Protein 4FR4 (pdb70)

Radius of gyration: 46.66 Å; Cα contacts (8 Å, |Δi|>4): 3519; chains: 6; bounding box: 98×109×136 Å

GO terms:
  GO:0005515 protein binding (F, IPI)
  GO:0005886 plasma membrane (C, IDA)

Secondary structure (DSSP, 8-state):
--PPP-GGGEEEEEEEE--TT--EEEEEETTT--EEEEEEEEHHHHHHTT-HHHHHHHHHHHHT---TTB--EEEEEE-SSEEEEEE---TTEEHHHHHHTT----HHHHHHHHHHHHHHHHHHHHTTEE----SGGGEEE-TTS-EEE---TT-EE--TT--B----S-GGG--GGGT---SS--B-TTHHHHHHHHHHHHHHHSS-SS---TTS-HHHHHHHHHH-PPP--TTS-HHHHHHHHHHS-SSGGGS--SHHHHHTSGGGTT--HHHHHTT-S------S--SS-------STTS-TT-----STT----SHHHHHHHHHHHHHHHH---EEHHHHHHTT--/--PPP-GGGEEEEEEEE--SS--EEEEEETTT--EEEEEEEEHHHHHHTT-HHHHHHHHHHHHT---TTB--EEEEEE-SSEEEEEE---TTEEHHHHHHTT----HHHHHHHHHHHHHHHHHHHHTTEE----SGGGEEE-TTS-EEE---TT-EE--TT--B----S-GGG--GGGT---SS--B-THHHHHHHHHHHHHHHHSS-SS---TT--HHHHHHHHHHPPPP--TTS-HHHHHHHHHHS-SSTTTS--SHHHHHT-GGGTT--HHHHHTT-S------S--SS-------STTS-TTB---TTTS-S--SHHHHHHHHHHHHHHHH---EEHHHHHHTT--/--PPP-GGGEEEEEEEE--SS--EEEEEETTT--EEEEEEEEHHHHHHTT-HHHHHHHHHHHHT---TTB--EEEEEE-SSEEEEEE---TTEEHHHHHHTT----HHHHHHHHHHHHHHHHHHHHTTEE----SGGGEEE-TTS-EEE---TT-EE--TT--B----S-GGG--GGGT---SS--B-THHHHHHHHHHHHHHHHSS-SS---TT--HHHHHHHHHHPPPP--TTS-HHHHHHHHHHS-SSGGGS--SHHHHHTSGGGTT--HHHHHTT-S------S--S--------STTS-TT------SHHHHHHHHHHHHHHHH---EEHHHHHHTT--/--PPP-GGGEEEEEEEE--SS--EEEEEETTT--EEEEEEEEHHHHHHTT-HHHHHHHHHHHHT---TTB--EEEEEE-SSEEEEEE---TTEEHHHHHHTT----HHHHHHHHHHHHHHHHHHHHTTEE----SGGGEEE-TTS-EEE---TT-EE--TT--B----S-GGG--GGGT---SS--B-THHHHHHHHHHHHHHHHSS-SS---TT--HHHHHHHHHHPPPP--TTS-HHHHHHHHHHS-SSGGGS--SHHHHHTSGGGTT--HHHHHTT-S--S------TT-SSTHHHHHHHHHHH-------SHHHHHHHHHHHHHHHH---EEHHHHHHTT--/--PPP-GGGEEEEEEEE--SS--EEEEEETTT--EEEEEEEEHHHHHHTT-HHHHHHHHHHHHT---TTB--EEEEEE-SSEEEEEE---TTEEHHHHHHTT----HHHHHHHHHHHHHHHHHHHHTTEE----SGGGEEE-TTS-EEE---TT-EE--TT--B----S-GGGS-GGGT---SS--B-THHHHHHHHHHHHHHHHSS-SS---TT--HHHHHHHHHH-PPP--TTS-HHHHHHHHHHS-SSGGGS--SHHHHHTSGGGTT--HHHHHTT-S--S------TT-SSTHHHHHHHHHHH----SHHHHHHHHHHHHHHHH---EEHHHHHHTT-/--PPP-GGGEEEEEEEE--SS--EEEEEETTT--EEEEEEEEHHHHHHTT-HHHHHHHHHHHHT---TTB--EEEEEE-SSEEEEEE---TTEEHHHHHHTT----HHHHHHHHHHHHHHHHHHHHTTEE----SGGGEEE-TTS-EEE---TT-EE--TT--B----S-GGG--GGGT---SS--B-THHHHHHHHHHHHHHHHSS-SS---TT--HHHHHHHHHH-PPP--TTS-HHHHHHHHHHT-SSGGGS--SHHHHHTSGGGTT--HHHHHTT-S--S------TT-SSTHHHHHHHHHHH-------SHHHHHHHHHHHHHHHH---EEHHHHHHTT--

Organism: Homo sapiens (NCBI:txid9606)

Sequence (2078 aa):
ENEDVNFDHFEILRAIGKGSFGKVCCIVQKNDTKKMYAMKYMNKQKCVERNNEVRNVFKELQIMQGLEHPFLVNLWYSFQDEEDMFMVVDLLLGGDLRYHLQQNVHFKEETVKLFICELVMALDYLQNQRIIHRDMKPDNILLDEHGHVHITDFNIAAMLPRETQITTMAGTKPYMAPEMFSSSRKGAGYSFAVDWWSLGVTAYELLRGRRRPYHHIRSSTSSKEIVHTFETTVVTYPSAWSQEMVSLLKKLLEPNPDQQRFSQLSDVQNFPYMNDINWDAVFQKRLIPGFIPNKGRLNCDPTFELEEMILESKPKEKDMRKCDSSQTCLLLQEHLDSVQKEFIIFNREKVNRDFNKENEDVNFDHFEILRAIGKGSFGKVCIVQKNDTKKMYAMKYMNKQKCVERNEVRNVFKELQQIMQGLEHPFLVNLWYSFQDEEDMFMVVDLLLGGDLRYHLQQNVHFKEETVKLFICELVMALDYLQNQRIIHRDMKPDNILLDEHGHVHITDFNIAAMLPRETQQITTMAGTKPYMAPEMFSSSRKGAGYSFAVDWWSLGVTAYELLRGRRRPYHHIRSSTSSKEIVHTFETTVVTYPSAWSQEMVSLLKKLLEPNPDQRFSQLSDVQNFPYMNDINWDAVFQKRLIPGFIPNKGRLNCDPTFELEEMILESKKKEKDMRKCDSSQTCLLQEHLDSVQKEEFIIFNREKVNRDFNKENEDVNFDHFEILRAIGKGSFGKVCCIVQKNDTKKMYAMKYMNKQKCVERNEVRNVFKELQIMQGLEHPFLVNLWYSFQDEEDMFMVVDLLLGGDLRYHLQQNNVHFKEETVKLFICELVMALDYLQNQRIIHRDMKPDNILLDEHGHVHITDFNIAAMLPRETQQITTMAGTKPYMAPEMFSSSRKGAGYSFAVDWWSLGVTAYELLRGRRRPYHHIRSSTSSKEIVHTFETTVVTYPSAWSQEMVSLLKKLLEPNPDQRFSQLSDVQNFPYMNDINWDAVFQKRLIPGFIPNKGRLNCDPTFELEEMILESKRKCDSSQTCLLQEHLDSVQKEFIIFNREKVNRDFNKENEDVNFDHFEILRAIGKGSFGKVCCIVQKNDTKKMYAMKYMNKQKCVERNEVRNVFKELQIMQGLEHPFLVNLWYSFQDEEDMFMVVDLLLGGDLRYHLQQNVHHFKEETVKLFICELVMALDYLQNQRIIHRDMKPDNILLDEHGHVHITDFNIAAMLPRETQITTMAGTKPYMAPEMFSSSRKGAGYSFAVDWWSLGVTAYELLRGRRPYHHIRSSTSSKEIVHTFETTVVTYPSAWSQEMVSLLKKLLEEPNPDQRFSQLSDVQNFPYMNDINWDAVFQKRLIPGFIPNKGRLNCDPTFELEEMILESKDMRKCDSSQTCLLQEHLDSVQKEFIIFNREKVNRDFNKENEDVNFDHFEILRAIGKGSFGKVCCIVQKNDTKKMYAMKYMNKQKCVERNEVRNVFKELQIMQGLEHPFLVNLWYSFQDEEDMFMVVDLLLGGDLRYHLQQNVHFKEETVKLFICELVMALDYLQNQRIIHRDMKPDNILLDEHGHVHITDFNIAAMLPRETQQITTMAGTKPYMAPEMFSSSRKGAGYSFAVDWWSLGVTAYELLRGRRRPYHIRSSSTSSKEIVHTFETTVVTYPSAWSQEMVSLLKKLLEPNPDQQRFSQLSDVQNFPYMNDINWDAVFQKRLIPGFIPNKGRLNCDPTFELEEMILESKKCDSSQTCLLQEHLDSVQKEFIIFNREKVNRDFNENEDVNFDHFEILRAIGKGSFGKVCIVQKNDTKKMYAMKYMNKQKCVERNEVRNVFKELQIMQGLEHPFLVNLWYSFQDEEDMFMVVDLLLGGDLRYHLQQNVHFKEETVKLFICELVMALDYLQNQRIIHRDMKPDNILLDEHGHVHITDFNIAAMLPRETQITTMAGTKPYMAPEMFSSSRKGAGYSFAVDWWSLGVTAYELLRGRRRPYHHIRSSSTSSKEIVHTFETTVVTYPSAWSQEMVSLLKKLLEPNPDQRFSQLSDVQNFPYMNDINWDAVFQKRLIPGFIPNKGRLNCDPTFELEEMILESKDMRKCDSSSQTCLLQEHLDSVQKEFIIFNREKVNRDFNK

CATH classification: 3.30.200.20 (+1 more: 1.10.510.10)

InterPro domains:
  IPR000719 Protein kinase domain [PF00069] (23-280)
  IPR000719 Protein kinase domain [PS50011] (23-281)
  IPR000719 Protein kinase domain [SM00220] (23-281)
  IPR008271 Serine/threonine-protein kinase, active site [PS00108] (142-154)
  IPR011009 Protein kinase-like domain superfamily [SSF56112] (20-325)
  IPR017441 Protein kinase, ATP binding site [PS00107] (29-52)

Nearest PDB structures (foldseek):
  4fr4-assembly1_A  TM=1.003E+00  e=6.020E-67  Homo sapiens
  4fr4-assembly3_C  TM=9.976E-01  e=1.413E-63  Homo sapiens
  4fr4-assembly2_B  TM=9.898E-01  e=1.413E-63  Homo sapiens
  4fr4-assembly6_F  TM=9.437E-01  e=1.188E-60  Homo sapiens
  4fr4-assembly5_E  TM=9.434E-01  e=9.812E-60  Homo sapiens

Solvent-accessible surface area: 99604 Å² total; per-residue (Å²): 166,85,106,70,11,55,59,113,42,12,100,57,74,117,59,56,31,197,38,73,33,26,80,38,0,10,0,50,7,57,106,76,129,123,71,13,10,0,52,39,3,39,5,85,100,0,23,105,133,111,36,31,195,54,14,55,67,7,7,114,7,6,57,54,4,64,8,36,0,0,4,14,0,55,0,0,3,33,48,152,120,19,0,1,14,0,15,37,31,15,84,16,9,11,0,39,23,1,19,105,84,127,32,116,13,98,50,65,6,0,8,5,2,1,0,2,3,0,3,0,3,14,33,1,40,99,75,57,7,0,0,24,20,2,35,0,54,10,0,35,0,15,115,99,1,3,0,5,0,29,56,3,64,42,1,7,93,5,81,182,185,70,107,24,98,88,105,27,30,33,50,7,7,8,0,18,20,10,11,55,104,192,117,78,41,14,6,44,17,8,5,4,2,1,7,2,0,0,1,1,0,6,4,13,66,37,119,92,14,14,146,7,179,94,98,23,62,44,166,108,0,40,112,26,16,127,60,58,122,27,75,39,33,120,98,37,30,119,93,0,8,34,0,0,106,63,0,10,45,70,74,44,122,101,8,22,30,84,10,42,44,0,54,119,36,94,33,2,110,30,18,58,22,13,3,1,24,26,73,49,16,29,2,6,54,39,36,125,94,8,93,48,38,101,77,131,94,212,114,95,80,91,89,72,84,175,80,150,186,154,83,92,104,66,92,157,73,133,50,100,141,57,36,104,39,73,116,75,38,91,51,6,101,180,104,18,124,83,18,13,14,57,45,81,40,120,96,84,42,122,169,83,106,71,13,56,61,114,43,12,97,53,31,116,59,55,34,197,38,71,32,27,86,39,0,11,0,10,7,44,51,54,18,91,11,14,9,0,55,30,7,37,4,79,102,0,34,110,136,113,37,26,196,49,15,57,72,11,8,103,7,6,58,51,4,63,8,35,0,1,5,14,0,58,0,1,4,32,50,120,119,22,0,2,15,0,18,37,28,15,59,17,10,14,0,39,20,1,20,107,67,125,31,118,14,96,47,69,6,0,6,7,2,1,0,2,2,0,4,0,3,16,32,0,41,102,71,54,6,0,0,26,23,1,35,0,56,10,0,35,0,13,117,94,1,2,0,4,0,29,57,4,66,41,1,8,98,6,80,182,185,69,124,25,83,88,107,26,29,35,52,10,7,9,0,18,22,11,10,64,102,67,116,77,41,24,11,46,15,11,5,4,2,1,7,2,0,0,1,1,1,8,2,16,69,39,115,89,11,12,146,8,181,94,98,21,60,48,162,109,0,43,112,26,16,141,84,52,131,30,70,42,35,121,100,39,36,116,92,0,8,36,0,0,108,58,0,10,42,67,73,40,127,103,9,23,29,82,10,43,46,0,56,124,37,97,32,2,111,34,21,61,21,14,2,1,24,26,68,50,19,25,2,8,56,44,36,70,62,10,95,21,29,43,25,24,37,16,110,75,79,72,19,57,88,48,21,90,157,53,115,201,87,92,144,62,34,135,49,101,132,47,54,94,38,57,114,83,29,77,58,10,95,175,104,17,126,87,16,15,15,61,45,82,36,120,102,91,58,138,165,124,106,69,13,56,60,115,43,12,99,55,73,113,59,55,31,147,33,30,33,28,84,37,0,12,0,50,8,59,105,74,129,122,72,15,9,0,57,29,8,39,5,81,79,0,34,42,10,75,22,6,84,51,15,0,27,12,1,56,8,6,40,52,4,89,11,34,0,1,5,15,0,58,1,1,3,33,48,150,119,22,0,2,16,0,17,38,31,16,87,16,9,12,0,37,20,1,19,106,86,119,31,109,15,155,48,107,6,0,6,23,3,1,0,3,3,0,24,0,4,20,47,1,39,104,78,56,7,0,0,17,14,1,26,0,56,10,0,36,0,15,116,104,2,2,0,5,0,29,57,4,66,17,1,3,51,2,38,184,185,46,82,1,79,61,73,7,0,11,4,6,7,6,0,19,20,11,10,56,87,145,117,76,40,26,12,45,16,10,5,4,1,1,7,2,0,0,1,1,1,8,4,16,68,38,116,90,10,10,150,6,179,16,34,21,35,34,68,112,1,20,105,29,14,134,84,60,131,25,75,42,36,120,104,36,32,127,90,0,15,35,0,0,109,60,0,10,50,62,74,43,132,111,9,21,30,84,28,44,43,0,64,124,38,91,30,2,126,97,22,72,32,98,2,1,94,110,74,140,52,87,7,24,162,45,37,163,88,11,99,48,36,105,76,131,82,198,117,83,79,84,124,123,88,179,89,155,127,88,14,102,33,28,133,47,6,78,39,59,66,61,31,79,13,6,98,151,40,16,86,84,19,14,14,61,47,84,65,110,97,172,124,123,168,84,107,71,12,55,64,113,44,12,100,55,26,138,60,85,33,149,31,36,34,27,85,37,0,4,0,37,6,58,108,73,127,118,19,13,10,0,49,32,4,37,6,76,78,0,28,37,13,92,20,27,194,53,13,53,71,9,8,112,7,6,53,52,4,59,6,36,0,1,5,14,0,57,0,0,4,32,49,153,121,22,0,1,15,0,16,38,31,20,34,11,29,40,0,39,120,18,24,122,98,127,42,117,10,96,50,61,4,0,6,4,3,1,0,2,4,0,4,0,3,14,34,0,42,103,72,56,6,0,0,22,12,1,25,0,57,10,0,36,0,11,26,68,0,3,0,5,0,28,57,3,59,16,1,6,91,6,82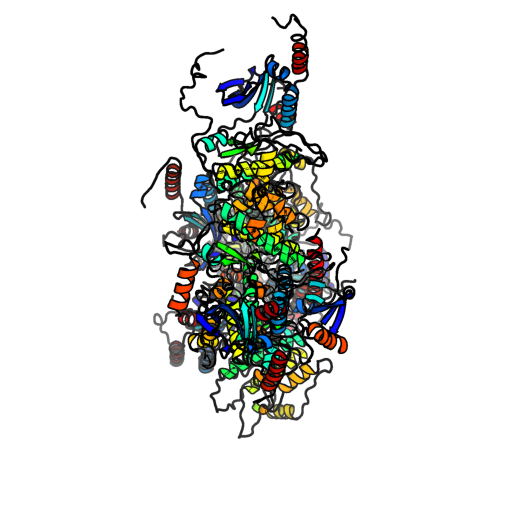,183,185,68,112,24,94,90,78,6,0,10,2,14,9,5,0,19,21,10,11,62,70,41,115,77,38,14,7,43,17,10,5,4,2,1,7,3,0,0,1,2,0,5,5,17,71,37,96,81,6,10,141,8,178,16,30,23,27,34,75,100,0,18,104,27,19,130,92,59,137,30,78,42,36,119,101,38,32,118,91,0,12,40,0,0,105,56,0,8,41,68,75,43,136,107,9,22,28,84,8,44,44,0,52,124,35,96,34,1,106,42,22,52,22,15,2,0,20,26,68,52,24,32,2,20,34,100,27,24,123,37,100,98,26,68,41,5,27,141,65,10,68,122,114,28,74,83,82,76,159,89,116,182,25,87,41,12,69,55,0,63,36,63,69,94,33,45,50,6,100,170,109,17,126,86,18,15,14,57,48,82,36,118,102,92,63,128,157,122,107,73,12,53,61,115,45,12,98,54,32,132,58,85,34,158,32,38,35,26,84,36,0,4,0,48,6,58,106,77,127,119,20,14,9,0,56,31,5,37,4,79,81,0,33,46,16,71,23,26,181,48,15,56,76,9,8,111,7,6,44,53,3,92,12,35,0,1,5,14,0,57,0,1,2,34,49,151,118,22,0,2,15,0,16,38,33,17,34,9,29,42,0,40,120,17,24,120,97,120,45,126,10,158,48,107,4,0,6,21,2,2,0,2,4,0,26,0,3,20,50,0,40,103,78,56,7,0,0,25,15,1,27,0,58,10,0,35,0,12,29,66,0,2,0,4,0,29,61,4,62,18,1,8,111,6,81,183,184,68,114,26,96,88,78,6,0,11,2,14,10,6,0,17,20,11,10,50,71,82,116,76,38,16,7,44,15,10,5,4,1,1,7,2,0,0,1,2,0,5,4,18,74,40,126,83,7,13,140,3,140,16,31,23,24,34,76,100,0,20,103,28,16,130,90,60,76,31,78,40,35,119,100,36,34,119,89,0,13,38,0,0,108,55,0,8,47,67,76,43,128,110,7,23,28,84,26,43,44,0,62,124,35,96,32,2,128,100,21,72,30,99,2,0,93,108,70,135,46,94,6,49,33,110,27,22,122,34,99,99,26,106,56,6,23,138,58,8,66,120,109,26,56,82,80,81,148,75,136,48,99,130,58,38,103,40,72,118,84,24,84,54,10,90,183,106,16,128,82,20,13,16,52,42,84,66,119,113,181,167,156,124,106,71,11,56,63,116,43,13,100,56,31,141,58,83,33,148,32,32,33,27,84,39,0,4,0,19,7,58,104,75,58,114,8,13,10,0,53,28,5,36,7,76,79,0,28,34,10,104,23,28,135,55,13,54,68,9,8,114,7,6,53,52,4,65,8,35,0,1,4,16,0,56,0,0,3,31,48,154,118,24,0,2,14,0,15,39,33,17,35,10,29,41,0,43,119,19,21,123,102,119,44,117,9,108,50,51,5,0,7,3,3,1,0,1,4,0,3,0,3,15,36,1,41,97,79,57,8,0,0,22,13,1,25,0,53,10,0,36,0,12,27,69,0,3,0,4,0,29,55,4,61,16,1,7,88,6,83,181,185,69,109,25,95,89,77,7,0,9,3,9,8,6,0,19,22,10,10,48,71,137,116,75,39,14,6,43,16,10,5,3,2,1,6,2,0,0,1,2,0,6,4,16,75,39,123,99,6,14,142,5,142,17,29,24,30,33,72,98,0,18,106,28,19,128,92,59,137,29,77,40,37,119,101,37,31,122,90,0,12,39,0,0,108,60,0,9,38,66,63,44,134,100,9,22,28,83,10,43,46,0,55,127,34,97,31,2,100,32,19,53,22,14,2,1,22,25,70,51,21,35,1,18,33,101,27,26,122,38,83,28,26,53,44,5,28,53,34,8,26,28,112,27,24,78,82,83,160,114,88,182,64,116,52,66,64,57,31,81,33,69,109,94,32,83,52,7,100,87,108,18,126,85,18,13,14,58,48,76,47,117,100,80,65,132

Structure (mmCIF, N/CA/C/O backbone):
data_4FR4
#
_entry.id   4FR4
#
_cell.length_a   154.110
_cell.length_b   154.110
_cell.length_c   112.110
_cell.angle_alpha   90.00
_cell.angle_beta   90.00
_cell.angle_gamma   120.00
#
_symmetry.space_group_name_H-M   'P 32'
#
loop_
_entity.id
_entity.type
_entity.pdbx_description
1 polymer 'Serine/threonine-protein kinase 32A'
2 non-polymer STAUROSPORINE
3 non-polymer 1,2-ETHANEDIOL
4 water water
#
loop_
_atom_site.group_PDB
_atom_site.id
_atom_site.type_symbol
_atom_site.label_atom_id
_atom_site.label_alt_id
_atom_site.label_comp_id
_atom_site.label_asym_id
_atom_site.label_entity_id
_atom_site.label_seq_id
_atom_site.pdbx_PDB_ins_code
_atom_site.Cartn_x
_atom_site.Cartn_y
_atom_site.Cartn_z
_atom_site.occupancy
_atom_site.B_iso_or_equiv
_atom_site.auth_seq_id
_atom_site.auth_comp_id
_atom_site.auth_asym_id
_atom_site.auth_atom_id
_atom_site.pdbx_PDB_model_num
ATOM 1 N N . GLU A 1 8 ? -70.166 150.750 -63.296 1.00 88.43 14 GLU A N 1
ATOM 2 C CA . GLU A 1 8 ? -70.311 149.987 -64.584 1.00 90.73 14 GLU A CA 1
ATOM 3 C C . GLU A 1 8 ? -69.143 150.297 -65.539 1.00 86.81 14 GLU A C 1
ATOM 4 O O . GLU A 1 8 ? -68.561 151.376 -65.495 1.00 81.92 14 GLU A O 1
ATOM 10 N N . ASN A 1 9 ? -68.792 149.318 -66.369 1.00 89.15 15 ASN A N 1
ATOM 11 C CA . ASN A 1 9 ? -67.753 149.490 -67.381 1.00 87.77 15 ASN A CA 1
ATOM 12 C C . ASN A 1 9 ? -68.353 149.586 -68.800 1.00 87.08 15 ASN A C 1
ATOM 13 O O . ASN A 1 9 ? -67.834 148.990 -69.742 1.00 93.63 15 ASN A O 1
ATOM 15 N N . GLU A 1 10 ? -69.425 150.368 -68.941 1.00 84.32 16 GLU A N 1
ATOM 16 C CA . GLU A 1 10 ? -70.133 150.512 -70.218 1.00 78.28 16 GLU A CA 1
ATOM 17 C C . GLU A 1 10 ? -69.536 151.674 -71.034 1.00 69.87 16 GLU A C 1
ATOM 18 O O . GLU A 1 10 ? -69.206 152.741 -70.486 1.00 60.96 16 GLU A O 1
ATOM 24 N N . ASP A 1 11 ? -69.416 151.462 -72.343 1.00 63.46 17 ASP A N 1
ATOM 25 C CA . ASP A 1 11 ? -68.814 152.453 -73.238 1.00 57.13 17 ASP A CA 1
ATOM 26 C C . ASP A 1 11 ? -69.787 153.603 -73.570 1.00 50.08 17 ASP A C 1
ATOM 27 O O . ASP A 1 11 ? -70.927 153.378 -73.953 1.00 47.33 17 ASP A O 1
ATOM 32 N N . VAL A 1 12 ? -69.313 154.838 -73.417 1.00 43.64 18 VAL A N 1
ATOM 33 C CA . VAL A 1 12 ? -70.094 155.996 -73.823 1.00 39.07 18 VAL A CA 1
ATOM 34 C C . VAL A 1 12 ? -69.972 156.184 -75.349 1.00 37.10 18 VAL A C 1
ATOM 35 O O . VAL A 1 12 ? -68.864 156.182 -75.910 1.00 36.18 18 VAL A O 1
ATOM 39 N N . ASN A 1 13 ? -71.108 156.295 -76.016 1.00 35.59 19 ASN A N 1
ATOM 40 C CA . ASN A 1 13 ? -71.126 156.479 -77.471 1.00 35.38 19 ASN A CA 1
ATOM 41 C C . ASN A 1 13 ? -72.204 157.455 -77.864 1.00 33.58 19 ASN A C 1
ATOM 42 O O . ASN A 1 13 ? -72.838 158.021 -77.023 1.00 34.23 19 ASN A O 1
ATOM 47 N N . PHE A 1 14 ? -72.407 157.630 -79.150 1.00 33.35 20 PHE A N 1
ATOM 48 C CA . PHE A 1 14 ? -73.249 158.701 -79.676 1.00 32.98 20 PHE A CA 1
ATOM 49 C C . PHE A 1 14 ? -74.705 158.568 -79.184 1.00 34.34 20 PHE A C 1
ATOM 50 O O . PHE A 1 14 ? -75.421 159.553 -79.078 1.00 34.21 20 PHE A O 1
ATOM 58 N N . ASP A 1 15 ? -75.127 157.349 -78.892 1.00 36.08 21 ASP A N 1
ATOM 59 C CA . ASP A 1 15 ? -76.494 157.117 -78.412 1.00 38.61 21 ASP A CA 1
ATOM 60 C C . ASP A 1 15 ? -76.709 157.506 -76.918 1.00 36.87 21 ASP A C 1
ATOM 61 O O . ASP A 1 15 ? -77.806 157.669 -76.484 1.00 36.43 21 ASP A O 1
ATOM 66 N N . HIS A 1 16 ? -75.634 157.743 -76.196 1.00 35.18 22 HIS A N 1
ATOM 67 C CA . HIS A 1 16 ? -75.719 158.275 -74.845 1.00 34.68 22 HIS A CA 1
ATOM 68 C C . HIS A 1 16 ? -76.051 159.757 -74.783 1.00 32.12 22 HIS A C 1
ATOM 69 O O . HIS A 1 16 ? -76.147 160.305 -73.706 1.00 30.95 22 HIS A O 1
ATOM 76 N N . PHE A 1 17 ? -76.244 160.409 -75.924 1.00 31.43 23 PHE A N 1
ATOM 77 C CA . PHE A 1 17 ? -76.465 161.859 -75.937 1.00 30.88 23 PHE A CA 1
ATOM 78 C C . PHE A 1 17 ? -77.668 162.271 -76.738 1.00 34.60 23 PHE A C 1
ATOM 79 O O . PHE A 1 17 ? -78.144 161.551 -77.599 1.00 36.70 23 PHE A O 1
ATOM 87 N N . GLU A 1 18 ? -78.124 163.480 -76.468 1.00 38.72 24 GLU A N 1
ATOM 88 C CA . GLU A 1 18 ? -79.174 164.120 -77.237 1.00 40.41 24 GLU A CA 1
ATOM 89 C C . GLU A 1 18 ? -78.561 165.357 -77.871 1.00 37.50 24 GLU A C 1
ATOM 90 O O . GLU A 1 18 ? -77.948 166.146 -77.192 1.00 35.78 24 GLU A O 1
ATOM 96 N N . ILE A 1 19 ? -78.736 165.516 -79.168 1.00 37.32 25 ILE A N 1
ATOM 97 C CA . ILE A 1 19 ? -78.119 166.618 -79.882 1.00 38.00 25 ILE A CA 1
ATOM 98 C C . ILE A 1 19 ? -79.020 167.816 -79.861 1.00 39.37 25 ILE A C 1
ATOM 99 O O . ILE A 1 19 ? -80.166 167.728 -80.254 1.00 41.09 25 ILE A O 1
ATOM 104 N N . LEU A 1 20 ? -78.476 168.952 -79.445 1.00 39.40 26 LEU A N 1
ATOM 105 C CA . LEU A 1 20 ? -79.198 170.212 -79.450 1.00 41.08 26 LEU A CA 1
ATOM 106 C C . LEU A 1 20 ? -78.575 171.133 -80.517 1.00 41.97 26 LEU A C 1
ATOM 107 O O . LEU A 1 20 ? -77.933 170.678 -81.450 1.00 42.58 26 LEU A O 1
ATOM 112 N N . ARG A 1 21 ? -78.766 172.418 -80.356 1.00 44.27 27 ARG A N 1
ATOM 113 C CA . ARG A 1 21 ? -78.392 173.412 -81.352 1.00 44.26 27 ARG A CA 1
ATOM 114 C C . ARG A 1 21 ? -76.927 173.266 -81.851 1.00 39.84 27 ARG A C 1
ATOM 115 O O . ARG A 1 21 ? -76.045 172.896 -81.095 1.00 38.11 27 ARG A O 1
ATOM 123 N N . ALA A 1 22 ? -76.719 173.488 -83.152 1.00 37.28 28 ALA A N 1
ATOM 124 C CA . ALA A 1 22 ? -75.365 173.692 -83.717 1.00 34.42 28 ALA A CA 1
ATOM 125 C C . ALA A 1 22 ? -74.815 175.050 -83.303 1.00 33.92 28 ALA A C 1
ATOM 126 O O . ALA A 1 22 ? -75.541 176.026 -83.308 1.00 34.91 28 ALA A O 1
ATOM 128 N N . ILE A 1 23 ? -73.528 175.118 -82.934 1.00 32.39 29 ILE A N 1
ATOM 129 C CA . ILE A 1 23 ? -72.949 176.404 -82.463 1.00 33.42 29 ILE A CA 1
ATOM 130 C C . ILE A 1 23 ? -71.707 176.813 -83.226 1.00 34.95 29 ILE A C 1
ATOM 131 O O . ILE A 1 23 ? -71.204 177.910 -83.061 1.00 36.36 29 ILE A O 1
ATOM 136 N N . GLY A 1 24 ? -71.222 175.949 -84.084 1.00 36.55 30 GLY A N 1
ATOM 137 C CA . GLY A 1 24 ? -70.073 176.290 -84.893 1.00 39.28 30 GLY A CA 1
ATOM 138 C C . GLY A 1 24 ? -69.820 175.310 -85.989 1.00 39.84 30 GLY A C 1
ATOM 139 O O . GLY A 1 24 ? -70.420 174.268 -86.047 1.00 37.95 30 GLY A O 1
ATOM 140 N N . LYS A 1 25 ? -68.900 175.659 -86.854 1.00 45.31 31 LYS A N 1
ATOM 141 C CA . LYS A 1 25 ? -68.768 174.992 -88.121 1.00 50.58 31 LYS A CA 1
ATOM 142 C C . LYS A 1 25 ? -67.333 174.615 -88.307 1.00 51.34 31 LYS A C 1
ATOM 143 O O . LYS A 1 25 ? -66.448 175.236 -87.759 1.00 51.14 31 LYS A O 1
ATOM 149 N N . GLY A 1 26 ? -67.118 173.570 -89.086 1.00 56.30 32 GLY A N 1
ATOM 150 C CA . GLY A 1 26 ? -65.785 173.135 -89.466 1.00 56.55 32 GLY A CA 1
ATOM 151 C C . GLY A 1 26 ? -65.796 172.568 -90.873 1.00 56.26 32 GLY A C 1
ATOM 152 O O . GLY A 1 26 ? -66.844 172.157 -91.388 1.00 52.31 32 GLY A O 1
ATOM 153 N N . SER A 1 27 ? -64.627 172.555 -91.500 1.00 60.67 33 SER A N 1
ATOM 154 C CA . SER A 1 27 ? -64.488 171.956 -92.818 1.00 63.73 33 SER A CA 1
ATOM 155 C C . SER A 1 27 ? -64.775 170.434 -92.759 1.00 59.03 33 SER A C 1
ATOM 156 O O . SER A 1 27 ? -65.201 169.839 -93.765 1.00 57.01 33 SER A O 1
ATOM 159 N N . PHE A 1 28 ? -64.581 169.832 -91.574 1.00 52.85 34 PHE A N 1
ATOM 160 C CA . PHE A 1 28 ? -64.801 168.385 -91.384 1.00 51.67 34 PHE A CA 1
ATOM 161 C C . PHE A 1 28 ? -66.036 168.040 -90.540 1.00 47.81 34 PHE A C 1
ATOM 162 O O . PHE A 1 28 ? -66.310 166.876 -90.286 1.00 45.21 34 PHE A O 1
ATOM 170 N N . GLY A 1 29 ? -66.796 169.053 -90.151 1.00 46.26 35 GLY A N 1
ATOM 171 C CA . GLY A 1 29 ? -68.046 168.833 -89.439 1.00 45.33 35 GLY A CA 1
ATOM 172 C C . GLY A 1 29 ? -68.363 169.932 -88.420 1.00 44.53 35 GLY A C 1
ATOM 173 O O . GLY A 1 29 ? -67.537 170.817 -88.129 1.00 45.02 35 GLY A O 1
ATOM 174 N N . LYS A 1 30 ? -69.542 169.851 -87.848 1.00 41.28 36 LYS A N 1
ATOM 175 C CA . LYS A 1 30 ? -70.017 170.907 -87.003 1.00 41.93 36 LYS A CA 1
ATOM 176 C C . LYS A 1 30 ? -69.558 170.746 -85.509 1.00 37.31 36 LYS A C 1
ATOM 177 O O . LYS A 1 30 ? -69.090 169.682 -85.082 1.00 34.86 36 LYS A O 1
ATOM 183 N N . VAL A 1 31 ? -69.677 171.822 -84.750 1.00 33.37 37 VAL A N 1
ATOM 184 C CA . VAL A 1 31 ? -69.742 171.722 -83.324 1.00 30.87 37 VAL A CA 1
ATOM 185 C C . VAL A 1 31 ? -71.200 171.947 -82.858 1.00 30.30 37 VAL A C 1
ATOM 186 O O . VAL A 1 31 ? -71.916 172.817 -83.382 1.00 30.15 37 VAL A O 1
ATOM 190 N N . CYS A 1 32 ? -71.630 171.127 -81.901 1.00 29.11 38 CYS A N 1
ATOM 191 C CA A CYS A 1 32 ? -73.027 171.024 -81.428 0.60 31.06 38 CYS A CA 1
ATOM 192 C CA B CYS A 1 32 ? -72.982 171.257 -81.401 0.40 29.20 38 CYS A CA 1
ATOM 193 C C . CYS A 1 32 ? -73.034 171.118 -79.911 1.00 29.12 38 CYS A C 1
ATOM 194 O O . CYS A 1 32 ? -72.058 170.681 -79.270 1.00 28.48 38 CYS A O 1
ATOM 199 N N . ILE A 1 33 ? -74.164 171.534 -79.343 1.00 28.99 39 ILE A N 1
ATOM 200 C CA . ILE A 1 33 ? -74.430 171.328 -77.917 1.00 28.05 39 ILE A CA 1
ATOM 201 C C . ILE A 1 33 ? -75.080 169.965 -77.786 1.00 27.54 39 ILE A C 1
ATOM 202 O O . ILE A 1 33 ? -75.994 169.664 -78.527 1.00 27.97 39 ILE A O 1
ATOM 207 N N . VAL A 1 34 ? -74.605 169.158 -76.839 1.00 26.13 40 VAL A N 1
ATOM 208 C CA . VAL A 1 34 ? -75.246 167.895 -76.505 1.00 26.43 40 VAL A CA 1
ATOM 209 C C . VAL A 1 34 ? -75.628 167.850 -75.008 1.00 26.74 40 VAL A C 1
ATOM 210 O O . VAL A 1 34 ? -75.087 168.572 -74.194 1.00 26.16 40 VAL A O 1
ATOM 214 N N . GLN A 1 35 ? -76.590 167.016 -74.685 1.00 28.51 41 GLN A N 1
ATOM 215 C CA . GLN A 1 35 ? -76.887 166.663 -73.323 1.00 29.93 41 GLN A CA 1
ATOM 216 C C . GLN A 1 35 ? -76.711 165.166 -73.143 1.00 30.15 41 GLN A C 1
ATOM 217 O O . GLN A 1 35 ? -77.298 164.393 -73.878 1.00 30.26 41 GLN A O 1
ATOM 223 N N . LYS A 1 36 ? -75.923 164.771 -72.152 1.00 29.22 42 LYS A N 1
ATOM 224 C CA . LYS A 1 36 ? -75.800 163.394 -71.801 1.00 30.77 42 LYS A CA 1
ATOM 225 C C . LYS A 1 36 ? -77.090 162.937 -71.115 1.00 33.76 42 LYS A C 1
ATOM 226 O O . LYS A 1 36 ? -77.498 163.535 -70.114 1.00 33.18 42 LYS A O 1
ATOM 232 N N . ASN A 1 37 ? -77.691 161.849 -71.637 1.00 34.66 43 ASN A N 1
ATOM 233 C CA . ASN A 1 37 ? -78.993 161.383 -71.211 1.00 37.03 43 ASN A CA 1
ATOM 234 C C . ASN A 1 37 ? -79.059 161.099 -69.725 1.00 38.31 43 ASN A C 1
ATOM 235 O O . ASN A 1 37 ? -79.984 161.555 -69.047 1.00 39.42 43 ASN A O 1
ATOM 240 N N . ASP A 1 38 ? -78.075 160.380 -69.197 1.00 37.40 44 ASP A N 1
ATOM 241 C CA . ASP A 1 38 ? -78.169 159.920 -67.818 1.00 38.50 44 ASP A CA 1
ATOM 242 C C . ASP A 1 38 ? -77.959 161.058 -66.802 1.00 37.38 44 ASP A C 1
ATOM 243 O O . ASP A 1 38 ? -78.844 161.319 -65.971 1.00 40.02 44 ASP A O 1
ATOM 248 N N . THR A 1 39 ? -76.853 161.784 -66.904 1.00 34.14 45 THR A N 1
ATOM 249 C CA . THR A 1 39 ? -76.548 162.849 -65.921 1.00 33.27 45 THR A CA 1
ATOM 250 C C . THR A 1 39 ? -77.230 164.164 -66.259 1.00 33.09 45 THR A C 1
ATOM 251 O O . THR A 1 39 ? -77.267 165.076 -65.439 1.00 31.78 45 THR A O 1
ATOM 255 N N . LYS A 1 40 ? -77.708 164.281 -67.492 1.00 33.77 46 LYS A N 1
ATOM 256 C CA . LYS A 1 40 ? -78.363 165.518 -67.969 1.00 33.98 46 LYS A CA 1
ATOM 257 C C . LYS A 1 40 ? -77.360 166.698 -68.099 1.00 32.71 46 LYS A C 1
ATOM 258 O O . LYS A 1 40 ? -77.748 167.860 -68.307 1.00 32.14 46 LYS A O 1
ATOM 264 N N . LYS A 1 41 ? -76.078 166.380 -68.017 1.00 32.11 47 LYS A N 1
ATOM 265 C CA . LYS A 1 41 ? -75.037 167.379 -68.128 1.00 31.45 47 LYS A CA 1
ATOM 266 C C . LYS A 1 41 ? -74.827 167.791 -69.623 1.00 30.31 47 LYS A C 1
ATOM 267 O O . LYS A 1 41 ? -74.933 166.999 -70.528 1.00 28.86 47 LYS A O 1
ATOM 273 N N . MET A 1 42 ? -74.602 169.063 -69.851 1.00 31.47 48 MET A N 1
ATOM 274 C CA . MET A 1 42 ? -74.451 169.589 -71.212 1.00 31.34 48 MET A CA 1
ATOM 275 C C . MET A 1 42 ? -72.959 169.754 -71.598 1.00 28.69 48 MET A C 1
ATOM 276 O O . MET A 1 42 ? -72.127 170.101 -70.771 1.00 27.07 48 MET A O 1
ATOM 281 N N . TYR A 1 43 ? -72.651 169.451 -72.852 1.00 27.18 49 TYR A N 1
ATOM 282 C CA . TYR A 1 43 ? -71.280 169.523 -73.351 1.00 26.91 49 TYR A CA 1
ATOM 283 C C . TYR A 1 43 ? -71.245 170.128 -74.756 1.00 26.04 49 TYR A C 1
ATOM 284 O O . TYR A 1 43 ? -72.263 170.269 -75.391 1.00 25.68 49 TYR A O 1
ATOM 293 N N . ALA A 1 44 ? -70.046 170.470 -75.226 1.00 24.91 50 ALA A N 1
ATOM 294 C CA . ALA A 1 44 ? -69.838 170.747 -76.673 1.00 24.94 50 ALA A CA 1
ATOM 295 C C . ALA A 1 44 ? -69.308 169.487 -77.352 1.00 23.79 50 ALA A C 1
ATOM 296 O O . ALA A 1 44 ? -68.464 168.809 -76.817 1.00 23.63 50 ALA A O 1
ATOM 298 N N . MET A 1 45 ? -69.857 169.150 -78.501 1.00 24.80 51 MET A N 1
ATOM 299 C CA . MET A 1 45 ? -69.375 167.978 -79.274 1.00 24.90 51 MET A CA 1
ATOM 300 C C . MET A 1 45 ? -68.937 168.389 -80.706 1.00 25.39 51 MET A C 1
ATOM 301 O O . MET A 1 45 ? -69.709 168.968 -81.458 1.00 24.23 51 MET A O 1
ATOM 306 N N . LYS A 1 46 ? -67.706 168.014 -81.067 1.00 26.49 52 LYS A N 1
ATOM 307 C CA . LYS A 1 46 ? -67.145 168.272 -82.375 1.00 27.89 52 LYS A CA 1
ATOM 308 C C . LYS A 1 46 ? -67.294 167.014 -83.212 1.00 28.55 52 LYS A C 1
ATOM 309 O O . LYS A 1 46 ? -66.771 165.998 -82.861 1.00 29.44 52 LYS A O 1
ATOM 315 N N . TYR A 1 47 ? -68.108 167.086 -84.265 1.00 31.04 53 TYR A N 1
ATOM 316 C CA . TYR A 1 47 ? -68.182 166.050 -85.362 1.00 32.98 53 TYR A CA 1
ATOM 317 C C . TYR A 1 47 ? -66.961 166.087 -86.269 1.00 32.24 53 TYR A C 1
ATOM 318 O O . TYR A 1 47 ? -66.626 167.129 -86.758 1.00 31.52 53 TYR A O 1
ATOM 327 N N . MET A 1 48 ? -66.412 164.925 -86.619 1.00 32.50 54 MET A N 1
ATOM 328 C CA . MET A 1 48 ? -65.412 164.842 -87.691 1.00 32.56 54 MET A CA 1
ATOM 329 C C . MET A 1 48 ? -65.742 163.707 -88.672 1.00 31.98 54 MET A C 1
ATOM 330 O O . MET A 1 48 ? -65.659 162.509 -88.321 1.00 31.34 54 MET A O 1
ATOM 335 N N . ASN A 1 49 ? -66.150 164.081 -89.890 1.00 30.94 55 ASN A N 1
ATOM 336 C CA . ASN A 1 49 ? -66.576 163.107 -90.900 1.00 31.37 55 ASN A CA 1
ATOM 337 C C . ASN A 1 49 ? -65.417 162.213 -91.313 1.00 31.23 55 ASN A C 1
ATOM 338 O O . ASN A 1 49 ? -64.362 162.695 -91.675 1.00 31.43 55 ASN A O 1
ATOM 343 N N . LYS A 1 50 ? -65.588 160.911 -91.168 1.00 30.37 56 LYS A N 1
ATOM 344 C CA . LYS A 1 50 ? -64.491 159.987 -91.417 1.00 30.75 56 LYS A CA 1
ATOM 345 C C . LYS A 1 50 ? -64.051 160.021 -92.893 1.00 32.67 56 LYS A C 1
ATOM 346 O O . LYS A 1 50 ? -62.842 160.029 -93.201 1.00 32.21 56 LYS A O 1
ATOM 352 N N . GLN A 1 51 ? -65.025 160.047 -93.801 1.00 33.58 57 GLN A N 1
ATOM 353 C CA . GLN A 1 51 ? -64.706 160.009 -95.204 1.00 35.40 57 GLN A CA 1
ATOM 354 C C . GLN A 1 51 ? -63.935 161.260 -95.630 1.00 36.33 57 GLN A C 1
ATOM 355 O O . GLN A 1 51 ? -62.914 161.149 -96.350 1.00 37.26 57 GLN A O 1
ATOM 361 N N . LYS A 1 52 ? -64.405 162.443 -95.198 1.00 35.34 58 LYS A N 1
ATOM 362 C CA . LYS A 1 52 ? -63.726 163.675 -95.522 1.00 36.33 58 LYS A CA 1
ATOM 363 C C . LYS A 1 52 ? -62.313 163.660 -94.943 1.00 36.55 58 LYS A C 1
ATOM 364 O O . LYS A 1 52 ? -61.362 164.094 -95.601 1.00 36.90 58 LYS A O 1
ATOM 370 N N . CYS A 1 53 ? -62.169 163.135 -93.728 1.00 35.41 59 CYS A N 1
ATOM 371 C CA . CYS A 1 53 ? -60.878 163.098 -93.079 1.00 36.01 59 CYS A CA 1
ATOM 372 C C . CYS A 1 53 ? -59.909 162.219 -93.831 1.00 36.57 59 CYS A C 1
ATOM 373 O O . CYS A 1 53 ? -58.735 162.525 -93.910 1.00 36.76 59 CYS A O 1
ATOM 376 N N . VAL A 1 54 ? -60.392 161.105 -94.357 1.00 36.28 60 VAL A N 1
ATOM 377 C CA . VAL A 1 54 ? -59.526 160.203 -95.109 1.00 37.79 60 VAL A CA 1
ATOM 378 C C . VAL A 1 54 ? -59.119 160.794 -96.451 1.00 39.21 60 VAL A C 1
ATOM 379 O O . VAL A 1 54 ? -57.970 160.684 -96.849 1.00 39.89 60 VAL A O 1
ATOM 383 N N . GLU A 1 55 ? -60.080 161.409 -97.132 1.00 39.82 61 GLU A N 1
ATOM 384 C CA . GLU A 1 55 ? -59.843 162.027 -98.430 1.00 42.45 61 GLU A CA 1
ATOM 385 C C . GLU A 1 55 ? -58.869 163.204 -98.346 1.00 42.96 61 GLU A C 1
ATOM 386 O O . GLU A 1 55 ? -58.081 163.419 -99.263 1.00 44.34 61 GLU A O 1
ATOM 392 N N . ARG A 1 56 ? -58.923 163.948 -97.247 1.00 41.33 62 ARG A N 1
ATOM 393 C CA . ARG A 1 56 ? -58.140 165.132 -97.107 1.00 42.38 62 ARG A CA 1
ATOM 394 C C . ARG A 1 56 ? -56.918 164.912 -96.221 1.00 43.01 62 ARG A C 1
ATOM 395 O O . ARG A 1 56 ? -56.170 165.847 -95.932 1.00 43.17 62 ARG A O 1
ATOM 403 N N . ASN A 1 57 ? -56.666 163.637 -95.893 1.00 43.03 63 ASN A N 1
ATOM 404 C CA A ASN A 1 57 ? -55.486 163.257 -95.097 0.50 43.28 63 ASN A CA 1
ATOM 405 C CA B ASN A 1 57 ? -55.532 163.220 -95.060 0.50 43.84 63 ASN A CA 1
ATOM 406 C C . ASN A 1 57 ? -55.441 163.958 -93.722 1.00 42.89 63 ASN A C 1
ATOM 407 O O . ASN A 1 57 ? -54.374 164.387 -93.297 1.00 44.19 63 ASN A O 1
ATOM 416 N N . GLU A 1 58 ? -56.593 164.062 -93.046 1.00 42.02 64 GLU A N 1
ATOM 417 C CA . GLU A 1 58 ? -56.676 164.679 -91.715 1.00 44.20 64 GLU A CA 1
ATOM 418 C C . GLU A 1 58 ? -56.634 163.665 -90.570 1.00 43.45 64 GLU A C 1
ATOM 419 O O . GLU A 1 58 ? -56.495 164.051 -89.412 1.00 43.11 64 GLU A O 1
ATOM 425 N N . VAL A 1 59 ? -56.798 162.386 -90.887 1.00 42.74 65 VAL A N 1
ATOM 426 C CA . VAL A 1 59 ? -56.977 161.377 -89.861 1.00 41.91 65 VAL A CA 1
ATOM 427 C C . VAL A 1 59 ? -55.838 161.420 -88.852 1.00 42.87 65 VAL A C 1
ATOM 428 O O . VAL A 1 59 ? -56.082 161.411 -87.665 1.00 40.23 65 VAL A O 1
ATOM 432 N N . ARG A 1 60 ? -54.607 161.489 -89.318 1.00 46.12 66 ARG A N 1
ATOM 433 C CA . ARG A 1 60 ? -53.480 161.563 -88.400 1.00 49.15 66 ARG A CA 1
ATOM 434 C C . ARG A 1 60 ? -53.536 162.793 -87.500 1.00 48.76 66 ARG A C 1
ATOM 435 O O . ARG A 1 60 ? -53.129 162.716 -86.342 1.00 48.87 66 ARG A O 1
ATOM 443 N N . ASN A 1 61 ? -54.075 163.915 -87.995 1.00 40.79 67 ASN A N 1
ATOM 444 C CA . ASN A 1 61 ? -54.182 165.121 -87.158 1.00 38.79 67 ASN A CA 1
ATOM 445 C C . ASN A 1 61 ? -55.273 165.001 -86.119 1.00 36.47 67 ASN A C 1
ATOM 446 O O . ASN A 1 61 ? -55.150 165.541 -85.016 1.00 39.65 67 ASN A O 1
ATOM 451 N N . VAL A 1 62 ? -56.348 164.308 -86.456 1.00 33.82 68 VAL A N 1
ATOM 452 C CA . VAL A 1 62 ? -57.433 164.122 -85.514 1.00 32.09 68 VAL A CA 1
ATOM 453 C C . VAL A 1 62 ? -56.952 163.234 -84.364 1.00 31.34 68 VAL A C 1
ATOM 454 O O . VAL A 1 62 ? -57.179 163.535 -83.222 1.00 29.72 68 VAL A O 1
ATOM 458 N N . PHE A 1 63 ? -56.235 162.160 -84.699 1.00 32.33 69 PHE A N 1
ATOM 459 C CA . PHE A 1 63 ? -55.670 161.270 -83.700 1.00 33.33 69 PHE A CA 1
ATOM 460 C C . PHE A 1 63 ? -54.654 161.959 -82.811 1.00 34.03 69 PHE A C 1
ATOM 461 O O . PHE A 1 63 ? -54.641 161.730 -81.615 1.00 33.15 69 PHE A O 1
ATOM 469 N N . LYS A 1 64 ? -53.809 162.803 -83.402 1.00 35.29 70 LYS A N 1
ATOM 470 C CA . LYS A 1 64 ? -52.828 163.552 -82.647 1.00 37.44 70 LYS A CA 1
ATOM 471 C C . LYS A 1 64 ? -53.531 164.474 -81.662 1.00 32.80 70 LYS A C 1
ATOM 472 O O . LYS A 1 64 ? -53.126 164.559 -80.516 1.00 29.81 70 LYS A O 1
ATOM 478 N N . GLU A 1 65 ? -54.572 165.179 -82.118 1.00 30.65 71 GLU A N 1
ATOM 479 C CA . GLU A 1 65 ? -55.302 166.079 -81.238 1.00 29.80 71 GLU A CA 1
ATOM 480 C C . GLU A 1 65 ? -55.941 165.320 -80.071 1.00 28.14 71 GLU A C 1
ATOM 481 O O . GLU A 1 65 ? -55.825 165.752 -78.915 1.00 26.44 71 GLU A O 1
ATOM 487 N N . LEU A 1 66 ? -56.619 164.209 -80.374 1.00 26.64 72 LEU A N 1
ATOM 488 C CA . LEU A 1 66 ? -57.201 163.371 -79.328 1.00 27.58 72 LEU A CA 1
ATOM 489 C C . LEU A 1 66 ? -56.139 162.909 -78.334 1.00 27.90 72 LEU A C 1
ATOM 490 O O . LEU A 1 66 ? -56.359 162.935 -77.127 1.00 26.65 72 LEU A O 1
ATOM 495 N N . GLN A 1 67 ? -54.981 162.518 -78.833 1.00 29.04 73 GLN A N 1
ATOM 496 C CA . GLN A 1 67 ? -53.946 162.029 -77.966 1.00 31.30 73 GLN A CA 1
ATOM 497 C C . GLN A 1 67 ? -53.468 163.150 -77.038 1.00 29.77 73 GLN A C 1
ATOM 498 O O . GLN A 1 67 ? -53.267 162.941 -75.835 1.00 28.72 73 GLN A O 1
ATOM 504 N N . ILE A 1 68 ? -53.330 164.343 -77.579 1.00 27.07 74 ILE A N 1
ATOM 505 C CA . ILE A 1 68 ? -52.895 165.447 -76.797 1.00 26.79 74 ILE A CA 1
ATOM 506 C C . ILE A 1 68 ? -53.949 165.792 -75.742 1.00 27.17 74 ILE A C 1
ATOM 507 O O . ILE A 1 68 ? -53.638 165.903 -74.566 1.00 26.61 74 ILE A O 1
ATOM 512 N N . MET A 1 69 ? -55.199 165.919 -76.168 1.00 27.62 75 MET A N 1
ATOM 513 C CA . MET A 1 69 ? -56.275 166.257 -75.250 1.00 27.20 75 MET A CA 1
ATOM 514 C C . MET A 1 69 ? -56.473 165.205 -74.127 1.00 26.75 75 MET A C 1
ATOM 515 O O . MET A 1 69 ? -56.791 165.556 -73.022 1.00 26.46 75 MET A O 1
ATOM 520 N N . GLN A 1 70 ? -56.255 163.934 -74.418 1.00 27.78 76 GLN A N 1
ATOM 521 C CA . GLN A 1 70 ? -56.393 162.892 -73.389 1.00 30.58 76 GLN A CA 1
ATOM 522 C C . GLN A 1 70 ? -55.476 163.105 -72.168 1.00 31.79 76 GLN A C 1
ATOM 523 O O . GLN A 1 70 ? -55.818 162.690 -71.052 1.00 31.96 76 GLN A O 1
ATOM 529 N N . GLY A 1 71 ? -54.306 163.720 -72.386 1.00 32.02 77 GLY A N 1
ATOM 530 C CA . GLY A 1 71 ? -53.321 163.914 -71.314 1.00 31.59 77 GLY A CA 1
ATOM 531 C C . GLY A 1 71 ? -53.351 165.301 -70.671 1.00 30.04 77 GLY A C 1
ATOM 532 O O . GLY A 1 71 ? -52.461 165.635 -69.910 1.00 31.76 77 GLY A O 1
ATOM 533 N N . LEU A 1 72 ? -54.380 166.096 -70.971 1.00 26.84 78 LEU A N 1
ATOM 534 C CA . LEU A 1 72 ? -54.487 167.469 -70.433 1.00 25.54 78 LEU A CA 1
ATOM 535 C C . LEU A 1 72 ? -55.751 167.671 -69.578 1.00 26.01 78 LEU A C 1
ATOM 536 O O . LEU A 1 72 ? -56.855 167.211 -69.945 1.00 22.65 78 LEU A O 1
ATOM 541 N N . GLU A 1 73 ? -55.584 168.375 -68.452 1.00 26.21 79 GLU A N 1
ATOM 542 C CA . GLU A 1 73 ? -56.722 168.863 -67.675 1.00 26.07 79 GLU A CA 1
ATOM 543 C C . GLU A 1 73 ? -56.356 170.088 -66.858 1.00 24.06 79 GLU A C 1
ATOM 544 O O . GLU A 1 73 ? -55.463 170.053 -66.095 1.00 28.12 79 GLU A O 1
ATOM 550 N N . HIS A 1 74 ? -57.076 171.161 -67.033 1.00 22.97 80 HIS A N 1
ATOM 551 C CA . HIS A 1 74 ? -56.704 172.428 -66.429 1.00 22.89 80 HIS A CA 1
ATOM 552 C C . HIS A 1 74 ? -57.875 173.313 -66.440 1.00 22.45 80 HIS A C 1
ATOM 553 O O . HIS A 1 74 ? -58.650 173.256 -67.362 1.00 25.78 80 HIS A O 1
ATOM 560 N N . PRO A 1 75 ? -58.033 174.148 -65.419 1.00 23.77 81 PRO A N 1
ATOM 561 C CA . PRO A 1 75 ? -59.250 174.960 -65.297 1.00 23.62 81 PRO A CA 1
ATOM 562 C C . PRO A 1 75 ? -59.448 175.981 -66.408 1.00 22.55 81 PRO A C 1
ATOM 563 O O . PRO A 1 75 ? -60.601 176.402 -66.668 1.00 23.75 81 PRO A O 1
ATOM 567 N N . PHE A 1 76 ? -58.361 176.402 -67.046 1.00 19.99 82 PHE A N 1
ATOM 568 C CA . PHE A 1 76 ? -58.450 177.374 -68.135 1.00 18.60 82 PHE A CA 1
ATOM 569 C C . PHE A 1 76 ? -58.197 176.767 -69.530 1.00 17.95 82 PHE A C 1
ATOM 570 O O . PHE A 1 76 ? -57.818 177.453 -70.454 1.00 19.11 82 PHE A O 1
ATOM 578 N N . LEU A 1 77 ? -58.494 175.488 -69.657 1.00 17.28 83 LEU A N 1
ATOM 579 C CA . LEU A 1 77 ? -58.620 174.836 -70.920 1.00 17.57 83 LEU A CA 1
ATOM 580 C C . LEU A 1 77 ? -60.035 174.328 -71.078 1.00 16.71 83 LEU A C 1
ATOM 581 O O . LEU A 1 77 ? -60.686 174.009 -70.120 1.00 16.05 83 LEU A O 1
ATOM 586 N N . VAL A 1 78 ? -60.448 174.196 -72.318 1.00 16.33 84 VAL A N 1
ATOM 587 C CA . VAL A 1 78 ? -61.630 173.478 -72.663 1.00 17.10 84 VAL A CA 1
ATOM 588 C C . VAL A 1 78 ? -61.247 171.976 -72.769 1.00 18.44 84 VAL A C 1
ATOM 589 O O . VAL A 1 78 ? -60.636 171.544 -73.759 1.00 18.52 84 VAL A O 1
ATOM 593 N N . ASN A 1 79 ? -61.595 171.226 -71.729 1.00 17.36 85 ASN A N 1
ATOM 594 C CA . ASN A 1 79 ? -61.094 169.907 -71.521 1.00 18.46 85 ASN A CA 1
ATOM 595 C C . ASN A 1 79 ? -61.921 168.840 -72.242 1.00 20.02 85 ASN A C 1
ATOM 596 O O . ASN A 1 79 ? -63.146 168.969 -72.400 1.00 18.92 85 ASN A O 1
ATOM 601 N N . LEU A 1 80 ? -61.248 167.763 -72.630 1.00 20.78 86 LEU A N 1
ATOM 602 C CA . LEU A 1 80 ? -61.907 166.632 -73.236 1.00 21.33 86 LEU A CA 1
ATOM 603 C C . LEU A 1 80 ? -62.549 165.754 -72.173 1.00 22.77 86 LEU A C 1
ATOM 604 O O . LEU A 1 80 ? -61.915 165.459 -71.139 1.00 24.10 86 LEU A O 1
ATOM 609 N N . TRP A 1 81 ? -63.774 165.277 -72.442 1.00 22.40 87 TRP A N 1
ATOM 610 C CA . TRP A 1 81 ? -64.414 164.294 -71.573 1.00 23.23 87 TRP A CA 1
ATOM 611 C C . TRP A 1 81 ? -64.645 162.923 -72.208 1.00 23.21 87 TRP A C 1
ATOM 612 O O . TRP A 1 81 ? -64.487 161.911 -71.548 1.00 25.19 87 TRP A O 1
ATOM 623 N N . TYR A 1 82 ? -65.088 162.888 -73.441 1.00 21.76 88 TYR A N 1
ATOM 624 C CA . TYR A 1 82 ? -65.307 161.643 -74.105 1.00 24.28 88 TYR A CA 1
ATOM 625 C C . TYR A 1 82 ? -64.875 161.732 -75.530 1.00 23.20 88 TYR A C 1
ATOM 626 O O . TYR A 1 82 ? -64.970 162.763 -76.127 1.00 21.09 88 TYR A O 1
ATOM 635 N N . SER A 1 83 ? -64.433 160.601 -76.068 1.00 23.98 89 SER A N 1
ATOM 636 C CA . SER A 1 83 ? -64.298 160.416 -77.498 1.00 24.20 89 SER A CA 1
ATOM 637 C C . SER A 1 83 ? -64.864 159.076 -77.879 1.00 25.48 89 SER A C 1
ATOM 638 O O . SER A 1 83 ? -64.778 158.121 -77.122 1.00 26.27 89 SER A O 1
ATOM 641 N N . PHE A 1 84 ? -65.454 159.009 -79.057 1.00 26.09 90 PHE A N 1
ATOM 642 C CA . PHE A 1 84 ? -66.024 157.766 -79.560 1.00 27.35 90 PHE A CA 1
ATOM 643 C C . PHE A 1 84 ? -66.266 157.942 -81.039 1.00 28.22 90 PHE A C 1
ATOM 644 O O . PHE A 1 84 ? -66.041 159.026 -81.572 1.00 27.21 90 PHE A O 1
ATOM 652 N N . GLN A 1 85 ? -66.712 156.878 -81.708 1.00 30.59 91 GLN A N 1
ATOM 653 C CA . GLN A 1 85 ? -66.936 156.900 -83.167 1.00 32.27 91 GLN A CA 1
ATOM 654 C C . GLN A 1 85 ? -68.178 156.115 -83.515 1.00 35.32 91 GLN A C 1
ATOM 655 O O . GLN A 1 85 ? -68.634 155.265 -82.740 1.00 35.53 91 GLN A O 1
ATOM 661 N N . ASP A 1 86 ? -68.744 156.411 -84.671 1.00 37.84 92 ASP A N 1
ATOM 662 C CA . ASP A 1 86 ? -69.674 155.495 -85.313 1.00 40.72 92 ASP A CA 1
ATOM 663 C C . ASP A 1 86 ? -69.189 155.310 -86.754 1.00 43.40 92 ASP A C 1
ATOM 664 O O . ASP A 1 86 ? -68.015 155.587 -87.052 1.00 42.78 92 ASP A O 1
ATOM 669 N N . GLU A 1 87 ? -70.056 154.855 -87.640 1.00 47.20 93 GLU A N 1
ATOM 670 C CA . GLU A 1 87 ? -69.631 154.502 -89.000 1.00 51.54 93 GLU A CA 1
ATOM 671 C C . GLU A 1 87 ? -69.229 155.679 -89.851 1.00 50.54 93 GLU A C 1
ATOM 672 O O . GLU A 1 87 ? -68.525 155.493 -90.821 1.00 49.67 93 GLU A O 1
ATOM 678 N N . GLU A 1 88 ? -69.740 156.875 -89.530 1.00 50.55 94 GLU A N 1
ATOM 679 C CA . GLU A 1 88 ? -69.550 158.064 -90.381 1.00 49.34 94 GLU A CA 1
ATOM 680 C C . GLU A 1 88 ? -68.666 159.103 -89.743 1.00 45.56 94 GLU A C 1
ATOM 681 O O . GLU A 1 88 ? -68.052 159.919 -90.435 1.00 45.16 94 GLU A O 1
ATOM 687 N N . ASP A 1 89 ? -68.608 159.114 -88.418 1.00 41.54 95 ASP A N 1
ATOM 688 C CA . ASP A 1 89 ? -68.009 160.222 -87.736 1.00 36.39 95 ASP A CA 1
ATOM 689 C C . ASP A 1 89 ? -67.129 159.790 -86.584 1.00 33.48 95 ASP A C 1
ATOM 690 O O . ASP A 1 89 ? -67.292 158.726 -86.026 1.00 34.41 95 ASP A O 1
ATOM 695 N N . MET A 1 90 ? -66.156 160.618 -86.280 1.00 30.46 96 MET A N 1
ATOM 696 C CA . MET A 1 90 ? -65.459 160.549 -85.031 1.00 29.17 96 MET A CA 1
ATOM 697 C C . MET A 1 90 ? -65.937 161.714 -84.202 1.00 26.91 96 MET A C 1
ATOM 698 O O . MET A 1 90 ? -66.272 162.775 -84.756 1.00 25.50 96 MET A O 1
ATOM 703 N N . PHE A 1 91 ? -65.981 161.521 -82.882 1.00 26.58 97 PHE A N 1
ATOM 704 C CA . PHE A 1 91 ? -66.579 162.518 -81.955 1.00 25.96 97 PHE A CA 1
ATOM 705 C C . PHE A 1 91 ? -65.659 162.888 -80.825 1.00 24.81 97 PHE A C 1
ATOM 706 O O . PHE A 1 91 ? -65.007 162.043 -80.243 1.00 24.47 97 PHE A O 1
ATOM 714 N N . MET A 1 92 ? -65.666 164.168 -80.500 1.00 24.73 98 MET A N 1
ATOM 715 C CA . MET A 1 92 ? -64.934 164.715 -79.376 1.00 25.75 98 MET A CA 1
ATOM 716 C C . MET A 1 92 ? -65.944 165.473 -78.510 1.00 23.41 98 MET A C 1
ATOM 717 O O . MET A 1 92 ? -66.614 166.424 -78.987 1.00 19.64 98 MET A O 1
ATOM 722 N N . VAL A 1 93 ? -66.089 165.061 -77.259 1.00 23.18 99 VAL A N 1
ATOM 723 C CA . VAL A 1 93 ? -67.016 165.757 -76.351 1.00 21.77 99 VAL A CA 1
ATOM 724 C C . VAL A 1 93 ? -66.240 166.433 -75.288 1.00 20.89 99 VAL A C 1
ATOM 725 O O . VAL A 1 93 ? -65.448 165.796 -74.592 1.00 20.13 99 VAL A O 1
ATOM 729 N N . VAL A 1 94 ? -66.443 167.747 -75.174 1.00 20.90 100 VAL A N 1
ATOM 730 C CA . VAL A 1 94 ? -65.589 168.602 -74.338 1.00 20.05 100 VAL A CA 1
ATOM 731 C C . VAL A 1 94 ? -66.451 169.607 -73.527 1.00 19.33 100 VAL A C 1
ATOM 732 O O . VAL A 1 94 ? -67.678 169.648 -73.696 1.00 19.84 100 VAL A O 1
ATOM 736 N N . ASP A 1 95 ? -65.812 170.370 -72.626 1.00 17.78 101 ASP A N 1
ATOM 737 C CA . ASP A 1 95 ? -66.534 171.331 -71.751 1.00 18.21 101 ASP A CA 1
ATOM 738 C C . ASP A 1 95 ? -67.338 172.299 -72.614 1.00 18.73 101 ASP A C 1
ATOM 739 O O . ASP A 1 95 ? -66.891 172.681 -73.717 1.00 19.41 101 ASP A O 1
ATOM 744 N N . LEU A 1 96 ? -68.554 172.613 -72.177 1.00 19.03 102 LEU A N 1
ATOM 745 C CA . LEU A 1 96 ? -69.380 173.605 -72.856 1.00 19.53 102 LEU A CA 1
ATOM 746 C C . LEU A 1 96 ? -69.146 174.939 -72.189 1.00 19.08 102 LEU A C 1
ATOM 747 O O . LEU A 1 96 ? -69.253 175.062 -70.977 1.00 20.64 102 LEU A O 1
ATOM 752 N N . LEU A 1 97 ? -68.739 175.914 -72.970 1.00 18.42 103 LEU A N 1
ATOM 753 C CA . LEU A 1 97 ? -68.436 177.267 -72.431 1.00 17.81 103 LEU A CA 1
ATOM 754 C C . LEU A 1 97 ? -69.523 178.240 -72.909 1.00 18.18 103 LEU A C 1
ATOM 755 O O . LEU A 1 97 ? -69.610 178.571 -74.098 1.00 17.13 103 LEU A O 1
ATOM 760 N N . LEU A 1 98 ? -70.415 178.598 -71.999 1.00 19.54 104 LEU A N 1
ATOM 761 C CA . LEU A 1 98 ? -71.695 179.134 -72.371 1.00 21.26 104 LEU A CA 1
ATOM 762 C C . LEU A 1 98 ? -71.583 180.592 -72.751 1.00 21.98 104 LEU A C 1
ATOM 763 O O . LEU A 1 98 ? -72.521 181.159 -73.340 1.00 23.71 104 LEU A O 1
ATOM 768 N N . GLY A 1 99 ? -70.444 181.205 -72.444 1.00 20.53 105 GLY A N 1
ATOM 769 C CA . GLY A 1 99 ? -70.247 182.619 -72.777 1.00 22.01 105 GLY A CA 1
ATOM 770 C C . GLY A 1 99 ? -69.817 182.864 -74.211 1.00 22.00 105 GLY A C 1
ATOM 771 O O . GLY A 1 99 ? -69.818 183.997 -74.677 1.00 23.57 105 GLY A O 1
ATOM 772 N N . GLY A 1 100 ? -69.387 181.812 -74.890 1.00 21.29 106 GLY A N 1
ATOM 773 C CA . GLY A 1 100 ? -68.936 181.936 -76.263 1.00 21.93 106 GLY A CA 1
ATOM 774 C C . GLY A 1 100 ? -67.571 182.559 -76.340 1.00 21.54 106 GLY A C 1
ATOM 775 O O . GLY A 1 100 ? -66.963 182.891 -75.297 1.00 22.40 106 GLY A O 1
ATOM 776 N N . ASP A 1 101 ? -67.133 182.816 -77.573 1.00 20.50 107 ASP A N 1
ATOM 777 C CA . ASP A 1 101 ? -65.774 183.212 -77.849 1.00 20.22 107 ASP A CA 1
ATOM 778 C C . ASP A 1 101 ? -65.619 184.738 -77.680 1.00 21.28 107 ASP A C 1
ATOM 779 O O . ASP A 1 101 ? -66.610 185.490 -77.724 1.00 21.46 107 ASP A O 1
ATOM 784 N N . LEU A 1 102 ? -64.378 185.175 -77.523 1.00 21.26 108 LEU A N 1
ATOM 785 C CA . LEU A 1 102 ? -64.057 186.592 -77.423 1.00 22.54 108 LEU A CA 1
ATOM 786 C C . LEU A 1 102 ? -64.222 187.343 -78.748 1.00 23.36 108 LEU A C 1
ATOM 787 O O . LEU A 1 102 ? -64.559 188.542 -78.756 1.00 25.93 108 LEU A O 1
ATOM 792 N N . ARG A 1 103 ? -64.008 186.660 -79.868 1.00 23.21 109 ARG A N 1
ATOM 793 C CA . ARG A 1 103 ? -64.158 187.315 -81.169 1.00 23.31 109 ARG A CA 1
ATOM 794 C C . ARG A 1 103 ? -65.523 187.917 -81.248 1.00 23.93 109 ARG A C 1
ATOM 795 O O . ARG A 1 103 ? -65.675 189.058 -81.683 1.00 23.85 109 ARG A O 1
ATOM 803 N N . TYR A 1 104 ? -66.539 187.156 -80.829 1.00 24.22 110 TYR A N 1
ATOM 804 C CA . TYR A 1 104 ? -67.913 187.650 -80.923 1.00 26.12 110 TYR A CA 1
ATOM 805 C C . TYR A 1 104 ? -68.075 189.034 -80.284 1.00 26.19 110 TYR A C 1
ATOM 806 O O . TYR A 1 104 ? -68.612 189.903 -80.866 1.00 28.60 110 TYR A O 1
ATOM 815 N N . HIS A 1 105 ? -67.557 189.215 -79.097 1.00 27.06 111 HIS A N 1
ATOM 816 C CA . HIS A 1 105 ? -67.652 190.507 -78.394 1.00 28.63 111 HIS A CA 1
ATOM 817 C C . HIS A 1 105 ? -66.879 191.612 -79.087 1.00 31.17 111 HIS A C 1
ATOM 818 O O . HIS A 1 105 ? -67.382 192.762 -79.201 1.00 33.59 111 HIS A O 1
ATOM 825 N N . LEU A 1 106 ? -65.680 191.300 -79.606 1.00 31.02 112 LEU A N 1
ATOM 826 C CA . LEU A 1 106 ? -64.934 192.285 -80.428 1.00 31.25 112 LEU A CA 1
ATOM 827 C C . LEU A 1 106 ? -65.765 192.706 -81.631 1.00 34.60 112 LEU A C 1
ATOM 828 O O . LEU A 1 106 ? -65.767 193.890 -82.012 1.00 34.54 112 LEU A O 1
ATOM 833 N N . GLN A 1 107 ? -66.496 191.747 -82.212 1.00 35.56 113 GLN A N 1
ATOM 834 C CA . GLN A 1 107 ? -67.346 192.034 -83.373 1.00 38.55 113 GLN A CA 1
ATOM 835 C C . GLN A 1 107 ? -68.563 192.882 -82.980 1.00 39.97 113 GLN A C 1
ATOM 836 O O . GLN A 1 107 ? -69.132 193.548 -83.808 1.00 40.26 113 GLN A O 1
ATOM 842 N N . GLN A 1 108 ? -68.932 192.876 -81.702 1.00 39.86 114 GLN A N 1
ATOM 843 C CA . GLN A 1 108 ? -69.970 193.806 -81.210 1.00 40.96 114 GLN A CA 1
ATOM 844 C C . GLN A 1 108 ? -69.377 195.150 -80.776 1.00 41.10 114 GLN A C 1
ATOM 845 O O . GLN A 1 108 ? -70.019 195.904 -80.048 1.00 41.40 114 GLN A O 1
ATOM 851 N N . ASN A 1 109 ? -68.128 195.394 -81.176 1.00 41.48 115 ASN A N 1
ATOM 852 C CA . ASN A 1 109 ? -67.373 196.610 -80.826 1.00 43.38 115 ASN A CA 1
ATOM 853 C C . ASN A 1 109 ? -67.189 196.845 -79.313 1.00 41.92 115 ASN A C 1
ATOM 854 O O . ASN A 1 109 ? -66.998 197.955 -78.869 1.00 42.68 115 ASN A O 1
ATOM 859 N N . VAL A 1 110 ? -67.193 195.761 -78.548 1.00 41.98 116 VAL A N 1
ATOM 860 C CA . VAL A 1 110 ? -66.840 195.819 -77.130 1.00 41.72 116 VAL A CA 1
ATOM 861 C C . VAL A 1 110 ? -65.328 196.097 -77.006 1.00 43.34 116 VAL A C 1
ATOM 862 O O . VAL A 1 110 ? -64.517 195.463 -77.687 1.00 44.13 116 VAL A O 1
ATOM 866 N N . HIS A 1 111 ? -64.970 197.093 -76.199 1.00 44.37 117 HIS A N 1
ATOM 867 C CA . HIS A 1 111 ? -63.575 197.256 -75.730 1.00 45.66 117 HIS A CA 1
ATOM 868 C C . HIS A 1 111 ? -63.526 196.858 -74.246 1.00 43.45 117 HIS A C 1
ATOM 869 O O . HIS A 1 111 ? -64.315 197.338 -73.429 1.00 47.70 117 HIS A O 1
ATOM 876 N N . PHE A 1 112 ? -62.612 195.968 -73.902 1.00 38.88 118 PHE A N 1
ATOM 877 C CA . PHE A 1 112 ? -62.548 195.407 -72.552 1.00 35.12 118 PHE A CA 1
ATOM 878 C C . PHE A 1 112 ? -61.734 196.295 -71.637 1.00 34.68 118 PHE A C 1
ATOM 879 O O . PHE A 1 112 ? -60.736 196.892 -72.059 1.00 33.78 118 PHE A O 1
ATOM 887 N N . LYS A 1 113 ? -62.166 196.399 -70.384 1.00 35.63 119 LYS A N 1
ATOM 888 C CA . LYS A 1 113 ? -61.470 197.230 -69.393 1.00 37.19 119 LYS A CA 1
ATOM 889 C C . LYS A 1 113 ? -60.111 196.660 -69.086 1.00 34.91 119 LYS A C 1
ATOM 890 O O . LYS A 1 113 ? -59.906 195.451 -69.084 1.00 32.33 119 LYS A O 1
ATOM 896 N N . GLU A 1 114 ? -59.198 197.538 -68.770 1.00 35.30 120 GLU A N 1
ATOM 897 C CA . GLU A 1 114 ? -57.824 197.171 -68.537 1.00 34.95 120 GLU A CA 1
ATOM 898 C C . GLU A 1 114 ? -57.703 196.087 -67.476 1.00 33.97 120 GLU A C 1
ATOM 899 O O . GLU A 1 114 ? -56.954 195.132 -67.647 1.00 31.40 120 GLU A O 1
ATOM 905 N N . GLU A 1 115 ? -58.483 196.211 -66.402 1.00 37.03 121 GLU A N 1
ATOM 906 C CA . GLU A 1 115 ? -58.402 195.267 -65.276 1.00 36.69 121 GLU A CA 1
ATOM 907 C C . GLU A 1 115 ? -58.936 193.901 -65.665 1.00 31.15 121 GLU A C 1
ATOM 908 O O . GLU A 1 115 ? -58.416 192.883 -65.245 1.00 28.46 121 GLU A O 1
ATOM 914 N N . THR A 1 116 ? -59.999 193.888 -66.447 1.00 28.99 122 THR A N 1
ATOM 915 C CA . THR A 1 116 ? -60.524 192.647 -66.965 1.00 26.48 122 THR A CA 1
ATOM 916 C C . THR A 1 116 ? -59.486 191.931 -67.804 1.00 25.17 122 THR A C 1
ATOM 917 O O . THR A 1 116 ? -59.276 190.727 -67.647 1.00 22.43 122 THR A O 1
ATOM 921 N N . VAL A 1 117 ? -58.802 192.684 -68.667 1.00 26.18 123 VAL A N 1
ATOM 922 C CA . VAL A 1 117 ? -57.794 192.079 -69.526 1.00 26.20 123 VAL A CA 1
ATOM 923 C C . VAL A 1 117 ? -56.606 191.569 -68.710 1.00 26.14 123 VAL A C 1
ATOM 924 O O . VAL A 1 117 ? -56.092 190.483 -68.971 1.00 24.96 123 VAL A O 1
ATOM 928 N N . LYS A 1 118 ? -56.228 192.314 -67.679 1.00 28.90 124 LYS A N 1
ATOM 929 C CA . LYS A 1 118 ? -55.168 191.860 -66.733 1.00 30.16 124 LYS A CA 1
ATOM 930 C C . LYS A 1 118 ? -55.485 190.493 -66.202 1.00 30.32 124 LYS A C 1
ATOM 931 O O . LYS A 1 118 ? -54.627 189.619 -66.191 1.00 32.68 124 LYS A O 1
ATOM 937 N N . LEU A 1 119 ? -56.742 190.287 -65.801 1.00 30.23 125 LEU A N 1
ATOM 938 C CA . LEU A 1 119 ? -57.147 189.031 -65.186 1.00 27.20 125 LEU A CA 1
ATOM 939 C C . LEU A 1 119 ? -57.259 187.932 -66.213 1.00 26.07 125 LEU A C 1
ATOM 940 O O . LEU A 1 119 ? -56.831 186.771 -65.948 1.00 25.53 125 LEU A O 1
ATOM 945 N N . PHE A 1 120 ? -57.768 188.263 -67.413 1.00 24.12 126 PHE A N 1
ATOM 946 C CA . PHE A 1 120 ? -57.694 187.315 -68.557 1.00 22.03 126 PHE A CA 1
ATOM 947 C C . PHE A 1 120 ? -56.244 186.799 -68.723 1.00 21.36 126 PHE A C 1
ATOM 948 O O . PHE A 1 120 ? -55.994 185.567 -68.826 1.00 19.64 126 PHE A O 1
ATOM 956 N N . ILE A 1 121 ? -55.297 187.724 -68.775 1.00 21.33 127 ILE A N 1
ATOM 957 C CA . ILE A 1 121 ? -53.913 187.341 -68.969 1.00 21.43 127 ILE A CA 1
ATOM 958 C C . ILE A 1 121 ? -53.482 186.370 -67.866 1.00 21.98 127 ILE A C 1
ATOM 959 O O . ILE A 1 121 ? -52.887 185.325 -68.154 1.00 21.55 127 ILE A O 1
ATOM 964 N N . CYS A 1 122 ? -53.858 186.666 -66.622 1.00 22.12 128 CYS A N 1
ATOM 965 C CA . CYS A 1 122 ? -53.490 185.813 -65.489 1.00 22.71 128 CYS A CA 1
ATOM 966 C C . CYS A 1 122 ? -53.989 184.391 -65.651 1.00 21.64 128 CYS A C 1
ATOM 967 O O . CYS A 1 122 ? -53.281 183.444 -65.338 1.00 21.45 128 CYS A O 1
ATOM 970 N N . GLU A 1 123 ? -55.232 184.236 -66.081 1.00 20.31 129 GLU A N 1
ATOM 971 C CA . GLU A 1 123 ? -55.795 182.917 -66.245 1.00 20.13 129 GLU A CA 1
ATOM 972 C C . GLU A 1 123 ? -55.108 182.178 -67.406 1.00 19.92 129 GLU A C 1
ATOM 973 O O . GLU A 1 123 ? -54.798 180.979 -67.306 1.00 19.90 129 GLU A O 1
ATOM 979 N N . LEU A 1 124 ? -54.893 182.872 -68.517 1.00 20.52 130 LEU A N 1
ATOM 980 C CA . LEU A 1 124 ? -54.421 182.197 -69.708 1.00 19.66 130 LEU A CA 1
ATOM 981 C C . LEU A 1 124 ? -52.991 181.833 -69.544 1.00 20.60 130 LEU A C 1
ATOM 982 O O . LEU A 1 124 ? -52.537 180.847 -70.116 1.00 20.13 130 LEU A O 1
ATOM 987 N N . VAL A 1 125 ? -52.282 182.615 -68.732 1.00 21.13 131 VAL A N 1
ATOM 988 C CA . VAL A 1 125 ? -50.864 182.424 -68.527 1.00 22.87 131 VAL A CA 1
ATOM 989 C C . VAL A 1 125 ? -50.635 181.191 -67.673 1.00 23.40 131 VAL A C 1
ATOM 990 O O . VAL A 1 125 ? -49.602 180.511 -67.808 1.00 20.91 131 VAL A O 1
ATOM 994 N N . MET A 1 126 ? -51.621 180.876 -66.810 1.00 23.07 132 MET A N 1
ATOM 995 C CA . MET A 1 126 ? -51.542 179.651 -66.026 1.00 22.70 132 MET A CA 1
ATOM 996 C C . MET A 1 126 ? -51.764 178.479 -66.966 1.00 21.21 132 MET A C 1
ATOM 997 O O . MET A 1 126 ? -51.095 177.463 -66.843 1.00 21.00 132 MET A O 1
ATOM 1002 N N . ALA A 1 127 ? -52.728 178.614 -67.888 1.00 20.67 133 ALA A N 1
ATOM 1003 C CA . ALA A 1 127 ? -52.972 177.558 -68.935 1.00 19.44 133 ALA A CA 1
ATOM 1004 C C . ALA A 1 127 ? -51.723 177.329 -69.821 1.00 19.82 133 ALA A C 1
ATOM 1005 O O . ALA A 1 127 ? -51.286 176.194 -70.014 1.00 19.72 133 ALA A O 1
ATOM 1007 N N . LEU A 1 128 ? -51.110 178.410 -70.283 1.00 19.43 134 LEU A N 1
ATOM 1008 C CA . LEU A 1 128 ? -49.960 178.297 -71.167 1.00 19.94 134 LEU A CA 1
ATOM 1009 C C . LEU A 1 128 ? -48.798 177.667 -70.483 1.00 20.80 134 LEU A C 1
ATOM 1010 O O . LEU A 1 128 ? -48.117 176.805 -71.059 1.00 21.99 134 LEU A O 1
ATOM 1015 N N . ASP A 1 129 ? -48.550 178.073 -69.258 1.00 22.36 135 ASP A N 1
ATOM 1016 C CA . ASP A 1 129 ? -47.495 177.473 -68.481 1.00 24.38 135 ASP A CA 1
ATOM 1017 C C . ASP A 1 129 ? -47.730 175.983 -68.305 1.00 23.50 135 ASP A C 1
ATOM 1018 O O . ASP A 1 129 ? -46.815 175.208 -68.441 1.00 24.16 135 ASP A O 1
ATOM 1023 N N . TYR A 1 130 ? -48.967 175.591 -68.011 1.00 22.39 136 TYR A N 1
ATOM 1024 C CA . TYR A 1 130 ? -49.305 174.171 -67.856 1.00 22.51 136 TYR A CA 1
ATOM 1025 C C . TYR A 1 130 ? -49.073 173.414 -69.171 1.00 23.00 136 TYR A C 1
ATOM 1026 O O . TYR A 1 130 ? -48.447 172.302 -69.204 1.00 22.59 136 TYR A O 1
ATOM 1035 N N . LEU A 1 131 ? -49.508 174.018 -70.271 1.00 21.76 137 LEU A N 1
ATOM 1036 C CA . LEU A 1 131 ? -49.263 173.417 -71.586 1.00 21.84 137 LEU A CA 1
ATOM 1037 C C . LEU A 1 131 ? -47.750 173.146 -71.787 1.00 24.18 137 LEU A C 1
ATOM 1038 O O . LEU A 1 131 ? -47.352 172.025 -72.157 1.00 24.88 137 LEU A O 1
ATOM 1043 N N . GLN A 1 132 ? -46.924 174.130 -71.465 1.00 23.80 138 GLN A N 1
ATOM 1044 C CA . GLN A 1 132 ? -45.485 174.018 -71.654 1.00 24.98 138 GLN A CA 1
ATOM 1045 C C . GLN A 1 132 ? -44.905 172.914 -70.790 1.00 27.31 138 GLN A C 1
ATOM 1046 O O . GLN A 1 132 ? -44.063 172.155 -71.232 1.00 27.94 138 GLN A O 1
ATOM 1052 N N . ASN A 1 133 ? -45.361 172.806 -69.556 1.00 29.14 139 ASN A N 1
ATOM 1053 C CA . ASN A 1 133 ? -44.880 171.766 -68.701 1.00 31.81 139 ASN A CA 1
ATOM 1054 C C . ASN A 1 133 ? -45.275 170.388 -69.240 1.00 30.43 139 ASN A C 1
ATOM 1055 O O . ASN A 1 133 ? -44.590 169.403 -68.989 1.00 31.40 139 ASN A O 1
ATOM 1060 N N . GLN A 1 134 ? -46.365 170.335 -70.003 1.00 28.24 140 GLN A N 1
ATOM 1061 C CA . GLN A 1 134 ? -46.813 169.100 -70.684 1.00 28.33 140 GLN A CA 1
ATOM 1062 C C . GLN A 1 134 ? -46.232 168.978 -72.100 1.00 29.16 140 GLN A C 1
ATOM 1063 O O . GLN A 1 134 ? -46.616 168.080 -72.858 1.00 29.32 140 GLN A O 1
ATOM 1069 N N . ARG A 1 135 ? -45.325 169.886 -72.438 1.00 30.54 141 ARG A N 1
ATOM 1070 C CA . ARG A 1 135 ? -44.602 169.888 -73.723 1.00 32.74 141 ARG A CA 1
ATOM 1071 C C . ARG A 1 135 ? -45.487 170.208 -74.927 1.00 30.57 141 ARG A C 1
ATOM 1072 O O . ARG A 1 135 ? -45.213 169.767 -76.026 1.00 30.91 141 ARG A O 1
ATOM 1080 N N . ILE A 1 136 ? -46.508 171.031 -74.722 1.00 29.57 142 ILE A N 1
ATOM 1081 C CA . ILE A 1 136 ? -47.477 171.361 -75.785 1.00 27.87 142 ILE A CA 1
ATOM 1082 C C . ILE A 1 136 ? -47.400 172.804 -76.217 1.00 26.05 142 ILE A C 1
ATOM 1083 O O . ILE A 1 136 ? -47.463 173.688 -75.405 1.00 23.90 142 ILE A O 1
ATOM 1088 N N . ILE A 1 137 ? -47.285 173.026 -77.533 1.00 27.02 143 ILE A N 1
ATOM 1089 C CA . ILE A 1 137 ? -47.504 174.344 -78.131 1.00 25.92 143 ILE A CA 1
ATOM 1090 C C . ILE A 1 137 ? -48.885 174.371 -78.778 1.00 24.00 143 ILE A C 1
ATOM 1091 O O . ILE A 1 137 ? -49.200 173.539 -79.579 1.00 24.73 143 ILE A O 1
ATOM 1096 N N . HIS A 1 138 ? -49.678 175.385 -78.493 1.00 22.84 144 HIS A N 1
ATOM 1097 C CA . HIS A 1 138 ? -51.051 175.426 -79.048 1.00 20.18 144 HIS A CA 1
ATOM 1098 C C . HIS A 1 138 ? -51.057 175.915 -80.456 1.00 20.81 144 HIS A C 1
ATOM 1099 O O . HIS A 1 138 ? -51.699 175.324 -81.288 1.00 20.61 144 HIS A O 1
ATOM 1106 N N . ARG A 1 139 ? -50.351 177.041 -80.709 1.00 20.79 145 ARG A N 1
ATOM 1107 C CA . ARG A 1 139 ? -50.113 177.605 -82.046 1.00 21.60 145 ARG A CA 1
ATOM 1108 C C . ARG A 1 139 ? -51.273 178.309 -82.659 1.00 22.52 145 ARG A C 1
ATOM 1109 O O . ARG A 1 139 ? -51.156 178.812 -83.798 1.00 24.79 145 ARG A O 1
ATOM 1117 N N . ASP A 1 140 ? -52.393 178.403 -81.945 1.00 21.93 146 ASP A N 1
ATOM 1118 C CA . ASP A 1 140 ? -53.534 179.181 -82.459 1.00 22.42 146 ASP A CA 1
ATOM 1119 C C . ASP A 1 140 ? -54.283 179.955 -81.386 1.00 21.33 146 ASP A C 1
ATOM 1120 O O . ASP A 1 140 ? -55.500 180.016 -81.371 1.00 21.57 146 ASP A O 1
ATOM 1125 N N . MET A 1 141 ? -53.545 180.622 -80.535 1.00 22.01 147 MET A N 1
ATOM 1126 C CA . MET A 1 141 ? -54.161 181.534 -79.568 1.00 22.34 147 MET A CA 1
ATOM 1127 C C . MET A 1 141 ? -54.645 182.796 -80.255 1.00 21.92 147 MET A C 1
ATOM 1128 O O . MET A 1 141 ? -53.890 183.452 -80.930 1.00 22.33 147 MET A O 1
ATOM 1133 N N . LYS A 1 142 ? -55.911 183.114 -80.049 1.00 21.51 148 LYS A N 1
ATOM 1134 C CA . LYS A 1 142 ? -56.553 184.279 -80.632 1.00 19.70 148 LYS A CA 1
ATOM 1135 C C . LYS A 1 142 ? -58.013 184.317 -80.109 1.00 20.44 148 LYS A C 1
ATOM 1136 O O . LYS A 1 142 ? -58.549 183.282 -79.626 1.00 18.37 148 LYS A O 1
ATOM 1142 N N . PRO A 1 143 ? -58.660 185.483 -80.189 1.00 21.14 149 PRO A N 1
ATOM 1143 C CA . PRO A 1 143 ? -60.007 185.642 -79.668 1.00 21.64 149 PRO A CA 1
ATOM 1144 C C . PRO A 1 143 ? -61.004 184.608 -80.127 1.00 22.95 149 PRO A C 1
ATOM 1145 O O . PRO A 1 143 ? -61.963 184.294 -79.355 1.00 26.43 149 PRO A O 1
ATOM 1149 N N . ASP A 1 144 ? -60.843 184.085 -81.356 1.00 21.14 150 ASP A N 1
ATOM 1150 C CA . ASP A 1 144 ? -61.786 183.097 -81.866 1.00 21.47 150 ASP A CA 1
ATOM 1151 C C . ASP A 1 144 ? -61.700 181.803 -81.039 1.00 19.63 150 ASP A C 1
ATOM 1152 O O . ASP A 1 144 ? -62.704 181.027 -80.925 1.00 18.37 150 ASP A O 1
ATOM 1157 N N . ASN A 1 145 ? -60.544 181.592 -80.417 1.00 17.51 151 ASN A N 1
ATOM 1158 C CA . ASN A 1 145 ? -60.251 180.336 -79.753 1.00 17.05 151 ASN A CA 1
ATOM 1159 C C . ASN A 1 145 ? -60.214 180.427 -78.244 1.00 16.23 151 ASN A C 1
ATOM 1160 O O . ASN A 1 145 ? -59.916 179.445 -77.547 1.00 17.59 151 ASN A O 1
ATOM 1165 N N . ILE A 1 146 ? -60.645 181.555 -77.724 1.00 15.54 152 ILE A N 1
ATOM 1166 C CA . ILE A 1 146 ? -60.730 181.728 -76.303 1.00 15.07 152 ILE A CA 1
ATOM 1167 C C . ILE A 1 146 ? -62.186 181.922 -75.863 1.00 15.86 152 ILE A C 1
ATOM 1168 O O . ILE A 1 146 ? -62.820 182.865 -76.279 1.00 16.38 152 ILE A O 1
ATOM 1173 N N . LEU A 1 147 ? -62.697 181.010 -75.027 1.00 15.23 153 LEU A N 1
ATOM 1174 C CA . LEU A 1 147 ? -64.115 180.987 -74.696 1.00 15.65 153 LEU A CA 1
ATOM 1175 C C . LEU A 1 147 ? -64.331 181.361 -73.231 1.00 16.07 153 LEU A C 1
ATOM 1176 O O . LEU A 1 147 ? -63.464 181.130 -72.339 1.00 14.37 153 LEU A O 1
ATOM 1181 N N . LEU A 1 148 ? -65.485 181.963 -72.995 1.00 17.55 154 LEU A N 1
ATOM 1182 C CA . LEU A 1 148 ? -65.877 182.413 -71.693 1.00 18.24 154 LEU A CA 1
ATOM 1183 C C . LEU A 1 148 ? -66.835 181.404 -71.084 1.00 19.55 154 LEU A C 1
ATOM 1184 O O . LEU A 1 148 ? -67.724 180.891 -71.780 1.00 19.58 154 LEU A O 1
ATOM 1189 N N . ASP A 1 149 ? -66.765 181.235 -69.762 1.00 20.74 155 ASP A N 1
ATOM 1190 C CA . ASP A 1 149 ? -67.877 180.632 -69.043 1.00 22.83 155 ASP A CA 1
ATOM 1191 C C . ASP A 1 149 ? -68.860 181.676 -68.607 1.00 25.45 155 ASP A C 1
ATOM 1192 O O . ASP A 1 149 ? -68.763 182.856 -68.962 1.00 26.19 155 ASP A O 1
ATOM 1197 N N . GLU A 1 150 ? -69.835 181.242 -67.862 1.00 28.24 156 GLU A N 1
ATOM 1198 C CA . GLU A 1 150 ? -70.931 182.092 -67.484 1.00 30.87 156 GLU A CA 1
ATOM 1199 C C . GLU A 1 150 ? -70.527 183.118 -66.439 1.00 31.74 156 GLU A C 1
ATOM 1200 O O . GLU A 1 150 ? -71.273 184.035 -66.201 1.00 32.01 156 GLU A O 1
ATOM 1206 N N . HIS A 1 151 ? -69.325 182.972 -65.838 1.00 31.68 157 HIS A N 1
ATOM 1207 C CA . HIS A 1 151 ? -68.796 183.963 -64.864 1.00 30.80 157 HIS A CA 1
ATOM 1208 C C . HIS A 1 151 ? -67.738 184.851 -65.419 1.00 28.17 157 HIS A C 1
ATOM 1209 O O . HIS A 1 151 ? -67.166 185.655 -64.668 1.00 26.09 157 HIS A O 1
ATOM 1216 N N . GLY A 1 152 ? -67.416 184.691 -66.706 1.00 23.38 158 GLY A N 1
ATOM 1217 C CA . GLY A 1 152 ? -66.431 185.511 -67.337 1.00 22.64 158 GLY A CA 1
ATOM 1218 C C . GLY A 1 152 ? -64.986 185.012 -67.250 1.00 21.62 158 GLY A C 1
ATOM 1219 O O . GLY A 1 152 ? -64.041 185.766 -67.509 1.00 22.50 158 GLY A O 1
ATOM 1220 N N . HIS A 1 153 ? -64.784 183.740 -66.957 1.00 20.15 159 HIS A N 1
ATOM 1221 C CA . HIS A 1 153 ? -63.435 183.182 -67.032 1.00 18.85 159 HIS A CA 1
ATOM 1222 C C . HIS A 1 153 ? -63.158 182.724 -68.416 1.00 18.71 159 HIS A C 1
ATOM 1223 O O . HIS A 1 153 ? -64.103 182.339 -69.149 1.00 20.13 159 HIS A O 1
ATOM 1230 N N . VAL A 1 154 ? -61.882 182.820 -68.825 1.00 16.97 160 VAL A N 1
ATOM 1231 C CA . VAL A 1 154 ? -61.475 182.567 -70.203 1.00 16.37 160 VAL A CA 1
ATOM 1232 C C . VAL A 1 154 ? -60.715 181.213 -70.276 1.00 15.81 160 VAL A C 1
ATOM 1233 O O . VAL A 1 154 ? -60.041 180.838 -69.319 1.00 14.54 160 VAL A O 1
ATOM 1237 N N . HIS A 1 155 ? -60.810 180.545 -71.444 1.00 15.30 161 HIS A N 1
ATOM 1238 C CA . HIS A 1 155 ? -60.449 179.173 -71.622 1.00 16.23 161 HIS A CA 1
ATOM 1239 C C . HIS A 1 155 ? -59.922 178.987 -73.029 1.00 18.19 161 HIS A C 1
ATOM 1240 O O . HIS A 1 155 ? -60.527 179.465 -73.960 1.00 23.56 161 HIS A O 1
ATOM 1247 N N . ILE A 1 156 ? -58.830 178.231 -73.186 1.00 17.98 162 ILE A N 1
ATOM 1248 C CA . ILE A 1 156 ? -58.258 177.939 -74.474 1.00 18.40 162 ILE A CA 1
ATOM 1249 C C . ILE A 1 156 ? -58.877 176.677 -75.084 1.00 19.88 162 ILE A C 1
ATOM 1250 O O . ILE A 1 156 ? -58.905 175.626 -74.446 1.00 19.45 162 ILE A O 1
ATOM 1255 N N . THR A 1 157 ? -59.339 176.781 -76.333 1.00 21.66 163 THR A N 1
ATOM 1256 C CA . THR A 1 157 ? -59.824 175.612 -77.079 1.00 21.98 163 THR A CA 1
ATOM 1257 C C . THR A 1 157 ? -59.222 175.523 -78.497 1.00 22.02 163 THR A C 1
ATOM 1258 O O . THR A 1 157 ? -58.278 176.235 -78.846 1.00 21.85 163 THR A O 1
ATOM 1262 N N . ASP A 1 158 ? -59.749 174.598 -79.285 1.00 22.66 164 ASP A N 1
ATOM 1263 C CA . ASP A 1 158 ? -59.242 174.318 -80.670 1.00 21.10 164 ASP A CA 1
ATOM 1264 C C . ASP A 1 158 ? -57.751 173.972 -80.776 1.00 20.18 164 ASP A C 1
ATOM 1265 O O . ASP A 1 158 ? -56.906 174.786 -81.197 1.00 19.31 164 ASP A O 1
ATOM 1270 N N . PHE A 1 159 ? -57.440 172.741 -80.416 1.00 19.60 165 PHE A N 1
ATOM 1271 C CA . PHE A 1 159 ? -56.075 172.256 -80.441 1.00 20.22 165 PHE A CA 1
ATOM 1272 C C . PHE A 1 159 ? -55.758 171.597 -81.805 1.00 22.09 165 PHE A C 1
ATOM 1273 O O . PHE A 1 159 ? -54.892 170.753 -81.904 1.00 23.54 165 PHE A O 1
ATOM 1281 N N . ASN A 1 160 ? -56.515 171.989 -82.838 1.00 23.50 166 ASN A N 1
ATOM 1282 C CA . ASN A 1 160 ? -56.425 171.404 -84.160 1.00 24.28 166 ASN A CA 1
ATOM 1283 C C . ASN A 1 160 ? -54.951 171.418 -84.676 1.00 24.90 166 ASN A C 1
ATOM 1284 O O . ASN A 1 160 ? -54.509 170.456 -85.284 1.00 24.85 166 ASN A O 1
ATOM 1289 N N . ILE A 1 161 ? -54.193 172.469 -84.385 1.00 23.59 167 ILE A N 1
ATOM 1290 C CA . ILE A 1 161 ? -52.788 172.485 -84.810 1.00 24.78 167 ILE A CA 1
ATOM 1291 C C . ILE A 1 161 ? -51.767 172.506 -83.661 1.00 24.84 167 ILE A C 1
ATOM 1292 O O . ILE A 1 161 ? -50.620 172.893 -83.834 1.00 25.91 167 ILE A O 1
ATOM 1297 N N . ALA A 1 162 ? -52.187 172.050 -82.502 1.00 25.55 168 ALA A N 1
ATOM 1298 C CA . ALA A 1 162 ? -51.325 171.987 -81.371 1.00 24.77 168 ALA A CA 1
ATOM 1299 C C . ALA A 1 162 ? -50.331 170.848 -81.584 1.00 25.63 168 ALA A C 1
ATOM 1300 O O . ALA A 1 162 ? -50.649 169.831 -82.245 1.00 26.76 168 ALA A O 1
ATOM 1302 N N . ALA A 1 163 ? -49.112 171.037 -81.107 1.00 27.09 169 ALA A N 1
ATOM 1303 C CA . ALA A 1 163 ? -48.027 170.063 -81.338 1.00 28.58 169 ALA A CA 1
ATOM 1304 C C . ALA A 1 163 ? -47.353 169.702 -80.028 1.00 29.91 169 ALA A C 1
ATOM 1305 O O . ALA A 1 163 ? -47.233 170.524 -79.142 1.00 29.71 169 ALA A O 1
ATOM 1307 N N . MET A 1 164 ? -46.946 168.452 -79.927 1.00 33.89 170 MET A N 1
ATOM 1308 C CA . MET A 1 164 ? -46.095 167.990 -78.881 1.00 38.20 170 MET A CA 1
ATOM 1309 C C . MET A 1 164 ? -44.650 168.278 -79.306 1.00 39.27 170 MET A C 1
ATOM 1310 O O . MET A 1 164 ? -44.228 167.869 -80.367 1.00 39.53 170 MET A O 1
ATOM 1315 N N . LEU A 1 165 ? -43.916 169.011 -78.481 1.00 39.04 171 LEU A N 1
ATOM 1316 C CA . LEU A 1 165 ? -42.530 169.355 -78.771 1.00 40.26 171 LEU A CA 1
ATOM 1317 C C . LEU A 1 165 ? -41.618 168.624 -77.785 1.00 43.37 171 LEU A C 1
ATOM 1318 O O . LEU A 1 165 ? -41.487 169.042 -76.650 1.00 44.23 171 LEU A O 1
ATOM 1323 N N . PRO A 1 166 ? -40.986 167.518 -78.223 1.00 47.12 172 PRO A N 1
ATOM 1324 C CA . PRO A 1 166 ? -40.030 166.803 -77.359 1.00 49.63 172 PRO A CA 1
ATOM 1325 C C . PRO A 1 166 ? -38.857 167.663 -76.943 1.00 50.33 172 PRO A C 1
ATOM 1326 O O . PRO A 1 166 ? -38.497 168.587 -77.655 1.00 47.95 172 PRO A O 1
ATOM 1330 N N . ARG A 1 167 ? -38.257 167.339 -75.801 1.00 55.25 173 ARG A N 1
ATOM 1331 C CA . ARG A 1 167 ? -37.152 168.134 -75.241 1.00 58.36 173 ARG A CA 1
ATOM 1332 C C . ARG A 1 167 ? -35.978 168.155 -76.189 1.00 60.67 173 ARG A C 1
ATOM 1333 O O . ARG A 1 167 ? -35.677 167.145 -76.846 1.00 61.95 173 ARG A O 1
ATOM 1341 N N . GLU A 1 168 ? -35.291 169.290 -76.240 1.00 61.20 174 GLU A N 1
ATOM 1342 C CA . GLU A 1 168 ? -34.136 169.449 -77.105 1.00 67.18 174 GLU A CA 1
ATOM 1343 C C . GLU A 1 168 ? -34.483 169.115 -78.560 1.00 68.34 174 GLU A C 1
ATOM 1344 O O . GLU A 1 168 ? -33.690 168.481 -79.277 1.00 66.30 174 GLU A O 1
ATOM 1350 N N . THR A 1 169 ? -35.686 169.510 -78.980 1.00 66.64 175 THR A N 1
ATOM 1351 C CA . THR A 1 169 ? -36.039 169.520 -80.393 1.00 63.79 175 THR A CA 1
ATOM 1352 C C . THR A 1 169 ? -36.614 170.857 -80.707 1.00 62.07 175 THR A C 1
ATOM 1353 O O . THR A 1 169 ? -36.898 171.652 -79.815 1.00 58.28 175 THR A O 1
ATOM 1357 N N . GLN A 1 170 ? -36.745 171.140 -81.979 1.00 67.56 176 GLN A N 1
ATOM 1358 C CA . GLN A 1 170 ? -37.353 172.391 -82.394 1.00 64.16 176 GLN A CA 1
ATOM 1359 C C . GLN A 1 170 ? -38.324 172.118 -83.508 1.00 60.37 176 GLN A C 1
ATOM 1360 O O . GLN A 1 170 ? -38.337 171.035 -84.103 1.00 56.96 176 GLN A O 1
ATOM 1366 N N . ILE A 1 171 ? -39.116 173.120 -83.811 1.00 56.86 177 ILE A N 1
ATOM 1367 C CA . ILE A 1 171 ? -40.174 172.985 -84.775 1.00 54.33 177 ILE A CA 1
ATOM 1368 C C . ILE A 1 171 ? -40.046 174.141 -85.762 1.00 51.15 177 ILE A C 1
ATOM 1369 O O . ILE A 1 171 ? -39.716 175.263 -85.371 1.00 47.59 177 ILE A O 1
ATOM 1374 N N . THR A 1 172 ? -40.187 173.834 -87.050 1.00 51.74 178 THR A N 1
ATOM 1375 C CA . THR A 1 172 ? -40.039 174.844 -88.096 1.00 53.47 178 THR A CA 1
ATOM 1376 C C . THR A 1 172 ? -41.333 175.101 -88.892 1.00 53.50 178 THR A C 1
ATOM 1377 O O . THR A 1 172 ? -41.498 176.180 -89.502 1.00 52.05 178 THR A O 1
ATOM 1381 N N . THR A 1 173 ? -42.241 174.120 -88.905 1.00 50.83 179 THR A N 1
ATOM 1382 C CA . THR A 1 173 ? -43.349 174.167 -89.832 1.00 48.60 179 THR A CA 1
ATOM 1383 C C . THR A 1 173 ? -44.229 175.372 -89.569 1.00 43.33 179 THR A C 1
ATOM 1384 O O . THR A 1 173 ? -44.524 175.720 -88.456 1.00 42.37 179 THR A O 1
ATOM 1388 N N . MET A 1 174 ? -44.605 176.022 -90.635 1.00 43.52 180 MET A N 1
ATOM 1389 C CA . MET A 1 174 ? -45.423 177.206 -90.587 1.00 39.75 180 MET A CA 1
ATOM 1390 C C . MET A 1 174 ? -46.876 176.786 -90.407 1.00 34.91 180 MET A C 1
ATOM 1391 O O . MET A 1 174 ? -47.474 176.254 -91.314 1.00 33.83 180 MET A O 1
ATOM 1396 N N . ALA A 1 175 ? -47.432 176.998 -89.220 1.00 30.91 181 ALA A N 1
ATOM 1397 C CA . ALA A 1 175 ? -48.833 176.726 -89.006 1.00 28.28 181 ALA A CA 1
ATOM 1398 C C . ALA A 1 175 ? -49.366 177.661 -87.938 1.00 27.15 181 ALA A C 1
ATOM 1399 O O . ALA A 1 175 ? -48.800 177.740 -86.843 1.00 28.26 181 ALA A O 1
ATOM 1401 N N . GLY A 1 176 ? -50.438 178.394 -88.255 1.00 26.32 182 GLY A N 1
ATOM 1402 C CA . GLY A 1 176 ? -50.998 179.384 -87.325 1.00 24.55 182 GLY A CA 1
ATOM 1403 C C . GLY A 1 176 ? -51.916 180.340 -88.034 1.00 24.37 182 GLY A C 1
ATOM 1404 O O . GLY A 1 176 ? -52.145 180.195 -89.213 1.00 27.22 182 GLY A O 1
ATOM 1405 N N . THR A 1 177 ? -52.479 181.289 -87.300 1.00 23.45 183 THR A N 1
ATOM 1406 C CA . THR A 1 177 ? -53.221 182.383 -87.897 1.00 24.42 183 THR A CA 1
ATOM 1407 C C . THR A 1 177 ? -52.302 183.594 -87.981 1.00 24.79 183 THR A C 1
ATOM 1408 O O . THR A 1 177 ? -51.878 184.129 -86.970 1.00 25.04 183 THR A O 1
ATOM 1412 N N . LYS A 1 178 ? -52.056 184.045 -89.195 1.00 26.43 184 LYS A N 1
ATOM 1413 C CA . LYS A 1 178 ? -50.876 184.880 -89.514 1.00 27.52 184 LYS A CA 1
ATOM 1414 C C . LYS A 1 178 ? -50.782 186.193 -88.713 1.00 26.80 184 LYS A C 1
ATOM 1415 O O . LYS A 1 178 ? -49.734 186.511 -88.208 1.00 27.46 184 LYS A O 1
ATOM 1421 N N . PRO A 1 179 ? -51.895 186.903 -88.526 1.00 26.36 185 PRO A N 1
ATOM 1422 C CA . PRO A 1 179 ? -51.776 188.159 -87.741 1.00 26.79 185 PRO A CA 1
ATOM 1423 C C . PRO A 1 179 ? -51.480 187.928 -86.268 1.00 26.05 185 PRO A C 1
ATOM 1424 O O . PRO A 1 179 ? -51.177 188.880 -85.564 1.00 27.70 185 PRO A O 1
ATOM 1428 N N . TYR A 1 180 ? -51.505 186.668 -85.817 1.00 24.71 186 TYR A N 1
ATOM 1429 C CA . TYR A 1 180 ? -51.166 186.324 -84.410 1.00 23.16 186 TYR A CA 1
ATOM 1430 C C . TYR A 1 180 ? -49.820 185.620 -84.292 1.00 22.83 186 TYR A C 1
ATOM 1431 O O . TYR A 1 180 ? -49.389 185.288 -83.175 1.00 21.83 186 TYR A O 1
ATOM 1440 N N . MET A 1 181 ? -49.201 185.317 -85.425 1.00 22.46 187 MET A N 1
ATOM 1441 C CA . MET A 1 181 ? -48.019 184.467 -85.426 1.00 24.19 187 MET A CA 1
ATOM 1442 C C . MET A 1 181 ? -46.761 185.303 -85.115 1.00 24.49 187 MET A C 1
ATOM 1443 O O . MET A 1 181 ? -46.666 186.432 -85.507 1.00 24.58 187 MET A O 1
ATOM 1448 N N . ALA A 1 182 ? -45.843 184.727 -84.359 1.00 24.85 188 ALA A N 1
ATOM 1449 C CA . ALA A 1 182 ? -44.664 185.463 -83.842 1.00 26.90 188 ALA A CA 1
ATOM 1450 C C . ALA A 1 182 ? -43.574 185.581 -84.920 1.00 28.44 188 ALA A C 1
ATOM 1451 O O . ALA A 1 182 ? -43.478 184.718 -85.809 1.00 30.68 188 ALA A O 1
ATOM 1453 N N . PRO A 1 183 ? -42.748 186.629 -84.843 1.00 29.10 189 PRO A N 1
ATOM 1454 C CA . PRO A 1 183 ? -41.736 186.907 -85.878 1.00 30.61 189 PRO A CA 1
ATOM 1455 C C . PRO A 1 183 ? -40.777 185.743 -86.138 1.00 31.35 189 PRO A C 1
ATOM 1456 O O . PRO A 1 183 ? -40.376 185.503 -87.280 1.00 31.21 189 PRO A O 1
ATOM 1460 N N . GLU A 1 184 ? -40.434 185.005 -85.099 1.00 31.19 190 GLU A N 1
ATOM 1461 C CA . GLU A 1 184 ? -39.516 183.919 -85.273 1.00 32.54 190 GLU A CA 1
ATOM 1462 C C . GLU A 1 184 ? -40.093 182.827 -86.159 1.00 33.42 190 GLU A C 1
ATOM 1463 O O . GLU A 1 184 ? -39.357 182.059 -86.718 1.00 36.63 190 GLU A O 1
ATOM 1469 N N . MET A 1 185 ? -41.416 182.800 -86.327 1.00 33.71 191 MET A N 1
ATOM 1470 C CA . MET A 1 185 ? -42.072 181.777 -87.134 1.00 34.10 191 MET A CA 1
ATOM 1471 C C . MET A 1 185 ? -41.832 182.011 -88.619 1.00 36.29 191 MET A C 1
ATOM 1472 O O . MET A 1 185 ? -41.971 181.102 -89.400 1.00 36.19 191 MET A O 1
ATOM 1477 N N . PHE A 1 186 ? -41.475 183.242 -88.997 1.00 38.21 192 PHE A N 1
ATOM 1478 C CA . PHE A 1 186 ? -41.288 183.596 -90.401 1.00 41.06 192 PHE A CA 1
ATOM 1479 C C . PHE A 1 186 ? -39.834 183.633 -90.828 1.00 48.02 192 PHE A C 1
ATOM 1480 O O . PHE A 1 186 ? -39.559 183.672 -92.002 1.00 49.40 192 PHE A O 1
ATOM 1488 N N . SER A 1 187 ? -38.890 183.680 -89.897 1.00 57.50 193 SER A N 1
ATOM 1489 C CA A SER A 1 187 ? -37.470 183.797 -90.269 0.50 64.01 193 SER A CA 1
ATOM 1490 C CA B SER A 1 187 ? -37.488 183.817 -90.304 0.50 64.61 193 SER A CA 1
ATOM 1491 C C . SER A 1 187 ? -37.066 182.600 -91.133 1.00 71.38 193 SER A C 1
ATOM 1492 O O . SER A 1 187 ? -37.336 181.444 -90.770 1.00 71.79 193 SER A O 1
ATOM 1497 N N . SER A 1 188 ? -36.450 182.882 -92.281 1.00 80.10 194 SER A N 1
ATOM 1498 C CA . SER A 1 188 ? -36.018 181.856 -93.212 1.00 86.04 194 SER A CA 1
ATOM 1499 C C . SER A 1 188 ? -34.522 181.560 -93.049 1.00 95.54 194 SER A C 1
ATOM 1500 O O . SER A 1 188 ? -33.916 180.928 -93.916 1.00 99.43 194 SER A O 1
ATOM 1503 N N . ARG A 1 189 ? -33.928 182.023 -91.944 1.00 101.50 195 ARG A N 1
ATOM 1504 C CA . ARG A 1 189 ? -32.548 181.639 -91.603 1.00 108.37 195 ARG A CA 1
ATOM 1505 C C . ARG A 1 189 ? -32.496 180.131 -91.357 1.00 109.54 195 ARG A C 1
ATOM 1506 O O . ARG A 1 189 ? -33.305 179.588 -90.602 1.00 108.06 195 ARG A O 1
ATOM 1514 N N . LYS A 1 190 ? -31.579 179.456 -92.053 1.00 114.37 196 LYS A N 1
ATOM 1515 C CA . LYS A 1 190 ? -31.515 177.987 -92.052 1.00 116.29 196 LYS A CA 1
ATOM 1516 C C . LYS A 1 190 ? -31.337 177.433 -90.636 1.00 114.34 196 LYS A C 1
ATOM 1517 O O . LYS A 1 190 ? -31.947 176.421 -90.280 1.00 112.34 196 LYS A O 1
ATOM 1519 N N . GLY A 1 191 ? -30.493 178.100 -89.840 1.00 113.39 197 GLY A N 1
ATOM 1520 C CA . GLY A 1 191 ? -30.366 177.810 -88.403 1.00 107.55 197 GLY A CA 1
ATOM 1521 C C . GLY A 1 191 ? -31.410 178.555 -87.586 1.00 103.05 197 GLY A C 1
ATOM 1522 O O . GLY A 1 191 ? -31.182 179.704 -87.168 1.00 105.49 197 GLY A O 1
ATOM 1523 N N . ALA A 1 192 ? -32.556 177.900 -87.350 1.00 92.02 198 ALA A N 1
ATOM 1524 C CA . ALA A 1 192 ? -33.727 178.566 -86.764 1.00 84.97 198 ALA A CA 1
ATOM 1525 C C . ALA A 1 192 ? -34.769 177.564 -86.245 1.00 77.98 198 ALA A C 1
ATOM 1526 O O . ALA A 1 192 ? -34.512 176.356 -86.147 1.00 79.91 198 ALA A O 1
ATOM 1528 N N . GLY A 1 193 ? -35.940 178.092 -85.912 1.00 65.21 199 GLY A N 1
ATOM 1529 C CA . GLY A 1 193 ? -37.064 177.295 -85.413 1.00 58.40 199 GLY A CA 1
ATOM 1530 C C . GLY A 1 193 ? -37.893 178.133 -84.457 1.00 49.05 199 GLY A C 1
ATOM 1531 O O . GLY A 1 193 ? -37.585 179.331 -84.206 1.00 45.41 199 GLY A O 1
ATOM 1532 N N . TYR A 1 194 ? -38.907 177.531 -83.877 1.00 40.84 200 TYR A N 1
ATOM 1533 C CA . TYR A 1 194 ? -39.626 178.222 -82.815 1.00 37.43 200 TYR A CA 1
ATOM 1534 C C . TYR A 1 194 ? -40.037 177.277 -81.733 1.00 35.72 200 TYR A C 1
ATOM 1535 O O . TYR A 1 194 ? -39.878 176.068 -81.877 1.00 36.83 200 TYR A O 1
ATOM 1544 N N . SER A 1 195 ? -40.572 177.829 -80.645 1.00 34.12 201 SER A N 1
ATOM 1545 C CA . SER A 1 195 ? -40.946 177.041 -79.482 1.00 34.09 201 SER A CA 1
ATOM 1546 C C . SER A 1 195 ? -42.199 177.610 -78.788 1.00 30.80 201 SER A C 1
ATOM 1547 O O . SER A 1 195 ? -42.948 178.395 -79.383 1.00 29.21 201 SER A O 1
ATOM 1550 N N . PHE A 1 196 ? -42.364 177.260 -77.507 1.00 29.12 202 PHE A N 1
ATOM 1551 C CA . PHE A 1 196 ? -43.527 177.662 -76.712 1.00 26.75 202 PHE A CA 1
ATOM 1552 C C . PHE A 1 196 ? -43.766 179.145 -76.696 1.00 26.25 202 PHE A C 1
ATOM 1553 O O . PHE A 1 196 ? -44.907 179.574 -76.531 1.00 27.45 202 PHE A O 1
ATOM 1561 N N . ALA A 1 197 ? -42.715 179.934 -76.868 1.00 26.60 203 ALA A N 1
ATOM 1562 C CA . ALA A 1 197 ? -42.820 181.374 -76.755 1.00 26.07 203 ALA A CA 1
ATOM 1563 C C . ALA A 1 197 ? -43.809 181.953 -77.739 1.00 25.37 203 ALA A C 1
ATOM 1564 O O . ALA A 1 197 ? -44.340 183.036 -77.523 1.00 23.82 203 ALA A O 1
ATOM 1566 N N . VAL A 1 198 ? -44.079 181.241 -78.837 1.00 25.87 204 VAL A N 1
ATOM 1567 C CA . VAL A 1 198 ? -45.025 181.780 -79.839 1.00 24.57 204 VAL A CA 1
ATOM 1568 C C . VAL A 1 198 ? -46.426 181.942 -79.245 1.00 23.86 204 VAL A C 1
ATOM 1569 O O . VAL A 1 198 ? -47.133 182.926 -79.540 1.00 24.66 204 VAL A O 1
ATOM 1573 N N . ASP A 1 199 ? -46.816 181.027 -78.358 1.00 23.30 205 ASP A N 1
ATOM 1574 C CA . ASP A 1 199 ? -48.125 181.144 -77.681 1.00 21.89 205 ASP A CA 1
ATOM 1575 C C . ASP A 1 199 ? -48.225 182.405 -76.783 1.00 21.79 205 ASP A C 1
ATOM 1576 O O . ASP A 1 199 ? -49.326 182.886 -76.499 1.00 20.69 205 ASP A O 1
ATOM 1581 N N . TRP A 1 200 ? -47.084 182.959 -76.386 1.00 23.15 206 TRP A N 1
ATOM 1582 C CA . TRP A 1 200 ? -47.066 184.137 -75.489 1.00 23.01 206 TRP A CA 1
ATOM 1583 C C . TRP A 1 200 ? -47.097 185.422 -76.265 1.00 24.10 206 TRP A C 1
ATOM 1584 O O . TRP A 1 200 ? -47.782 186.419 -75.866 1.00 25.15 206 TRP A O 1
ATOM 1595 N N . TRP A 1 201 ? -46.447 185.406 -77.431 1.00 24.36 207 TRP A N 1
ATOM 1596 C CA . TRP A 1 201 ? -46.685 186.403 -78.463 1.00 23.90 207 TRP A CA 1
ATOM 1597 C C . TRP A 1 201 ? -48.127 186.569 -78.807 1.00 23.42 207 TRP A C 1
ATOM 1598 O O . TRP A 1 201 ? -48.671 187.682 -78.724 1.00 23.79 207 TRP A O 1
ATOM 1609 N N . SER A 1 202 ? -48.785 185.492 -79.191 1.00 23.33 208 SER A N 1
ATOM 1610 C CA . SER A 1 202 ? -50.192 185.603 -79.676 1.00 24.14 208 SER A CA 1
ATOM 1611 C C . SER A 1 202 ? -51.106 185.965 -78.540 1.00 23.95 208 SER A C 1
ATOM 1612 O O . SER A 1 202 ? -52.120 186.638 -78.742 1.00 25.78 208 SER A O 1
ATOM 1615 N N . LEU A 1 203 ? -50.762 185.552 -77.330 1.00 23.65 209 LEU A N 1
ATOM 1616 C CA . LEU A 1 203 ? -51.520 186.046 -76.157 1.00 22.87 209 LEU A CA 1
ATOM 1617 C C . LEU A 1 203 ? -51.417 187.561 -76.094 1.00 22.77 209 LEU A C 1
ATOM 1618 O O . LEU A 1 203 ? -52.401 188.248 -75.885 1.00 23.22 209 LEU A O 1
ATOM 1623 N N . GLY A 1 204 ? -50.211 188.077 -76.272 1.00 24.13 210 GLY A N 1
ATOM 1624 C CA . GLY A 1 204 ? -50.010 189.523 -76.381 1.00 24.24 210 GLY A CA 1
ATOM 1625 C C . GLY A 1 204 ? -50.865 190.176 -77.451 1.00 24.26 210 GLY A C 1
ATOM 1626 O O . GLY A 1 204 ? -51.558 191.147 -77.187 1.00 24.62 210 GLY A O 1
ATOM 1627 N N . VAL A 1 205 ? -50.794 189.663 -78.677 1.00 24.41 211 VAL A N 1
ATOM 1628 C CA . VAL A 1 205 ? -51.552 190.247 -79.773 1.00 24.10 211 VAL A CA 1
ATOM 1629 C C . VAL A 1 205 ? -53.038 190.232 -79.346 1.00 24.58 211 VAL A C 1
ATOM 1630 O O . VAL A 1 205 ? -53.785 191.237 -79.521 1.00 25.40 211 VAL A O 1
ATOM 1634 N N . THR A 1 206 ? -53.439 189.143 -78.709 1.00 22.92 212 THR A N 1
ATOM 1635 C CA . THR A 1 206 ? -54.834 188.966 -78.299 1.00 22.85 212 THR A CA 1
ATOM 1636 C C . THR A 1 206 ? -55.231 189.952 -77.259 1.00 22.89 212 THR A C 1
ATOM 1637 O O . THR A 1 206 ? -56.311 190.573 -77.358 1.00 23.42 212 THR A O 1
ATOM 1641 N N . ALA A 1 207 ? -54.354 190.161 -76.278 1.00 22.79 213 ALA A N 1
ATOM 1642 C CA . ALA A 1 207 ? -54.636 191.140 -75.190 1.00 23.47 213 ALA A CA 1
ATOM 1643 C C . ALA A 1 207 ? -54.689 192.582 -75.718 1.00 25.04 213 ALA A C 1
ATOM 1644 O O . ALA A 1 207 ? -55.585 193.368 -75.346 1.00 25.58 213 ALA A O 1
ATOM 1646 N N . TYR A 1 208 ? -53.712 192.947 -76.538 1.00 25.58 214 TYR A N 1
ATOM 1647 C CA . TYR A 1 208 ? -53.702 194.254 -77.164 1.00 26.70 214 TYR A CA 1
ATOM 1648 C C . TYR A 1 208 ? -55.031 194.471 -77.938 1.00 27.12 214 TYR A C 1
ATOM 1649 O O . TYR A 1 208 ? -55.664 195.526 -77.848 1.00 28.09 214 TYR A O 1
ATOM 1658 N N . GLU A 1 209 ? -55.441 193.451 -78.681 1.00 26.59 215 GLU A N 1
ATOM 1659 C CA . GLU A 1 209 ? -56.608 193.548 -79.552 1.00 27.17 215 GLU A CA 1
ATOM 1660 C C . GLU A 1 209 ? -57.848 193.773 -78.687 1.00 28.13 215 GLU A C 1
ATOM 1661 O O . GLU A 1 209 ? -58.676 194.639 -78.996 1.00 30.13 215 GLU A O 1
ATOM 1667 N N . LEU A 1 210 ? -57.954 193.036 -77.574 1.00 27.77 216 LEU A N 1
ATOM 1668 C CA . LEU A 1 210 ? -59.102 193.204 -76.645 1.00 27.67 216 LEU A CA 1
ATOM 1669 C C . LEU A 1 210 ? -59.147 194.640 -76.059 1.00 30.57 216 LEU A C 1
ATOM 1670 O O . LEU A 1 210 ? -60.223 195.232 -75.892 1.00 30.18 216 LEU A O 1
ATOM 1675 N N . LEU A 1 211 ? -57.982 195.199 -75.771 1.00 30.62 217 LEU A N 1
ATOM 1676 C CA . LEU A 1 211 ? -57.932 196.529 -75.207 1.00 33.21 217 LEU A CA 1
ATOM 1677 C C . LEU A 1 211 ? -58.269 197.567 -76.255 1.00 35.87 217 LEU A C 1
ATOM 1678 O O . LEU A 1 211 ? -59.078 198.413 -76.015 1.00 37.55 217 LEU A O 1
ATOM 1683 N N . ARG A 1 212 ? -57.677 197.449 -77.443 1.00 37.72 218 ARG A N 1
ATOM 1684 C CA . ARG A 1 212 ? -57.788 198.502 -78.450 1.00 40.41 218 ARG A CA 1
ATOM 1685 C C . ARG A 1 212 ? -58.969 198.387 -79.429 1.00 41.19 218 ARG A C 1
ATOM 1686 O O . ARG A 1 212 ? -59.432 199.385 -79.963 1.00 44.38 218 ARG A O 1
ATOM 1694 N N . GLY A 1 213 ? -59.398 197.173 -79.720 1.00 41.31 219 GLY A N 1
ATOM 1695 C CA . GLY A 1 213 ? -60.359 196.947 -80.795 1.00 41.71 219 GLY A CA 1
ATOM 1696 C C . GLY A 1 213 ? -59.705 196.475 -82.094 1.00 42.14 219 GLY A C 1
ATOM 1697 O O . GLY A 1 213 ? -60.378 196.042 -83.004 1.00 43.84 219 GLY A O 1
ATOM 1698 N N . ARG A 1 214 ? -58.390 196.571 -82.178 1.00 40.43 220 ARG A N 1
ATOM 1699 C CA . ARG A 1 214 ? -57.692 196.132 -83.347 1.00 39.48 220 ARG A CA 1
ATOM 1700 C C . ARG A 1 214 ? -56.321 195.608 -82.986 1.00 35.52 220 ARG A C 1
ATOM 1701 O O . ARG A 1 214 ? -55.798 195.869 -81.881 1.00 33.79 220 ARG A O 1
ATOM 1709 N N . ARG A 1 215 ? -55.729 194.880 -83.914 1.00 31.77 221 ARG A N 1
ATOM 1710 C CA A ARG A 1 215 ? -54.468 194.225 -83.677 0.50 30.94 221 ARG A CA 1
ATOM 1711 C CA B ARG A 1 215 ? -54.474 194.230 -83.657 0.50 30.71 221 ARG A CA 1
ATOM 1712 C C . ARG A 1 215 ? -53.333 195.235 -83.767 1.00 31.89 221 ARG A C 1
ATOM 1713 O O . ARG A 1 215 ? -53.527 196.348 -84.248 1.0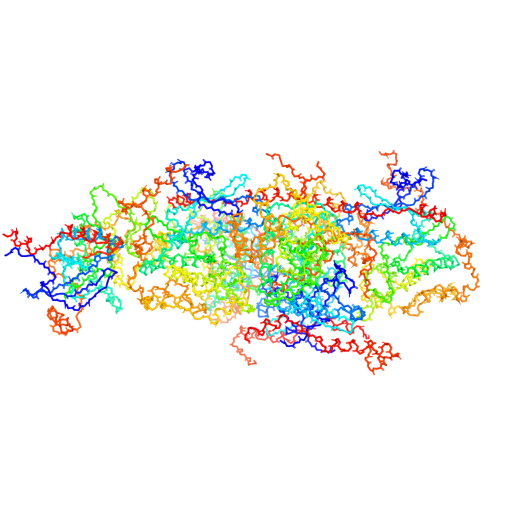0 34.66 221 ARG A O 1
ATOM 1728 N N . PRO A 1 216 ? -52.164 194.884 -83.244 1.00 30.49 222 PRO A N 1
ATOM 1729 C CA . PRO A 1 216 ? -51.057 195.811 -83.199 1.00 32.77 222 PRO A CA 1
ATOM 1730 C C . PRO A 1 216 ? -50.259 195.893 -84.497 1.00 34.95 222 PRO A C 1
ATOM 1731 O O . PRO A 1 216 ? -49.521 196.882 -84.724 1.00 36.48 222 PRO A O 1
ATOM 1735 N N . TYR A 1 217 ? -50.382 194.861 -85.329 1.00 33.91 223 TYR A N 1
ATOM 1736 C CA . TYR A 1 217 ? -49.821 194.885 -86.662 1.00 33.87 223 TYR A CA 1
ATOM 1737 C C . TYR A 1 217 ? -50.883 194.630 -87.693 1.00 32.79 223 TYR A C 1
ATOM 1738 O O . TYR A 1 217 ? -51.775 193.847 -87.467 1.00 30.72 223 TYR A O 1
ATOM 1747 N N . HIS A 1 218 ? -50.745 195.285 -88.846 1.00 34.48 224 HIS A N 1
ATOM 1748 C CA A HIS A 1 218 ? -51.554 194.994 -90.027 0.60 35.42 224 HIS A CA 1
ATOM 1749 C CA B HIS A 1 218 ? -51.562 194.975 -89.997 0.40 34.78 224 HIS A CA 1
ATOM 1750 C C . HIS A 1 218 ? -50.955 193.820 -90.731 1.00 34.92 224 HIS A C 1
ATOM 1751 O O . HIS A 1 218 ? -49.920 193.961 -91.428 1.00 36.88 224 HIS A O 1
ATOM 1764 N N . ILE A 1 219 ? -51.546 192.649 -90.543 1.00 32.26 225 ILE A N 1
ATOM 1765 C CA . ILE A 1 219 ? -51.142 191.464 -91.245 1.00 31.79 225 ILE A CA 1
ATOM 1766 C C . ILE A 1 219 ? -52.422 190.776 -91.633 1.00 31.40 225 ILE A C 1
ATOM 1767 O O . ILE A 1 219 ? -53.398 190.836 -90.896 1.00 30.03 225 ILE A O 1
ATOM 1772 N N . ARG A 1 220 ? -52.439 190.179 -92.824 1.00 33.26 226 ARG A N 1
ATOM 1773 C CA . ARG A 1 220 ? -53.586 189.402 -93.288 1.00 33.04 226 ARG A CA 1
ATOM 1774 C C . ARG A 1 220 ? -53.220 187.952 -93.601 1.00 30.85 226 ARG A C 1
ATOM 1775 O O . ARG A 1 220 ? -52.052 187.568 -93.661 1.00 30.11 226 ARG A O 1
ATOM 1783 N N . SER A 1 221 ? -54.226 187.160 -93.847 1.00 29.50 227 SER A N 1
ATOM 1784 C CA . SER A 1 221 ? -54.010 185.784 -94.151 1.00 29.30 227 SER A CA 1
ATOM 1785 C C . SER A 1 221 ? -53.438 185.663 -95.568 1.00 30.01 227 SER A C 1
ATOM 1786 O O . SER A 1 221 ? -52.869 184.662 -95.893 1.00 29.58 227 SER A O 1
ATOM 1789 N N . SER A 1 222 ? -53.538 186.742 -96.366 1.00 30.98 228 SER A N 1
ATOM 1790 C CA . SER A 1 222 ? -53.075 186.757 -97.749 1.00 32.46 228 SER A CA 1
ATOM 1791 C C . SER A 1 222 ? -51.663 187.360 -97.917 1.00 33.29 228 SER A C 1
ATOM 1792 O O . SER A 1 222 ? -51.097 187.310 -99.017 1.00 34.16 228 SER A O 1
ATOM 1795 N N . THR A 1 223 ? -51.127 187.953 -96.838 1.00 31.48 229 THR A N 1
ATOM 1796 C CA . THR A 1 223 ? -49.867 188.717 -96.903 1.00 32.22 229 THR A CA 1
ATOM 1797 C C . THR A 1 223 ? -48.686 187.779 -97.011 1.00 31.92 229 THR A C 1
ATOM 1798 O O . THR A 1 223 ? -48.592 186.815 -96.298 1.00 30.25 229 THR A O 1
ATOM 1802 N N . SER A 1 224 ? -47.763 188.123 -97.883 1.00 33.77 230 SER A N 1
ATOM 1803 C CA . SER A 1 224 ? -46.599 187.331 -98.116 1.00 34.89 230 SER A CA 1
ATOM 1804 C C . SER A 1 224 ? -45.750 187.321 -96.882 1.00 34.47 230 SER A C 1
ATOM 1805 O O . SER A 1 224 ? -45.758 188.282 -96.080 1.00 33.46 230 SER A O 1
ATOM 1808 N N . SER A 1 225 ? -45.014 186.234 -96.718 1.00 35.18 231 SER A N 1
ATOM 1809 C CA . SER A 1 225 ? -44.107 186.101 -95.620 1.00 35.73 231 SER A CA 1
ATOM 1810 C C . SER A 1 225 ? -43.072 187.221 -95.613 1.00 38.21 231 SER A C 1
ATOM 1811 O O . SER A 1 225 ? -42.665 187.661 -94.566 1.00 38.05 231 SER A O 1
ATOM 1814 N N . LYS A 1 226 ? -42.667 187.683 -96.776 1.00 42.03 232 LYS A N 1
ATOM 1815 C CA . LYS A 1 226 ? -41.629 188.711 -96.842 1.00 46.65 232 LYS A CA 1
ATOM 1816 C C . LYS A 1 226 ? -42.127 190.035 -96.284 1.00 45.65 232 LYS A C 1
ATOM 1817 O O . LYS A 1 226 ? -41.408 190.705 -95.562 1.00 45.19 232 LYS A O 1
ATOM 1823 N N . GLU A 1 227 ? -43.358 190.399 -96.618 1.00 45.35 233 GLU A N 1
ATOM 1824 C CA . GLU A 1 227 ? -43.957 191.617 -96.096 1.00 45.69 233 GLU A CA 1
ATOM 1825 C C . GLU A 1 227 ? -44.144 191.556 -94.583 1.00 42.47 233 GLU A C 1
ATOM 1826 O O . GLU A 1 227 ? -44.034 192.553 -93.900 1.00 43.66 233 GLU A O 1
ATOM 1832 N N . ILE A 1 228 ? -44.428 190.383 -94.067 1.00 39.63 234 ILE A N 1
ATOM 1833 C CA . ILE A 1 228 ? -44.677 190.232 -92.660 1.00 37.96 234 ILE A CA 1
ATOM 1834 C C . ILE A 1 228 ? -43.390 190.463 -91.895 1.00 39.16 234 ILE A C 1
ATOM 1835 O O . ILE A 1 228 ? -43.365 191.254 -90.987 1.00 41.94 234 ILE A O 1
ATOM 1840 N N . VAL A 1 229 ? -42.323 189.770 -92.278 1.00 39.01 235 VAL A N 1
ATOM 1841 C CA . VAL A 1 229 ? -41.003 190.010 -91.699 1.00 39.98 235 VAL A CA 1
ATOM 1842 C C . VAL A 1 229 ? -40.637 191.515 -91.745 1.00 41.40 235 VAL A C 1
ATOM 1843 O O . VAL A 1 229 ? -40.074 192.062 -90.792 1.00 41.19 235 VAL A O 1
ATOM 1847 N N . HIS A 1 230 ? -41.003 192.169 -92.838 1.00 42.35 236 HIS A N 1
ATOM 1848 C CA . HIS A 1 230 ? -40.763 193.589 -93.009 1.00 43.71 236 HIS A CA 1
ATOM 1849 C C . HIS A 1 230 ? -41.598 194.400 -92.075 1.00 42.21 236 HIS A C 1
ATOM 1850 O O . HIS A 1 230 ? -41.127 195.398 -91.532 1.00 43.02 236 HIS A O 1
ATOM 1857 N N . THR A 1 231 ? -42.854 193.992 -91.898 1.00 40.18 237 THR A N 1
ATOM 1858 C CA . THR A 1 231 ? -43.777 194.651 -90.937 1.00 39.06 237 THR A CA 1
ATOM 1859 C C . THR A 1 231 ? -43.279 194.554 -89.498 1.00 37.60 237 THR A C 1
ATOM 1860 O O . THR A 1 231 ? -43.294 195.535 -88.780 1.00 37.06 237 THR A O 1
ATOM 1864 N N . PHE A 1 232 ? -42.835 193.375 -89.079 1.00 37.57 238 PHE A N 1
ATOM 1865 C CA . PHE A 1 232 ? -42.272 193.240 -87.728 1.00 39.24 238 PHE A CA 1
ATOM 1866 C C . PHE A 1 232 ? -41.003 194.091 -87.550 1.00 42.52 238 PHE A C 1
ATOM 1867 O O . PHE A 1 232 ? -40.789 194.664 -86.491 1.00 43.31 238 PHE A O 1
ATOM 1875 N N . GLU A 1 233 ? -40.175 194.166 -88.584 1.00 47.32 239 GLU A N 1
ATOM 1876 C CA . GLU A 1 233 ? -38.864 194.815 -88.465 1.00 52.02 239 GLU A CA 1
ATOM 1877 C C . GLU A 1 233 ? -38.957 196.326 -88.531 1.00 53.24 239 GLU A C 1
ATOM 1878 O O . GLU A 1 233 ? -38.109 196.996 -87.977 1.00 56.49 239 GLU A O 1
ATOM 1884 N N . THR A 1 234 ? -40.036 196.861 -89.115 1.00 52.86 240 THR A N 1
ATOM 1885 C CA . THR A 1 234 ? -40.142 198.311 -89.317 1.00 54.95 240 THR A CA 1
ATOM 1886 C C . THR A 1 234 ? -41.366 198.986 -88.713 1.00 53.59 240 THR A C 1
ATOM 1887 O O . THR A 1 234 ? -41.569 200.174 -88.929 1.00 56.13 240 THR A O 1
ATOM 1891 N N . THR A 1 235 ? -42.175 198.268 -87.951 1.00 51.73 241 THR A N 1
ATOM 1892 C CA . THR A 1 235 ? -43.304 198.917 -87.261 1.00 51.45 241 THR A CA 1
ATOM 1893 C C . THR A 1 235 ? -43.057 199.086 -85.774 1.00 50.53 241 THR A C 1
ATOM 1894 O O . THR A 1 235 ? -42.578 198.193 -85.102 1.00 48.39 241 THR A O 1
ATOM 1898 N N . VAL A 1 236 ? -43.388 200.255 -85.267 1.00 52.41 242 VAL A N 1
ATOM 1899 C CA . VAL A 1 236 ? -43.434 200.473 -83.835 1.00 50.72 242 VAL A CA 1
ATOM 1900 C C . VAL A 1 236 ? -44.888 200.435 -83.430 1.00 47.41 242 VAL A C 1
ATOM 1901 O O . VAL A 1 236 ? -45.738 201.097 -84.028 1.00 46.37 242 VAL A O 1
ATOM 1905 N N . VAL A 1 237 ? -45.180 199.619 -82.443 1.00 45.55 243 VAL A N 1
ATOM 1906 C CA . VAL A 1 237 ? -46.536 199.358 -82.081 1.00 42.71 243 VAL A CA 1
ATOM 1907 C C . VAL A 1 237 ? -47.018 200.600 -81.353 1.00 42.90 243 VAL A C 1
ATOM 1908 O O . VAL A 1 237 ? -46.306 201.121 -80.501 1.00 43.49 243 VAL A O 1
ATOM 1912 N N . THR A 1 238 ? -48.195 201.095 -81.732 1.00 42.27 244 THR A N 1
ATOM 1913 C CA . THR A 1 238 ? -48.807 202.219 -81.060 1.00 44.15 244 THR A CA 1
ATOM 1914 C C . THR A 1 238 ? -49.426 201.793 -79.702 1.00 44.32 244 THR A C 1
ATOM 1915 O O . THR A 1 238 ? -50.276 200.887 -79.658 1.00 41.39 244 THR A O 1
ATOM 1919 N N . TYR A 1 239 ? -49.019 202.460 -78.611 1.00 44.63 245 TYR A N 1
ATOM 1920 C CA . TYR A 1 239 ? -49.606 202.186 -77.269 1.00 44.05 245 TYR A CA 1
ATOM 1921 C C . TYR A 1 239 ? -50.386 203.367 -76.730 1.00 44.63 245 TYR A C 1
ATOM 1922 O O . TYR A 1 239 ? -49.803 204.258 -76.095 1.00 47.44 245 TYR A O 1
ATOM 1931 N N . PRO A 1 240 ? -51.715 203.376 -76.950 1.00 43.94 246 PRO A N 1
ATOM 1932 C CA . PRO A 1 240 ? -52.481 204.586 -76.676 1.00 46.49 246 PRO A CA 1
ATOM 1933 C C . PRO A 1 240 ? -52.138 205.168 -75.308 1.00 47.40 246 PRO A C 1
ATOM 1934 O O . PRO A 1 240 ? -51.886 204.425 -74.366 1.00 46.92 246 PRO A O 1
ATOM 1938 N N . SER A 1 241 ? -52.041 206.485 -75.221 1.00 49.24 247 SER A N 1
ATOM 1939 C CA . SER A 1 241 ? -51.518 207.101 -74.013 1.00 50.49 247 SER A CA 1
ATOM 1940 C C . SER A 1 241 ? -52.463 206.859 -72.842 1.00 47.99 247 SER A C 1
ATOM 1941 O O . SER A 1 241 ? -52.054 206.914 -71.693 1.00 46.71 247 SER A O 1
ATOM 1944 N N . ALA A 1 242 ? -53.722 206.553 -73.157 1.00 46.72 248 ALA A N 1
ATOM 1945 C CA . ALA A 1 242 ? -54.767 206.367 -72.137 1.00 45.54 248 ALA A CA 1
ATOM 1946 C C . ALA A 1 242 ? -54.527 205.139 -71.265 1.00 42.80 248 ALA A C 1
ATOM 1947 O O . ALA A 1 242 ? -55.140 205.002 -70.219 1.00 41.46 248 ALA A O 1
ATOM 1949 N N . TRP A 1 243 ? -53.683 204.225 -71.735 1.00 41.13 249 TRP A N 1
ATOM 1950 C CA . TRP A 1 243 ? -53.463 202.964 -71.046 1.00 40.44 249 TRP A CA 1
ATOM 1951 C C . TRP A 1 243 ? -52.458 203.208 -69.958 1.00 42.63 249 TRP A C 1
ATOM 1952 O O . TRP A 1 243 ? -51.650 204.141 -70.058 1.00 45.88 249 TRP A O 1
ATOM 1963 N N . SER A 1 244 ? -52.518 202.408 -68.892 1.00 41.69 250 SER A N 1
ATOM 1964 C CA . SER A 1 244 ? -51.533 202.484 -67.810 1.00 43.39 250 SER A CA 1
ATOM 1965 C C . SER A 1 244 ? -50.162 201.991 -68.271 1.00 44.66 250 SER A C 1
ATOM 1966 O O . SER A 1 244 ? -50.060 200.976 -68.968 1.00 42.12 250 SER A O 1
ATOM 1969 N N . GLN A 1 245 ? -49.103 202.678 -67.845 1.00 48.34 251 GLN A N 1
ATOM 1970 C CA . GLN A 1 245 ? -47.735 202.220 -68.155 1.00 50.30 251 GLN A CA 1
ATOM 1971 C C . GLN A 1 245 ? -47.475 200.773 -67.708 1.00 48.35 251 GLN A C 1
ATOM 1972 O O . GLN A 1 245 ? -46.562 200.107 -68.225 1.00 46.88 251 GLN A O 1
ATOM 1978 N N . GLU A 1 246 ? -48.235 200.311 -66.717 1.00 46.94 252 GLU A N 1
ATOM 1979 C CA . GLU A 1 246 ? -48.073 198.966 -66.212 1.00 45.33 252 GLU A CA 1
ATOM 1980 C C . GLU A 1 246 ? -48.596 197.972 -67.259 1.00 40.51 252 GLU A C 1
ATOM 1981 O O . GLU A 1 246 ? -47.902 197.048 -67.625 1.00 38.15 252 GLU A O 1
ATOM 1987 N N . MET A 1 247 ? -49.796 198.201 -67.763 1.00 37.54 253 MET A N 1
ATOM 1988 C CA . MET A 1 247 ? -50.335 197.342 -68.787 1.00 36.47 253 MET A CA 1
ATOM 1989 C C . MET A 1 247 ? -49.462 197.408 -70.059 1.00 35.61 253 MET A C 1
ATOM 1990 O O . MET A 1 247 ? -49.012 196.366 -70.561 1.00 32.28 253 MET A O 1
ATOM 1995 N N . VAL A 1 248 ? -49.176 198.631 -70.526 1.00 35.96 254 VAL A N 1
ATOM 1996 C CA . VAL A 1 248 ? -48.365 198.823 -71.708 1.00 36.80 254 VAL A CA 1
ATOM 1997 C C . VAL A 1 248 ? -47.065 198.045 -71.573 1.00 38.68 254 VAL A C 1
ATOM 1998 O O . VAL A 1 248 ? -46.637 197.359 -72.516 1.00 39.51 254 VAL A O 1
ATOM 2002 N N . SER A 1 249 ? -46.440 198.110 -70.412 1.00 39.84 255 SER A N 1
ATOM 2003 C CA . SER A 1 249 ? -45.144 197.465 -70.256 1.00 41.98 255 SER A CA 1
ATOM 2004 C C . SER A 1 249 ? -45.293 195.948 -70.097 1.00 38.95 255 SER A C 1
ATOM 2005 O O . SER A 1 249 ? -44.332 195.204 -70.304 1.00 39.65 255 SER A O 1
ATOM 2008 N N . LEU A 1 250 ? -46.491 195.484 -69.745 1.00 36.27 256 LEU A N 1
ATOM 2009 C CA . LEU A 1 250 ? -46.793 194.034 -69.805 1.00 33.80 256 LEU A CA 1
ATOM 2010 C C . LEU A 1 250 ? -46.923 193.596 -71.273 1.00 32.96 256 LEU A C 1
ATOM 2011 O O . LEU A 1 250 ? -46.194 192.704 -71.752 1.00 30.54 256 LEU A O 1
ATOM 2016 N N . LEU A 1 251 ? -47.819 194.264 -71.996 1.00 31.88 257 LEU A N 1
ATOM 2017 C CA . LEU A 1 251 ? -48.013 193.978 -73.403 1.00 31.31 257 LEU A CA 1
ATOM 2018 C C . LEU A 1 251 ? -46.665 193.901 -74.128 1.00 32.74 257 LEU A C 1
ATOM 2019 O O . LEU A 1 251 ? -46.419 192.977 -74.917 1.00 32.55 257 LEU A O 1
ATOM 2024 N N . LYS A 1 252 ? -45.772 194.815 -73.798 1.00 34.59 258 LYS A N 1
ATOM 2025 C CA . LYS A 1 252 ? -44.478 194.891 -74.475 1.00 36.13 258 LYS A CA 1
ATOM 2026 C C . LYS A 1 252 ? -43.595 193.710 -74.203 1.00 34.80 258 LYS A C 1
ATOM 2027 O O . LYS A 1 252 ? -42.821 193.361 -75.043 1.00 38.06 258 LYS A O 1
ATOM 2033 N N . LYS A 1 253 ? -43.680 193.112 -73.023 1.00 33.85 259 LYS A N 1
ATOM 2034 C CA . LYS A 1 253 ? -42.882 191.901 -72.727 1.00 34.22 259 LYS A CA 1
ATOM 2035 C C . LYS A 1 253 ? -43.454 190.641 -73.379 1.00 32.39 259 LYS A C 1
ATOM 2036 O O . LYS A 1 253 ? -42.752 189.633 -73.522 1.00 32.71 259 LYS A O 1
ATOM 2042 N N . LEU A 1 254 ? -44.739 190.684 -73.717 1.00 30.72 260 LEU A N 1
ATOM 2043 C CA . LEU A 1 254 ? -45.385 189.628 -74.481 1.00 28.95 260 LEU A CA 1
ATOM 2044 C C . LEU A 1 254 ? -45.095 189.792 -75.975 1.00 28.77 260 LEU A C 1
ATOM 2045 O O . LEU A 1 254 ? -45.016 188.824 -76.695 1.00 28.72 260 LEU A O 1
ATOM 2050 N N . LEU A 1 255 ? -44.955 191.022 -76.425 1.00 30.11 261 LEU A N 1
ATOM 2051 C CA . LEU A 1 255 ? -44.686 191.297 -77.845 1.00 30.61 261 LEU A CA 1
ATOM 2052 C C . LEU A 1 255 ? -43.175 191.651 -78.083 1.00 31.42 261 LEU A C 1
ATOM 2053 O O . LEU A 1 255 ? -42.855 192.482 -78.903 1.00 32.70 261 LEU A O 1
ATOM 2058 N N . GLU A 1 256 ? -42.285 190.980 -77.374 1.00 33.14 262 GLU A N 1
ATOM 2059 C CA . GLU A 1 256 ? -40.841 191.010 -77.704 1.00 36.67 262 GLU A CA 1
ATOM 2060 C C . GLU A 1 256 ? -40.621 190.243 -78.976 1.00 35.79 262 GLU A C 1
ATOM 2061 O O . GLU A 1 256 ? -40.932 189.060 -79.041 1.00 35.32 262 GLU A O 1
ATOM 2067 N N . PRO A 1 257 ? -40.040 190.886 -79.981 1.00 36.82 263 PRO A N 1
ATOM 2068 C CA . PRO A 1 257 ? -39.815 190.103 -81.195 1.00 37.37 263 PRO A CA 1
ATOM 2069 C C . PRO A 1 257 ? -38.810 188.974 -80.979 1.00 37.87 263 PRO A C 1
ATOM 2070 O O . PRO A 1 257 ? -38.912 187.957 -81.621 1.00 39.64 263 PRO A O 1
ATOM 2074 N N . ASN A 1 258 ? -37.910 189.123 -80.021 1.00 39.45 264 ASN A N 1
ATOM 2075 C CA . ASN A 1 258 ? -36.912 188.083 -79.736 1.00 40.19 264 ASN A CA 1
ATOM 2076 C C . ASN A 1 258 ? -37.379 187.099 -78.689 1.00 38.79 264 ASN A C 1
ATOM 2077 O O . ASN A 1 258 ? -37.379 187.404 -77.505 1.00 38.85 264 ASN A O 1
ATOM 2082 N N . PRO A 1 259 ? -37.718 185.879 -79.109 1.00 39.32 265 PRO A N 1
ATOM 2083 C CA . PRO A 1 259 ? -38.348 184.919 -78.180 1.00 37.91 265 PRO A CA 1
ATOM 2084 C C . PRO A 1 259 ? -37.576 184.760 -76.864 1.00 38.17 265 PRO A C 1
ATOM 2085 O O . PRO A 1 259 ? -38.173 184.604 -75.804 1.00 36.78 265 PRO A O 1
ATOM 2089 N N . ASP A 1 260 ? -36.272 184.857 -76.944 1.00 40.89 266 ASP A N 1
ATOM 2090 C CA . ASP A 1 260 ? -35.414 184.789 -75.765 1.00 44.25 266 ASP A CA 1
ATOM 2091 C C . ASP A 1 260 ? -35.615 185.943 -74.748 1.00 44.42 266 ASP A C 1
ATOM 2092 O O . ASP A 1 260 ? -35.222 185.811 -73.592 1.00 45.38 266 ASP A O 1
ATOM 2097 N N . GLN A 1 261 ? -36.205 187.062 -75.186 1.00 43.86 267 GLN A N 1
ATOM 2098 C CA A GLN A 1 261 ? -36.444 188.180 -74.261 0.60 44.25 267 GLN A CA 1
ATOM 2099 C CA B GLN A 1 261 ? -36.456 188.240 -74.333 0.40 43.99 267 GLN A CA 1
ATOM 2100 C C . GLN A 1 261 ? -37.929 188.328 -73.921 1.00 42.42 267 GLN A C 1
ATOM 2101 O O . GLN A 1 261 ? -38.323 189.250 -73.196 1.00 43.52 267 GLN A O 1
ATOM 2112 N N . ARG A 1 262 ? -38.744 187.406 -74.424 1.00 40.13 268 ARG A N 1
ATOM 2113 C CA . ARG A 1 262 ? -40.194 187.452 -74.226 1.00 37.41 268 ARG A CA 1
ATOM 2114 C C . ARG A 1 262 ? -40.550 186.678 -73.001 1.00 35.42 268 ARG A C 1
ATOM 2115 O O . ARG A 1 262 ? -39.903 185.679 -72.687 1.00 35.51 268 ARG A O 1
ATOM 2123 N N . PHE A 1 263 ? -41.615 187.086 -72.329 1.00 34.46 269 PHE A N 1
ATOM 2124 C CA . PHE A 1 263 ? -42.168 186.274 -71.245 1.00 33.23 269 PHE A CA 1
ATOM 2125 C C . PHE A 1 263 ? -42.702 184.982 -71.833 1.00 32.66 269 PHE A C 1
ATOM 2126 O O . PHE A 1 263 ? -43.487 185.001 -72.778 1.00 31.70 269 PHE A O 1
ATOM 2134 N N . SER A 1 264 ? -42.306 183.868 -71.251 1.00 32.87 270 SER A N 1
ATOM 2135 C CA . SER A 1 264 ? -42.599 182.595 -71.813 1.00 32.19 270 SER A CA 1
ATOM 2136 C C . SER A 1 264 ? -42.790 181.554 -70.731 1.00 33.30 270 SER A C 1
ATOM 2137 O O . SER A 1 264 ? -42.730 180.349 -70.996 1.00 34.82 270 SER A O 1
ATOM 2140 N N . GLN A 1 265 ? -43.129 182.016 -69.532 1.00 33.75 271 GLN A N 1
ATOM 2141 C CA . GLN A 1 265 ? -43.133 181.172 -68.363 1.00 34.16 271 GLN A CA 1
ATOM 2142 C C . GLN A 1 265 ? -44.018 181.811 -67.281 1.00 33.50 271 GLN A C 1
ATOM 2143 O O . GLN A 1 265 ? -44.055 183.027 -67.149 1.00 34.29 271 GLN A O 1
ATOM 2149 N N . LEU A 1 266 ? -44.742 181.000 -66.520 1.00 32.90 272 LEU A N 1
ATOM 2150 C CA . LEU A 1 266 ? -45.639 181.538 -65.488 1.00 30.26 272 LEU A CA 1
ATOM 2151 C C . LEU A 1 266 ? -44.904 182.463 -64.563 1.00 31.66 272 LEU A C 1
ATOM 2152 O O . LEU A 1 266 ? -45.453 183.470 -64.142 1.00 30.81 272 LEU A O 1
ATOM 2157 N N . SER A 1 267 ? -43.652 182.120 -64.235 1.00 32.96 273 SER A N 1
ATOM 2158 C CA . SER A 1 267 ? -42.911 182.873 -63.227 1.00 34.65 273 SER A CA 1
ATOM 2159 C C . SER A 1 267 ? -42.555 184.302 -63.708 1.00 35.42 273 SER A C 1
ATOM 2160 O O . SER A 1 267 ? -42.525 185.220 -62.903 1.00 35.86 273 SER A O 1
ATOM 2163 N N . ASP A 1 268 ? -42.289 184.477 -65.015 1.00 35.33 274 ASP A N 1
ATOM 2164 C CA . ASP A 1 268 ? -41.935 185.804 -65.557 1.00 36.91 274 ASP A CA 1
ATOM 2165 C C . ASP A 1 268 ? -43.028 186.831 -65.226 1.00 37.41 274 ASP A C 1
ATOM 2166 O O . ASP A 1 268 ? -42.735 188.021 -65.035 1.00 39.08 274 ASP A O 1
ATOM 2171 N N . VAL A 1 269 ? -44.281 186.353 -65.204 1.00 34.82 275 VAL A N 1
ATOM 2172 C CA . VAL A 1 269 ? -45.476 187.168 -64.937 1.00 34.69 275 VAL A CA 1
ATOM 2173 C C . VAL A 1 269 ? -45.750 187.287 -63.423 1.00 36.82 275 VAL A C 1
ATOM 2174 O O . VAL A 1 269 ? -46.090 188.367 -62.928 1.00 38.03 275 VAL A O 1
ATOM 2178 N N . GLN A 1 270 ? -45.612 186.166 -62.700 1.00 36.64 276 GLN A N 1
ATOM 2179 C CA . GLN A 1 270 ? -45.747 186.164 -61.242 1.00 37.23 276 GLN A CA 1
ATOM 2180 C C . GLN A 1 270 ? -44.860 187.197 -60.585 1.00 41.25 276 GLN A C 1
ATOM 2181 O O . GLN A 1 270 ? -45.268 187.821 -59.598 1.00 44.56 276 GLN A O 1
ATOM 2187 N N . ASN A 1 271 ? -43.645 187.376 -61.125 1.00 41.51 277 ASN A N 1
ATOM 2188 C CA . ASN A 1 271 ? -42.668 188.291 -60.550 1.00 43.01 277 ASN A CA 1
ATOM 2189 C C . ASN A 1 271 ? -42.732 189.681 -61.163 1.00 41.97 277 ASN A C 1
ATOM 2190 O O . ASN A 1 271 ? -41.951 190.562 -60.814 1.00 44.88 277 ASN A O 1
ATOM 2195 N N . PHE A 1 272 ? -43.630 189.878 -62.088 1.00 38.02 278 PHE A N 1
ATOM 2196 C CA . PHE A 1 272 ? -43.751 191.163 -62.704 1.00 38.47 278 PHE A CA 1
ATOM 2197 C C . PHE A 1 272 ? -44.487 192.099 -61.741 1.00 39.58 278 PHE A C 1
ATOM 2198 O O . PHE A 1 272 ? -45.587 191.787 -61.299 1.00 39.66 278 PHE A O 1
ATOM 2206 N N . PRO A 1 273 ? -43.891 193.251 -61.428 1.00 40.85 279 PRO A N 1
ATOM 2207 C CA . PRO A 1 273 ? -44.494 194.212 -60.487 1.00 42.12 279 PRO A CA 1
ATOM 2208 C C . PRO A 1 273 ? -45.997 194.439 -60.647 1.00 40.89 279 PRO A C 1
ATOM 2209 O O . PRO A 1 273 ? -46.724 194.292 -59.684 1.00 42.70 279 PRO A O 1
ATOM 2213 N N . TYR A 1 274 ? -46.459 194.756 -61.853 1.00 39.91 280 TYR A N 1
ATOM 2214 C CA . TYR A 1 274 ? -47.909 194.916 -62.123 1.00 39.23 280 TYR A CA 1
ATOM 2215 C C . TYR A 1 274 ? -48.725 193.813 -61.438 1.00 39.65 280 TYR A C 1
ATOM 2216 O O . TYR A 1 274 ? -49.873 194.024 -61.025 1.00 41.29 280 TYR A O 1
ATOM 2225 N N . MET A 1 275 ? -48.133 192.632 -61.331 1.00 38.92 281 MET A N 1
ATOM 2226 C CA . MET A 1 275 ? -48.858 191.463 -60.860 1.00 37.64 281 MET A CA 1
ATOM 2227 C C . MET A 1 275 ? -48.641 191.170 -59.369 1.00 37.64 281 MET A C 1
ATOM 2228 O O . MET A 1 275 ? -48.920 190.064 -58.915 1.00 36.37 281 MET A O 1
ATOM 2233 N N . ASN A 1 276 ? -48.177 192.152 -58.603 1.00 39.20 282 ASN A N 1
ATOM 2234 C CA . ASN A 1 276 ? -47.817 191.875 -57.186 1.00 41.56 282 ASN A CA 1
ATOM 2235 C C . ASN A 1 276 ? -48.997 191.797 -56.293 1.00 41.21 282 ASN A C 1
ATOM 2236 O O . ASN A 1 276 ? -48.874 191.382 -55.151 1.00 42.44 282 ASN A O 1
ATOM 2241 N N . ASP A 1 277 ? -50.166 192.160 -56.824 1.00 40.42 283 ASP A N 1
ATOM 2242 C CA . ASP A 1 277 ? -51.426 192.060 -56.088 1.00 40.73 283 ASP A CA 1
ATOM 2243 C C . ASP A 1 277 ? -52.233 190.802 -56.413 1.00 37.68 283 ASP A C 1
ATOM 2244 O O . ASP A 1 277 ? -53.347 190.661 -55.950 1.00 38.64 283 ASP A O 1
ATOM 2249 N N . ILE A 1 278 ? -51.687 189.916 -57.233 1.00 34.77 284 ILE A N 1
ATOM 2250 C CA . ILE A 1 278 ? -52.416 188.729 -57.675 1.00 32.03 284 ILE A CA 1
ATOM 2251 C C . ILE A 1 278 ? -52.181 187.550 -56.756 1.00 31.30 284 ILE A C 1
ATOM 2252 O O . ILE A 1 278 ? -51.056 187.212 -56.474 1.00 31.12 284 ILE A O 1
ATOM 2257 N N . ASN A 1 279 ? -53.274 186.936 -56.302 1.00 29.99 285 ASN A N 1
ATOM 2258 C CA . ASN A 1 279 ? -53.235 185.720 -55.535 1.00 29.59 285 ASN A CA 1
ATOM 2259 C C . ASN A 1 279 ? -53.459 184.541 -56.472 1.00 27.95 285 ASN A C 1
ATOM 2260 O O . ASN A 1 279 ? -54.587 184.295 -56.928 1.00 27.64 285 ASN A O 1
ATOM 2265 N N . TRP A 1 280 ? -52.386 183.819 -56.784 1.00 27.41 286 TRP A N 1
ATOM 2266 C CA . TRP A 1 280 ? -52.406 182.855 -57.906 1.00 25.80 286 TRP A CA 1
ATOM 2267 C C . TRP A 1 280 ? -53.161 181.591 -57.569 1.00 25.83 286 TRP A C 1
ATOM 2268 O O . TRP A 1 280 ? -53.598 180.874 -58.451 1.00 24.53 286 TRP A O 1
ATOM 2279 N N . ASP A 1 281 ? -53.309 181.304 -56.289 1.00 27.37 287 ASP A N 1
ATOM 2280 C CA . ASP A 1 281 ? -54.158 180.206 -55.854 1.00 27.80 287 ASP A CA 1
ATOM 2281 C C . ASP A 1 281 ? -55.642 180.544 -56.133 1.00 27.12 287 ASP A C 1
ATOM 2282 O O . ASP A 1 281 ? -56.450 179.657 -56.494 1.00 25.54 287 ASP A O 1
ATOM 2287 N N . ALA A 1 282 ? -55.994 181.817 -55.917 1.00 26.54 288 ALA A N 1
ATOM 2288 C CA . ALA A 1 282 ? -57.327 182.315 -56.196 1.00 25.96 288 ALA A CA 1
ATOM 2289 C C . ALA A 1 282 ? -57.602 182.311 -57.718 1.00 24.25 288 ALA A C 1
ATOM 2290 O O . ALA A 1 282 ? -58.706 181.919 -58.171 1.00 23.58 288 ALA A O 1
ATOM 2292 N N . VAL A 1 283 ? -56.636 182.787 -58.493 1.00 23.22 289 VAL A N 1
ATOM 2293 C CA . VAL A 1 283 ? -56.740 182.695 -59.957 1.00 22.21 289 VAL A CA 1
ATOM 2294 C C . VAL A 1 283 ? -57.048 181.198 -60.359 1.00 22.47 289 VAL A C 1
ATOM 2295 O O . VAL A 1 283 ? -58.045 180.930 -61.060 1.00 23.65 289 VAL A O 1
ATOM 2299 N N . PHE A 1 284 ? -56.203 180.252 -59.913 1.00 22.15 290 PHE A N 1
ATOM 2300 C CA . PHE A 1 284 ? -56.339 178.839 -60.327 1.00 22.12 290 PHE A CA 1
ATOM 2301 C C . PHE A 1 284 ? -57.691 178.281 -59.925 1.00 22.35 290 PHE A C 1
ATOM 2302 O O . PHE A 1 284 ? -58.310 177.626 -60.693 1.00 22.45 290 PHE A O 1
ATOM 2310 N N . GLN A 1 285 ? -58.176 178.647 -58.743 1.00 23.82 291 GLN A N 1
ATOM 2311 C CA . GLN A 1 285 ? -59.464 178.186 -58.248 1.00 24.85 291 GLN A CA 1
ATOM 2312 C C . GLN A 1 285 ? -60.706 178.994 -58.747 1.00 25.24 291 GLN A C 1
ATOM 2313 O O . GLN A 1 285 ? -61.819 178.795 -58.253 1.00 26.75 291 GLN A O 1
ATOM 2319 N N . LYS A 1 286 ? -60.514 179.897 -59.694 1.00 25.83 292 LYS A N 1
ATOM 2320 C CA . LYS A 1 286 ? -61.633 180.629 -60.281 1.00 26.76 292 LYS A CA 1
ATOM 2321 C C . LYS A 1 286 ? -62.325 181.505 -59.264 1.00 27.66 292 LYS A C 1
ATOM 2322 O O . LYS A 1 286 ? -63.545 181.596 -59.260 1.00 29.77 292 LYS A O 1
ATOM 2328 N N . ARG A 1 287 ? -61.542 182.162 -58.411 1.00 28.34 293 ARG A N 1
ATOM 2329 C CA . ARG A 1 287 ? -62.084 183.047 -57.369 1.00 29.21 293 ARG A CA 1
ATOM 2330 C C . ARG A 1 287 ? -61.817 184.509 -57.684 1.00 30.00 293 ARG A C 1
ATOM 2331 O O . ARG A 1 287 ? -62.289 185.388 -56.959 1.00 32.36 293 ARG A O 1
ATOM 2339 N N . LEU A 1 288 ? -61.008 184.772 -58.709 1.00 29.86 294 LEU A N 1
ATOM 2340 C CA . LEU A 1 288 ? -60.866 186.132 -59.258 1.00 30.07 294 LEU A CA 1
ATOM 2341 C C . LEU A 1 288 ? -61.690 186.296 -60.540 1.00 28.38 294 LEU A C 1
ATOM 2342 O O . LEU A 1 288 ? -61.195 186.056 -61.625 1.00 28.69 294 LEU A O 1
ATOM 2347 N N . ILE A 1 289 ? -62.936 186.713 -60.402 1.00 29.65 295 ILE A N 1
ATOM 2348 C CA . ILE A 1 289 ? -63.760 187.080 -61.549 1.00 29.87 295 ILE A CA 1
ATOM 2349 C C . ILE A 1 289 ? -63.121 188.243 -62.278 1.00 28.43 295 ILE A C 1
ATOM 2350 O O . ILE A 1 289 ? -62.932 189.263 -61.701 1.00 29.47 295 ILE A O 1
ATOM 2355 N N . PRO A 1 290 ? -62.798 188.074 -63.567 1.00 27.60 296 PRO A N 1
ATOM 2356 C CA . PRO A 1 290 ? -62.182 189.161 -64.325 1.00 28.09 296 PRO A CA 1
ATOM 2357 C C . PRO A 1 290 ? -62.988 190.431 -64.358 1.00 30.08 296 PRO A C 1
ATOM 2358 O O . PRO A 1 290 ? -62.433 191.514 -64.155 1.00 31.06 296 PRO A O 1
ATOM 2362 N N . GLY A 1 291 ? -64.280 190.330 -64.622 1.00 32.10 297 GLY A N 1
ATOM 2363 C CA . GLY A 1 291 ? -65.120 191.532 -64.635 1.00 36.24 297 GLY A CA 1
ATOM 2364 C C . GLY A 1 291 ? -66.404 191.411 -65.419 1.00 39.26 297 GLY A C 1
ATOM 2365 O O . GLY A 1 291 ? -66.717 190.350 -65.977 1.00 37.41 297 GLY A O 1
ATOM 2366 N N . PHE A 1 292 ? -67.154 192.513 -65.466 1.00 44.91 298 PHE A N 1
ATOM 2367 C CA . PHE A 1 292 ? -68.480 192.525 -66.103 1.00 48.70 298 PHE A CA 1
ATOM 2368 C C . PHE A 1 292 ? -68.350 192.067 -67.547 1.00 47.83 298 PHE A C 1
ATOM 2369 O O . PHE A 1 292 ? -67.465 192.518 -68.275 1.00 47.21 298 PHE A O 1
ATOM 2377 N N . ILE A 1 293 ? -69.232 191.172 -67.955 1.00 47.59 299 ILE A N 1
ATOM 2378 C CA . ILE A 1 293 ? -69.231 190.668 -69.321 1.00 47.49 299 ILE A CA 1
ATOM 2379 C C . ILE A 1 293 ? -70.595 190.961 -69.982 1.00 47.43 299 ILE A C 1
ATOM 2380 O O . ILE A 1 293 ? -71.622 190.616 -69.430 1.00 49.81 299 ILE A O 1
ATOM 2385 N N . PRO A 1 294 ? -70.589 191.610 -71.157 1.00 48.76 300 PRO A N 1
ATOM 2386 C CA . PRO A 1 294 ? -71.852 191.992 -71.795 1.00 52.99 300 PRO A CA 1
ATOM 2387 C C . PRO A 1 294 ? -72.840 190.819 -71.872 1.00 49.80 300 PRO A C 1
ATOM 2388 O O . PRO A 1 294 ? -72.411 189.680 -71.987 1.00 45.64 300 PRO A O 1
ATOM 2392 N N . ASN A 1 295 ? -74.139 191.123 -71.760 1.00 51.18 301 ASN A N 1
ATOM 2393 C CA . ASN A 1 295 ? -75.228 190.112 -71.800 1.00 56.22 301 ASN A CA 1
ATOM 2394 C C . ASN A 1 295 ? -75.178 189.217 -73.030 1.00 55.64 301 ASN A C 1
ATOM 2395 O O . ASN A 1 295 ? -75.282 187.982 -72.922 1.00 55.76 301 ASN A O 1
ATOM 2400 N N . LYS A 1 296 ? -75.040 189.847 -74.198 1.00 52.21 302 LYS A N 1
ATOM 2401 C CA . LYS A 1 296 ? -75.115 189.145 -75.460 1.00 50.35 302 LYS A CA 1
ATOM 2402 C C . LYS A 1 296 ? -73.760 188.549 -75.806 1.00 44.92 302 LYS A C 1
ATOM 2403 O O . LYS A 1 296 ? -72.794 189.275 -76.014 1.00 45.47 302 LYS A O 1
ATOM 2409 N N . GLY A 1 297 ? -73.685 187.218 -75.817 1.00 38.87 303 GLY A N 1
ATOM 2410 C CA . GLY A 1 297 ? -72.509 186.501 -76.315 1.00 33.69 303 GLY A CA 1
ATOM 2411 C C . GLY A 1 297 ? -72.913 185.651 -77.494 1.00 31.23 303 GLY A C 1
ATOM 2412 O O . GLY A 1 297 ? -74.072 185.697 -77.928 1.00 29.98 303 GLY A O 1
ATOM 2413 N N . ARG A 1 298 ? -71.995 184.824 -78.001 1.00 29.45 304 ARG A N 1
ATOM 2414 C CA . ARG A 1 298 ? -72.265 184.176 -79.266 1.00 29.94 304 ARG A CA 1
ATOM 2415 C C . ARG A 1 298 ? -73.408 183.215 -79.192 1.00 30.52 304 ARG A C 1
ATOM 2416 O O . ARG A 1 298 ? -74.158 183.136 -80.104 1.00 29.35 304 ARG A O 1
ATOM 2424 N N . LEU A 1 299 ? -73.530 182.485 -78.082 1.00 32.52 305 LEU A N 1
ATOM 2425 C CA . LEU A 1 299 ? -74.775 181.752 -77.769 1.00 34.08 305 LEU A CA 1
ATOM 2426 C C . LEU A 1 299 ? -75.871 182.721 -77.368 1.00 35.50 305 LEU A C 1
ATOM 2427 O O . LEU A 1 299 ? -75.839 183.316 -76.296 1.00 37.88 305 LEU A O 1
ATOM 2432 N N . ASN A 1 300 ? -76.809 182.908 -78.226 1.00 36.69 306 ASN A N 1
ATOM 2433 C CA . ASN A 1 300 ? -77.989 183.665 -77.872 1.00 39.56 306 ASN A CA 1
ATOM 2434 C C . ASN A 1 300 ? -79.065 183.086 -78.721 1.00 41.23 306 ASN A C 1
ATOM 2435 O O . ASN A 1 300 ? -78.776 182.352 -79.639 1.00 41.20 306 ASN A O 1
ATOM 2440 N N . CYS A 1 301 ? -80.295 183.296 -78.372 1.00 44.32 307 CYS A N 1
ATOM 2441 C CA . CYS A 1 301 ? -81.331 182.842 -79.245 1.00 50.50 307 CYS A CA 1
ATOM 2442 C C . CYS A 1 301 ? -82.157 184.022 -79.648 1.00 50.45 307 CYS A C 1
ATOM 2443 O O . CYS A 1 301 ? -83.380 183.956 -79.701 1.00 53.33 307 CYS A O 1
ATOM 2446 N N . ASP A 1 302 ? -81.462 185.135 -79.906 1.00 48.94 308 ASP A N 1
ATOM 2447 C CA . ASP A 1 302 ? -82.065 186.239 -80.608 1.00 50.63 308 ASP A CA 1
ATOM 2448 C C . ASP A 1 302 ? -82.400 185.730 -81.990 1.00 47.91 308 ASP A C 1
ATOM 2449 O O . ASP A 1 302 ? -81.519 185.177 -82.673 1.00 44.57 308 ASP A O 1
ATOM 2454 N N . PRO A 1 303 ? -83.695 185.781 -82.347 1.00 97.79 309 PRO A N 1
ATOM 2455 C CA . PRO A 1 303 ? -84.219 185.388 -83.646 1.00 91.49 309 PRO A CA 1
ATOM 2456 C C . PRO A 1 303 ? -83.485 186.027 -84.819 1.00 88.30 309 PRO A C 1
ATOM 2457 O O . PRO A 1 303 ? -83.226 187.217 -84.811 1.00 87.56 309 PRO A O 1
ATOM 2461 N N . THR A 1 304 ? -83.139 185.207 -85.802 1.00 87.09 310 THR A N 1
ATOM 2462 C CA . THR A 1 304 ? -82.512 185.660 -87.036 1.00 86.97 310 THR A CA 1
ATOM 2463 C C . THR A 1 304 ? -83.317 185.116 -88.200 1.00 86.10 310 THR A C 1
ATOM 2464 O O . THR A 1 304 ? -84.227 184.319 -88.006 1.00 84.51 310 THR A O 1
ATOM 2468 N N . PHE A 1 305 ? -82.965 185.535 -89.409 1.00 88.20 311 PHE A N 1
ATOM 2469 C CA . PHE A 1 305 ? -83.611 185.020 -90.603 1.00 90.92 311 PHE A CA 1
ATOM 2470 C C . PHE A 1 305 ? -82.862 183.817 -91.165 1.00 96.52 311 PHE A C 1
ATOM 2471 O O . PHE A 1 305 ? -83.184 183.332 -92.249 1.00 101.24 311 PHE A O 1
ATOM 2479 N N . GLU A 1 306 ? -81.876 183.321 -90.421 1.00 98.42 312 GLU A N 1
ATOM 2480 C CA . GLU A 1 306 ? -81.121 182.159 -90.858 1.00 105.71 312 GLU A CA 1
ATOM 2481 C C . GLU A 1 306 ? -82.081 181.070 -91.318 1.00 107.08 312 GLU A C 1
ATOM 2482 O O . GLU A 1 306 ? -82.790 180.461 -90.502 1.00 102.82 312 GLU A O 1
ATOM 2488 N N . LEU A 1 307 ? -82.136 180.873 -92.641 1.00 114.76 313 LEU A N 1
ATOM 2489 C CA . LEU A 1 307 ? -82.884 179.770 -93.242 1.00 119.12 313 LEU A CA 1
ATOM 2490 C C . LEU A 1 307 ? -82.578 178.465 -92.501 1.00 120.43 313 LEU A C 1
ATOM 2491 O O . LEU A 1 307 ? -83.485 177.702 -92.163 1.00 116.66 313 LEU A O 1
ATOM 2493 N N . GLU A 1 308 ? -81.294 178.244 -92.217 1.00 127.23 314 GLU A N 1
ATOM 2494 C CA . GLU A 1 308 ? -80.855 177.096 -91.418 1.00 130.75 314 GLU A CA 1
ATOM 2495 C C . GLU A 1 308 ? -81.382 177.182 -89.976 1.00 123.41 314 GLU A C 1
ATOM 2496 O O . GLU A 1 308 ? -81.196 178.202 -89.294 1.00 120.39 314 GLU A O 1
ATOM 2498 N N . GLU A 1 309 ? -82.056 176.112 -89.536 1.00 122.57 315 GLU A N 1
ATOM 2499 C CA . GLU A 1 309 ? -82.523 175.961 -88.139 1.00 117.94 315 GLU A CA 1
ATOM 2500 C C . GLU A 1 309 ? -83.859 176.701 -87.829 1.00 110.58 315 GLU A C 1
ATOM 2501 O O . GLU A 1 309 ? -84.299 176.742 -86.667 1.00 107.25 315 GLU A O 1
ATOM 2503 N N . MET A 1 310 ? -84.499 177.258 -88.870 1.00 110.00 316 MET A N 1
ATOM 2504 C CA . MET A 1 310 ? -85.933 177.635 -88.807 1.00 105.06 316 MET A CA 1
ATOM 2505 C C . MET A 1 310 ? -86.834 176.433 -89.205 1.00 105.63 316 MET A C 1
ATOM 2506 O O . MET A 1 310 ? -88.055 176.575 -89.358 1.00 104.75 316 MET A O 1
ATOM 2508 N N . ILE A 1 311 ? -86.210 175.267 -89.393 1.00 107.96 317 ILE A N 1
ATOM 2509 C CA . ILE A 1 311 ? -86.925 174.008 -89.568 1.00 107.72 317 ILE A CA 1
ATOM 2510 C C . ILE A 1 311 ? -86.764 173.168 -88.300 1.00 104.63 317 ILE A C 1
ATOM 2511 O O . ILE A 1 311 ? -86.517 171.956 -88.375 1.00 107.45 317 ILE A O 1
ATOM 2513 N N . LEU A 1 312 ? -86.922 173.820 -87.137 1.00 99.84 318 LEU A N 1
ATOM 2514 C CA . LEU A 1 312 ? -86.539 173.231 -85.828 1.00 99.17 318 LEU A CA 1
ATOM 2515 C C . LEU A 1 312 ? -87.440 172.057 -85.403 1.00 97.10 318 LEU A C 1
ATOM 2516 O O . LEU A 1 312 ? -86.996 171.146 -84.698 1.00 99.20 318 LEU A O 1
ATOM 2518 N N . GLU A 1 313 ? -88.692 172.075 -85.865 1.00 94.17 319 GLU A N 1
ATOM 2519 C CA . GLU A 1 313 ? -89.722 171.129 -85.403 1.00 92.11 319 GLU A CA 1
ATOM 2520 C C . GLU A 1 313 ? -89.537 169.737 -86.008 1.00 93.48 319 GLU A C 1
ATOM 2521 O O . GLU A 1 313 ? -90.134 168.764 -85.532 1.00 92.67 319 GLU A O 1
ATOM 2527 N N . SER A 1 314 ? -88.760 169.658 -87.088 1.00 96.21 320 SER A N 1
ATOM 2528 C CA . SER A 1 314 ? -88.569 168.409 -87.812 1.00 99.78 320 SER A CA 1
ATOM 2529 C C . SER A 1 314 ? -87.564 167.526 -87.088 1.00 102.20 320 SER A C 1
ATOM 2530 O O . SER A 1 314 ? -86.622 168.025 -86.466 1.00 103.57 320 SER A O 1
ATOM 2533 N N . LYS A 1 315 ? -87.765 166.211 -87.177 1.00 103.88 321 LYS A N 1
ATOM 2534 C CA . LYS A 1 315 ? -86.881 165.246 -86.526 1.00 107.89 321 LYS A CA 1
ATOM 2535 C C . LYS A 1 315 ? -86.377 164.190 -87.529 1.00 115.62 321 LYS A C 1
ATOM 2536 O O . LYS A 1 315 ? -87.180 163.505 -88.173 1.00 115.55 321 LYS A O 1
ATOM 2540 N N . PRO A 1 316 ? -85.038 164.082 -87.684 1.00 124.04 322 PRO A N 1
ATOM 2541 C CA . PRO A 1 316 ? -84.409 162.941 -88.361 1.00 134.13 322 PRO A CA 1
ATOM 2542 C C . PRO A 1 316 ? -84.892 161.583 -87.849 1.00 132.96 322 PRO A C 1
ATOM 2543 O O . PRO A 1 316 ? -85.415 160.786 -88.626 1.00 134.76 322 PRO A O 1
ATOM 2547 N N . LYS A 1 327 ? -77.556 146.439 -93.032 1.00 109.70 333 LYS A N 1
ATOM 2548 C CA . LYS A 1 327 ? -77.532 145.264 -93.897 1.00 113.16 333 LYS A CA 1
ATOM 2549 C C . LYS A 1 327 ? -77.074 145.631 -95.314 1.00 113.81 333 LYS A C 1
ATOM 2550 O O . LYS A 1 327 ? -77.645 145.160 -96.300 1.00 116.37 333 LYS A O 1
ATOM 2552 N N . GLU A 1 328 ? -76.053 146.485 -95.403 1.00 112.12 334 GLU A N 1
ATOM 2553 C CA . GLU A 1 328 ? -75.453 146.868 -96.698 1.00 114.26 334 GLU A CA 1
ATOM 2554 C C . GLU A 1 328 ? -73.902 146.900 -96.650 1.00 113.45 334 GLU A C 1
ATOM 2555 O O . GLU A 1 328 ? -73.240 146.806 -97.698 1.00 111.07 334 GLU A O 1
ATOM 2557 N N . LYS A 1 329 ? -73.341 147.032 -95.436 1.00 115.15 335 LYS A N 1
ATOM 2558 C CA . LYS A 1 329 ? -71.881 147.012 -95.222 1.00 115.78 335 LYS A CA 1
ATOM 2559 C C . LYS A 1 329 ? -71.352 145.607 -94.821 1.00 124.24 335 LYS A C 1
ATOM 2560 O O . LYS A 1 329 ? -70.154 145.330 -94.957 1.00 126.70 335 LYS A O 1
ATOM 2562 N N . ASP A 1 330 ? -72.246 144.732 -94.340 1.00 130.48 336 ASP A N 1
ATOM 2563 C CA . ASP A 1 330 ? -71.861 143.360 -93.927 1.00 133.17 336 ASP A CA 1
ATOM 2564 C C . ASP A 1 330 ? -71.455 142.461 -95.123 1.00 134.44 336 ASP A C 1
ATOM 2565 O O . ASP A 1 330 ? -70.892 141.377 -94.931 1.00 134.18 336 ASP A O 1
ATOM 2567 N N . MET A 1 331 ? -71.747 142.919 -96.344 1.00 133.86 337 MET A N 1
ATOM 2568 C CA . MET A 1 331 ? -71.372 142.192 -97.563 1.00 133.15 337 MET A CA 1
ATOM 2569 C C . MET A 1 331 ? -69.851 142.215 -97.814 1.00 130.78 337 MET A C 1
ATOM 2570 O O . MET A 1 331 ? -69.313 141.308 -98.457 1.00 137.12 337 MET A O 1
ATOM 2572 N N . ARG A 1 332 ? -69.168 143.246 -97.297 1.00 122.06 338 ARG A N 1
ATOM 2573 C CA . ARG A 1 332 ? -67.748 143.495 -97.616 1.00 113.79 338 ARG A CA 1
ATOM 2574 C C . ARG A 1 332 ? -67.593 143.835 -99.106 1.00 109.39 338 ARG A C 1
ATOM 2575 O O . ARG A 1 332 ? -66.904 143.123 -99.853 1.00 109.62 338 ARG A O 1
ATOM 2577 N N . LYS A 1 333 ? -68.256 144.915 -99.532 1.00 99.57 339 LYS A N 1
ATOM 2578 C CA . LYS A 1 333 ? -68.236 145.334 -100.942 1.00 93.26 339 LYS A CA 1
ATOM 2579 C C . LYS A 1 333 ? -66.979 146.146 -101.250 1.00 84.74 339 LYS A C 1
ATOM 2580 O O . LYS A 1 333 ? -66.356 146.726 -100.353 1.00 82.01 339 LYS A O 1
ATOM 2586 N N . CYS A 1 334 ? -66.634 146.208 -102.527 1.00 80.20 340 CYS A N 1
ATOM 2587 C CA . CYS A 1 334 ? -65.446 146.931 -102.976 1.00 75.38 340 CYS A CA 1
ATOM 2588 C C . CYS A 1 334 ? -65.390 146.910 -104.500 1.00 77.16 340 CYS A C 1
ATOM 2589 O O . CYS A 1 334 ? -65.358 145.836 -105.114 1.00 80.82 340 CYS A O 1
ATOM 2592 N N . ASP A 1 335 ? -65.355 148.091 -105.105 1.00 73.97 341 ASP A N 1
ATOM 2593 C CA . ASP A 1 335 ? -65.724 148.244 -106.503 1.00 74.77 341 ASP A CA 1
ATOM 2594 C C . ASP A 1 335 ? -64.540 148.610 -107.364 1.00 73.11 341 ASP A C 1
ATOM 2595 O O . ASP A 1 335 ? -64.296 147.987 -108.382 1.00 74.24 341 ASP A O 1
ATOM 2600 N N . SER A 1 336 ? -63.829 149.660 -106.955 1.00 69.57 342 SER A N 1
ATOM 2601 C CA . SER A 1 336 ? -62.733 150.245 -107.743 1.00 68.57 342 SER A CA 1
ATOM 2602 C C . SER A 1 336 ? -61.548 150.520 -106.828 1.00 65.80 342 SER A C 1
ATOM 2603 O O . SER A 1 336 ? -61.631 150.321 -105.619 1.00 63.40 342 SER A O 1
ATOM 2606 N N . SER A 1 337 ? -60.454 151.011 -107.389 1.00 65.44 343 SER A N 1
ATOM 2607 C CA . SER A 1 337 ? -59.263 151.248 -106.575 1.00 63.63 343 SER A CA 1
ATOM 2608 C C . SER A 1 337 ? -59.491 152.386 -105.570 1.00 59.75 343 SER A C 1
ATOM 2609 O O . SER A 1 337 ? -59.108 152.284 -104.404 1.00 56.44 343 SER A O 1
ATOM 2612 N N . GLN A 1 338 ? -60.128 153.454 -106.028 1.00 58.76 344 GLN A N 1
ATOM 2613 C CA . GLN A 1 338 ? -60.518 154.564 -105.155 1.00 56.11 344 GLN A CA 1
ATOM 2614 C C . GLN A 1 338 ? -61.408 154.097 -103.971 1.00 53.69 344 GLN A C 1
ATOM 2615 O O . GLN A 1 338 ? -61.164 154.452 -102.812 1.00 50.31 344 GLN A O 1
ATOM 2621 N N . THR A 1 339 ? -62.433 153.315 -104.271 1.00 53.79 345 THR A N 1
ATOM 2622 C CA . THR A 1 339 ? -63.355 152.881 -103.241 1.00 52.52 345 THR A CA 1
ATOM 2623 C C . THR A 1 339 ? -62.738 151.819 -102.324 1.00 52.00 345 THR A C 1
ATOM 2624 O O . THR A 1 339 ? -63.112 151.692 -101.155 1.00 50.61 345 THR A O 1
ATOM 2628 N N . CYS A 1 340 ? -61.790 151.062 -102.847 1.00 53.40 346 CYS A N 1
ATOM 2629 C CA . CYS A 1 340 ? -61.140 150.035 -102.057 1.00 53.01 346 CYS A CA 1
ATOM 2630 C C . CYS A 1 340 ? -60.111 150.645 -101.094 1.00 49.81 346 CYS A C 1
ATOM 2631 O O . CYS A 1 340 ? -59.996 150.219 -99.959 1.00 48.10 346 CYS A O 1
ATOM 2634 N N . LEU A 1 341 ? -59.394 151.658 -101.548 1.00 48.89 347 LEU A N 1
ATOM 2635 C CA A LEU A 1 341 ? -58.477 152.398 -100.685 0.50 47.81 347 LEU A CA 1
ATOM 2636 C CA B LEU A 1 341 ? -58.477 152.378 -100.680 0.50 47.64 347 LEU A CA 1
ATOM 2637 C C . LEU A 1 341 ? -59.246 153.076 -99.544 1.00 45.29 347 LEU A C 1
ATOM 2638 O O . LEU A 1 341 ? -58.806 153.073 -98.408 1.00 43.08 347 LEU A O 1
ATOM 2647 N N . LEU A 1 342 ? -60.396 153.665 -99.868 1.00 45.39 348 LEU A N 1
ATOM 2648 C CA . LEU A 1 342 ? -61.241 154.290 -98.859 1.00 44.40 348 LEU A CA 1
ATOM 2649 C C . LEU A 1 342 ? -61.616 153.279 -97.779 1.00 44.44 348 LEU A C 1
ATOM 2650 O O . LEU A 1 342 ? -61.520 153.571 -96.599 1.00 42.57 348 LEU A O 1
ATOM 2655 N N . GLN A 1 343 ? -62.023 152.085 -98.195 1.00 47.46 349 GLN A N 1
ATOM 2656 C CA . GLN A 1 343 ? -62.447 151.061 -97.261 1.00 49.24 349 GLN A CA 1
ATOM 2657 C C . GLN A 1 343 ? -61.322 150.604 -96.366 1.00 48.12 349 GLN A C 1
ATOM 2658 O O . GLN A 1 343 ? -61.534 150.343 -95.175 1.00 48.51 349 GLN A O 1
ATOM 2664 N N . GLU A 1 344 ? -60.143 150.433 -96.937 1.00 47.13 350 GLU A N 1
ATOM 2665 C CA . GLU A 1 344 ? -58.994 150.032 -96.138 1.00 47.28 350 GLU A CA 1
ATOM 2666 C C . GLU A 1 344 ? -58.728 151.041 -95.031 1.00 43.81 350 GLU A C 1
ATOM 2667 O O . GLU A 1 344 ? -58.431 150.652 -93.914 1.00 42.20 350 GLU A O 1
ATOM 2673 N N . HIS A 1 345 ? -58.844 152.332 -95.364 1.00 42.22 351 HIS A N 1
ATOM 2674 C CA . HIS A 1 345 ? -58.612 153.410 -94.416 1.00 40.70 351 HIS A CA 1
ATOM 2675 C C . HIS A 1 345 ? -59.717 153.485 -93.397 1.00 37.57 351 HIS A C 1
ATOM 2676 O O . HIS A 1 345 ? -59.451 153.549 -92.217 1.00 36.06 351 HIS A O 1
ATOM 2683 N N . LEU A 1 346 ? -60.966 153.449 -93.840 1.00 36.80 352 LEU A N 1
ATOM 2684 C CA . LEU A 1 346 ? -62.078 153.381 -92.893 1.00 35.55 352 LEU A CA 1
ATOM 2685 C C . LEU A 1 346 ? -61.893 152.181 -91.947 1.00 36.65 352 LEU A C 1
ATOM 2686 O O . LEU A 1 346 ? -61.957 152.355 -90.752 1.00 36.99 352 LEU A O 1
ATOM 2691 N N . ASP A 1 347 ? -61.590 150.993 -92.485 1.00 38.75 353 ASP A N 1
ATOM 2692 C CA . ASP A 1 347 ? -61.378 149.824 -91.644 1.00 40.92 353 ASP A CA 1
ATOM 2693 C C . ASP A 1 347 ? -60.305 150.132 -90.622 1.00 40.63 353 ASP A C 1
ATOM 2694 O O . ASP A 1 347 ? -60.411 149.756 -89.455 1.00 41.35 353 ASP A O 1
ATOM 2699 N N . SER A 1 348 ? -59.268 150.813 -91.053 1.00 39.96 354 SER A N 1
ATOM 2700 C CA . SER A 1 348 ? -58.167 151.126 -90.164 1.00 40.31 354 SER A CA 1
ATOM 2701 C C . SER A 1 348 ? -58.591 152.176 -89.049 1.00 38.22 354 SER A C 1
ATOM 2702 O O . SER A 1 348 ? -58.161 152.071 -87.878 1.00 36.54 354 SER A O 1
ATOM 2705 N N . VAL A 1 349 ? -59.412 153.166 -89.430 1.00 35.20 355 VAL A N 1
ATOM 2706 C CA . VAL A 1 349 ? -59.906 154.119 -88.482 1.00 33.62 355 VAL A CA 1
ATOM 2707 C C . VAL A 1 349 ? -60.642 153.336 -87.415 1.00 34.02 355 VAL A C 1
ATOM 2708 O O . VAL A 1 349 ? -60.243 153.352 -86.271 1.00 32.58 355 VAL A O 1
ATOM 2712 N N . GLN A 1 350 ? -61.679 152.595 -87.817 1.00 35.00 356 GLN A N 1
ATOM 2713 C CA . GLN A 1 350 ? -62.502 151.887 -86.858 1.00 36.16 356 GLN A CA 1
ATOM 2714 C C . GLN A 1 350 ? -61.648 151.106 -85.854 1.00 37.42 356 GLN A C 1
ATOM 2715 O O . GLN A 1 350 ? -61.889 151.148 -84.659 1.00 38.69 356 GLN A O 1
ATOM 2721 N N . LYS A 1 351 ? -60.636 150.430 -86.347 1.00 38.69 357 LYS A N 1
ATOM 2722 C CA . LYS A 1 351 ? -59.856 149.516 -85.540 1.00 40.47 357 LYS A CA 1
ATOM 2723 C C . LYS A 1 351 ? -58.821 150.246 -84.667 1.00 40.42 357 LYS A C 1
ATOM 2724 O O . LYS A 1 351 ? -58.421 149.732 -83.632 1.00 40.50 357 LYS A O 1
ATOM 2730 N N . GLU A 1 352 ? -58.363 151.419 -85.108 1.00 40.24 358 GLU A N 1
ATOM 2731 C CA . GLU A 1 352 ? -57.241 152.098 -84.425 1.00 41.53 358 GLU A CA 1
ATOM 2732 C C . GLU A 1 352 ? -57.746 153.094 -83.430 1.00 37.61 358 GLU A C 1
ATOM 2733 O O . GLU A 1 352 ? -57.013 153.484 -82.557 1.00 36.29 358 GLU A O 1
ATOM 2739 N N . PHE A 1 353 ? -58.994 153.541 -83.599 1.00 35.77 359 PHE A N 1
ATOM 2740 C CA . PHE A 1 353 ? -59.550 154.612 -82.787 1.00 35.01 359 PHE A CA 1
ATOM 2741 C C . PHE A 1 353 ? -59.564 154.187 -81.331 1.00 36.79 359 PHE A C 1
ATOM 2742 O O . PHE A 1 353 ? -59.904 153.043 -81.020 1.00 38.65 359 PHE A O 1
ATOM 2750 N N . ILE A 1 354 ? -59.156 155.085 -80.437 1.00 37.47 360 ILE A N 1
ATOM 2751 C CA . ILE A 1 354 ? -59.116 154.748 -79.001 1.00 38.53 360 ILE A CA 1
ATOM 2752 C C . ILE A 1 354 ? -60.135 155.579 -78.248 1.00 34.46 360 ILE A C 1
ATOM 2753 O O . ILE A 1 354 ? -60.110 156.807 -78.291 1.00 33.45 360 ILE A O 1
ATOM 2758 N N . ILE A 1 355 ? -61.099 154.878 -77.663 1.00 33.87 361 ILE A N 1
ATOM 2759 C CA . ILE A 1 355 ? -62.116 155.473 -76.863 1.00 33.31 361 ILE A CA 1
ATOM 2760 C C . ILE A 1 355 ? -61.476 156.071 -75.621 1.00 31.51 361 ILE A C 1
ATOM 2761 O O . ILE A 1 355 ? -60.648 155.433 -74.960 1.00 30.67 361 ILE A O 1
ATOM 2766 N N . PHE A 1 356 ? -61.876 157.299 -75.315 1.00 28.92 362 PHE A N 1
ATOM 2767 C CA . PHE A 1 356 ? -61.493 157.938 -74.074 1.00 28.83 362 PHE A CA 1
ATOM 2768 C C . PHE A 1 356 ? -62.701 158.313 -73.298 1.00 28.78 362 PHE A C 1
ATOM 2769 O O . PHE A 1 356 ? -63.676 158.856 -73.848 1.00 28.36 362 PHE A O 1
ATOM 2777 N N . ASN A 1 357 ? -62.620 158.112 -71.999 1.00 30.19 363 ASN A N 1
ATOM 2778 C CA . ASN A 1 357 ? -63.728 158.473 -71.090 1.00 30.82 363 ASN A CA 1
ATOM 2779 C C . ASN A 1 357 ? -63.168 158.929 -69.756 1.00 32.23 363 ASN A C 1
ATOM 2780 O O . ASN A 1 357 ? -62.578 158.129 -69.020 1.00 33.62 363 ASN A O 1
ATOM 2785 N N . ARG A 1 358 ? -63.291 160.226 -69.466 1.00 32.76 364 ARG A N 1
ATOM 2786 C CA . ARG A 1 358 ? -62.672 160.785 -68.267 1.00 33.91 364 ARG A CA 1
ATOM 2787 C C . ARG A 1 358 ? -63.397 160.354 -66.991 1.00 36.88 364 ARG A C 1
ATOM 2788 O O . ARG A 1 358 ? -62.766 160.170 -65.971 1.00 39.52 364 ARG A O 1
ATOM 2796 N N . GLU A 1 359 ? -64.712 160.209 -67.044 1.00 39.96 365 GLU A N 1
ATOM 2797 C CA . GLU A 1 359 ? -65.465 159.650 -65.900 1.00 44.68 365 GLU A CA 1
ATOM 2798 C C . GLU A 1 359 ? -64.805 158.352 -65.446 1.00 46.86 365 GLU A C 1
ATOM 2799 O O . GLU A 1 359 ? -64.412 158.228 -64.282 1.00 47.26 365 GLU A O 1
ATOM 2805 N N . LYS A 1 360 ? -64.615 157.426 -66.390 1.00 47.10 366 LYS A N 1
ATOM 2806 C CA . LYS A 1 360 ? -63.922 156.172 -66.108 1.00 51.17 366 LYS A CA 1
ATOM 2807 C C . LYS A 1 360 ? -62.519 156.409 -65.565 1.00 50.98 366 LYS A C 1
ATOM 2808 O O . LYS A 1 360 ? -62.085 155.695 -64.684 1.00 55.96 366 LYS A O 1
ATOM 2814 N N . VAL A 1 361 ? -61.779 157.361 -66.116 1.00 47.13 367 VAL A N 1
ATOM 2815 C CA . VAL A 1 361 ? -60.444 157.592 -65.599 1.00 48.75 367 VAL A CA 1
ATOM 2816 C C . VAL A 1 361 ? -60.540 158.095 -64.159 1.00 52.59 367 VAL A C 1
ATOM 2817 O O . VAL A 1 361 ? -59.696 157.768 -63.326 1.00 57.18 367 VAL A O 1
ATOM 2821 N N . ASN A 1 362 ? -61.611 158.838 -63.859 1.00 52.99 368 ASN A N 1
ATOM 2822 C CA . ASN A 1 362 ? -61.805 159.417 -62.529 1.00 56.33 368 ASN A CA 1
ATOM 2823 C C . ASN A 1 362 ? -62.211 158.314 -61.501 1.00 63.39 368 ASN A C 1
ATOM 2824 O O . ASN A 1 362 ? -61.460 158.036 -60.562 1.00 66.44 368 ASN A O 1
ATOM 2829 N N . ARG A 1 363 ? -63.358 157.663 -61.726 1.00 65.99 369 ARG A N 1
ATOM 2830 C CA . ARG A 1 363 ? -63.719 156.418 -60.996 1.00 71.29 369 ARG A CA 1
ATOM 2831 C C . ARG A 1 363 ? -62.527 155.468 -60.711 1.00 70.28 369 ARG A C 1
ATOM 2832 O O . ARG A 1 363 ? -62.321 155.054 -59.586 1.00 70.37 369 ARG A O 1
ATOM 2840 N N . ASP A 1 364 ? -61.756 155.139 -61.735 1.00 69.06 370 ASP A N 1
ATOM 2841 C CA . ASP A 1 364 ? -60.642 154.177 -61.580 1.00 71.78 370 ASP A CA 1
ATOM 2842 C C . ASP A 1 364 ? -59.385 154.842 -60.984 1.00 72.67 370 ASP A C 1
ATOM 2843 O O . ASP A 1 364 ? -58.323 154.235 -60.931 1.00 75.95 370 ASP A O 1
ATOM 2848 N N . PHE A 1 365 ? -59.508 156.098 -60.573 1.00 71.98 371 PHE A N 1
ATOM 2849 C CA . PHE A 1 365 ? -58.470 156.750 -59.773 1.00 73.07 371 PHE A CA 1
ATOM 2850 C C . PHE A 1 365 ? -58.807 156.593 -58.285 1.00 76.60 371 PHE A C 1
ATOM 2851 O O . PHE A 1 365 ? -57.913 156.530 -57.427 1.00 77.64 371 PHE A O 1
ATOM 2859 N N . ASN A 1 366 ? -60.096 156.482 -57.992 1.00 76.38 372 ASN A N 1
ATOM 2860 C CA . ASN A 1 366 ? -60.552 156.288 -56.634 1.00 81.22 372 ASN A CA 1
ATOM 2861 C C . ASN A 1 366 ? -60.768 154.780 -56.365 1.00 84.34 372 ASN A C 1
ATOM 2862 O O . ASN A 1 366 ? -61.853 154.344 -55.969 1.00 85.20 372 ASN A O 1
ATOM 2867 N N . LYS A 1 367 ? -59.717 153.999 -56.595 1.00 84.88 373 LYS A N 1
ATOM 2868 C CA . LYS A 1 367 ? -59.805 152.547 -56.512 1.00 89.23 373 LYS A CA 1
ATOM 2869 C C . LYS A 1 367 ? -58.408 151.942 -56.396 1.00 92.05 373 LYS A C 1
ATOM 2870 O O . LYS A 1 367 ? -57.418 152.669 -56.304 1.00 90.20 373 LYS A O 1
ATOM 2872 N N . GLU B 1 8 ? -55.369 224.175 -34.876 1.00 102.62 14 GLU B N 1
ATOM 2873 C CA . GLU B 1 8 ? -56.121 224.457 -33.619 1.00 105.00 14 GLU B CA 1
ATOM 2874 C C . GLU B 1 8 ? -55.227 225.241 -32.636 1.00 100.54 14 GLU B C 1
ATOM 2875 O O . GLU B 1 8 ? -53.997 225.113 -32.659 1.00 99.74 14 GLU B O 1
ATOM 2881 N N . ASN B 1 9 ? -55.857 226.072 -31.802 1.00 95.59 15 ASN B N 1
ATOM 2882 C CA . ASN B 1 9 ? -55.158 226.808 -30.748 1.00 87.83 15 ASN B CA 1
ATOM 2883 C C . ASN B 1 9 ? -55.463 226.222 -29.350 1.00 81.81 15 ASN B C 1
ATOM 2884 O O . ASN B 1 9 ? -55.713 226.956 -28.400 1.00 78.83 15 ASN B O 1
ATOM 2886 N N . GLU B 1 10 ? -55.400 224.898 -29.237 1.00 78.41 16 GLU B N 1
ATOM 2887 C CA . GLU B 1 10 ? -55.681 224.209 -27.972 1.00 73.85 16 GLU B CA 1
ATOM 2888 C C . GLU B 1 10 ? -54.388 224.054 -27.119 1.00 65.79 16 GLU B C 1
ATOM 2889 O O . GLU B 1 10 ? -53.317 223.735 -27.638 1.00 57.56 16 GLU B O 1
ATOM 2895 N N . ASP B 1 11 ? -54.518 224.269 -25.812 1.00 60.52 17 ASP B N 1
ATOM 2896 C CA . ASP B 1 11 ? -53.378 224.202 -24.903 1.00 54.63 17 ASP B CA 1
ATOM 2897 C C . ASP B 1 11 ? -52.986 222.745 -24.596 1.00 48.38 17 ASP B C 1
ATOM 2898 O O . ASP B 1 11 ? -53.833 221.911 -24.275 1.00 49.08 17 ASP B O 1
ATOM 2903 N N . VAL B 1 12 ? -51.697 222.457 -24.702 1.00 40.86 18 VAL B N 1
ATOM 2904 C CA . VAL B 1 12 ? -51.177 221.170 -24.317 1.00 37.20 18 VAL B CA 1
ATOM 2905 C C . VAL B 1 12 ? -50.952 221.120 -22.787 1.00 34.00 18 VAL B C 1
ATOM 2906 O O . VAL B 1 12 ? -50.313 221.984 -22.226 1.00 32.92 18 VAL B O 1
ATOM 2910 N N . ASN B 1 13 ? -51.525 220.117 -22.134 1.00 32.64 19 ASN B N 1
ATOM 2911 C CA . ASN B 1 13 ? -51.424 219.967 -20.688 1.00 31.21 19 ASN B CA 1
ATOM 2912 C C . ASN B 1 13 ? -51.250 218.513 -20.303 1.00 30.31 19 ASN B C 1
ATOM 2913 O O . ASN B 1 13 ? -51.166 217.660 -21.157 1.00 31.10 19 ASN B O 1
ATOM 2918 N N . PHE B 1 14 ? -51.176 218.240 -19.021 1.00 29.69 20 PHE B N 1
ATOM 2919 C CA . PHE B 1 14 ? -50.747 216.951 -18.536 1.00 31.11 20 PHE B CA 1
ATOM 2920 C C . PHE B 1 14 ? -51.624 215.814 -19.078 1.00 34.00 20 PHE B C 1
ATOM 2921 O O . PHE B 1 14 ? -51.147 214.695 -19.254 1.00 33.07 20 PHE B O 1
ATOM 2929 N N . ASP B 1 15 ? -52.901 216.112 -19.357 1.00 37.13 21 ASP B N 1
ATOM 2930 C CA . ASP B 1 15 ? -53.822 215.104 -19.876 1.00 41.22 21 ASP B CA 1
ATOM 2931 C C . ASP B 1 15 ? -53.558 214.730 -21.356 1.00 40.01 21 ASP B C 1
ATOM 2932 O O . ASP B 1 15 ? -54.008 213.715 -21.814 1.00 40.43 21 ASP B O 1
ATOM 2937 N N . HIS B 1 16 ? -52.769 215.528 -22.060 1.00 38.48 22 HIS B N 1
ATOM 2938 C CA . HIS B 1 16 ? -52.374 215.198 -23.435 1.00 38.70 22 HIS B CA 1
ATOM 2939 C C . HIS B 1 16 ? -51.321 214.111 -23.529 1.00 37.54 22 HIS B C 1
ATOM 2940 O O . HIS B 1 16 ? -50.839 213.812 -24.613 1.00 36.09 22 HIS B O 1
ATOM 2947 N N . PHE B 1 17 ? -50.942 213.520 -22.401 1.00 36.80 23 PHE B N 1
ATOM 2948 C CA . PHE B 1 17 ? -49.847 212.555 -22.392 1.00 35.99 23 PHE B CA 1
ATOM 2949 C C . PHE B 1 17 ? -50.171 211.324 -21.615 1.00 37.55 23 PHE B C 1
ATOM 2950 O O . PHE B 1 17 ? -51.015 211.335 -20.752 1.00 39.14 23 PHE B O 1
ATOM 2958 N N . GLU B 1 18 ? -49.416 210.278 -21.890 1.00 41.29 24 GLU B N 1
ATOM 2959 C CA . GLU B 1 18 ? -49.474 209.034 -21.141 1.00 44.51 24 GLU B CA 1
ATOM 2960 C C . GLU B 1 18 ? -48.103 208.826 -20.481 1.00 42.17 24 GLU B C 1
ATOM 2961 O O . GLU B 1 18 ? -47.084 208.856 -21.152 1.00 40.36 24 GLU B O 1
ATOM 2967 N N . ILE B 1 19 ? -48.091 208.601 -19.179 1.00 42.96 25 ILE B N 1
ATOM 2968 C CA . ILE B 1 19 ? -46.841 208.482 -18.448 1.00 43.82 25 ILE B CA 1
ATOM 2969 C C . ILE B 1 19 ? -46.362 207.063 -18.495 1.00 44.96 25 ILE B C 1
ATOM 2970 O O . ILE B 1 19 ? -47.105 206.154 -18.213 1.00 46.29 25 ILE B O 1
ATOM 2975 N N . LEU B 1 20 ? -45.106 206.885 -18.877 1.00 45.07 26 LEU B N 1
ATOM 2976 C CA . LEU B 1 20 ? -44.470 205.572 -18.893 1.00 46.29 26 LEU B CA 1
ATOM 2977 C C . LEU B 1 20 ? -43.404 205.548 -17.803 1.00 46.91 26 LEU B C 1
ATOM 2978 O O . LEU B 1 20 ? -43.489 206.288 -16.837 1.00 52.91 26 LEU B O 1
ATOM 2983 N N . ARG B 1 21 ? -42.417 204.704 -17.958 1.00 47.90 27 ARG B N 1
ATOM 2984 C CA . ARG B 1 21 ? -41.387 204.472 -16.947 1.00 47.95 27 ARG B CA 1
ATOM 2985 C C . ARG B 1 21 ? -40.692 205.778 -16.412 1.00 44.15 27 ARG B C 1
ATOM 2986 O O . ARG B 1 21 ? -40.483 206.744 -17.154 1.00 42.35 27 ARG B O 1
ATOM 2994 N N . ALA B 1 22 ? -40.410 205.806 -15.114 1.00 41.09 28 ALA B N 1
ATOM 2995 C CA . ALA B 1 22 ? -39.507 206.797 -14.541 1.00 38.32 28 ALA B CA 1
ATOM 2996 C C . ALA B 1 22 ? -38.088 206.475 -14.926 1.00 38.60 28 ALA B C 1
ATOM 2997 O O . ALA B 1 22 ? -37.710 205.303 -14.961 1.00 39.99 28 ALA B O 1
ATOM 2999 N N . ILE B 1 23 ? -37.295 207.504 -15.228 1.00 37.36 29 ILE B N 1
ATOM 3000 C CA . ILE B 1 23 ? -35.912 207.294 -15.681 1.00 39.08 29 ILE B CA 1
ATOM 3001 C C . ILE B 1 23 ? -34.883 208.075 -14.892 1.00 39.83 29 ILE B C 1
ATOM 3002 O O . ILE B 1 23 ? -33.695 207.911 -15.083 1.00 41.53 29 ILE B O 1
ATOM 3007 N N . GLY B 1 24 ? -35.333 208.937 -14.021 1.00 40.18 30 GLY B N 1
ATOM 3008 C CA . GLY B 1 24 ? -34.418 209.683 -13.187 1.00 42.09 30 GLY B CA 1
ATOM 3009 C C . GLY B 1 24 ? -35.147 210.405 -12.092 1.00 42.24 30 GLY B C 1
ATOM 3010 O O . GLY B 1 24 ? -36.368 210.481 -12.094 1.00 38.93 30 GLY B O 1
ATOM 3011 N N . LYS B 1 25 ? -34.375 210.982 -11.192 1.00 46.91 31 LYS B N 1
ATOM 3012 C CA . LYS B 1 25 ? -34.876 211.449 -9.936 1.00 51.34 31 LYS B CA 1
ATOM 3013 C C . LYS B 1 25 ? -34.378 212.843 -9.710 1.00 50.57 31 LYS B C 1
ATOM 3014 O O . LYS B 1 25 ? -33.330 213.237 -10.231 1.00 49.57 31 LYS B O 1
ATOM 3020 N N . GLY B 1 26 ? -35.128 213.579 -8.912 1.00 51.05 32 GLY B N 1
ATOM 3021 C CA . GLY B 1 26 ? -34.750 214.917 -8.493 1.00 52.17 32 GLY B CA 1
ATOM 3022 C C . GLY B 1 26 ? -35.223 215.174 -7.067 1.00 52.47 32 GLY B C 1
ATOM 3023 O O . GLY B 1 26 ? -36.095 214.457 -6.530 1.00 49.70 32 GLY B O 1
ATOM 3024 N N . SER B 1 27 ? -34.637 216.177 -6.442 1.00 54.23 33 SER B N 1
ATOM 3025 C CA . SER B 1 27 ? -35.096 216.603 -5.133 1.00 56.77 33 SER B CA 1
ATOM 3026 C C . SER B 1 27 ? -36.527 217.194 -5.209 1.00 51.06 33 SER B C 1
ATOM 3027 O O . SER B 1 27 ? -37.273 217.139 -4.222 1.00 48.70 33 SER B O 1
ATOM 3030 N N . PHE B 1 28 ? -36.906 217.719 -6.385 1.00 46.41 34 PHE B N 1
ATOM 3031 C CA . PHE B 1 28 ? -38.238 218.358 -6.560 1.00 44.18 34 PHE B CA 1
ATOM 3032 C C . PHE B 1 28 ? -39.203 217.543 -7.394 1.00 42.16 34 PHE B C 1
ATOM 3033 O O . PHE B 1 28 ? -40.327 217.966 -7.612 1.00 40.44 34 PHE B O 1
ATOM 3041 N N . GLY B 1 29 ? -38.773 216.354 -7.822 1.00 41.94 35 GLY B N 1
ATOM 3042 C CA . GLY B 1 29 ? -39.620 215.449 -8.589 1.00 42.08 35 GLY B CA 1
ATOM 3043 C C . GLY B 1 29 ? -38.843 214.594 -9.595 1.00 44.17 35 GLY B C 1
ATOM 3044 O O . GLY B 1 29 ? -37.638 214.786 -9.832 1.00 46.45 35 GLY B O 1
ATOM 3045 N N . LYS B 1 30 ? -39.548 213.690 -10.227 1.00 43.96 36 LYS B N 1
ATOM 3046 C CA . LYS B 1 30 ? -38.926 212.730 -11.087 1.00 46.33 36 LYS B CA 1
ATOM 3047 C C . LYS B 1 30 ? -38.795 213.236 -12.576 1.00 41.60 36 LYS B C 1
ATOM 3048 O O . LYS B 1 30 ? -39.408 214.250 -12.988 1.00 36.04 36 LYS B O 1
ATOM 3054 N N . VAL B 1 31 ? -37.980 212.524 -13.351 1.00 37.27 37 VAL B N 1
ATOM 3055 C CA . VAL B 1 31 ? -38.059 212.578 -14.797 1.00 34.80 37 VAL B CA 1
ATOM 3056 C C . VAL B 1 31 ? -38.669 211.251 -15.343 1.00 35.13 37 VAL B C 1
ATOM 3057 O O . VAL B 1 31 ? -38.326 210.154 -14.896 1.00 35.30 37 VAL B O 1
ATOM 3061 N N . CYS B 1 32 ? -39.580 211.386 -16.293 1.00 34.73 38 CYS B N 1
ATOM 3062 C CA . CYS B 1 32 ? -40.396 210.267 -16.815 1.00 37.31 38 CYS B CA 1
ATOM 3063 C C . CYS B 1 32 ? -40.323 210.233 -18.324 1.00 33.51 38 CYS B C 1
ATOM 3064 O O . CYS B 1 32 ? -40.221 211.275 -18.949 1.00 31.50 38 CYS B O 1
ATOM 3067 N N . ILE B 1 33 ? -40.532 209.064 -18.909 1.00 31.85 39 ILE B N 1
ATOM 3068 C CA . ILE B 1 33 ? -40.819 208.980 -20.340 1.00 30.20 39 ILE B CA 1
ATOM 3069 C C . ILE B 1 33 ? -42.320 209.146 -20.506 1.00 28.94 39 ILE B C 1
ATOM 3070 O O . ILE B 1 33 ? -43.053 208.554 -19.799 1.00 28.16 39 ILE B O 1
ATOM 3075 N N . VAL B 1 34 ? -42.730 210.009 -21.432 1.00 28.29 40 VAL B N 1
ATOM 3076 C CA . VAL B 1 34 ? -44.145 210.235 -21.730 1.00 29.07 40 VAL B CA 1
ATOM 3077 C C . VAL B 1 34 ? -44.374 210.061 -23.228 1.00 29.85 40 VAL B C 1
ATOM 3078 O O . VAL B 1 34 ? -43.446 210.203 -24.008 1.00 29.60 40 VAL B O 1
ATOM 3082 N N . GLN B 1 35 ? -45.600 209.678 -23.594 1.00 32.11 41 GLN B N 1
ATOM 3083 C CA . GLN B 1 35 ? -46.044 209.612 -24.975 1.00 32.18 41 GLN B CA 1
ATOM 3084 C C . GLN B 1 35 ? -47.180 210.577 -25.172 1.00 31.73 41 GLN B C 1
ATOM 3085 O O . GLN B 1 35 ? -48.173 210.540 -24.450 1.00 31.53 41 GLN B O 1
ATOM 3091 N N . LYS B 1 36 ? -47.042 211.454 -26.150 1.00 31.23 42 LYS B N 1
ATOM 3092 C CA . LYS B 1 36 ? -48.143 212.353 -26.516 1.00 32.04 42 LYS B CA 1
ATOM 3093 C C . LYS B 1 36 ? -49.277 211.560 -27.226 1.00 33.27 42 LYS B C 1
ATOM 3094 O O . LYS B 1 36 ? -49.045 210.873 -28.222 1.00 33.73 42 LYS B O 1
ATOM 3100 N N . ASN B 1 37 ? -50.484 211.642 -26.680 1.00 34.43 43 ASN B N 1
ATOM 3101 C CA . ASN B 1 37 ? -51.583 210.812 -27.126 1.00 36.74 43 ASN B CA 1
ATOM 3102 C C . ASN B 1 37 ? -51.821 210.929 -28.632 1.00 38.02 43 ASN B C 1
ATOM 3103 O O . ASN B 1 37 ? -51.891 209.920 -29.320 1.00 38.95 43 ASN B O 1
ATOM 3108 N N . ASP B 1 38 ? -51.868 212.155 -29.151 1.00 37.08 44 ASP B N 1
ATOM 3109 C CA . ASP B 1 38 ? -52.280 212.364 -30.520 1.00 38.37 44 ASP B CA 1
ATOM 3110 C C . ASP B 1 38 ? -51.231 211.925 -31.540 1.00 38.24 44 ASP B C 1
ATOM 3111 O O . ASP B 1 38 ? -51.538 211.122 -32.424 1.00 40.44 44 ASP B O 1
ATOM 3116 N N . THR B 1 39 ? -49.994 212.410 -31.402 1.00 36.16 45 THR B N 1
ATOM 3117 C CA . THR B 1 39 ? -48.908 212.098 -32.360 1.00 36.04 45 THR B CA 1
ATOM 3118 C C . THR B 1 39 ? -48.164 210.803 -31.998 1.00 36.21 45 THR B C 1
ATOM 3119 O O . THR B 1 39 ? -47.366 210.308 -32.769 1.00 37.35 45 THR B O 1
ATOM 3123 N N . LYS B 1 40 ? -48.366 210.310 -30.790 1.00 36.35 46 LYS B N 1
ATOM 3124 C CA . LYS B 1 40 ? -47.694 209.082 -30.339 1.00 37.17 46 LYS B CA 1
ATOM 3125 C C . LYS B 1 40 ? -46.139 209.239 -30.181 1.00 37.80 46 LYS B C 1
ATOM 3126 O O . LYS B 1 40 ? -45.411 208.271 -29.887 1.00 38.15 46 LYS B O 1
ATOM 3132 N N . LYS B 1 41 ? -45.673 210.470 -30.311 1.00 37.10 47 LYS B N 1
ATOM 3133 C CA . LYS B 1 41 ? -44.284 210.799 -30.151 1.00 36.42 47 LYS B CA 1
ATOM 3134 C C . LYS B 1 41 ? -43.873 210.757 -28.636 1.00 35.58 47 LYS B C 1
ATOM 3135 O O . LYS B 1 41 ? -44.617 211.166 -27.758 1.00 37.23 47 LYS B O 1
ATOM 3141 N N . MET B 1 42 ? -42.699 210.232 -28.368 1.00 35.26 48 MET B N 1
ATOM 3142 C CA . MET B 1 42 ? -42.210 210.056 -27.007 1.00 33.69 48 MET B CA 1
ATOM 3143 C C . MET B 1 42 ? -41.247 211.187 -26.602 1.00 31.19 48 MET B C 1
ATOM 3144 O O . MET B 1 42 ? -40.453 211.684 -27.415 1.00 29.68 48 MET B O 1
ATOM 3149 N N . TYR B 1 43 ? -41.348 211.598 -25.339 1.00 29.13 49 TYR B N 1
ATOM 3150 C CA . TYR B 1 43 ? -40.542 212.682 -24.806 1.00 27.00 49 TYR B CA 1
ATOM 3151 C C . TYR B 1 43 ? -40.079 212.330 -23.417 1.00 26.24 49 TYR B C 1
ATOM 3152 O O . TYR B 1 43 ? -40.568 211.353 -22.817 1.00 26.56 49 TYR B O 1
ATOM 3161 N N . ALA B 1 44 ? -39.161 213.135 -22.888 1.00 24.78 50 ALA B N 1
ATOM 3162 C CA . ALA B 1 44 ? -38.847 213.119 -21.454 1.00 24.97 50 ALA B CA 1
ATOM 3163 C C . ALA B 1 44 ? -39.581 214.274 -20.756 1.00 24.09 50 ALA B C 1
ATOM 3164 O O . ALA B 1 44 ? -39.603 215.395 -21.250 1.00 23.17 50 ALA B O 1
ATOM 3166 N N . MET B 1 45 ? -40.180 213.988 -19.618 1.00 24.97 51 MET B N 1
ATOM 3167 C CA . MET B 1 45 ? -40.903 215.008 -18.847 1.00 25.89 51 MET B CA 1
ATOM 3168 C C . MET B 1 45 ? -40.347 215.136 -17.422 1.00 26.56 51 MET B C 1
ATOM 3169 O O . MET B 1 45 ? -40.220 214.166 -16.697 1.00 25.05 51 MET B O 1
ATOM 3174 N N . LYS B 1 46 ? -40.059 216.362 -17.042 1.00 28.09 52 LYS B N 1
ATOM 3175 C CA . LYS B 1 46 ? -39.565 216.680 -15.719 1.00 30.69 52 LYS B CA 1
ATOM 3176 C C . LYS B 1 46 ? -40.709 217.289 -14.886 1.00 31.21 52 LYS B C 1
ATOM 3177 O O . LYS B 1 46 ? -41.370 218.249 -15.341 1.00 31.07 52 LYS B O 1
ATOM 3183 N N . TYR B 1 47 ? -40.967 216.687 -13.710 1.00 32.38 53 TYR B N 1
ATOM 3184 C CA . TYR B 1 47 ? -42.005 217.147 -12.751 1.00 33.89 53 TYR B CA 1
ATOM 3185 C C . TYR B 1 47 ? -41.316 218.030 -11.821 1.00 34.09 53 TYR B C 1
ATOM 3186 O O . TYR B 1 47 ? -40.253 217.670 -11.322 1.00 33.63 53 TYR B O 1
ATOM 3195 N N . MET B 1 48 ? -41.955 219.114 -11.439 1.00 33.34 54 MET B N 1
ATOM 3196 C CA . MET B 1 48 ? -41.483 219.855 -10.308 1.00 35.37 54 MET B CA 1
ATOM 3197 C C . MET B 1 48 ? -42.651 220.178 -9.370 1.00 33.55 54 MET B C 1
ATOM 3198 O O . MET B 1 48 ? -43.628 220.816 -9.779 1.00 31.59 54 MET B O 1
ATOM 3203 N N . ASN B 1 49 ? -42.574 219.638 -8.145 1.00 31.56 55 ASN B N 1
ATOM 3204 C CA . ASN B 1 49 ? -43.634 219.781 -7.161 1.00 32.17 55 ASN B CA 1
ATOM 3205 C C . ASN B 1 49 ? -43.721 221.222 -6.709 1.00 31.01 55 ASN B C 1
ATOM 3206 O O . ASN B 1 49 ? -42.730 221.823 -6.332 1.00 30.17 55 ASN B O 1
ATOM 3211 N N . LYS B 1 50 ? -44.891 221.804 -6.869 1.00 29.58 56 LYS B N 1
ATOM 3212 C CA . LYS B 1 50 ? -45.050 223.233 -6.596 1.00 29.46 56 LYS B CA 1
ATOM 3213 C C . LYS B 1 50 ? -44.796 223.532 -5.100 1.00 30.48 56 LYS B C 1
ATOM 3214 O O . LYS B 1 50 ? -44.074 224.473 -4.751 1.00 29.77 56 LYS B O 1
ATOM 3220 N N . GLN B 1 51 ? -45.382 222.727 -4.227 1.00 32.07 57 GLN B N 1
ATOM 3221 C CA . GLN B 1 51 ? -45.250 222.978 -2.803 1.00 34.02 57 GLN B CA 1
ATOM 3222 C C . GLN B 1 51 ? -43.786 222.919 -2.330 1.00 34.14 57 GLN B C 1
ATOM 3223 O O . GLN B 1 51 ? -43.326 223.837 -1.638 1.00 34.04 57 GLN B O 1
ATOM 3229 N N . LYS B 1 52 ? -43.049 221.879 -2.749 1.00 34.18 58 LYS B N 1
ATOM 3230 C CA . LYS B 1 52 ? -41.612 221.782 -2.420 1.00 35.51 58 LYS B CA 1
ATOM 3231 C C . LYS B 1 52 ? -40.832 222.953 -2.955 1.00 33.38 58 LYS B C 1
ATOM 3232 O O . LYS B 1 52 ? -39.977 223.478 -2.263 1.00 34.13 58 LYS B O 1
ATOM 3238 N N . CYS B 1 53 ? -41.152 223.383 -4.181 1.00 31.10 59 CYS B N 1
ATOM 3239 C CA . CYS B 1 53 ? -40.475 224.512 -4.807 1.00 30.84 59 CYS B CA 1
ATOM 3240 C C . CYS B 1 53 ? -40.670 225.795 -4.061 1.00 31.26 59 CYS B C 1
ATOM 3241 O O . CYS B 1 53 ? -39.776 226.605 -3.995 1.00 33.29 59 CYS B O 1
ATOM 3244 N N . VAL B 1 54 ? -41.852 226.000 -3.515 1.00 31.53 60 VAL B N 1
ATOM 3245 C CA . VAL B 1 54 ? -42.127 227.205 -2.765 1.00 32.74 60 VAL B CA 1
ATOM 3246 C C . VAL B 1 54 ? -41.392 227.165 -1.436 1.00 35.07 60 VAL B C 1
ATOM 3247 O O . VAL B 1 54 ? -40.804 228.172 -1.003 1.00 35.96 60 VAL B O 1
ATOM 3251 N N . GLU B 1 55 ? -41.461 226.018 -0.776 1.00 35.85 61 GLU B N 1
ATOM 3252 C CA . GLU B 1 55 ? -40.868 225.852 0.548 1.00 39.28 61 GLU B CA 1
ATOM 3253 C C . GLU B 1 55 ? -39.369 225.982 0.496 1.00 40.14 61 GLU B C 1
ATOM 3254 O O . GLU B 1 55 ? -38.762 226.540 1.404 1.00 42.02 61 GLU B O 1
ATOM 3260 N N . ARG B 1 56 ? -38.776 225.517 -0.595 1.00 39.31 62 ARG B N 1
ATOM 3261 C CA . ARG B 1 56 ? -37.348 225.557 -0.724 1.00 41.00 62 ARG B CA 1
ATOM 3262 C C . ARG B 1 56 ? -36.890 226.655 -1.630 1.00 39.69 62 ARG B C 1
ATOM 3263 O O . ARG B 1 56 ? -35.733 226.699 -1.993 1.00 40.26 62 ARG B O 1
ATOM 3271 N N . ASN B 1 57 ? -37.791 227.594 -1.919 1.00 39.06 63 ASN B N 1
ATOM 3272 C CA . ASN B 1 57 ? -37.469 228.772 -2.703 1.00 41.74 63 ASN B CA 1
ATOM 3273 C C . ASN B 1 57 ? -36.808 228.464 -4.107 1.00 41.96 63 ASN B C 1
ATOM 3274 O O . ASN B 1 57 ? -35.898 229.148 -4.540 1.00 42.99 63 ASN B O 1
ATOM 3279 N N . GLU B 1 58 ? -37.323 227.447 -4.784 1.00 41.44 64 GLU B N 1
ATOM 3280 C CA . GLU B 1 58 ? -36.848 227.062 -6.114 1.00 44.07 64 GLU B CA 1
ATOM 3281 C C . GLU B 1 58 ? -37.701 227.581 -7.292 1.00 41.45 64 GLU B C 1
ATOM 3282 O O . GLU B 1 58 ? -37.328 227.406 -8.450 1.00 42.57 64 GLU B O 1
ATOM 3288 N N . VAL B 1 59 ? -38.847 228.162 -7.001 1.00 39.15 65 VAL B N 1
ATOM 3289 C CA . VAL B 1 59 ? -39.700 228.636 -8.030 1.00 36.63 65 VAL B CA 1
ATOM 3290 C C . VAL B 1 59 ? -38.954 229.615 -8.917 1.00 36.80 65 VAL B C 1
ATOM 3291 O O . VAL B 1 59 ? -39.073 229.548 -10.132 1.00 34.99 65 VAL B O 1
ATOM 3295 N N . ARG B 1 60 ? -38.150 230.484 -8.312 1.00 40.03 66 ARG B N 1
ATOM 3296 C CA . ARG B 1 60 ? -37.338 231.445 -9.073 1.00 43.32 66 ARG B CA 1
ATOM 3297 C C . ARG B 1 60 ? -36.607 230.710 -10.168 1.00 40.93 66 ARG B C 1
ATOM 3298 O O . ARG B 1 60 ? -36.613 231.117 -11.311 1.00 38.19 66 ARG B O 1
ATOM 3306 N N . ASN B 1 61 ? -35.949 229.633 -9.770 1.00 31.13 67 ASN B N 1
ATOM 3307 C CA . ASN B 1 61 ? -34.999 228.945 -10.606 1.00 32.07 67 ASN B CA 1
ATOM 3308 C C . ASN B 1 61 ? -35.679 228.064 -11.641 1.00 29.25 67 ASN B C 1
ATOM 3309 O O . ASN B 1 61 ? -35.139 227.787 -12.694 1.00 29.41 67 ASN B O 1
ATOM 3314 N N . VAL B 1 62 ? -36.865 227.615 -11.348 1.00 28.02 68 VAL B N 1
ATOM 3315 C CA . VAL B 1 62 ? -37.619 226.867 -12.343 1.00 25.69 68 VAL B CA 1
ATOM 3316 C C . VAL B 1 62 ? -38.082 227.828 -13.450 1.00 24.80 68 VAL B C 1
ATOM 3317 O O . VAL B 1 62 ? -37.903 227.551 -14.615 1.00 22.77 68 VAL B O 1
ATOM 3321 N N . PHE B 1 63 ? -38.572 229.009 -13.071 1.00 25.59 69 PHE B N 1
ATOM 3322 C CA . PHE B 1 63 ? -38.947 230.017 -14.056 1.00 26.33 69 PHE B CA 1
ATOM 3323 C C . PHE B 1 63 ? -37.759 230.456 -14.932 1.00 26.64 69 PHE B C 1
ATOM 3324 O O . PHE B 1 63 ? -37.886 230.560 -16.133 1.00 25.71 69 PHE B O 1
ATOM 3332 N N . LYS B 1 64 ? -36.606 230.678 -14.323 1.00 28.38 70 LYS B N 1
ATOM 3333 C CA . LYS B 1 64 ? -35.422 231.097 -15.062 1.00 30.60 70 LYS B CA 1
ATOM 3334 C C . LYS B 1 64 ? -35.023 230.013 -16.070 1.00 29.59 70 LYS B C 1
ATOM 3335 O O . LYS B 1 64 ? -34.720 230.301 -17.235 1.00 27.84 70 LYS B O 1
ATOM 3341 N N . GLU B 1 65 ? -35.034 228.759 -15.625 1.00 26.70 71 GLU B N 1
ATOM 3342 C CA . GLU B 1 65 ? -34.706 227.701 -16.518 1.00 25.23 71 GLU B CA 1
ATOM 3343 C C . GLU B 1 65 ? -35.694 227.608 -17.699 1.00 25.02 71 GLU B C 1
ATOM 3344 O O . GLU B 1 65 ? -35.271 227.491 -18.837 1.00 25.03 71 GLU B O 1
ATOM 3350 N N . LEU B 1 66 ? -36.990 227.717 -17.435 1.00 24.53 72 LEU B N 1
ATOM 3351 C CA . LEU B 1 66 ? -37.962 227.690 -18.492 1.00 24.66 72 LEU B CA 1
ATOM 3352 C C . LEU B 1 66 ? -37.730 228.831 -19.461 1.00 27.34 72 LEU B C 1
ATOM 3353 O O . LEU B 1 66 ? -37.810 228.650 -20.690 1.00 26.45 72 LEU B O 1
ATOM 3358 N N . GLN B 1 67 ? -37.451 230.016 -18.940 1.00 28.41 73 GLN B N 1
ATOM 3359 C CA A GLN B 1 67 ? -37.282 231.185 -19.787 0.50 30.23 73 GLN B CA 1
ATOM 3360 C CA B GLN B 1 67 ? -37.298 231.174 -19.811 0.50 29.84 73 GLN B CA 1
ATOM 3361 C C . GLN B 1 67 ? -36.039 231.018 -20.674 1.00 29.32 73 GLN B C 1
ATOM 3362 O O . GLN B 1 67 ? -36.042 231.383 -21.856 1.00 29.74 73 GLN B O 1
ATOM 3373 N N . ILE B 1 68 ? -34.999 230.416 -20.124 1.00 27.45 74 ILE B N 1
ATOM 3374 C CA . ILE B 1 68 ? -33.830 230.181 -20.896 1.00 26.94 74 ILE B CA 1
ATOM 3375 C C . ILE B 1 68 ? -34.090 229.127 -21.987 1.00 26.37 74 ILE B C 1
ATOM 3376 O O . ILE B 1 68 ? -33.801 229.345 -23.117 1.00 26.23 74 ILE B O 1
ATOM 3381 N N . MET B 1 69 ? -34.652 227.997 -21.617 1.00 27.11 75 MET B N 1
ATOM 3382 C CA . MET B 1 69 ? -34.946 226.950 -22.569 1.00 26.25 75 MET B CA 1
ATOM 3383 C C . MET B 1 69 ? -35.866 227.414 -23.740 1.00 28.16 75 MET B C 1
ATOM 3384 O O . MET B 1 69 ? -35.683 227.004 -24.865 1.00 27.08 75 MET B O 1
ATOM 3389 N N . GLN B 1 70 ? -36.835 228.285 -23.466 1.00 30.07 76 GLN B N 1
ATOM 3390 C CA . GLN B 1 70 ? -37.741 228.772 -24.506 1.00 30.94 76 GLN B CA 1
ATOM 3391 C C . GLN B 1 70 ? -36.972 229.368 -25.657 1.00 30.51 76 GLN B C 1
ATOM 3392 O O . GLN B 1 70 ? -37.391 229.290 -26.791 1.00 31.29 76 GLN B O 1
ATOM 3398 N N . GLY B 1 71 ? -35.882 230.030 -25.363 1.00 29.63 77 GLY B N 1
ATOM 3399 C CA . GLY B 1 71 ? -35.189 230.785 -26.381 1.00 29.56 77 GLY B CA 1
ATOM 3400 C C . GLY B 1 71 ? -34.035 230.026 -26.991 1.00 29.90 77 GLY B C 1
ATOM 3401 O O . GLY B 1 71 ? -33.243 230.609 -27.700 1.00 33.08 77 GLY B O 1
ATOM 3402 N N . LEU B 1 72 ? -33.945 228.718 -26.729 1.00 27.72 78 LEU B N 1
ATOM 3403 C CA . LEU B 1 72 ? -32.870 227.889 -27.280 1.00 27.14 78 LEU B CA 1
ATOM 3404 C C . LEU B 1 72 ? -33.398 226.764 -28.179 1.00 27.94 78 LEU B C 1
ATOM 3405 O O . LEU B 1 72 ? -34.393 226.111 -27.841 1.00 25.71 78 LEU B O 1
ATOM 3410 N N . GLU B 1 73 ? -32.706 226.526 -29.303 1.00 27.68 79 GLU B N 1
ATOM 3411 C CA . GLU B 1 73 ? -32.922 225.304 -30.092 1.00 29.38 79 GLU B CA 1
ATOM 3412 C C . GLU B 1 73 ? -31.665 224.963 -30.846 1.00 27.75 79 GLU B C 1
ATOM 3413 O O . GLU B 1 73 ? -31.128 225.795 -31.538 1.00 28.32 79 GLU B O 1
ATOM 3419 N N . HIS B 1 74 ? -31.196 223.733 -30.685 1.00 25.82 80 HIS B N 1
ATOM 3420 C CA . HIS B 1 74 ? -29.943 223.310 -31.281 1.00 25.83 80 HIS B CA 1
ATOM 3421 C C . HIS B 1 74 ? -29.862 221.810 -31.322 1.00 24.95 80 HIS B C 1
ATOM 3422 O O . HIS B 1 74 ? -30.363 221.132 -30.412 1.00 23.25 80 HIS B O 1
ATOM 3429 N N . PRO B 1 75 ? -29.227 221.260 -32.363 1.00 26.07 81 PRO B N 1
ATOM 3430 C CA . PRO B 1 75 ? -29.218 219.794 -32.509 1.00 26.41 81 PRO B CA 1
ATOM 3431 C C . PRO B 1 75 ? -28.522 219.047 -31.395 1.00 24.62 81 PRO B C 1
ATOM 3432 O O . PRO B 1 75 ? -28.890 217.898 -31.107 1.00 24.33 81 PRO B O 1
ATOM 3436 N N . PHE B 1 76 ? -27.557 219.694 -30.735 1.00 24.31 82 PHE B N 1
ATOM 3437 C CA . PHE B 1 76 ? -26.834 219.054 -29.631 1.00 22.79 82 PHE B CA 1
ATOM 3438 C C . PHE B 1 76 ? -27.220 219.602 -28.234 1.00 23.10 82 PHE B C 1
ATOM 3439 O O . PHE B 1 76 ? -26.437 219.524 -27.266 1.00 21.89 82 PHE B O 1
ATOM 3447 N N . LEU B 1 77 ? -28.466 220.086 -28.134 1.00 22.20 83 LEU B N 1
ATOM 3448 C CA . LEU B 1 77 ? -29.109 220.323 -26.857 1.00 21.47 83 LEU B CA 1
ATOM 3449 C C . LEU B 1 77 ? -30.281 219.405 -26.714 1.00 21.55 83 LEU B C 1
ATOM 3450 O O . LEU B 1 77 ? -30.871 218.967 -27.690 1.00 23.02 83 LEU B O 1
ATOM 3455 N N . VAL B 1 78 ? -30.631 219.118 -25.482 1.00 20.73 84 VAL B N 1
ATOM 3456 C CA . VAL B 1 78 ? -31.892 218.535 -25.190 1.00 20.56 84 VAL B CA 1
ATOM 3457 C C . VAL B 1 78 ? -32.910 219.691 -25.099 1.00 21.60 84 VAL B C 1
ATOM 3458 O O . VAL B 1 78 ? -32.925 220.438 -24.144 1.00 21.24 84 VAL B O 1
ATOM 3462 N N . ASN B 1 79 ? -33.700 219.842 -26.158 1.00 22.40 85 ASN B N 1
ATOM 3463 C CA . ASN B 1 79 ? -34.562 221.010 -26.347 1.00 22.39 85 ASN B CA 1
ATOM 3464 C C . ASN B 1 79 ? -35.901 220.896 -25.660 1.00 21.48 85 ASN B C 1
ATOM 3465 O O . ASN B 1 79 ? -36.444 219.823 -25.529 1.00 21.18 85 ASN B O 1
ATOM 3470 N N . LEU B 1 80 ? -36.454 222.043 -25.284 1.00 21.57 86 LEU B N 1
ATOM 3471 C CA . LEU B 1 80 ? -37.784 222.116 -24.671 1.00 21.72 86 LEU B CA 1
ATOM 3472 C C . LEU B 1 80 ? -38.863 222.129 -25.745 1.00 22.65 86 LEU B C 1
ATOM 3473 O O . LEU B 1 80 ? -38.736 222.824 -26.738 1.00 23.20 86 LEU B O 1
ATOM 3478 N N . TRP B 1 81 ? -39.932 221.366 -25.534 1.00 23.79 87 TRP B N 1
ATOM 3479 C CA . TRP B 1 81 ? -41.075 221.385 -26.435 1.00 24.38 87 TRP B CA 1
ATOM 3480 C C . TRP B 1 81 ? -42.333 221.934 -25.811 1.00 24.69 87 TRP B C 1
ATOM 3481 O O . TRP B 1 81 ? -43.082 222.666 -26.459 1.00 24.49 87 TRP B O 1
ATOM 3492 N N . TYR B 1 82 ? -42.632 221.533 -24.582 1.00 24.24 88 TYR B N 1
ATOM 3493 C CA . TYR B 1 82 ? -43.838 222.045 -23.913 1.00 25.08 88 TYR B CA 1
ATOM 3494 C C . TYR B 1 82 ? -43.561 222.333 -22.485 1.00 23.19 88 TYR B C 1
ATOM 3495 O O . TYR B 1 82 ? -42.787 221.641 -21.856 1.00 23.12 88 TYR B O 1
ATOM 3504 N N . SER B 1 83 ? -44.234 223.333 -21.952 1.00 23.38 89 SER B N 1
ATOM 3505 C CA . SER B 1 83 ? -44.358 223.503 -20.501 1.00 22.43 89 SER B CA 1
ATOM 3506 C C . SER B 1 83 ? -45.786 223.736 -20.161 1.00 23.44 89 SER B C 1
ATOM 3507 O O . SER B 1 83 ? -46.517 224.352 -20.912 1.00 23.50 89 SER B O 1
ATOM 3510 N N . PHE B 1 84 ? -46.190 223.223 -19.004 1.00 24.74 90 PHE B N 1
ATOM 3511 C CA . PHE B 1 84 ? -47.524 223.418 -18.501 1.00 26.05 90 PHE B CA 1
ATOM 3512 C C . PHE B 1 84 ? -47.534 223.134 -17.022 1.00 26.04 90 PHE B C 1
ATOM 3513 O O . PHE B 1 84 ? -46.502 222.770 -16.452 1.00 24.35 90 PHE B O 1
ATOM 3521 N N . GLN B 1 85 ? -48.678 223.349 -16.379 1.00 27.08 91 GLN B N 1
ATOM 3522 C CA . GLN B 1 85 ? -48.809 223.107 -14.942 1.00 28.16 91 GLN B CA 1
ATOM 3523 C C . GLN B 1 85 ? -50.168 222.448 -14.615 1.00 31.19 91 GLN B C 1
ATOM 3524 O O . GLN B 1 85 ? -51.123 222.569 -15.369 1.00 31.14 91 GLN B O 1
ATOM 3530 N N . ASP B 1 86 ? -50.245 221.776 -13.481 1.00 33.09 92 ASP B N 1
ATOM 3531 C CA . ASP B 1 86 ? -51.517 221.524 -12.862 1.00 36.72 92 ASP B CA 1
ATOM 3532 C C . ASP B 1 86 ? -51.439 222.011 -11.419 1.00 39.35 92 ASP B C 1
ATOM 3533 O O . ASP B 1 86 ? -50.537 222.796 -11.091 1.00 38.23 92 ASP B O 1
ATOM 3538 N N . GLU B 1 87 ? -52.350 221.550 -10.556 1.00 43.19 93 GLU B N 1
ATOM 3539 C CA . GLU B 1 87 ? -52.413 222.053 -9.182 1.00 47.36 93 GLU B CA 1
ATOM 3540 C C . GLU B 1 87 ? -51.220 221.713 -8.327 1.00 45.87 93 GLU B C 1
ATOM 3541 O O . GLU B 1 87 ? -50.924 222.425 -7.369 1.00 47.37 93 GLU B O 1
ATOM 3547 N N . GLU B 1 88 ? -50.560 220.608 -8.633 1.00 45.97 94 GLU B N 1
ATOM 3548 C CA . GLU B 1 88 ? -49.482 220.109 -7.788 1.00 47.80 94 GLU B CA 1
ATOM 3549 C C . GLU B 1 88 ? -48.110 220.301 -8.377 1.00 41.53 94 GLU B C 1
ATOM 3550 O O . GLU B 1 88 ? -47.151 220.389 -7.646 1.00 41.66 94 GLU B O 1
ATOM 3556 N N . ASP B 1 89 ? -48.016 220.372 -9.703 1.00 39.42 95 ASP B N 1
ATOM 3557 C CA . ASP B 1 89 ? -46.709 220.276 -10.371 1.00 37.33 95 ASP B CA 1
ATOM 3558 C C . ASP B 1 89 ? -46.579 221.253 -11.512 1.00 34.54 95 ASP B C 1
ATOM 3559 O O . ASP B 1 89 ? -47.545 221.592 -12.166 1.00 35.82 95 ASP B O 1
ATOM 3564 N N . MET B 1 90 ? -45.359 221.676 -11.758 1.00 31.55 96 MET B N 1
ATOM 3565 C CA . MET B 1 90 ? -45.008 222.296 -13.008 1.00 30.57 96 MET B CA 1
ATOM 3566 C C . MET B 1 90 ? -44.317 221.255 -13.852 1.00 29.32 96 MET B C 1
ATOM 3567 O O . MET B 1 90 ? -43.617 220.405 -13.314 1.00 29.50 96 MET B O 1
ATOM 3572 N N . PHE B 1 91 ? -44.490 221.324 -15.174 1.00 29.10 97 PHE B N 1
ATOM 3573 C CA . PHE B 1 91 ? -43.943 220.292 -16.080 1.00 27.84 97 PHE B CA 1
ATOM 3574 C C . PHE B 1 91 ? -43.141 220.887 -17.177 1.00 26.92 97 PHE B C 1
ATOM 3575 O O . PHE B 1 91 ? -43.551 221.866 -17.777 1.00 26.09 97 PHE B O 1
ATOM 3583 N N . MET B 1 92 ? -42.040 220.198 -17.505 1.00 27.39 98 MET B N 1
ATOM 3584 C CA . MET B 1 92 ? -41.163 220.533 -18.607 1.00 28.10 98 MET B CA 1
ATOM 3585 C C . MET B 1 92 ? -41.077 219.302 -19.506 1.00 27.36 98 MET B C 1
ATOM 3586 O O . MET B 1 92 ? -40.651 218.236 -19.039 1.00 26.68 98 MET B O 1
ATOM 3591 N N . VAL B 1 93 ? -41.465 219.431 -20.785 1.00 25.96 99 VAL B N 1
ATOM 3592 C CA . VAL B 1 93 ? -41.391 218.299 -21.707 1.00 25.29 99 VAL B CA 1
ATOM 3593 C C . VAL B 1 93 ? -40.393 218.564 -22.797 1.00 24.19 99 VAL B C 1
ATOM 3594 O O . VAL B 1 93 ? -40.541 219.508 -23.551 1.00 23.67 99 VAL B O 1
ATOM 3598 N N . VAL B 1 94 ? -39.405 217.685 -22.892 1.00 22.86 100 VAL B N 1
ATOM 3599 C CA . VAL B 1 94 ? -38.204 217.934 -23.668 1.00 23.17 100 VAL B CA 1
ATOM 3600 C C . VAL B 1 94 ? -37.839 216.668 -24.524 1.00 23.44 100 VAL B C 1
ATOM 3601 O O . VAL B 1 94 ? -38.509 215.597 -24.396 1.00 23.77 100 VAL B O 1
ATOM 3605 N N . ASP B 1 95 ? -36.805 216.791 -25.369 1.00 21.43 101 ASP B N 1
ATOM 3606 C CA . ASP B 1 95 ? -36.367 215.670 -26.226 1.00 22.70 101 ASP B CA 1
ATOM 3607 C C . ASP B 1 95 ? -36.062 214.456 -25.362 1.00 22.28 101 ASP B C 1
ATOM 3608 O O . ASP B 1 95 ? -35.534 214.603 -24.265 1.00 23.11 101 ASP B O 1
ATOM 3613 N N . LEU B 1 96 ? -36.481 213.273 -25.819 1.00 22.77 102 LEU B N 1
ATOM 3614 C CA . LEU B 1 96 ? -36.092 212.013 -25.186 1.00 23.74 102 LEU B CA 1
ATOM 3615 C C . LEU B 1 96 ? -34.831 211.499 -25.854 1.00 24.70 102 LEU B C 1
ATOM 3616 O O . LEU B 1 96 ? -34.771 211.326 -27.098 1.00 26.70 102 LEU B O 1
ATOM 3621 N N . LEU B 1 97 ? -33.806 211.283 -25.048 1.00 25.04 103 LEU B N 1
ATOM 3622 C CA . LEU B 1 97 ? -32.513 210.778 -25.563 1.00 24.64 103 LEU B CA 1
ATOM 3623 C C . LEU B 1 97 ? -32.314 209.339 -25.114 1.00 24.48 103 LEU B C 1
ATOM 3624 O O . LEU B 1 97 ? -32.005 209.077 -23.939 1.00 22.58 103 LEU B O 1
ATOM 3629 N N . LEU B 1 98 ? -32.524 208.404 -26.050 1.00 26.83 104 LEU B N 1
ATOM 3630 C CA . LEU B 1 98 ? -32.774 207.002 -25.704 1.00 27.56 104 LEU B CA 1
ATOM 3631 C C . LEU B 1 98 ? -31.504 206.312 -25.261 1.00 27.47 104 LEU B C 1
ATOM 3632 O O . LEU B 1 98 ? -31.561 205.282 -24.620 1.00 28.62 104 LEU B O 1
ATOM 3637 N N . GLY B 1 99 ? -30.366 206.899 -25.566 1.00 25.91 105 GLY B N 1
ATOM 3638 C CA . GLY B 1 99 ? -29.081 206.286 -25.213 1.00 28.89 105 GLY B CA 1
ATOM 3639 C C . GLY B 1 99 ? -28.634 206.519 -23.778 1.00 28.48 105 GLY B C 1
ATOM 3640 O O . GLY B 1 99 ? -27.693 205.912 -23.297 1.00 29.51 105 GLY B O 1
ATOM 3641 N N . GLY B 1 100 ? -29.296 207.433 -23.096 1.00 28.53 106 GLY B N 1
ATOM 3642 C CA . GLY B 1 100 ? -28.962 207.712 -21.706 1.00 26.85 106 GLY B CA 1
ATOM 3643 C C . GLY B 1 100 ? -27.696 208.552 -21.564 1.00 25.49 106 GLY B C 1
ATOM 3644 O O . GLY B 1 100 ? -27.112 209.019 -22.568 1.00 23.08 106 GLY B O 1
ATOM 3645 N N . ASP B 1 101 ? -27.251 208.697 -20.317 1.00 23.53 107 ASP B N 1
ATOM 3646 C CA . ASP B 1 101 ? -26.168 209.597 -19.991 1.00 23.56 107 ASP B CA 1
ATOM 3647 C C . ASP B 1 101 ? -24.822 208.922 -20.162 1.00 23.49 107 ASP B C 1
ATOM 3648 O O . ASP B 1 101 ? -24.745 207.706 -20.207 1.00 23.43 107 ASP B O 1
ATOM 3653 N N . LEU B 1 102 ? -23.770 209.731 -20.324 1.00 22.41 108 LEU B N 1
ATOM 3654 C CA . LEU B 1 102 ? -22.388 209.199 -20.419 1.00 22.76 108 LEU B CA 1
ATOM 3655 C C . LEU B 1 102 ? -21.872 208.620 -19.114 1.00 23.95 108 LEU B C 1
ATOM 3656 O O . LEU B 1 102 ? -21.063 207.655 -19.116 1.00 25.53 108 LEU B O 1
ATOM 3661 N N . ARG B 1 103 ? -22.330 209.158 -17.989 1.00 24.81 109 ARG B N 1
ATOM 3662 C CA . ARG B 1 103 ? -21.901 208.626 -16.691 1.00 24.34 109 ARG B CA 1
ATOM 3663 C C . ARG B 1 103 ? -22.188 207.173 -16.638 1.00 25.67 109 ARG B C 1
ATOM 3664 O O . ARG B 1 103 ? -21.362 206.389 -16.115 1.00 25.76 109 ARG B O 1
ATOM 3672 N N . TYR B 1 104 ? -23.368 206.768 -17.117 1.00 25.43 110 TYR B N 1
ATOM 3673 C CA . TYR B 1 104 ? -23.730 205.332 -17.026 1.00 27.87 110 TYR B CA 1
ATOM 3674 C C . TYR B 1 104 ? -22.628 204.459 -17.641 1.00 29.84 110 TYR B C 1
ATOM 3675 O O . TYR B 1 104 ? -22.176 203.489 -17.030 1.00 31.06 110 TYR B O 1
ATOM 3684 N N . HIS B 1 105 ? -22.183 204.819 -18.833 1.00 29.75 111 HIS B N 1
ATOM 3685 C CA . HIS B 1 105 ? -21.188 204.024 -19.527 1.00 30.79 111 HIS B CA 1
ATOM 3686 C C . HIS B 1 105 ? -19.863 204.048 -18.805 1.00 33.01 111 HIS B C 1
ATOM 3687 O O . HIS B 1 105 ? -19.181 203.016 -18.722 1.00 36.59 111 HIS B O 1
ATOM 3694 N N . LEU B 1 106 ? -19.473 205.203 -18.259 1.00 33.18 112 LEU B N 1
ATOM 3695 C CA . LEU B 1 106 ? -18.237 205.268 -17.429 1.00 34.88 112 LEU B CA 1
ATOM 3696 C C . LEU B 1 106 ? -18.320 204.338 -16.229 1.00 37.52 112 LEU B C 1
ATOM 3697 O O . LEU B 1 106 ? -17.327 203.738 -15.829 1.00 41.93 112 LEU B O 1
ATOM 3702 N N . GLN B 1 107 ? -19.518 204.211 -15.668 1.00 38.27 113 GLN B N 1
ATOM 3703 C CA . GLN B 1 107 ? -19.747 203.322 -14.539 1.00 39.51 113 GLN B CA 1
ATOM 3704 C C . GLN B 1 107 ? -19.711 201.849 -14.946 1.00 39.73 113 GLN B C 1
ATOM 3705 O O . GLN B 1 107 ? -19.524 201.004 -14.100 1.00 39.46 113 GLN B O 1
ATOM 3711 N N . GLN B 1 108 ? -19.910 201.550 -16.239 1.00 39.36 114 GLN B N 1
ATOM 3712 C CA . GLN B 1 108 ? -19.720 200.177 -16.756 1.00 40.74 114 GLN B CA 1
ATOM 3713 C C . GLN B 1 108 ? -18.247 199.934 -17.130 1.00 41.60 114 GLN B C 1
ATOM 3714 O O . GLN B 1 108 ? -17.913 198.929 -17.743 1.00 43.55 114 GLN B O 1
ATOM 3720 N N . ASN B 1 109 ? -17.379 200.856 -16.737 1.00 40.45 115 ASN B N 1
ATOM 3721 C CA . ASN B 1 109 ? -15.935 200.798 -17.066 1.00 42.82 115 ASN B CA 1
ATOM 3722 C C . ASN B 1 109 ? -15.614 200.855 -18.575 1.00 43.50 115 ASN B C 1
ATOM 3723 O O . ASN B 1 109 ? -14.562 200.401 -19.011 1.00 46.85 115 ASN B O 1
ATOM 3728 N N . VAL B 1 110 ? -16.523 201.431 -19.357 1.00 44.99 116 VAL B N 1
ATOM 3729 C CA . VAL B 1 110 ? -16.258 201.709 -20.764 1.00 45.11 116 VAL B CA 1
ATOM 3730 C C . VAL B 1 110 ? -15.202 202.805 -20.856 1.00 46.16 116 VAL B C 1
ATOM 3731 O O . VAL B 1 110 ? -15.244 203.780 -20.104 1.00 50.62 116 VAL B O 1
ATOM 3735 N N . HIS B 1 111 ? -14.204 202.583 -21.698 1.00 48.44 117 HIS B N 1
ATOM 3736 C CA . HIS B 1 111 ? -13.274 203.644 -22.109 1.00 48.53 117 HIS B CA 1
ATOM 3737 C C . HIS B 1 111 ? -13.531 203.931 -23.582 1.00 46.98 117 HIS B C 1
ATOM 3738 O O . HIS B 1 111 ? -13.561 203.021 -24.412 1.00 46.35 117 HIS B O 1
ATOM 3745 N N . PHE B 1 112 ? -13.743 205.195 -23.906 1.00 44.61 118 PHE B N 1
ATOM 3746 C CA . PHE B 1 112 ? -14.156 205.583 -25.247 1.00 42.18 118 PHE B CA 1
ATOM 3747 C C . PHE B 1 112 ? -12.949 205.768 -26.141 1.00 44.39 118 PHE B C 1
ATOM 3748 O O . PHE B 1 112 ? -11.902 206.230 -25.689 1.00 43.45 118 PHE B O 1
ATOM 3756 N N . LYS B 1 113 ? -13.098 205.402 -27.420 1.00 46.17 119 LYS B N 1
ATOM 3757 C CA . LYS B 1 113 ? -12.018 205.540 -28.396 1.00 45.37 119 LYS B CA 1
ATOM 3758 C C . LYS B 1 113 ? -11.745 206.970 -28.703 1.00 42.52 119 LYS B C 1
ATOM 3759 O O . LYS B 1 113 ? -12.653 207.795 -28.708 1.00 42.95 119 LYS B O 1
ATOM 3765 N N . GLU B 1 114 ? -10.482 207.264 -28.979 1.00 40.56 120 GLU B N 1
ATOM 3766 C CA . GLU B 1 114 ? -10.031 208.618 -29.169 1.00 39.71 120 GLU B CA 1
ATOM 3767 C C . GLU B 1 114 ? -10.856 209.336 -30.263 1.00 39.63 120 GLU B C 1
ATOM 3768 O O . GLU B 1 114 ? -11.204 210.471 -30.126 1.00 39.10 120 GLU B O 1
ATOM 3774 N N . GLU B 1 115 ? -11.179 208.634 -31.328 1.00 42.61 121 GLU B N 1
ATOM 3775 C CA . GLU B 1 115 ? -11.886 209.241 -32.457 1.00 43.83 121 GLU B CA 1
ATOM 3776 C C . GLU B 1 115 ? -13.356 209.525 -32.113 1.00 38.77 121 GLU B C 1
ATOM 3777 O O . GLU B 1 115 ? -13.921 210.541 -32.534 1.00 34.28 121 GLU B O 1
ATOM 3783 N N . THR B 1 116 ? -13.961 208.635 -31.336 1.00 35.10 122 THR B N 1
ATOM 3784 C CA . THR B 1 116 ? -15.279 208.880 -30.819 1.00 31.43 122 THR B CA 1
ATOM 3785 C C . THR B 1 116 ? -15.299 210.137 -29.951 1.00 29.71 122 THR B C 1
ATOM 3786 O O . THR B 1 116 ? -16.196 210.946 -30.074 1.00 28.42 122 THR B O 1
ATOM 3790 N N . VAL B 1 117 ? -14.306 210.294 -29.071 1.00 29.75 123 VAL B N 1
ATOM 3791 C CA . VAL B 1 117 ? -14.271 211.462 -28.186 1.00 28.51 123 VAL B CA 1
ATOM 3792 C C . VAL B 1 117 ? -14.023 212.725 -29.014 1.00 28.50 123 VAL B C 1
ATOM 3793 O O . VAL B 1 117 ? -14.651 213.733 -28.793 1.00 28.85 123 VAL B O 1
ATOM 3797 N N . LYS B 1 118 ? -13.165 212.640 -30.015 1.00 30.28 124 LYS B N 1
ATOM 3798 C CA . LYS B 1 118 ? -12.940 213.783 -30.919 1.00 31.88 124 LYS B CA 1
ATOM 3799 C C . LYS B 1 118 ? -14.270 214.293 -31.476 1.00 31.65 124 LYS B C 1
ATOM 3800 O O . LYS B 1 118 ? -14.525 215.503 -31.525 1.00 32.53 124 LYS B O 1
ATOM 3806 N N . LEU B 1 119 ? -15.123 213.368 -31.884 1.00 31.39 125 LEU B N 1
ATOM 3807 C CA . LEU B 1 119 ? -16.372 213.737 -32.518 1.00 30.93 125 LEU B CA 1
ATOM 3808 C C . LEU B 1 119 ? -17.371 214.237 -31.516 1.00 28.77 125 LEU B C 1
ATOM 3809 O O . LEU B 1 119 ? -18.040 215.232 -31.774 1.00 28.46 125 LEU B O 1
ATOM 3814 N N . PHE B 1 120 ? -17.406 213.628 -30.327 1.00 27.57 126 PHE B N 1
ATOM 3815 C CA . PHE B 1 120 ? -18.147 214.215 -29.188 1.00 26.34 126 PHE B CA 1
ATOM 3816 C C . PHE B 1 120 ? -17.767 215.673 -29.003 1.00 26.39 126 PHE B C 1
ATOM 3817 O O . PHE B 1 120 ? -18.656 216.556 -28.863 1.00 25.94 126 PHE B O 1
ATOM 3825 N N . ILE B 1 121 ? -16.461 215.946 -28.966 1.00 26.16 127 ILE B N 1
ATOM 3826 C CA . ILE B 1 121 ? -16.010 217.300 -28.729 1.00 26.51 127 ILE B CA 1
ATOM 3827 C C . ILE B 1 121 ? -16.546 218.222 -29.818 1.00 26.73 127 ILE B C 1
ATOM 3828 O O . ILE B 1 121 ? -17.015 219.306 -29.523 1.00 27.18 127 ILE B O 1
ATOM 3833 N N . CYS B 1 122 ? -16.554 217.752 -31.059 1.00 27.16 128 CYS B N 1
ATOM 3834 C CA . CYS B 1 122 ? -17.028 218.563 -32.166 1.00 28.20 128 CYS B CA 1
ATOM 3835 C C . CYS B 1 122 ? -18.497 218.979 -31.988 1.00 28.19 128 CYS B C 1
ATOM 3836 O O . CYS B 1 122 ? -18.875 220.149 -32.195 1.00 26.26 128 CYS B O 1
ATOM 3839 N N . GLU B 1 123 ? -19.315 218.024 -31.593 1.00 27.58 129 GLU B N 1
ATOM 3840 C CA . GLU B 1 123 ? -20.736 218.268 -31.441 1.00 28.30 129 GLU B CA 1
ATOM 3841 C C . GLU B 1 123 ? -21.031 219.219 -30.246 1.00 26.86 129 GLU B C 1
ATOM 3842 O O . GLU B 1 123 ? -21.868 220.099 -30.347 1.00 27.14 129 GLU B O 1
ATOM 3848 N N . LEU B 1 124 ? -20.331 219.033 -29.132 1.00 25.85 130 LEU B N 1
ATOM 3849 C CA . LEU B 1 124 ? -20.604 219.809 -27.943 1.00 23.64 130 LEU B CA 1
ATOM 3850 C C . LEU B 1 124 ? -20.073 221.204 -28.088 1.00 24.08 130 LEU B C 1
ATOM 3851 O O . LEU B 1 124 ? -20.626 222.146 -27.571 1.00 24.07 130 LEU B O 1
ATOM 3856 N N . VAL B 1 125 ? -19.030 221.343 -28.862 1.00 25.07 131 VAL B N 1
ATOM 3857 C CA . VAL B 1 125 ? -18.400 222.633 -29.075 1.00 26.47 131 VAL B CA 1
ATOM 3858 C C . VAL B 1 125 ? -19.283 223.521 -29.949 1.00 27.80 131 VAL B C 1
ATOM 3859 O O . VAL B 1 125 ? -19.213 224.756 -29.870 1.00 29.34 131 VAL B O 1
ATOM 3863 N N . MET B 1 126 ? -20.126 222.892 -30.782 1.00 27.02 132 MET B N 1
ATOM 3864 C CA . MET B 1 126 ? -21.095 223.626 -31.563 1.00 26.78 132 MET B CA 1
ATOM 3865 C C . MET B 1 126 ? -22.210 224.080 -30.640 1.00 25.82 132 MET B C 1
ATOM 3866 O O . MET B 1 126 ? -22.713 225.216 -30.759 1.00 26.17 132 MET B O 1
ATOM 3871 N N . ALA B 1 127 ? -22.623 223.195 -29.733 1.00 23.55 133 ALA B N 1
ATOM 3872 C CA . ALA B 1 127 ? -23.631 223.536 -28.753 1.00 22.18 133 ALA B CA 1
ATOM 3873 C C . ALA B 1 127 ? -23.133 224.695 -27.845 1.00 22.18 133 ALA B C 1
ATOM 3874 O O . ALA B 1 127 ? -23.841 225.708 -27.648 1.00 22.36 133 ALA B O 1
ATOM 3876 N N . LEU B 1 128 ? -21.897 224.593 -27.379 1.00 21.80 134 LEU B N 1
ATOM 3877 C CA . LEU B 1 128 ? -21.370 225.596 -26.469 1.00 23.06 134 LEU B CA 1
ATOM 3878 C C . LEU B 1 128 ? -21.251 226.929 -27.129 1.00 24.46 134 LEU B C 1
ATOM 3879 O O . LEU B 1 128 ? -21.611 227.962 -26.558 1.00 24.89 134 LEU B O 1
ATOM 3884 N N . ASP B 1 129 ? -20.795 226.916 -28.367 1.00 27.11 135 ASP B N 1
ATOM 3885 C CA . ASP B 1 129 ? -20.694 228.148 -29.144 1.00 27.85 135 ASP B CA 1
ATOM 3886 C C . ASP B 1 129 ? -22.043 228.786 -29.381 1.00 26.15 135 ASP B C 1
ATOM 3887 O O . ASP B 1 129 ? -22.175 230.003 -29.328 1.00 26.93 135 ASP B O 1
ATOM 3892 N N . TYR B 1 130 ? -23.040 227.973 -29.661 1.00 24.08 136 TYR B N 1
ATOM 3893 C CA . TYR B 1 130 ? -24.383 228.469 -29.780 1.00 24.51 136 TYR B CA 1
ATOM 3894 C C . TYR B 1 130 ? -24.886 229.053 -28.433 1.00 24.79 136 TYR B C 1
ATOM 3895 O O . TYR B 1 130 ? -25.471 230.118 -28.400 1.00 24.70 136 TYR B O 1
ATOM 3904 N N . LEU B 1 131 ? -24.623 228.355 -27.327 1.00 24.55 137 LEU B N 1
ATOM 3905 C CA . LEU B 1 131 ? -25.046 228.867 -26.022 1.00 25.34 137 LEU B CA 1
ATOM 3906 C C . LEU B 1 131 ? -24.451 230.249 -25.801 1.00 27.38 137 LEU B C 1
ATOM 3907 O O . LEU B 1 131 ? -25.178 231.217 -25.420 1.00 29.87 137 LEU B O 1
ATOM 3912 N N . GLN B 1 132 ? -23.168 230.380 -26.112 1.00 27.48 138 GLN B N 1
ATOM 3913 C CA . GLN B 1 132 ? -22.449 231.631 -25.891 1.00 28.73 138 GLN B CA 1
ATOM 3914 C C . GLN B 1 132 ? -23.002 232.763 -26.750 1.00 30.84 138 GLN B C 1
ATOM 3915 O O . GLN B 1 132 ? -23.089 233.874 -26.315 1.00 31.60 138 GLN B O 1
ATOM 3921 N N . ASN B 1 133 ? -23.375 232.465 -27.977 1.00 33.82 139 ASN B N 1
ATOM 3922 C CA . ASN B 1 133 ? -23.978 233.470 -28.824 1.00 36.04 139 ASN B CA 1
ATOM 3923 C C . ASN B 1 133 ? -25.365 233.871 -28.341 1.00 35.17 139 ASN B C 1
ATOM 3924 O O . ASN B 1 133 ? -25.819 234.994 -28.607 1.00 36.10 139 ASN B O 1
ATOM 3929 N N . GLN B 1 134 ? -26.024 232.973 -27.597 1.00 32.01 140 GLN B N 1
ATOM 3930 C CA . GLN B 1 134 ? -27.289 233.301 -26.900 1.00 31.21 140 GLN B CA 1
ATOM 3931 C C . GLN B 1 134 ? -27.067 233.868 -25.458 1.00 30.40 140 GLN B C 1
ATOM 3932 O O . GLN B 1 134 ? -28.029 234.090 -24.730 1.00 28.03 140 GLN B O 1
ATOM 3938 N N . ARG B 1 135 ? -25.798 234.110 -25.092 1.00 30.30 141 ARG B N 1
ATOM 3939 C CA . ARG B 1 135 ? -25.416 234.686 -23.793 1.00 31.06 141 ARG B CA 1
ATOM 3940 C C . ARG B 1 135 ? -25.659 233.763 -22.607 1.00 30.72 141 ARG B C 1
ATOM 3941 O O . ARG B 1 135 ? -25.886 234.228 -21.510 1.00 32.04 141 ARG B O 1
ATOM 3949 N N . ILE B 1 136 ? -25.600 232.456 -22.830 1.00 30.42 142 ILE B N 1
ATOM 3950 C CA . ILE B 1 136 ? -25.865 231.469 -21.772 1.00 28.18 142 ILE B CA 1
ATOM 3951 C C . ILE B 1 136 ? -24.566 230.735 -21.365 1.00 26.37 142 ILE B C 1
ATOM 3952 O O . ILE B 1 136 ? -23.822 230.291 -22.202 1.00 24.64 142 ILE B O 1
ATOM 3957 N N . ILE B 1 137 ? -24.327 230.633 -20.053 1.00 26.80 143 ILE B N 1
ATOM 3958 C CA . ILE B 1 137 ? -23.360 229.698 -19.486 1.00 25.12 143 ILE B CA 1
ATOM 3959 C C . ILE B 1 137 ? -24.158 228.578 -18.872 1.00 23.42 143 ILE B C 1
ATOM 3960 O O . ILE B 1 137 ? -25.068 228.836 -18.156 1.00 23.07 143 ILE B O 1
ATOM 3965 N N . HIS B 1 138 ? -23.746 227.341 -19.096 1.00 23.05 144 HIS B N 1
ATOM 3966 C CA . HIS B 1 138 ? -24.448 226.175 -18.583 1.00 22.25 144 HIS B CA 1
ATOM 3967 C C . HIS B 1 138 ? -24.055 225.871 -17.142 1.00 22.69 144 HIS B C 1
ATOM 3968 O O . HIS B 1 138 ? -24.908 225.594 -16.312 1.00 20.80 144 HIS B O 1
ATOM 3975 N N . ARG B 1 139 ? -22.746 225.859 -16.885 1.00 22.27 145 ARG B N 1
ATOM 3976 C CA . ARG B 1 139 ? -22.149 225.672 -15.538 1.00 22.78 145 ARG B CA 1
ATOM 3977 C C . ARG B 1 139 ? -22.163 224.262 -14.974 1.00 24.12 145 ARG B C 1
ATOM 3978 O O . ARG B 1 139 ? -21.654 224.043 -13.863 1.00 25.57 145 ARG B O 1
ATOM 3986 N N . ASP B 1 140 ? -22.745 223.305 -15.689 1.00 23.87 146 ASP B N 1
ATOM 3987 C CA . ASP B 1 140 ? -22.784 221.927 -15.186 1.00 24.88 146 ASP B CA 1
ATOM 3988 C C . ASP B 1 140 ? -22.559 220.913 -16.298 1.00 23.47 146 ASP B C 1
ATOM 3989 O O . ASP B 1 140 ? -23.252 219.922 -16.400 1.00 23.35 146 ASP B O 1
ATOM 3994 N N . MET B 1 141 ? -21.552 221.152 -17.106 1.00 22.77 147 MET B N 1
ATOM 3995 C CA . MET B 1 141 ? -21.144 220.156 -18.088 1.00 24.06 147 MET B CA 1
ATOM 3996 C C . MET B 1 141 ? -20.385 219.036 -17.430 1.00 22.57 147 MET B C 1
ATOM 3997 O O . MET B 1 141 ? -19.347 219.277 -16.800 1.00 24.16 147 MET B O 1
ATOM 4002 N N . LYS B 1 142 ? -20.863 217.821 -17.638 1.00 20.32 148 LYS B N 1
ATOM 4003 C CA . LYS B 1 142 ? -20.246 216.623 -17.085 1.00 20.62 148 LYS B CA 1
ATOM 4004 C C . LYS B 1 142 ? -20.998 215.383 -17.620 1.00 21.05 148 LYS B C 1
ATOM 4005 O O . LYS B 1 142 ? -22.148 215.493 -18.148 1.00 18.86 148 LYS B O 1
ATOM 4011 N N . PRO B 1 143 ? -20.381 214.209 -17.493 1.00 21.18 149 PRO B N 1
ATOM 4012 C CA . PRO B 1 143 ? -20.972 213.031 -18.086 1.00 21.99 149 PRO B CA 1
ATOM 4013 C C . PRO B 1 143 ? -22.404 212.804 -17.690 1.00 23.05 149 PRO B C 1
ATOM 4014 O O . PRO B 1 143 ? -23.158 212.246 -18.486 1.00 22.76 149 PRO B O 1
ATOM 4018 N N . ASP B 1 144 ? -22.782 213.224 -16.464 1.00 22.93 150 ASP B N 1
ATOM 4019 C CA . ASP B 1 144 ? -24.111 212.939 -15.950 1.00 21.73 150 ASP B CA 1
ATOM 4020 C C . ASP B 1 144 ? -25.123 213.729 -16.716 1.00 20.55 150 ASP B C 1
ATOM 4021 O O . ASP B 1 144 ? -26.339 213.348 -16.754 1.00 21.54 150 ASP B O 1
ATOM 4026 N N . ASN B 1 145 ? -24.654 214.809 -17.342 1.00 18.68 151 ASN B N 1
ATOM 4027 C CA . ASN B 1 145 ? -25.524 215.768 -18.023 1.00 18.42 151 ASN B CA 1
ATOM 4028 C C . ASN B 1 145 ? -25.407 215.788 -19.533 1.00 18.12 151 ASN B C 1
ATOM 4029 O O . ASN B 1 145 ? -25.980 216.677 -20.205 1.00 17.46 151 ASN B O 1
ATOM 4034 N N . ILE B 1 146 ? -24.732 214.788 -20.086 1.00 18.49 152 ILE B N 1
ATOM 4035 C CA . ILE B 1 146 ? -24.611 214.661 -21.525 1.00 19.13 152 ILE B CA 1
ATOM 4036 C C . ILE B 1 146 ? -25.234 213.363 -21.975 1.00 19.34 152 ILE B C 1
ATOM 4037 O O . ILE B 1 146 ? -24.803 212.303 -21.571 1.00 20.48 152 ILE B O 1
ATOM 4042 N N . LEU B 1 147 ? -26.249 213.454 -22.818 1.00 19.58 153 LEU B N 1
ATOM 4043 C CA . LEU B 1 147 ? -27.057 212.295 -23.162 1.00 20.28 153 LEU B CA 1
ATOM 4044 C C . LEU B 1 147 ? -26.856 211.917 -24.625 1.00 22.20 153 LEU B C 1
ATOM 4045 O O . LEU B 1 147 ? -26.594 212.793 -25.503 1.00 21.29 153 LEU B O 1
ATOM 4050 N N . LEU B 1 148 ? -26.977 210.612 -24.890 1.00 23.85 154 LEU B N 1
ATOM 4051 C CA . LEU B 1 148 ? -26.810 210.060 -26.228 1.00 24.62 154 LEU B CA 1
ATOM 4052 C C . LEU B 1 148 ? -28.185 209.800 -26.857 1.00 26.47 154 LEU B C 1
ATOM 4053 O O . LEU B 1 148 ? -29.100 209.274 -26.187 1.00 24.59 154 LEU B O 1
ATOM 4058 N N . ASP B 1 149 ? -28.303 210.060 -28.154 1.00 27.14 155 ASP B N 1
ATOM 4059 C CA . ASP B 1 149 ? -29.399 209.481 -28.907 1.00 29.65 155 ASP B CA 1
ATOM 4060 C C . ASP B 1 149 ? -29.060 208.081 -29.343 1.00 31.56 155 ASP B C 1
ATOM 4061 O O . ASP B 1 149 ? -28.052 207.507 -28.908 1.00 32.99 155 ASP B O 1
ATOM 4066 N N . GLU B 1 150 ? -29.919 207.513 -30.153 1.00 33.61 156 GLU B N 1
ATOM 4067 C CA . GLU B 1 150 ? -29.785 206.147 -30.560 1.00 38.19 156 GLU B CA 1
ATOM 4068 C C . GLU B 1 150 ? -28.651 205.933 -31.560 1.00 39.12 156 GLU B C 1
ATOM 4069 O O . GLU B 1 150 ? -28.283 204.794 -31.818 1.00 39.99 156 GLU B O 1
ATOM 4075 N N . HIS B 1 151 ? -28.114 207.021 -32.142 1.00 37.94 157 HIS B N 1
ATOM 4076 C CA . HIS B 1 151 ? -27.002 206.911 -33.104 1.00 38.20 157 HIS B CA 1
ATOM 4077 C C . HIS B 1 151 ? -25.687 207.281 -32.498 1.00 36.10 157 HIS B C 1
ATOM 4078 O O . HIS B 1 151 ? -24.682 207.333 -33.184 1.00 37.35 157 HIS B O 1
ATOM 4085 N N . GLY B 1 152 ? -25.683 207.585 -31.209 1.00 33.31 158 GLY B N 1
ATOM 4086 C CA . GLY B 1 152 ? -24.456 207.928 -30.516 1.00 32.33 158 GLY B CA 1
ATOM 4087 C C . GLY B 1 152 ? -24.058 209.402 -30.537 1.00 30.81 158 GLY B C 1
ATOM 4088 O O . GLY B 1 152 ? -22.913 209.728 -30.211 1.00 33.38 158 GLY B O 1
ATOM 4089 N N . HIS B 1 153 ? -24.975 210.295 -30.904 1.00 27.28 159 HIS B N 1
ATOM 4090 C CA . HIS B 1 153 ? -24.697 211.730 -30.828 1.00 25.20 159 HIS B CA 1
ATOM 4091 C C . HIS B 1 153 ? -24.938 212.214 -29.423 1.00 22.83 159 HIS B C 1
ATOM 4092 O O . HIS B 1 153 ? -25.800 211.706 -28.741 1.00 20.94 159 HIS B O 1
ATOM 4099 N N . VAL B 1 154 ? -24.173 213.228 -29.000 1.00 21.53 160 VAL B N 1
ATOM 4100 C CA . VAL B 1 154 ? -24.186 213.696 -27.632 1.00 20.78 160 VAL B CA 1
ATOM 4101 C C . VAL B 1 154 ? -24.938 215.016 -27.513 1.00 21.68 160 VAL B C 1
ATOM 4102 O O . VAL B 1 154 ? -24.902 215.845 -28.452 1.00 22.39 160 VAL B O 1
ATOM 4106 N N . HIS B 1 155 ? -25.584 215.227 -26.355 1.00 20.69 161 HIS B N 1
ATOM 4107 C CA . HIS B 1 155 ? -26.522 216.347 -26.158 1.00 20.92 161 HIS B CA 1
ATOM 4108 C C . HIS B 1 155 ? -26.421 216.884 -24.747 1.00 21.48 161 HIS B C 1
ATOM 4109 O O . HIS B 1 155 ? -26.366 216.100 -23.792 1.00 22.17 161 HIS B O 1
ATOM 4116 N N . ILE B 1 156 ? -26.439 218.213 -24.601 1.00 20.71 162 ILE B N 1
ATOM 4117 C CA . ILE B 1 156 ? -26.403 218.852 -23.317 1.00 20.56 162 ILE B CA 1
ATOM 4118 C C . ILE B 1 156 ? -27.815 219.025 -22.690 1.00 22.72 162 ILE B C 1
ATOM 4119 O O . ILE B 1 156 ? -28.739 219.599 -23.324 1.00 21.29 162 ILE B O 1
ATOM 4124 N N . THR B 1 157 ? -27.972 218.570 -21.437 1.00 21.56 163 THR B N 1
ATOM 4125 C CA . THR B 1 157 ? -29.174 218.796 -20.730 1.00 21.46 163 THR B CA 1
ATOM 4126 C C . THR B 1 157 ? -28.926 219.342 -19.347 1.00 21.98 163 THR B C 1
ATOM 4127 O O . THR B 1 157 ? -27.793 219.729 -19.020 1.00 21.69 163 THR B O 1
ATOM 4131 N N . ASP B 1 158 ? -30.019 219.448 -18.567 1.00 22.54 164 ASP B N 1
ATOM 4132 C CA . ASP B 1 158 ? -30.016 219.952 -17.164 1.00 21.96 164 ASP B CA 1
ATOM 4133 C C . ASP B 1 158 ? -29.448 221.366 -17.009 1.00 23.18 164 ASP B C 1
ATOM 4134 O O . ASP B 1 158 ? -28.314 221.561 -16.572 1.00 23.35 164 ASP B O 1
ATOM 4139 N N . PHE B 1 159 ? -30.273 222.344 -17.347 1.00 23.20 165 PHE B N 1
ATOM 4140 C CA . PHE B 1 159 ? -29.913 223.730 -17.280 1.00 22.58 165 PHE B CA 1
ATOM 4141 C C . PHE B 1 159 ? -30.289 224.341 -15.931 1.00 24.48 165 PHE B C 1
ATOM 4142 O O . PHE B 1 159 ? -30.647 225.492 -15.852 1.00 25.06 165 PHE B O 1
ATOM 4150 N N . ASN B 1 160 ? -30.178 223.570 -14.862 1.00 27.06 166 ASN B N 1
ATOM 4151 C CA . ASN B 1 160 ? -30.639 224.015 -13.535 1.00 28.22 166 ASN B CA 1
ATOM 4152 C C . ASN B 1 160 ? -29.880 225.246 -13.018 1.00 27.35 166 ASN B C 1
ATOM 4153 O O . ASN B 1 160 ? -30.472 226.121 -12.376 1.00 25.26 166 ASN B O 1
ATOM 4158 N N . ILE B 1 161 ? -28.579 225.308 -13.287 1.00 25.39 167 ILE B N 1
ATOM 4159 C CA . ILE B 1 161 ? -27.811 226.430 -12.867 1.00 25.93 167 ILE B CA 1
ATOM 4160 C C . ILE B 1 161 ? -27.248 227.238 -13.977 1.00 25.01 167 ILE B C 1
ATOM 4161 O O . ILE B 1 161 ? -26.296 227.950 -13.774 1.00 27.85 167 ILE B O 1
ATOM 4166 N N . ALA B 1 162 ? -27.849 227.174 -15.143 1.00 24.12 168 ALA B N 1
ATOM 4167 C CA . ALA B 1 162 ? -27.418 227.999 -16.244 1.00 24.21 168 ALA B CA 1
ATOM 4168 C C . ALA B 1 162 ? -27.765 229.472 -15.996 1.00 26.05 168 ALA B C 1
ATOM 4169 O O . ALA B 1 162 ? -28.737 229.799 -15.316 1.00 28.94 168 ALA B O 1
ATOM 4171 N N . ALA B 1 163 ? -26.941 230.366 -16.502 1.00 28.78 169 ALA B N 1
ATOM 4172 C CA . ALA B 1 163 ? -27.155 231.797 -16.282 1.00 29.70 169 ALA B CA 1
ATOM 4173 C C . ALA B 1 163 ? -27.103 232.544 -17.605 1.00 31.66 169 ALA B C 1
ATOM 4174 O O . ALA B 1 163 ? -26.375 232.174 -18.493 1.00 29.33 169 ALA B O 1
ATOM 4176 N N . MET B 1 164 ? -27.898 233.597 -17.699 1.00 35.53 170 MET B N 1
ATOM 4177 C CA . MET B 1 164 ? -27.808 234.546 -18.751 1.00 38.81 170 MET B CA 1
ATOM 4178 C C . MET B 1 164 ? -26.777 235.572 -18.341 1.00 39.43 170 MET B C 1
ATOM 4179 O O . MET B 1 164 ? -26.858 236.122 -17.260 1.00 37.87 170 MET B O 1
ATOM 4184 N N . LEU B 1 165 ? -25.777 235.793 -19.189 1.00 40.07 171 LEU B N 1
ATOM 4185 C CA . LEU B 1 165 ? -24.691 236.744 -18.883 1.00 42.82 171 LEU B CA 1
ATOM 4186 C C . LEU B 1 165 ? -24.751 237.940 -19.843 1.00 42.53 171 LEU B C 1
ATOM 4187 O O . LEU B 1 165 ? -24.354 237.838 -20.993 1.00 38.53 171 LEU B O 1
ATOM 4192 N N . PRO B 1 166 ? -25.309 239.060 -19.382 1.00 46.52 172 PRO B N 1
ATOM 4193 C CA . PRO B 1 166 ? -25.412 240.235 -20.256 1.00 50.36 172 PRO B CA 1
ATOM 4194 C C . PRO B 1 166 ? -24.053 240.732 -20.701 1.00 52.21 172 PRO B C 1
ATOM 4195 O O . PRO B 1 166 ? -23.058 240.525 -20.003 1.00 49.06 172 PRO B O 1
ATOM 4199 N N . ARG B 1 167 ? -24.015 241.382 -21.855 1.00 58.20 173 ARG B N 1
ATOM 4200 C CA . ARG B 1 167 ? -22.752 241.867 -22.422 1.00 64.76 173 ARG B CA 1
ATOM 4201 C C . ARG B 1 167 ? -22.090 242.830 -21.475 1.00 64.87 173 ARG B C 1
ATOM 4202 O O . ARG B 1 167 ? -22.769 243.576 -20.775 1.00 61.95 173 ARG B O 1
ATOM 4210 N N . GLU B 1 168 ? -20.760 242.785 -21.433 1.00 66.79 174 GLU B N 1
ATOM 4211 C CA . GLU B 1 168 ? -19.983 243.653 -20.553 1.00 74.55 174 GLU B CA 1
ATOM 4212 C C . GLU B 1 168 ? -20.454 243.551 -19.101 1.00 71.99 174 GLU B C 1
ATOM 4213 O O . GLU B 1 168 ? -20.573 244.562 -18.402 1.00 74.86 174 GLU B O 1
ATOM 4219 N N . THR B 1 169 ? -20.762 242.336 -18.669 1.00 67.75 175 THR B N 1
ATOM 4220 C CA . THR B 1 169 ? -20.942 242.057 -17.257 1.00 63.85 175 THR B CA 1
ATOM 4221 C C . THR B 1 169 ? -20.114 240.859 -16.909 1.00 62.69 175 THR B C 1
ATOM 4222 O O . THR B 1 169 ? -19.617 240.147 -17.796 1.00 64.30 175 THR B O 1
ATOM 4226 N N . GLN B 1 170 ? -19.937 240.642 -15.617 1.00 64.23 176 GLN B N 1
ATOM 4227 C CA A GLN B 1 170 ? -19.159 239.530 -15.072 0.50 63.65 176 GLN B CA 1
ATOM 4228 C CA B GLN B 1 170 ? -19.277 239.418 -15.190 0.50 63.06 176 GLN B CA 1
ATOM 4229 C C . GLN B 1 170 ? -20.035 238.726 -14.094 1.00 61.88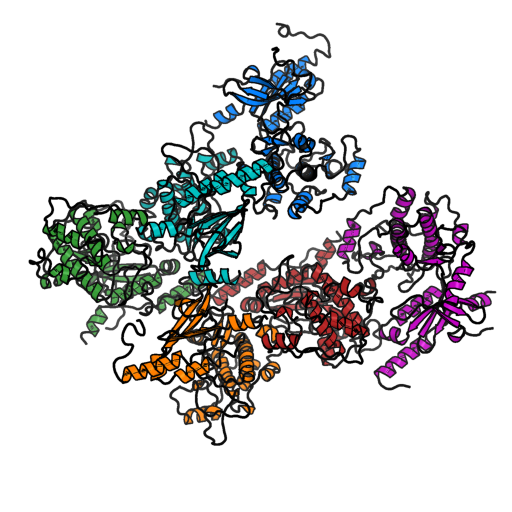 176 GLN B C 1
ATOM 4230 O O . GLN B 1 170 ? -21.023 239.249 -13.558 1.00 63.69 176 GLN B O 1
ATOM 4241 N N . ILE B 1 171 ? -19.646 237.493 -13.836 1.00 57.18 177 ILE B N 1
ATOM 4242 C CA . ILE B 1 171 ? -20.339 236.677 -12.890 1.00 51.81 177 ILE B CA 1
ATOM 4243 C C . ILE B 1 171 ? -19.301 236.129 -11.928 1.00 48.92 177 ILE B C 1
ATOM 4244 O O . ILE B 1 171 ? -18.211 235.745 -12.347 1.00 47.08 177 ILE B O 1
ATOM 4249 N N . THR B 1 172 ? -19.605 236.171 -10.638 1.00 47.90 178 THR B N 1
ATOM 4250 C CA . THR B 1 172 ? -18.676 235.694 -9.613 1.00 48.11 178 THR B CA 1
ATOM 4251 C C . THR B 1 172 ? -19.202 234.464 -8.861 1.00 45.42 178 THR B C 1
ATOM 4252 O O . THR B 1 172 ? -18.424 233.704 -8.302 1.00 43.66 178 THR B O 1
ATOM 4256 N N . THR B 1 173 ? -20.524 234.290 -8.815 1.00 45.84 179 THR B N 1
ATOM 4257 C CA . THR B 1 173 ? -21.112 233.360 -7.859 1.00 45.24 179 THR B CA 1
ATOM 4258 C C . THR B 1 173 ? -20.631 231.978 -8.098 1.00 39.32 179 THR B C 1
ATOM 4259 O O . THR B 1 173 ? -20.452 231.568 -9.206 1.00 36.93 179 THR B O 1
ATOM 4263 N N . MET B 1 174 ? -20.340 231.293 -7.021 1.00 40.42 180 MET B N 1
ATOM 4264 C CA . MET B 1 174 ? -19.783 229.964 -7.074 1.00 40.77 180 MET B CA 1
ATOM 4265 C C . MET B 1 174 ? -20.918 228.989 -7.272 1.00 35.16 180 MET B C 1
ATOM 4266 O O . MET B 1 174 ? -21.692 228.791 -6.385 1.00 34.58 180 MET B O 1
ATOM 4271 N N . ALA B 1 175 ? -21.037 228.412 -8.464 1.00 31.25 181 ALA B N 1
ATOM 4272 C CA . ALA B 1 175 ? -22.027 227.359 -8.680 1.00 28.94 181 ALA B CA 1
ATOM 4273 C C . ALA B 1 175 ? -21.503 226.398 -9.707 1.00 27.70 181 ALA B C 1
ATOM 4274 O O . ALA B 1 175 ? -21.032 226.819 -10.736 1.00 29.55 181 ALA B O 1
ATOM 4276 N N . GLY B 1 176 ? -21.552 225.092 -9.409 1.00 26.15 182 GLY B N 1
ATOM 4277 C CA . GLY B 1 176 ? -21.049 224.069 -10.345 1.00 23.67 182 GLY B CA 1
ATOM 4278 C C . GLY B 1 176 ? -20.739 222.761 -9.641 1.00 22.64 182 GLY B C 1
ATOM 4279 O O . GLY B 1 176 ? -20.889 222.656 -8.452 1.00 24.19 182 GLY B O 1
ATOM 4280 N N . THR B 1 177 ? -20.330 221.758 -10.388 1.00 21.60 183 THR B N 1
ATOM 4281 C CA . THR B 1 177 ? -19.791 220.538 -9.791 1.00 22.13 183 THR B CA 1
ATOM 4282 C C . THR B 1 177 ? -18.242 220.647 -9.703 1.00 22.70 183 THR B C 1
ATOM 4283 O O . THR B 1 177 ? -17.548 220.827 -10.715 1.00 21.34 183 THR B O 1
ATOM 4287 N N . LYS B 1 178 ? -17.723 220.572 -8.488 1.00 23.37 184 LYS B N 1
ATOM 4288 C CA . LYS B 1 178 ? -16.403 221.109 -8.182 1.00 24.17 184 LYS B CA 1
ATOM 4289 C C . LYS B 1 178 ? -15.254 220.475 -8.966 1.00 25.16 184 LYS B C 1
ATOM 4290 O O . LYS B 1 178 ? -14.385 221.175 -9.425 1.00 25.63 184 LYS B O 1
ATOM 4296 N N . PRO B 1 179 ? -15.305 219.156 -9.201 1.00 26.01 185 PRO B N 1
ATOM 4297 C CA . PRO B 1 179 ? -14.202 218.564 -9.984 1.00 26.18 185 PRO B CA 1
ATOM 4298 C C . PRO B 1 179 ? -14.226 218.929 -11.456 1.00 25.53 185 PRO B C 1
ATOM 4299 O O . PRO B 1 179 ? -13.283 218.600 -12.167 1.00 26.00 185 PRO B O 1
ATOM 4303 N N . TYR B 1 180 ? -15.298 219.604 -11.910 1.00 24.16 186 TYR B N 1
ATOM 4304 C CA . TYR B 1 180 ? -15.410 220.061 -13.283 1.00 22.80 186 TYR B CA 1
ATOM 4305 C C . TYR B 1 180 ? -15.285 221.556 -13.418 1.00 23.61 186 TYR B C 1
ATOM 4306 O O . TYR B 1 180 ? -15.326 222.069 -14.553 1.00 24.18 186 TYR B O 1
ATOM 4315 N N . MET B 1 181 ? -15.134 222.269 -12.294 1.00 23.25 187 MET B N 1
ATOM 4316 C CA . MET B 1 181 ? -15.148 223.726 -12.314 1.00 24.56 187 MET B CA 1
ATOM 4317 C C . MET B 1 181 ? -13.735 224.308 -12.600 1.00 25.60 187 MET B C 1
ATOM 4318 O O . MET B 1 181 ? -12.710 223.781 -12.153 1.00 24.23 187 MET B O 1
ATOM 4323 N N . ALA B 1 182 ? -13.711 225.408 -13.358 1.00 27.12 188 ALA B N 1
ATOM 4324 C CA . ALA B 1 182 ? -12.462 225.987 -13.870 1.00 27.46 188 ALA B CA 1
ATOM 4325 C C . ALA B 1 182 ? -11.749 226.776 -12.763 1.00 29.43 188 ALA B C 1
ATOM 4326 O O . ALA B 1 182 ? -12.387 227.308 -11.861 1.00 29.97 188 ALA B O 1
ATOM 4328 N N . PRO B 1 183 ? -10.427 226.892 -12.861 1.00 30.79 189 PRO B N 1
ATOM 4329 C CA . PRO B 1 183 ? -9.644 227.564 -11.844 1.00 32.00 189 PRO B CA 1
ATOM 4330 C C . PRO B 1 183 ? -10.092 228.991 -11.578 1.00 31.92 189 PRO B C 1
ATOM 4331 O O . PRO B 1 183 ? -10.050 229.445 -10.437 1.00 31.27 189 PRO B O 1
ATOM 4335 N N . GLU B 1 184 ? -10.534 229.690 -12.612 1.00 32.05 190 GLU B N 1
ATOM 4336 C CA . GLU B 1 184 ? -10.906 231.106 -12.445 1.00 34.07 190 GLU B CA 1
ATOM 4337 C C . GLU B 1 184 ? -12.171 231.249 -11.605 1.00 33.91 190 GLU B C 1
ATOM 4338 O O . GLU B 1 184 ? -12.508 232.329 -11.192 1.00 36.59 190 GLU B O 1
ATOM 4344 N N . MET B 1 185 ? -12.873 230.147 -11.371 1.00 33.19 191 MET B N 1
ATOM 4345 C CA . MET B 1 185 ? -14.085 230.181 -10.549 1.00 33.28 191 MET B CA 1
ATOM 4346 C C . MET B 1 185 ? -13.746 230.233 -9.069 1.00 35.27 191 MET B C 1
ATOM 4347 O O . MET B 1 185 ? -14.577 230.604 -8.272 1.00 34.86 191 MET B O 1
ATOM 4352 N N . PHE B 1 186 ? -12.515 229.846 -8.717 1.00 37.25 192 PHE B N 1
ATOM 4353 C CA . PHE B 1 186 ? -12.080 229.800 -7.321 1.00 39.81 192 PHE B CA 1
ATOM 4354 C C . PHE B 1 186 ? -11.200 230.954 -6.908 1.00 44.98 192 PHE B C 1
ATOM 4355 O O . PHE B 1 186 ? -10.954 231.125 -5.732 1.00 47.10 192 PHE B O 1
ATOM 4363 N N . SER B 1 187 ? -10.678 231.732 -7.840 1.00 50.88 193 SER B N 1
ATOM 4364 C CA A SER B 1 187 ? -9.803 232.857 -7.471 0.50 58.60 193 SER B CA 1
ATOM 4365 C CA B SER B 1 187 ? -9.800 232.833 -7.439 0.50 58.64 193 SER B CA 1
ATOM 4366 C C . SER B 1 187 ? -10.578 233.852 -6.596 1.00 64.65 193 SER B C 1
ATOM 4367 O O . SER B 1 187 ? -11.705 234.256 -6.940 1.00 59.38 193 SER B O 1
ATOM 4372 N N . SER B 1 188 ? -9.984 234.212 -5.452 1.00 76.78 194 SER B N 1
ATOM 4373 C CA . SER B 1 188 ? -10.591 235.145 -4.509 1.00 86.15 194 SER B CA 1
ATOM 4374 C C . SER B 1 188 ? -9.994 236.559 -4.661 1.00 96.57 194 SER B C 1
ATOM 4375 O O . SER B 1 188 ? -10.193 237.420 -3.791 1.00 100.27 194 SER B O 1
ATOM 4378 N N . ARG B 1 189 ? -9.276 236.796 -5.768 1.00 102.18 195 ARG B N 1
ATOM 4379 C CA . ARG B 1 189 ? -8.847 238.157 -6.128 1.00 104.77 195 ARG B CA 1
ATOM 4380 C C . ARG B 1 189 ? -10.089 239.048 -6.357 1.00 107.03 195 ARG B C 1
ATOM 4381 O O . ARG B 1 189 ? -11.000 238.686 -7.116 1.00 107.82 195 ARG B O 1
ATOM 4383 N N . LYS B 1 190 ? -10.133 240.184 -5.660 1.00 109.62 196 LYS B N 1
ATOM 4384 C CA . LYS B 1 190 ? -11.310 241.057 -5.664 1.00 110.51 196 LYS B CA 1
ATOM 4385 C C . LYS B 1 190 ? -11.670 241.517 -7.083 1.00 113.30 196 LYS B C 1
ATOM 4386 O O . LYS B 1 190 ? -12.850 241.588 -7.434 1.00 113.00 196 LYS B O 1
ATOM 4388 N N . GLY B 1 191 ? -10.647 241.834 -7.885 1.00 114.71 197 GLY B N 1
ATOM 4389 C CA . GLY B 1 191 ? -10.823 242.095 -9.330 1.00 109.84 197 GLY B CA 1
ATOM 4390 C C . GLY B 1 191 ? -10.788 240.817 -10.169 1.00 105.90 197 GLY B C 1
ATOM 4391 O O . GLY B 1 191 ? -9.712 240.367 -10.596 1.00 104.05 197 GLY B O 1
ATOM 4392 N N . ALA B 1 192 ? -11.969 240.240 -10.414 1.00 97.26 198 ALA B N 1
ATOM 4393 C CA . ALA B 1 192 ? -12.067 238.902 -10.996 1.00 92.23 198 ALA B CA 1
ATOM 4394 C C . ALA B 1 192 ? -13.479 238.613 -11.532 1.00 88.90 198 ALA B C 1
ATOM 4395 O O . ALA B 1 192 ? -14.320 239.519 -11.645 1.00 93.93 198 ALA B O 1
ATOM 4397 N N . GLY B 1 193 ? -13.720 237.341 -11.851 1.00 72.26 199 GLY B N 1
ATOM 4398 C CA . GLY B 1 193 ? -15.013 236.873 -12.333 1.00 60.97 199 GLY B CA 1
ATOM 4399 C C . GLY B 1 193 ? -14.790 235.716 -13.271 1.00 50.84 199 GLY B C 1
ATOM 4400 O O . GLY B 1 193 ? -13.658 235.302 -13.483 1.00 52.14 199 GLY B O 1
ATOM 4401 N N . TYR B 1 194 ? -15.859 235.163 -13.814 1.00 42.46 200 TYR B N 1
ATOM 4402 C CA . TYR B 1 194 ? -15.711 234.170 -14.892 1.00 38.04 200 TYR B CA 1
ATOM 4403 C C . TYR B 1 194 ? -16.761 234.346 -15.971 1.00 35.04 200 TYR B C 1
ATOM 4404 O O . TYR B 1 194 ? -17.653 235.183 -15.859 1.00 34.69 200 TYR B O 1
ATOM 4413 N N . SER B 1 195 ? -16.613 233.579 -17.038 1.00 34.80 201 SER B N 1
ATOM 4414 C CA . SER B 1 195 ? -17.447 233.730 -18.231 1.00 33.47 201 SER B CA 1
ATOM 4415 C C . SER B 1 195 ? -17.648 232.398 -18.923 1.00 30.70 201 SER B C 1
ATOM 4416 O O . SER B 1 195 ? -17.520 231.329 -18.297 1.00 29.30 201 SER B O 1
ATOM 4419 N N . PHE B 1 196 ? -17.976 232.457 -20.214 1.00 29.79 202 PHE B N 1
ATOM 4420 C CA . PHE B 1 196 ? -18.342 231.256 -20.992 1.00 27.59 202 PHE B CA 1
ATOM 4421 C C . PHE B 1 196 ? -17.224 230.228 -21.040 1.00 26.40 202 PHE B C 1
ATOM 4422 O O . PHE B 1 196 ? -17.476 229.025 -21.200 1.00 26.50 202 PHE B O 1
ATOM 4430 N N . ALA B 1 197 ? -15.995 230.681 -20.880 1.00 26.31 203 ALA B N 1
ATOM 4431 C CA . ALA B 1 197 ? -14.859 229.802 -20.985 1.00 25.90 203 ALA B CA 1
ATOM 4432 C C . ALA B 1 197 ? -14.906 228.643 -19.984 1.00 25.71 203 ALA B C 1
ATOM 4433 O O . ALA B 1 197 ? -14.242 227.616 -20.199 1.00 24.64 203 ALA B O 1
ATOM 4435 N N . VAL B 1 198 ? -15.661 228.797 -18.890 1.00 24.98 204 VAL B N 1
ATOM 4436 C CA . VAL B 1 198 ? -15.732 227.738 -17.879 1.00 25.18 204 VAL B CA 1
ATOM 4437 C C . VAL B 1 198 ? -16.402 226.466 -18.425 1.00 24.97 204 VAL B C 1
ATOM 4438 O O . VAL B 1 198 ? -16.031 225.337 -18.036 1.00 25.12 204 VAL B O 1
ATOM 4442 N N . ASP B 1 199 ? -17.354 226.634 -19.336 1.00 24.34 205 ASP B N 1
ATOM 4443 C CA . ASP B 1 199 ? -17.991 225.473 -19.964 1.00 24.21 205 ASP B CA 1
ATOM 4444 C C . ASP B 1 199 ? -16.995 224.705 -20.858 1.00 25.42 205 ASP B C 1
ATOM 4445 O O . ASP B 1 199 ? -17.186 223.502 -21.138 1.00 27.41 205 ASP B O 1
ATOM 4450 N N . TRP B 1 200 ? -15.952 225.376 -21.314 1.00 26.37 206 TRP B N 1
ATOM 4451 C CA . TRP B 1 200 ? -14.978 224.737 -22.223 1.00 27.33 206 TRP B CA 1
ATOM 4452 C C . TRP B 1 200 ? -13.958 223.967 -21.447 1.00 28.01 206 TRP B C 1
ATOM 4453 O O . TRP B 1 200 ? -13.545 222.864 -21.851 1.00 28.13 206 TRP B O 1
ATOM 4464 N N . TRP B 1 201 ? -13.626 224.479 -20.259 1.00 29.22 207 TRP B N 1
ATOM 4465 C CA . TRP B 1 201 ? -12.821 223.743 -19.289 1.00 27.00 207 TRP B CA 1
ATOM 4466 C C . TRP B 1 201 ? -13.509 222.459 -18.888 1.00 25.96 207 TRP B C 1
ATOM 4467 O O . TRP B 1 201 ? -12.924 221.382 -18.957 1.00 26.14 207 TRP B O 1
ATOM 4478 N N . SER B 1 202 ? -14.770 222.541 -18.477 1.00 24.98 208 SER B N 1
ATOM 4479 C CA . SER B 1 202 ? -15.449 221.345 -17.967 1.00 23.70 208 SER B CA 1
ATOM 4480 C C . SER B 1 202 ? -15.617 220.306 -19.051 1.00 22.91 208 SER B C 1
ATOM 4481 O O . SER B 1 202 ? -15.583 219.099 -18.775 1.00 23.44 208 SER B O 1
ATOM 4484 N N . LEU B 1 203 ? -15.741 220.761 -20.299 1.00 22.32 209 LEU B N 1
ATOM 4485 C CA . LEU B 1 203 ? -15.763 219.852 -21.459 1.00 21.81 209 LEU B CA 1
ATOM 4486 C C . LEU B 1 203 ? -14.442 219.144 -21.620 1.00 22.27 209 LEU B C 1
ATOM 4487 O O . LEU B 1 203 ? -14.394 217.946 -21.892 1.00 20.51 209 LEU B O 1
ATOM 4492 N N . GLY B 1 204 ? -13.367 219.902 -21.464 1.00 23.15 210 GLY B N 1
ATOM 4493 C CA . GLY B 1 204 ? -12.052 219.313 -21.314 1.00 23.95 210 GLY B CA 1
ATOM 4494 C C . GLY B 1 204 ? -12.014 218.209 -20.283 1.00 23.20 210 GLY B C 1
ATOM 4495 O O . GLY B 1 204 ? -11.588 217.102 -20.573 1.00 24.00 210 GLY B O 1
ATOM 4496 N N . VAL B 1 205 ? -12.458 218.503 -19.077 1.00 23.45 211 VAL B N 1
ATOM 4497 C CA . VAL B 1 205 ? -12.371 217.521 -17.996 1.00 23.45 211 VAL B CA 1
ATOM 4498 C C . VAL B 1 205 ? -13.164 216.293 -18.387 1.00 24.16 211 VAL B C 1
ATOM 4499 O O . VAL B 1 205 ? -12.677 215.168 -18.270 1.00 26.80 211 VAL B O 1
ATOM 4503 N N . THR B 1 206 ? -14.316 216.514 -19.005 1.00 24.27 212 THR B N 1
ATOM 4504 C CA . THR B 1 206 ? -15.187 215.423 -19.414 1.00 23.58 212 THR B CA 1
ATOM 4505 C C . THR B 1 206 ? -14.561 214.591 -20.490 1.00 24.76 212 THR B C 1
ATOM 4506 O O . THR B 1 206 ? -14.625 213.350 -20.436 1.00 24.55 212 THR B O 1
ATOM 4510 N N . ALA B 1 207 ? -13.982 215.251 -21.504 1.00 24.84 213 ALA B N 1
ATOM 4511 C CA . ALA B 1 207 ? -13.340 214.513 -22.612 1.00 26.14 213 ALA B CA 1
ATOM 4512 C C . ALA B 1 207 ? -12.199 213.678 -22.057 1.00 27.85 213 ALA B C 1
ATOM 4513 O O . ALA B 1 207 ? -12.110 212.475 -22.320 1.00 28.21 213 ALA B O 1
ATOM 4515 N N . TYR B 1 208 ? -11.351 214.311 -21.238 1.00 28.60 214 TYR B N 1
ATOM 4516 C CA . TYR B 1 208 ? -10.235 213.599 -20.559 1.00 28.81 214 TYR B CA 1
ATOM 4517 C C . TYR B 1 208 ? -10.766 212.407 -19.797 1.00 28.50 214 TYR B C 1
ATOM 4518 O O . TYR B 1 208 ? -10.190 211.331 -19.842 1.00 29.53 214 TYR B O 1
ATOM 4527 N N . GLU B 1 209 ? -11.873 212.610 -19.091 1.00 27.68 215 GLU B N 1
ATOM 4528 C CA . GLU B 1 209 ? -12.499 211.544 -18.299 1.00 27.65 215 GLU B CA 1
ATOM 4529 C C . GLU B 1 209 ? -13.014 210.413 -19.163 1.00 28.65 215 GLU B C 1
ATOM 4530 O O . GLU B 1 209 ? -12.854 209.232 -18.811 1.00 31.52 215 GLU B O 1
ATOM 4536 N N . LEU B 1 210 ? -13.639 210.744 -20.293 1.00 29.17 216 LEU B N 1
ATOM 4537 C CA . LEU B 1 210 ? -14.147 209.707 -21.200 1.00 29.13 216 LEU B CA 1
ATOM 4538 C C . LEU B 1 210 ? -13.013 208.838 -21.765 1.00 31.47 216 LEU B C 1
ATOM 4539 O O . LEU B 1 210 ? -13.174 207.639 -21.944 1.00 31.77 216 LEU B O 1
ATOM 4544 N N . LEU B 1 211 ? -11.861 209.434 -22.026 1.00 33.72 217 LEU B N 1
ATOM 4545 C CA . LEU B 1 211 ? -10.735 208.654 -22.550 1.00 35.97 217 LEU B CA 1
ATOM 4546 C C . LEU B 1 211 ? -10.128 207.783 -21.457 1.00 38.41 217 LEU B C 1
ATOM 4547 O O . LEU B 1 211 ? -10.001 206.564 -21.633 1.00 43.12 217 LEU B O 1
ATOM 4552 N N . ARG B 1 212 ? -9.826 208.383 -20.304 1.00 38.59 218 ARG B N 1
ATOM 4553 C CA . ARG B 1 212 ? -9.019 207.700 -19.251 1.00 39.70 218 ARG B CA 1
ATOM 4554 C C . ARG B 1 212 ? -9.806 206.826 -18.275 1.00 40.03 218 ARG B C 1
ATOM 4555 O O . ARG B 1 212 ? -9.255 205.900 -17.650 1.00 39.72 218 ARG B O 1
ATOM 4563 N N . GLY B 1 213 ? -11.077 207.149 -18.084 1.00 41.00 219 GLY B N 1
ATOM 4564 C CA . GLY B 1 213 ? -11.883 206.477 -17.057 1.00 39.55 219 GLY B CA 1
ATOM 4565 C C . GLY B 1 213 ? -11.687 207.094 -15.683 1.00 39.08 219 GLY B C 1
ATOM 4566 O O . GLY B 1 213 ? -12.214 206.603 -14.704 1.00 38.83 219 GLY B O 1
ATOM 4567 N N . ARG B 1 214 ? -10.923 208.175 -15.616 1.00 39.03 220 ARG B N 1
ATOM 4568 C CA . ARG B 1 214 ? -10.915 209.009 -14.446 1.00 40.17 220 ARG B CA 1
ATOM 4569 C C . ARG B 1 214 ? -10.586 210.441 -14.810 1.00 36.26 220 ARG B C 1
ATOM 4570 O O . ARG B 1 214 ? -10.136 210.719 -15.941 1.00 34.89 220 ARG B O 1
ATOM 4578 N N . ARG B 1 215 ? -10.800 211.348 -13.857 1.00 32.40 221 ARG B N 1
ATOM 4579 C CA A ARG B 1 215 ? -10.670 212.791 -14.103 0.50 31.97 221 ARG B CA 1
ATOM 4580 C CA B ARG B 1 215 ? -10.672 212.784 -14.118 0.50 30.95 221 ARG B CA 1
ATOM 4581 C C . ARG B 1 215 ? -9.203 213.236 -13.982 1.00 32.04 221 ARG B C 1
ATOM 4582 O O . ARG B 1 215 ? -8.388 212.534 -13.408 1.00 33.18 221 ARG B O 1
ATOM 4597 N N . PRO B 1 216 ? -8.869 214.415 -14.524 1.00 31.63 222 PRO B N 1
ATOM 4598 C CA . PRO B 1 216 ? -7.472 214.861 -14.536 1.00 33.57 222 PRO B CA 1
ATOM 4599 C C . PRO B 1 216 ? -6.969 215.407 -13.230 1.00 35.36 222 PRO B C 1
ATOM 4600 O O . PRO B 1 216 ? -5.719 215.450 -12.999 1.00 36.55 222 PRO B O 1
ATOM 4604 N N . TYR B 1 217 ? -7.886 215.904 -12.408 1.00 33.34 223 TYR B N 1
ATOM 4605 C CA . TYR B 1 217 ? -7.522 216.375 -11.067 1.00 34.02 223 TYR B CA 1
ATOM 4606 C C . TYR B 1 217 ? -8.284 215.600 -10.017 1.00 33.96 223 TYR B C 1
ATOM 4607 O O . TYR B 1 217 ? -9.441 215.258 -10.238 1.00 32.95 223 TYR B O 1
ATOM 4616 N N . HIS B 1 218 ? -7.649 215.323 -8.878 1.00 35.20 224 HIS B N 1
ATOM 4617 C CA A HIS B 1 218 ? -8.357 214.847 -7.686 0.60 36.14 224 HIS B CA 1
ATOM 4618 C CA B HIS B 1 218 ? -8.390 214.866 -7.723 0.40 35.42 224 HIS B CA 1
ATOM 4619 C C . HIS B 1 218 ? -8.997 216.033 -7.013 1.00 35.75 224 HIS B C 1
ATOM 4620 O O . HIS B 1 218 ? -8.291 216.874 -6.415 1.00 37.69 224 HIS B O 1
ATOM 4633 N N . ILE B 1 219 ? -10.310 216.120 -7.104 1.00 33.30 225 ILE B N 1
ATOM 4634 C CA . ILE B 1 219 ? -11.089 217.131 -6.442 1.00 32.67 225 ILE B CA 1
ATOM 4635 C C . ILE B 1 219 ? -12.411 216.473 -6.063 1.00 32.46 225 ILE B C 1
ATOM 4636 O O . ILE B 1 219 ? -12.989 215.728 -6.856 1.00 29.92 225 ILE B O 1
ATOM 4641 N N . ARG B 1 220 ? -12.888 216.744 -4.870 1.00 33.61 226 ARG B N 1
ATOM 4642 C CA . ARG B 1 220 ? -14.164 216.221 -4.452 1.00 35.43 226 ARG B CA 1
ATOM 4643 C C . ARG B 1 220 ? -15.135 217.342 -4.109 1.00 33.38 226 ARG B C 1
ATOM 4644 O O . ARG B 1 220 ? -14.760 218.474 -3.960 1.00 34.03 226 ARG B O 1
ATOM 4652 N N . SER B 1 221 ? -16.375 216.973 -3.891 1.00 33.12 227 SER B N 1
ATOM 4653 C CA . SER B 1 221 ? -17.387 217.918 -3.504 1.00 32.14 227 SER B CA 1
ATOM 4654 C C . SER B 1 221 ? -17.119 218.489 -2.109 1.00 31.44 227 SER B C 1
ATOM 4655 O O . SER B 1 221 ? -17.500 219.579 -1.818 1.00 31.72 227 SER B O 1
ATOM 4658 N N . SER B 1 222 ? -16.420 217.757 -1.270 1.00 31.79 228 SER B N 1
ATOM 4659 C CA . SER B 1 222 ? -16.074 218.254 0.049 1.00 32.57 228 SER B CA 1
ATOM 4660 C C . SER B 1 222 ? -14.772 219.153 0.100 1.00 32.51 228 SER B C 1
ATOM 4661 O O . SER B 1 222 ? -14.475 219.729 1.123 1.00 32.61 228 SER B O 1
ATOM 4664 N N . THR B 1 223 ? -14.028 219.256 -1.001 1.00 31.36 229 THR B N 1
ATOM 4665 C CA . THR B 1 223 ? -12.657 219.851 -0.935 1.00 32.06 229 THR B CA 1
ATOM 4666 C C . THR B 1 223 ? -12.690 221.351 -0.775 1.00 31.56 229 THR B C 1
ATOM 4667 O O . THR B 1 223 ? -13.389 222.055 -1.515 1.00 30.52 229 THR B O 1
ATOM 4671 N N . SER B 1 224 ? -11.879 221.850 0.140 1.00 33.39 230 SER B N 1
ATOM 4672 C CA . SER B 1 224 ? -11.850 223.276 0.418 1.00 34.66 230 SER B CA 1
ATOM 4673 C C . SER B 1 224 ? -11.456 224.015 -0.821 1.00 33.71 230 SER B C 1
ATOM 4674 O O . SER B 1 224 ? -10.657 223.534 -1.611 1.00 32.46 230 SER B O 1
ATOM 4677 N N . SER B 1 225 ? -12.021 225.199 -0.982 1.00 34.09 231 SER B N 1
ATOM 4678 C CA . SER B 1 225 ? -11.653 226.055 -2.057 1.00 34.86 231 SER B CA 1
ATOM 4679 C C . SER B 1 225 ? -10.138 226.249 -2.115 1.00 36.65 231 SER B C 1
ATOM 4680 O O . SER B 1 225 ? -9.549 226.178 -3.193 1.00 35.72 231 SER B O 1
ATOM 4683 N N . LYS B 1 226 ? -9.513 226.400 -0.962 1.00 40.40 232 LYS B N 1
ATOM 4684 C CA . LYS B 1 226 ? -8.044 226.567 -0.895 1.00 44.86 232 LYS B CA 1
ATOM 4685 C C . LYS B 1 226 ? -7.256 225.364 -1.404 1.00 43.37 232 LYS B C 1
ATOM 4686 O O . LYS B 1 226 ? -6.288 225.535 -2.086 1.00 41.98 232 LYS B O 1
ATOM 4692 N N . GLU B 1 227 ? -7.682 224.152 -1.079 1.00 44.12 233 GLU B N 1
ATOM 4693 C CA . GLU B 1 227 ? -7.032 222.973 -1.642 1.00 45.01 233 GLU B CA 1
ATOM 4694 C C . GLU B 1 227 ? -7.219 222.882 -3.167 1.00 40.92 233 GLU B C 1
ATOM 4695 O O . GLU B 1 227 ? -6.343 222.412 -3.879 1.00 41.33 233 GLU B O 1
ATOM 4701 N N . ILE B 1 228 ? -8.345 223.356 -3.661 1.00 37.80 234 ILE B N 1
ATOM 4702 C CA . ILE B 1 228 ? -8.649 223.254 -5.093 1.00 34.69 234 ILE B CA 1
ATOM 4703 C C . ILE B 1 228 ? -7.681 224.167 -5.855 1.00 35.42 234 ILE B C 1
ATOM 4704 O O . ILE B 1 228 ? -7.004 223.739 -6.807 1.00 33.94 234 ILE B O 1
ATOM 4709 N N . VAL B 1 229 ? -7.551 225.390 -5.367 1.00 36.22 235 VAL B N 1
ATOM 4710 C CA . VAL B 1 229 ? -6.631 226.363 -5.954 1.00 36.73 235 VAL B CA 1
ATOM 4711 C C . VAL B 1 229 ? -5.205 225.808 -5.950 1.00 38.60 235 VAL B C 1
ATOM 4712 O O . VAL B 1 229 ? -4.531 225.805 -6.971 1.00 39.83 235 VAL B O 1
ATOM 4716 N N . HIS B 1 230 ? -4.789 225.266 -4.824 1.00 39.59 236 HIS B N 1
ATOM 4717 C CA . HIS B 1 230 ? -3.499 224.594 -4.732 1.00 40.88 236 HIS B CA 1
ATOM 4718 C C . HIS B 1 230 ? -3.340 223.474 -5.746 1.00 39.33 236 HIS B C 1
ATOM 4719 O O . HIS B 1 230 ? -2.309 223.372 -6.396 1.00 39.68 236 HIS B O 1
ATOM 4726 N N . THR B 1 231 ? -4.354 222.634 -5.898 1.00 37.69 237 THR B N 1
ATOM 4727 C CA . THR B 1 231 ? -4.279 221.516 -6.863 1.00 37.43 237 THR B CA 1
ATOM 4728 C C . THR B 1 231 ? -4.052 221.993 -8.308 1.00 37.13 237 THR B C 1
ATOM 4729 O O . THR B 1 231 ? -3.255 221.416 -9.020 1.00 36.75 237 THR B O 1
ATOM 4733 N N . PHE B 1 232 ? -4.753 223.052 -8.728 1.00 37.82 238 PHE B N 1
ATOM 4734 C CA . PHE B 1 232 ? -4.584 223.599 -10.112 1.00 39.33 238 PHE B CA 1
ATOM 4735 C C . PHE B 1 232 ? -3.211 224.217 -10.352 1.00 41.98 238 PHE B C 1
ATOM 4736 O O . PHE B 1 232 ? -2.700 224.178 -11.468 1.00 43.40 238 PHE B O 1
ATOM 4744 N N . GLU B 1 233 ? -2.634 224.801 -9.319 1.00 45.85 239 GLU B N 1
ATOM 4745 C CA . GLU B 1 233 ? -1.328 225.463 -9.440 1.00 51.32 239 GLU B CA 1
ATOM 4746 C C . GLU B 1 233 ? -0.147 224.493 -9.323 1.00 51.93 239 GLU B C 1
ATOM 4747 O O . GLU B 1 233 ? 0.884 224.765 -9.865 1.00 56.28 239 GLU B O 1
ATOM 4753 N N . THR B 1 234 ? -0.331 223.341 -8.662 1.00 51.93 240 THR B N 1
ATOM 4754 C CA . THR B 1 234 ? 0.789 222.402 -8.413 1.00 52.91 240 THR B CA 1
ATOM 4755 C C . THR B 1 234 ? 0.702 221.082 -9.187 1.00 52.04 240 THR B C 1
ATOM 4756 O O . THR B 1 234 ? 1.712 220.413 -9.359 1.00 57.06 240 THR B O 1
ATOM 4760 N N . THR B 1 235 ? -0.483 220.709 -9.655 1.00 47.92 241 THR B N 1
ATOM 4761 C CA . THR B 1 235 ? -0.649 219.450 -10.416 1.00 47.03 241 THR B CA 1
ATOM 4762 C C . THR B 1 235 ? -0.282 219.608 -11.889 1.00 46.64 241 THR B C 1
ATOM 4763 O O . THR B 1 235 ? -0.772 220.505 -12.566 1.00 45.12 241 THR B O 1
ATOM 4767 N N . VAL B 1 236 ? 0.550 218.708 -12.396 1.00 47.74 242 VAL B N 1
ATOM 4768 C CA . VAL B 1 236 ? 0.705 218.561 -13.840 1.00 47.17 242 VAL B CA 1
ATOM 4769 C C . VAL B 1 236 ? -0.119 217.395 -14.272 1.00 45.68 242 VAL B C 1
ATOM 4770 O O . VAL B 1 236 ? -0.021 216.303 -13.705 1.00 46.07 242 VAL B O 1
ATOM 4774 N N . VAL B 1 237 ? -0.966 217.622 -15.252 1.00 44.36 243 VAL B N 1
ATOM 4775 C CA . VAL B 1 237 ? -1.928 216.633 -15.620 1.00 42.50 243 VAL B CA 1
ATOM 4776 C C . VAL B 1 237 ? -1.181 215.535 -16.359 1.00 42.92 243 VAL B C 1
ATOM 4777 O O . VAL B 1 237 ? -0.388 215.821 -17.249 1.00 43.36 243 VAL B O 1
ATOM 4781 N N . THR B 1 238 ? -1.421 214.286 -15.967 1.00 43.22 244 THR B N 1
ATOM 4782 C CA . THR B 1 238 ? -0.867 213.119 -16.672 1.00 45.45 244 THR B CA 1
ATOM 4783 C C . THR B 1 238 ? -1.546 212.947 -18.037 1.00 45.37 244 THR B C 1
ATOM 4784 O O . THR B 1 238 ? -2.748 212.931 -18.104 1.00 42.69 244 THR B O 1
ATOM 4788 N N . TYR B 1 239 ? -0.764 212.802 -19.118 1.00 46.44 245 TYR B N 1
ATOM 4789 C CA . TYR B 1 239 ? -1.347 212.428 -20.431 1.00 44.01 245 TYR B CA 1
ATOM 4790 C C . TYR B 1 239 ? -0.756 211.104 -20.936 1.00 44.83 245 TYR B C 1
ATOM 4791 O O . TYR B 1 239 ? 0.334 211.080 -21.515 1.00 46.86 245 TYR B O 1
ATOM 4800 N N . PRO B 1 240 ? -1.480 209.995 -20.716 1.00 44.35 246 PRO B N 1
ATOM 4801 C CA . PRO B 1 240 ? -0.997 208.672 -21.092 1.00 46.18 246 PRO B CA 1
ATOM 4802 C C . PRO B 1 240 ? -0.337 208.690 -22.457 1.00 49.38 246 PRO B C 1
ATOM 4803 O O . PRO B 1 240 ? -0.883 209.278 -23.400 1.00 47.69 246 PRO B O 1
ATOM 4807 N N . SER B 1 241 ? 0.830 208.063 -22.566 1.00 52.43 247 SER B N 1
ATOM 4808 C CA . SER B 1 241 ? 1.636 208.156 -23.796 1.00 55.35 247 SER B CA 1
ATOM 4809 C C . SER B 1 241 ? 1.009 207.407 -24.996 1.00 54.26 247 SER B C 1
ATOM 4810 O O . SER B 1 241 ? 1.492 207.519 -26.105 1.00 57.17 247 SER B O 1
ATOM 4813 N N . ALA B 1 242 ? -0.034 206.625 -24.750 1.00 51.92 248 ALA B N 1
ATOM 4814 C CA . ALA B 1 242 ? -0.697 205.884 -25.815 1.00 50.49 248 ALA B CA 1
ATOM 4815 C C . ALA B 1 242 ? -1.645 206.788 -26.605 1.00 48.37 248 ALA B C 1
ATOM 4816 O O . ALA B 1 242 ? -1.973 206.490 -27.725 1.00 48.89 248 ALA B O 1
ATOM 4818 N N . TRP B 1 243 ? -2.120 207.863 -25.984 1.00 46.89 249 TRP B N 1
ATOM 4819 C CA . TRP B 1 243 ? -2.992 208.826 -26.669 1.00 44.61 249 TRP B CA 1
ATOM 4820 C C . TRP B 1 243 ? -2.197 209.556 -27.674 1.00 46.38 249 TRP B C 1
ATOM 4821 O O . TRP B 1 243 ? -0.992 209.796 -27.470 1.00 49.51 249 TRP B O 1
ATOM 4832 N N . SER B 1 244 ? -2.838 209.907 -28.783 1.00 45.23 250 SER B N 1
ATOM 4833 C CA . SER B 1 244 ? -2.168 210.618 -29.832 1.00 47.43 250 SER B CA 1
ATOM 4834 C C . SER B 1 244 ? -1.796 212.014 -29.348 1.00 48.18 250 SER B C 1
ATOM 4835 O O . SER B 1 244 ? -2.490 212.590 -28.490 1.00 48.35 250 SER B O 1
ATOM 4838 N N . GLN B 1 245 ? -0.717 212.564 -29.909 1.00 50.27 251 GLN B N 1
ATOM 4839 C CA . GLN B 1 245 ? -0.273 213.921 -29.569 1.00 51.53 251 GLN B CA 1
ATOM 4840 C C . GLN B 1 245 ? -1.264 214.980 -29.983 1.00 50.20 251 GLN B C 1
ATOM 4841 O O . GLN B 1 245 ? -1.197 216.111 -29.506 1.00 49.49 251 GLN B O 1
ATOM 4847 N N . GLU B 1 246 ? -2.149 214.638 -30.908 1.00 50.64 252 GLU B N 1
ATOM 4848 C CA . GLU B 1 246 ? -3.087 215.595 -31.413 1.00 50.26 252 GLU B CA 1
ATOM 4849 C C . GLU B 1 246 ? -4.254 215.728 -30.444 1.00 47.18 252 GLU B C 1
ATOM 4850 O O . GLU B 1 246 ? -4.694 216.839 -30.152 1.00 47.91 252 GLU B O 1
ATOM 4856 N N . MET B 1 247 ? -4.734 214.603 -29.928 1.00 43.73 253 MET B N 1
ATOM 4857 C CA . MET B 1 247 ? -5.771 214.624 -28.910 1.00 41.67 253 MET B CA 1
ATOM 4858 C C . MET B 1 247 ? -5.209 215.199 -27.600 1.00 40.56 253 MET B C 1
ATOM 4859 O O . MET B 1 247 ? -5.804 216.118 -27.020 1.00 39.06 253 MET B O 1
ATOM 4864 N N . VAL B 1 248 ? -4.040 214.699 -27.165 1.00 40.60 254 VAL B N 1
ATOM 4865 C CA . VAL B 1 248 ? -3.334 215.310 -26.020 1.00 39.87 254 VAL B CA 1
ATOM 4866 C C . VAL B 1 248 ? -3.317 216.844 -26.154 1.00 40.17 254 VAL B C 1
ATOM 4867 O O . VAL B 1 248 ? -3.743 217.561 -25.238 1.00 38.72 254 VAL B O 1
ATOM 4871 N N . SER B 1 249 ? -2.906 217.356 -27.302 1.00 41.10 255 SER B N 1
ATOM 4872 C CA . SER B 1 249 ? -2.755 218.800 -27.404 1.00 43.44 255 SER B CA 1
ATOM 4873 C C . SER B 1 249 ? -4.113 219.562 -27.582 1.00 41.45 255 SER B C 1
ATOM 4874 O O . SER B 1 249 ? -4.206 220.749 -27.264 1.00 44.72 255 SER B O 1
ATOM 4877 N N . LEU B 1 250 ? -5.168 218.869 -27.992 1.00 38.14 256 LEU B N 1
ATOM 4878 C CA . LEU B 1 250 ? -6.529 219.467 -27.962 1.00 35.00 256 LEU B CA 1
ATOM 4879 C C . LEU B 1 250 ? -6.995 219.602 -26.495 1.00 34.35 256 LEU B C 1
ATOM 4880 O O . LEU B 1 250 ? -7.396 220.692 -26.035 1.00 34.31 256 LEU B O 1
ATOM 4885 N N . LEU B 1 251 ? -6.915 218.499 -25.765 1.00 33.00 257 LEU B N 1
ATOM 4886 C CA . LEU B 1 251 ? -7.205 218.504 -24.349 1.00 32.41 257 LEU B CA 1
ATOM 4887 C C . LEU B 1 251 ? -6.504 219.644 -23.586 1.00 32.84 257 LEU B C 1
ATOM 4888 O O . LEU B 1 251 ? -7.149 220.374 -22.843 1.00 31.85 257 LEU B O 1
ATOM 4893 N N . LYS B 1 252 ? -5.213 219.829 -23.826 1.00 34.35 258 LYS B N 1
ATOM 4894 C CA . LYS B 1 252 ? -4.456 220.885 -23.162 1.00 36.12 258 LYS B CA 1
ATOM 4895 C C . LYS B 1 252 ? -4.976 222.279 -23.450 1.00 36.23 258 LYS B C 1
ATOM 4896 O O . LYS B 1 252 ? -4.804 223.184 -22.633 1.00 36.61 258 LYS B O 1
ATOM 4902 N N . LYS B 1 253 ? -5.585 222.476 -24.613 1.00 37.05 259 LYS B N 1
ATOM 4903 C CA . LYS B 1 253 ? -6.113 223.802 -24.955 1.00 37.18 259 LYS B CA 1
ATOM 4904 C C . LYS B 1 253 ? -7.461 224.034 -24.289 1.00 34.38 259 LYS B C 1
ATOM 4905 O O . LYS B 1 253 ? -7.865 225.192 -24.067 1.00 33.97 259 LYS B O 1
ATOM 4911 N N . LEU B 1 254 ? -8.157 222.944 -23.972 1.00 31.69 260 LEU B N 1
ATOM 4912 C CA . LEU B 1 254 ? -9.429 223.036 -23.252 1.00 31.10 260 LEU B CA 1
ATOM 4913 C C . LEU B 1 254 ? -9.170 223.159 -21.742 1.00 31.20 260 LEU B C 1
ATOM 4914 O O . LEU B 1 254 ? -9.827 223.913 -21.074 1.00 30.62 260 LEU B O 1
ATOM 4919 N N . LEU B 1 255 ? -8.153 222.452 -21.256 1.00 31.61 261 LEU B N 1
ATOM 4920 C CA . LEU B 1 255 ? -7.739 222.509 -19.863 1.00 32.06 261 LEU B CA 1
ATOM 4921 C C . LEU B 1 255 ? -6.638 223.555 -19.611 1.00 34.01 261 LEU B C 1
ATOM 4922 O O . LEU B 1 255 ? -5.751 223.333 -18.787 1.00 36.27 261 LEU B O 1
ATOM 4927 N N . GLU B 1 256 ? -6.713 224.700 -20.274 1.00 35.92 262 GLU B N 1
ATOM 4928 C CA . GLU B 1 256 ? -5.814 225.852 -19.932 1.00 38.36 262 GLU B CA 1
ATOM 4929 C C . GLU B 1 256 ? -6.299 226.551 -18.680 1.00 37.72 262 GLU B C 1
ATOM 4930 O O . GLU B 1 256 ? -7.418 227.049 -18.644 1.00 38.03 262 GLU B O 1
ATOM 4936 N N . PRO B 1 257 ? -5.462 226.616 -17.651 1.00 39.11 263 PRO B N 1
ATOM 4937 C CA . PRO B 1 257 ? -5.873 227.300 -16.416 1.00 38.74 263 PRO B CA 1
ATOM 4938 C C . PRO B 1 257 ? -6.208 228.786 -16.607 1.00 40.07 263 PRO B C 1
ATOM 4939 O O . PRO B 1 257 ? -7.035 229.342 -15.840 1.00 38.51 263 PRO B O 1
ATOM 4943 N N . ASN B 1 258 ? -5.579 229.432 -17.601 1.00 40.34 264 ASN B N 1
ATOM 4944 C CA . ASN B 1 258 ? -5.902 230.823 -17.905 1.00 41.40 264 ASN B CA 1
ATOM 4945 C C . ASN B 1 258 ? -6.956 230.921 -18.972 1.00 39.10 264 ASN B C 1
ATOM 4946 O O . ASN B 1 258 ? -6.671 230.700 -20.123 1.00 37.97 264 ASN B O 1
ATOM 4951 N N . PRO B 1 259 ? -8.178 231.318 -18.587 1.00 38.53 265 PRO B N 1
ATOM 4952 C CA . PRO B 1 259 ? -9.315 231.326 -19.517 1.00 36.87 265 PRO B CA 1
ATOM 4953 C C . PRO B 1 259 ? -9.078 232.183 -20.792 1.00 39.83 265 PRO B C 1
ATOM 4954 O O . PRO B 1 259 ? -9.691 231.910 -21.847 1.00 37.79 265 PRO B O 1
ATOM 4958 N N . ASP B 1 260 ? -8.200 233.199 -20.690 1.00 42.99 266 ASP B N 1
ATOM 4959 C CA . ASP B 1 260 ? -7.792 233.996 -21.853 1.00 46.67 266 ASP B CA 1
ATOM 4960 C C . ASP B 1 260 ? -6.928 233.241 -22.869 1.00 47.72 266 ASP B C 1
ATOM 4961 O O . ASP B 1 260 ? -6.711 233.741 -23.960 1.00 50.54 266 ASP B O 1
ATOM 4966 N N . GLN B 1 261 ? -6.381 232.086 -22.476 1.00 47.68 267 GLN B N 1
ATOM 4967 C CA . GLN B 1 261 ? -5.596 231.232 -23.384 1.00 48.41 267 GLN B CA 1
ATOM 4968 C C . GLN B 1 261 ? -6.376 230.008 -23.812 1.00 45.48 267 GLN B C 1
ATOM 4969 O O . GLN B 1 261 ? -5.915 229.236 -24.643 1.00 46.47 267 GLN B O 1
ATOM 4975 N N . ARG B 1 262 ? -7.512 229.786 -23.182 1.00 42.37 268 ARG B N 1
ATOM 4976 C CA . ARG B 1 262 ? -8.274 228.551 -23.369 1.00 40.52 268 ARG B CA 1
ATOM 4977 C C . ARG B 1 262 ? -9.147 228.655 -24.644 1.00 38.57 268 ARG B C 1
ATOM 4978 O O . ARG B 1 262 ? -9.623 229.732 -24.989 1.00 36.40 268 ARG B O 1
ATOM 4986 N N . PHE B 1 263 ? -9.397 227.523 -25.295 1.00 36.10 269 PHE B N 1
ATOM 4987 C CA . PHE B 1 263 ? -10.380 227.490 -26.373 1.00 36.51 269 PHE B CA 1
ATOM 4988 C C . PHE B 1 263 ? -11.746 227.822 -25.784 1.00 33.80 269 PHE B C 1
ATOM 4989 O O . PHE B 1 263 ? -12.115 227.286 -24.753 1.00 30.99 269 PHE B O 1
ATOM 4997 N N . SER B 1 264 ? -12.446 228.771 -26.398 1.00 34.08 270 SER B N 1
ATOM 4998 C CA . SER B 1 264 ? -13.677 229.281 -25.821 1.00 33.62 270 SER B CA 1
ATOM 4999 C C . SER B 1 264 ? -14.659 229.728 -26.901 1.00 34.36 270 SER B C 1
ATOM 5000 O O . SER B 1 264 ? -15.478 230.630 -26.684 1.00 34.22 270 SER B O 1
ATOM 5003 N N . GLN B 1 265 ? -14.647 229.006 -28.028 1.00 34.58 271 GLN B N 1
ATOM 5004 C CA . GLN B 1 265 ? -15.284 229.472 -29.227 1.00 34.30 271 GLN B CA 1
ATOM 5005 C C . GLN B 1 265 ? -15.175 228.443 -30.322 1.00 33.34 271 GLN B C 1
ATOM 5006 O O . GLN B 1 265 ? -14.143 227.849 -30.507 1.00 33.76 271 GLN B O 1
ATOM 5012 N N . LEU B 1 266 ? -16.220 228.279 -31.098 1.00 33.69 272 LEU B N 1
ATOM 5013 C CA . LEU B 1 266 ? -16.181 227.320 -32.203 1.00 34.37 272 LEU B CA 1
ATOM 5014 C C . LEU B 1 266 ? -14.992 227.539 -33.157 1.00 36.20 272 LEU B C 1
ATOM 5015 O O . LEU B 1 266 ? -14.360 226.567 -33.607 1.00 35.88 272 LEU B O 1
ATOM 5020 N N . SER B 1 267 ? -14.661 228.789 -33.450 1.00 38.42 273 SER B N 1
ATOM 5021 C CA . SER B 1 267 ? -13.581 229.048 -34.427 1.00 41.68 273 SER B CA 1
ATOM 5022 C C . SER B 1 267 ? -12.260 228.421 -33.982 1.00 41.38 273 SER B C 1
ATOM 5023 O O . SER B 1 267 ? -11.535 227.847 -34.810 1.00 41.45 273 SER B O 1
ATOM 5026 N N . ASP B 1 268 ? -11.960 228.507 -32.671 1.00 40.02 274 ASP B N 1
ATOM 5027 C CA . ASP B 1 268 ? -10.683 227.997 -32.122 1.00 39.44 274 ASP B CA 1
ATOM 5028 C C . ASP B 1 268 ? -10.533 226.524 -32.411 1.00 39.53 274 ASP B C 1
ATOM 5029 O O . ASP B 1 268 ? -9.420 226.040 -32.568 1.00 41.17 274 ASP B O 1
ATOM 5034 N N . VAL B 1 269 ? -11.654 225.788 -32.371 1.00 37.37 275 VAL B N 1
ATOM 5035 C CA . VAL B 1 269 ? -11.637 224.364 -32.632 1.00 37.76 275 VAL B CA 1
ATOM 5036 C C . VAL B 1 269 ? -11.591 224.107 -34.142 1.00 40.29 275 VAL B C 1
ATOM 5037 O O . VAL B 1 269 ? -10.919 223.174 -34.612 1.00 40.78 275 VAL B O 1
ATOM 5041 N N . GLN B 1 270 ? -12.291 224.953 -34.899 1.00 40.92 276 GLN B N 1
ATOM 5042 C CA . GLN B 1 270 ? -12.331 224.846 -36.355 1.00 41.00 276 GLN B CA 1
ATOM 5043 C C . GLN B 1 270 ? -10.976 225.051 -36.988 1.00 43.55 276 GLN B C 1
ATOM 5044 O O . GLN B 1 270 ? -10.630 224.345 -37.901 1.00 47.29 276 GLN B O 1
ATOM 5050 N N . ASN B 1 271 ? -10.217 226.028 -36.491 1.00 43.70 277 ASN B N 1
ATOM 5051 C CA . ASN B 1 271 ? -8.873 226.297 -36.990 1.00 45.50 277 ASN B CA 1
ATOM 5052 C C . ASN B 1 271 ? -7.795 225.392 -36.375 1.00 45.86 277 ASN B C 1
ATOM 5053 O O . ASN B 1 271 ? -6.611 225.629 -36.551 1.00 47.78 277 ASN B O 1
ATOM 5058 N N . PHE B 1 272 ? -8.192 224.374 -35.646 1.00 43.43 278 PHE B N 1
ATOM 5059 C CA . PHE B 1 272 ? -7.214 223.547 -35.016 1.00 42.85 278 PHE B CA 1
ATOM 5060 C C . PHE B 1 272 ? -6.826 222.377 -35.930 1.00 44.93 278 PHE B C 1
ATOM 5061 O O . PHE B 1 272 ? -7.683 221.547 -36.301 1.00 46.16 278 PHE B O 1
ATOM 5069 N N . PRO B 1 273 ? -5.536 222.255 -36.229 1.00 44.17 279 PRO B N 1
ATOM 5070 C CA . PRO B 1 273 ? -5.097 221.270 -37.236 1.00 46.47 279 PRO B CA 1
ATOM 5071 C C . PRO B 1 273 ? -5.636 219.822 -37.072 1.00 44.42 279 PRO B C 1
ATOM 5072 O O . PRO B 1 273 ? -5.967 219.163 -38.067 1.00 44.98 279 PRO B O 1
ATOM 5076 N N . TYR B 1 274 ? -5.725 219.337 -35.853 1.00 43.32 280 TYR B N 1
ATOM 5077 C CA . TYR B 1 274 ? -6.364 218.051 -35.603 1.00 43.05 280 TYR B CA 1
ATOM 5078 C C . TYR B 1 274 ? -7.799 218.026 -36.212 1.00 43.65 280 TYR B C 1
ATOM 5079 O O . TYR B 1 274 ? -8.311 216.964 -36.583 1.00 44.38 280 TYR B O 1
ATOM 5088 N N . MET B 1 275 ? -8.413 219.196 -36.361 1.00 42.62 281 MET B N 1
ATOM 5089 C CA . MET B 1 275 ? -9.803 219.260 -36.815 1.00 43.06 281 MET B CA 1
ATOM 5090 C C . MET B 1 275 ? -9.933 219.524 -38.305 1.00 44.49 281 MET B C 1
ATOM 5091 O O . MET B 1 275 ? -11.048 219.716 -38.807 1.00 44.94 281 MET B O 1
ATOM 5096 N N . ASN B 1 276 ? -8.816 219.488 -39.023 1.00 45.41 282 ASN B N 1
ATOM 5097 C CA . ASN B 1 276 ? -8.815 219.894 -40.425 1.00 46.81 282 ASN B CA 1
ATOM 5098 C C . ASN B 1 276 ? -9.534 218.926 -41.336 1.00 45.65 282 ASN B C 1
ATOM 5099 O O . ASN B 1 276 ? -9.776 219.237 -42.471 1.00 45.76 282 ASN B O 1
ATOM 5104 N N . ASP B 1 277 ? -9.882 217.753 -40.825 1.00 44.78 283 ASP B N 1
ATOM 5105 C CA . ASP B 1 277 ? -10.635 216.774 -41.605 1.00 46.20 283 ASP B CA 1
ATOM 5106 C C . ASP B 1 277 ? -12.162 216.739 -41.249 1.00 45.48 283 ASP B C 1
ATOM 5107 O O . ASP B 1 277 ? -12.878 215.807 -41.659 1.00 46.26 283 ASP B O 1
ATOM 5112 N N . ILE B 1 278 ? -12.627 217.744 -40.482 1.00 42.96 284 ILE B N 1
ATOM 5113 C CA . ILE B 1 278 ? -14.011 217.805 -39.994 1.00 39.89 284 ILE B CA 1
ATOM 5114 C C . ILE B 1 278 ? -14.847 218.702 -40.906 1.00 39.98 284 ILE B C 1
ATOM 5115 O O . ILE B 1 278 ? -14.546 219.890 -41.055 1.00 40.58 284 ILE B O 1
ATOM 5120 N N . ASN B 1 279 ? -15.868 218.101 -41.528 1.00 38.54 285 ASN B N 1
ATOM 5121 C CA . ASN B 1 279 ? -16.941 218.796 -42.238 1.00 37.64 285 ASN B CA 1
ATOM 5122 C C . ASN B 1 279 ? -18.031 219.260 -41.230 1.00 36.22 285 ASN B C 1
ATOM 5123 O O . ASN B 1 279 ? -18.830 218.447 -40.736 1.00 35.53 285 ASN B O 1
ATOM 5128 N N . TRP B 1 280 ? -18.047 220.551 -40.919 1.00 35.34 286 TRP B N 1
ATOM 5129 C CA . TRP B 1 280 ? -18.829 221.033 -39.811 1.00 34.32 286 TRP B CA 1
ATOM 5130 C C . TRP B 1 280 ? -20.277 221.105 -40.126 1.00 34.32 286 TRP B C 1
ATOM 5131 O O . TRP B 1 280 ? -21.126 221.110 -39.208 1.00 34.66 286 TRP B O 1
ATOM 5142 N N . ASP B 1 281 ? -20.600 221.187 -41.409 1.00 35.32 287 ASP B N 1
ATOM 5143 C CA . ASP B 1 281 ? -21.996 221.113 -41.844 1.00 35.16 287 ASP B CA 1
ATOM 5144 C C . ASP B 1 281 ? -22.553 219.702 -41.554 1.00 32.94 287 ASP B C 1
ATOM 5145 O O . ASP B 1 281 ? -23.697 219.555 -41.170 1.00 30.87 287 ASP B O 1
ATOM 5150 N N . ALA B 1 282 ? -21.711 218.685 -41.720 1.00 33.12 288 ALA B N 1
ATOM 5151 C CA . ALA B 1 282 ? -22.133 217.290 -41.524 1.00 33.05 288 ALA B CA 1
ATOM 5152 C C . ALA B 1 282 ? -22.313 217.008 -40.028 1.00 31.10 288 ALA B C 1
ATOM 5153 O O . ALA B 1 282 ? -23.265 216.304 -39.608 1.00 31.31 288 ALA B O 1
ATOM 5155 N N . VAL B 1 283 ? -21.457 217.606 -39.236 1.00 30.47 289 VAL B N 1
ATOM 5156 C CA . VAL B 1 283 ? -21.609 217.582 -37.771 1.00 29.46 289 VAL B CA 1
ATOM 5157 C C . VAL B 1 283 ? -22.957 218.144 -37.371 1.00 28.50 289 VAL B C 1
ATOM 5158 O O . VAL B 1 283 ? -23.779 217.419 -36.820 1.00 29.31 289 VAL B O 1
ATOM 5162 N N . PHE B 1 284 ? -23.203 219.424 -37.685 1.00 28.41 290 PHE B N 1
ATOM 5163 C CA . PHE B 1 284 ? -24.493 220.073 -37.355 1.00 27.44 290 PHE B CA 1
ATOM 5164 C C . PHE B 1 284 ? -25.662 219.189 -37.760 1.00 27.75 290 PHE B C 1
ATOM 5165 O O . PHE B 1 284 ? -26.599 219.011 -36.985 1.00 28.10 290 PHE B O 1
ATOM 5173 N N . GLN B 1 285 ? -25.593 218.590 -38.957 1.00 29.50 291 GLN B N 1
ATOM 5174 C CA . GLN B 1 285 ? -26.728 217.858 -39.522 1.00 29.68 291 GLN B CA 1
ATOM 5175 C C . GLN B 1 285 ? -26.805 216.391 -39.055 1.00 30.48 291 GLN B C 1
ATOM 5176 O O . GLN B 1 285 ? -27.549 215.590 -39.625 1.00 30.49 291 GLN B O 1
ATOM 5182 N N . LYS B 1 286 ? -26.005 216.048 -38.045 1.00 31.45 292 LYS B N 1
ATOM 5183 C CA . LYS B 1 286 ? -25.939 214.684 -37.489 1.00 32.50 292 LYS B CA 1
ATOM 5184 C C . LYS B 1 286 ? -25.557 213.611 -38.490 1.00 33.93 292 LYS B C 1
ATOM 5185 O O . LYS B 1 286 ? -26.014 212.464 -38.395 1.00 33.57 292 LYS B O 1
ATOM 5191 N N . ARG B 1 287 ? -24.669 213.960 -39.414 1.00 35.81 293 ARG B N 1
ATOM 5192 C CA . ARG B 1 287 ? -24.201 213.007 -40.403 1.00 38.23 293 ARG B CA 1
ATOM 5193 C C . ARG B 1 287 ? -22.883 212.315 -40.031 1.00 39.29 293 ARG B C 1
ATOM 5194 O O . ARG B 1 287 ? -22.511 211.322 -40.658 1.00 41.95 293 ARG B O 1
ATOM 5202 N N . LEU B 1 288 ? -22.173 212.840 -39.046 1.00 38.85 294 LEU B N 1
ATOM 5203 C CA . LEU B 1 288 ? -21.002 212.139 -38.496 1.00 39.78 294 LEU B CA 1
ATOM 5204 C C . LEU B 1 288 ? -21.374 211.383 -37.218 1.00 39.12 294 LEU B C 1
ATOM 5205 O O . LEU B 1 288 ? -21.388 211.953 -36.147 1.00 38.95 294 LEU B O 1
ATOM 5210 N N . ILE B 1 289 ? -21.692 210.104 -37.359 1.00 39.49 295 ILE B N 1
ATOM 5211 C CA . ILE B 1 289 ? -21.888 209.216 -36.223 1.00 39.55 295 ILE B CA 1
ATOM 5212 C C . ILE B 1 289 ? -20.568 209.052 -35.476 1.00 39.25 295 ILE B C 1
ATOM 5213 O O . ILE B 1 289 ? -19.589 208.648 -36.066 1.00 39.36 295 ILE B O 1
ATOM 5218 N N . PRO B 1 290 ? -20.543 209.372 -34.166 1.00 38.18 296 PRO B N 1
ATOM 5219 C CA . PRO B 1 290 ? -19.258 209.379 -33.450 1.00 38.26 296 PRO B CA 1
ATOM 5220 C C . PRO B 1 290 ? -18.489 208.047 -33.409 1.00 40.12 296 PRO B C 1
ATOM 5221 O O . PRO B 1 290 ? -17.281 208.043 -33.634 1.00 41.73 296 PRO B O 1
ATOM 5225 N N . GLY B 1 291 ? -19.166 206.942 -33.145 1.00 40.84 297 GLY B N 1
ATOM 5226 C CA . GLY B 1 291 ? -18.469 205.691 -32.905 1.00 45.11 297 GLY B CA 1
ATOM 5227 C C . GLY B 1 291 ? -19.385 204.600 -32.395 1.00 50.62 297 GLY B C 1
ATOM 5228 O O . GLY B 1 291 ? -20.593 204.807 -32.298 1.00 53.88 297 GLY B O 1
ATOM 5229 N N . PHE B 1 292 ? -18.818 203.414 -32.114 1.00 56.14 298 PHE B N 1
ATOM 5230 C CA . PHE B 1 292 ? -19.595 202.283 -31.519 1.00 57.72 298 PHE B CA 1
ATOM 5231 C C . PHE B 1 292 ? -20.084 202.680 -30.125 1.00 53.81 298 PHE B C 1
ATOM 5232 O O . PHE B 1 292 ? -19.424 203.464 -29.412 1.00 50.01 298 PHE B O 1
ATOM 5240 N N . ILE B 1 293 ? -21.260 202.186 -29.759 1.00 50.22 299 ILE B N 1
ATOM 5241 C CA . ILE B 1 293 ? -21.808 202.457 -28.446 1.00 48.11 299 ILE B CA 1
ATOM 5242 C C . ILE B 1 293 ? -22.305 201.162 -27.802 1.00 47.71 299 ILE B C 1
ATOM 5243 O O . ILE B 1 293 ? -23.153 200.476 -28.356 1.00 47.96 299 ILE B O 1
ATOM 5248 N N . PRO B 1 294 ? -21.761 200.813 -26.631 1.00 47.95 300 PRO B N 1
ATOM 5249 C CA . PRO B 1 294 ? -22.145 199.524 -26.059 1.00 51.49 300 PRO B CA 1
ATOM 5250 C C . PRO B 1 294 ? -23.669 199.355 -25.987 1.00 50.73 300 PRO B C 1
ATOM 5251 O O . PRO B 1 294 ? -24.410 200.360 -25.927 1.00 48.78 300 PRO B O 1
ATOM 5255 N N . ASN B 1 295 ? -24.122 198.098 -26.019 1.00 50.18 301 ASN B N 1
ATOM 5256 C CA . ASN B 1 295 ? -25.546 197.783 -26.089 1.00 51.42 301 ASN B CA 1
ATOM 5257 C C . ASN B 1 295 ? -26.315 198.384 -24.968 1.00 50.48 301 ASN B C 1
ATOM 5258 O O . ASN B 1 295 ? -27.409 198.907 -25.158 1.00 51.32 301 ASN B O 1
ATOM 5263 N N . LYS B 1 296 ? -25.720 198.321 -23.789 1.00 51.34 302 LYS B N 1
ATOM 5264 C CA . LYS B 1 296 ? -26.416 198.487 -22.554 1.00 50.71 302 LYS B CA 1
ATOM 5265 C C . LYS B 1 296 ? -26.143 199.901 -22.056 1.00 47.49 302 LYS B C 1
ATOM 5266 O O . LYS B 1 296 ? -25.014 200.210 -21.669 1.00 49.75 302 LYS B O 1
ATOM 5272 N N . GLY B 1 297 ? -27.152 200.775 -22.152 1.00 42.38 303 GLY B N 1
ATOM 5273 C CA . GLY B 1 297 ? -27.111 202.097 -21.532 1.00 38.00 303 GLY B CA 1
ATOM 5274 C C . GLY B 1 297 ? -28.133 202.215 -20.417 1.00 35.79 303 GLY B C 1
ATOM 5275 O O . GLY B 1 297 ? -28.828 201.228 -20.096 1.00 34.58 303 GLY B O 1
ATOM 5276 N N . ARG B 1 298 ? -28.263 203.407 -19.817 1.00 33.02 304 ARG B N 1
ATOM 5277 C CA . ARG B 1 298 ? -29.034 203.501 -18.568 1.00 33.70 304 ARG B CA 1
ATOM 5278 C C . ARG B 1 298 ? -30.479 203.033 -18.678 1.00 33.75 304 ARG B C 1
ATOM 5279 O O . ARG B 1 298 ? -31.014 202.502 -17.739 1.00 34.18 304 ARG B O 1
ATOM 5287 N N . LEU B 1 299 ? -31.111 203.290 -19.796 1.00 34.59 305 LEU B N 1
ATOM 5288 C CA . LEU B 1 299 ? -32.375 202.684 -20.091 1.00 38.47 305 LEU B CA 1
ATOM 5289 C C . LEU B 1 299 ? -32.134 201.262 -20.562 1.00 39.99 305 LEU B C 1
ATOM 5290 O O . LEU B 1 299 ? -31.590 201.031 -21.640 1.00 43.44 305 LEU B O 1
ATOM 5295 N N . ASN B 1 300 ? -32.494 200.320 -19.743 1.00 39.34 306 ASN B N 1
ATOM 5296 C CA . ASN B 1 300 ? -32.447 198.925 -20.131 1.00 41.83 306 ASN B CA 1
ATOM 5297 C C . ASN B 1 300 ? -33.543 198.256 -19.314 1.00 40.64 306 ASN B C 1
ATOM 5298 O O . ASN B 1 300 ? -33.957 198.812 -18.303 1.00 41.06 306 ASN B O 1
ATOM 5303 N N . CYS B 1 301 ? -34.068 197.135 -19.764 1.00 117.57 307 CYS B N 1
ATOM 5304 C CA . CYS B 1 301 ? -35.093 196.467 -18.991 1.00 113.17 307 CYS B CA 1
ATOM 5305 C C . CYS B 1 301 ? -34.570 195.148 -18.466 1.00 109.68 307 CYS B C 1
ATOM 5306 O O . CYS B 1 301 ? -35.313 194.176 -18.334 1.00 108.24 307 CYS B O 1
ATOM 5309 N N . ASP B 1 302 ? -33.270 195.130 -18.164 1.00 108.06 308 ASP B N 1
ATOM 5310 C CA . ASP B 1 302 ? -32.694 194.103 -17.331 1.00 104.95 308 ASP B CA 1
ATOM 5311 C C . ASP B 1 302 ? -33.289 194.216 -15.943 1.00 101.83 308 ASP B C 1
ATOM 5312 O O . ASP B 1 302 ? -33.218 195.271 -15.330 1.00 101.67 308 ASP B O 1
ATOM 5317 N N . PRO B 1 303 ? -33.919 193.131 -15.461 1.00 99.72 309 PRO B N 1
ATOM 5318 C CA . PRO B 1 303 ? -34.550 193.096 -14.141 1.00 97.92 309 PRO B CA 1
ATOM 5319 C C . PRO B 1 303 ? -33.561 193.293 -13.005 1.00 97.07 309 PRO B C 1
ATOM 5320 O O . PRO B 1 303 ? -32.438 192.802 -13.079 1.00 96.85 309 PRO B O 1
ATOM 5324 N N . THR B 1 304 ? -33.982 194.015 -11.968 1.00 96.87 310 THR B N 1
ATOM 5325 C CA . THR B 1 304 ? -33.214 194.138 -10.723 1.00 97.04 310 THR B CA 1
ATOM 5326 C C . THR B 1 304 ? -34.134 193.845 -9.537 1.00 97.28 310 THR B C 1
ATOM 5327 O O . THR B 1 304 ? -35.268 193.432 -9.729 1.00 97.04 310 THR B O 1
ATOM 5331 N N . PHE B 1 305 ? -33.635 194.045 -8.316 1.00 98.59 311 PHE B N 1
ATOM 5332 C CA . PHE B 1 305 ? -34.419 193.769 -7.094 1.00 100.07 311 PHE B CA 1
ATOM 5333 C C . PHE B 1 305 ? -35.008 195.053 -6.499 1.00 102.47 311 PHE B C 1
ATOM 5334 O O . PHE B 1 305 ? -35.387 195.092 -5.326 1.00 104.42 311 PHE B O 1
ATOM 5342 N N . GLU B 1 306 ? -35.105 196.093 -7.314 1.00 103.23 312 GLU B N 1
ATOM 5343 C CA . GLU B 1 306 ? -35.551 197.378 -6.829 1.00 106.34 312 GLU B CA 1
ATOM 5344 C C . GLU B 1 306 ? -37.023 197.343 -6.505 1.00 107.41 312 GLU B C 1
ATOM 5345 O O . GLU B 1 306 ? -37.847 196.997 -7.355 1.00 105.77 312 GLU B O 1
ATOM 5351 N N . LEU B 1 307 ? -37.346 197.692 -5.256 1.00 111.21 313 LEU B N 1
ATOM 5352 C CA . LEU B 1 307 ? -38.740 197.820 -4.805 1.00 113.16 313 LEU B CA 1
ATOM 5353 C C . LEU B 1 307 ? -39.539 198.698 -5.765 1.00 113.38 313 LEU B C 1
ATOM 5354 O O . LEU B 1 307 ? -40.674 198.365 -6.127 1.00 112.34 313 LEU B O 1
ATOM 5356 N N . GLU B 1 308 ? -38.933 199.815 -6.182 1.00 115.65 314 GLU B N 1
ATOM 5357 C CA . GLU B 1 308 ? -39.539 200.718 -7.171 1.00 116.47 314 GLU B CA 1
ATOM 5358 C C . GLU B 1 308 ? -39.895 199.961 -8.469 1.00 114.04 314 GLU B C 1
ATOM 5359 O O . GLU B 1 308 ? -39.012 199.407 -9.143 1.00 113.21 314 GLU B O 1
ATOM 5361 N N . GLU B 1 309 ? -41.195 199.910 -8.781 1.00 114.08 315 GLU B N 1
ATOM 5362 C CA . GLU B 1 309 ? -41.698 199.303 -10.038 1.00 112.12 315 GLU B CA 1
ATOM 5363 C C . GLU B 1 309 ? -41.473 197.756 -10.149 1.00 110.49 315 GLU B C 1
ATOM 5364 O O . GLU B 1 309 ? -41.261 197.227 -11.252 1.00 109.47 315 GLU B O 1
ATOM 5366 N N . MET B 1 310 ? -41.517 197.056 -9.004 1.00 110.71 316 MET B N 1
ATOM 5367 C CA . MET B 1 310 ? -42.036 195.663 -8.944 1.00 109.50 316 MET B CA 1
ATOM 5368 C C . MET B 1 310 ? -43.552 195.727 -8.600 1.00 109.85 316 MET B C 1
ATOM 5369 O O . MET B 1 310 ? -44.106 194.842 -7.927 1.00 110.47 316 MET B O 1
ATOM 5374 N N . ILE B 1 311 ? -44.193 196.800 -9.067 1.00 109.31 317 ILE B N 1
ATOM 5375 C CA . ILE B 1 311 ? -45.587 197.103 -8.759 1.00 109.73 317 ILE B CA 1
ATOM 5376 C C . ILE B 1 311 ? -46.207 197.883 -9.935 1.00 108.68 317 ILE B C 1
ATOM 5377 O O . ILE B 1 311 ? -47.065 198.755 -9.734 1.00 109.35 317 ILE B O 1
ATOM 5382 N N . LEU B 1 312 ? -45.766 197.566 -11.159 1.00 106.82 318 LEU B N 1
ATOM 5383 C CA . LEU B 1 312 ? -46.158 198.339 -12.350 1.00 106.04 318 LEU B CA 1
ATOM 5384 C C . LEU B 1 312 ? -47.623 198.092 -12.732 1.00 105.29 318 LEU B C 1
ATOM 5385 O O . LEU B 1 312 ? -48.245 198.927 -13.398 1.00 105.66 318 LEU B O 1
ATOM 5387 N N . GLU B 1 313 ? -48.173 196.953 -12.291 1.00 104.40 319 GLU B N 1
ATOM 5388 C CA . GLU B 1 313 ? -49.591 196.614 -12.545 1.00 103.77 319 GLU B CA 1
ATOM 5389 C C . GLU B 1 313 ? -50.511 197.605 -11.867 1.00 104.06 319 GLU B C 1
ATOM 5390 O O . GLU B 1 313 ? -51.636 197.809 -12.310 1.00 104.22 319 GLU B O 1
ATOM 5396 N N . SER B 1 314 ? -50.042 198.182 -10.759 1.00 104.71 320 SER B N 1
ATOM 5397 C CA . SER B 1 314 ? -50.828 199.131 -9.979 1.00 106.00 320 SER B CA 1
ATOM 5398 C C . SER B 1 314 ? -50.891 200.493 -10.656 1.00 106.11 320 SER B C 1
ATOM 5399 O O . SER B 1 314 ? -49.917 200.934 -11.265 1.00 105.67 320 SER B O 1
ATOM 5402 N N . LYS B 1 315 ? -52.047 201.156 -10.534 1.00 106.94 321 LYS B N 1
ATOM 5403 C CA . LYS B 1 315 ? -52.296 202.435 -11.202 1.00 107.61 321 LYS B CA 1
ATOM 5404 C C . LYS B 1 315 ? -52.955 203.449 -10.244 1.00 110.19 321 LYS B C 1
ATOM 5405 O O . LYS B 1 315 ? -53.887 203.116 -9.498 1.00 110.59 321 LYS B O 1
ATOM 5407 N N . LYS B 1 326 ? -59.827 218.266 -3.547 1.00 128.91 332 LYS B N 1
ATOM 5408 C CA . LYS B 1 326 ? -60.412 218.018 -4.863 1.00 134.18 332 LYS B CA 1
ATOM 5409 C C . LYS B 1 326 ? -60.867 219.338 -5.533 1.00 132.38 332 LYS B C 1
ATOM 5410 O O . LYS B 1 326 ? -60.079 219.988 -6.228 1.00 120.97 332 LYS B O 1
ATOM 5412 N N . LYS B 1 327 ? -62.128 219.730 -5.304 1.00 140.81 333 LYS B N 1
ATOM 5413 C CA . LYS B 1 327 ? -62.709 220.930 -5.942 1.00 139.78 333 LYS B CA 1
ATOM 5414 C C . LYS B 1 327 ? -62.313 222.217 -5.188 1.00 138.29 333 LYS B C 1
ATOM 5415 O O . LYS B 1 327 ? -62.270 222.233 -3.952 1.00 142.28 333 LYS B O 1
ATOM 5417 N N . GLU B 1 328 ? -62.056 223.292 -5.945 1.00 133.70 334 GLU B N 1
ATOM 5418 C CA . GLU B 1 328 ? -61.460 224.540 -5.399 1.00 125.22 334 GLU B CA 1
ATOM 5419 C C . GLU B 1 328 ? -62.324 225.161 -4.302 1.00 129.44 334 GLU B C 1
ATOM 5420 O O . GLU B 1 328 ? -61.873 225.329 -3.160 1.00 123.05 334 GLU B O 1
ATOM 5426 N N . LYS B 1 329 ? -63.560 225.518 -4.672 1.00 135.32 335 LYS B N 1
ATOM 5427 C CA . LYS B 1 329 ? -64.472 226.260 -3.791 1.00 136.95 335 LYS B CA 1
ATOM 5428 C C . LYS B 1 329 ? -65.757 225.466 -3.517 1.00 143.63 335 LYS B C 1
ATOM 5429 O O . LYS B 1 329 ? -66.773 226.035 -3.108 1.00 147.54 335 LYS B O 1
ATOM 5435 N N . ASP B 1 330 ? -65.701 224.151 -3.750 1.00 144.84 336 ASP B N 1
ATOM 5436 C CA . ASP B 1 330 ? -66.736 223.224 -3.262 1.00 149.80 336 ASP B CA 1
ATOM 5437 C C . ASP B 1 330 ? -66.479 222.914 -1.782 1.00 147.00 336 ASP B C 1
ATOM 5438 O O . ASP B 1 330 ? -67.387 222.994 -0.952 1.00 149.49 336 ASP B O 1
ATOM 5440 N N . MET B 1 331 ? -65.233 222.549 -1.473 1.00 137.85 337 MET B N 1
ATOM 5441 C CA . MET B 1 331 ? -64.741 222.520 -0.095 1.00 132.19 337 MET B CA 1
ATOM 5442 C C . MET B 1 331 ? -63.777 223.692 0.117 1.00 123.23 337 MET B C 1
ATOM 5443 O O . MET B 1 331 ? -63.054 224.084 -0.808 1.00 119.01 337 MET B O 1
ATOM 5446 N N . ARG B 1 332 ? -63.771 224.245 1.335 1.00 120.96 338 ARG B N 1
ATOM 5447 C CA . ARG B 1 332 ? -62.792 225.276 1.723 1.00 112.24 338 ARG B CA 1
ATOM 5448 C C . ARG B 1 332 ? -61.431 224.907 1.168 1.00 103.30 338 ARG B C 1
ATOM 5449 O O . ARG B 1 332 ? -60.970 223.782 1.329 1.00 104.04 338 ARG B O 1
ATOM 5453 N N . LYS B 1 333 ? -60.789 225.848 0.504 1.00 97.80 339 LYS B N 1
ATOM 5454 C CA . LYS B 1 333 ? -59.454 225.604 -0.019 1.00 91.84 339 LYS B CA 1
ATOM 5455 C C . LYS B 1 333 ? -58.402 225.828 1.065 1.00 87.57 339 LYS B C 1
ATOM 5456 O O . LYS B 1 333 ? -57.204 225.840 0.777 1.00 86.04 339 LYS B O 1
ATOM 5458 N N . CYS B 1 334 ? -58.843 225.989 2.314 1.00 87.21 340 CYS B N 1
ATOM 5459 C CA . CYS B 1 334 ? -57.976 226.523 3.332 1.00 82.96 340 CYS B CA 1
ATOM 5460 C C . CYS B 1 334 ? -58.471 226.335 4.793 1.00 85.71 340 CYS B C 1
ATOM 5461 O O . CYS B 1 334 ? -59.653 226.071 5.028 1.00 92.78 340 CYS B O 1
ATOM 5464 N N . ASP B 1 335 ? -57.550 226.504 5.758 1.00 81.87 341 ASP B N 1
ATOM 5465 C CA . ASP B 1 335 ? -57.726 225.984 7.130 1.00 84.11 341 ASP B CA 1
ATOM 5466 C C . ASP B 1 335 ? -57.080 226.851 8.179 1.00 80.44 341 ASP B C 1
ATOM 5467 O O . ASP B 1 335 ? -57.751 227.341 9.062 1.00 85.90 341 ASP B O 1
ATOM 5472 N N . SER B 1 336 ? -55.755 226.942 8.134 1.00 74.00 342 SER B N 1
ATOM 5473 C CA . SER B 1 336 ? -54.987 227.715 9.103 1.00 71.53 342 SER B CA 1
ATOM 5474 C C . SER B 1 336 ? -54.413 228.918 8.426 1.00 66.72 342 SER B C 1
ATOM 5475 O O . SER B 1 336 ? -54.573 229.093 7.223 1.00 64.91 342 SER B O 1
ATOM 5478 N N . SER B 1 337 ? -53.733 229.751 9.191 1.00 66.07 343 SER B N 1
ATOM 5479 C CA . SER B 1 337 ? -52.987 230.860 8.627 1.00 63.69 343 SER B CA 1
ATOM 5480 C C . SER B 1 337 ? -51.827 230.372 7.743 1.00 61.68 343 SER B C 1
ATOM 5481 O O . SER B 1 337 ? -51.423 231.057 6.807 1.00 58.21 343 SER B O 1
ATOM 5484 N N . GLN B 1 338 ? -51.265 229.215 8.087 1.00 63.52 344 GLN B N 1
ATOM 5485 C CA . GLN B 1 338 ? -50.111 228.681 7.374 1.00 62.49 344 GLN B CA 1
ATOM 5486 C C . GLN B 1 338 ? -50.507 228.077 6.023 1.00 58.38 344 GLN B C 1
ATOM 5487 O O . GLN B 1 338 ? -49.808 228.276 5.029 1.00 56.04 344 GLN B O 1
ATOM 5493 N N . THR B 1 339 ? -51.623 227.347 5.984 1.00 57.93 345 THR B N 1
ATOM 5494 C CA . THR B 1 339 ? -52.054 226.731 4.760 1.00 54.81 345 THR B CA 1
ATOM 5495 C C . THR B 1 339 ? -52.698 227.743 3.867 1.00 52.42 345 THR B C 1
ATOM 5496 O O . THR B 1 339 ? -52.695 227.571 2.667 1.00 49.79 345 THR B O 1
ATOM 5500 N N . CYS B 1 340 ? -53.214 228.833 4.439 1.00 53.87 346 CYS B N 1
ATOM 5501 C CA . CYS B 1 340 ? -53.697 229.957 3.613 1.00 52.71 346 CYS B CA 1
ATOM 5502 C C . CYS B 1 340 ? -52.568 230.719 2.978 1.00 47.37 346 CYS B C 1
ATOM 5503 O O . CYS B 1 340 ? -52.664 231.092 1.835 1.00 43.97 346 CYS B O 1
ATOM 5506 N N . LEU B 1 341 ? -51.482 230.924 3.714 1.00 47.08 347 LEU B N 1
ATOM 5507 C CA . LEU B 1 341 ? -50.279 231.531 3.140 1.00 45.36 347 LEU B CA 1
ATOM 5508 C C . LEU B 1 341 ? -49.689 230.650 2.059 1.00 41.72 347 LEU B C 1
ATOM 5509 O O . LEU B 1 341 ? -49.305 231.135 1.008 1.00 38.75 347 LEU B O 1
ATOM 5514 N N . LEU B 1 342 ? -49.640 229.347 2.305 1.00 42.14 348 LEU B N 1
ATOM 5515 C CA . LEU B 1 342 ? -49.191 228.418 1.272 1.00 40.75 348 LEU B CA 1
ATOM 5516 C C . LEU B 1 342 ? -50.016 228.546 0.039 1.00 39.34 348 LEU B C 1
ATOM 5517 O O . LEU B 1 342 ? -49.454 228.557 -1.061 1.00 38.52 348 LEU B O 1
ATOM 5522 N N . GLN B 1 343 ? -51.344 228.682 0.196 1.00 40.82 349 GLN B N 1
ATOM 5523 C CA . GLN B 1 343 ? -52.239 228.797 -0.960 1.00 40.27 349 GLN B CA 1
ATOM 5524 C C . GLN B 1 343 ? -52.107 230.099 -1.678 1.00 38.16 349 GLN B C 1
ATOM 5525 O O . GLN B 1 343 ? -52.272 230.136 -2.874 1.00 37.76 349 GLN B O 1
ATOM 5531 N N . GLU B 1 344 ? -51.787 231.168 -0.973 1.00 38.58 350 GLU B N 1
ATOM 5532 C CA . GLU B 1 344 ? -51.464 232.442 -1.646 1.00 38.54 350 GLU B CA 1
ATOM 5533 C C . GLU B 1 344 ? -50.203 232.280 -2.569 1.00 34.87 350 GLU B C 1
ATOM 5534 O O . GLU B 1 344 ? -50.165 232.785 -3.680 1.00 31.32 350 GLU B O 1
ATOM 5540 N N . HIS B 1 345 ? -49.203 231.553 -2.091 1.00 34.72 351 HIS B N 1
ATOM 5541 C CA . HIS B 1 345 ? -47.983 231.367 -2.867 1.00 33.67 351 HIS B CA 1
ATOM 5542 C C . HIS B 1 345 ? -48.266 230.543 -4.079 1.00 31.18 351 HIS B C 1
ATOM 5543 O O . HIS B 1 345 ? -48.072 231.005 -5.208 1.00 28.53 351 HIS B O 1
ATOM 5550 N N . LEU B 1 346 ? -48.838 229.358 -3.867 1.00 32.30 352 LEU B N 1
ATOM 5551 C CA . LEU B 1 346 ? -49.305 228.525 -4.948 1.00 31.41 352 LEU B CA 1
ATOM 5552 C C . LEU B 1 346 ? -50.127 229.345 -5.978 1.00 31.12 352 LEU B C 1
ATOM 5553 O O . LEU B 1 346 ? -49.824 229.360 -7.161 1.00 31.27 352 LEU B O 1
ATOM 5558 N N . ASP B 1 347 ? -51.115 230.066 -5.525 1.00 32.31 353 ASP B N 1
ATOM 5559 C CA . ASP B 1 347 ? -51.918 230.842 -6.439 1.00 33.32 353 ASP B CA 1
ATOM 5560 C C . ASP B 1 347 ? -51.094 231.779 -7.299 1.00 31.94 353 ASP B C 1
ATOM 5561 O O . ASP B 1 347 ? -51.428 232.034 -8.481 1.00 30.84 353 ASP B O 1
ATOM 5566 N N . SER B 1 348 ? -50.072 232.359 -6.711 1.00 31.88 354 SER B N 1
ATOM 5567 C CA . SER B 1 348 ? -49.242 233.295 -7.448 1.00 31.88 354 SER B CA 1
ATOM 5568 C C . SER B 1 348 ? -48.417 232.503 -8.488 1.00 29.60 354 SER B C 1
ATOM 5569 O O . SER B 1 348 ? -48.271 232.941 -9.641 1.00 28.54 354 SER B O 1
ATOM 5572 N N . VAL B 1 349 ? -47.957 231.311 -8.098 1.00 27.57 355 VAL B N 1
ATOM 5573 C CA . VAL B 1 349 ? -47.279 230.452 -9.033 1.00 27.11 355 VAL B CA 1
ATOM 5574 C C . VAL B 1 349 ? -48.196 230.202 -10.245 1.00 27.29 355 VAL B C 1
ATOM 5575 O O . VAL B 1 349 ? -47.808 230.458 -11.368 1.00 26.58 355 VAL B O 1
ATOM 5579 N N . GLN B 1 350 ? -49.415 229.760 -9.976 1.00 27.90 356 GLN B N 1
ATOM 5580 C CA . GLN B 1 350 ? -50.403 229.502 -11.003 1.00 30.31 356 GLN B CA 1
ATOM 5581 C C . GLN B 1 350 ? -50.559 230.699 -11.958 1.00 30.66 356 GLN B C 1
ATOM 5582 O O . GLN B 1 350 ? -50.533 230.552 -13.175 1.00 31.75 356 GLN B O 1
ATOM 5588 N N . LYS B 1 351 ? -50.684 231.878 -11.409 1.00 31.84 357 LYS B N 1
ATOM 5589 C CA . LYS B 1 351 ? -50.986 233.057 -12.215 1.00 33.10 357 LYS B CA 1
ATOM 5590 C C . LYS B 1 351 ? -49.756 233.515 -13.051 1.00 32.86 357 LYS B C 1
ATOM 5591 O O . LYS B 1 351 ? -49.905 234.073 -14.125 1.00 35.11 357 LYS B O 1
ATOM 5597 N N . GLU B 1 352 ? -48.559 233.282 -12.542 1.00 30.91 358 GLU B N 1
ATOM 5598 C CA A GLU B 1 352 ? -47.334 233.841 -13.128 0.50 31.66 358 GLU B CA 1
ATOM 5599 C CA B GLU B 1 352 ? -47.372 233.867 -13.160 0.50 31.26 358 GLU B CA 1
ATOM 5600 C C . GLU B 1 352 ? -46.720 232.892 -14.151 1.00 29.61 358 GLU B C 1
ATOM 5601 O O . GLU B 1 352 ? -45.943 233.302 -14.995 1.00 29.57 358 GLU B O 1
ATOM 5612 N N . PHE B 1 353 ? -47.073 231.616 -14.061 1.00 27.78 359 PHE B N 1
ATOM 5613 C CA . PHE B 1 353 ? -46.515 230.623 -14.943 1.00 28.43 359 PHE B CA 1
ATOM 5614 C C . PHE B 1 353 ? -46.875 230.956 -16.417 1.00 30.16 359 PHE B C 1
ATOM 5615 O O . PHE B 1 353 ? -48.014 231.376 -16.722 1.00 32.71 359 PHE B O 1
ATOM 5623 N N . ILE B 1 354 ? -45.898 230.848 -17.307 1.00 29.61 360 ILE B N 1
ATOM 5624 C CA . ILE B 1 354 ? -46.165 231.090 -18.735 1.00 31.13 360 ILE B CA 1
ATOM 5625 C C . ILE B 1 354 ? -46.009 229.793 -19.515 1.00 28.19 360 ILE B C 1
ATOM 5626 O O . ILE B 1 354 ? -44.949 229.112 -19.455 1.00 25.32 360 ILE B O 1
ATOM 5631 N N . ILE B 1 355 ? -47.108 229.395 -20.130 1.00 27.07 361 ILE B N 1
ATOM 5632 C CA . ILE B 1 355 ? -47.148 228.200 -20.978 1.00 28.13 361 ILE B CA 1
ATOM 5633 C C . ILE B 1 355 ? -46.291 228.442 -22.211 1.00 27.23 361 ILE B C 1
ATOM 5634 O O . ILE B 1 355 ? -46.350 229.523 -22.813 1.00 26.50 361 ILE B O 1
ATOM 5639 N N . PHE B 1 356 ? -45.455 227.460 -22.530 1.00 25.99 362 PHE B N 1
ATOM 5640 C CA . PHE B 1 356 ? -44.657 227.476 -23.759 1.00 26.84 362 PHE B CA 1
ATOM 5641 C C . PHE B 1 356 ? -44.986 226.292 -24.586 1.00 27.81 362 PHE B C 1
ATOM 5642 O O . PHE B 1 356 ? -45.078 225.184 -24.085 1.00 28.07 362 PHE B O 1
ATOM 5650 N N . ASN B 1 357 ? -45.143 226.516 -25.871 1.00 29.48 363 ASN B N 1
ATOM 5651 C CA . ASN B 1 357 ? -45.391 225.433 -26.810 1.00 31.79 363 ASN B CA 1
ATOM 5652 C C . ASN B 1 357 ? -44.627 225.704 -28.123 1.00 33.35 363 ASN B C 1
ATOM 5653 O O . ASN B 1 357 ? -44.920 226.665 -28.846 1.00 34.15 363 ASN B O 1
ATOM 5658 N N . ARG B 1 358 ? -43.628 224.889 -28.411 1.00 34.25 364 ARG B N 1
ATOM 5659 C CA . ARG B 1 358 ? -42.822 225.104 -29.609 1.00 37.19 364 ARG B CA 1
ATOM 5660 C C . ARG B 1 358 ? -43.560 224.754 -30.924 1.00 41.01 364 ARG B C 1
ATOM 5661 O O . ARG B 1 358 ? -43.376 225.420 -31.917 1.00 42.68 364 ARG B O 1
ATOM 5669 N N . GLU B 1 359 ? -44.403 223.726 -30.916 1.00 45.20 365 GLU B N 1
ATOM 5670 C CA . GLU B 1 359 ? -45.274 223.469 -32.071 1.00 50.74 365 GLU B CA 1
ATOM 5671 C C . GLU B 1 359 ? -45.986 224.768 -32.486 1.00 53.43 365 GLU B C 1
ATOM 5672 O O . GLU B 1 359 ? -45.886 225.187 -33.643 1.00 57.81 365 GLU B O 1
ATOM 5678 N N . LYS B 1 360 ? -46.658 225.421 -31.529 1.00 51.09 366 LYS B N 1
ATOM 5679 C CA . LYS B 1 360 ? -47.350 226.694 -31.796 1.00 53.48 366 LYS B CA 1
ATOM 5680 C C . LYS B 1 360 ? -46.394 227.763 -32.274 1.00 53.09 366 LYS B C 1
ATOM 5681 O O . LYS B 1 360 ? -46.739 228.546 -33.110 1.00 57.41 366 LYS B O 1
ATOM 5687 N N . VAL B 1 361 ? -45.205 227.830 -31.719 1.00 50.49 367 VAL B N 1
ATOM 5688 C CA . VAL B 1 361 ? -44.265 228.832 -32.181 1.00 51.54 367 VAL B CA 1
ATOM 5689 C C . VAL B 1 361 ? -43.862 228.521 -33.621 1.00 56.62 367 VAL B C 1
ATOM 5690 O O . VAL B 1 361 ? -43.634 229.449 -34.429 1.00 60.63 367 VAL B O 1
ATOM 5694 N N . ASN B 1 362 ? -43.823 227.220 -33.961 1.00 55.74 368 ASN B N 1
ATOM 5695 C CA . ASN B 1 362 ? -43.445 226.785 -35.300 1.00 58.77 368 ASN B CA 1
ATOM 5696 C C . ASN B 1 362 ? -44.578 227.100 -36.322 1.00 64.98 368 ASN B C 1
ATOM 5697 O O . ASN B 1 362 ? -44.381 227.908 -37.233 1.00 67.91 368 ASN B O 1
ATOM 5702 N N . ARG B 1 363 ? -45.757 226.493 -36.132 1.00 67.49 369 ARG B N 1
ATOM 5703 C CA . ARG B 1 363 ? -46.990 226.880 -36.880 1.00 73.13 369 ARG B CA 1
ATOM 5704 C C . ARG B 1 363 ? -47.155 228.394 -37.115 1.00 73.56 369 ARG B C 1
ATOM 5705 O O . ARG B 1 363 ? -47.444 228.821 -38.220 1.00 77.87 369 ARG B O 1
ATOM 5713 N N . ASP B 1 364 ? -46.988 229.190 -36.069 1.00 71.60 370 ASP B N 1
ATOM 5714 C CA . ASP B 1 364 ? -47.170 230.647 -36.173 1.00 75.83 370 ASP B CA 1
ATOM 5715 C C . ASP B 1 364 ? -45.918 231.359 -36.718 1.00 77.80 370 ASP B C 1
ATOM 5716 O O . ASP B 1 364 ? -45.830 232.587 -36.694 1.00 80.14 370 ASP B O 1
ATOM 5721 N N . PHE B 1 365 ? -44.944 230.579 -37.168 1.00 78.50 371 PHE B N 1
ATOM 5722 C CA . PHE B 1 365 ? -43.823 231.102 -37.941 1.00 82.51 371 PHE B CA 1
ATOM 5723 C C . PHE B 1 365 ? -44.102 230.901 -39.432 1.00 87.64 371 PHE B C 1
ATOM 5724 O O . PHE B 1 365 ? -43.691 231.711 -40.267 1.00 91.29 371 PHE B O 1
ATOM 5732 N N . ASN B 1 366 ? -44.791 229.808 -39.756 1.00 88.36 372 ASN B N 1
ATOM 5733 C CA . ASN B 1 366 ? -45.240 229.548 -41.123 1.00 94.81 372 ASN B CA 1
ATOM 5734 C C . ASN B 1 366 ? -46.517 230.358 -41.458 1.00 97.70 372 ASN B C 1
ATOM 5735 O O . ASN B 1 366 ? -47.639 229.836 -41.416 1.00 98.11 372 ASN B O 1
ATOM 5740 N N . LYS B 1 367 ? -46.317 231.636 -41.791 1.00 98.76 373 LYS B N 1
ATOM 5741 C CA . LYS B 1 367 ? -47.406 232.600 -41.912 1.00 101.15 373 LYS B CA 1
ATOM 5742 C C . LYS B 1 367 ? -48.110 232.770 -40.570 1.00 95.79 373 LYS B C 1
ATOM 5743 O O . LYS B 1 367 ? -48.126 233.860 -40.009 1.00 93.97 373 LYS B O 1
ATOM 5745 N N . GLU C 1 8 ? -21.183 181.185 11.647 1.00 92.69 14 GLU C N 1
ATOM 5746 C CA . GLU C 1 8 ? -20.421 181.389 10.384 1.00 92.95 14 GLU C CA 1
ATOM 5747 C C . GLU C 1 8 ? -21.253 182.240 9.414 1.00 92.79 14 GLU C C 1
ATOM 5748 O O . GLU C 1 8 ? -22.486 182.232 9.466 1.00 90.17 14 GLU C O 1
ATOM 5754 N N . ASN C 1 9 ? -20.562 183.005 8.563 1.00 94.64 15 ASN C N 1
ATOM 5755 C CA . ASN C 1 9 ? -21.210 183.817 7.522 1.00 90.78 15 ASN C CA 1
ATOM 5756 C C . ASN C 1 9 ? -20.987 183.211 6.125 1.00 86.51 15 ASN C C 1
ATOM 5757 O O . ASN C 1 9 ? -20.678 183.932 5.164 1.00 90.12 15 ASN C O 1
ATOM 5762 N N . GLU C 1 10 ? -21.161 181.894 6.018 1.00 79.21 16 GLU C N 1
ATOM 5763 C CA . GLU C 1 10 ? -20.952 181.180 4.751 1.00 73.43 16 GLU C CA 1
ATOM 5764 C C . GLU C 1 10 ? -22.254 181.137 3.919 1.00 63.89 16 GLU C C 1
ATOM 5765 O O . GLU C 1 10 ? -23.362 180.958 4.469 1.00 55.95 16 GLU C O 1
ATOM 5771 N N . ASP C 1 11 ? -22.109 181.305 2.602 1.00 57.49 17 ASP C N 1
ATOM 5772 C CA . ASP C 1 11 ? -23.261 181.362 1.701 1.00 51.84 17 ASP C CA 1
ATOM 5773 C C . ASP C 1 11 ? -23.779 179.965 1.373 1.00 46.77 17 ASP C C 1
ATOM 5774 O O . ASP C 1 11 ? -23.020 179.092 0.947 1.00 46.71 17 ASP C O 1
ATOM 5779 N N . VAL C 1 12 ? -25.080 179.766 1.557 1.00 41.24 18 VAL C N 1
ATOM 5780 C CA . VAL C 1 12 ? -25.725 178.519 1.176 1.00 38.55 18 VAL C CA 1
ATOM 5781 C C . VAL C 1 12 ? -25.957 178.500 -0.339 1.00 35.69 18 VAL C C 1
ATOM 5782 O O . VAL C 1 12 ? -26.508 179.411 -0.868 1.00 34.04 18 VAL C O 1
ATOM 5786 N N . ASN C 1 13 ? -25.489 177.463 -1.008 1.00 35.27 19 ASN C N 1
ATOM 5787 C CA . ASN C 1 13 ? -25.659 177.332 -2.448 1.00 35.44 19 ASN C CA 1
ATOM 5788 C C . ASN C 1 13 ? -26.046 175.909 -2.834 1.00 35.51 19 ASN C C 1
ATOM 5789 O O . ASN C 1 13 ? -26.292 175.077 -1.973 1.00 34.02 19 ASN C O 1
ATOM 5794 N N . PHE C 1 14 ? -26.101 175.636 -4.131 1.00 36.72 20 PHE C N 1
ATOM 5795 C CA . PHE C 1 14 ? -26.628 174.365 -4.632 1.00 37.52 20 PHE C CA 1
ATOM 5796 C C . PHE C 1 14 ? -25.844 173.149 -4.093 1.00 40.15 20 PHE C C 1
ATOM 5797 O O . PHE C 1 14 ? -26.402 172.068 -3.901 1.00 39.47 20 PHE C O 1
ATOM 5805 N N . ASP C 1 15 ? -24.562 173.346 -3.823 1.00 43.05 21 ASP C N 1
ATOM 5806 C CA . ASP C 1 15 ? -23.704 172.265 -3.332 1.00 46.16 21 ASP C CA 1
ATOM 5807 C C . ASP C 1 15 ? -23.971 171.897 -1.858 1.00 44.52 21 ASP C C 1
ATOM 5808 O O . ASP C 1 15 ? -23.558 170.851 -1.402 1.00 46.24 21 ASP C O 1
ATOM 5813 N N . HIS C 1 16 ? -24.680 172.747 -1.135 1.00 41.61 22 HIS C N 1
ATOM 5814 C CA . HIS C 1 16 ? -25.051 172.436 0.251 1.00 40.82 22 HIS C CA 1
ATOM 5815 C C . HIS C 1 16 ? -26.195 171.429 0.337 1.00 39.18 22 HIS C C 1
ATOM 5816 O O . HIS C 1 16 ? -26.656 171.106 1.419 1.00 38.06 22 HIS C O 1
ATOM 5823 N N . PHE C 1 17 ? -26.664 170.928 -0.795 1.00 38.36 23 PHE C N 1
ATOM 5824 C CA . PHE C 1 17 ? -27.852 170.060 -0.796 1.00 37.72 23 PHE C CA 1
ATOM 5825 C C . PHE C 1 17 ? -27.663 168.802 -1.589 1.00 40.19 23 PHE C C 1
ATOM 5826 O O . PHE C 1 17 ? -26.813 168.715 -2.466 1.00 42.39 23 PHE C O 1
ATOM 5834 N N . GLU C 1 18 ? -28.513 167.840 -1.298 1.00 42.68 24 GLU C N 1
ATOM 5835 C CA . GLU C 1 18 ? -28.560 166.597 -2.028 1.00 44.88 24 GLU C CA 1
ATOM 5836 C C . GLU C 1 18 ? -29.922 166.481 -2.668 1.00 43.29 24 GLU C C 1
ATOM 5837 O O . GLU C 1 18 ? -30.950 166.577 -1.979 1.00 41.25 24 GLU C O 1
ATOM 5843 N N . ILE C 1 19 ? -29.951 166.279 -3.977 1.00 43.26 25 ILE C N 1
ATOM 5844 C CA . ILE C 1 19 ? -31.207 166.278 -4.702 1.00 43.84 25 ILE C CA 1
ATOM 5845 C C . ILE C 1 19 ? -31.835 164.903 -4.662 1.00 45.69 25 ILE C C 1
ATOM 5846 O O . ILE C 1 19 ? -31.212 163.914 -5.044 1.00 46.66 25 ILE C O 1
ATOM 5851 N N . LEU C 1 20 ? -33.091 164.857 -4.237 1.00 46.89 26 LEU C N 1
ATOM 5852 C CA . LEU C 1 20 ? -33.855 163.625 -4.213 1.00 50.00 26 LEU C CA 1
ATOM 5853 C C . LEU C 1 20 ? -34.952 163.722 -5.264 1.00 53.12 26 LEU C C 1
ATOM 5854 O O . LEU C 1 20 ? -34.845 164.485 -6.213 1.00 59.70 26 LEU C O 1
ATOM 5859 N N . ARG C 1 21 ? -35.992 162.943 -5.100 1.00 56.45 27 ARG C N 1
ATOM 5860 C CA . ARG C 1 21 ? -37.036 162.776 -6.118 1.00 57.22 27 ARG C CA 1
ATOM 5861 C C . ARG C 1 21 ? -37.633 164.111 -6.644 1.00 52.26 27 ARG C C 1
ATOM 5862 O O . ARG C 1 21 ? -37.749 165.072 -5.908 1.00 54.00 27 ARG C O 1
ATOM 5870 N N . ALA C 1 22 ? -37.923 164.166 -7.942 1.00 48.96 28 ALA C N 1
ATOM 5871 C CA . ALA C 1 22 ? -38.718 165.260 -8.519 1.00 46.20 28 ALA C CA 1
ATOM 5872 C C . ALA C 1 22 ? -40.164 165.093 -8.131 1.00 44.51 28 ALA C C 1
ATOM 5873 O O . ALA C 1 22 ? -40.659 163.986 -8.147 1.00 47.12 28 ALA C O 1
ATOM 5875 N N . ILE C 1 23 ? -40.846 166.191 -7.792 1.00 41.11 29 ILE C N 1
ATOM 5876 C CA . ILE C 1 23 ? -42.248 166.120 -7.342 1.00 41.86 29 ILE C CA 1
ATOM 5877 C C . ILE C 1 23 ? -43.212 167.013 -8.127 1.00 42.14 29 ILE C C 1
ATOM 5878 O O . ILE C 1 23 ? -44.410 166.972 -7.925 1.00 42.72 29 ILE C O 1
ATOM 5883 N N . GLY C 1 24 ? -42.689 167.806 -9.023 1.00 42.17 30 GLY C N 1
ATOM 5884 C CA . GLY C 1 24 ? -43.533 168.620 -9.841 1.00 44.47 30 GLY C CA 1
ATOM 5885 C C . GLY C 1 24 ? -42.763 169.279 -10.938 1.00 45.78 30 GLY C C 1
ATOM 5886 O O . GLY C 1 24 ? -41.529 169.258 -10.949 1.00 42.52 30 GLY C O 1
ATOM 5887 N N . LYS C 1 25 ? -43.502 169.922 -11.830 1.00 51.47 31 LYS C N 1
ATOM 5888 C CA . LYS C 1 25 ? -42.984 170.346 -13.101 1.00 56.98 31 LYS C CA 1
ATOM 5889 C C . LYS C 1 25 ? -43.355 171.778 -13.323 1.00 58.69 31 LYS C C 1
ATOM 5890 O O . LYS C 1 25 ? -44.357 172.269 -12.796 1.00 56.72 31 LYS C O 1
ATOM 5896 N N . GLY C 1 26 ? -42.531 172.451 -14.109 1.00 62.92 32 GLY C N 1
ATOM 5897 C CA . GLY C 1 26 ? -42.782 173.823 -14.515 1.00 61.53 32 GLY C CA 1
ATOM 5898 C C . GLY C 1 26 ? -42.293 174.035 -15.934 1.00 61.07 32 GLY C C 1
ATOM 5899 O O . GLY C 1 26 ? -41.478 173.256 -16.452 1.00 58.23 32 GLY C O 1
ATOM 5900 N N . SER C 1 27 ? -42.810 175.074 -16.574 1.00 61.79 33 SER C N 1
ATOM 5901 C CA . SER C 1 27 ? -42.341 175.456 -17.891 1.00 64.40 33 SER C CA 1
ATOM 5902 C C . SER C 1 27 ? -40.875 175.938 -17.828 1.00 58.70 33 SER C C 1
ATOM 5903 O O . SER C 1 27 ? -40.150 175.851 -18.829 1.00 62.79 33 SER C O 1
ATOM 5906 N N . PHE C 1 28 ? -40.437 176.413 -16.652 1.00 51.41 34 PHE C N 1
ATOM 5907 C CA . PHE C 1 28 ? -39.054 176.929 -16.486 1.00 48.48 34 PHE C CA 1
ATOM 5908 C C . PHE C 1 28 ? -38.131 176.031 -15.672 1.00 45.49 34 PHE C C 1
ATOM 5909 O O . PHE C 1 28 ? -36.984 176.377 -15.460 1.00 42.74 34 PHE C O 1
ATOM 5917 N N . GLY C 1 29 ? -38.636 174.870 -15.256 1.00 45.46 35 GLY C N 1
ATOM 5918 C CA . GLY C 1 29 ? -37.855 173.895 -14.505 1.00 46.19 35 GLY C CA 1
ATOM 5919 C C . GLY C 1 29 ? -38.715 173.116 -13.518 1.00 48.76 35 GLY C C 1
ATOM 5920 O O . GLY C 1 29 ? -39.918 173.399 -13.348 1.00 52.55 35 GLY C O 1
ATOM 5921 N N . LYS C 1 30 ? -38.093 172.164 -12.838 1.00 47.31 36 LYS C N 1
ATOM 5922 C CA . LYS C 1 30 ? -38.811 171.253 -11.967 1.00 47.07 36 LYS C CA 1
ATOM 5923 C C . LYS C 1 30 ? -38.895 171.766 -10.484 1.00 42.52 36 LYS C C 1
ATOM 5924 O O . LYS C 1 30 ? -38.196 172.706 -10.073 1.00 38.51 36 LYS C O 1
ATOM 5930 N N . VAL C 1 31 ? -39.774 171.148 -9.713 1.00 39.65 37 VAL C N 1
ATOM 5931 C CA . VAL C 1 31 ? -39.662 171.176 -8.263 1.00 36.29 37 VAL C CA 1
ATOM 5932 C C . VAL C 1 31 ? -39.198 169.787 -7.765 1.00 36.72 37 VAL C C 1
ATOM 5933 O O . VAL C 1 31 ? -39.715 168.743 -8.216 1.00 36.63 37 VAL C O 1
ATOM 5937 N N . CYS C 1 32 ? -38.250 169.782 -6.830 1.00 34.74 38 CYS C N 1
ATOM 5938 C CA A CYS C 1 32 ? -37.580 168.575 -6.331 0.50 36.29 38 CYS C CA 1
ATOM 5939 C CA B CYS C 1 32 ? -37.829 168.511 -6.277 0.50 35.92 38 CYS C CA 1
ATOM 5940 C C . CYS C 1 32 ? -37.604 168.576 -4.793 1.00 35.17 38 CYS C C 1
ATOM 5941 O O . CYS C 1 32 ? -37.664 169.650 -4.180 1.00 34.78 38 CYS C O 1
ATOM 5946 N N . ILE C 1 33 ? -37.429 167.402 -4.193 1.00 34.97 39 ILE C N 1
ATOM 5947 C CA . ILE C 1 33 ? -37.135 167.306 -2.767 1.00 34.09 39 ILE C CA 1
ATOM 5948 C C . ILE C 1 33 ? -35.634 167.378 -2.613 1.00 33.99 39 ILE C C 1
ATOM 5949 O O . ILE C 1 33 ? -34.925 166.737 -3.344 1.00 36.93 39 ILE C O 1
ATOM 5954 N N . VAL C 1 34 ? -35.162 168.197 -1.686 1.00 33.06 40 VAL C N 1
ATOM 5955 C CA . VAL C 1 34 ? -33.740 168.277 -1.372 1.00 33.74 40 VAL C CA 1
ATOM 5956 C C . VAL C 1 34 ? -33.509 168.032 0.135 1.00 34.64 40 VAL C C 1
ATOM 5957 O O . VAL C 1 34 ? -34.379 168.291 0.956 1.00 34.80 40 VAL C O 1
ATOM 5961 N N . GLN C 1 35 ? -32.333 167.533 0.465 1.00 36.40 41 GLN C N 1
ATOM 5962 C CA . GLN C 1 35 ? -31.865 167.462 1.831 1.00 36.98 41 GLN C CA 1
ATOM 5963 C C . GLN C 1 35 ? -30.616 168.322 2.020 1.00 35.47 41 GLN C C 1
ATOM 5964 O O . GLN C 1 35 ? -29.656 168.207 1.262 1.00 35.21 41 GLN C O 1
ATOM 5970 N N . LYS C 1 36 ? -30.651 169.194 3.022 1.00 34.25 42 LYS C N 1
ATOM 5971 C CA . LYS C 1 36 ? -29.514 170.008 3.359 1.00 34.48 42 LYS C CA 1
ATOM 5972 C C . LYS C 1 36 ? -28.457 169.157 4.059 1.00 35.79 42 LYS C C 1
ATOM 5973 O O . LYS C 1 36 ? -28.732 168.544 5.071 1.00 35.58 42 LYS C O 1
ATOM 5979 N N . ASN C 1 37 ? -27.254 169.122 3.490 1.00 36.95 43 ASN C N 1
ATOM 5980 C CA . ASN C 1 37 ? -26.220 168.195 3.924 1.00 39.28 43 ASN C CA 1
ATOM 5981 C C . ASN C 1 37 ? -25.947 168.286 5.411 1.00 41.38 43 ASN C C 1
ATOM 5982 O O . ASN C 1 37 ? -25.910 167.264 6.088 1.00 42.30 43 ASN C O 1
ATOM 5987 N N . ASP C 1 38 ? -25.802 169.506 5.935 1.00 41.78 44 ASP C N 1
ATOM 5988 C CA . ASP C 1 38 ? -25.345 169.677 7.312 1.00 44.27 44 ASP C CA 1
ATOM 5989 C C . ASP C 1 38 ? -26.423 169.318 8.333 1.00 44.65 44 ASP C C 1
ATOM 5990 O O . ASP C 1 38 ? -26.204 168.437 9.177 1.00 47.24 44 ASP C O 1
ATOM 5995 N N . THR C 1 39 ? -27.591 169.942 8.233 1.00 41.75 45 THR C N 1
ATOM 5996 C CA . THR C 1 39 ? -28.680 169.710 9.206 1.00 41.46 45 THR C CA 1
ATOM 5997 C C . THR C 1 39 ? -29.532 168.488 8.859 1.00 40.78 45 THR C C 1
ATOM 5998 O O . THR C 1 39 ? -30.371 168.072 9.646 1.00 40.95 45 THR C O 1
ATOM 6002 N N . LYS C 1 40 ? -29.393 167.988 7.642 1.00 39.85 46 LYS C N 1
ATOM 6003 C CA . LYS C 1 40 ? -30.184 166.826 7.193 1.00 39.58 46 LYS C CA 1
ATOM 6004 C C . LYS C 1 40 ? -31.690 167.131 7.060 1.00 38.13 46 LYS C C 1
ATOM 6005 O O . LYS C 1 40 ? -32.498 166.242 6.796 1.00 39.28 46 LYS C O 1
ATOM 6011 N N . LYS C 1 41 ? -32.042 168.399 7.175 1.00 38.36 47 LYS C N 1
ATOM 6012 C CA . LYS C 1 41 ? -33.439 168.850 7.050 1.00 36.99 47 LYS C CA 1
ATOM 6013 C C . LYS C 1 41 ? -33.859 168.837 5.568 1.00 35.86 47 LYS C C 1
ATOM 6014 O O . LYS C 1 41 ? -33.063 169.126 4.686 1.00 37.04 47 LYS C O 1
ATOM 6020 N N . MET C 1 42 ? -35.091 168.449 5.311 1.00 35.86 48 MET C N 1
ATOM 6021 C CA . MET C 1 42 ? -35.596 168.300 3.938 1.00 35.76 48 MET C CA 1
ATOM 6022 C C . MET C 1 42 ? -36.440 169.529 3.517 1.00 32.57 48 MET C C 1
ATOM 6023 O O . MET C 1 42 ? -37.101 170.157 4.342 1.00 31.50 48 MET C O 1
ATOM 6028 N N . TYR C 1 43 ? -36.347 169.892 2.239 1.00 29.50 49 TYR C N 1
ATOM 6029 C CA . TYR C 1 43 ? -37.052 171.017 1.720 1.00 28.08 49 TYR C CA 1
ATOM 6030 C C . TYR C 1 43 ? -37.564 170.722 0.312 1.00 28.54 49 TYR C C 1
ATOM 6031 O O . TYR C 1 43 ? -37.187 169.708 -0.299 1.00 28.17 49 TYR C O 1
ATOM 6040 N N . ALA C 1 44 ? -38.404 171.632 -0.209 1.00 28.12 50 ALA C N 1
ATOM 6041 C CA . ALA C 1 44 ? -38.745 171.662 -1.629 1.00 27.93 50 ALA C CA 1
ATOM 6042 C C . ALA C 1 44 ? -37.925 172.741 -2.334 1.00 27.39 50 ALA C C 1
ATOM 6043 O O . ALA C 1 44 ? -37.763 173.837 -1.839 1.00 26.77 50 ALA C O 1
ATOM 6045 N N . MET C 1 45 ? -37.381 172.414 -3.482 1.00 28.11 51 MET C N 1
ATOM 6046 C CA . MET C 1 45 ? -36.591 173.372 -4.232 1.00 28.09 51 MET C CA 1
ATOM 6047 C C . MET C 1 45 ? -37.173 173.535 -5.616 1.00 28.60 51 MET C C 1
ATOM 6048 O O . MET C 1 45 ? -37.417 172.559 -6.296 1.00 29.93 51 MET C O 1
ATOM 6053 N N . LYS C 1 46 ? -37.366 174.774 -6.027 1.00 28.74 52 LYS C N 1
ATOM 6054 C CA . LYS C 1 46 ? -37.765 175.089 -7.386 1.00 31.24 52 LYS C CA 1
ATOM 6055 C C . LYS C 1 46 ? -36.561 175.515 -8.209 1.00 31.76 52 LYS C C 1
ATOM 6056 O O . LYS C 1 46 ? -35.857 176.408 -7.813 1.00 30.58 52 LYS C O 1
ATOM 6062 N N . TYR C 1 47 ? -36.349 174.857 -9.361 1.00 36.47 53 TYR C N 1
ATOM 6063 C CA . TYR C 1 47 ? -35.305 175.273 -10.383 1.00 39.33 53 TYR C CA 1
ATOM 6064 C C . TYR C 1 47 ? -35.960 176.204 -11.299 1.00 38.35 53 TYR C C 1
ATOM 6065 O O . TYR C 1 47 ? -37.060 175.951 -11.734 1.00 37.74 53 TYR C O 1
ATOM 6074 N N . MET C 1 48 ? -35.230 177.199 -11.738 1.00 39.11 54 MET C N 1
ATOM 6075 C CA . MET C 1 48 ? -35.687 178.028 -12.820 1.00 40.69 54 MET C CA 1
ATOM 6076 C C . MET C 1 48 ? -34.510 178.299 -13.763 1.00 37.35 54 MET C C 1
ATOM 6077 O O . MET C 1 48 ? -33.501 178.854 -13.370 1.00 35.24 54 MET C O 1
ATOM 6082 N N . ASN C 1 49 ? -34.631 177.797 -14.976 1.00 36.17 55 ASN C N 1
ATOM 6083 C CA . ASN C 1 49 ? -33.563 177.884 -15.965 1.00 35.67 55 ASN C CA 1
ATOM 6084 C C . ASN C 1 49 ? -33.351 179.330 -16.406 1.00 34.15 55 ASN C C 1
ATOM 6085 O O . ASN C 1 49 ? -34.293 180.012 -16.802 1.00 34.88 55 ASN C O 1
ATOM 6090 N N . LYS C 1 50 ? -32.138 179.818 -16.239 1.00 32.19 56 LYS C N 1
ATOM 6091 C CA . LYS C 1 50 ? -31.850 181.208 -16.515 1.00 32.73 56 LYS C CA 1
ATOM 6092 C C . LYS C 1 50 ? -32.093 181.537 -18.004 1.00 34.56 56 LYS C C 1
ATOM 6093 O O . LYS C 1 50 ? -32.652 182.579 -18.327 1.00 34.20 56 LYS C O 1
ATOM 6099 N N . GLN C 1 51 ? -31.621 180.665 -18.897 1.00 36.87 57 GLN C N 1
ATOM 6100 C CA . GLN C 1 51 ? -31.714 180.934 -20.328 1.00 39.39 57 GLN C CA 1
ATOM 6101 C C . GLN C 1 51 ? -33.168 181.001 -20.801 1.00 40.39 57 GLN C C 1
ATOM 6102 O O . GLN C 1 51 ? -33.543 181.934 -21.545 1.00 40.71 57 GLN C O 1
ATOM 6108 N N . LYS C 1 52 ? -33.990 180.047 -20.344 1.00 41.32 58 LYS C N 1
ATOM 6109 C CA . LYS C 1 52 ? -35.419 180.049 -20.660 1.00 42.75 58 LYS C CA 1
ATOM 6110 C C . LYS C 1 52 ? -36.082 181.292 -20.121 1.00 40.14 58 LYS C C 1
ATOM 6111 O O . LYS C 1 52 ? -36.897 181.910 -20.803 1.00 41.23 58 LYS C O 1
ATOM 6117 N N . CYS C 1 53 ? -35.692 181.691 -18.924 1.00 37.87 59 CYS C N 1
ATOM 6118 C CA . CYS C 1 53 ? -36.283 182.847 -18.277 1.00 37.96 59 CYS C CA 1
ATOM 6119 C C . CYS C 1 53 ? -35.979 184.114 -19.030 1.00 38.81 59 CYS C C 1
ATOM 6120 O O . CYS C 1 53 ? -36.835 185.000 -19.137 1.00 39.83 59 CYS C O 1
ATOM 6123 N N . VAL C 1 54 ? -34.758 184.228 -19.534 1.00 39.28 60 VAL C N 1
ATOM 6124 C CA . VAL C 1 54 ? -34.384 185.393 -20.302 1.00 40.25 60 VAL C CA 1
ATOM 6125 C C . VAL C 1 54 ? -35.145 185.409 -21.626 1.00 42.57 60 VAL C C 1
ATOM 6126 O O . VAL C 1 54 ? -35.638 186.444 -22.046 1.00 43.90 60 VAL C O 1
ATOM 6130 N N . GLU C 1 55 ? -35.206 184.264 -22.287 1.00 43.46 61 GLU C N 1
ATOM 6131 C CA . GLU C 1 55 ? -35.814 184.183 -23.602 1.00 46.54 61 GLU C CA 1
ATOM 6132 C C . GLU C 1 55 ? -37.287 184.494 -23.534 1.00 46.85 61 GLU C C 1
ATOM 6133 O O . GLU C 1 55 ? -37.847 185.123 -24.458 1.00 46.98 61 GLU C O 1
ATOM 6139 N N . ARG C 1 56 ? -37.925 184.072 -22.441 1.00 44.65 62 ARG C N 1
ATOM 6140 C CA . ARG C 1 56 ? -39.343 184.213 -22.325 1.00 45.72 62 ARG C CA 1
ATOM 6141 C C . ARG C 1 56 ? -39.720 185.373 -21.448 1.00 43.43 62 ARG C C 1
ATOM 6142 O O . ARG C 1 56 ? -40.878 185.568 -21.147 1.00 43.70 62 ARG C O 1
ATOM 6150 N N . ASN C 1 57 ? -38.741 186.204 -21.133 1.00 41.90 63 ASN C N 1
ATOM 6151 C CA . ASN C 1 57 ? -38.963 187.387 -20.335 1.00 42.88 63 ASN C CA 1
ATOM 6152 C C . ASN C 1 57 ? -39.623 187.104 -18.935 1.00 42.15 63 ASN C C 1
ATOM 6153 O O . ASN C 1 57 ? -40.540 187.817 -18.497 1.00 42.43 63 ASN C O 1
ATOM 6158 N N . GLU C 1 58 ? -39.147 186.071 -18.261 1.00 40.91 64 GLU C N 1
ATOM 6159 C CA . GLU C 1 58 ? -39.644 185.726 -16.921 1.00 41.63 64 GLU C CA 1
ATOM 6160 C C . GLU C 1 58 ? -38.766 186.184 -15.771 1.00 38.03 64 GLU C C 1
ATOM 6161 O O . GLU C 1 58 ? -39.168 186.057 -14.593 1.00 35.79 64 GLU C O 1
ATOM 6167 N N . VAL C 1 59 ? -37.565 186.677 -16.083 1.00 36.68 65 VAL C N 1
ATOM 6168 C CA . VAL C 1 59 ? -36.642 187.080 -15.046 1.00 34.34 65 VAL C CA 1
ATOM 6169 C C . VAL C 1 59 ? -37.298 188.138 -14.116 1.00 33.45 65 VAL C C 1
ATOM 6170 O O . VAL C 1 59 ? -37.241 188.009 -12.898 1.00 31.20 65 VAL C O 1
ATOM 6174 N N . ARG C 1 60 ? -37.981 189.123 -14.683 1.00 35.12 66 ARG C N 1
ATOM 6175 C CA . ARG C 1 60 ? -38.699 190.089 -13.847 1.00 36.45 66 ARG C CA 1
ATOM 6176 C C . ARG C 1 60 ? -39.585 189.358 -12.816 1.00 36.01 66 ARG C C 1
ATOM 6177 O O . ARG C 1 60 ? -39.602 189.683 -11.621 1.00 35.10 66 ARG C O 1
ATOM 6181 N N . ASN C 1 61 ? -40.294 188.354 -13.273 1.00 30.34 67 ASN C N 1
ATOM 6182 C CA . ASN C 1 61 ? -41.295 187.744 -12.434 1.00 30.77 67 ASN C CA 1
ATOM 6183 C C . ASN C 1 61 ? -40.689 186.839 -11.396 1.00 28.39 67 ASN C C 1
ATOM 6184 O O . ASN C 1 61 ? -41.234 186.678 -10.330 1.00 28.56 67 ASN C O 1
ATOM 6189 N N . VAL C 1 62 ? -39.553 186.248 -11.706 1.00 28.10 68 VAL C N 1
ATOM 6190 C CA . VAL C 1 62 ? -38.843 185.449 -10.726 1.00 26.23 68 VAL C CA 1
ATOM 6191 C C . VAL C 1 62 ? -38.259 186.348 -9.632 1.00 26.29 68 VAL C C 1
ATOM 6192 O O . VAL C 1 62 ? -38.408 186.049 -8.433 1.00 25.47 68 VAL C O 1
ATOM 6196 N N . PHE C 1 63 ? -37.681 187.488 -10.023 1.00 26.23 69 PHE C N 1
ATOM 6197 C CA . PHE C 1 63 ? -37.226 188.470 -9.028 1.00 26.73 69 PHE C CA 1
ATOM 6198 C C . PHE C 1 63 ? -38.368 189.019 -8.157 1.00 26.73 69 PHE C C 1
ATOM 6199 O O . PHE C 1 63 ? -38.214 189.157 -6.957 1.00 25.30 69 PHE C O 1
ATOM 6207 N N . LYS C 1 64 ? -39.490 189.347 -8.768 1.00 28.11 70 LYS C N 1
ATOM 6208 C CA . LYS C 1 64 ? -40.641 189.861 -7.999 1.00 29.60 70 LYS C CA 1
ATOM 6209 C C . LYS C 1 64 ? -41.117 188.831 -6.953 1.00 26.27 70 LYS C C 1
ATOM 6210 O O . LYS C 1 64 ? -41.361 189.171 -5.778 1.00 24.28 70 LYS C O 1
ATOM 6216 N N . GLU C 1 65 ? -41.230 187.583 -7.373 1.00 23.92 71 GLU C N 1
ATOM 6217 C CA . GLU C 1 65 ? -41.662 186.552 -6.485 1.00 22.68 71 GLU C CA 1
ATOM 6218 C C . GLU C 1 65 ? -40.689 186.370 -5.324 1.00 21.96 71 GLU C C 1
ATOM 6219 O O . GLU C 1 65 ? -41.111 186.275 -4.171 1.00 20.28 71 GLU C O 1
ATOM 6225 N N . LEU C 1 66 ? -39.389 186.331 -5.614 1.00 23.13 72 LEU C N 1
ATOM 6226 C CA . LEU C 1 66 ? -38.385 186.216 -4.554 1.00 23.10 72 LEU C CA 1
ATOM 6227 C C . LEU C 1 66 ? -38.502 187.388 -3.582 1.00 23.85 72 LEU C C 1
ATOM 6228 O O . LEU C 1 66 ? -38.519 187.200 -2.349 1.00 21.85 72 LEU C O 1
ATOM 6233 N N . GLN C 1 67 ? -38.648 188.585 -4.118 1.00 24.72 73 GLN C N 1
ATOM 6234 C CA . GLN C 1 67 ? -38.714 189.754 -3.269 1.00 27.53 73 GLN C CA 1
ATOM 6235 C C . GLN C 1 67 ? -39.936 189.709 -2.379 1.00 26.27 73 GLN C C 1
ATOM 6236 O O . GLN C 1 67 ? -39.852 190.044 -1.233 1.00 27.00 73 GLN C O 1
ATOM 6242 N N . ILE C 1 68 ? -41.060 189.201 -2.892 1.00 24.75 74 ILE C N 1
ATOM 6243 C CA . ILE C 1 68 ? -42.242 189.081 -2.098 1.00 23.42 74 ILE C CA 1
ATOM 6244 C C . ILE C 1 68 ? -42.073 188.024 -1.008 1.00 23.27 74 ILE C C 1
ATOM 6245 O O . ILE C 1 68 ? -42.374 188.275 0.145 1.00 21.69 74 ILE C O 1
ATOM 6250 N N . MET C 1 69 ? -41.614 186.831 -1.396 1.00 22.54 75 MET C N 1
ATOM 6251 C CA . MET C 1 69 ? -41.424 185.748 -0.471 1.00 21.13 75 MET C CA 1
ATOM 6252 C C . MET C 1 69 ? -40.458 186.113 0.670 1.00 22.07 75 MET C C 1
ATOM 6253 O O . MET C 1 69 ? -40.672 185.701 1.812 1.00 19.89 75 MET C O 1
ATOM 6258 N N . GLN C 1 70 ? -39.436 186.910 0.381 1.00 22.91 76 GLN C N 1
ATOM 6259 C CA . GLN C 1 70 ? -38.460 187.294 1.401 1.00 26.08 76 GLN C CA 1
ATOM 6260 C C . GLN C 1 70 ? -39.105 187.977 2.604 1.00 24.97 76 GLN C C 1
ATOM 6261 O O . GLN C 1 70 ? -38.649 187.854 3.707 1.00 23.98 76 GLN C O 1
ATOM 6267 N N . GLY C 1 71 ? -40.120 188.765 2.350 1.00 24.12 77 GLY C N 1
ATOM 6268 C CA . GLY C 1 71 ? -40.739 189.525 3.380 1.00 24.20 77 GLY C CA 1
ATOM 6269 C C . GLY C 1 71 ? -41.973 188.878 3.986 1.00 24.25 77 GLY C C 1
ATOM 6270 O O . GLY C 1 71 ? -42.688 189.535 4.698 1.00 25.74 77 GLY C O 1
ATOM 6271 N N . LEU C 1 72 ? -42.205 187.584 3.710 1.00 23.30 78 LEU C N 1
ATOM 6272 C CA . LEU C 1 72 ? -43.344 186.850 4.270 1.00 23.29 78 LEU C CA 1
ATOM 6273 C C . LEU C 1 72 ? -42.907 185.674 5.163 1.00 23.45 78 LEU C C 1
ATOM 6274 O O . LEU C 1 72 ? -41.972 184.913 4.802 1.00 23.05 78 LEU C O 1
ATOM 6279 N N . GLU C 1 73 ? -43.585 185.529 6.315 1.00 22.72 79 GLU C N 1
ATOM 6280 C CA . GLU C 1 73 ? -43.496 184.294 7.138 1.00 24.30 79 GLU C CA 1
ATOM 6281 C C . GLU C 1 73 ? -44.793 184.072 7.922 1.00 21.73 79 GLU C C 1
ATOM 6282 O O . GLU C 1 73 ? -45.262 184.972 8.593 1.00 21.02 79 GLU C O 1
ATOM 6288 N N . HIS C 1 74 ? -45.371 182.887 7.774 1.00 19.88 80 HIS C N 1
ATOM 6289 C CA . HIS C 1 74 ? -46.634 182.572 8.350 1.00 20.92 80 HIS C CA 1
ATOM 6290 C C . HIS C 1 74 ? -46.791 181.083 8.378 1.00 21.75 80 HIS C C 1
ATOM 6291 O O . HIS C 1 74 ? -46.301 180.391 7.480 1.00 21.06 80 HIS C O 1
ATOM 6298 N N . PRO C 1 75 ? -47.439 180.557 9.428 1.00 23.24 81 PRO C N 1
ATOM 6299 C CA . PRO C 1 75 ? -47.627 179.118 9.557 1.00 23.79 81 PRO C CA 1
ATOM 6300 C C . PRO C 1 75 ? -48.470 178.466 8.452 1.00 22.80 81 PRO C C 1
ATOM 6301 O O . PRO C 1 75 ? -48.340 177.254 8.233 1.00 23.43 81 PRO C O 1
ATOM 6305 N N . PHE C 1 76 ? -49.314 179.238 7.767 1.00 20.57 82 PHE C N 1
ATOM 6306 C CA . PHE C 1 76 ? -50.118 178.674 6.678 1.00 20.47 82 PHE C CA 1
ATOM 6307 C C . PHE C 1 76 ? -49.723 179.197 5.276 1.00 20.13 82 PHE C C 1
ATOM 6308 O O . PHE C 1 76 ? -50.538 179.246 4.339 1.00 17.44 82 PHE C O 1
ATOM 6316 N N . LEU C 1 77 ? -48.424 179.512 5.148 1.00 19.83 83 LEU C N 1
ATOM 6317 C CA . LEU C 1 77 ? -47.767 179.698 3.859 1.00 17.71 83 LEU C CA 1
ATOM 6318 C C . LEU C 1 77 ? -46.685 178.678 3.730 1.00 18.36 83 LEU C C 1
ATOM 6319 O O . LEU C 1 77 ? -46.188 178.182 4.716 1.00 20.04 83 LEU C O 1
ATOM 6324 N N . VAL C 1 78 ? -46.350 178.346 2.494 1.00 17.58 84 VAL C N 1
ATOM 6325 C CA . VAL C 1 78 ? -45.142 177.655 2.194 1.00 17.22 84 VAL C CA 1
ATOM 6326 C C . VAL C 1 78 ? -44.027 178.700 2.097 1.00 18.20 84 VAL C C 1
ATOM 6327 O O . VAL C 1 78 ? -43.908 179.438 1.110 1.00 17.80 84 VAL C O 1
ATOM 6331 N N . ASN C 1 79 ? -43.235 178.772 3.157 1.00 19.47 85 ASN C N 1
ATOM 6332 C CA . ASN C 1 79 ? -42.277 179.853 3.355 1.00 19.30 85 ASN C CA 1
ATOM 6333 C C . ASN C 1 79 ? -40.959 179.598 2.644 1.00 20.41 85 ASN C C 1
ATOM 6334 O O . ASN C 1 79 ? -40.543 178.446 2.483 1.00 20.45 85 ASN C O 1
ATOM 6339 N N . LEU C 1 80 ? -40.301 180.691 2.245 1.00 20.51 86 LEU C N 1
ATOM 6340 C CA . LEU C 1 80 ? -38.964 180.650 1.619 1.00 20.48 86 LEU C CA 1
ATOM 6341 C C . LEU C 1 80 ? -37.888 180.594 2.659 1.00 22.07 86 LEU C C 1
ATOM 6342 O O . LEU C 1 80 ? -37.893 181.412 3.601 1.00 22.43 86 LEU C O 1
ATOM 6347 N N . TRP C 1 81 ? -36.912 179.707 2.469 1.00 23.04 87 TRP C N 1
ATOM 6348 C CA . TRP C 1 81 ? -35.772 179.638 3.343 1.00 24.02 87 TRP C CA 1
ATOM 6349 C C . TRP C 1 81 ? -34.472 180.084 2.691 1.00 25.29 87 TRP C C 1
ATOM 6350 O O . TRP C 1 81 ? -33.691 180.833 3.297 1.00 26.05 87 TRP C O 1
ATOM 6361 N N . TYR C 1 82 ? -34.193 179.614 1.483 1.00 24.40 88 TYR C N 1
ATOM 6362 C CA . TYR C 1 82 ? -32.953 180.016 0.797 1.00 25.43 88 TYR C CA 1
ATOM 6363 C C . TYR C 1 82 ? -33.217 180.340 -0.640 1.00 24.50 88 TYR C C 1
ATOM 6364 O O . TYR C 1 82 ? -34.098 179.738 -1.274 1.00 23.95 88 TYR C O 1
ATOM 6373 N N . SER C 1 83 ? -32.475 181.301 -1.164 1.00 24.49 89 SER C N 1
ATOM 6374 C CA . SER C 1 83 ? -32.345 181.452 -2.607 1.00 24.25 89 SER C CA 1
ATOM 6375 C C . SER C 1 83 ? -30.894 181.565 -2.964 1.00 25.31 89 SER C C 1
ATOM 6376 O O . SER C 1 83 ? -30.108 182.155 -2.233 1.00 26.47 89 SER C O 1
ATOM 6379 N N . PHE C 1 84 ? -30.559 181.058 -4.138 1.00 25.69 90 PHE C N 1
ATOM 6380 C CA . PHE C 1 84 ? -29.227 181.136 -4.664 1.00 27.62 90 PHE C CA 1
ATOM 6381 C C . PHE C 1 84 ? -29.275 180.839 -6.153 1.00 27.93 90 PHE C C 1
ATOM 6382 O O . PHE C 1 84 ? -30.358 180.612 -6.722 1.00 26.24 90 PHE C O 1
ATOM 6390 N N . GLN C 1 85 ? -28.124 180.928 -6.800 1.00 29.20 91 GLN C N 1
ATOM 6391 C CA . GLN C 1 85 ? -28.034 180.700 -8.259 1.00 30.32 91 GLN C CA 1
ATOM 6392 C C . GLN C 1 85 ? -26.729 179.946 -8.574 1.00 32.76 91 GLN C C 1
ATOM 6393 O O . GLN C 1 85 ? -25.822 179.909 -7.773 1.00 32.76 91 GLN C O 1
ATOM 6399 N N . ASP C 1 86 ? -26.699 179.297 -9.716 1.00 35.21 92 ASP C N 1
ATOM 6400 C CA . ASP C 1 86 ? -25.451 178.920 -10.343 1.00 39.39 92 ASP C CA 1
ATOM 6401 C C . ASP C 1 86 ? -25.496 179.417 -11.790 1.00 41.42 92 ASP C C 1
ATOM 6402 O O . ASP C 1 86 ? -26.302 180.288 -12.114 1.00 39.64 92 ASP C O 1
ATOM 6407 N N . GLU C 1 87 ? -24.660 178.866 -12.654 1.00 46.20 93 GLU C N 1
ATOM 6408 C CA . GLU C 1 87 ? -24.573 179.358 -14.036 1.00 51.92 93 GLU C CA 1
ATOM 6409 C C . GLU C 1 87 ? -25.804 179.122 -14.890 1.00 50.18 93 GLU C C 1
ATOM 6410 O O . GLU C 1 87 ? -25.989 179.800 -15.895 1.00 50.49 93 GLU C O 1
ATOM 6416 N N . GLU C 1 88 ? -26.600 178.115 -14.540 1.00 50.62 94 GLU C N 1
ATOM 6417 C CA . GLU C 1 88 ? -27.717 177.692 -15.376 1.00 50.65 94 GLU C CA 1
ATOM 6418 C C . GLU C 1 88 ? -29.062 177.989 -14.758 1.00 46.05 94 GLU C C 1
ATOM 6419 O O . GLU C 1 88 ? -30.053 178.150 -15.451 1.00 44.42 94 GLU C O 1
ATOM 6425 N N . ASP C 1 89 ? -29.107 178.064 -13.448 1.00 44.05 95 ASP C N 1
ATOM 6426 C CA . ASP C 1 89 ? -30.373 178.072 -12.765 1.00 38.88 95 ASP C CA 1
ATOM 6427 C C . ASP C 1 89 ? -30.392 179.057 -11.622 1.00 35.28 95 ASP C C 1
ATOM 6428 O O . ASP C 1 89 ? -29.374 179.306 -10.987 1.00 32.95 95 ASP C O 1
ATOM 6433 N N . MET C 1 90 ? -31.580 179.590 -11.360 1.00 33.15 96 MET C N 1
ATOM 6434 C CA . MET C 1 90 ? -31.887 180.229 -10.120 1.00 31.70 96 MET C CA 1
ATOM 6435 C C . MET C 1 90 ? -32.667 179.253 -9.300 1.00 31.08 96 MET C C 1
ATOM 6436 O O . MET C 1 90 ? -33.407 178.467 -9.851 1.00 32.58 96 MET C O 1
ATOM 6441 N N . PHE C 1 91 ? -32.516 179.323 -7.970 1.00 30.46 97 PHE C N 1
ATOM 6442 C CA . PHE C 1 91 ? -33.113 178.345 -7.049 1.00 28.08 97 PHE C CA 1
ATOM 6443 C C . PHE C 1 91 ? -33.840 178.987 -5.895 1.00 26.50 97 PHE C C 1
ATOM 6444 O O . PHE C 1 91 ? -33.326 179.945 -5.259 1.00 23.96 97 PHE C O 1
ATOM 6452 N N . MET C 1 92 ? -34.964 178.367 -5.540 1.00 26.11 98 MET C N 1
ATOM 6453 C CA . MET C 1 92 ? -35.818 178.794 -4.428 1.00 27.17 98 MET C CA 1
ATOM 6454 C C . MET C 1 92 ? -35.988 177.577 -3.516 1.00 25.85 98 MET C C 1
ATOM 6455 O O . MET C 1 92 ? -36.404 176.522 -3.970 1.00 26.17 98 MET C O 1
ATOM 6460 N N . VAL C 1 93 ? -35.619 177.692 -2.262 1.00 24.57 99 VAL C N 1
ATOM 6461 C CA . VAL C 1 93 ? -3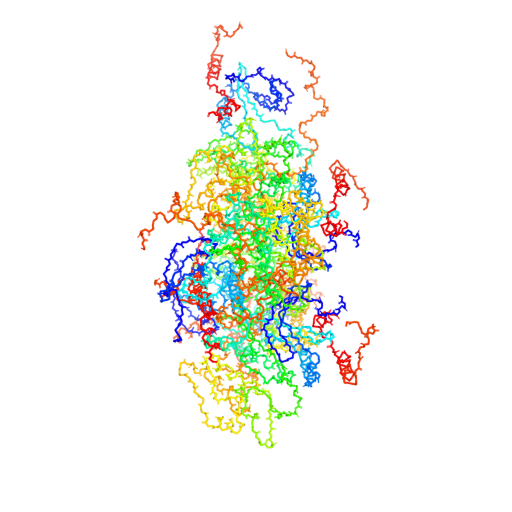5.774 176.567 -1.355 1.00 23.76 99 VAL C CA 1
ATOM 6462 C C . VAL C 1 93 ? -36.755 176.907 -0.306 1.00 22.74 99 VAL C C 1
ATOM 6463 O O . VAL C 1 93 ? -36.583 177.876 0.419 1.00 22.87 99 VAL C O 1
ATOM 6467 N N . VAL C 1 94 ? -37.812 176.110 -0.231 1.00 21.28 100 VAL C N 1
ATOM 6468 C CA . VAL C 1 94 ? -38.977 176.463 0.564 1.00 20.96 100 VAL C CA 1
ATOM 6469 C C . VAL C 1 94 ? -39.443 175.245 1.419 1.00 21.45 100 VAL C C 1
ATOM 6470 O O . VAL C 1 94 ? -38.845 174.152 1.323 1.00 22.77 100 VAL C O 1
ATOM 6474 N N . ASP C 1 95 ? -40.419 175.466 2.299 1.00 20.38 101 ASP C N 1
ATOM 6475 C CA . ASP C 1 95 ? -40.928 174.404 3.176 1.00 21.87 101 ASP C CA 1
ATOM 6476 C C . ASP C 1 95 ? -41.342 173.211 2.321 1.00 22.25 101 ASP C C 1
ATOM 6477 O O . ASP C 1 95 ? -41.878 173.406 1.218 1.00 25.21 101 ASP C O 1
ATOM 6482 N N . LEU C 1 96 ? -41.044 171.998 2.785 1.00 22.57 102 LEU C N 1
ATOM 6483 C CA . LEU C 1 96 ? -41.563 170.772 2.144 1.00 23.86 102 LEU C CA 1
ATOM 6484 C C . LEU C 1 96 ? -42.858 170.381 2.832 1.00 24.42 102 LEU C C 1
ATOM 6485 O O . LEU C 1 96 ? -42.921 170.298 4.048 1.00 25.39 102 LEU C O 1
ATOM 6490 N N . LEU C 1 97 ? -43.915 170.241 2.047 1.00 25.47 103 LEU C N 1
ATOM 6491 C CA . LEU C 1 97 ? -45.218 169.838 2.562 1.00 25.48 103 LEU C CA 1
ATOM 6492 C C . LEU C 1 97 ? -45.525 168.422 2.099 1.00 27.18 103 LEU C C 1
ATOM 6493 O O . LEU C 1 97 ? -45.867 168.188 0.946 1.00 27.16 103 LEU C O 1
ATOM 6498 N N . LEU C 1 98 ? -45.402 167.479 3.016 1.00 29.92 104 LEU C N 1
ATOM 6499 C CA . LEU C 1 98 ? -45.303 166.074 2.670 1.00 30.11 104 LEU C CA 1
ATOM 6500 C C . LEU C 1 98 ? -46.652 165.493 2.268 1.00 29.30 104 LEU C C 1
ATOM 6501 O O . LEU C 1 98 ? -46.708 164.444 1.655 1.00 30.53 104 LEU C O 1
ATOM 6506 N N . GLY C 1 99 ? -47.734 166.182 2.603 1.00 26.90 105 GLY C N 1
ATOM 6507 C CA . GLY C 1 99 ? -49.082 165.700 2.283 1.00 27.09 105 GLY C CA 1
ATOM 6508 C C . GLY C 1 99 ? -49.527 165.971 0.849 1.00 27.52 105 GLY C C 1
ATOM 6509 O O . GLY C 1 99 ? -50.557 165.490 0.405 1.00 27.57 105 GLY C O 1
ATOM 6510 N N . GLY C 1 100 ? -48.774 166.797 0.140 1.00 27.42 106 GLY C N 1
ATOM 6511 C CA . GLY C 1 100 ? -49.096 167.109 -1.236 1.00 26.59 106 GLY C CA 1
ATOM 6512 C C . GLY C 1 100 ? -50.248 168.071 -1.361 1.00 25.06 106 GLY C C 1
ATOM 6513 O O . GLY C 1 100 ? -50.754 168.592 -0.360 1.00 23.92 106 GLY C O 1
ATOM 6514 N N . ASP C 1 101 ? -50.698 168.264 -2.605 1.00 23.75 107 ASP C N 1
ATOM 6515 C CA . ASP C 1 101 ? -51.710 169.236 -2.912 1.00 22.82 107 ASP C CA 1
ATOM 6516 C C . ASP C 1 101 ? -53.117 168.674 -2.728 1.00 24.05 107 ASP C C 1
ATOM 6517 O O . ASP C 1 101 ? -53.338 167.449 -2.773 1.00 24.58 107 ASP C O 1
ATOM 6522 N N . LEU C 1 102 ? -54.074 169.569 -2.549 1.00 23.17 108 LEU C N 1
ATOM 6523 C CA . LEU C 1 102 ? -55.485 169.167 -2.460 1.00 24.31 108 LEU C CA 1
ATOM 6524 C C . LEU C 1 102 ? -56.050 168.605 -3.783 1.00 26.18 108 LEU C C 1
ATOM 6525 O O . LEU C 1 102 ? -56.922 167.687 -3.769 1.00 28.68 108 LEU C O 1
ATOM 6530 N N . ARG C 1 103 ? -55.568 169.120 -4.920 1.00 25.95 109 ARG C N 1
ATOM 6531 C CA . ARG C 1 103 ? -56.045 168.634 -6.222 1.00 26.82 109 ARG C CA 1
ATOM 6532 C C . ARG C 1 103 ? -55.901 167.159 -6.252 1.00 28.85 109 ARG C C 1
ATOM 6533 O O . ARG C 1 103 ? -56.830 166.472 -6.610 1.00 30.25 109 ARG C O 1
ATOM 6541 N N . TYR C 1 104 ? -54.748 166.645 -5.831 1.00 29.23 110 TYR C N 1
ATOM 6542 C CA . TYR C 1 104 ? -54.529 165.186 -5.914 1.00 32.94 110 TYR C CA 1
ATOM 6543 C C . TYR C 1 104 ? -55.685 164.389 -5.273 1.00 34.05 110 TYR C C 1
ATOM 6544 O O . TYR C 1 104 ? -56.149 163.396 -5.828 1.00 36.03 110 TYR C O 1
ATOM 6553 N N . HIS C 1 105 ? -56.119 164.816 -4.103 1.00 33.50 111 HIS C N 1
ATOM 6554 C CA . HIS C 1 105 ? -57.169 164.106 -3.385 1.00 34.78 111 HIS C CA 1
ATOM 6555 C C . HIS C 1 105 ? -58.489 164.231 -4.105 1.00 36.48 111 HIS C C 1
ATOM 6556 O O . HIS C 1 105 ? -59.244 163.251 -4.210 1.00 38.66 111 HIS C O 1
ATOM 6563 N N . LEU C 1 106 ? -58.779 165.417 -4.642 1.00 35.55 112 LEU C N 1
ATOM 6564 C CA . LEU C 1 106 ? -60.000 165.596 -5.436 1.00 36.54 112 LEU C CA 1
ATOM 6565 C C . LEU C 1 106 ? -59.987 164.674 -6.627 1.00 39.16 112 LEU C C 1
ATOM 6566 O O . LEU C 1 106 ? -61.013 164.122 -7.012 1.00 41.58 112 LEU C O 1
ATOM 6571 N N . GLN C 1 107 ? -58.809 164.474 -7.195 1.00 39.87 113 GLN C N 1
ATOM 6572 C CA . GLN C 1 107 ? -58.655 163.542 -8.310 1.00 43.16 113 GLN C CA 1
ATOM 6573 C C . GLN C 1 107 ? -58.830 162.050 -7.910 1.00 43.31 113 GLN C C 1
ATOM 6574 O O . GLN C 1 107 ? -59.074 161.232 -8.748 1.00 42.28 113 GLN C O 1
ATOM 6580 N N . GLN C 1 108 ? -58.674 161.733 -6.626 1.00 43.46 114 GLN C N 1
ATOM 6581 C CA . GLN C 1 108 ? -58.978 160.404 -6.119 1.00 46.95 114 GLN C CA 1
ATOM 6582 C C . GLN C 1 108 ? -60.469 160.289 -5.724 1.00 49.13 114 GLN C C 1
ATOM 6583 O O . GLN C 1 108 ? -60.871 159.328 -5.063 1.00 49.54 114 GLN C O 1
ATOM 6589 N N . ASN C 1 109 ? -61.258 161.293 -6.133 1.00 48.56 115 ASN C N 1
ATOM 6590 C CA A ASN C 1 109 ? -62.684 161.369 -5.818 0.50 50.65 115 ASN C CA 1
ATOM 6591 C CA B ASN C 1 109 ? -62.692 161.384 -5.797 0.50 50.51 115 ASN C CA 1
ATOM 6592 C C . ASN C 1 109 ? -62.986 161.462 -4.291 1.00 50.74 115 ASN C C 1
ATOM 6593 O O . ASN C 1 109 ? -64.073 161.097 -3.839 1.00 53.05 115 ASN C O 1
ATOM 6602 N N . VAL C 1 110 ? -62.025 161.966 -3.519 1.00 49.40 116 VAL C N 1
ATOM 6603 C CA . VAL C 1 110 ? -62.255 162.256 -2.105 1.00 49.30 116 VAL C CA 1
ATOM 6604 C C . VAL C 1 110 ? -63.210 163.445 -1.993 1.00 50.95 116 VAL C C 1
ATOM 6605 O O . VAL C 1 110 ? -63.081 164.419 -2.722 1.00 51.46 116 VAL C O 1
ATOM 6609 N N . HIS C 1 111 ? -64.210 163.323 -1.135 1.00 53.97 117 HIS C N 1
ATOM 6610 C CA . HIS C 1 111 ? -65.014 164.467 -0.741 1.00 53.64 117 HIS C CA 1
ATOM 6611 C C . HIS C 1 111 ? -64.742 164.698 0.718 1.00 53.04 117 HIS C C 1
ATOM 6612 O O . HIS C 1 111 ? -64.769 163.757 1.523 1.00 53.76 117 HIS C O 1
ATOM 6619 N N . PHE C 1 112 ? -64.437 165.947 1.067 1.00 48.60 118 PHE C N 1
ATOM 6620 C CA . PHE C 1 112 ? -63.974 166.285 2.418 1.00 44.35 118 PHE C CA 1
ATOM 6621 C C . PHE C 1 112 ? -65.136 166.575 3.333 1.00 43.12 118 PHE C C 1
ATOM 6622 O O . PHE C 1 112 ? -66.128 167.152 2.915 1.00 41.80 118 PHE C O 1
ATOM 6630 N N . LYS C 1 113 ? -65.004 166.190 4.603 1.00 44.60 119 LYS C N 1
ATOM 6631 C CA . LYS C 1 113 ? -66.063 166.446 5.591 1.00 44.31 119 LYS C CA 1
ATOM 6632 C C . LYS C 1 113 ? -66.208 167.914 5.860 1.00 39.94 119 LYS C C 1
ATOM 6633 O O . LYS C 1 113 ? -65.237 168.678 5.789 1.00 36.18 119 LYS C O 1
ATOM 6639 N N . GLU C 1 114 ? -67.424 168.299 6.191 1.00 39.34 120 GLU C N 1
ATOM 6640 C CA . GLU C 1 114 ? -67.767 169.668 6.392 1.00 39.11 120 GLU C CA 1
ATOM 6641 C C . GLU C 1 114 ? -66.854 170.312 7.435 1.00 40.08 120 GLU C C 1
ATOM 6642 O O . GLU C 1 114 ? -66.383 171.423 7.243 1.00 38.20 120 GLU C O 1
ATOM 6648 N N . GLU C 1 115 ? -66.603 169.602 8.528 1.00 42.98 121 GLU C N 1
ATOM 6649 C CA . GLU C 1 115 ? -65.847 170.158 9.643 1.00 44.35 121 GLU C CA 1
ATOM 6650 C C . GLU C 1 115 ? -64.353 170.346 9.275 1.00 39.16 121 GLU C C 1
ATOM 6651 O O . GLU C 1 115 ? -63.698 171.332 9.664 1.00 33.72 121 GLU C O 1
ATOM 6657 N N . THR C 1 116 ? -63.826 169.400 8.537 1.00 37.09 122 THR C N 1
ATOM 6658 C CA . THR C 1 116 ? -62.478 169.528 7.996 1.00 34.34 122 THR C CA 1
ATOM 6659 C C . THR C 1 116 ? -62.338 170.779 7.093 1.00 32.80 122 THR C C 1
ATOM 6660 O O . THR C 1 116 ? -61.340 171.548 7.198 1.00 32.58 122 THR C O 1
ATOM 6664 N N . VAL C 1 117 ? -63.323 171.003 6.239 1.00 30.82 123 VAL C N 1
ATOM 6665 C CA . VAL C 1 117 ? -63.276 172.126 5.379 1.00 30.05 123 VAL C CA 1
ATOM 6666 C C . VAL C 1 117 ? -63.398 173.417 6.207 1.00 29.18 123 VAL C C 1
ATOM 6667 O O . VAL C 1 117 ? -62.679 174.373 5.966 1.00 25.61 123 VAL C O 1
ATOM 6671 N N . LYS C 1 118 ? -64.296 173.427 7.190 1.00 29.77 124 LYS C N 1
ATOM 6672 C CA . LYS C 1 118 ? -64.406 174.595 8.115 1.00 30.22 124 LYS C CA 1
ATOM 6673 C C . LYS C 1 118 ? -63.001 174.973 8.666 1.00 28.25 124 LYS C C 1
ATOM 6674 O O . LYS C 1 118 ? -62.602 176.138 8.684 1.00 28.83 124 LYS C O 1
ATOM 6680 N N . LEU C 1 119 ? -62.260 173.978 9.092 1.00 27.23 125 LEU C N 1
ATOM 6681 C CA . LEU C 1 119 ? -60.981 174.236 9.706 1.00 26.28 125 LEU C CA 1
ATOM 6682 C C . LEU C 1 119 ? -59.940 174.636 8.657 1.00 25.07 125 LEU C C 1
ATOM 6683 O O . LEU C 1 119 ? -59.153 175.546 8.902 1.00 24.42 125 LEU C O 1
ATOM 6688 N N . PHE C 1 120 ? -59.978 174.005 7.464 1.00 24.07 126 PHE C N 1
ATOM 6689 C CA . PHE C 1 120 ? -59.218 174.515 6.324 1.00 22.93 126 PHE C CA 1
ATOM 6690 C C . PHE C 1 120 ? -59.463 175.998 6.149 1.00 23.28 126 PHE C C 1
ATOM 6691 O O . PHE C 1 120 ? -58.492 176.793 6.035 1.00 20.50 126 PHE C O 1
ATOM 6699 N N . ILE C 1 121 ? -60.746 176.392 6.087 1.00 22.85 127 ILE C N 1
ATOM 6700 C CA . ILE C 1 121 ? -61.061 177.787 5.861 1.00 24.25 127 ILE C CA 1
ATOM 6701 C C . ILE C 1 121 ? -60.410 178.670 6.949 1.00 24.85 127 ILE C C 1
ATOM 6702 O O . ILE C 1 121 ? -59.879 179.709 6.658 1.00 23.27 127 ILE C O 1
ATOM 6707 N N . CYS C 1 122 ? -60.430 178.201 8.190 1.00 26.13 128 CYS C N 1
ATOM 6708 C CA . CYS C 1 122 ? -59.882 178.970 9.292 1.00 26.20 128 CYS C CA 1
ATOM 6709 C C . CYS C 1 122 ? -58.409 179.221 9.101 1.00 23.79 128 CYS C C 1
ATOM 6710 O O . CYS C 1 122 ? -57.908 180.295 9.378 1.00 22.63 128 CYS C O 1
ATOM 6713 N N . GLU C 1 123 ? -57.700 178.202 8.699 1.00 23.32 129 GLU C N 1
ATOM 6714 C CA . GLU C 1 123 ? -56.260 178.317 8.550 1.00 23.04 129 GLU C CA 1
ATOM 6715 C C . GLU C 1 123 ? -55.905 179.233 7.365 1.00 22.34 129 GLU C C 1
ATOM 6716 O O . GLU C 1 123 ? -55.088 180.117 7.498 1.00 21.60 129 GLU C O 1
ATOM 6722 N N . LEU C 1 124 ? -56.585 179.058 6.236 1.00 21.73 130 LEU C N 1
ATOM 6723 C CA . LEU C 1 124 ? -56.267 179.821 5.073 1.00 21.81 130 LEU C CA 1
ATOM 6724 C C . LEU C 1 124 ? -56.653 181.264 5.241 1.00 22.56 130 LEU C C 1
ATOM 6725 O O . LEU C 1 124 ? -55.994 182.148 4.696 1.00 22.90 130 LEU C O 1
ATOM 6730 N N . VAL C 1 125 ? -57.695 181.513 6.023 1.00 22.16 131 VAL C N 1
ATOM 6731 C CA . VAL C 1 125 ? -58.196 182.872 6.218 1.00 23.47 131 VAL C CA 1
ATOM 6732 C C . VAL C 1 125 ? -57.205 183.686 7.065 1.00 23.46 131 VAL C C 1
ATOM 6733 O O . VAL C 1 125 ? -57.117 184.906 6.944 1.00 21.63 131 VAL C O 1
ATOM 6737 N N . MET C 1 126 ? -56.446 182.994 7.914 1.00 22.81 132 MET C N 1
ATOM 6738 C CA . MET C 1 126 ? -55.422 183.651 8.676 1.00 22.35 132 MET C CA 1
ATOM 6739 C C . MET C 1 126 ? -54.293 183.997 7.727 1.00 20.54 132 MET C C 1
ATOM 6740 O O . MET C 1 126 ? -53.725 185.089 7.794 1.00 20.81 132 MET C O 1
ATOM 6745 N N . ALA C 1 127 ? -53.964 183.084 6.847 1.00 19.95 133 ALA C N 1
ATOM 6746 C CA . ALA C 1 127 ? -52.912 183.346 5.845 1.00 19.95 133 ALA C CA 1
ATOM 6747 C C . ALA C 1 127 ? -53.321 184.567 4.956 1.00 20.23 133 ALA C C 1
ATOM 6748 O O . ALA C 1 127 ? -52.534 185.492 4.754 1.00 19.95 133 ALA C O 1
ATOM 6750 N N . LEU C 1 128 ? -54.556 184.577 4.488 1.00 19.13 134 LEU C N 1
ATOM 6751 C CA . LEU C 1 128 ? -54.982 185.609 3.564 1.00 20.38 134 LEU C CA 1
ATOM 6752 C C . LEU C 1 128 ? -54.968 186.938 4.227 1.00 22.43 134 LEU C C 1
ATOM 6753 O O . LEU C 1 128 ? -54.562 187.950 3.625 1.00 23.63 134 LEU C O 1
ATOM 6758 N N . ASP C 1 129 ? -55.450 186.968 5.461 1.00 22.59 135 ASP C N 1
ATOM 6759 C CA . ASP C 1 129 ? -55.454 188.178 6.215 1.00 22.95 135 ASP C CA 1
ATOM 6760 C C . ASP C 1 129 ? -54.051 188.714 6.441 1.00 21.62 135 ASP C C 1
ATOM 6761 O O . ASP C 1 129 ? -53.849 189.900 6.383 1.00 21.80 135 ASP C O 1
ATOM 6766 N N . TYR C 1 130 ? -53.094 187.819 6.688 1.00 20.20 136 TYR C N 1
ATOM 6767 C CA . TYR C 1 130 ? -51.710 188.191 6.835 1.00 20.54 136 TYR C CA 1
ATOM 6768 C C . TYR C 1 130 ? -51.145 188.724 5.520 1.00 20.36 136 TYR C C 1
ATOM 6769 O O . TYR C 1 130 ? -50.500 189.748 5.498 1.00 21.26 136 TYR C O 1
ATOM 6778 N N . LEU C 1 131 ? -51.446 188.058 4.422 1.00 20.07 137 LEU C N 1
ATOM 6779 C CA . LEU C 1 131 ? -51.023 188.564 3.093 1.00 20.01 137 LEU C CA 1
ATOM 6780 C C . LEU C 1 131 ? -51.535 189.994 2.886 1.00 20.75 137 LEU C C 1
ATOM 6781 O O . LEU C 1 131 ? -50.786 190.895 2.434 1.00 21.35 137 LEU C O 1
ATOM 6786 N N . GLN C 1 132 ? -52.788 190.214 3.215 1.00 20.74 138 GLN C N 1
ATOM 6787 C CA . GLN C 1 132 ? -53.396 191.519 2.981 1.00 23.28 138 GLN C CA 1
ATOM 6788 C C . GLN C 1 132 ? -52.766 192.585 3.817 1.00 24.78 138 GLN C C 1
ATOM 6789 O O . GLN C 1 132 ? -52.539 193.654 3.354 1.00 25.65 138 GLN C O 1
ATOM 6795 N N . ASN C 1 133 ? -52.440 192.269 5.057 1.00 26.94 139 ASN C N 1
ATOM 6796 C CA . ASN C 1 133 ? -51.722 193.211 5.893 1.00 29.86 139 ASN C CA 1
ATOM 6797 C C . ASN C 1 133 ? -50.288 193.471 5.380 1.00 28.57 139 ASN C C 1
ATOM 6798 O O . ASN C 1 133 ? -49.730 194.499 5.656 1.00 28.81 139 ASN C O 1
ATOM 6803 N N . GLN C 1 134 ? -49.727 192.525 4.615 1.00 26.49 140 GLN C N 1
ATOM 6804 C CA . GLN C 1 134 ? -48.443 192.724 3.908 1.00 27.51 140 GLN C CA 1
ATOM 6805 C C . GLN C 1 134 ? -48.610 193.303 2.478 1.00 27.87 140 GLN C C 1
ATOM 6806 O O . GLN C 1 134 ? -47.623 193.426 1.723 1.00 25.59 140 GLN C O 1
ATOM 6812 N N . ARG C 1 135 ? -49.861 193.668 2.133 1.00 27.53 141 ARG C N 1
ATOM 6813 C CA . ARG C 1 135 ? -50.195 194.284 0.853 1.00 26.64 141 ARG C CA 1
ATOM 6814 C C . ARG C 1 135 ? -50.015 193.357 -0.338 1.00 23.96 141 ARG C C 1
ATOM 6815 O O . ARG C 1 135 ? -49.636 193.802 -1.377 1.00 23.08 141 ARG C O 1
ATOM 6823 N N . ILE C 1 136 ? -50.274 192.059 -0.159 1.00 22.02 142 ILE C N 1
ATOM 6824 C CA . ILE C 1 136 ? -50.060 191.080 -1.203 1.00 20.01 142 ILE C CA 1
ATOM 6825 C C . ILE C 1 136 ? -51.386 190.411 -1.573 1.00 20.65 142 ILE C C 1
ATOM 6826 O O . ILE C 1 136 ? -52.135 189.963 -0.683 1.00 20.09 142 ILE C O 1
ATOM 6831 N N . ILE C 1 137 ? -51.655 190.334 -2.878 1.00 21.72 143 ILE C N 1
ATOM 6832 C CA . ILE C 1 137 ? -52.699 189.490 -3.443 1.00 22.59 143 ILE C CA 1
ATOM 6833 C C . ILE C 1 137 ? -52.034 188.282 -4.052 1.00 22.19 143 ILE C C 1
ATOM 6834 O O . ILE C 1 137 ? -51.071 188.420 -4.827 1.00 24.55 143 ILE C O 1
ATOM 6839 N N . HIS C 1 138 ? -52.549 187.098 -3.776 1.00 20.52 144 HIS C N 1
ATOM 6840 C CA . HIS C 1 138 ? -51.950 185.883 -4.317 1.00 20.09 144 HIS C CA 1
ATOM 6841 C C . HIS C 1 138 ? -52.378 185.601 -5.768 1.00 20.80 144 HIS C C 1
ATOM 6842 O O . HIS C 1 138 ? -51.532 185.254 -6.621 1.00 20.00 144 HIS C O 1
ATOM 6849 N N . ARG C 1 139 ? -53.677 185.706 -6.025 1.00 20.76 145 ARG C N 1
ATOM 6850 C CA . ARG C 1 139 ? -54.290 185.595 -7.395 1.00 22.89 145 ARG C CA 1
ATOM 6851 C C . ARG C 1 139 ? -54.353 184.204 -7.983 1.00 23.94 145 ARG C C 1
ATOM 6852 O O . ARG C 1 139 ? -54.842 184.040 -9.101 1.00 24.32 145 ARG C O 1
ATOM 6860 N N . ASP C 1 140 ? -53.881 183.194 -7.254 1.00 25.34 146 ASP C N 1
ATOM 6861 C CA . ASP C 1 140 ? -54.011 181.838 -7.733 1.00 26.64 146 ASP C CA 1
ATOM 6862 C C . ASP C 1 140 ? -54.317 180.855 -6.609 1.00 25.91 146 ASP C C 1
ATOM 6863 O O . ASP C 1 140 ? -53.749 179.773 -6.527 1.00 26.41 146 ASP C O 1
ATOM 6868 N N . MET C 1 141 ? -55.296 181.187 -5.790 1.00 25.37 147 MET C N 1
ATOM 6869 C CA . MET C 1 141 ? -55.791 180.210 -4.800 1.00 25.34 147 MET C CA 1
ATOM 6870 C C . MET C 1 141 ? -56.639 179.157 -5.464 1.00 22.96 147 MET C C 1
ATOM 6871 O O . MET C 1 141 ? -57.593 179.469 -6.105 1.00 23.95 147 MET C O 1
ATOM 6876 N N . LYS C 1 142 ? -56.288 177.903 -5.252 1.00 21.87 148 LYS C N 1
ATOM 6877 C CA . LYS C 1 142 ? -57.002 176.789 -5.804 1.00 21.89 148 LYS C CA 1
ATOM 6878 C C . LYS C 1 142 ? -56.362 175.503 -5.266 1.00 22.04 148 LYS C C 1
ATOM 6879 O O . LYS C 1 142 ? -55.236 175.542 -4.755 1.00 24.06 148 LYS C O 1
ATOM 6885 N N . PRO C 1 143 ? -57.061 174.374 -5.362 1.00 22.94 149 PRO C N 1
ATOM 6886 C CA . PRO C 1 143 ? -56.555 173.140 -4.785 1.00 24.49 149 PRO C CA 1
ATOM 6887 C C . PRO C 1 143 ? -55.169 172.767 -5.209 1.00 25.04 149 PRO C C 1
ATOM 6888 O O . PRO C 1 143 ? -54.453 172.165 -4.430 1.00 27.75 149 PRO C O 1
ATOM 6892 N N . ASP C 1 144 ? -54.782 173.101 -6.442 1.00 25.36 150 ASP C N 1
ATOM 6893 C CA . ASP C 1 144 ? -53.449 172.698 -6.959 1.00 24.94 150 ASP C CA 1
ATOM 6894 C C . ASP C 1 144 ? -52.361 173.437 -6.190 1.00 23.55 150 ASP C C 1
ATOM 6895 O O . ASP C 1 144 ? -51.207 173.013 -6.168 1.00 22.42 150 ASP C O 1
ATOM 6900 N N . ASN C 1 145 ? -52.728 174.567 -5.593 1.00 23.00 151 ASN C N 1
ATOM 6901 C CA . ASN C 1 145 ? -51.752 175.432 -4.928 1.00 22.66 151 ASN C CA 1
ATOM 6902 C C . ASN C 1 145 ? -51.839 175.423 -3.388 1.00 23.26 151 ASN C C 1
ATOM 6903 O O . ASN C 1 145 ? -51.199 176.228 -2.728 1.00 25.05 151 ASN C O 1
ATOM 6908 N N . ILE C 1 146 ? -52.628 174.513 -2.828 1.00 23.50 152 ILE C N 1
ATOM 6909 C CA . ILE C 1 146 ? -52.788 174.433 -1.366 1.00 22.31 152 ILE C CA 1
ATOM 6910 C C . ILE C 1 146 ? -52.310 173.077 -0.931 1.00 22.34 152 ILE C C 1
ATOM 6911 O O . ILE C 1 146 ? -52.832 172.057 -1.398 1.00 22.22 152 ILE C O 1
ATOM 6916 N N . LEU C 1 147 ? -51.256 173.062 -0.114 1.00 22.12 153 LEU C N 1
ATOM 6917 C CA . LEU C 1 147 ? -50.547 171.814 0.226 1.00 21.10 153 LEU C CA 1
ATOM 6918 C C . LEU C 1 147 ? -50.780 171.478 1.680 1.00 21.93 153 LEU C C 1
ATOM 6919 O O . LEU C 1 147 ? -51.002 172.386 2.522 1.00 22.79 153 LEU C O 1
ATOM 6924 N N . LEU C 1 148 ? -50.732 170.188 1.971 1.00 21.71 154 LEU C N 1
ATOM 6925 C CA . LEU C 1 148 ? -50.931 169.662 3.282 1.00 22.52 154 LEU C CA 1
ATOM 6926 C C . LEU C 1 148 ? -49.599 169.268 3.899 1.00 22.20 154 LEU C C 1
ATOM 6927 O O . LEU C 1 148 ? -48.754 168.687 3.230 1.00 21.81 154 LEU C O 1
ATOM 6932 N N . ASP C 1 149 ? -49.469 169.455 5.206 1.00 22.59 155 ASP C N 1
ATOM 6933 C CA . ASP C 1 149 ? -48.411 168.810 5.932 1.00 24.24 155 ASP C CA 1
ATOM 6934 C C . ASP C 1 149 ? -48.878 167.454 6.401 1.00 25.98 155 ASP C C 1
ATOM 6935 O O . ASP C 1 149 ? -49.930 167.006 6.034 1.00 26.14 155 ASP C O 1
ATOM 6940 N N . GLU C 1 150 ? -48.051 166.796 7.180 1.00 28.09 156 GLU C N 1
ATOM 6941 C CA . GLU C 1 150 ? -48.300 165.440 7.583 1.00 31.87 156 GLU C CA 1
ATOM 6942 C C . GLU C 1 150 ? -49.426 165.334 8.614 1.00 32.86 156 GLU C C 1
ATOM 6943 O O . GLU C 1 150 ? -49.892 164.222 8.895 1.00 34.31 156 GLU C O 1
ATOM 6949 N N . HIS C 1 151 ? -49.853 166.478 9.192 1.00 30.67 157 HIS C N 1
ATOM 6950 C CA . HIS C 1 151 ? -50.969 166.493 10.146 1.00 31.44 157 HIS C CA 1
ATOM 6951 C C . HIS C 1 151 ? -52.231 167.017 9.558 1.00 29.81 157 HIS C C 1
ATOM 6952 O O . HIS C 1 151 ? -53.161 167.278 10.265 1.00 29.38 157 HIS C O 1
ATOM 6959 N N . GLY C 1 152 ? -52.239 167.284 8.260 1.00 29.35 158 GLY C N 1
ATOM 6960 C CA . GLY C 1 152 ? -53.454 167.722 7.584 1.00 28.26 158 GLY C CA 1
ATOM 6961 C C . GLY C 1 152 ? -53.718 169.222 7.607 1.00 26.93 158 GLY C C 1
ATOM 6962 O O . GLY C 1 152 ? -54.799 169.653 7.260 1.00 26.09 158 GLY C O 1
ATOM 6963 N N . HIS C 1 153 ? -52.725 170.026 7.976 1.00 27.29 159 HIS C N 1
ATOM 6964 C CA . HIS C 1 153 ? -52.884 171.500 7.892 1.00 25.89 159 HIS C CA 1
ATOM 6965 C C . HIS C 1 153 ? -52.637 171.922 6.495 1.00 24.95 159 HIS C C 1
ATOM 6966 O O . HIS C 1 153 ? -51.925 171.229 5.773 1.00 24.03 159 HIS C O 1
ATOM 6973 N N . VAL C 1 154 ? -53.276 173.033 6.083 1.00 23.93 160 VAL C N 1
ATOM 6974 C CA . VAL C 1 154 ? -53.247 173.494 4.704 1.00 21.98 160 VAL C CA 1
ATOM 6975 C C . VAL C 1 154 ? -52.435 174.767 4.587 1.00 22.50 160 VAL C C 1
ATOM 6976 O O . VAL C 1 154 ? -52.484 175.638 5.484 1.00 20.89 160 VAL C O 1
ATOM 6980 N N . HIS C 1 155 ? -51.765 174.922 3.431 1.00 22.22 161 HIS C N 1
ATOM 6981 C CA . HIS C 1 155 ? -50.729 175.967 3.221 1.00 21.54 161 HIS C CA 1
ATOM 6982 C C . HIS C 1 155 ? -50.808 176.497 1.812 1.00 21.41 161 HIS C C 1
ATOM 6983 O O . HIS C 1 155 ? -50.915 175.712 0.849 1.00 23.06 161 HIS C O 1
ATOM 6990 N N . ILE C 1 156 ? -50.693 177.818 1.665 1.00 21.29 162 ILE C N 1
ATOM 6991 C CA . ILE C 1 156 ? -50.654 178.455 0.364 1.00 21.16 162 ILE C CA 1
ATOM 6992 C C . ILE C 1 156 ? -49.227 178.480 -0.233 1.00 22.95 162 ILE C C 1
ATOM 6993 O O . ILE C 1 156 ? -48.274 178.878 0.435 1.00 24.74 162 ILE C O 1
ATOM 6998 N N . THR C 1 157 ? -49.099 178.031 -1.484 1.00 22.94 163 THR C N 1
ATOM 6999 C CA . THR C 1 157 ? -47.857 178.145 -2.208 1.00 22.53 163 THR C CA 1
ATOM 7000 C C . THR C 1 157 ? -48.074 178.693 -3.605 1.00 23.21 163 THR C C 1
ATOM 7001 O O . THR C 1 157 ? -49.157 179.170 -3.940 1.00 22.00 163 THR C O 1
ATOM 7005 N N . ASP C 1 158 ? -47.012 178.634 -4.413 1.00 25.99 164 ASP C N 1
ATOM 7006 C CA . ASP C 1 158 ? -46.995 179.177 -5.789 1.00 25.23 164 ASP C CA 1
ATOM 7007 C C . ASP C 1 158 ? -47.445 180.662 -5.904 1.00 23.12 164 ASP C C 1
ATOM 7008 O O . ASP C 1 158 ? -48.546 180.980 -6.382 1.00 21.61 164 ASP C O 1
ATOM 7013 N N . PHE C 1 159 ? -46.530 181.543 -5.568 1.00 22.60 165 PHE C N 1
ATOM 7014 C CA . PHE C 1 159 ? -46.753 182.969 -5.653 1.00 22.11 165 PHE C CA 1
ATOM 7015 C C . PHE C 1 159 ? -46.341 183.551 -7.010 1.00 23.94 165 PHE C C 1
ATOM 7016 O O . PHE C 1 159 ? -45.951 184.687 -7.097 1.00 23.39 165 PHE C O 1
ATOM 7024 N N . ASN C 1 160 ? -46.499 182.780 -8.080 1.00 27.64 166 ASN C N 1
ATOM 7025 C CA . ASN C 1 160 ? -45.962 183.181 -9.387 1.00 29.21 166 ASN C CA 1
ATOM 7026 C C . ASN C 1 160 ? -46.669 184.432 -9.962 1.00 28.13 166 ASN C C 1
ATOM 7027 O O . ASN C 1 160 ? -46.060 185.185 -10.667 1.00 28.08 166 ASN C O 1
ATOM 7032 N N . ILE C 1 161 ? -47.950 184.633 -9.648 1.00 26.31 167 ILE C N 1
ATOM 7033 C CA . ILE C 1 161 ? -48.629 185.827 -10.082 1.00 25.57 167 ILE C CA 1
ATOM 7034 C C . ILE C 1 161 ? -49.120 186.694 -8.933 1.00 24.87 167 ILE C C 1
ATOM 7035 O O . ILE C 1 161 ? -49.962 187.514 -9.110 1.00 25.10 167 ILE C O 1
ATOM 7040 N N . ALA C 1 162 ? -48.519 186.574 -7.770 1.00 24.29 168 ALA C N 1
ATOM 7041 C CA . ALA C 1 162 ? -48.887 187.429 -6.683 1.00 23.17 168 ALA C CA 1
ATOM 7042 C C . ALA C 1 162 ? -48.404 188.863 -6.955 1.00 24.73 168 ALA C C 1
ATOM 7043 O O . ALA C 1 162 ? -47.416 189.078 -7.641 1.00 26.96 168 ALA C O 1
ATOM 7045 N N . ALA C 1 163 ? -49.171 189.839 -6.500 1.00 25.55 169 ALA C N 1
ATOM 7046 C CA . ALA C 1 163 ? -48.831 191.261 -6.704 1.00 26.35 169 ALA C CA 1
ATOM 7047 C C . ALA C 1 163 ? -48.779 192.004 -5.373 1.00 26.44 169 ALA C C 1
ATOM 7048 O O . ALA C 1 163 ? -49.469 191.673 -4.446 1.00 23.95 169 ALA C O 1
ATOM 7050 N N . MET C 1 164 ? -47.893 192.969 -5.298 1.00 30.90 170 MET C N 1
ATOM 7051 C CA . MET C 1 164 ? -47.875 193.923 -4.243 1.00 33.09 170 MET C CA 1
ATOM 7052 C C . MET C 1 164 ? -48.822 195.048 -4.660 1.00 33.02 170 MET C C 1
ATOM 7053 O O . MET C 1 164 ? -48.678 195.627 -5.740 1.00 31.43 170 MET C O 1
ATOM 7058 N N . LEU C 1 165 ? -49.815 195.318 -3.839 1.00 31.81 171 LEU C N 1
ATOM 7059 C CA . LEU C 1 165 ? -50.789 196.372 -4.137 1.00 34.65 171 LEU C CA 1
ATOM 7060 C C . LEU C 1 165 ? -50.580 197.546 -3.194 1.00 36.22 171 LEU C C 1
ATOM 7061 O O . LEU C 1 165 ? -50.972 197.480 -2.046 1.00 36.57 171 LEU C O 1
ATOM 7066 N N . PRO C 1 166 ? -49.919 198.609 -3.663 1.00 40.94 172 PRO C N 1
ATOM 7067 C CA . PRO C 1 166 ? -49.759 199.808 -2.814 1.00 44.66 172 PRO C CA 1
ATOM 7068 C C . PRO C 1 166 ? -51.087 200.405 -2.360 1.00 46.27 172 PRO C C 1
ATOM 7069 O O . PRO C 1 166 ? -52.119 200.227 -3.031 1.00 45.23 172 PRO C O 1
ATOM 7073 N N . ARG C 1 167 ? -51.057 201.117 -1.237 1.00 50.22 173 ARG C N 1
ATOM 7074 C CA . ARG C 1 167 ? -52.277 201.721 -0.671 1.00 54.09 173 ARG C CA 1
ATOM 7075 C C . ARG C 1 167 ? -52.857 202.748 -1.618 1.00 56.95 173 ARG C C 1
ATOM 7076 O O . ARG C 1 167 ? -52.118 203.466 -2.303 1.00 55.06 173 ARG C O 1
ATOM 7084 N N . GLU C 1 168 ? -54.185 202.815 -1.658 1.00 60.48 174 GLU C N 1
ATOM 7085 C CA . GLU C 1 168 ? -54.875 203.730 -2.554 1.00 67.94 174 GLU C CA 1
ATOM 7086 C C . GLU C 1 168 ? -54.368 203.571 -3.988 1.00 66.46 174 GLU C C 1
ATOM 7087 O O . GLU C 1 168 ? -54.075 204.555 -4.666 1.00 66.61 174 GLU C O 1
ATOM 7093 N N . THR C 1 169 ? -54.206 202.323 -4.420 1.00 63.98 175 THR C N 1
ATOM 7094 C CA . THR C 1 169 ? -54.059 202.018 -5.840 1.00 58.82 175 THR C CA 1
ATOM 7095 C C . THR C 1 169 ? -54.979 200.885 -6.184 1.00 56.80 175 THR C C 1
ATOM 7096 O O . THR C 1 169 ? -55.521 200.189 -5.289 1.00 54.60 175 THR C O 1
ATOM 7100 N N . GLN C 1 170 ? -55.159 200.685 -7.480 1.00 57.03 176 GLN C N 1
ATOM 7101 C CA A GLN C 1 170 ? -56.034 199.659 -8.030 0.50 56.63 176 GLN C CA 1
ATOM 7102 C CA B GLN C 1 170 ? -55.950 199.552 -7.925 0.50 56.45 176 GLN C CA 1
ATOM 7103 C C . GLN C 1 170 ? -55.249 198.761 -8.996 1.00 54.69 176 GLN C C 1
ATOM 7104 O O . GLN C 1 170 ? -54.255 199.198 -9.579 1.00 54.12 176 GLN C O 1
ATOM 7115 N N . ILE C 1 171 ? -55.732 197.552 -9.201 1.00 50.85 177 ILE C N 1
ATOM 7116 C CA . ILE C 1 171 ? -55.145 196.663 -10.153 1.00 47.20 177 ILE C CA 1
ATOM 7117 C C . ILE C 1 171 ? -56.238 196.212 -11.132 1.00 46.39 177 ILE C C 1
ATOM 7118 O O . ILE C 1 171 ? -57.382 195.952 -10.730 1.00 45.21 177 ILE C O 1
ATOM 7123 N N . THR C 1 172 ? -55.916 196.203 -12.417 1.00 47.05 178 THR C N 1
ATOM 7124 C CA . THR C 1 172 ? -56.891 195.810 -13.443 1.00 49.24 178 THR C CA 1
ATOM 7125 C C . THR C 1 172 ? -56.480 194.542 -14.206 1.00 48.90 178 THR C C 1
ATOM 7126 O O . THR C 1 172 ? -57.310 193.891 -14.808 1.00 50.05 178 THR C O 1
ATOM 7130 N N . THR C 1 173 ? -55.192 194.216 -14.205 1.00 49.09 179 THR C N 1
ATOM 7131 C CA . THR C 1 173 ? -54.688 193.225 -15.140 1.00 49.50 179 THR C CA 1
ATOM 7132 C C . THR C 1 173 ? -55.281 191.862 -14.887 1.00 44.67 179 THR C C 1
ATOM 7133 O O . THR C 1 173 ? -55.425 191.437 -13.770 1.00 41.96 179 THR C O 1
ATOM 7137 N N . MET C 1 174 ? -55.646 191.202 -15.966 1.00 45.46 180 MET C N 1
ATOM 7138 C CA . MET C 1 174 ? -56.308 189.938 -15.914 1.00 45.89 180 MET C CA 1
ATOM 7139 C C . MET C 1 174 ? -55.279 188.850 -15.730 1.00 41.56 180 MET C C 1
ATOM 7140 O O . MET C 1 174 ? -54.531 188.540 -16.656 1.00 43.31 180 MET C O 1
ATOM 7145 N N . ALA C 1 175 ? -55.205 188.287 -14.525 1.00 35.60 181 ALA C N 1
ATOM 7146 C CA . ALA C 1 175 ? -54.307 187.196 -14.274 1.00 32.52 181 ALA C CA 1
ATOM 7147 C C . ALA C 1 175 ? -54.907 186.293 -13.207 1.00 31.32 181 ALA C C 1
ATOM 7148 O O . ALA C 1 175 ? -55.284 186.773 -12.120 1.00 29.60 181 ALA C O 1
ATOM 7150 N N . GLY C 1 176 ? -55.018 184.992 -13.523 1.00 28.77 182 GLY C N 1
ATOM 7151 C CA . GLY C 1 176 ? -55.587 184.036 -12.591 1.00 27.84 182 GLY C CA 1
ATOM 7152 C C . GLY C 1 176 ? -55.987 182.747 -13.262 1.00 27.77 182 GLY C C 1
ATOM 7153 O O . GLY C 1 176 ? -55.844 182.600 -14.455 1.00 28.30 182 GLY C O 1
ATOM 7154 N N . THR C 1 177 ? -56.466 181.792 -12.482 1.00 27.29 183 THR C N 1
ATOM 7155 C CA . THR C 1 177 ? -57.107 180.600 -13.062 1.00 27.92 183 THR C CA 1
ATOM 7156 C C . THR C 1 177 ? -58.647 180.830 -13.179 1.00 28.03 183 THR C C 1
ATOM 7157 O O . THR C 1 177 ? -59.341 181.031 -12.168 1.00 28.00 183 THR C O 1
ATOM 7161 N N . LYS C 1 178 ? -59.156 180.812 -14.396 1.00 27.92 184 LYS C N 1
ATOM 7162 C CA . LYS C 1 178 ? -60.458 181.449 -14.694 1.00 29.25 184 LYS C CA 1
ATOM 7163 C C . LYS C 1 178 ? -61.641 180.931 -13.867 1.00 29.39 184 LYS C C 1
ATOM 7164 O O . LYS C 1 178 ? -62.459 181.704 -13.440 1.00 29.58 184 LYS C O 1
ATOM 7170 N N . PRO C 1 179 ? -61.716 179.622 -13.631 1.00 29.97 185 PRO C N 1
ATOM 7171 C CA . PRO C 1 179 ? -62.865 179.137 -12.861 1.00 31.16 185 PRO C CA 1
ATOM 7172 C C . PRO C 1 179 ? -62.806 179.532 -11.372 1.00 30.89 185 PRO C C 1
ATOM 7173 O O . PRO C 1 179 ? -63.825 179.359 -10.632 1.00 33.49 185 PRO C O 1
ATOM 7177 N N . TYR C 1 180 ? -61.659 180.071 -10.937 1.00 27.89 186 TYR C N 1
ATOM 7178 C CA . TYR C 1 180 ? -61.497 180.549 -9.569 1.00 26.63 186 TYR C CA 1
ATOM 7179 C C . TYR C 1 180 ? -61.504 182.094 -9.448 1.00 26.87 186 TYR C C 1
ATOM 7180 O O . TYR C 1 180 ? -61.362 182.624 -8.332 1.00 25.88 186 TYR C O 1
ATOM 7189 N N . MET C 1 181 ? -61.653 182.800 -10.574 1.00 27.57 187 MET C N 1
ATOM 7190 C CA . MET C 1 181 ? -61.460 184.253 -10.596 1.00 29.23 187 MET C CA 1
ATOM 7191 C C . MET C 1 181 ? -62.783 184.953 -10.312 1.00 31.53 187 MET C C 1
ATOM 7192 O O . MET C 1 181 ? -63.845 184.504 -10.755 1.00 31.84 187 MET C O 1
ATOM 7197 N N . ALA C 1 182 ? -62.721 186.049 -9.555 1.00 31.42 188 ALA C N 1
ATOM 7198 C CA . ALA C 1 182 ? -63.934 186.704 -9.060 1.00 31.78 188 ALA C CA 1
ATOM 7199 C C . ALA C 1 182 ? -64.565 187.556 -10.159 1.00 34.15 188 ALA C C 1
ATOM 7200 O O . ALA C 1 182 ? -63.876 188.027 -11.069 1.00 34.81 188 ALA C O 1
ATOM 7202 N N . PRO C 1 183 ? -65.869 187.799 -10.054 1.00 35.58 189 PRO C N 1
ATOM 7203 C CA . PRO C 1 183 ? -66.596 188.510 -11.090 1.00 37.21 189 PRO C CA 1
ATOM 7204 C C . PRO C 1 183 ? -66.008 189.875 -11.385 1.00 37.34 189 PRO C C 1
ATOM 7205 O O . PRO C 1 183 ? -65.968 190.292 -12.549 1.00 37.87 189 PRO C O 1
ATOM 7209 N N . GLU C 1 184 ? -65.527 190.559 -10.352 1.00 36.54 190 GLU C N 1
ATOM 7210 C CA . GLU C 1 184 ? -65.040 191.915 -10.523 1.00 38.20 190 GLU C CA 1
ATOM 7211 C C . GLU C 1 184 ? -63.757 191.950 -11.366 1.00 39.08 190 GLU C C 1
ATOM 7212 O O . GLU C 1 184 ? -63.383 192.996 -11.879 1.00 42.49 190 GLU C O 1
ATOM 7218 N N . MET C 1 185 ? -63.117 190.795 -11.539 1.00 37.34 191 MET C N 1
ATOM 7219 C CA . MET C 1 185 ? -61.952 190.698 -12.398 1.00 37.38 191 MET C CA 1
ATOM 7220 C C . MET C 1 185 ? -62.309 190.806 -13.901 1.00 41.13 191 MET C C 1
ATOM 7221 O O . MET C 1 185 ? -61.472 191.164 -14.702 1.00 42.61 191 MET C O 1
ATOM 7226 N N . PHE C 1 186 ? -63.556 190.499 -14.257 1.00 44.75 192 PHE C N 1
ATOM 7227 C CA . PHE C 1 186 ? -63.988 190.475 -15.667 1.00 47.58 192 PHE C CA 1
ATOM 7228 C C . PHE C 1 186 ? -64.761 191.694 -16.090 1.00 54.72 192 PHE C C 1
ATOM 7229 O O . PHE C 1 186 ? -64.986 191.876 -17.281 1.00 59.63 192 PHE C O 1
ATOM 7237 N N . SER C 1 187 ? -65.228 192.518 -15.155 1.00 61.31 193 SER C N 1
ATOM 7238 C CA A SER C 1 187 ? -65.997 193.719 -15.527 0.50 67.91 193 SER C CA 1
ATOM 7239 C CA B SER C 1 187 ? -66.005 193.694 -15.559 0.50 68.10 193 SER C CA 1
ATOM 7240 C C . SER C 1 187 ? -65.144 194.637 -16.409 1.00 73.76 193 SER C C 1
ATOM 7241 O O . SER C 1 187 ? -64.004 194.975 -16.048 1.00 72.59 193 SER C O 1
ATOM 7246 N N . SER C 1 188 ? -65.690 195.018 -17.564 1.00 83.37 194 SER C N 1
ATOM 7247 C CA . SER C 1 188 ? -65.004 195.892 -18.511 1.00 93.62 194 SER C CA 1
ATOM 7248 C C . SER C 1 188 ? -65.473 197.351 -18.369 1.00 103.21 194 SER C C 1
ATOM 7249 O O . SER C 1 188 ? -65.222 198.173 -19.258 1.00 105.12 194 SER C O 1
ATOM 7252 N N . ARG C 1 189 ? -66.146 197.669 -17.257 1.00 110.06 195 ARG C N 1
ATOM 7253 C CA . ARG C 1 189 ? -66.460 199.066 -16.939 1.00 120.87 195 ARG C CA 1
ATOM 7254 C C . ARG C 1 189 ? -65.176 199.856 -16.681 1.00 125.32 195 ARG C C 1
ATOM 7255 O O . ARG C 1 189 ? -64.330 199.440 -15.885 1.00 129.43 195 ARG C O 1
ATOM 7263 N N . LYS C 1 190 ? -65.022 200.971 -17.401 1.00 131.14 196 LYS C N 1
ATOM 7264 C CA . LYS C 1 190 ? -63.766 201.734 -17.413 1.00 130.77 196 LYS C CA 1
ATOM 7265 C C . LYS C 1 190 ? -63.359 202.177 -16.003 1.00 131.98 196 LYS C C 1
ATOM 7266 O O . LYS C 1 190 ? -62.172 202.148 -15.655 1.00 129.74 196 LYS C O 1
ATOM 7268 N N . GLY C 1 191 ? -64.351 202.590 -15.201 1.00 130.30 197 GLY C N 1
ATOM 7269 C CA . GLY C 1 191 ? -64.151 202.846 -13.761 1.00 120.50 197 GLY C CA 1
ATOM 7270 C C . GLY C 1 191 ? -64.297 201.578 -12.929 1.00 108.83 197 GLY C C 1
ATOM 7271 O O . GLY C 1 191 ? -65.410 201.216 -12.513 1.00 104.54 197 GLY C O 1
ATOM 7272 N N . ALA C 1 192 ? -63.169 200.905 -12.678 1.00 97.47 198 ALA C N 1
ATOM 7273 C CA . ALA C 1 192 ? -63.185 199.575 -12.075 1.00 91.00 198 ALA C CA 1
ATOM 7274 C C . ALA C 1 192 ? -61.808 199.173 -11.551 1.00 86.31 198 ALA C C 1
ATOM 7275 O O . ALA C 1 192 ? -60.901 200.003 -11.439 1.00 94.24 198 ALA C O 1
ATOM 7277 N N . GLY C 1 193 ? -61.677 197.886 -11.226 1.00 71.05 199 GLY C N 1
ATOM 7278 C CA . GLY C 1 193 ? -60.443 197.311 -10.720 1.00 58.50 199 GLY C CA 1
ATOM 7279 C C . GLY C 1 193 ? -60.786 196.222 -9.716 1.00 50.00 199 GLY C C 1
ATOM 7280 O O . GLY C 1 193 ? -61.960 196.014 -9.392 1.00 46.88 199 GLY C O 1
ATOM 7281 N N . TYR C 1 194 ? -59.776 195.545 -9.190 1.00 40.82 200 TYR C N 1
ATOM 7282 C CA . TYR C 1 194 ? -60.014 194.603 -8.110 1.00 36.29 200 TYR C CA 1
ATOM 7283 C C . TYR C 1 194 ? -58.954 194.714 -7.027 1.00 33.92 200 TYR C C 1
ATOM 7284 O O . TYR C 1 194 ? -57.962 195.408 -7.196 1.00 34.54 200 TYR C O 1
ATOM 7293 N N . SER C 1 195 ? -59.147 193.973 -5.940 1.00 31.94 201 SER C N 1
ATOM 7294 C CA . SER C 1 195 ? -58.271 194.052 -4.775 1.00 29.28 201 SER C CA 1
ATOM 7295 C C . SER C 1 195 ? -58.143 192.697 -4.080 1.00 26.39 201 SER C C 1
ATOM 7296 O O . SER C 1 195 ? -58.438 191.649 -4.673 1.00 24.05 201 SER C O 1
ATOM 7299 N N . PHE C 1 196 ? -57.728 192.730 -2.805 1.00 25.82 202 PHE C N 1
ATOM 7300 C CA . PHE C 1 196 ? -57.537 191.516 -1.993 1.00 24.47 202 PHE C CA 1
ATOM 7301 C C . PHE C 1 196 ? -58.764 190.589 -1.944 1.00 23.82 202 PHE C C 1
ATOM 7302 O O . PHE C 1 196 ? -58.615 189.374 -1.870 1.00 22.77 202 PHE C O 1
ATOM 7310 N N . ALA C 1 197 ? -59.964 191.147 -2.046 1.00 24.29 203 ALA C N 1
ATOM 7311 C CA . ALA C 1 197 ? -61.178 190.324 -1.981 1.00 24.32 203 ALA C CA 1
ATOM 7312 C C . ALA C 1 197 ? -61.182 189.122 -2.967 1.00 24.68 203 ALA C C 1
ATOM 7313 O O . ALA C 1 197 ? -61.896 188.136 -2.758 1.00 24.77 203 ALA C O 1
ATOM 7315 N N . VAL C 1 198 ? -60.439 189.219 -4.070 1.00 25.45 204 VAL C N 1
ATOM 7316 C CA . VAL C 1 198 ? -60.497 188.168 -5.080 1.00 25.72 204 VAL C CA 1
ATOM 7317 C C . VAL C 1 198 ? -59.942 186.864 -4.528 1.00 25.85 204 VAL C C 1
ATOM 7318 O O . VAL C 1 198 ? -60.384 185.778 -4.916 1.00 26.81 204 VAL C O 1
ATOM 7322 N N . ASP C 1 199 ? -58.959 186.964 -3.635 1.00 25.37 205 ASP C N 1
ATOM 7323 C CA . ASP C 1 199 ? -58.427 185.784 -2.975 1.00 24.01 205 ASP C CA 1
ATOM 7324 C C . ASP C 1 199 ? -59.486 185.114 -2.075 1.00 23.07 205 ASP C C 1
ATOM 7325 O O . ASP C 1 199 ? -59.425 183.907 -1.811 1.00 21.55 205 ASP C O 1
ATOM 7330 N N . TRP C 1 200 ? -60.441 185.883 -1.603 1.00 23.38 206 TRP C N 1
ATOM 7331 C CA . TRP C 1 200 ? -61.489 185.314 -0.704 1.00 24.94 206 TRP C CA 1
ATOM 7332 C C . TRP C 1 200 ? -62.584 184.602 -1.519 1.00 26.54 206 TRP C C 1
ATOM 7333 O O . TRP C 1 200 ? -63.088 183.516 -1.123 1.00 28.19 206 TRP C O 1
ATOM 7344 N N . TRP C 1 201 ? -62.909 185.160 -2.692 1.00 26.10 207 TRP C N 1
ATOM 7345 C CA . TRP C 1 201 ? -63.741 184.453 -3.668 1.00 27.31 207 TRP C CA 1
ATOM 7346 C C . TRP C 1 201 ? -63.172 183.108 -4.033 1.00 26.33 207 TRP C C 1
ATOM 7347 O O . TRP C 1 201 ? -63.876 182.105 -3.996 1.00 26.42 207 TRP C O 1
ATOM 7358 N N . SER C 1 202 ? -61.891 183.072 -4.415 1.00 25.27 208 SER C N 1
ATOM 7359 C CA . SER C 1 202 ? -61.300 181.838 -4.898 1.00 24.31 208 SER C CA 1
ATOM 7360 C C . SER C 1 202 ? -61.247 180.829 -3.806 1.00 23.07 208 SER C C 1
ATOM 7361 O O . SER C 1 202 ? -61.351 179.623 -4.061 1.00 21.66 208 SER C O 1
ATOM 7364 N N . LEU C 1 203 ? -61.015 181.297 -2.573 1.00 21.94 209 LEU C N 1
ATOM 7365 C CA . LEU C 1 203 ? -61.070 180.394 -1.416 1.00 22.09 209 LEU C CA 1
ATOM 7366 C C . LEU C 1 203 ? -62.477 179.789 -1.285 1.00 23.84 209 LEU C C 1
ATOM 7367 O O . LEU C 1 203 ? -62.641 178.602 -0.993 1.00 22.97 209 LEU C O 1
ATOM 7372 N N . GLY C 1 204 ? -63.475 180.656 -1.457 1.00 25.71 210 GLY C N 1
ATOM 7373 C CA . GLY C 1 204 ? -64.847 180.255 -1.603 1.00 27.00 210 GLY C CA 1
ATOM 7374 C C . GLY C 1 204 ? -65.037 179.188 -2.629 1.00 27.35 210 GLY C C 1
ATOM 7375 O O . GLY C 1 204 ? -65.562 178.112 -2.303 1.00 28.87 210 GLY C O 1
ATOM 7376 N N . VAL C 1 205 ? -64.606 179.454 -3.868 1.00 25.78 211 VAL C N 1
ATOM 7377 C CA . VAL C 1 205 ? -64.715 178.456 -4.921 1.00 26.18 211 VAL C CA 1
ATOM 7378 C C . VAL C 1 205 ? -64.050 177.145 -4.486 1.00 26.89 211 VAL C C 1
ATOM 7379 O O . VAL C 1 205 ? -64.643 176.056 -4.608 1.00 28.73 211 VAL C O 1
ATOM 7383 N N . THR C 1 206 ? -62.843 177.252 -3.934 1.00 26.21 212 THR C N 1
ATOM 7384 C CA . THR C 1 206 ? -62.072 176.089 -3.522 1.00 26.02 212 THR C CA 1
ATOM 7385 C C . THR C 1 206 ? -62.791 175.312 -2.478 1.00 26.89 212 THR C C 1
ATOM 7386 O O . THR C 1 206 ? -62.809 174.066 -2.512 1.00 27.93 212 THR C O 1
ATOM 7390 N N . ALA C 1 207 ? -63.299 176.036 -1.479 1.00 26.73 213 ALA C N 1
ATOM 7391 C CA . ALA C 1 207 ? -63.938 175.407 -0.316 1.00 27.90 213 ALA C CA 1
ATOM 7392 C C . ALA C 1 207 ? -65.175 174.608 -0.802 1.00 29.47 213 ALA C C 1
ATOM 7393 O O . ALA C 1 207 ? -65.357 173.451 -0.433 1.00 29.46 213 ALA C O 1
ATOM 7395 N N . TYR C 1 208 ? -65.970 175.237 -1.680 1.00 30.67 214 TYR C N 1
ATOM 7396 C CA . TYR C 1 208 ? -67.136 174.583 -2.319 1.00 32.49 214 TYR C CA 1
ATOM 7397 C C . TYR C 1 208 ? -66.700 173.319 -3.009 1.00 32.74 214 TYR C C 1
ATOM 7398 O O . TYR C 1 208 ? -67.332 172.297 -2.910 1.00 34.15 214 TYR C O 1
ATOM 7407 N N . GLU C 1 209 ? -65.584 173.403 -3.702 1.00 32.28 215 GLU C N 1
ATOM 7408 C CA . GLU C 1 209 ? -65.155 172.335 -4.560 1.00 32.63 215 GLU C CA 1
ATOM 7409 C C . GLU C 1 209 ? -64.726 171.132 -3.712 1.00 32.43 215 GLU C C 1
ATOM 7410 O O . GLU C 1 209 ? -64.839 170.021 -4.129 1.00 33.93 215 GLU C O 1
ATOM 7416 N N . LEU C 1 210 ? -64.237 171.376 -2.510 1.00 33.35 216 LEU C N 1
ATOM 7417 C CA . LEU C 1 210 ? -63.713 170.285 -1.674 1.00 32.29 216 LEU C CA 1
ATOM 7418 C C . LEU C 1 210 ? -64.855 169.538 -1.045 1.00 35.33 216 LEU C C 1
ATOM 7419 O O . LEU C 1 210 ? -64.783 168.316 -0.812 1.00 39.11 216 LEU C O 1
ATOM 7424 N N . LEU C 1 211 ? -65.930 170.253 -0.769 1.00 35.91 217 LEU C N 1
ATOM 7425 C CA . LEU C 1 211 ? -67.130 169.612 -0.291 1.00 38.32 217 LEU C CA 1
ATOM 7426 C C . LEU C 1 211 ? -67.805 168.834 -1.423 1.00 41.52 217 LEU C C 1
ATOM 7427 O O . LEU C 1 211 ? -68.178 167.663 -1.241 1.00 42.78 217 LEU C O 1
ATOM 7432 N N . ARG C 1 212 ? -67.978 169.480 -2.585 1.00 43.10 218 ARG C N 1
ATOM 7433 C CA . ARG C 1 212 ? -68.859 168.913 -3.622 1.00 47.29 218 ARG C CA 1
ATOM 7434 C C . ARG C 1 212 ? -68.160 167.947 -4.570 1.00 46.61 218 ARG C C 1
ATOM 7435 O O . ARG C 1 212 ? -68.795 167.079 -5.127 1.00 45.88 218 ARG C O 1
ATOM 7443 N N . GLY C 1 213 ? -66.849 168.089 -4.735 1.00 45.31 219 GLY C N 1
ATOM 7444 C CA . GLY C 1 213 ? -66.131 167.286 -5.707 1.00 46.17 219 GLY C CA 1
ATOM 7445 C C . GLY C 1 213 ? -66.178 167.908 -7.105 1.00 47.56 219 GLY C C 1
ATOM 7446 O O . GLY C 1 213 ? -65.525 167.409 -8.033 1.00 51.87 219 GLY C O 1
ATOM 7447 N N . ARG C 1 214 ? -66.958 168.987 -7.253 1.00 47.20 220 ARG C N 1
ATOM 7448 C CA . ARG C 1 214 ? -66.869 169.868 -8.426 1.00 47.78 220 ARG C CA 1
ATOM 7449 C C . ARG C 1 214 ? -67.045 171.355 -8.049 1.00 40.96 220 ARG C C 1
ATOM 7450 O O . ARG C 1 214 ? -67.433 171.671 -6.932 1.00 38.66 220 ARG C O 1
ATOM 7458 N N . ARG C 1 215 ? -66.798 172.240 -9.022 1.00 37.40 221 ARG C N 1
ATOM 7459 C CA A ARG C 1 215 ? -66.839 173.688 -8.811 0.50 36.36 221 ARG C CA 1
ATOM 7460 C CA B ARG C 1 215 ? -66.832 173.677 -8.798 0.50 35.11 221 ARG C CA 1
ATOM 7461 C C . ARG C 1 215 ? -68.264 174.233 -8.877 1.00 36.68 221 ARG C C 1
ATOM 7462 O O . ARG C 1 215 ? -69.153 173.609 -9.438 1.00 38.21 221 ARG C O 1
ATOM 7477 N N . PRO C 1 216 ? -68.490 175.401 -8.296 1.00 36.00 222 PRO C N 1
ATOM 7478 C CA . PRO C 1 216 ? -69.824 175.947 -8.276 1.00 37.02 222 PRO C CA 1
ATOM 7479 C C . PRO C 1 216 ? -70.281 176.583 -9.582 1.00 38.08 222 PRO C C 1
ATOM 7480 O O . PRO C 1 216 ? -71.499 176.635 -9.837 1.00 39.43 222 PRO C O 1
ATOM 7484 N N . TYR C 1 217 ? -69.335 177.082 -10.386 1.00 37.43 223 TYR C N 1
ATOM 7485 C CA . TYR C 1 217 ? -69.634 177.586 -11.740 1.00 38.86 223 TYR C CA 1
ATOM 7486 C C . TYR C 1 217 ? -68.891 176.772 -12.830 1.00 40.76 223 TYR C C 1
ATOM 7487 O O . TYR C 1 217 ? -67.745 176.425 -12.664 1.00 39.99 223 TYR C O 1
ATOM 7496 N N . HIS C 1 218 ? -69.553 176.506 -13.951 1.00 45.31 224 HIS C N 1
ATOM 7497 C CA A HIS C 1 218 ? -68.901 175.897 -15.125 0.60 47.04 224 HIS C CA 1
ATOM 7498 C CA B HIS C 1 218 ? -68.898 175.899 -15.102 0.40 45.50 224 HIS C CA 1
ATOM 7499 C C . HIS C 1 218 ? -68.142 176.948 -15.865 1.00 45.77 224 HIS C C 1
ATOM 7500 O O . HIS C 1 218 ? -68.730 177.750 -16.582 1.00 48.17 224 HIS C O 1
ATOM 7513 N N . ILE C 1 219 ? -66.829 176.957 -15.703 1.00 43.68 225 ILE C N 1
ATOM 7514 C CA . ILE C 1 219 ? -65.961 177.888 -16.425 1.00 41.41 225 ILE C CA 1
ATOM 7515 C C . ILE C 1 219 ? -64.723 177.135 -16.819 1.00 39.94 225 ILE C C 1
ATOM 7516 O O . ILE C 1 219 ? -64.164 176.406 -16.026 1.00 37.07 225 ILE C O 1
ATOM 7521 N N . ARG C 1 220 ? -64.319 177.276 -18.065 1.00 41.61 226 ARG C N 1
ATOM 7522 C CA . ARG C 1 220 ? -63.087 176.675 -18.502 1.00 42.02 226 ARG C CA 1
ATOM 7523 C C . ARG C 1 220 ? -62.073 177.732 -18.871 1.00 39.05 226 ARG C C 1
ATOM 7524 O O . ARG C 1 220 ? -62.394 178.893 -19.033 1.00 38.67 226 ARG C O 1
ATOM 7532 N N . SER C 1 221 ? -60.852 177.294 -19.049 1.00 37.42 227 SER C N 1
ATOM 7533 C CA . SER C 1 221 ? -59.787 178.164 -19.416 1.00 36.46 227 SER C CA 1
ATOM 7534 C C . SER C 1 221 ? -59.971 178.732 -20.827 1.00 37.14 227 SER C C 1
ATOM 7535 O O . SER C 1 221 ? -59.343 179.683 -21.171 1.00 36.91 227 SER C O 1
ATOM 7538 N N . SER C 1 222 ? -60.868 178.147 -21.615 1.00 38.64 228 SER C N 1
ATOM 7539 C CA . SER C 1 222 ? -61.116 178.592 -22.976 1.00 40.27 228 SER C CA 1
ATOM 7540 C C . SER C 1 222 ? -62.343 179.546 -23.054 1.00 40.75 228 SER C C 1
ATOM 7541 O O . SER C 1 222 ? -62.579 180.171 -24.072 1.00 39.71 228 SER C O 1
ATOM 7544 N N . THR C 1 223 ? -63.096 179.657 -21.956 1.00 39.91 229 THR C N 1
ATOM 7545 C CA . THR C 1 223 ? -64.370 180.367 -21.996 1.00 41.71 229 THR C CA 1
ATOM 7546 C C . THR C 1 223 ? -64.157 181.853 -22.143 1.00 41.29 229 THR C C 1
ATOM 7547 O O . THR C 1 223 ? -63.248 182.405 -21.579 1.00 37.97 229 THR C O 1
ATOM 7551 N N . SER C 1 224 ? -64.998 182.480 -22.951 1.00 44.81 230 SER C N 1
ATOM 7552 C CA . SER C 1 224 ? -64.899 183.909 -23.212 1.00 46.04 230 SER C CA 1
ATOM 7553 C C . SER C 1 224 ? -65.280 184.688 -21.970 1.00 45.25 230 SER C C 1
ATOM 7554 O O . SER C 1 224 ? -66.091 184.229 -21.154 1.00 43.40 230 SER C O 1
ATOM 7557 N N . SER C 1 225 ? -64.689 185.869 -21.840 1.00 46.11 231 SER C N 1
ATOM 7558 C CA . SER C 1 225 ? -64.969 186.753 -20.740 1.00 47.21 231 SER C CA 1
ATOM 7559 C C . SER C 1 225 ? -66.440 187.094 -20.675 1.00 50.04 231 SER C C 1
ATOM 7560 O O . SER C 1 225 ? -66.991 187.255 -19.585 1.00 49.59 231 SER C O 1
ATOM 7563 N N . LYS C 1 226 ? -67.080 187.184 -21.834 1.00 53.40 232 LYS C N 1
ATOM 7564 C CA . LYS C 1 226 ? -68.497 187.529 -21.897 1.00 57.58 232 LYS C CA 1
ATOM 7565 C C . LYS C 1 226 ? -69.393 186.420 -21.376 1.00 55.78 232 LYS C C 1
ATOM 7566 O O . LYS C 1 226 ? -70.384 186.697 -20.700 1.00 54.98 232 LYS C O 1
ATOM 7572 N N . GLU C 1 227 ? -69.083 185.173 -21.719 1.00 54.60 233 GLU C N 1
ATOM 7573 C CA . GLU C 1 227 ? -69.814 184.050 -21.144 1.00 55.46 233 GLU C CA 1
ATOM 7574 C C . GLU C 1 227 ? -69.669 184.031 -19.629 1.00 50.82 233 GLU C C 1
ATOM 7575 O O . GLU C 1 227 ? -70.655 183.851 -18.901 1.00 50.43 233 GLU C O 1
ATOM 7581 N N . ILE C 1 228 ? -68.450 184.257 -19.155 1.00 46.29 234 ILE C N 1
ATOM 7582 C CA . ILE C 1 228 ? -68.175 184.235 -17.734 1.00 43.05 234 ILE C CA 1
ATOM 7583 C C . ILE C 1 228 ? -69.021 185.284 -17.005 1.00 42.96 234 ILE C C 1
ATOM 7584 O O . ILE C 1 228 ? -69.695 184.969 -16.017 1.00 41.29 234 ILE C O 1
ATOM 7589 N N . VAL C 1 229 ? -69.004 186.518 -17.508 1.00 42.47 235 VAL C N 1
ATOM 7590 C CA . VAL C 1 229 ? -69.736 187.591 -16.880 1.00 42.98 235 VAL C CA 1
ATOM 7591 C C . VAL C 1 229 ? -71.213 187.218 -16.754 1.00 44.74 235 VAL C C 1
ATOM 7592 O O . VAL C 1 229 ? -71.798 187.357 -15.702 1.00 45.37 235 VAL C O 1
ATOM 7596 N N . HIS C 1 230 ? -71.758 186.660 -17.817 1.00 46.91 236 HIS C N 1
ATOM 7597 C CA . HIS C 1 230 ? -73.159 186.208 -17.879 1.00 49.08 236 HIS C CA 1
ATOM 7598 C C . HIS C 1 230 ? -73.444 184.996 -16.986 1.00 48.05 236 HIS C C 1
ATOM 7599 O O . HIS C 1 230 ? -74.532 184.847 -16.441 1.00 48.74 236 HIS C O 1
ATOM 7606 N N . THR C 1 231 ? -72.463 184.120 -16.850 1.00 46.99 237 THR C N 1
ATOM 7607 C CA . THR C 1 231 ? -72.589 182.956 -15.973 1.00 46.02 237 THR C CA 1
ATOM 7608 C C . THR C 1 231 ? -72.686 183.378 -14.503 1.00 45.49 237 THR C C 1
ATOM 7609 O O . THR C 1 231 ? -73.510 182.852 -13.766 1.00 46.42 237 THR C O 1
ATOM 7613 N N . PHE C 1 232 ? -71.882 184.365 -14.102 1.00 45.53 238 PHE C N 1
ATOM 7614 C CA . PHE C 1 232 ? -71.941 184.895 -12.727 1.00 45.32 238 PHE C CA 1
ATOM 7615 C C . PHE C 1 232 ? -73.248 185.636 -12.492 1.00 48.95 238 PHE C C 1
ATOM 7616 O O . PHE C 1 232 ? -73.746 185.696 -11.353 1.00 48.78 238 PHE C O 1
ATOM 7624 N N . GLU C 1 233 ? -73.809 186.181 -13.566 1.00 53.02 239 GLU C N 1
ATOM 7625 C CA . GLU C 1 233 ? -74.950 187.059 -13.460 1.00 57.90 239 GLU C CA 1
ATOM 7626 C C . GLU C 1 233 ? -76.295 186.341 -13.569 1.00 59.95 239 GLU C C 1
ATOM 7627 O O . GLU C 1 233 ? -77.314 186.890 -13.145 1.00 57.98 239 GLU C O 1
ATOM 7633 N N . THR C 1 234 ? -76.290 185.113 -14.110 1.00 60.65 240 THR C N 1
ATOM 7634 C CA . THR C 1 234 ? -77.533 184.352 -14.286 1.00 62.72 240 THR C CA 1
ATOM 7635 C C . THR C 1 234 ? -77.545 182.996 -13.574 1.00 62.55 240 THR C C 1
ATOM 7636 O O . THR C 1 234 ? -78.609 182.458 -13.332 1.00 66.51 240 THR C O 1
ATOM 7640 N N . THR C 1 235 ? -76.380 182.428 -13.259 1.00 60.08 241 THR C N 1
ATOM 7641 C CA . THR C 1 235 ? -76.359 181.202 -12.445 1.00 60.20 241 THR C CA 1
ATOM 7642 C C . THR C 1 235 ? -76.618 181.515 -10.974 1.00 57.62 241 THR C C 1
ATOM 7643 O O . THR C 1 235 ? -75.933 182.334 -10.382 1.00 54.00 241 THR C O 1
ATOM 7647 N N . VAL C 1 236 ? -77.617 180.858 -10.399 1.00 57.99 242 VAL C N 1
ATOM 7648 C CA . VAL C 1 236 ? -77.671 180.656 -8.949 1.00 56.14 242 VAL C CA 1
ATOM 7649 C C . VAL C 1 236 ? -76.915 179.376 -8.648 1.00 53.18 242 VAL C C 1
ATOM 7650 O O . VAL C 1 236 ? -77.075 178.359 -9.351 1.00 51.02 242 VAL C O 1
ATOM 7654 N N . VAL C 1 237 ? -76.096 179.418 -7.597 1.00 50.53 243 VAL C N 1
ATOM 7655 C CA . VAL C 1 237 ? -75.227 178.296 -7.261 1.00 48.23 243 VAL C CA 1
ATOM 7656 C C . VAL C 1 237 ? -76.019 177.269 -6.464 1.00 49.69 243 VAL C C 1
ATOM 7657 O O . VAL C 1 237 ? -76.845 177.633 -5.610 1.00 48.31 243 VAL C O 1
ATOM 7661 N N . THR C 1 238 ? -75.783 175.989 -6.737 1.00 51.16 244 THR C N 1
ATOM 7662 C CA . THR C 1 238 ? -76.451 174.954 -5.981 1.00 55.31 244 THR C CA 1
ATOM 7663 C C . THR C 1 238 ? -75.710 174.679 -4.675 1.00 55.01 244 THR C C 1
ATOM 7664 O O . THR C 1 238 ? -74.539 174.384 -4.675 1.00 55.66 244 THR C O 1
ATOM 7668 N N . TYR C 1 239 ? -76.420 174.792 -3.563 1.00 57.58 245 TYR C N 1
ATOM 7669 C CA . TYR C 1 239 ? -75.934 174.282 -2.294 1.00 55.54 245 TYR C CA 1
ATOM 7670 C C . TYR C 1 239 ? -76.754 173.065 -1.878 1.00 57.34 245 TYR C C 1
ATOM 7671 O O . TYR C 1 239 ? -77.905 173.206 -1.445 1.00 58.99 245 TYR C O 1
ATOM 7680 N N . PRO C 1 240 ? -76.176 171.858 -2.030 1.00 56.05 246 PRO C N 1
ATOM 7681 C CA . PRO C 1 240 ? -76.901 170.606 -1.740 1.00 56.88 246 PRO C CA 1
ATOM 7682 C C . PRO C 1 240 ? -77.478 170.606 -0.335 1.00 55.83 246 PRO C C 1
ATOM 7683 O O . PRO C 1 240 ? -76.879 171.170 0.572 1.00 53.41 246 PRO C O 1
ATOM 7687 N N . SER C 1 241 ? -78.636 169.976 -0.156 1.00 57.20 247 SER C N 1
ATOM 7688 C CA . SER C 1 241 ? -79.388 170.122 1.089 1.00 56.85 247 SER C CA 1
ATOM 7689 C C . SER C 1 241 ? -78.736 169.345 2.254 1.00 54.84 247 SER C C 1
ATOM 7690 O O . SER C 1 241 ? -78.924 169.690 3.407 1.00 55.28 247 SER C O 1
ATOM 7693 N N . ALA C 1 242 ? -77.920 168.345 1.930 1.00 53.26 248 ALA C N 1
ATOM 7694 C CA . ALA C 1 242 ? -77.169 167.585 2.953 1.00 52.14 248 ALA C CA 1
ATOM 7695 C C . ALA C 1 242 ? -76.227 168.485 3.799 1.00 48.57 248 ALA C C 1
ATOM 7696 O O . ALA C 1 242 ? -75.847 168.115 4.910 1.00 46.26 248 ALA C O 1
ATOM 7698 N N . TRP C 1 243 ? -75.897 169.662 3.274 1.00 47.45 249 TRP C N 1
ATOM 7699 C CA . TRP C 1 243 ? -74.908 170.577 3.929 1.00 46.10 249 TRP C CA 1
ATOM 7700 C C . TRP C 1 243 ? -75.591 171.368 4.983 1.00 47.26 249 TRP C C 1
ATOM 7701 O O . TRP C 1 243 ? -76.785 171.705 4.850 1.00 49.95 249 TRP C O 1
ATOM 7712 N N . SER C 1 244 ? -74.865 171.672 6.044 1.00 45.64 250 SER C N 1
ATOM 7713 C CA . SER C 1 244 ? -75.423 172.481 7.118 1.00 48.17 250 SER C CA 1
ATOM 7714 C C . SER C 1 244 ? -75.695 173.903 6.633 1.00 47.55 250 SER C C 1
ATOM 7715 O O . SER C 1 244 ? -74.997 174.418 5.766 1.00 45.34 250 SER C O 1
ATOM 7718 N N . GLN C 1 245 ? -76.699 174.534 7.224 1.00 49.99 251 GLN C N 1
ATOM 7719 C CA . GLN C 1 245 ? -77.033 175.909 6.893 1.00 51.32 251 GLN C CA 1
ATOM 7720 C C . GLN C 1 245 ? -75.888 176.843 7.246 1.00 48.90 251 GLN C C 1
ATOM 7721 O O . GLN C 1 245 ? -75.746 177.913 6.653 1.00 47.28 251 GLN C O 1
ATOM 7727 N N . GLU C 1 246 ? -75.093 176.454 8.232 1.00 48.54 252 GLU C N 1
ATOM 7728 C CA . GLU C 1 246 ? -74.018 177.300 8.686 1.00 47.60 252 GLU C CA 1
ATOM 7729 C C . GLU C 1 246 ? -72.936 177.367 7.609 1.00 42.65 252 GLU C C 1
ATOM 7730 O O . GLU C 1 246 ? -72.575 178.450 7.156 1.00 40.13 252 GLU C O 1
ATOM 7736 N N . MET C 1 247 ? -72.490 176.214 7.139 1.00 41.38 253 MET C N 1
ATOM 7737 C CA . MET C 1 247 ? -71.526 176.171 6.053 1.00 40.25 253 MET C CA 1
ATOM 7738 C C . MET C 1 247 ? -72.118 176.853 4.820 1.00 41.90 253 MET C C 1
ATOM 7739 O O . MET C 1 247 ? -71.496 177.745 4.257 1.00 42.40 253 MET C O 1
ATOM 7744 N N . VAL C 1 248 ? -73.336 176.477 4.426 1.00 41.44 254 VAL C N 1
ATOM 7745 C CA . VAL C 1 248 ? -73.889 177.039 3.218 1.00 41.35 254 VAL C CA 1
ATOM 7746 C C . VAL C 1 248 ? -73.770 178.563 3.280 1.00 41.41 254 VAL C C 1
ATOM 7747 O O . VAL C 1 248 ? -73.344 179.193 2.331 1.00 41.60 254 VAL C O 1
ATOM 7751 N N . SER C 1 249 ? -74.084 179.140 4.420 1.00 41.95 255 SER C N 1
ATOM 7752 C CA . SER C 1 249 ? -74.130 180.583 4.528 1.00 42.61 255 SER C CA 1
ATOM 7753 C C . SER C 1 249 ? -72.745 181.196 4.680 1.00 42.02 255 SER C C 1
ATOM 7754 O O . SER C 1 249 ? -72.566 182.384 4.414 1.00 43.00 255 SER C O 1
ATOM 7757 N N . LEU C 1 250 ? -71.775 180.403 5.147 1.00 40.09 256 LEU C N 1
ATOM 7758 C CA . LEU C 1 250 ? -70.351 180.804 5.092 1.00 37.71 256 LEU C CA 1
ATOM 7759 C C . LEU C 1 250 ? -69.874 180.898 3.635 1.00 37.53 256 LEU C C 1
ATOM 7760 O O . LEU C 1 250 ? -69.332 181.930 3.200 1.00 37.40 256 LEU C O 1
ATOM 7765 N N . LEU C 1 251 ? -70.099 179.821 2.886 1.00 36.96 257 LEU C N 1
ATOM 7766 C CA . LEU C 1 251 ? -69.775 179.795 1.456 1.00 37.52 257 LEU C CA 1
ATOM 7767 C C . LEU C 1 251 ? -70.403 180.950 0.694 1.00 37.57 257 LEU C C 1
ATOM 7768 O O . LEU C 1 251 ? -69.779 181.522 -0.168 1.00 39.06 257 LEU C O 1
ATOM 7773 N N . LYS C 1 252 ? -71.614 181.330 1.050 1.00 38.32 258 LYS C N 1
ATOM 7774 C CA . LYS C 1 252 ? -72.271 182.380 0.329 1.00 39.82 258 LYS C CA 1
ATOM 7775 C C . LYS C 1 252 ? -71.655 183.724 0.626 1.00 38.69 258 LYS C C 1
ATOM 7776 O O . LYS C 1 252 ? -71.692 184.606 -0.212 1.00 40.42 258 LYS C O 1
ATOM 7782 N N . LYS C 1 253 ? -71.074 183.882 1.808 1.00 36.89 259 LYS C N 1
ATOM 7783 C CA . LYS C 1 253 ? -70.424 185.123 2.145 1.00 36.44 259 LYS C CA 1
ATOM 7784 C C . LYS C 1 253 ? -69.045 185.248 1.435 1.00 35.11 259 LYS C C 1
ATOM 7785 O O . LYS C 1 253 ? -68.567 186.366 1.181 1.00 32.31 259 LYS C O 1
ATOM 7791 N N . LEU C 1 254 ? -68.407 184.101 1.157 1.00 34.21 260 LEU C N 1
ATOM 7792 C CA . LEU C 1 254 ? -67.168 184.062 0.351 1.00 32.26 260 LEU C CA 1
ATOM 7793 C C . LEU C 1 254 ? -67.454 184.163 -1.168 1.00 33.58 260 LEU C C 1
ATOM 7794 O O . LEU C 1 254 ? -66.691 184.742 -1.880 1.00 34.78 260 LEU C O 1
ATOM 7799 N N . LEU C 1 255 ? -68.569 183.602 -1.632 1.00 35.88 261 LEU C N 1
ATOM 7800 C CA . LEU C 1 255 ? -68.981 183.720 -3.053 1.00 37.02 261 LEU C CA 1
ATOM 7801 C C . LEU C 1 255 ? -70.033 184.832 -3.284 1.00 40.22 261 LEU C C 1
ATOM 7802 O O . LEU C 1 255 ? -70.938 184.685 -4.149 1.00 43.28 261 LEU C O 1
ATOM 7807 N N . GLU C 1 256 ? -69.936 185.931 -2.530 1.00 40.18 262 GLU C N 1
ATOM 7808 C CA . GLU C 1 256 ? -70.670 187.175 -2.895 1.00 42.52 262 GLU C CA 1
ATOM 7809 C C . GLU C 1 256 ? -70.041 187.775 -4.121 1.00 41.28 262 GLU C C 1
ATOM 7810 O O . GLU C 1 256 ? -68.901 188.167 -4.071 1.00 42.72 262 GLU C O 1
ATOM 7816 N N . PRO C 1 257 ? -70.797 187.888 -5.213 1.00 42.09 263 PRO C N 1
ATOM 7817 C CA . PRO C 1 257 ? -70.319 188.548 -6.439 1.00 41.51 263 PRO C CA 1
ATOM 7818 C C . PRO C 1 257 ? -69.816 189.993 -6.251 1.00 40.67 263 PRO C C 1
ATOM 7819 O O . PRO C 1 257 ? -68.877 190.397 -6.919 1.00 39.26 263 PRO C O 1
ATOM 7823 N N . ASN C 1 258 ? -70.446 190.761 -5.368 1.00 41.68 264 ASN C N 1
ATOM 7824 C CA . ASN C 1 258 ? -69.991 192.135 -5.085 1.00 41.73 264 ASN C CA 1
ATOM 7825 C C . ASN C 1 258 ? -68.881 192.119 -4.026 1.00 40.86 264 ASN C C 1
ATOM 7826 O O . ASN C 1 258 ? -69.135 191.775 -2.893 1.00 39.66 264 ASN C O 1
ATOM 7831 N N . PRO C 1 259 ? -67.640 192.503 -4.405 1.00 41.83 265 PRO C N 1
ATOM 7832 C CA . PRO C 1 259 ? -66.538 192.367 -3.461 1.00 40.65 265 PRO C CA 1
ATOM 7833 C C . PRO C 1 259 ? -66.771 193.156 -2.174 1.00 41.62 265 PRO C C 1
ATOM 7834 O O . PRO C 1 259 ? -66.301 192.749 -1.094 1.00 38.58 265 PRO C O 1
ATOM 7838 N N . ASP C 1 260 ? -67.485 194.272 -2.289 1.00 45.38 266 ASP C N 1
ATOM 7839 C CA . ASP C 1 260 ? -67.786 195.106 -1.131 1.00 48.34 266 ASP C CA 1
ATOM 7840 C C . ASP C 1 260 ? -68.606 194.394 -0.072 1.00 48.06 266 ASP C C 1
ATOM 7841 O O . ASP C 1 260 ? -68.530 194.753 1.096 1.00 51.57 266 ASP C O 1
ATOM 7846 N N . GLN C 1 261 ? -69.401 193.403 -0.482 1.00 46.59 267 GLN C N 1
ATOM 7847 C CA . GLN C 1 261 ? -70.248 192.652 0.445 1.00 46.32 267 GLN C CA 1
ATOM 7848 C C . GLN C 1 261 ? -69.596 191.364 0.865 1.00 41.71 267 GLN C C 1
ATOM 7849 O O . GLN C 1 261 ? -70.105 190.679 1.747 1.00 40.37 267 GLN C O 1
ATOM 7855 N N . ARG C 1 262 ? -68.505 190.995 0.189 1.00 38.53 268 ARG C N 1
ATOM 7856 C CA . ARG C 1 262 ? -67.815 189.704 0.441 1.00 35.71 268 ARG C CA 1
ATOM 7857 C C . ARG C 1 262 ? -66.998 189.804 1.725 1.00 35.23 268 ARG C C 1
ATOM 7858 O O . ARG C 1 262 ? -66.479 190.869 2.039 1.00 35.55 268 ARG C O 1
ATOM 7866 N N . PHE C 1 263 ? -66.854 188.685 2.434 1.00 34.89 269 PHE C N 1
ATOM 7867 C CA . PHE C 1 263 ? -65.793 188.529 3.465 1.00 35.30 269 PHE C CA 1
ATOM 7868 C C . PHE C 1 263 ? -64.412 188.701 2.831 1.00 34.40 269 PHE C C 1
ATOM 7869 O O . PHE C 1 263 ? -64.113 188.064 1.836 1.00 32.87 269 PHE C O 1
ATOM 7877 N N . SER C 1 264 ? -63.592 189.580 3.415 1.00 35.91 270 SER C N 1
ATOM 7878 C CA . SER C 1 264 ? -62.310 189.952 2.837 1.00 34.50 270 SER C CA 1
ATOM 7879 C C . SER C 1 264 ? -61.256 190.303 3.907 1.00 34.17 270 SER C C 1
ATOM 7880 O O . SER C 1 264 ? -60.328 191.062 3.640 1.00 31.97 270 SER C O 1
ATOM 7883 N N . GLN C 1 265 ? -61.373 189.691 5.088 1.00 34.07 271 GLN C N 1
ATOM 7884 C CA . GLN C 1 265 ? -60.710 190.197 6.296 1.00 33.36 271 GLN C CA 1
ATOM 7885 C C . GLN C 1 265 ? -60.902 189.169 7.385 1.00 31.37 271 GLN C C 1
ATOM 7886 O O . GLN C 1 265 ? -61.934 188.525 7.431 1.00 30.87 271 GLN C O 1
ATOM 7892 N N . LEU C 1 266 ? -59.934 189.024 8.280 1.00 30.45 272 LEU C N 1
ATOM 7893 C CA . LEU C 1 266 ? -60.022 187.965 9.284 1.00 29.63 272 LEU C CA 1
ATOM 7894 C C . LEU C 1 266 ? -61.230 188.214 10.196 1.00 31.00 272 LEU C C 1
ATOM 7895 O O . LEU C 1 266 ? -61.951 187.277 10.541 1.00 30.13 272 LEU C O 1
ATOM 7900 N N . SER C 1 267 ? -61.441 189.476 10.588 1.00 30.99 273 SER C N 1
ATOM 7901 C CA . SER C 1 267 ? -62.456 189.779 11.558 1.00 34.04 273 SER C CA 1
ATOM 7902 C C . SER C 1 267 ? -63.859 189.315 11.070 1.00 35.05 273 SER C C 1
ATOM 7903 O O . SER C 1 267 ? -64.631 188.744 11.864 1.00 37.21 273 SER C O 1
ATOM 7906 N N . ASP C 1 268 ? -64.148 189.490 9.765 1.00 32.93 274 ASP C N 1
ATOM 7907 C CA . ASP C 1 268 ? -65.405 189.019 9.177 1.00 33.61 274 ASP C CA 1
ATOM 7908 C C . ASP C 1 268 ? -65.661 187.550 9.491 1.00 34.05 274 ASP C C 1
ATOM 7909 O O . ASP C 1 268 ? -66.807 187.143 9.668 1.00 36.68 274 ASP C O 1
ATOM 7914 N N . VAL C 1 269 ? -64.616 186.724 9.470 1.00 32.43 275 VAL C N 1
ATOM 7915 C CA . VAL C 1 269 ? -64.801 185.317 9.757 1.00 32.85 275 VAL C CA 1
ATOM 7916 C C . VAL C 1 269 ? -64.862 185.069 11.280 1.00 35.21 275 VAL C C 1
ATOM 7917 O O . VAL C 1 269 ? -65.734 184.327 11.775 1.00 36.10 275 VAL C O 1
ATOM 7921 N N . GLN C 1 270 ? -63.961 185.719 12.021 1.00 33.97 276 GLN C N 1
ATOM 7922 C CA . GLN C 1 270 ? -63.937 185.604 13.472 1.00 33.86 276 GLN C CA 1
ATOM 7923 C C . GLN C 1 270 ? -65.313 185.873 14.127 1.00 36.80 276 GLN C C 1
ATOM 7924 O O . GLN C 1 270 ? -65.678 185.211 15.092 1.00 36.36 276 GLN C O 1
ATOM 7930 N N . ASN C 1 271 ? -66.057 186.846 13.594 1.00 39.68 277 ASN C N 1
ATOM 7931 C CA . ASN C 1 271 ? -67.344 187.252 14.176 1.00 42.11 277 ASN C CA 1
ATOM 7932 C C . ASN C 1 271 ? -68.516 186.431 13.678 1.00 42.97 277 ASN C C 1
ATOM 7933 O O . ASN C 1 271 ? -69.651 186.637 14.106 1.00 48.40 277 ASN C O 1
ATOM 7938 N N . PHE C 1 272 ? -68.265 185.505 12.774 1.00 40.78 278 PHE C N 1
ATOM 7939 C CA . PHE C 1 272 ? -69.340 184.741 12.167 1.00 40.66 278 PHE C CA 1
ATOM 7940 C C . PHE C 1 272 ? -69.752 183.622 13.147 1.00 42.51 278 PHE C C 1
ATOM 7941 O O . PHE C 1 272 ? -68.913 182.827 13.587 1.00 41.48 278 PHE C O 1
ATOM 7949 N N . PRO C 1 273 ? -71.038 183.597 13.540 1.00 44.57 279 PRO C N 1
ATOM 7950 C CA . PRO C 1 273 ? -71.531 182.666 14.548 1.00 44.90 279 PRO C CA 1
ATOM 7951 C C . PRO C 1 273 ? -71.046 181.226 14.365 1.00 44.43 279 PRO C C 1
ATOM 7952 O O . PRO C 1 273 ? -70.689 180.566 15.322 1.00 47.92 279 PRO C O 1
ATOM 7956 N N . TYR C 1 274 ? -71.050 180.741 13.149 1.00 43.50 280 TYR C N 1
ATOM 7957 C CA . TYR C 1 274 ? -70.562 179.404 12.868 1.00 43.05 280 TYR C CA 1
ATOM 7958 C C . TYR C 1 274 ? -69.132 179.240 13.443 1.00 42.11 280 TYR C C 1
ATOM 7959 O O . TYR C 1 274 ? -68.725 178.140 13.826 1.00 42.07 280 TYR C O 1
ATOM 7968 N N . MET C 1 275 ? -68.398 180.349 13.536 1.00 40.53 281 MET C N 1
ATOM 7969 C CA . MET C 1 275 ? -67.011 180.311 13.983 1.00 39.93 281 MET C CA 1
ATOM 7970 C C . MET C 1 275 ? -66.867 180.643 15.481 1.00 40.66 281 MET C C 1
ATOM 7971 O O . MET C 1 275 ? -65.761 180.791 15.977 1.00 40.01 281 MET C O 1
ATOM 7976 N N . ASN C 1 276 ? -67.982 180.711 16.199 1.00 42.80 282 ASN C N 1
ATOM 7977 C CA . ASN C 1 276 ? -67.955 181.067 17.618 1.00 44.35 282 ASN C CA 1
ATOM 7978 C C . ASN C 1 276 ? -67.331 179.998 18.479 1.00 42.91 282 ASN C C 1
ATOM 7979 O O . ASN C 1 276 ? -67.044 180.243 19.622 1.00 42.94 282 ASN C O 1
ATOM 7984 N N . ASP C 1 277 ? -67.114 178.812 17.913 1.00 41.09 283 ASP C N 1
ATOM 7985 C CA . ASP C 1 277 ? -66.450 177.743 18.631 1.00 41.48 283 ASP C CA 1
ATOM 7986 C C . ASP C 1 277 ? -64.934 177.637 18.335 1.00 39.25 283 ASP C C 1
ATOM 7987 O O . ASP C 1 277 ? -64.315 176.643 18.722 1.00 39.19 283 ASP C O 1
ATOM 7992 N N . ILE C 1 278 ? -64.348 178.650 17.660 1.00 36.53 284 ILE C N 1
ATOM 7993 C CA . ILE C 1 278 ? -62.931 178.582 17.220 1.00 33.76 284 ILE C CA 1
ATOM 7994 C C . ILE C 1 278 ? -61.973 179.397 18.100 1.00 33.50 284 ILE C C 1
ATOM 7995 O O . ILE C 1 278 ? -62.175 180.605 18.354 1.00 32.24 284 ILE C O 1
ATOM 8000 N N . ASN C 1 279 ? -60.907 178.727 18.526 1.00 32.88 285 ASN C N 1
ATOM 8001 C CA . ASN C 1 279 ? -59.873 179.328 19.275 1.00 32.35 285 ASN C CA 1
ATOM 8002 C C . ASN C 1 279 ? -58.750 179.694 18.328 1.00 30.91 285 ASN C C 1
ATOM 8003 O O . ASN C 1 279 ? -57.970 178.818 17.885 1.00 30.34 285 ASN C O 1
ATOM 8008 N N . TRP C 1 280 ? -58.645 180.978 18.013 1.00 29.85 286 TRP C N 1
ATOM 8009 C CA . TRP C 1 280 ? -57.782 181.412 16.878 1.00 29.15 286 TRP C CA 1
ATOM 8010 C C . TRP C 1 280 ? -56.308 181.378 17.190 1.00 27.73 286 TRP C C 1
ATOM 8011 O O . TRP C 1 280 ? -55.473 181.288 16.289 1.00 25.14 286 TRP C O 1
ATOM 8022 N N . ASP C 1 281 ? -55.977 181.436 18.478 1.00 28.80 287 ASP C N 1
ATOM 8023 C CA . ASP C 1 281 ? -54.609 181.217 18.914 1.00 27.47 287 ASP C CA 1
ATOM 8024 C C . ASP C 1 281 ? -54.217 179.739 18.619 1.00 26.45 287 ASP C C 1
ATOM 8025 O O . ASP C 1 281 ? -53.098 179.459 18.211 1.00 24.48 287 ASP C O 1
ATOM 8030 N N . ALA C 1 282 ? -55.175 178.820 18.785 1.00 25.95 288 ALA C N 1
ATOM 8031 C CA . ALA C 1 282 ? -54.924 177.386 18.563 1.00 25.37 288 ALA C CA 1
ATOM 8032 C C . ALA C 1 282 ? -54.786 177.122 17.090 1.00 23.28 288 ALA C C 1
ATOM 8033 O O . ALA C 1 282 ? -53.963 176.363 16.692 1.00 23.15 288 ALA C O 1
ATOM 8035 N N . VAL C 1 283 ? -55.625 177.752 16.298 1.00 22.71 289 VAL C N 1
ATOM 8036 C CA . VAL C 1 283 ? -55.466 177.770 14.835 1.00 21.75 289 VAL C CA 1
ATOM 8037 C C . VAL C 1 283 ? -54.020 178.163 14.433 1.00 22.00 289 VAL C C 1
ATOM 8038 O O . VAL C 1 283 ? -53.311 177.364 13.836 1.00 21.75 289 VAL C O 1
ATOM 8042 N N . PHE C 1 284 ? -53.577 179.365 14.839 1.00 22.42 290 PHE C N 1
ATOM 8043 C CA . PHE C 1 284 ? -52.265 179.878 14.454 1.00 22.01 290 PHE C CA 1
ATOM 8044 C C . PHE C 1 284 ? -51.160 178.909 14.823 1.00 23.33 290 PHE C C 1
ATOM 8045 O O . PHE C 1 284 ? -50.252 178.644 14.019 1.00 22.84 290 PHE C O 1
ATOM 8053 N N . GLN C 1 285 ? -51.264 178.354 16.038 1.00 24.90 291 GLN C N 1
ATOM 8054 C CA . GLN C 1 285 ? -50.255 177.513 16.610 1.00 24.67 291 GLN C CA 1
ATOM 8055 C C . GLN C 1 285 ? -50.283 176.050 16.117 1.00 25.50 291 GLN C C 1
ATOM 8056 O O . GLN C 1 285 ? -49.504 175.242 16.579 1.00 27.21 291 GLN C O 1
ATOM 8062 N N . LYS C 1 286 ? -51.202 175.718 15.218 1.00 25.69 292 LYS C N 1
ATOM 8063 C CA . LYS C 1 286 ? -51.302 174.355 14.632 1.00 26.78 292 LYS C CA 1
ATOM 8064 C C . LYS C 1 286 ? -51.813 173.285 15.607 1.00 28.33 292 LYS C C 1
ATOM 8065 O O . LYS C 1 286 ? -51.417 172.087 15.533 1.00 28.57 292 LYS C O 1
ATOM 8071 N N . ARG C 1 287 ? -52.737 173.703 16.465 1.00 28.34 293 ARG C N 1
ATOM 8072 C CA . ARG C 1 287 ? -53.258 172.863 17.511 1.00 30.50 293 ARG C CA 1
ATOM 8073 C C . ARG C 1 287 ? -54.650 172.323 17.173 1.00 32.14 293 ARG C C 1
ATOM 8074 O O . ARG C 1 287 ? -55.145 171.442 17.864 1.00 33.50 293 ARG C O 1
ATOM 8082 N N . LEU C 1 288 ? -55.305 172.912 16.176 1.00 32.13 294 LEU C N 1
ATOM 8083 C CA . LEU C 1 288 ? -56.549 172.346 15.648 1.00 33.22 294 LEU C CA 1
ATOM 8084 C C . LEU C 1 288 ? -56.272 171.557 14.407 1.00 31.99 294 LEU C C 1
ATOM 8085 O O . LEU C 1 288 ? -56.292 172.114 13.348 1.00 32.21 294 LEU C O 1
ATOM 8090 N N . ILE C 1 289 ? -56.000 170.250 14.549 1.00 33.01 295 ILE C N 1
ATOM 8091 C CA . ILE C 1 289 ? -55.896 169.341 13.383 1.00 32.41 295 ILE C CA 1
ATOM 8092 C C . ILE C 1 289 ? -57.228 169.325 12.656 1.00 31.75 295 ILE C C 1
ATOM 8093 O O . ILE C 1 289 ? -58.236 169.042 13.255 1.00 32.09 295 ILE C O 1
ATOM 8098 N N . PRO C 1 290 ? -57.244 169.683 11.359 1.00 31.13 296 PRO C N 1
ATOM 8099 C CA . PRO C 1 290 ? -58.529 169.730 10.625 1.00 32.25 296 PRO C CA 1
ATOM 8100 C C . PRO C 1 290 ? -59.281 168.417 10.586 1.00 34.16 296 PRO C C 1
ATOM 8101 O O . PRO C 1 290 ? -60.487 168.416 10.699 1.00 35.37 296 PRO C O 1
ATOM 8105 N N . GLY C 1 291 ? -58.580 167.309 10.430 1.00 36.67 297 GLY C N 1
ATOM 8106 C CA . GLY C 1 291 ? -59.252 165.988 10.387 1.00 40.68 297 GLY C CA 1
ATOM 8107 C C . GLY C 1 291 ? -58.613 164.928 9.488 1.00 42.82 297 GLY C C 1
ATOM 8108 O O . GLY C 1 291 ? -57.586 165.162 8.848 1.00 40.60 297 GLY C O 1
ATOM 8109 N N . PHE C 1 292 ? -59.252 163.752 9.438 1.00 48.81 298 PHE C N 1
ATOM 8110 C CA . PHE C 1 292 ? -58.678 162.566 8.777 1.00 53.64 298 PHE C CA 1
ATOM 8111 C C . PHE C 1 292 ? -58.215 162.907 7.361 1.00 52.83 298 PHE C C 1
ATOM 8112 O O . PHE C 1 292 ? -58.899 163.615 6.628 1.00 53.67 298 PHE C O 1
ATOM 8120 N N . ILE C 1 293 ? -57.038 162.427 6.997 1.00 54.76 299 ILE C N 1
ATOM 8121 C CA . ILE C 1 293 ? -56.541 162.581 5.622 1.00 54.90 299 ILE C CA 1
ATOM 8122 C C . ILE C 1 293 ? -56.187 161.205 5.000 1.00 55.55 299 ILE C C 1
ATOM 8123 O O . ILE C 1 293 ? -55.351 160.459 5.531 1.00 55.52 299 ILE C O 1
ATOM 8128 N N . PRO C 1 294 ? -56.845 160.863 3.889 1.00 55.81 300 PRO C N 1
ATOM 8129 C CA . PRO C 1 294 ? -56.588 159.561 3.235 1.00 59.02 300 PRO C CA 1
ATOM 8130 C C . PRO C 1 294 ? -55.085 159.225 3.135 1.00 58.06 300 PRO C C 1
ATOM 8131 O O . PRO C 1 294 ? -54.267 160.120 2.966 1.00 56.81 300 PRO C O 1
ATOM 8135 N N . ASN C 1 295 ? -54.750 157.937 3.241 1.00 61.68 301 ASN C N 1
ATOM 8136 C CA . ASN C 1 295 ? -53.340 157.466 3.276 1.00 63.52 301 ASN C CA 1
ATOM 8137 C C . ASN C 1 295 ? -52.470 157.937 2.104 1.00 58.86 301 ASN C C 1
ATOM 8138 O O . ASN C 1 295 ? -51.259 158.138 2.265 1.00 59.16 301 ASN C O 1
ATOM 8143 N N . LYS C 1 296 ? -53.091 158.093 0.937 1.00 52.72 302 LYS C N 1
ATOM 8144 C CA . LYS C 1 296 ? -52.381 158.246 -0.306 1.00 51.55 302 LYS C CA 1
ATOM 8145 C C . LYS C 1 296 ? -52.496 159.708 -0.757 1.00 46.97 302 LYS C C 1
ATOM 8146 O O . LYS C 1 296 ? -53.588 160.163 -1.069 1.00 46.14 302 LYS C O 1
ATOM 8152 N N . GLY C 1 297 ? -51.373 160.450 -0.697 1.00 44.48 303 GLY C N 1
ATOM 8153 C CA . GLY C 1 297 ? -51.281 161.846 -1.205 1.00 40.21 303 GLY C CA 1
ATOM 8154 C C . GLY C 1 297 ? -50.380 161.856 -2.439 1.00 40.19 303 GLY C C 1
ATOM 8155 O O . GLY C 1 297 ? -49.848 160.810 -2.819 1.00 39.31 303 GLY C O 1
ATOM 8156 N N . ARG C 1 298 ? -50.213 163.015 -3.089 1.00 38.08 304 ARG C N 1
ATOM 8157 C CA . ARG C 1 298 ? -49.501 163.033 -4.365 1.00 38.41 304 ARG C CA 1
ATOM 8158 C C . ARG C 1 298 ? -48.111 162.410 -4.272 1.00 39.51 304 ARG C C 1
ATOM 8159 O O . ARG C 1 298 ? -47.658 161.747 -5.197 1.00 41.25 304 ARG C O 1
ATOM 8167 N N . LEU C 1 299 ? -47.429 162.641 -3.174 1.00 39.43 305 LEU C N 1
ATOM 8168 C CA . LEU C 1 299 ? -46.190 161.939 -2.910 1.00 41.11 305 LEU C CA 1
ATOM 8169 C C . LEU C 1 299 ? -46.524 160.557 -2.435 1.00 39.70 305 LEU C C 1
ATOM 8170 O O . LEU C 1 299 ? -46.770 160.360 -1.272 1.00 44.74 305 LEU C O 1
ATOM 8175 N N . ASN C 1 300 ? -46.545 159.598 -3.318 1.00 103.47 306 ASN C N 1
ATOM 8176 C CA . ASN C 1 300 ? -46.470 158.224 -2.891 1.00 99.46 306 ASN C CA 1
ATOM 8177 C C . ASN C 1 300 ? -45.439 157.584 -3.742 1.00 94.90 306 ASN C C 1
ATOM 8178 O O . ASN C 1 300 ? -45.081 158.123 -4.769 1.00 93.09 306 ASN C O 1
ATOM 8183 N N . CYS C 1 301 ? -44.899 156.469 -3.295 1.00 93.32 307 CYS C N 1
ATOM 8184 C CA . CYS C 1 301 ? -43.947 155.746 -4.107 1.00 90.25 307 CYS C CA 1
ATOM 8185 C C . CYS C 1 301 ? -44.539 154.437 -4.616 1.00 87.47 307 CYS C C 1
ATOM 8186 O O . CYS C 1 301 ? -43.816 153.477 -4.854 1.00 86.30 307 CYS C O 1
ATOM 8189 N N . ASP C 1 302 ? -45.868 154.425 -4.791 1.00 86.63 308 ASP C N 1
ATOM 8190 C CA . ASP C 1 302 ? -46.542 153.404 -5.574 1.00 84.22 308 ASP C CA 1
ATOM 8191 C C . ASP C 1 302 ? -45.920 153.362 -6.954 1.00 81.44 308 ASP C C 1
ATOM 8192 O O . ASP C 1 302 ? -45.804 154.388 -7.607 1.00 80.88 308 ASP C O 1
ATOM 8197 N N . PRO C 1 303 ? -45.498 152.167 -7.393 1.00 80.12 309 PRO C N 1
ATOM 8198 C CA . PRO C 1 303 ? -44.863 151.951 -8.703 1.00 78.33 309 PRO C CA 1
ATOM 8199 C C . PRO C 1 303 ? -45.778 152.280 -9.890 1.00 76.98 309 PRO C C 1
ATOM 8200 O O . PRO C 1 303 ? -46.936 151.877 -9.907 1.00 76.44 309 PRO C O 1
ATOM 8204 N N . THR C 1 304 ? -45.241 153.022 -10.860 1.00 76.61 310 THR C N 1
ATOM 8205 C CA . THR C 1 304 ? -45.942 153.320 -12.124 1.00 76.11 310 THR C CA 1
ATOM 8206 C C . THR C 1 304 ? -45.097 152.812 -13.292 1.00 75.90 310 THR C C 1
ATOM 8207 O O . THR C 1 304 ? -43.987 152.321 -13.092 1.00 75.96 310 THR C O 1
ATOM 8211 N N . PHE C 1 305 ? -45.621 152.943 -14.507 1.00 76.16 311 PHE C N 1
ATOM 8212 C CA . PHE C 1 305 ? -44.856 152.618 -15.718 1.00 76.74 311 PHE C CA 1
ATOM 8213 C C . PHE C 1 305 ? -44.058 153.830 -16.288 1.00 78.64 311 PHE C C 1
ATOM 8214 O O . PHE C 1 305 ? -43.543 153.769 -17.405 1.00 79.69 311 PHE C O 1
ATOM 8222 N N . GLU C 1 306 ? -43.928 154.901 -15.509 1.00 80.06 312 GLU C N 1
ATOM 8223 C CA . GLU C 1 306 ? -43.301 156.119 -16.004 1.00 82.63 312 GLU C CA 1
ATOM 8224 C C . GLU C 1 306 ? -41.825 155.909 -16.345 1.00 84.01 312 GLU C C 1
ATOM 8225 O O . GLU C 1 306 ? -41.029 155.481 -15.497 1.00 83.59 312 GLU C O 1
ATOM 8231 N N . LEU C 1 307 ? -41.465 156.243 -17.586 1.00 86.62 313 LEU C N 1
ATOM 8232 C CA . LEU C 1 307 ? -40.079 156.168 -18.042 1.00 88.51 313 LEU C CA 1
ATOM 8233 C C . LEU C 1 307 ? -39.153 157.018 -17.153 1.00 90.36 313 LEU C C 1
ATOM 8234 O O . LEU C 1 307 ? -38.160 156.515 -16.619 1.00 89.61 313 LEU C O 1
ATOM 8236 N N . GLU C 1 308 ? -39.487 158.300 -16.991 1.00 94.20 314 GLU C N 1
ATOM 8237 C CA . GLU C 1 308 ? -38.712 159.193 -16.112 1.00 96.81 314 GLU C CA 1
ATOM 8238 C C . GLU C 1 308 ? -38.657 158.616 -14.679 1.00 97.25 314 GLU C C 1
ATOM 8239 O O . GLU C 1 308 ? -39.694 158.284 -14.094 1.00 98.09 314 GLU C O 1
ATOM 8241 N N . GLU C 1 309 ? -37.438 158.472 -14.144 1.00 98.32 315 GLU C N 1
ATOM 8242 C CA . GLU C 1 309 ? -37.208 157.897 -12.794 1.00 97.18 315 GLU C CA 1
ATOM 8243 C C . GLU C 1 309 ? -37.505 156.370 -12.718 1.00 95.98 315 GLU C C 1
ATOM 8244 O O . GLU C 1 309 ? -37.656 155.806 -11.616 1.00 95.03 315 GLU C O 1
ATOM 8246 N N . MET C 1 310 ? -37.583 155.721 -13.892 1.00 95.43 316 MET C N 1
ATOM 8247 C CA . MET C 1 310 ? -37.323 154.265 -14.026 1.00 93.62 316 MET C CA 1
ATOM 8248 C C . MET C 1 310 ? -35.827 154.089 -14.373 1.00 93.24 316 MET C C 1
ATOM 8249 O O . MET C 1 310 ? -35.399 153.031 -14.854 1.00 92.80 316 MET C O 1
ATOM 8254 N N . ILE C 1 311 ? -35.059 155.162 -14.142 1.00 92.12 317 ILE C N 1
ATOM 8255 C CA . ILE C 1 311 ? -33.630 155.225 -14.445 1.00 91.09 317 ILE C CA 1
ATOM 8256 C C . ILE C 1 311 ? -32.914 155.770 -13.197 1.00 90.86 317 ILE C C 1
ATOM 8257 O O . ILE C 1 311 ? -31.960 156.571 -13.303 1.00 90.45 317 ILE C O 1
ATOM 8262 N N . LEU C 1 312 ? -33.384 155.324 -12.018 1.00 90.06 318 LEU C N 1
ATOM 8263 C CA . LEU C 1 312 ? -33.064 155.982 -10.725 1.00 90.20 318 LEU C CA 1
ATOM 8264 C C . LEU C 1 312 ? -31.651 155.645 -10.238 1.00 89.44 318 LEU C C 1
ATOM 8265 O O . LEU C 1 312 ? -31.077 156.378 -9.418 1.00 90.32 318 LEU C O 1
ATOM 8267 N N . GLU C 1 313 ? -31.093 154.546 -10.757 1.00 87.56 319 GLU C N 1
ATOM 8268 C CA . GLU C 1 313 ? -29.751 154.081 -10.362 1.00 86.97 319 GLU C CA 1
ATOM 8269 C C . GLU C 1 313 ? -28.644 154.923 -11.015 1.00 86.69 319 GLU C C 1
ATOM 8270 O O . GLU C 1 313 ? -27.541 155.019 -10.487 1.00 87.13 319 GLU C O 1
ATOM 8276 N N . SER C 1 314 ? -28.941 155.500 -12.179 1.00 86.21 320 SER C N 1
ATOM 8277 C CA . SER C 1 314 ? -27.972 156.307 -12.912 1.00 86.49 320 SER C CA 1
ATOM 8278 C C . SER C 1 314 ? -27.772 157.660 -12.241 1.00 87.70 320 SER C C 1
ATOM 8279 O O . SER C 1 314 ? -28.712 158.233 -11.705 1.00 87.94 320 SER C O 1
ATOM 8282 N N . LYS C 1 315 ? -26.534 158.159 -12.269 1.00 88.89 321 LYS C N 1
ATOM 8283 C CA . LYS C 1 315 ? -26.217 159.502 -11.751 1.00 90.67 321 LYS C CA 1
ATOM 8284 C C . LYS C 1 315 ? -25.379 160.298 -12.763 1.00 91.87 321 LYS C C 1
ATOM 8285 O O . LYS C 1 315 ? -24.610 159.725 -13.544 1.00 91.27 321 LYS C O 1
ATOM 8287 N N . ARG C 1 332 ? -12.964 181.520 -24.849 1.00 119.00 338 ARG C N 1
ATOM 8288 C CA . ARG C 1 332 ? -14.080 182.243 -25.445 1.00 111.07 338 ARG C CA 1
ATOM 8289 C C . ARG C 1 332 ? -15.396 181.843 -24.764 1.00 104.29 338 ARG C C 1
ATOM 8290 O O . ARG C 1 332 ? -15.918 180.753 -24.985 1.00 106.14 338 ARG C O 1
ATOM 8292 N N . LYS C 1 333 ? -15.927 182.735 -23.936 1.00 99.34 339 LYS C N 1
ATOM 8293 C CA . LYS C 1 333 ? -17.260 182.546 -23.357 1.00 91.94 339 LYS C CA 1
ATOM 8294 C C . LYS C 1 333 ? -18.331 182.889 -24.389 1.00 86.37 339 LYS C C 1
ATOM 8295 O O . LYS C 1 333 ? -19.511 183.019 -24.051 1.00 82.30 339 LYS C O 1
ATOM 8297 N N . CYS C 1 334 ? -17.919 183.024 -25.653 1.00 85.55 340 CYS C N 1
ATOM 8298 C CA . CYS C 1 334 ? -18.766 183.617 -26.648 1.00 80.03 340 CYS C CA 1
ATOM 8299 C C . CYS C 1 334 ? -18.292 183.408 -28.125 1.00 81.82 340 CYS C C 1
ATOM 8300 O O . CYS C 1 334 ? -17.128 183.075 -28.376 1.00 88.33 340 CYS C O 1
ATOM 8303 N N . ASP C 1 335 ? -19.209 183.653 -29.078 1.00 76.07 341 ASP C N 1
ATOM 8304 C CA . ASP C 1 335 ? -19.100 183.126 -30.452 1.00 77.55 341 ASP C CA 1
ATOM 8305 C C . ASP C 1 335 ? -19.710 184.038 -31.496 1.00 74.06 341 ASP C C 1
ATOM 8306 O O . ASP C 1 335 ? -19.030 184.465 -32.403 1.00 80.52 341 ASP C O 1
ATOM 8311 N N . SER C 1 336 ? -21.022 184.239 -31.416 1.00 68.13 342 SER C N 1
ATOM 8312 C CA . SER C 1 336 ? -21.743 185.090 -32.349 1.00 65.39 342 SER C CA 1
ATOM 8313 C C . SER C 1 336 ? -22.223 186.317 -31.628 1.00 61.26 342 SER C C 1
ATOM 8314 O O . SER C 1 336 ? -22.044 186.440 -30.429 1.00 58.08 342 SER C O 1
ATOM 8317 N N . SER C 1 337 ? -22.843 187.228 -32.365 1.00 61.42 343 SER C N 1
ATOM 8318 C CA . SER C 1 337 ? -23.479 188.385 -31.764 1.00 60.23 343 SER C CA 1
ATOM 8319 C C . SER C 1 337 ? -24.636 187.967 -30.859 1.00 57.52 343 SER C C 1
ATOM 8320 O O . SER C 1 337 ? -24.906 188.620 -29.866 1.00 54.70 343 SER C O 1
ATOM 8323 N N . GLN C 1 338 ? -25.334 186.897 -31.244 1.00 59.65 344 GLN C N 1
ATOM 8324 C CA . GLN C 1 338 ? -26.506 186.428 -30.505 1.00 59.85 344 GLN C CA 1
ATOM 8325 C C . GLN C 1 338 ? -26.107 185.777 -29.166 1.00 55.50 344 GLN C C 1
ATOM 8326 O O . GLN C 1 338 ? -26.738 186.023 -28.155 1.00 52.20 344 GLN C O 1
ATOM 8332 N N . THR C 1 339 ? -25.058 184.956 -29.172 1.00 54.82 345 THR C N 1
ATOM 8333 C CA . THR C 1 339 ? -24.639 184.291 -27.967 1.00 53.22 345 THR C CA 1
ATOM 8334 C C . THR C 1 339 ? -23.914 185.276 -27.053 1.00 51.09 345 THR C C 1
ATOM 8335 O O . THR C 1 339 ? -23.977 185.141 -25.843 1.00 48.15 345 THR C O 1
ATOM 8339 N N . CYS C 1 340 ? -23.287 186.306 -27.626 1.00 51.91 346 CYS C N 1
ATOM 8340 C CA . CYS C 1 340 ? -22.728 187.388 -26.807 1.00 51.72 346 CYS C CA 1
ATOM 8341 C C . CYS C 1 340 ? -23.829 188.223 -26.139 1.00 48.54 346 CYS C C 1
ATOM 8342 O O . CYS C 1 340 ? -23.752 188.504 -24.941 1.00 46.21 346 CYS C O 1
ATOM 8345 N N . LEU C 1 341 ? -24.887 188.545 -26.879 1.00 48.14 347 LEU C N 1
ATOM 8346 C CA . LEU C 1 341 ? -26.060 189.214 -26.270 1.00 47.58 347 LEU C CA 1
ATOM 8347 C C . LEU C 1 341 ? -26.704 188.333 -25.149 1.00 43.80 347 LEU C C 1
ATOM 8348 O O . LEU C 1 341 ? -26.996 188.830 -24.073 1.00 42.24 347 LEU C O 1
ATOM 8353 N N . LEU C 1 342 ? -26.876 187.042 -25.404 1.00 42.34 348 LEU C N 1
ATOM 8354 C CA . LEU C 1 342 ? -27.352 186.145 -24.369 1.00 41.90 348 LEU C CA 1
ATOM 8355 C C . LEU C 1 342 ? -26.448 186.201 -23.126 1.00 40.93 348 LEU C C 1
ATOM 8356 O O . LEU C 1 342 ? -26.943 186.284 -22.003 1.00 41.13 348 LEU C O 1
ATOM 8361 N N . GLN C 1 343 ? -25.138 186.212 -23.319 1.00 42.89 349 GLN C N 1
ATOM 8362 C CA . GLN C 1 343 ? -24.217 186.236 -22.180 1.00 44.20 349 GLN C CA 1
ATOM 8363 C C . GLN C 1 343 ? -24.249 187.568 -21.430 1.00 42.45 349 GLN C C 1
ATOM 8364 O O . GLN C 1 343 ? -24.007 187.605 -20.235 1.00 40.49 349 GLN C O 1
ATOM 8370 N N . GLU C 1 344 ? -24.526 188.657 -22.135 1.00 43.35 350 GLU C N 1
ATOM 8371 C CA . GLU C 1 344 ? -24.719 189.936 -21.469 1.00 43.76 350 GLU C CA 1
ATOM 8372 C C . GLU C 1 344 ? -25.902 189.831 -20.531 1.00 40.71 350 GLU C C 1
ATOM 8373 O O . GLU C 1 344 ? -25.825 190.284 -19.403 1.00 39.45 350 GLU C O 1
ATOM 8379 N N . HIS C 1 345 ? -26.979 189.195 -20.988 1.00 38.59 351 HIS C N 1
ATOM 8380 C CA . HIS C 1 345 ? -28.194 189.116 -20.191 1.00 38.91 351 HIS C CA 1
ATOM 8381 C C . HIS C 1 345 ? -27.978 188.254 -18.984 1.00 36.61 351 HIS C C 1
ATOM 8382 O O . HIS C 1 345 ? -28.278 188.675 -17.844 1.00 34.24 351 HIS C O 1
ATOM 8389 N N . LEU C 1 346 ? -27.423 187.055 -19.218 1.00 34.24 352 LEU C N 1
ATOM 8390 C CA . LEU C 1 346 ? -27.056 186.174 -18.166 1.00 32.44 352 LEU C CA 1
ATOM 8391 C C . LEU C 1 346 ? -26.173 186.886 -17.143 1.00 32.65 352 LEU C C 1
ATOM 8392 O O . LEU C 1 346 ? -26.430 186.820 -15.944 1.00 33.57 352 LEU C O 1
ATOM 8397 N N . ASP C 1 347 ? -25.144 187.567 -17.599 1.00 33.01 353 ASP C N 1
ATOM 8398 C CA . ASP C 1 347 ? -24.258 188.240 -16.686 1.00 34.16 353 ASP C CA 1
ATOM 8399 C C . ASP C 1 347 ? -25.014 189.252 -15.833 1.00 33.35 353 ASP C C 1
ATOM 8400 O O . ASP C 1 347 ? -24.690 189.457 -14.663 1.00 33.49 353 ASP C O 1
ATOM 8405 N N . SER C 1 348 ? -25.975 189.935 -16.427 1.00 32.97 354 SER C N 1
ATOM 8406 C CA . SER C 1 348 ? -26.765 190.874 -15.672 1.00 34.39 354 SER C CA 1
ATOM 8407 C C . SER C 1 348 ? -27.650 190.100 -14.611 1.00 32.25 354 SER C C 1
ATOM 8408 O O . SER C 1 348 ? -27.798 190.546 -13.485 1.00 32.65 354 SER C O 1
ATOM 8411 N N . VAL C 1 349 ? -28.165 188.929 -14.975 1.00 29.82 355 VAL C N 1
ATOM 8412 C CA . VAL C 1 349 ? -28.872 188.134 -14.025 1.00 29.51 355 VAL C CA 1
ATOM 8413 C C . VAL C 1 349 ? -27.931 187.808 -12.864 1.00 28.97 355 VAL C C 1
ATOM 8414 O O . VAL C 1 349 ? -28.253 188.034 -11.707 1.00 29.78 355 VAL C O 1
ATOM 8418 N N . GLN C 1 350 ? -26.768 187.293 -13.179 1.00 29.40 356 GLN C N 1
ATOM 8419 C CA . GLN C 1 350 ? -25.789 186.937 -12.160 1.00 29.89 356 GLN C CA 1
ATOM 8420 C C . GLN C 1 350 ? -25.549 188.083 -11.201 1.00 29.80 356 GLN C C 1
ATOM 8421 O O . GLN C 1 350 ? -25.602 187.916 -9.993 1.00 28.89 356 GLN C O 1
ATOM 8427 N N . LYS C 1 351 ? -25.357 189.260 -11.734 1.00 32.63 357 LYS C N 1
ATOM 8428 C CA . LYS C 1 351 ? -24.971 190.409 -10.922 1.00 35.97 357 LYS C CA 1
ATOM 8429 C C . LYS C 1 351 ? -26.164 190.922 -10.066 1.00 35.40 357 LYS C C 1
ATOM 8430 O O . LYS C 1 351 ? -25.984 191.459 -8.986 1.00 37.96 357 LYS C O 1
ATOM 8436 N N . GLU C 1 352 ? -27.368 190.768 -10.569 1.00 34.26 358 GLU C N 1
ATOM 8437 C CA . GLU C 1 352 ? -28.518 191.446 -9.985 1.00 35.12 358 GLU C CA 1
ATOM 8438 C C . GLU C 1 352 ? -29.187 190.573 -8.929 1.00 32.39 358 GLU C C 1
ATOM 8439 O O . GLU C 1 352 ? -29.919 191.058 -8.083 1.00 31.70 358 GLU C O 1
ATOM 8445 N N . PHE C 1 353 ? -28.912 189.286 -8.994 1.00 30.29 359 PHE C N 1
ATOM 8446 C CA . PHE C 1 353 ? -29.579 188.318 -8.145 1.00 31.13 359 PHE C CA 1
ATOM 8447 C C . PHE C 1 353 ? -29.214 188.608 -6.679 1.00 32.76 359 PHE C C 1
ATOM 8448 O O . PHE C 1 353 ? -28.053 188.904 -6.368 1.00 32.98 359 PHE C O 1
ATOM 8456 N N . ILE C 1 354 ? -30.207 188.593 -5.795 1.00 32.67 360 ILE C N 1
ATOM 8457 C CA . ILE C 1 354 ? -29.910 188.807 -4.373 1.00 34.08 360 ILE C CA 1
ATOM 8458 C C . ILE C 1 354 ? -30.156 187.527 -3.606 1.00 30.88 360 ILE C C 1
ATOM 8459 O O . ILE C 1 354 ? -31.240 186.921 -3.693 1.00 29.29 360 ILE C O 1
ATOM 8464 N N . ILE C 1 355 ? -29.099 187.057 -2.967 1.00 29.35 361 ILE C N 1
ATOM 8465 C CA . ILE C 1 355 ? -29.164 185.880 -2.142 1.00 29.70 361 ILE C CA 1
ATOM 8466 C C . ILE C 1 355 ? -30.002 186.184 -0.922 1.00 28.36 361 ILE C C 1
ATOM 8467 O O . ILE C 1 355 ? -29.843 187.219 -0.302 1.00 32.29 361 ILE C O 1
ATOM 8472 N N . PHE C 1 356 ? -30.877 185.273 -0.586 1.00 26.86 362 PHE C N 1
ATOM 8473 C CA . PHE C 1 356 ? -31.651 185.342 0.650 1.00 26.76 362 PHE C CA 1
ATOM 8474 C C . PHE C 1 356 ? -31.416 184.101 1.481 1.00 26.85 362 PHE C C 1
ATOM 8475 O O . PHE C 1 356 ? -31.394 182.981 0.947 1.00 26.16 362 PHE C O 1
ATOM 8483 N N . ASN C 1 357 ? -31.230 184.304 2.780 1.00 27.28 363 ASN C N 1
ATOM 8484 C CA . ASN C 1 357 ? -31.024 183.204 3.710 1.00 29.21 363 ASN C CA 1
ATOM 8485 C C . ASN C 1 357 ? -31.705 183.507 5.031 1.00 30.64 363 ASN C C 1
ATOM 8486 O O . ASN C 1 357 ? -31.257 184.391 5.766 1.00 32.49 363 ASN C O 1
ATOM 8491 N N . ARG C 1 358 ? -32.785 182.792 5.335 1.00 31.34 364 ARG C N 1
ATOM 8492 C CA . ARG C 1 358 ? -33.581 183.101 6.524 1.00 32.97 364 ARG C CA 1
ATOM 8493 C C . ARG C 1 358 ? -32.863 182.708 7.838 1.00 35.09 364 ARG C C 1
ATOM 8494 O O . ARG C 1 358 ? -33.022 183.381 8.840 1.00 34.96 364 ARG C O 1
ATOM 8502 N N . GLU C 1 359 ? -32.084 181.624 7.817 1.00 38.83 365 GLU C N 1
ATOM 8503 C CA . GLU C 1 359 ? -31.229 181.270 8.976 1.00 43.37 365 GLU C CA 1
ATOM 8504 C C . GLU C 1 359 ? -30.405 182.485 9.385 1.00 45.54 365 GLU C C 1
ATOM 8505 O O . GLU C 1 359 ? -30.425 182.888 10.542 1.00 48.65 365 GLU C O 1
ATOM 8511 N N . LYS C 1 360 ? -29.739 183.107 8.413 1.00 45.75 366 LYS C N 1
ATOM 8512 C CA . LYS C 1 360 ? -28.944 184.301 8.683 1.00 48.66 366 LYS C CA 1
ATOM 8513 C C . LYS C 1 360 ? -29.816 185.415 9.208 1.00 47.99 366 LYS C C 1
ATOM 8514 O O . LYS C 1 360 ? -29.415 186.135 10.102 1.00 52.95 366 LYS C O 1
ATOM 8520 N N . VAL C 1 361 ? -30.996 185.592 8.646 1.00 44.71 367 VAL C N 1
ATOM 8521 C CA . VAL C 1 361 ? -31.843 186.676 9.121 1.00 46.07 367 VAL C CA 1
ATOM 8522 C C . VAL C 1 361 ? -32.250 186.376 10.586 1.00 49.02 367 VAL C C 1
ATOM 8523 O O . VAL C 1 361 ? -32.369 187.293 11.414 1.00 51.63 367 VAL C O 1
ATOM 8527 N N . ASN C 1 362 ? -32.417 185.088 10.901 1.00 47.30 368 ASN C N 1
ATOM 8528 C CA . ASN C 1 362 ? -32.834 184.681 12.231 1.00 50.48 368 ASN C CA 1
ATOM 8529 C C . ASN C 1 362 ? -31.670 184.920 13.243 1.00 57.32 368 ASN C C 1
ATOM 8530 O O . ASN C 1 362 ? -31.790 185.774 14.133 1.00 58.98 368 ASN C O 1
ATOM 8535 N N . ARG C 1 363 ? -30.538 184.223 13.046 1.00 61.64 369 ARG C N 1
ATOM 8536 C CA . ARG C 1 363 ? -29.279 184.511 13.781 1.00 67.97 369 ARG C CA 1
ATOM 8537 C C . ARG C 1 363 ? -29.016 186.009 14.015 1.00 71.34 369 ARG C C 1
ATOM 8538 O O . ARG C 1 363 ? -28.738 186.425 15.133 1.00 77.57 369 ARG C O 1
ATOM 8546 N N . ASP C 1 364 ? -29.097 186.808 12.963 1.00 71.67 370 ASP C N 1
ATOM 8547 C CA . ASP C 1 364 ? -28.795 188.247 13.071 1.00 76.85 370 ASP C CA 1
ATOM 8548 C C . ASP C 1 364 ? -29.984 189.054 13.636 1.00 78.18 370 ASP C C 1
ATOM 8549 O O . ASP C 1 364 ? -29.959 190.281 13.649 1.00 82.47 370 ASP C O 1
ATOM 8554 N N . PHE C 1 365 ? -31.022 188.354 14.079 1.00 76.44 371 PHE C N 1
ATOM 8555 C CA . PHE C 1 365 ? -32.100 188.964 14.860 1.00 77.72 371 PHE C CA 1
ATOM 8556 C C . PHE C 1 365 ? -31.827 188.709 16.332 1.00 81.43 371 PHE C C 1
ATOM 8557 O O . PHE C 1 365 ? -32.157 189.532 17.202 1.00 83.38 371 PHE C O 1
ATOM 8565 N N . ASN C 1 366 ? -31.258 187.536 16.600 1.00 79.61 372 ASN C N 1
ATOM 8566 C CA . ASN C 1 366 ? -30.793 187.173 17.925 1.00 84.26 372 ASN C CA 1
ATOM 8567 C C . ASN C 1 366 ? -29.334 187.643 18.120 1.00 87.07 372 ASN C C 1
ATOM 8568 O O . ASN C 1 366 ? -28.412 186.840 18.298 1.00 87.39 372 ASN C O 1
ATOM 8573 N N . LYS C 1 367 ? -29.154 188.960 18.072 1.00 88.62 373 LYS C N 1
ATOM 8574 C CA . LYS C 1 367 ? -27.838 189.569 18.063 1.00 92.75 373 LYS C CA 1
ATOM 8575 C C . LYS C 1 367 ? -27.990 191.091 18.060 1.00 96.81 373 LYS C C 1
ATOM 8576 O O . LYS C 1 367 ? -29.041 191.621 18.437 1.00 95.40 373 LYS C O 1
ATOM 8578 N N . GLU D 1 8 ? -9.858 189.276 -71.963 1.00 113.10 14 GLU D N 1
ATOM 8579 C CA . GLU D 1 8 ? -9.772 188.508 -70.687 1.00 112.12 14 GLU D CA 1
ATOM 8580 C C . GLU D 1 8 ? -10.886 188.948 -69.727 1.00 108.16 14 GLU D C 1
ATOM 8581 O O . GLU D 1 8 ? -11.343 190.091 -69.771 1.00 99.56 14 GLU D O 1
ATOM 8587 N N . ASN D 1 9 ? -11.339 188.012 -68.892 1.00 111.01 15 ASN D N 1
ATOM 8588 C CA . ASN D 1 9 ? -12.338 188.295 -67.862 1.00 109.26 15 ASN D CA 1
ATOM 8589 C C . ASN D 1 9 ? -11.711 188.310 -66.447 1.00 105.10 15 ASN D C 1
ATOM 8590 O O . ASN D 1 9 ? -12.274 187.754 -65.498 1.00 105.03 15 ASN D O 1
ATOM 8592 N N . GLU D 1 10 ? -10.561 188.974 -66.316 1.00 97.14 16 GLU D N 1
ATOM 8593 C CA . GLU D 1 10 ? -9.825 189.030 -65.040 1.00 92.28 16 GLU D CA 1
ATOM 8594 C C . GLU D 1 10 ? -10.283 190.243 -64.204 1.00 80.57 16 GLU D C 1
ATOM 8595 O O . GLU D 1 10 ? -10.496 191.326 -64.736 1.00 77.28 16 GLU D O 1
ATOM 8601 N N . ASP D 1 11 ? -10.411 190.048 -62.899 1.00 74.53 17 ASP D N 1
ATOM 8602 C CA . ASP D 1 11 ? -10.930 191.091 -62.006 1.00 69.53 17 ASP D CA 1
ATOM 8603 C C . ASP D 1 11 ? -9.854 192.104 -61.658 1.00 64.44 17 ASP D C 1
ATOM 8604 O O . ASP D 1 11 ? -8.743 191.737 -61.279 1.00 67.47 17 ASP D O 1
ATOM 8609 N N . VAL D 1 12 ? -10.179 193.382 -61.807 1.00 57.15 18 VAL D N 1
ATOM 8610 C CA . VAL D 1 12 ? -9.259 194.442 -61.424 1.00 53.19 18 VAL D CA 1
ATOM 8611 C C . VAL D 1 12 ? -9.358 194.626 -59.906 1.00 51.38 18 VAL D C 1
ATOM 8612 O O . VAL D 1 12 ? -10.453 194.730 -59.366 1.00 48.46 18 VAL D O 1
ATOM 8616 N N . ASN D 1 13 ? -8.207 194.633 -59.230 1.00 49.56 19 ASN D N 1
ATOM 8617 C CA . ASN D 1 13 ? -8.161 194.841 -57.786 1.00 47.97 19 ASN D CA 1
ATOM 8618 C C . ASN D 1 13 ? -6.961 195.695 -57.403 1.00 45.36 19 ASN D C 1
ATOM 8619 O O . ASN D 1 13 ? -6.270 196.183 -58.260 1.00 44.53 19 ASN D O 1
ATOM 8624 N N . PHE D 1 14 ? -6.743 195.875 -56.107 1.00 44.53 20 PHE D N 1
ATOM 8625 C CA . PHE D 1 14 ? -5.785 196.856 -55.590 1.00 45.67 20 PHE D CA 1
ATOM 8626 C C . PHE D 1 14 ? -4.365 196.607 -56.110 1.00 48.74 20 PHE D C 1
ATOM 8627 O O . PHE D 1 14 ? -3.577 197.549 -56.266 1.00 48.72 20 PHE D O 1
ATOM 8635 N N . ASP D 1 15 ? -4.052 195.344 -56.394 1.00 52.51 21 ASP D N 1
ATOM 8636 C CA . ASP D 1 15 ? -2.729 194.970 -56.886 1.00 56.65 21 ASP D CA 1
ATOM 8637 C C . ASP D 1 15 ? -2.474 195.362 -58.357 1.00 53.96 21 ASP D C 1
ATOM 8638 O O . ASP D 1 15 ? -1.344 195.356 -58.809 1.00 55.87 21 ASP D O 1
ATOM 8643 N N . HIS D 1 16 ? -3.526 195.702 -59.085 1.00 50.40 22 HIS D N 1
ATOM 8644 C CA . HIS D 1 16 ? -3.389 196.157 -60.457 1.00 48.46 22 HIS D CA 1
ATOM 8645 C C . HIS D 1 16 ? -2.913 197.565 -60.564 1.00 46.27 22 HIS D C 1
ATOM 8646 O O . HIS D 1 16 ? -2.786 198.062 -61.655 1.00 45.99 22 HIS D O 1
ATOM 8653 N N . PHE D 1 17 ? -2.637 198.218 -59.437 1.00 46.13 23 PHE D N 1
ATOM 8654 C CA . PHE D 1 17 ? -2.288 199.645 -59.430 1.00 45.82 23 PHE D CA 1
ATOM 8655 C C . PHE D 1 17 ? -1.053 199.922 -58.623 1.00 50.17 23 PHE D C 1
ATOM 8656 O O . PHE D 1 17 ? -0.673 199.145 -57.760 1.00 51.20 23 PHE D O 1
ATOM 8664 N N . GLU D 1 18 ? -0.475 201.090 -58.884 1.00 55.47 24 GLU D N 1
ATOM 8665 C CA . GLU D 1 18 ? 0.640 201.623 -58.135 1.00 59.61 24 GLU D CA 1
ATOM 8666 C C . GLU D 1 18 ? 0.160 202.928 -57.488 1.00 56.64 24 GLU D C 1
ATOM 8667 O O . GLU D 1 18 ? -0.381 203.798 -58.169 1.00 55.91 24 GLU D O 1
ATOM 8673 N N . ILE D 1 19 ? 0.358 203.063 -56.186 1.00 53.99 25 ILE D N 1
ATOM 8674 C CA . ILE D 1 19 ? -0.126 204.235 -55.478 1.00 52.49 25 ILE D CA 1
ATOM 8675 C C . ILE D 1 19 ? 0.926 205.317 -55.514 1.00 53.96 25 ILE D C 1
ATOM 8676 O O . ILE D 1 19 ? 2.059 205.078 -55.190 1.00 57.40 25 ILE D O 1
ATOM 8681 N N . LEU D 1 20 ? 0.517 206.517 -55.897 1.00 53.65 26 LEU D N 1
ATOM 8682 C CA . LEU D 1 20 ? 1.385 207.675 -55.912 1.00 54.95 26 LEU D CA 1
ATOM 8683 C C . LEU D 1 20 ? 0.864 208.667 -54.876 1.00 55.29 26 LEU D C 1
ATOM 8684 O O . LEU D 1 20 ? 0.230 208.286 -53.926 1.00 58.86 26 LEU D O 1
ATOM 8689 N N . ARG D 1 21 ? 1.130 209.933 -55.076 1.00 57.61 27 ARG D N 1
ATOM 8690 C CA . ARG D 1 21 ? 0.858 210.954 -54.078 1.00 60.12 27 ARG D CA 1
ATOM 8691 C C . ARG D 1 21 ? -0.605 211.010 -53.567 1.00 55.86 27 ARG D C 1
ATOM 8692 O O . ARG D 1 21 ? -1.555 210.793 -54.324 1.00 53.27 27 ARG D O 1
ATOM 8700 N N . ALA D 1 22 ? -0.756 211.231 -52.259 1.00 53.53 28 ALA D N 1
ATOM 8701 C CA . ALA D 1 22 ? -2.042 211.565 -51.670 1.00 51.18 28 ALA D CA 1
ATOM 8702 C C . ALA D 1 22 ? -2.453 212.970 -52.113 1.00 51.69 28 ALA D C 1
ATOM 8703 O O . ALA D 1 22 ? -1.617 213.866 -52.167 1.00 55.54 28 ALA D O 1
ATOM 8705 N N . ILE D 1 23 ? -3.737 213.178 -52.403 1.00 48.66 29 ILE D N 1
ATOM 8706 C CA . ILE D 1 23 ? -4.191 214.501 -52.853 1.00 49.02 29 ILE D CA 1
ATOM 8707 C C . ILE D 1 23 ? -5.377 215.051 -52.083 1.00 49.82 29 ILE D C 1
ATOM 8708 O O . ILE D 1 23 ? -5.745 216.216 -52.247 1.00 50.18 29 ILE D O 1
ATOM 8713 N N . GLY D 1 24 ? -5.959 214.234 -51.217 1.00 50.34 30 GLY D N 1
ATOM 8714 C CA . GLY D 1 24 ? -7.038 214.699 -50.369 1.00 51.81 30 GLY D CA 1
ATOM 8715 C C . GLY D 1 24 ? -7.346 213.750 -49.254 1.00 52.61 30 GLY D C 1
ATOM 8716 O O . GLY D 1 24 ? -6.832 212.638 -49.203 1.00 50.40 30 GLY D O 1
ATOM 8717 N N . LYS D 1 25 ? -8.232 214.180 -48.382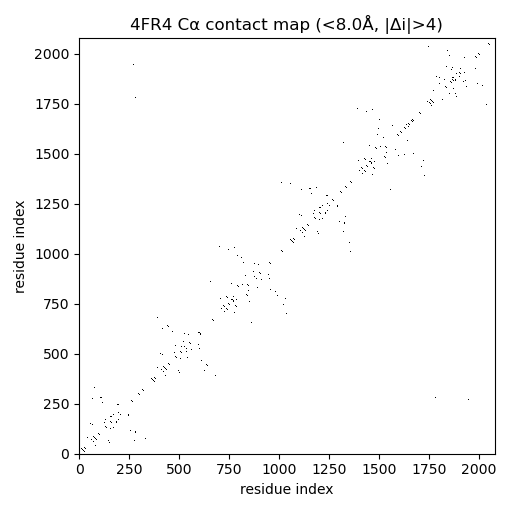 1.00 57.13 31 LYS D N 1
ATOM 8718 C CA . LYS D 1 25 ? -8.431 213.522 -47.119 1.00 60.20 31 LYS D CA 1
ATOM 8719 C C . LYS D 1 25 ? -9.902 213.296 -46.922 1.00 62.00 31 LYS D C 1
ATOM 8720 O O . LYS D 1 25 ? -10.738 214.005 -47.477 1.00 61.37 31 LYS D O 1
ATOM 8726 N N . GLY D 1 26 ? -10.210 212.292 -46.125 1.00 66.69 32 GLY D N 1
ATOM 8727 C CA . GLY D 1 26 ? -11.571 212.009 -45.722 1.00 65.91 32 GLY D CA 1
ATOM 8728 C C . GLY D 1 26 ? -11.577 211.454 -44.318 1.00 65.28 32 GLY D C 1
ATOM 8729 O O . GLY D 1 26 ? -10.545 210.974 -43.813 1.00 61.99 32 GLY D O 1
ATOM 8730 N N . SER D 1 27 ? -12.737 211.516 -43.686 1.00 67.93 33 SER D N 1
ATOM 8731 C CA . SER D 1 27 ? -12.921 210.923 -42.381 1.00 68.49 33 SER D CA 1
ATOM 8732 C C . SER D 1 27 ? -12.768 209.394 -42.458 1.00 64.35 33 SER D C 1
ATOM 8733 O O . SER D 1 27 ? -12.375 208.762 -41.468 1.00 68.50 33 SER D O 1
ATOM 8736 N N . PHE D 1 28 ? -13.046 208.815 -43.639 1.00 58.92 34 PHE D N 1
ATOM 8737 C CA . PHE D 1 28 ? -13.004 207.348 -43.828 1.00 56.91 34 PHE D CA 1
ATOM 8738 C C . PHE D 1 28 ? -11.823 206.856 -44.668 1.00 53.83 34 PHE D C 1
ATOM 8739 O O . PHE D 1 28 ? -11.669 205.641 -44.903 1.00 48.84 34 PHE D O 1
ATOM 8747 N N . GLY D 1 29 ? -10.968 207.784 -45.073 1.00 52.48 35 GLY D N 1
ATOM 8748 C CA . GLY D 1 29 ? -9.764 207.436 -45.800 1.00 53.39 35 GLY D CA 1
ATOM 8749 C C . GLY D 1 29 ? -9.371 208.490 -46.820 1.00 53.82 35 GLY D C 1
ATOM 8750 O O . GLY D 1 29 ? -10.121 209.449 -47.088 1.00 55.35 35 GLY D O 1
ATOM 8751 N N . LYS D 1 30 ? -8.204 208.306 -47.404 1.00 51.34 36 LYS D N 1
ATOM 8752 C CA . LYS D 1 30 ? -7.629 209.322 -48.265 1.00 52.33 36 LYS D CA 1
ATOM 8753 C C . LYS D 1 30 ? -8.115 209.205 -49.740 1.00 48.50 36 LYS D C 1
ATOM 8754 O O . LYS D 1 30 ? -8.755 208.212 -50.137 1.00 46.68 36 LYS D O 1
ATOM 8760 N N . VAL D 1 31 ? -7.845 210.248 -50.518 1.00 45.20 37 VAL D N 1
ATOM 8761 C CA . VAL D 1 31 ? -7.866 210.153 -51.962 1.00 42.45 37 VAL D CA 1
ATOM 8762 C C . VAL D 1 31 ? -6.440 210.257 -52.481 1.00 43.55 37 VAL D C 1
ATOM 8763 O O . VAL D 1 31 ? -5.679 211.136 -52.057 1.00 45.56 37 VAL D O 1
ATOM 8767 N N . CYS D 1 32 ? -6.071 209.359 -53.396 1.00 42.61 38 CYS D N 1
ATOM 8768 C CA A CYS D 1 32 ? -4.722 209.418 -53.944 0.50 42.53 38 CYS D CA 1
ATOM 8769 C CA B CYS D 1 32 ? -4.686 209.194 -53.905 0.50 43.76 38 CYS D CA 1
ATOM 8770 C C . CYS D 1 32 ? -4.675 209.219 -55.450 1.00 41.72 38 CYS D C 1
ATOM 8771 O O . CYS D 1 32 ? -5.660 208.861 -56.086 1.00 38.67 38 CYS D O 1
ATOM 8776 N N . ILE D 1 33 ? -3.518 209.516 -56.025 1.00 42.43 39 ILE D N 1
ATOM 8777 C CA . ILE D 1 33 ? -3.294 209.284 -57.447 1.00 40.77 39 ILE D CA 1
ATOM 8778 C C . ILE D 1 33 ? -2.752 207.870 -57.592 1.00 39.49 39 ILE D C 1
ATOM 8779 O O . ILE D 1 33 ? -1.852 207.469 -56.866 1.00 39.82 39 ILE D O 1
ATOM 8784 N N . VAL D 1 34 ? -3.331 207.113 -58.509 1.00 37.58 40 VAL D N 1
ATOM 8785 C CA . VAL D 1 34 ? -2.866 205.777 -58.806 1.00 37.00 40 VAL D CA 1
ATOM 8786 C C . VAL D 1 34 ? -2.516 205.656 -60.299 1.00 36.76 40 VAL D C 1
ATOM 8787 O O . VAL D 1 34 ? -2.940 206.441 -61.111 1.00 35.81 40 VAL D O 1
ATOM 8791 N N . GLN D 1 35 ? -1.683 204.693 -60.621 1.00 38.22 41 GLN D N 1
ATOM 8792 C CA . GLN D 1 35 ? -1.412 204.348 -61.997 1.00 38.06 41 GLN D CA 1
ATOM 8793 C C . GLN D 1 35 ? -1.724 202.878 -62.195 1.00 38.29 41 GLN D C 1
ATOM 8794 O O . GLN D 1 35 ? -1.202 202.031 -61.489 1.00 37.72 41 GLN D O 1
ATOM 8800 N N . LYS D 1 36 ? -2.543 202.579 -63.192 1.00 38.80 42 LYS D N 1
ATOM 8801 C CA . LYS D 1 36 ? -2.831 201.195 -63.537 1.00 40.82 42 LYS D CA 1
ATOM 8802 C C . LYS D 1 36 ? -1.603 200.552 -64.242 1.00 44.35 42 LYS D C 1
ATOM 8803 O O . LYS D 1 36 ? -1.113 201.057 -65.248 1.00 47.83 42 LYS D O 1
ATOM 8809 N N . ASN D 1 37 ? -1.119 199.454 -63.693 1.00 45.69 43 ASN D N 1
ATOM 8810 C CA . ASN D 1 37 ? 0.134 198.853 -64.128 1.00 48.32 43 ASN D CA 1
ATOM 8811 C C . ASN D 1 37 ? 0.188 198.465 -65.603 1.00 49.38 43 ASN D C 1
ATOM 8812 O O . ASN D 1 37 ? 1.227 198.589 -66.232 1.00 50.19 43 ASN D O 1
ATOM 8817 N N . ASP D 1 38 ? -0.903 197.955 -66.148 1.00 48.51 44 ASP D N 1
ATOM 8818 C CA . ASP D 1 38 ? -0.868 197.492 -67.526 1.00 49.56 44 ASP D CA 1
ATOM 8819 C C . ASP D 1 38 ? -0.966 198.628 -68.555 1.00 47.96 44 ASP D C 1
ATOM 8820 O O . ASP D 1 38 ? -0.080 198.749 -69.413 1.00 52.33 44 ASP D O 1
ATOM 8825 N N . THR D 1 39 ? -1.993 199.480 -68.452 1.00 43.89 45 THR D N 1
ATOM 8826 C CA . THR D 1 39 ? -2.200 200.551 -69.417 1.00 42.45 45 THR D CA 1
ATOM 8827 C C . THR D 1 39 ? -1.339 201.782 -69.112 1.00 41.67 45 THR D C 1
ATOM 8828 O O . THR D 1 39 ? -1.187 202.664 -69.969 1.00 39.61 45 THR D O 1
ATOM 8832 N N . LYS D 1 40 ? -0.845 201.868 -67.874 1.00 41.82 46 LYS D N 1
ATOM 8833 C CA . LYS D 1 40 ? -0.121 203.045 -67.397 1.00 42.16 46 LYS D CA 1
ATOM 8834 C C . LYS D 1 40 ? -1.003 204.309 -67.252 1.00 40.47 46 LYS D C 1
ATOM 8835 O O . LYS D 1 40 ? -0.506 205.376 -66.998 1.00 41.01 46 LYS D O 1
ATOM 8841 N N . LYS D 1 41 ? -2.316 204.157 -67.383 1.00 41.10 47 LYS D N 1
ATOM 8842 C CA . LYS D 1 41 ? -3.236 205.288 -67.275 1.00 40.19 47 LYS D CA 1
ATOM 8843 C C . LYS D 1 41 ? -3.366 205.690 -65.786 1.00 38.45 47 LYS D C 1
ATOM 8844 O O . LYS D 1 41 ? -3.323 204.850 -64.930 1.00 37.89 47 LYS D O 1
ATOM 8850 N N . MET D 1 42 ? -3.454 206.987 -65.512 1.00 38.65 48 MET D N 1
ATOM 8851 C CA . MET D 1 42 ? -3.526 207.503 -64.139 1.00 38.69 48 MET D CA 1
ATOM 8852 C C . MET D 1 42 ? -4.966 207.811 -63.747 1.00 35.97 48 MET D C 1
ATOM 8853 O O . MET D 1 42 ? -5.737 208.289 -64.563 1.00 34.24 48 MET D O 1
ATOM 8858 N N . TYR D 1 43 ? -5.301 207.566 -62.478 1.00 34.46 49 TYR D N 1
ATOM 8859 C CA . TYR D 1 43 ? -6.643 207.820 -61.962 1.00 34.08 49 TYR D CA 1
ATOM 8860 C C . TYR D 1 43 ? -6.568 208.414 -60.571 1.00 34.01 49 TYR D C 1
ATOM 8861 O O . TYR D 1 43 ? -5.511 208.458 -59.986 1.00 33.74 49 TYR D O 1
ATOM 8870 N N . ALA D 1 44 ? -7.713 208.862 -60.047 1.00 33.80 50 ALA D N 1
ATOM 8871 C CA . ALA D 1 44 ? -7.861 209.144 -58.614 1.00 34.14 50 ALA D CA 1
ATOM 8872 C C . ALA D 1 44 ? -8.500 207.937 -57.983 1.00 34.05 50 ALA D C 1
ATOM 8873 O O . ALA D 1 44 ? -9.356 207.314 -58.591 1.00 35.00 50 ALA D O 1
ATOM 8875 N N . MET D 1 45 ? -8.045 207.569 -56.792 1.00 35.23 51 MET D N 1
ATOM 8876 C CA . MET D 1 45 ? -8.650 206.464 -56.031 1.00 35.27 51 MET D CA 1
ATOM 8877 C C . MET D 1 45 ? -9.059 206.903 -54.606 1.00 36.02 51 MET D C 1
ATOM 8878 O O . MET D 1 45 ? -8.244 207.424 -53.842 1.00 34.78 51 MET D O 1
ATOM 8883 N N . LYS D 1 46 ? -10.322 206.664 -54.261 1.00 37.43 52 LYS D N 1
ATOM 8884 C CA . LYS D 1 46 ? -10.808 206.964 -52.919 1.00 39.23 52 LYS D CA 1
ATOM 8885 C C . LYS D 1 46 ? -10.801 205.688 -52.058 1.00 38.29 52 LYS D C 1
ATOM 8886 O O . LYS D 1 46 ? -11.376 204.678 -52.449 1.00 36.63 52 LYS D O 1
ATOM 8892 N N . TYR D 1 47 ? -10.031 205.740 -50.956 1.00 39.22 53 TYR D N 1
ATOM 8893 C CA . TYR D 1 47 ? -10.002 204.706 -49.895 1.00 40.29 53 TYR D CA 1
ATOM 8894 C C . TYR D 1 47 ? -11.159 204.910 -48.993 1.00 39.91 53 TYR D C 1
ATOM 8895 O O . TYR D 1 47 ? -11.346 206.007 -48.475 1.00 40.95 53 TYR D O 1
ATOM 8904 N N . MET D 1 48 ? -11.852 203.841 -48.664 1.00 39.70 54 MET D N 1
ATOM 8905 C CA . MET D 1 48 ? -12.748 203.871 -47.529 1.00 40.47 54 MET D CA 1
ATOM 8906 C C . MET D 1 48 ? -12.531 202.679 -46.604 1.00 39.30 54 MET D C 1
ATOM 8907 O O . MET D 1 48 ? -12.749 201.530 -47.002 1.00 37.90 54 MET D O 1
ATOM 8912 N N . ASN D 1 49 ? -12.080 202.973 -45.361 1.00 39.17 55 ASN D N 1
ATOM 8913 C CA . ASN D 1 49 ? -11.772 201.935 -44.341 1.00 38.36 55 ASN D CA 1
ATOM 8914 C C . ASN D 1 49 ? -13.042 201.209 -43.932 1.00 36.15 55 ASN D C 1
ATOM 8915 O O . ASN D 1 49 ? -14.049 201.851 -43.583 1.00 33.67 55 ASN D O 1
ATOM 8920 N N . LYS D 1 50 ? -13.016 199.879 -44.053 1.00 34.87 56 LYS D N 1
ATOM 8921 C CA . LYS D 1 50 ? -14.201 199.063 -43.801 1.00 34.38 56 LYS D CA 1
ATOM 8922 C C . LYS D 1 50 ? -14.608 199.199 -42.321 1.00 35.58 56 LYS D C 1
ATOM 8923 O O . LYS D 1 50 ? -15.776 199.442 -42.013 1.00 33.83 56 LYS D O 1
ATOM 8929 N N . GLN D 1 51 ? -13.631 199.092 -41.421 1.00 37.53 57 GLN D N 1
ATOM 8930 C CA . GLN D 1 51 ? -13.943 199.050 -39.995 1.00 40.21 57 GLN D CA 1
ATOM 8931 C C . GLN D 1 51 ? -14.570 200.373 -39.539 1.00 40.79 57 GLN D C 1
ATOM 8932 O O . GLN D 1 51 ? -15.549 200.377 -38.796 1.00 40.75 57 GLN D O 1
ATOM 8938 N N . LYS D 1 52 ? -14.002 201.492 -39.991 1.00 41.83 58 LYS D N 1
ATOM 8939 C CA . LYS D 1 52 ? -14.550 202.806 -39.661 1.00 43.09 58 LYS D CA 1
ATOM 8940 C C . LYS D 1 52 ? -15.931 202.955 -40.216 1.00 41.48 58 LYS D C 1
ATOM 8941 O O . LYS D 1 52 ? -16.807 203.496 -39.554 1.00 44.06 58 LYS D O 1
ATOM 8947 N N . CYS D 1 53 ? -16.146 202.454 -41.427 1.00 39.17 59 CYS D N 1
ATOM 8948 C CA . CYS D 1 53 ? -17.441 202.555 -42.070 1.00 38.50 59 CYS D CA 1
ATOM 8949 C C . CYS D 1 53 ? -18.509 201.777 -41.306 1.00 38.71 59 CYS D C 1
ATOM 8950 O O . CYS D 1 53 ? -19.656 202.225 -41.221 1.00 38.86 59 CYS D O 1
ATOM 8953 N N . VAL D 1 54 ? -18.145 200.614 -40.779 1.00 37.94 60 VAL D N 1
ATOM 8954 C CA . VAL D 1 54 ? -19.082 199.796 -40.025 1.00 39.19 60 VAL D CA 1
ATOM 8955 C C . VAL D 1 54 ? -19.406 200.446 -38.673 1.00 41.23 60 VAL D C 1
ATOM 8956 O O . VAL D 1 54 ? -20.550 200.470 -38.247 1.00 41.60 60 VAL D O 1
ATOM 8960 N N . GLU D 1 55 ? -18.378 200.937 -38.004 1.00 42.69 61 GLU D N 1
ATOM 8961 C CA . GLU D 1 55 ? -18.532 201.539 -36.691 1.00 45.14 61 GLU D CA 1
ATOM 8962 C C . GLU D 1 55 ? -19.378 202.803 -36.777 1.00 45.83 61 GLU D C 1
ATOM 8963 O O . GLU D 1 55 ? -20.159 203.101 -35.867 1.00 45.91 61 GLU D O 1
ATOM 8969 N N . ARG D 1 56 ? -19.220 203.545 -37.864 1.00 45.16 62 ARG D N 1
ATOM 8970 C CA . ARG D 1 56 ? -19.887 204.811 -37.990 1.00 47.30 62 ARG D CA 1
ATOM 8971 C C . ARG D 1 56 ? -21.100 204.744 -38.893 1.00 47.20 62 ARG D C 1
ATOM 8972 O O . ARG D 1 56 ? -21.697 205.783 -39.221 1.00 47.86 62 ARG D O 1
ATOM 8980 N N . ASN D 1 57 ? -21.517 203.518 -39.228 1.00 46.69 63 ASN D N 1
ATOM 8981 C CA . ASN D 1 57 ? -22.768 203.293 -39.979 1.00 48.61 63 ASN D CA 1
ATOM 8982 C C . ASN D 1 57 ? -22.764 203.926 -41.403 1.00 48.28 63 ASN D C 1
ATOM 8983 O O . ASN D 1 57 ? -23.799 204.387 -41.887 1.00 50.15 63 ASN D O 1
ATOM 8988 N N . GLU D 1 58 ? -21.606 203.926 -42.062 1.00 46.84 64 GLU D N 1
ATOM 8989 C CA . GLU D 1 58 ? -21.484 204.510 -43.388 1.00 48.22 64 GLU D CA 1
ATOM 8990 C C . GLU D 1 58 ? -21.650 203.503 -44.529 1.00 47.23 64 GLU D C 1
ATOM 8991 O O . GLU D 1 58 ? -21.768 203.898 -45.697 1.00 45.20 64 GLU D O 1
ATOM 8997 N N . VAL D 1 59 ? -21.602 202.215 -44.212 1.00 47.10 65 VAL D N 1
ATOM 8998 C CA . VAL D 1 59 ? -21.550 201.208 -45.240 1.00 47.79 65 VAL D CA 1
ATOM 8999 C C . VAL D 1 59 ? -22.682 201.404 -46.236 1.00 48.79 65 VAL D C 1
ATOM 9000 O O . VAL D 1 59 ? -22.459 201.389 -47.441 1.00 48.44 65 VAL D O 1
ATOM 9004 N N . ARG D 1 60 ? -23.876 201.658 -45.750 1.00 52.03 66 ARG D N 1
ATOM 9005 C CA . ARG D 1 60 ? -24.997 201.789 -46.648 1.00 55.45 66 ARG D CA 1
ATOM 9006 C C . ARG D 1 60 ? -24.881 203.004 -47.555 1.00 53.68 66 ARG D C 1
ATOM 9007 O O . ARG D 1 60 ? -25.375 202.980 -48.694 1.00 53.31 66 ARG D O 1
ATOM 9015 N N . ASN D 1 61 ? -24.193 204.045 -47.086 1.00 42.90 67 ASN D N 1
ATOM 9016 C CA . ASN D 1 61 ? -23.991 205.215 -47.894 1.00 39.84 67 ASN D CA 1
ATOM 9017 C C . ASN D 1 61 ? -22.947 204.995 -48.954 1.00 37.93 67 ASN D C 1
ATOM 9018 O O . ASN D 1 61 ? -23.045 205.575 -50.044 1.00 38.52 67 ASN D O 1
ATOM 9023 N N . VAL D 1 62 ? -21.934 204.180 -48.646 1.00 36.46 68 VAL D N 1
ATOM 9024 C CA . VAL D 1 62 ? -20.879 203.901 -49.601 1.00 34.65 68 VAL D CA 1
ATOM 9025 C C . VAL D 1 62 ? -21.429 203.047 -50.723 1.00 34.93 68 VAL D C 1
ATOM 9026 O O . VAL D 1 62 ? -21.117 203.274 -51.883 1.00 33.00 68 VAL D O 1
ATOM 9030 N N . PHE D 1 63 ? -22.267 202.067 -50.366 1.00 36.09 69 PHE D N 1
ATOM 9031 C CA . PHE D 1 63 ? -22.927 201.228 -51.368 1.00 36.74 69 PHE D CA 1
ATOM 9032 C C . PHE D 1 63 ? -23.858 202.044 -52.250 1.00 37.04 69 PHE D C 1
ATOM 9033 O O . PHE D 1 63 ? -23.888 201.845 -53.457 1.00 35.59 69 PHE D O 1
ATOM 9041 N N . LYS D 1 64 ? -24.601 202.969 -51.647 1.00 38.42 70 LYS D N 1
ATOM 9042 C CA . LYS D 1 64 ? -25.519 203.807 -52.398 1.00 39.65 70 LYS D CA 1
ATOM 9043 C C . LYS D 1 64 ? -24.743 204.627 -53.402 1.00 37.33 70 LYS D C 1
ATOM 9044 O O . LYS D 1 64 ? -25.113 204.675 -54.569 1.00 35.58 70 LYS D O 1
ATOM 9050 N N . GLU D 1 65 ? -23.649 205.259 -52.954 1.00 34.73 71 GLU D N 1
ATOM 9051 C CA . GLU D 1 65 ? -22.851 206.061 -53.846 1.00 33.69 71 GLU D CA 1
ATOM 9052 C C . GLU D 1 65 ? -22.291 205.199 -55.026 1.00 33.00 71 GLU D C 1
ATOM 9053 O O . GLU D 1 65 ? -22.362 205.601 -56.191 1.00 32.02 71 GLU D O 1
ATOM 9059 N N . LEU D 1 66 ? -21.744 204.036 -54.717 1.00 32.71 72 LEU D N 1
ATOM 9060 C CA . LEU D 1 66 ? -21.238 203.162 -55.765 1.00 33.91 72 LEU D CA 1
ATOM 9061 C C . LEU D 1 66 ? -22.341 202.801 -56.770 1.00 34.96 72 LEU D C 1
ATOM 9062 O O . LEU D 1 66 ? -22.126 202.821 -57.984 1.00 33.04 72 LEU D O 1
ATOM 9067 N N . GLN D 1 67 ? -23.519 202.473 -56.259 1.00 36.94 73 GLN D N 1
ATOM 9068 C CA . GLN D 1 67 ? -24.616 202.100 -57.109 1.00 38.70 73 GLN D CA 1
ATOM 9069 C C . GLN D 1 67 ? -24.977 203.300 -58.037 1.00 37.77 73 GLN D C 1
ATOM 9070 O O . GLN D 1 67 ? -25.166 203.130 -59.261 1.00 35.53 73 GLN D O 1
ATOM 9076 N N . ILE D 1 68 ? -25.001 204.506 -57.478 1.00 34.96 74 ILE D N 1
ATOM 9077 C CA . ILE D 1 68 ? -25.335 205.673 -58.274 1.00 33.72 74 ILE D CA 1
ATOM 9078 C C . ILE D 1 68 ? -24.260 205.887 -59.352 1.00 32.48 74 ILE D C 1
ATOM 9079 O O . ILE D 1 68 ? -24.561 205.990 -60.520 1.00 32.33 74 ILE D O 1
ATOM 9084 N N . MET D 1 69 ? -23.014 205.893 -58.946 1.00 31.27 75 MET D N 1
ATOM 9085 C CA . MET D 1 69 ? -21.928 206.160 -59.854 1.00 31.84 75 MET D CA 1
ATOM 9086 C C . MET D 1 69 ? -21.818 205.138 -61.010 1.00 32.20 75 MET D C 1
ATOM 9087 O O . MET D 1 69 ? -21.547 205.507 -62.113 1.00 30.39 75 MET D O 1
ATOM 9092 N N . GLN D 1 70 ? -21.985 203.856 -60.715 1.00 34.36 76 GLN D N 1
ATOM 9093 C CA . GLN D 1 70 ? -22.059 202.807 -61.750 1.00 36.58 76 GLN D CA 1
ATOM 9094 C C . GLN D 1 70 ? -23.048 203.094 -62.932 1.00 37.56 76 GLN D C 1
ATOM 9095 O O . GLN D 1 70 ? -22.863 202.573 -64.015 1.00 42.95 76 GLN D O 1
ATOM 9101 N N . GLY D 1 71 ? -24.125 203.832 -62.693 1.00 36.28 77 GLY D N 1
ATOM 9102 C CA . GLY D 1 71 ? -25.092 204.112 -63.734 1.00 35.78 77 GLY D CA 1
ATOM 9103 C C . GLY D 1 71 ? -24.922 205.470 -64.357 1.00 34.35 77 GLY D C 1
ATOM 9104 O O . GLY D 1 71 ? -25.777 205.903 -65.097 1.00 33.97 77 GLY D O 1
ATOM 9105 N N . LEU D 1 72 ? -23.805 206.154 -64.064 1.00 33.60 78 LEU D N 1
ATOM 9106 C CA . LEU D 1 72 ? -23.583 207.520 -64.606 1.00 32.44 78 LEU D CA 1
ATOM 9107 C C . LEU D 1 72 ? -22.327 207.621 -65.476 1.00 33.16 78 LEU D C 1
ATOM 9108 O O . LEU D 1 72 ? -21.256 207.099 -65.125 1.00 31.15 78 LEU D O 1
ATOM 9113 N N . GLU D 1 73 ? -22.460 208.322 -66.615 1.00 34.16 79 GLU D N 1
ATOM 9114 C CA . GLU D 1 73 ? -21.286 208.708 -67.426 1.00 33.07 79 GLU D CA 1
ATOM 9115 C C . GLU D 1 73 ? -21.574 209.975 -68.205 1.00 32.09 79 GLU D C 1
ATOM 9116 O O . GLU D 1 73 ? -22.558 210.057 -68.920 1.00 34.37 79 GLU D O 1
ATOM 9122 N N . HIS D 1 74 ? -20.725 210.962 -68.043 1.00 28.88 80 HIS D N 1
ATOM 9123 C CA . HIS D 1 74 ? -20.956 212.263 -68.620 1.00 29.35 80 HIS D CA 1
ATOM 9124 C C . HIS D 1 74 ? -19.669 213.021 -68.667 1.00 28.08 80 HIS D C 1
ATOM 9125 O O . HIS D 1 74 ? -18.811 212.843 -67.795 1.00 28.16 80 HIS D O 1
ATOM 9132 N N . PRO D 1 75 ? -19.487 213.856 -69.688 1.00 28.50 81 PRO D N 1
ATOM 9133 C CA . PRO D 1 75 ? -18.190 214.546 -69.832 1.00 28.44 81 PRO D CA 1
ATOM 9134 C C . PRO D 1 75 ? -17.874 215.536 -68.719 1.00 27.08 81 PRO D C 1
ATOM 9135 O O . PRO D 1 75 ? -16.675 215.765 -68.402 1.00 28.14 81 PRO D O 1
ATOM 9139 N N . PHE D 1 76 ? -18.907 216.063 -68.077 1.00 25.95 82 PHE D N 1
ATOM 9140 C CA . PHE D 1 76 ? -18.704 216.986 -66.984 1.00 25.01 82 PHE D CA 1
ATOM 9141 C C . PHE D 1 76 ? -19.012 216.396 -65.585 1.00 24.12 82 PHE D C 1
ATOM 9142 O O . PHE D 1 76 ? -19.229 217.104 -64.638 1.00 24.06 82 PHE D O 1
ATOM 9150 N N . LEU D 1 77 ? -18.851 215.087 -65.467 1.00 24.98 83 LEU D N 1
ATOM 9151 C CA . LEU D 1 77 ? -18.771 214.432 -64.168 1.00 24.33 83 LEU D CA 1
ATOM 9152 C C . LEU D 1 77 ? -17.379 213.849 -64.024 1.00 23.88 83 LEU D C 1
ATOM 9153 O O . LEU D 1 77 ? -16.720 213.586 -64.997 1.00 25.24 83 LEU D O 1
ATOM 9158 N N . VAL D 1 78 ? -16.961 213.645 -62.794 1.00 23.36 84 VAL D N 1
ATOM 9159 C CA . VAL D 1 78 ? -15.849 212.787 -62.504 1.00 23.32 84 VAL D CA 1
ATOM 9160 C C . VAL D 1 78 ? -16.369 211.355 -62.421 1.00 24.17 84 VAL D C 1
ATOM 9161 O O . VAL D 1 78 ? -16.946 210.963 -61.436 1.00 25.29 84 VAL D O 1
ATOM 9165 N N . ASN D 1 79 ? -16.136 210.583 -63.480 1.00 25.27 85 ASN D N 1
ATOM 9166 C CA . ASN D 1 79 ? -16.755 209.279 -63.666 1.00 25.71 85 ASN D CA 1
ATOM 9167 C C . ASN D 1 79 ? -16.038 208.117 -62.963 1.00 25.89 85 ASN D C 1
ATOM 9168 O O . ASN D 1 79 ? -14.817 208.089 -62.888 1.00 23.86 85 ASN D O 1
ATOM 9173 N N . LEU D 1 80 ? -16.828 207.126 -62.524 1.00 25.82 86 LEU D N 1
ATOM 9174 C CA . LEU D 1 80 ? -16.293 205.893 -61.919 1.00 26.95 86 LEU D CA 1
ATOM 9175 C C . LEU D 1 80 ? -15.782 204.935 -62.980 1.00 28.62 86 LEU D C 1
ATOM 9176 O O . LEU D 1 80 ? -16.480 204.655 -63.970 1.00 28.03 86 LEU D O 1
ATOM 9181 N N . TRP D 1 81 ? -14.596 204.382 -62.762 1.00 29.77 87 TRP D N 1
ATOM 9182 C CA . TRP D 1 81 ? -14.075 203.354 -63.654 1.00 31.59 87 TRP D CA 1
ATOM 9183 C C . TRP D 1 81 ? -13.981 201.989 -63.028 1.00 33.30 87 TRP D C 1
ATOM 9184 O O . TRP D 1 81 ? -14.281 200.998 -63.695 1.00 34.01 87 TRP D O 1
ATOM 9195 N N . TYR D 1 82 ? -13.488 201.901 -61.785 1.00 32.47 88 TYR D N 1
ATOM 9196 C CA . TYR D 1 82 ? -13.409 200.598 -61.096 1.00 34.71 88 TYR D CA 1
ATOM 9197 C C . TYR D 1 82 ? -13.827 200.711 -59.656 1.00 33.00 88 TYR D C 1
ATOM 9198 O O . TYR D 1 82 ? -13.720 201.778 -59.036 1.00 30.37 88 TYR D O 1
ATOM 9207 N N . SER D 1 83 ? -14.376 199.625 -59.143 1.00 33.69 89 SER D N 1
ATOM 9208 C CA . SER D 1 83 ? -14.545 199.460 -57.706 1.00 34.09 89 SER D CA 1
ATOM 9209 C C . SER D 1 83 ? -14.142 198.074 -57.314 1.00 34.16 89 SER D C 1
ATOM 9210 O O . SER D 1 83 ? -14.327 197.124 -58.060 1.00 34.35 89 SER D O 1
ATOM 9213 N N . PHE D 1 84 ? -13.520 197.979 -56.155 1.00 34.36 90 PHE D N 1
ATOM 9214 C CA . PHE D 1 84 ? -13.061 196.712 -55.631 1.00 35.02 90 PHE D CA 1
ATOM 9215 C C . PHE D 1 84 ? -12.805 196.856 -54.120 1.00 34.61 90 PHE D C 1
ATOM 9216 O O . PHE D 1 84 ? -13.002 197.947 -53.533 1.00 31.58 90 PHE D O 1
ATOM 9224 N N . GLN D 1 85 ? -12.436 195.743 -53.489 1.00 36.13 91 GLN D N 1
ATOM 9225 C CA . GLN D 1 85 ? -12.188 195.720 -52.050 1.00 37.77 91 GLN D CA 1
ATOM 9226 C C . GLN D 1 85 ? -10.997 194.809 -51.717 1.00 40.39 91 GLN D C 1
ATOM 9227 O O . GLN D 1 85 ? -10.662 193.913 -52.472 1.00 39.98 91 GLN D O 1
ATOM 9233 N N . ASP D 1 86 ? -10.379 195.057 -50.578 1.00 42.60 92 ASP D N 1
ATOM 9234 C CA . ASP D 1 86 ? -9.575 194.057 -49.935 1.00 47.62 92 ASP D CA 1
ATOM 9235 C C . ASP D 1 86 ? -10.076 193.900 -48.484 1.00 50.88 92 ASP D C 1
ATOM 9236 O O . ASP D 1 86 ? -11.190 194.278 -48.176 1.00 49.60 92 ASP D O 1
ATOM 9241 N N . GLU D 1 87 ? -9.258 193.336 -47.612 1.00 56.29 93 GLU D N 1
ATOM 9242 C CA . GLU D 1 87 ? -9.688 193.046 -46.254 1.00 60.03 93 GLU D CA 1
ATOM 9243 C C . GLU D 1 87 ? -9.941 194.276 -45.418 1.00 59.00 93 GLU D C 1
ATOM 9244 O O . GLU D 1 87 ? -10.649 194.198 -44.431 1.00 58.51 93 GLU D O 1
ATOM 9250 N N . GLU D 1 88 ? -9.296 195.393 -45.757 1.00 57.69 94 GLU D N 1
ATOM 9251 C CA . GLU D 1 88 ? -9.346 196.574 -44.905 1.00 56.99 94 GLU D CA 1
ATOM 9252 C C . GLU D 1 88 ? -10.156 197.699 -45.501 1.00 52.29 94 GLU D C 1
ATOM 9253 O O . GLU D 1 88 ? -10.748 198.485 -44.774 1.00 51.49 94 GLU D O 1
ATOM 9259 N N . ASP D 1 89 ? -10.222 197.753 -46.823 1.00 48.36 95 ASP D N 1
ATOM 9260 C CA . ASP D 1 89 ? -10.718 198.921 -47.495 1.00 43.57 95 ASP D CA 1
ATOM 9261 C C . ASP D 1 89 ? -11.618 198.580 -48.648 1.00 40.51 95 ASP D C 1
ATOM 9262 O O . ASP D 1 89 ? -11.492 197.530 -49.264 1.00 40.82 95 ASP D O 1
ATOM 9267 N N . MET D 1 90 ? -12.526 199.489 -48.939 1.00 37.00 96 MET D N 1
ATOM 9268 C CA . MET D 1 90 ? -13.245 199.484 -50.174 1.00 35.14 96 MET D CA 1
ATOM 9269 C C . MET D 1 90 ? -12.676 200.590 -51.026 1.00 33.64 96 MET D C 1
ATOM 9270 O O . MET D 1 90 ? -12.245 201.614 -50.502 1.00 32.23 96 MET D O 1
ATOM 9275 N N . PHE D 1 91 ? -12.663 200.385 -52.342 1.00 33.31 97 PHE D N 1
ATOM 9276 C CA . PHE D 1 91 ? -11.987 201.327 -53.257 1.00 32.51 97 PHE D CA 1
ATOM 9277 C C . PHE D 1 91 ? -12.867 201.799 -54.395 1.00 31.62 97 PHE D C 1
ATOM 9278 O O . PHE D 1 91 ? -13.563 201.018 -55.023 1.00 30.97 97 PHE D O 1
ATOM 9286 N N . MET D 1 92 ? -12.732 203.078 -54.701 1.00 32.44 98 MET D N 1
ATOM 9287 C CA . MET D 1 92 ? -13.402 203.714 -55.828 1.00 33.99 98 MET D CA 1
ATOM 9288 C C . MET D 1 92 ? -12.313 204.360 -56.733 1.00 31.63 98 MET D C 1
ATOM 9289 O O . MET D 1 92 ? -11.567 205.238 -56.297 1.00 30.25 98 MET D O 1
ATOM 9294 N N . VAL D 1 93 ? -12.202 203.904 -57.970 1.00 31.71 99 VAL D N 1
ATOM 9295 C CA . VAL D 1 93 ? -11.228 204.486 -58.902 1.00 29.85 99 VAL D CA 1
ATOM 9296 C C . VAL D 1 93 ? -11.951 205.266 -60.001 1.00 28.29 99 VAL D C 1
ATOM 9297 O O . VAL D 1 93 ? -12.764 204.714 -60.743 1.00 27.44 99 VAL D O 1
ATOM 9301 N N . VAL D 1 94 ? -11.635 206.546 -60.093 1.00 27.00 100 VAL D N 1
ATOM 9302 C CA . VAL D 1 94 ? -12.395 207.471 -60.902 1.00 26.06 100 VAL D CA 1
ATOM 9303 C C . VAL D 1 94 ? -11.437 208.349 -61.752 1.00 26.89 100 VAL D C 1
ATOM 9304 O O . VAL D 1 94 ? -10.204 208.272 -61.596 1.00 27.75 100 VAL D O 1
ATOM 9308 N N . ASP D 1 95 ? -12.002 209.176 -62.641 1.00 26.76 101 ASP D N 1
ATOM 9309 C CA . ASP D 1 95 ? -11.198 210.084 -63.484 1.00 27.23 101 ASP D CA 1
ATOM 9310 C C . ASP D 1 95 ? -10.277 210.906 -62.592 1.00 26.53 101 ASP D C 1
ATOM 9311 O O . ASP D 1 95 ? -10.649 211.284 -61.515 1.00 27.65 101 ASP D O 1
ATOM 9316 N N . LEU D 1 96 ? -9.060 211.121 -63.031 1.00 27.75 102 LEU D N 1
ATOM 9317 C CA . LEU D 1 96 ? -8.153 212.095 -62.397 1.00 27.36 102 LEU D CA 1
ATOM 9318 C C . LEU D 1 96 ? -8.263 213.465 -63.082 1.00 27.24 102 LEU D C 1
ATOM 9319 O O . LEU D 1 96 ? -8.071 213.600 -64.279 1.00 27.18 102 LEU D O 1
ATOM 9324 N N . LEU D 1 97 ? -8.529 214.479 -62.297 1.00 27.24 103 LEU D N 1
ATOM 9325 C CA . LEU D 1 97 ? -8.675 215.817 -62.810 1.00 27.83 103 LEU D CA 1
ATOM 9326 C C . LEU D 1 97 ? -7.448 216.633 -62.348 1.00 30.25 103 LEU D C 1
ATOM 9327 O O . LEU D 1 97 ? -7.288 216.939 -61.190 1.00 30.24 103 LEU D O 1
ATOM 9332 N N . LEU D 1 98 ? -6.574 216.936 -63.280 1.00 32.45 104 LEU D N 1
ATOM 9333 C CA . LEU D 1 98 ? -5.260 217.401 -62.935 1.00 35.40 104 LEU D CA 1
ATOM 9334 C C . LEU D 1 98 ? -5.240 218.867 -62.541 1.00 36.21 104 LEU D C 1
ATOM 9335 O O . LEU D 1 98 ? -4.241 219.355 -61.998 1.00 38.99 104 LEU D O 1
ATOM 9340 N N . GLY D 1 99 ? -6.322 219.582 -62.832 1.00 34.94 105 GLY D N 1
ATOM 9341 C CA . GLY D 1 99 ? -6.381 221.004 -62.528 1.00 35.73 105 GLY D CA 1
ATOM 9342 C C . GLY D 1 99 ? -6.733 221.318 -61.087 1.00 36.23 105 GLY D C 1
ATOM 9343 O O . GLY D 1 99 ? -6.622 222.469 -60.654 1.00 36.77 105 GLY D O 1
ATOM 9344 N N . GLY D 1 100 ? -7.217 220.309 -60.359 1.00 36.90 106 GLY D N 1
ATOM 9345 C CA . GLY D 1 100 ? -7.651 220.492 -58.966 1.00 36.95 106 GLY D CA 1
ATOM 9346 C C . GLY D 1 100 ? -8.954 221.265 -58.854 1.00 35.87 106 GLY D C 1
ATOM 9347 O O . GLY D 1 100 ? -9.581 221.632 -59.890 1.00 34.14 106 GLY D O 1
ATOM 9348 N N . ASP D 1 101 ? -9.357 221.522 -57.602 1.00 33.65 107 ASP D N 1
ATOM 9349 C CA . ASP D 1 101 ? -10.685 222.030 -57.301 1.00 32.02 107 ASP D CA 1
ATOM 9350 C C . ASP D 1 101 ? -10.727 223.523 -57.435 1.00 31.17 107 ASP D C 1
ATOM 9351 O O . ASP D 1 101 ? -9.705 224.188 -57.409 1.00 29.91 107 ASP D O 1
ATOM 9356 N N . LEU D 1 102 ? -11.926 224.053 -57.572 1.00 30.37 108 LEU D N 1
ATOM 9357 C CA . LEU D 1 102 ? -12.106 225.509 -57.693 1.00 31.35 108 LEU D CA 1
ATOM 9358 C C . LEU D 1 102 ? -11.874 226.269 -56.401 1.00 33.27 108 LEU D C 1
ATOM 9359 O O . LEU D 1 102 ? -11.485 227.444 -56.431 1.00 37.05 108 LEU D O 1
ATOM 9364 N N . ARG D 1 103 ? -12.112 225.623 -55.262 1.00 33.71 109 ARG D N 1
ATOM 9365 C CA . ARG D 1 103 ? -11.822 226.245 -53.970 1.00 34.35 109 ARG D CA 1
ATOM 9366 C C . ARG D 1 103 ? -10.383 226.660 -53.874 1.00 36.51 109 ARG D C 1
ATOM 9367 O O . ARG D 1 103 ? -10.083 227.757 -53.384 1.00 39.63 109 ARG D O 1
ATOM 9375 N N . TYR D 1 104 ? -9.475 225.797 -54.313 1.00 37.06 110 TYR D N 1
ATOM 9376 C CA . TYR D 1 104 ? -8.043 226.134 -54.273 1.00 40.07 110 TYR D CA 1
ATOM 9377 C C . TYR D 1 104 ? -7.740 227.488 -54.943 1.00 42.57 110 TYR D C 1
ATOM 9378 O O . TYR D 1 104 ? -6.939 228.256 -54.449 1.00 44.62 110 TYR D O 1
ATOM 9387 N N . HIS D 1 105 ? -8.347 227.745 -56.094 1.00 43.23 111 HIS D N 1
ATOM 9388 C CA . HIS D 1 105 ? -8.088 228.976 -56.813 1.00 47.03 111 HIS D CA 1
ATOM 9389 C C . HIS D 1 105 ? -8.714 230.164 -56.161 1.00 50.64 111 HIS D C 1
ATOM 9390 O O . HIS D 1 105 ? -8.094 231.242 -56.109 1.00 54.18 111 HIS D O 1
ATOM 9397 N N . LEU D 1 106 ? -9.927 230.002 -55.631 1.00 48.72 112 LEU D N 1
ATOM 9398 C CA . LEU D 1 106 ? -10.531 231.071 -54.825 1.00 51.15 112 LEU D CA 1
ATOM 9399 C C . LEU D 1 106 ? -9.622 231.428 -53.651 1.00 54.36 112 LEU D C 1
ATOM 9400 O O . LEU D 1 106 ? -9.487 232.601 -53.306 1.00 59.39 112 LEU D O 1
ATOM 9405 N N . GLN D 1 107 ? -9.005 230.412 -53.040 1.00 55.57 113 GLN D N 1
ATOM 9406 C CA . GLN D 1 107 ? -8.129 230.622 -51.871 1.00 56.71 113 GLN D CA 1
ATOM 9407 C C . GLN D 1 107 ? -6.852 231.335 -52.279 1.00 58.74 113 GLN D C 1
ATOM 9408 O O . GLN D 1 107 ? -6.202 231.965 -51.447 1.00 61.30 113 GLN D O 1
ATOM 9414 N N . GLN D 1 108 ? -6.504 231.262 -53.566 1.00 59.46 114 GLN D N 1
ATOM 9415 C CA . GLN D 1 108 ? -5.409 232.088 -54.117 1.00 62.61 114 GLN D CA 1
ATOM 9416 C C . GLN D 1 108 ? -5.918 233.442 -54.622 1.00 64.00 114 GLN D C 1
ATOM 9417 O O . GLN D 1 108 ? -5.303 234.044 -55.502 1.00 61.00 114 GLN D O 1
ATOM 9423 N N . ASN D 1 109 ? -7.074 233.875 -54.101 1.00 67.39 115 ASN D N 1
ATOM 9424 C CA . ASN D 1 109 ? -7.687 235.182 -54.441 1.00 71.62 115 ASN D CA 1
ATOM 9425 C C . ASN D 1 109 ? -7.852 235.432 -55.929 1.00 73.72 115 ASN D C 1
ATOM 9426 O O . ASN D 1 109 ? -7.947 236.579 -56.364 1.00 80.72 115 ASN D O 1
ATOM 9431 N N . VAL D 1 110 ? -7.895 234.364 -56.710 1.00 72.30 116 VAL D N 1
ATOM 9432 C CA . VAL D 1 110 ? -8.251 234.473 -58.104 1.00 71.45 116 VAL D CA 1
ATOM 9433 C C . VAL D 1 110 ? -9.721 234.891 -58.215 1.00 75.32 116 VAL D C 1
ATOM 9434 O O . VAL D 1 110 ? -10.585 234.397 -57.462 1.00 78.78 116 VAL D O 1
ATOM 9438 N N . HIS D 1 111 ? -9.976 235.873 -59.078 1.00 74.24 117 HIS D N 1
ATOM 9439 C CA A HIS D 1 111 ? -11.338 236.190 -59.509 0.50 72.10 117 HIS D CA 1
ATOM 9440 C CA B HIS D 1 111 ? -11.334 236.205 -59.509 0.50 72.08 117 HIS D CA 1
ATOM 9441 C C . HIS D 1 111 ? -11.473 235.807 -60.948 1.00 69.27 117 HIS D C 1
ATOM 9442 O O . HIS D 1 111 ? -10.643 236.188 -61.792 1.00 66.84 117 HIS D O 1
ATOM 9455 N N . PHE D 1 112 ? -12.507 235.038 -61.248 1.00 62.25 118 PHE D N 1
ATOM 9456 C CA . PHE D 1 112 ? -12.680 234.501 -62.579 1.00 56.66 118 PHE D CA 1
ATOM 9457 C C . PHE D 1 112 ? -13.398 235.487 -63.498 1.00 54.48 118 PHE D C 1
ATOM 9458 O O . PHE D 1 112 ? -14.287 236.211 -63.076 1.00 55.36 118 PHE D O 1
ATOM 9466 N N . LYS D 1 113 ? -12.997 235.511 -64.754 1.00 54.41 119 LYS D N 1
ATOM 9467 C CA . LYS D 1 113 ? -13.610 236.395 -65.725 1.00 54.69 119 LYS D CA 1
ATOM 9468 C C . LYS D 1 113 ? -15.047 235.984 -65.975 1.00 50.56 119 LYS D C 1
ATOM 9469 O O . LYS D 1 113 ? -15.425 234.802 -65.827 1.00 46.26 119 LYS D O 1
ATOM 9475 N N . GLU D 1 114 ? -15.850 236.961 -66.335 1.00 49.27 120 GLU D N 1
ATOM 9476 C CA . GLU D 1 114 ? -17.262 236.748 -66.559 1.00 49.15 120 GLU D CA 1
ATOM 9477 C C . GLU D 1 114 ? -17.543 235.704 -67.653 1.00 47.49 120 GLU D C 1
ATOM 9478 O O . GLU D 1 114 ? -18.440 234.870 -67.507 1.00 43.72 120 GLU D O 1
ATOM 9484 N N . GLU D 1 115 ? -16.774 235.751 -68.740 1.00 47.98 121 GLU D N 1
ATOM 9485 C CA . GLU D 1 115 ? -16.955 234.817 -69.817 1.00 48.65 121 GLU D CA 1
ATOM 9486 C C . GLU D 1 115 ? -16.588 233.392 -69.385 1.00 42.90 121 GLU D C 1
ATOM 9487 O O . GLU D 1 115 ? -17.288 232.441 -69.703 1.00 40.83 121 GLU D O 1
ATOM 9493 N N . THR D 1 116 ? -15.502 233.255 -68.649 1.00 40.60 122 THR D N 1
ATOM 9494 C CA . THR D 1 116 ? -15.109 231.962 -68.125 1.00 38.05 122 THR D CA 1
ATOM 9495 C C . THR D 1 116 ? -16.251 231.375 -67.290 1.00 36.69 122 THR D C 1
ATOM 9496 O O . THR D 1 116 ? -16.607 230.181 -67.418 1.00 35.55 122 THR D O 1
ATOM 9500 N N . VAL D 1 117 ? -16.832 232.196 -66.440 1.00 36.64 123 VAL D N 1
ATOM 9501 C CA . VAL D 1 117 ? -17.851 231.698 -65.548 1.00 37.04 123 VAL D CA 1
ATOM 9502 C C . VAL D 1 117 ? -19.131 231.345 -66.328 1.00 37.01 123 VAL D C 1
ATOM 9503 O O . VAL D 1 117 ? -19.810 230.360 -66.019 1.00 35.32 123 VAL D O 1
ATOM 9507 N N . LYS D 1 118 ? -19.411 232.110 -67.369 1.00 39.01 124 LYS D N 1
ATOM 9508 C CA . LYS D 1 118 ? -20.481 231.760 -68.293 1.00 40.43 124 LYS D CA 1
ATOM 9509 C C . LYS D 1 118 ? -20.312 230.345 -68.788 1.00 40.19 124 LYS D C 1
ATOM 9510 O O . LYS D 1 118 ? -21.251 229.561 -68.728 1.00 40.93 124 LYS D O 1
ATOM 9516 N N . LEU D 1 119 ? -19.103 230.006 -69.243 1.00 40.32 125 LEU D N 1
ATOM 9517 C CA . LEU D 1 119 ? -18.863 228.718 -69.871 1.00 39.45 125 LEU D CA 1
ATOM 9518 C C . LEU D 1 119 ? -18.880 227.601 -68.826 1.00 37.14 125 LEU D C 1
ATOM 9519 O O . LEU D 1 119 ? -19.456 226.527 -69.066 1.00 35.29 125 LEU D O 1
ATOM 9524 N N . PHE D 1 120 ? -18.319 227.874 -67.638 1.00 37.21 126 PHE D N 1
ATOM 9525 C CA . PHE D 1 120 ? -18.441 226.950 -66.490 1.00 34.65 126 PHE D CA 1
ATOM 9526 C C . PHE D 1 120 ? -19.896 226.610 -66.268 1.00 33.41 126 PHE D C 1
ATOM 9527 O O . PHE D 1 120 ? -20.256 225.445 -66.063 1.00 32.25 126 PHE D O 1
ATOM 9535 N N . ILE D 1 121 ? -20.744 227.623 -66.276 1.00 34.00 127 ILE D N 1
ATOM 9536 C CA . ILE D 1 121 ? -22.160 227.378 -66.077 1.00 33.18 127 ILE D CA 1
ATOM 9537 C C . ILE D 1 121 ? -22.718 226.468 -67.163 1.00 33.00 127 ILE D C 1
ATOM 9538 O O . ILE D 1 121 ? -23.483 225.556 -66.867 1.00 33.58 127 ILE D O 1
ATOM 9543 N N . CYS D 1 122 ? -22.301 226.683 -68.401 1.00 33.00 128 CYS D N 1
ATOM 9544 C CA . CYS D 1 122 ? -22.787 225.871 -69.526 1.00 34.49 128 CYS D CA 1
ATOM 9545 C C . CYS D 1 122 ? -22.428 224.392 -69.354 1.00 32.78 128 CYS D C 1
ATOM 9546 O O . CYS D 1 122 ? -23.228 223.521 -69.626 1.00 32.27 128 CYS D O 1
ATOM 9549 N N . GLU D 1 123 ? -21.224 224.118 -68.907 1.00 31.65 129 GLU D N 1
ATOM 9550 C CA . GLU D 1 123 ? -20.782 222.733 -68.774 1.00 31.14 129 GLU D CA 1
ATOM 9551 C C . GLU D 1 123 ? -21.500 222.067 -67.615 1.00 30.06 129 GLU D C 1
ATOM 9552 O O . GLU D 1 123 ? -22.031 220.964 -67.749 1.00 31.47 129 GLU D O 1
ATOM 9558 N N . LEU D 1 124 ? -21.610 222.768 -66.501 1.00 29.29 130 LEU D N 1
ATOM 9559 C CA . LEU D 1 124 ? -22.211 222.188 -65.321 1.00 28.40 130 LEU D CA 1
ATOM 9560 C C . LEU D 1 124 ? -23.716 222.035 -65.460 1.00 30.10 130 LEU D C 1
ATOM 9561 O O . LEU D 1 124 ? -24.311 221.145 -64.884 1.00 30.23 130 LEU D O 1
ATOM 9566 N N . VAL D 1 125 ? -24.324 222.886 -66.255 1.00 31.38 131 VAL D N 1
ATOM 9567 C CA . VAL D 1 125 ? -25.750 222.800 -66.469 1.00 32.87 131 VAL D CA 1
ATOM 9568 C C . VAL D 1 125 ? -26.101 221.598 -67.308 1.00 33.09 131 VAL D C 1
ATOM 9569 O O . VAL D 1 125 ? -27.146 221.040 -67.149 1.00 32.35 131 VAL D O 1
ATOM 9573 N N . MET D 1 126 ? -25.190 221.188 -68.191 1.00 34.69 132 MET D N 1
ATOM 9574 C CA . MET D 1 126 ? -25.382 219.950 -68.966 1.00 33.71 132 MET D CA 1
ATOM 9575 C C . MET D 1 126 ? -25.244 218.753 -68.033 1.00 32.11 132 MET D C 1
ATOM 9576 O O . MET D 1 126 ? -25.969 217.786 -68.176 1.00 32.12 132 MET D O 1
ATOM 9581 N N . ALA D 1 127 ? -24.283 218.816 -67.096 1.00 30.97 133 ALA D N 1
ATOM 9582 C CA . ALA D 1 127 ? -24.105 217.725 -66.088 1.00 29.81 133 ALA D CA 1
ATOM 9583 C C . ALA D 1 127 ? -25.343 217.613 -65.179 1.00 30.73 133 ALA D C 1
ATOM 9584 O O . ALA D 1 127 ? -25.871 216.523 -64.978 1.00 31.98 133 ALA D O 1
ATOM 9586 N N . LEU D 1 128 ? -25.845 218.755 -64.706 1.00 30.85 134 LEU D N 1
ATOM 9587 C CA . LEU D 1 128 ? -26.992 218.775 -63.824 1.00 30.25 134 LEU D CA 1
ATOM 9588 C C . LEU D 1 128 ? -28.238 218.274 -64.518 1.00 32.97 134 LEU D C 1
ATOM 9589 O O . LEU D 1 128 ? -29.001 217.475 -63.945 1.00 35.86 134 LEU D O 1
ATOM 9594 N N . ASP D 1 129 ? -28.444 218.701 -65.757 1.00 32.48 135 ASP D N 1
ATOM 9595 C CA . ASP D 1 129 ? -29.564 218.201 -66.532 1.00 33.88 135 ASP D CA 1
ATOM 9596 C C . ASP D 1 129 ? -29.465 216.702 -66.738 1.00 32.61 135 ASP D C 1
ATOM 9597 O O . ASP D 1 129 ? -30.435 216.012 -66.658 1.00 33.11 135 ASP D O 1
ATOM 9602 N N . TYR D 1 130 ? -28.274 216.202 -67.002 1.00 31.33 136 TYR D N 1
ATOM 9603 C CA . TYR D 1 130 ? -28.093 214.756 -67.155 1.00 31.86 136 TYR D CA 1
ATOM 9604 C C . TYR D 1 130 ? -28.404 214.022 -65.832 1.00 31.90 136 TYR D C 1
ATOM 9605 O O . TYR D 1 130 ? -29.101 212.986 -65.821 1.00 33.09 136 TYR D O 1
ATOM 9614 N N . LEU D 1 131 ? -27.951 214.588 -64.725 1.00 30.45 137 LEU D N 1
ATOM 9615 C CA . LEU D 1 131 ? -28.217 213.989 -63.421 1.00 30.35 137 LEU D CA 1
ATOM 9616 C C . LEU D 1 131 ? -29.728 213.885 -63.207 1.00 32.67 137 LEU D C 1
ATOM 9617 O O . LEU D 1 131 ? -30.245 212.821 -62.821 1.00 32.98 137 LEU D O 1
ATOM 9622 N N . GLN D 1 132 ? -30.433 214.960 -63.526 1.00 33.61 138 GLN D N 1
ATOM 9623 C CA . GLN D 1 132 ? -31.871 215.004 -63.323 1.00 36.97 138 GLN D CA 1
ATOM 9624 C C . GLN D 1 132 ? -32.594 213.962 -64.182 1.00 40.29 138 GLN D C 1
ATOM 9625 O O . GLN D 1 132 ? -33.494 213.280 -63.719 1.00 41.71 138 GLN D O 1
ATOM 9631 N N . ASN D 1 133 ? -32.172 213.813 -65.422 1.00 42.40 139 ASN D N 1
ATOM 9632 C CA . ASN D 1 133 ? -32.734 212.792 -66.262 1.00 45.31 139 ASN D CA 1
ATOM 9633 C C . ASN D 1 133 ? -32.417 211.382 -65.770 1.00 42.52 139 ASN D C 1
ATOM 9634 O O . ASN D 1 133 ? -33.107 210.450 -66.103 1.00 44.75 139 ASN D O 1
ATOM 9639 N N . GLN D 1 134 ? -31.365 211.239 -64.986 1.00 40.93 140 GLN D N 1
ATOM 9640 C CA . GLN D 1 134 ? -31.060 209.969 -64.298 1.00 41.24 140 GLN D CA 1
ATOM 9641 C C . GLN D 1 134 ? -31.650 209.903 -62.857 1.00 41.71 140 GLN D C 1
ATOM 9642 O O . GLN D 1 134 ? -31.408 208.938 -62.114 1.00 40.29 140 GLN D O 1
ATOM 9648 N N . ARG D 1 135 ? -32.434 210.914 -62.501 1.00 42.69 141 ARG D N 1
ATOM 9649 C CA . ARG D 1 135 ? -33.151 210.961 -61.219 1.00 44.67 141 ARG D CA 1
ATOM 9650 C C . ARG D 1 135 ? -32.202 211.133 -60.030 1.00 41.45 141 ARG D C 1
ATOM 9651 O O . ARG D 1 135 ? -32.504 210.677 -58.920 1.00 41.35 141 ARG D O 1
ATOM 9659 N N . ILE D 1 136 ? -31.102 211.854 -60.245 1.00 38.27 142 ILE D N 1
ATOM 9660 C CA . ILE D 1 136 ? -30.114 212.092 -59.187 1.00 35.40 142 ILE D CA 1
ATOM 9661 C C . ILE D 1 136 ? -30.050 213.556 -58.764 1.00 34.40 142 ILE D C 1
ATOM 9662 O O . ILE D 1 136 ? -29.925 214.442 -59.603 1.00 33.26 142 ILE D O 1
ATOM 9667 N N . ILE D 1 137 ? -30.141 213.794 -57.448 1.00 33.52 143 ILE D N 1
ATOM 9668 C CA . ILE D 1 137 ? -29.774 215.091 -56.842 1.00 33.10 143 ILE D CA 1
ATOM 9669 C C . ILE D 1 137 ? -28.390 214.956 -56.213 1.00 31.38 143 ILE D C 1
ATOM 9670 O O . ILE D 1 137 ? -28.136 214.033 -55.475 1.00 32.33 143 ILE D O 1
ATOM 9675 N N . HIS D 1 138 ? -27.510 215.889 -56.487 1.00 30.01 144 HIS D N 1
ATOM 9676 C CA . HIS D 1 138 ? -26.141 215.812 -55.965 1.00 28.46 144 HIS D CA 1
ATOM 9677 C C . HIS D 1 138 ? -26.035 216.328 -54.521 1.00 29.03 144 HIS D C 1
ATOM 9678 O O . HIS D 1 138 ? -25.412 215.700 -53.675 1.00 25.95 144 HIS D O 1
ATOM 9685 N N . ARG D 1 139 ? -26.645 217.495 -54.275 1.00 30.40 145 ARG D N 1
ATOM 9686 C CA . ARG D 1 139 ? -26.792 218.074 -52.937 1.00 31.67 145 ARG D CA 1
ATOM 9687 C C . ARG D 1 139 ? -25.529 218.677 -52.358 1.00 32.06 145 ARG D C 1
ATOM 9688 O O . ARG D 1 139 ? -25.561 219.230 -51.249 1.00 33.24 145 ARG D O 1
ATOM 9696 N N . ASP D 1 140 ? -24.428 218.632 -53.091 1.00 32.47 146 ASP D N 1
ATOM 9697 C CA . ASP D 1 140 ? -23.207 219.253 -52.578 1.00 34.02 146 ASP D CA 1
ATOM 9698 C C . ASP D 1 140 ? -22.368 219.951 -53.652 1.00 31.51 146 ASP D C 1
ATOM 9699 O O . ASP D 1 140 ? -21.159 219.878 -53.662 1.00 29.96 146 ASP D O 1
ATOM 9704 N N . MET D 1 141 ? -23.023 220.721 -54.468 1.00 32.54 147 MET D N 1
ATOM 9705 C CA . MET D 1 141 ? -22.340 221.548 -55.451 1.00 32.10 147 MET D CA 1
ATOM 9706 C C . MET D 1 141 ? -21.712 222.722 -54.751 1.00 33.13 147 MET D C 1
ATOM 9707 O O . MET D 1 141 ? -22.384 223.461 -54.048 1.00 37.38 147 MET D O 1
ATOM 9712 N N . LYS D 1 142 ? -20.429 222.891 -54.961 1.00 30.51 148 LYS D N 1
ATOM 9713 C CA . LYS D 1 142 ? -19.703 223.985 -54.420 1.00 31.38 148 LYS D CA 1
ATOM 9714 C C . LYS D 1 142 ? -18.237 223.898 -54.929 1.00 30.59 148 LYS D C 1
ATOM 9715 O O . LYS D 1 142 ? -17.782 222.842 -55.376 1.00 29.60 148 LYS D O 1
ATOM 9721 N N . PRO D 1 143 ? -17.496 224.986 -54.814 1.00 31.11 149 PRO D N 1
ATOM 9722 C CA . PRO D 1 143 ? -16.162 224.999 -55.411 1.00 31.36 149 PRO D CA 1
ATOM 9723 C C . PRO D 1 143 ? -15.298 223.832 -54.986 1.00 31.73 149 PRO D C 1
ATOM 9724 O O . PRO D 1 143 ? -14.462 223.359 -55.784 1.00 31.25 149 PRO D O 1
ATOM 9728 N N . ASP D 1 144 ? -15.490 223.350 -53.754 1.00 31.07 150 ASP D N 1
ATOM 9729 C CA . ASP D 1 144 ? -14.638 222.274 -53.230 1.00 31.24 150 ASP D CA 1
ATOM 9730 C C . ASP D 1 144 ? -14.870 220.989 -54.006 1.00 30.37 150 ASP D C 1
ATOM 9731 O O . ASP D 1 144 ? -13.996 220.119 -54.057 1.00 31.42 150 ASP D O 1
ATOM 9736 N N . ASN D 1 145 ? -16.031 220.891 -54.638 1.00 29.88 151 ASN D N 1
ATOM 9737 C CA . ASN D 1 145 ? -16.454 219.649 -55.301 1.00 30.19 151 ASN D CA 1
ATOM 9738 C C . ASN D 1 145 ? -16.516 219.752 -56.834 1.00 30.01 151 ASN D C 1
ATOM 9739 O O . ASN D 1 145 ? -16.988 218.812 -57.506 1.00 27.76 151 ASN D O 1
ATOM 9744 N N . ILE D 1 146 ? -15.970 220.846 -57.381 1.00 30.30 152 ILE D N 1
ATOM 9745 C CA . ILE D 1 146 ? -15.889 221.019 -58.815 1.00 30.46 152 ILE D CA 1
ATOM 9746 C C . ILE D 1 146 ? -14.437 221.075 -59.238 1.00 30.76 152 ILE D C 1
ATOM 9747 O O . ILE D 1 146 ? -13.731 222.014 -58.891 1.00 31.16 152 ILE D O 1
ATOM 9752 N N . LEU D 1 147 ? -14.019 220.096 -60.047 1.00 29.55 153 LEU D N 1
ATOM 9753 C CA . LEU D 1 147 ? -12.609 219.946 -60.424 1.00 29.27 153 LEU D CA 1
ATOM 9754 C C . LEU D 1 147 ? -12.367 220.330 -61.885 1.00 28.44 153 LEU D C 1
ATOM 9755 O O . LEU D 1 147 ? -13.260 220.216 -62.737 1.00 27.36 153 LEU D O 1
ATOM 9760 N N . LEU D 1 148 ? -11.142 220.765 -62.151 1.00 29.14 154 LEU D N 1
ATOM 9761 C CA . LEU D 1 148 ? -10.731 221.200 -63.465 1.00 29.40 154 LEU D CA 1
ATOM 9762 C C . LEU D 1 148 ? -9.866 220.146 -64.083 1.00 29.10 154 LEU D C 1
ATOM 9763 O O . LEU D 1 148 ? -9.008 219.594 -63.418 1.00 28.17 154 LEU D O 1
ATOM 9768 N N . ASP D 1 149 ? -10.019 219.928 -65.382 1.00 30.11 155 ASP D N 1
ATOM 9769 C CA . ASP D 1 149 ? -8.981 219.211 -66.136 1.00 32.65 155 ASP D CA 1
ATOM 9770 C C . ASP D 1 149 ? -7.897 220.180 -66.598 1.00 34.66 155 ASP D C 1
ATOM 9771 O O . ASP D 1 149 ? -7.939 221.362 -66.317 1.00 33.76 155 ASP D O 1
ATOM 9776 N N . GLU D 1 150 ? -6.943 219.653 -67.324 1.00 38.91 156 GLU D N 1
ATOM 9777 C CA . GLU D 1 150 ? -5.794 220.404 -67.734 1.00 41.22 156 GLU D CA 1
ATOM 9778 C C . GLU D 1 150 ? -6.144 221.513 -68.736 1.00 41.92 156 GLU D C 1
ATOM 9779 O O . GLU D 1 150 ? -5.342 222.414 -68.934 1.00 43.35 156 GLU D O 1
ATOM 9785 N N . HIS D 1 151 ? -7.341 221.458 -69.355 1.00 39.13 157 HIS D N 1
ATOM 9786 C CA . HIS D 1 151 ? -7.763 222.501 -70.337 1.00 38.97 157 HIS D CA 1
ATOM 9787 C C . HIS D 1 151 ? -8.723 223.517 -69.762 1.00 37.40 157 HIS D C 1
ATOM 9788 O O . HIS D 1 151 ? -9.232 224.369 -70.483 1.00 37.32 157 HIS D O 1
ATOM 9795 N N . GLY D 1 152 ? -9.046 223.377 -68.477 1.00 34.75 158 GLY D N 1
ATOM 9796 C CA . GLY D 1 152 ? -9.921 224.298 -67.812 1.00 33.76 158 GLY D CA 1
ATOM 9797 C C . GLY D 1 152 ? -11.425 223.971 -67.848 1.00 32.19 158 GLY D C 1
ATOM 9798 O O . GLY D 1 152 ? -12.257 224.819 -67.541 1.00 30.63 158 GLY D O 1
ATOM 9799 N N . HIS D 1 153 ? -11.777 222.739 -68.179 1.00 30.88 159 HIS D N 1
ATOM 9800 C CA . HIS D 1 153 ? -13.169 222.333 -68.094 1.00 28.78 159 HIS D CA 1
ATOM 9801 C C . HIS D 1 153 ? -13.491 221.913 -66.688 1.00 27.38 159 HIS D C 1
ATOM 9802 O O . HIS D 1 153 ? -12.643 221.363 -65.981 1.00 27.25 159 HIS D O 1
ATOM 9809 N N . VAL D 1 154 ? -14.741 222.133 -66.277 1.00 26.92 160 VAL D N 1
ATOM 9810 C CA . VAL D 1 154 ? -15.154 221.897 -64.891 1.00 25.59 160 VAL D CA 1
ATOM 9811 C C . VAL D 1 154 ? -15.993 220.619 -64.814 1.00 25.49 160 VAL D C 1
ATOM 9812 O O . VAL D 1 154 ? -16.697 220.286 -65.758 1.00 26.33 160 VAL D O 1
ATOM 9816 N N . HIS D 1 155 ? -15.935 219.946 -63.666 1.00 25.33 161 HIS D N 1
ATOM 9817 C CA . HIS D 1 155 ? -16.478 218.578 -63.486 1.00 24.89 161 HIS D CA 1
ATOM 9818 C C . HIS D 1 155 ? -17.012 218.409 -62.090 1.00 24.96 161 HIS D C 1
ATOM 9819 O O . HIS D 1 155 ? -16.374 218.830 -61.129 1.00 24.93 161 HIS D O 1
ATOM 9826 N N . ILE D 1 156 ? -18.165 217.746 -61.962 1.00 26.01 162 ILE D N 1
ATOM 9827 C CA . ILE D 1 156 ? -18.767 217.485 -60.664 1.00 24.55 162 ILE D CA 1
ATOM 9828 C C . ILE D 1 156 ? -18.206 216.185 -60.073 1.00 25.34 162 ILE D C 1
ATOM 9829 O O . ILE D 1 156 ? -18.240 215.132 -60.735 1.00 26.66 162 ILE D O 1
ATOM 9834 N N . THR D 1 157 ? -17.746 216.249 -58.818 1.00 24.45 163 THR D N 1
ATOM 9835 C CA . THR D 1 157 ? -17.389 215.058 -58.077 1.00 24.80 163 THR D CA 1
ATOM 9836 C C . THR D 1 157 ? -17.997 215.026 -56.633 1.00 26.42 163 THR D C 1
ATOM 9837 O O . THR D 1 157 ? -18.858 215.839 -56.288 1.00 26.66 163 THR D O 1
ATOM 9841 N N . ASP D 1 158 ? -17.561 214.033 -55.838 1.00 28.14 164 ASP D N 1
ATOM 9842 C CA . ASP D 1 158 ? -18.046 213.794 -54.479 1.00 27.45 164 ASP D CA 1
ATOM 9843 C C . ASP D 1 158 ? -19.554 213.633 -54.352 1.00 27.34 164 ASP D C 1
ATOM 9844 O O . ASP D 1 158 ? -20.252 214.513 -53.851 1.00 27.27 164 ASP D O 1
ATOM 9849 N N . PHE D 1 159 ? -20.024 212.452 -54.721 1.00 27.18 165 PHE D N 1
ATOM 9850 C CA . PHE D 1 159 ? -21.425 212.111 -54.660 1.00 28.21 165 PHE D CA 1
ATOM 9851 C C . PHE D 1 159 ? -21.750 211.495 -53.288 1.00 30.84 165 PHE D C 1
ATOM 9852 O O . PHE D 1 159 ? -22.639 210.656 -53.161 1.00 33.48 165 PHE D O 1
ATOM 9860 N N . ASN D 1 160 ? -21.022 211.930 -52.265 1.00 32.90 166 ASN D N 1
ATOM 9861 C CA . ASN D 1 160 ? -21.138 211.333 -50.921 1.00 34.40 166 ASN D CA 1
ATOM 9862 C C . ASN D 1 160 ? -22.576 211.432 -50.344 1.00 33.31 166 ASN D C 1
ATOM 9863 O O . ASN D 1 160 ? -23.065 210.490 -49.742 1.00 31.75 166 ASN D O 1
ATOM 9868 N N . ILE D 1 161 ? -23.281 212.520 -50.641 1.00 32.11 167 ILE D N 1
ATOM 9869 C CA . ILE D 1 161 ? -24.649 212.637 -50.236 1.00 32.22 167 ILE D CA 1
ATOM 9870 C C . ILE D 1 161 ? -25.637 212.776 -51.368 1.00 32.62 167 ILE D C 1
ATOM 9871 O O . ILE D 1 161 ? -26.731 213.315 -51.171 1.00 33.81 167 ILE D O 1
ATOM 9876 N N . ALA D 1 162 ? -25.288 212.251 -52.546 1.00 30.91 168 ALA D N 1
ATOM 9877 C CA . ALA D 1 162 ? -26.190 212.294 -53.678 1.00 29.93 168 ALA D CA 1
ATOM 9878 C C . ALA D 1 162 ? -27.309 211.261 -53.485 1.00 30.13 168 ALA D C 1
ATOM 9879 O O . ALA D 1 162 ? -27.108 210.219 -52.875 1.00 30.20 168 ALA D O 1
ATOM 9881 N N . ALA D 1 163 ? -28.502 211.586 -53.955 1.00 32.20 169 ALA D N 1
ATOM 9882 C CA . ALA D 1 163 ? -29.681 210.720 -53.724 1.00 34.29 169 ALA D CA 1
ATOM 9883 C C . ALA D 1 163 ? -30.367 210.406 -55.025 1.00 35.12 169 ALA D C 1
ATOM 9884 O O . ALA D 1 163 ? -30.434 211.237 -55.899 1.00 33.53 169 ALA D O 1
ATOM 9886 N N . MET D 1 164 ? -30.894 209.199 -55.118 1.00 38.63 170 MET D N 1
ATOM 9887 C CA . MET D 1 164 ? -31.790 208.844 -56.152 1.00 43.93 170 MET D CA 1
ATOM 9888 C C . MET D 1 164 ? -33.173 209.284 -55.721 1.00 44.44 170 MET D C 1
ATOM 9889 O O . MET D 1 164 ? -33.619 208.904 -54.670 1.00 46.89 170 MET D O 1
ATOM 9894 N N . LEU D 1 165 ? -33.838 210.103 -56.538 1.00 44.38 171 LEU D N 1
ATOM 9895 C CA . LEU D 1 165 ? -35.206 210.569 -56.248 1.00 45.40 171 LEU D CA 1
ATOM 9896 C C . LEU D 1 165 ? -36.192 209.938 -57.216 1.00 47.81 171 LEU D C 1
ATOM 9897 O O . LEU D 1 165 ? -36.279 210.357 -58.347 1.00 46.54 171 LEU D O 1
ATOM 9902 N N . PRO D 1 166 ? -36.938 208.910 -56.770 1.00 53.52 172 PRO D N 1
ATOM 9903 C CA . PRO D 1 166 ? -37.960 208.287 -57.648 1.00 57.41 172 PRO D CA 1
ATOM 9904 C C . PRO D 1 166 ? -39.040 209.274 -58.086 1.00 59.50 172 PRO D C 1
ATOM 9905 O O . PRO D 1 166 ? -39.276 210.272 -57.403 1.00 57.09 172 PRO D O 1
ATOM 9909 N N . ARG D 1 167 ? -39.676 208.992 -59.224 1.00 64.00 173 ARG D N 1
ATOM 9910 C CA . ARG D 1 167 ? -40.700 209.876 -59.774 1.00 68.47 173 ARG D CA 1
ATOM 9911 C C . ARG D 1 167 ? -41.861 210.011 -58.811 1.00 69.75 173 ARG D C 1
ATOM 9912 O O . ARG D 1 167 ? -42.221 209.063 -58.124 1.00 69.36 173 ARG D O 1
ATOM 9920 N N . GLU D 1 168 ? -42.438 211.200 -58.761 1.00 71.92 174 GLU D N 1
ATOM 9921 C CA . GLU D 1 168 ? -43.569 211.472 -57.885 1.00 78.58 174 GLU D CA 1
ATOM 9922 C C . GLU D 1 168 ? -43.257 211.104 -56.441 1.00 77.73 174 GLU D C 1
ATOM 9923 O O . GLU D 1 168 ? -44.114 210.562 -55.730 1.00 81.31 174 GLU D O 1
ATOM 9929 N N . THR D 1 169 ? -42.021 211.357 -56.023 1.00 72.64 175 THR D N 1
ATOM 9930 C CA . THR D 1 169 ? -41.670 211.330 -54.613 1.00 71.25 175 THR D CA 1
ATOM 9931 C C . THR D 1 169 ? -40.968 212.622 -54.270 1.00 70.34 175 THR D C 1
ATOM 9932 O O . THR D 1 169 ? -40.557 213.390 -55.154 1.00 63.67 175 THR D O 1
ATOM 9936 N N . GLN D 1 170 ? -40.848 212.879 -52.983 1.00 74.89 176 GLN D N 1
ATOM 9937 C CA . GLN D 1 170 ? -40.136 214.059 -52.526 1.00 74.47 176 GLN D CA 1
ATOM 9938 C C . GLN D 1 170 ? -39.144 213.677 -51.460 1.00 70.10 176 GLN D C 1
ATOM 9939 O O . GLN D 1 170 ? -39.203 212.585 -50.888 1.00 72.64 176 GLN D O 1
ATOM 9945 N N . ILE D 1 171 ? -38.247 214.590 -51.180 1.00 64.27 177 ILE D N 1
ATOM 9946 C CA . ILE D 1 171 ? -37.206 214.355 -50.229 1.00 60.82 177 ILE D CA 1
ATOM 9947 C C . ILE D 1 171 ? -37.214 215.518 -49.240 1.00 59.03 177 ILE D C 1
ATOM 9948 O O . ILE D 1 171 ? -37.387 216.664 -49.634 1.00 57.58 177 ILE D O 1
ATOM 9953 N N . THR D 1 172 ? -37.103 215.206 -47.953 1.00 59.74 178 THR D N 1
ATOM 9954 C CA . THR D 1 172 ? -37.138 216.233 -46.901 1.00 61.11 178 THR D CA 1
ATOM 9955 C C . THR D 1 172 ? -35.834 216.336 -46.100 1.00 60.94 178 THR D C 1
ATOM 9956 O O . THR D 1 172 ? -35.562 217.372 -45.490 1.00 58.35 178 THR D O 1
ATOM 9960 N N . THR D 1 173 ? -35.030 215.265 -46.099 1.00 62.96 179 THR D N 1
ATOM 9961 C CA . THR D 1 173 ? -33.900 215.179 -45.173 1.00 61.80 179 THR D CA 1
ATOM 9962 C C . THR D 1 173 ? -32.872 216.272 -45.453 1.00 55.11 179 THR D C 1
ATOM 9963 O O . THR D 1 173 ? -32.544 216.557 -46.569 1.00 48.01 179 THR D O 1
ATOM 9967 N N . MET D 1 174 ? -32.415 216.883 -44.385 1.00 57.05 180 MET D N 1
ATOM 9968 C CA . MET D 1 174 ? -31.495 217.982 -44.436 1.00 55.48 180 MET D CA 1
ATOM 9969 C C . MET D 1 174 ? -30.094 217.407 -44.629 1.00 50.40 180 MET D C 1
ATOM 9970 O O . MET D 1 174 ? -29.541 216.769 -43.725 1.00 52.78 180 MET D O 1
ATOM 9975 N N . ALA D 1 175 ? -29.535 217.580 -45.818 1.00 43.31 181 ALA D N 1
ATOM 9976 C CA . ALA D 1 175 ? -28.168 217.210 -46.052 1.00 38.80 181 ALA D CA 1
ATOM 9977 C C . ALA D 1 175 ? -27.560 218.128 -47.086 1.00 37.02 181 ALA D C 1
ATOM 9978 O O . ALA D 1 175 ? -28.115 218.303 -48.168 1.00 37.90 181 ALA D O 1
ATOM 9980 N N . GLY D 1 176 ? -26.433 218.745 -46.749 1.00 35.90 182 GLY D N 1
ATOM 9981 C CA . GLY D 1 176 ? -25.765 219.665 -47.660 1.00 34.87 182 GLY D CA 1
ATOM 9982 C C . GLY D 1 176 ? -24.762 220.537 -46.958 1.00 35.21 182 GLY D C 1
ATOM 9983 O O . GLY D 1 176 ? -24.573 220.414 -45.756 1.00 37.68 182 GLY D O 1
ATOM 9984 N N . THR D 1 177 ? -24.095 221.412 -47.713 1.00 34.88 183 THR D N 1
ATOM 9985 C CA . THR D 1 177 ? -23.267 222.458 -47.122 1.00 34.36 183 THR D CA 1
ATOM 9986 C C . THR D 1 177 ? -24.092 223.726 -47.020 1.00 36.02 183 THR D C 1
ATOM 9987 O O . THR D 1 177 ? -24.567 224.256 -48.005 1.00 35.43 183 THR D O 1
ATOM 9991 N N . LYS D 1 178 ? -24.273 224.203 -45.796 1.00 38.63 184 LYS D N 1
ATOM 9992 C CA . LYS D 1 178 ? -25.356 225.124 -45.473 1.00 38.24 184 LYS D CA 1
ATOM 9993 C C . LYS D 1 178 ? -25.339 226.427 -46.284 1.00 39.00 184 LYS D C 1
ATOM 9994 O O . LYS D 1 178 ? -26.400 226.864 -46.765 1.00 39.92 184 LYS D O 1
ATOM 10000 N N . PRO D 1 179 ? -24.149 227.037 -46.479 1.00 38.32 185 PRO D N 1
ATOM 10001 C CA . PRO D 1 179 ? -24.157 228.302 -47.231 1.00 37.88 185 PRO D CA 1
ATOM 10002 C C . PRO D 1 179 ? -24.510 228.113 -48.699 1.00 36.77 185 PRO D C 1
ATOM 10003 O O . PRO D 1 179 ? -24.762 229.106 -49.392 1.00 37.56 185 PRO D O 1
ATOM 10007 N N . TYR D 1 180 ? -24.584 226.848 -49.159 1.00 34.46 186 TYR D N 1
ATOM 10008 C CA . TYR D 1 180 ? -24.952 226.539 -50.572 1.00 33.41 186 TYR D CA 1
ATOM 10009 C C . TYR D 1 180 ? -26.342 225.955 -50.719 1.00 33.68 186 TYR D C 1
ATOM 10010 O O . TYR D 1 180 ? -26.782 225.672 -51.833 1.00 33.26 186 TYR D O 1
ATOM 10019 N N . MET D 1 181 ? -27.021 225.748 -49.603 1.00 35.31 187 MET D N 1
ATOM 10020 C CA . MET D 1 181 ? -28.259 225.019 -49.593 1.00 36.30 187 MET D CA 1
ATOM 10021 C C . MET D 1 181 ? -29.413 225.981 -49.874 1.00 37.73 187 MET D C 1
ATOM 10022 O O . MET D 1 181 ? -29.375 227.151 -49.475 1.00 39.01 187 MET D O 1
ATOM 10027 N N . ALA D 1 182 ? -30.423 225.485 -50.589 1.00 37.45 188 ALA D N 1
ATOM 10028 C CA . ALA D 1 182 ? -31.516 226.316 -51.089 1.00 38.86 188 ALA D CA 1
ATOM 10029 C C . ALA D 1 182 ? -32.559 226.561 -49.998 1.00 40.40 188 ALA D C 1
ATOM 10030 O O . ALA D 1 182 ? -32.740 225.722 -49.114 1.00 39.94 188 ALA D O 1
ATOM 10032 N N . PRO D 1 183 ? -33.286 227.691 -50.091 1.00 42.02 189 PRO D N 1
ATOM 10033 C CA . PRO D 1 183 ? -34.252 228.063 -49.067 1.00 44.19 189 PRO D CA 1
ATOM 10034 C C . PRO D 1 183 ? -35.318 227.009 -48.795 1.00 45.53 189 PRO D C 1
ATOM 10035 O O . PRO D 1 183 ? -35.752 226.856 -47.656 1.00 48.41 189 PRO D O 1
ATOM 10039 N N . GLU D 1 184 ? -35.739 226.290 -49.820 1.00 44.78 190 GLU D N 1
ATOM 10040 C CA . GLU D 1 184 ? -36.785 225.293 -49.648 1.00 45.85 190 GLU D CA 1
ATOM 10041 C C . GLU D 1 184 ? -36.317 224.095 -48.823 1.00 46.52 190 GLU D C 1
ATOM 10042 O O . GLU D 1 184 ? -37.135 223.278 -48.403 1.00 48.13 190 GLU D O 1
ATOM 10048 N N . MET D 1 185 ? -34.998 223.976 -48.615 1.00 46.22 191 MET D N 1
ATOM 10049 C CA . MET D 1 185 ? -34.435 222.894 -47.807 1.00 46.61 191 MET D CA 1
ATOM 10050 C C . MET D 1 185 ? -34.642 223.139 -46.323 1.00 50.53 191 MET D C 1
ATOM 10051 O O . MET D 1 185 ? -34.580 222.200 -45.538 1.00 51.95 191 MET D O 1
ATOM 10056 N N . PHE D 1 186 ? -34.883 224.401 -45.944 1.00 53.66 192 PHE D N 1
ATOM 10057 C CA . PHE D 1 186 ? -35.027 224.789 -44.538 1.00 58.92 192 PHE D CA 1
ATOM 10058 C C . PHE D 1 186 ? -36.462 224.988 -44.100 1.00 67.29 192 PHE D C 1
ATOM 10059 O O . PHE D 1 186 ? -36.722 225.032 -42.915 1.00 72.83 192 PHE D O 1
ATOM 10067 N N . SER D 1 187 ? -37.401 225.143 -45.029 1.00 75.26 193 SER D N 1
ATOM 10068 C CA A SER D 1 187 ? -38.801 225.380 -44.650 0.50 81.89 193 SER D CA 1
ATOM 10069 C CA B SER D 1 187 ? -38.781 225.397 -44.619 0.50 81.98 193 SER D CA 1
ATOM 10070 C C . SER D 1 187 ? -39.309 224.216 -43.803 1.00 86.46 193 SER D C 1
ATOM 10071 O O . SER D 1 187 ? -39.154 223.047 -44.184 1.00 83.08 193 SER D O 1
ATOM 10076 N N . SER D 1 188 ? -39.888 224.540 -42.648 1.00 96.22 194 SER D N 1
ATOM 10077 C CA . SER D 1 188 ? -40.420 223.549 -41.721 1.00 102.84 194 SER D CA 1
ATOM 10078 C C . SER D 1 188 ? -41.947 223.403 -41.878 1.00 110.90 194 SER D C 1
ATOM 10079 O O . SER D 1 188 ? -42.611 222.816 -41.015 1.00 116.27 194 SER D O 1
ATOM 10082 N N . ARG D 1 189 ? -42.497 223.935 -42.978 1.00 112.22 195 ARG D N 1
ATOM 10083 C CA . ARG D 1 189 ? -43.899 223.686 -43.329 1.00 113.97 195 ARG D CA 1
ATOM 10084 C C . ARG D 1 189 ? -44.098 222.186 -43.579 1.00 118.61 195 ARG D C 1
ATOM 10085 O O . ARG D 1 189 ? -43.358 221.577 -44.361 1.00 122.53 195 ARG D O 1
ATOM 10087 N N . LYS D 1 190 ? -45.070 221.595 -42.876 1.00 121.95 196 LYS D N 1
ATOM 10088 C CA . LYS D 1 190 ? -45.280 220.138 -42.890 1.00 119.08 196 LYS D CA 1
ATOM 10089 C C . LYS D 1 190 ? -45.526 219.615 -44.308 1.00 115.27 196 LYS D C 1
ATOM 10090 O O . LYS D 1 190 ? -45.045 218.543 -44.666 1.00 113.89 196 LYS D O 1
ATOM 10092 N N . GLY D 1 191 ? -46.296 220.370 -45.095 1.00 114.59 197 GLY D N 1
ATOM 10093 C CA . GLY D 1 191 ? -46.454 220.104 -46.535 1.00 108.30 197 GLY D CA 1
ATOM 10094 C C . GLY D 1 191 ? -45.346 220.751 -47.361 1.00 101.94 197 GLY D C 1
ATOM 10095 O O . GLY D 1 191 ? -45.466 221.915 -47.775 1.00 103.02 197 GLY D O 1
ATOM 10096 N N . ALA D 1 192 ? -44.274 219.991 -47.611 1.00 91.19 198 ALA D N 1
ATOM 10097 C CA . ALA D 1 192 ? -43.053 220.546 -48.179 1.00 85.74 198 ALA D CA 1
ATOM 10098 C C . ALA D 1 192 ? -42.109 219.447 -48.680 1.00 81.37 198 ALA D C 1
ATOM 10099 O O . ALA D 1 192 ? -42.465 218.259 -48.726 1.00 83.51 198 ALA D O 1
ATOM 10101 N N . GLY D 1 193 ? -40.900 219.863 -49.040 1.00 73.75 199 GLY D N 1
ATOM 10102 C CA . GLY D 1 193 ? -39.863 218.960 -49.557 1.00 67.30 199 GLY D CA 1
ATOM 10103 C C . GLY D 1 193 ? -38.959 219.738 -50.487 1.00 60.04 199 GLY D C 1
ATOM 10104 O O . GLY D 1 193 ? -39.113 220.954 -50.637 1.00 58.28 199 GLY D O 1
ATOM 10105 N N . TYR D 1 194 ? -38.011 219.059 -51.103 1.00 54.07 200 TYR D N 1
ATOM 10106 C CA . TYR D 1 194 ? -37.229 219.680 -52.161 1.00 51.30 200 TYR D CA 1
ATOM 10107 C C . TYR D 1 194 ? -36.904 218.679 -53.249 1.00 50.09 200 TYR D C 1
ATOM 10108 O O . TYR D 1 194 ? -37.202 217.506 -53.119 1.00 50.59 200 TYR D O 1
ATOM 10117 N N . SER D 1 195 ? -36.289 219.164 -54.321 1.00 51.26 201 SER D N 1
ATOM 10118 C CA . SER D 1 195 ? -36.018 218.347 -55.515 1.00 50.96 201 SER D CA 1
ATOM 10119 C C . SER D 1 195 ? -34.733 218.809 -56.228 1.00 47.24 201 SER D C 1
ATOM 10120 O O . SER D 1 195 ? -33.876 219.472 -55.631 1.00 44.83 201 SER D O 1
ATOM 10123 N N . PHE D 1 196 ? -34.627 218.466 -57.511 1.00 44.87 202 PHE D N 1
ATOM 10124 C CA . PHE D 1 196 ? -33.426 218.742 -58.303 1.00 40.93 202 PHE D CA 1
ATOM 10125 C C . PHE D 1 196 ? -33.039 220.209 -58.306 1.00 40.71 202 PHE D C 1
ATOM 10126 O O . PHE D 1 196 ? -31.855 220.544 -58.386 1.00 43.17 202 PHE D O 1
ATOM 10134 N N . ALA D 1 197 ? -34.020 221.089 -58.173 1.00 41.76 203 ALA D N 1
ATOM 10135 C CA . ALA D 1 197 ? -33.762 222.517 -58.242 1.00 39.80 203 ALA D CA 1
ATOM 10136 C C . ALA D 1 197 ? -32.719 223.001 -57.243 1.00 38.23 203 ALA D C 1
ATOM 10137 O O . ALA D 1 197 ? -32.108 224.035 -57.459 1.00 37.17 203 ALA D O 1
ATOM 10139 N N . VAL D 1 198 ? -32.507 222.268 -56.143 1.00 37.79 204 VAL D N 1
ATOM 10140 C CA . VAL D 1 198 ? -31.508 222.704 -55.135 1.00 36.97 204 VAL D CA 1
ATOM 10141 C C . VAL D 1 198 ? -30.090 222.719 -55.714 1.00 36.44 204 VAL D C 1
ATOM 10142 O O . VAL D 1 198 ? -29.266 223.598 -55.369 1.00 36.87 204 VAL D O 1
ATOM 10146 N N . ASP D 1 199 ? -29.801 221.782 -56.613 1.00 35.73 205 ASP D N 1
ATOM 10147 C CA . ASP D 1 199 ? -28.493 221.768 -57.273 1.00 34.36 205 ASP D CA 1
ATOM 10148 C C . ASP D 1 199 ? -28.270 223.037 -58.133 1.00 32.46 205 ASP D C 1
ATOM 10149 O O . ASP D 1 199 ? -27.111 223.445 -58.374 1.00 30.22 205 ASP D O 1
ATOM 10154 N N . TRP D 1 200 ? -29.362 223.665 -58.570 1.00 32.15 206 TRP D N 1
ATOM 10155 C CA . TRP D 1 200 ? -29.262 224.822 -59.457 1.00 32.15 206 TRP D CA 1
ATOM 10156 C C . TRP D 1 200 ? -29.070 226.082 -58.679 1.00 33.37 206 TRP D C 1
ATOM 10157 O O . TRP D 1 200 ? -28.344 226.980 -59.110 1.00 32.63 206 TRP D O 1
ATOM 10168 N N . TRP D 1 201 ? -29.699 226.150 -57.505 1.00 35.46 207 TRP D N 1
ATOM 10169 C CA . TRP D 1 201 ? -29.413 227.190 -56.505 1.00 35.38 207 TRP D CA 1
ATOM 10170 C C . TRP D 1 201 ? -27.972 227.221 -56.119 1.00 34.65 207 TRP D C 1
ATOM 10171 O O . TRP D 1 201 ? -27.337 228.277 -56.139 1.00 33.64 207 TRP D O 1
ATOM 10182 N N . SER D 1 202 ? -27.440 226.062 -55.731 1.00 34.11 208 SER D N 1
ATOM 10183 C CA . SER D 1 202 ? -26.046 225.965 -55.306 1.00 33.98 208 SER D CA 1
ATOM 10184 C C . SER D 1 202 ? -25.092 226.335 -56.458 1.00 34.11 208 SER D C 1
ATOM 10185 O O . SER D 1 202 ? -24.074 226.945 -56.238 1.00 35.94 208 SER D O 1
ATOM 10188 N N . LEU D 1 203 ? -25.459 225.993 -57.686 1.00 34.08 209 LEU D N 1
ATOM 10189 C CA . LEU D 1 203 ? -24.668 226.413 -58.861 1.00 33.69 209 LEU D CA 1
ATOM 10190 C C . LEU D 1 203 ? -24.617 227.961 -58.962 1.00 34.35 209 LEU D C 1
ATOM 10191 O O . LEU D 1 203 ? -23.549 228.555 -59.133 1.00 33.28 209 LEU D O 1
ATOM 10196 N N . GLY D 1 204 ? -25.780 228.585 -58.811 1.00 34.85 210 GLY D N 1
ATOM 10197 C CA . GLY D 1 204 ? -25.865 230.011 -58.599 1.00 36.36 210 GLY D CA 1
ATOM 10198 C C . GLY D 1 204 ? -24.888 230.549 -57.567 1.00 37.12 210 GLY D C 1
ATOM 10199 O O . GLY D 1 204 ? -24.121 231.502 -57.850 1.00 38.35 210 GLY D O 1
ATOM 10200 N N . VAL D 1 205 ? -24.917 229.966 -56.362 1.00 35.98 211 VAL D N 1
ATOM 10201 C CA . VAL D 1 205 ? -24.142 230.487 -55.257 1.00 35.60 211 VAL D CA 1
ATOM 10202 C C . VAL D 1 205 ? -22.687 230.372 -55.640 1.00 36.10 211 VAL D C 1
ATOM 10203 O O . VAL D 1 205 ? -21.914 231.334 -55.537 1.00 37.81 211 VAL D O 1
ATOM 10207 N N . THR D 1 206 ? -22.337 229.215 -56.178 1.00 36.32 212 THR D N 1
ATOM 10208 C CA . THR D 1 206 ? -20.965 228.944 -56.634 1.00 35.15 212 THR D CA 1
ATOM 10209 C C . THR D 1 206 ? -20.538 229.930 -57.703 1.00 35.28 212 THR D C 1
ATOM 10210 O O . THR D 1 206 ? -19.498 230.546 -57.595 1.00 34.99 212 THR D O 1
ATOM 10214 N N . ALA D 1 207 ? -21.387 230.129 -58.704 1.00 36.74 213 ALA D N 1
ATOM 10215 C CA . ALA D 1 207 ? -21.088 231.085 -59.793 1.00 37.93 213 ALA D CA 1
ATOM 10216 C C . ALA D 1 207 ? -20.877 232.493 -59.252 1.00 39.91 213 ALA D C 1
ATOM 10217 O O . ALA D 1 207 ? -19.903 233.172 -59.627 1.00 42.26 213 ALA D O 1
ATOM 10219 N N . TYR D 1 208 ? -21.789 232.929 -58.372 1.00 39.58 214 TYR D N 1
ATOM 10220 C CA . TYR D 1 208 ? -21.669 234.230 -57.696 1.00 40.19 214 TYR D CA 1
ATOM 10221 C C . TYR D 1 208 ? -20.334 234.313 -56.962 1.00 38.69 214 TYR D C 1
ATOM 10222 O O . TYR D 1 208 ? -19.595 235.292 -57.061 1.00 39.08 214 TYR D O 1
ATOM 10231 N N . GLU D 1 209 ? -20.026 233.253 -56.251 1.00 36.82 215 GLU D N 1
ATOM 10232 C CA . GLU D 1 209 ? -18.825 233.192 -55.423 1.00 36.73 215 GLU D CA 1
ATOM 10233 C C . GLU D 1 209 ? -17.557 233.264 -56.282 1.00 36.15 215 GLU D C 1
ATOM 10234 O O . GLU D 1 209 ? -16.597 233.929 -55.932 1.00 38.30 215 GLU D O 1
ATOM 10240 N N . LEU D 1 210 ? -17.582 232.627 -57.429 1.00 35.70 216 LEU D N 1
ATOM 10241 C CA . LEU D 1 210 ? -16.435 232.681 -58.341 1.00 36.35 216 LEU D CA 1
ATOM 10242 C C . LEU D 1 210 ? -16.207 234.103 -58.870 1.00 38.28 216 LEU D C 1
ATOM 10243 O O . LEU D 1 210 ? -15.080 234.531 -58.994 1.00 39.33 216 LEU D O 1
ATOM 10248 N N . LEU D 1 211 ? -17.290 234.808 -59.203 1.00 40.40 217 LEU D N 1
ATOM 10249 C CA . LEU D 1 211 ? -17.193 236.183 -59.732 1.00 43.76 217 LEU D CA 1
ATOM 10250 C C . LEU D 1 211 ? -16.817 237.176 -58.656 1.00 47.47 217 LEU D C 1
ATOM 10251 O O . LEU D 1 211 ? -15.850 237.913 -58.805 1.00 49.45 217 LEU D O 1
ATOM 10256 N N . ARG D 1 212 ? -17.561 237.189 -57.556 1.00 50.35 218 ARG D N 1
ATOM 10257 C CA . ARG D 1 212 ? -17.320 238.201 -56.506 1.00 52.55 218 ARG D CA 1
ATOM 10258 C C . ARG D 1 212 ? -16.170 237.882 -55.541 1.00 51.67 218 ARG D C 1
ATOM 10259 O O . ARG D 1 212 ? -15.634 238.770 -54.916 1.00 54.84 218 ARG D O 1
ATOM 10267 N N . GLY D 1 213 ? -15.831 236.614 -55.389 1.00 50.64 219 GLY D N 1
ATOM 10268 C CA . GLY D 1 213 ? -14.809 236.203 -54.401 1.00 50.04 219 GLY D CA 1
ATOM 10269 C C . GLY D 1 213 ? -15.420 235.908 -53.034 1.00 50.12 219 GLY D C 1
ATOM 10270 O O . GLY D 1 213 ? -14.708 235.646 -52.065 1.00 51.05 219 GLY D O 1
ATOM 10271 N N . ARG D 1 214 ? -16.742 235.959 -52.957 1.00 49.06 220 ARG D N 1
ATOM 10272 C CA . ARG D 1 214 ? -17.444 235.580 -51.763 1.00 48.57 220 ARG D CA 1
ATOM 10273 C C . ARG D 1 214 ? -18.899 235.274 -52.056 1.00 46.22 220 ARG D C 1
ATOM 10274 O O . ARG D 1 214 ? -19.428 235.625 -53.118 1.00 44.16 220 ARG D O 1
ATOM 10282 N N . ARG D 1 215 ? -19.551 234.624 -51.101 1.00 44.79 221 ARG D N 1
ATOM 10283 C CA . ARG D 1 215 ? -20.875 234.105 -51.310 1.00 42.94 221 ARG D CA 1
ATOM 10284 C C . ARG D 1 215 ? -21.866 235.199 -51.153 1.00 45.10 221 ARG D C 1
ATOM 10285 O O . ARG D 1 215 ? -21.561 236.246 -50.556 1.00 47.85 221 ARG D O 1
ATOM 10293 N N . PRO D 1 216 ? -23.058 235.001 -51.702 1.00 45.09 222 PRO D N 1
ATOM 10294 C CA . PRO D 1 216 ? -24.085 236.045 -51.722 1.00 47.55 222 PRO D CA 1
ATOM 10295 C C . PRO D 1 216 ? -24.888 236.182 -50.429 1.00 50.94 222 PRO D C 1
ATOM 10296 O O . PRO D 1 216 ? -25.584 237.199 -50.242 1.00 52.40 222 PRO D O 1
ATOM 10300 N N . TYR D 1 217 ? -24.847 235.146 -49.575 1.00 51.80 223 TYR D N 1
ATOM 10301 C CA . TYR D 1 217 ? -25.424 235.221 -48.213 1.00 52.05 223 TYR D CA 1
ATOM 10302 C C . TYR D 1 217 ? -24.392 234.908 -47.186 1.00 51.74 223 TYR D C 1
ATOM 10303 O O . TYR D 1 217 ? -23.509 234.098 -47.417 1.00 53.00 223 TYR D O 1
ATOM 10312 N N . HIS D 1 218 ? -24.501 235.552 -46.039 1.00 55.04 224 HIS D N 1
ATOM 10313 C CA A HIS D 1 218 ? -23.652 235.234 -44.904 0.50 54.78 224 HIS D CA 1
ATOM 10314 C CA B HIS D 1 218 ? -23.654 235.233 -44.901 0.50 54.76 224 HIS D CA 1
ATOM 10315 C C . HIS D 1 218 ? -24.306 234.137 -44.103 1.00 53.57 224 HIS D C 1
ATOM 10316 O O . HIS D 1 218 ? -25.290 234.376 -43.394 1.00 57.23 224 HIS D O 1
ATOM 10329 N N . ILE D 1 219 ? -23.774 232.923 -44.234 1.00 50.38 225 ILE D N 1
ATOM 10330 C CA . ILE D 1 219 ? -24.328 231.732 -43.613 1.00 48.19 225 ILE D CA 1
ATOM 10331 C C . ILE D 1 219 ? -23.156 230.821 -43.274 1.00 46.58 225 ILE D C 1
ATOM 10332 O O . ILE D 1 219 ? -22.314 230.580 -44.109 1.00 44.10 225 ILE D O 1
ATOM 10337 N N . ARG D 1 220 ? -23.098 230.336 -42.039 1.00 46.90 226 ARG D N 1
ATOM 10338 C CA . ARG D 1 220 ? -22.062 229.419 -41.652 1.00 46.22 226 ARG D CA 1
ATOM 10339 C C . ARG D 1 220 ? -22.637 228.056 -41.348 1.00 44.16 226 ARG D C 1
ATOM 10340 O O . ARG D 1 220 ? -23.846 227.882 -41.294 1.00 43.81 226 ARG D O 1
ATOM 10348 N N . SER D 1 221 ? -21.760 227.080 -41.158 1.00 42.74 227 SER D N 1
ATOM 10349 C CA . SER D 1 221 ? -22.200 225.743 -40.821 1.00 42.11 227 SER D CA 1
ATOM 10350 C C . SER D 1 221 ? -22.872 225.761 -39.448 1.00 42.08 227 SER D C 1
ATOM 10351 O O . SER D 1 221 ? -23.715 224.905 -39.152 1.00 41.58 227 SER D O 1
ATOM 10354 N N . SER D 1 222 ? -22.545 226.776 -38.649 1.00 42.26 228 SER D N 1
ATOM 10355 C CA . SER D 1 222 ? -23.038 226.884 -37.275 1.00 43.12 228 SER D CA 1
ATOM 10356 C C . SER D 1 222 ? -24.388 227.574 -37.195 1.00 43.41 228 SER D C 1
ATOM 10357 O O . SER D 1 222 ? -25.031 227.513 -36.183 1.00 44.36 228 SER D O 1
ATOM 10360 N N . THR D 1 223 ? -24.796 228.250 -38.261 1.00 42.76 229 THR D N 1
ATOM 10361 C CA . THR D 1 223 ? -25.966 229.132 -38.210 1.00 43.64 229 THR D CA 1
ATOM 10362 C C . THR D 1 223 ? -27.249 228.340 -38.062 1.00 43.71 229 THR D C 1
ATOM 10363 O O . THR D 1 223 ? -27.445 227.340 -38.729 1.00 42.14 229 THR D O 1
ATOM 10367 N N . SER D 1 224 ? -28.125 228.821 -37.181 1.00 45.65 230 SER D N 1
ATOM 10368 C CA . SER D 1 224 ? -29.404 228.167 -36.903 1.00 46.72 230 SER D CA 1
ATOM 10369 C C . SER D 1 224 ? -30.298 228.212 -38.128 1.00 46.74 230 SER D C 1
ATOM 10370 O O . SER D 1 224 ? -30.226 229.149 -38.935 1.00 45.85 230 SER D O 1
ATOM 10373 N N . SER D 1 225 ? -31.166 227.216 -38.240 1.00 47.25 231 SER D N 1
ATOM 10374 C CA . SER D 1 225 ? -32.080 227.152 -39.334 1.00 48.02 231 SER D CA 1
ATOM 10375 C C . SER D 1 225 ? -32.998 228.368 -39.387 1.00 51.87 231 SER D C 1
ATOM 10376 O O . SER D 1 225 ? -33.318 228.851 -40.478 1.00 52.75 231 SER D O 1
ATOM 10379 N N . LYS D 1 226 ? -33.393 228.888 -38.217 1.00 55.53 232 LYS D N 1
ATOM 10380 C CA . LYS D 1 226 ? -34.224 230.070 -38.162 1.00 59.33 232 LYS D CA 1
ATOM 10381 C C . LYS D 1 226 ? -33.507 231.289 -38.676 1.00 58.67 232 LYS D C 1
ATOM 10382 O O . LYS D 1 226 ? -34.105 232.088 -39.373 1.00 59.93 232 LYS D O 1
ATOM 10388 N N . GLU D 1 227 ? -32.242 231.470 -38.307 1.00 57.82 233 GLU D N 1
ATOM 10389 C CA . GLU D 1 227 ? -31.469 232.599 -38.854 1.00 59.21 233 GLU D CA 1
ATOM 10390 C C . GLU D 1 227 ? -31.267 232.498 -40.371 1.00 56.82 233 GLU D C 1
ATOM 10391 O O . GLU D 1 227 ? -31.189 233.508 -41.059 1.00 57.90 233 GLU D O 1
ATOM 10397 N N . ILE D 1 228 ? -31.238 231.283 -40.884 1.00 54.50 234 ILE D N 1
ATOM 10398 C CA . ILE D 1 228 ? -31.060 231.060 -42.307 1.00 52.90 234 ILE D CA 1
ATOM 10399 C C . ILE D 1 228 ? -32.334 231.432 -43.057 1.00 54.39 234 ILE D C 1
ATOM 10400 O O . ILE D 1 228 ? -32.292 232.173 -44.039 1.00 54.44 234 ILE D O 1
ATOM 10405 N N . VAL D 1 229 ? -33.470 230.944 -42.591 1.00 55.14 235 VAL D N 1
ATOM 10406 C CA . VAL D 1 229 ? -34.712 231.274 -43.250 1.00 56.89 235 VAL D CA 1
ATOM 10407 C C . VAL D 1 229 ? -34.884 232.807 -43.273 1.00 59.12 235 VAL D C 1
ATOM 10408 O O . VAL D 1 229 ? -35.374 233.356 -44.235 1.00 60.42 235 VAL D O 1
ATOM 10412 N N . HIS D 1 230 ? -34.393 233.471 -42.233 1.00 60.50 236 HIS D N 1
ATOM 10413 C CA . HIS D 1 230 ? -34.566 234.917 -42.043 1.00 63.22 236 HIS D CA 1
ATOM 10414 C C . HIS D 1 230 ? -33.637 235.682 -42.941 1.00 61.84 236 HIS D C 1
ATOM 10415 O O . HIS D 1 230 ? -34.007 236.723 -43.494 1.00 62.39 236 HIS D O 1
ATOM 10422 N N . THR D 1 231 ? -32.415 235.178 -43.091 1.00 59.92 237 THR D N 1
ATOM 10423 C CA . THR D 1 231 ? -31.467 235.738 -44.064 1.00 58.94 237 THR D CA 1
ATOM 10424 C C . THR D 1 231 ? -32.051 235.662 -45.489 1.00 58.14 237 THR D C 1
ATOM 10425 O O . THR D 1 231 ? -32.038 236.644 -46.228 1.00 57.15 237 THR D O 1
ATOM 10429 N N . PHE D 1 232 ? -32.628 234.519 -45.835 1.00 57.71 238 PHE D N 1
ATOM 10430 C CA . PHE D 1 232 ? -33.206 234.344 -47.161 1.00 59.49 238 PHE D CA 1
ATOM 10431 C C . PHE D 1 232 ? -34.417 235.252 -47.396 1.00 63.90 238 PHE D C 1
ATOM 10432 O O . PHE D 1 232 ? -34.681 235.669 -48.532 1.00 64.33 238 PHE D O 1
ATOM 10440 N N . GLU D 1 233 ? -35.154 235.546 -46.331 1.00 66.10 239 GLU D N 1
ATOM 10441 C CA . GLU D 1 233 ? -36.396 236.263 -46.455 1.00 67.75 239 GLU D CA 1
ATOM 10442 C C . GLU D 1 233 ? -36.192 237.748 -46.366 1.00 68.33 239 GLU D C 1
ATOM 10443 O O . GLU D 1 233 ? -37.056 238.493 -46.781 1.00 70.75 239 GLU D O 1
ATOM 10449 N N . THR D 1 234 ? -35.033 238.187 -45.865 1.00 67.02 240 THR D N 1
ATOM 10450 C CA . THR D 1 234 ? -34.803 239.628 -45.618 1.00 69.23 240 THR D CA 1
ATOM 10451 C C . THR D 1 234 ? -33.457 240.188 -46.128 1.00 67.96 240 THR D C 1
ATOM 10452 O O . THR D 1 234 ? -33.163 241.366 -45.949 1.00 69.76 240 THR D O 1
ATOM 10456 N N . THR D 1 235 ? -32.645 239.364 -46.756 1.00 66.10 241 THR D N 1
ATOM 10457 C CA . THR D 1 235 ? -31.419 239.865 -47.366 1.00 65.39 241 THR D CA 1
ATOM 10458 C C . THR D 1 235 ? -31.601 239.949 -48.874 1.00 64.81 241 THR D C 1
ATOM 10459 O O . THR D 1 235 ? -31.943 238.958 -49.514 1.00 64.49 241 THR D O 1
ATOM 10463 N N . VAL D 1 236 ? -31.424 241.149 -49.425 1.00 65.30 242 VAL D N 1
ATOM 10464 C CA . VAL D 1 236 ? -31.340 241.330 -50.880 1.00 64.97 242 VAL D CA 1
ATOM 10465 C C . VAL D 1 236 ? -29.897 241.160 -51.316 1.00 63.18 242 VAL D C 1
ATOM 10466 O O . VAL D 1 236 ? -28.994 241.782 -50.745 1.00 63.88 242 VAL D O 1
ATOM 10470 N N . VAL D 1 237 ? -29.678 240.313 -52.325 1.00 61.41 243 VAL D N 1
ATOM 10471 C CA . VAL D 1 237 ? -28.322 240.011 -52.797 1.00 59.41 243 VAL D CA 1
ATOM 10472 C C . VAL D 1 237 ? -27.749 241.232 -53.513 1.00 60.29 243 VAL D C 1
ATOM 10473 O O . VAL D 1 237 ? -28.440 241.878 -54.282 1.00 62.20 243 VAL D O 1
ATOM 10477 N N . THR D 1 238 ? -26.501 241.563 -53.208 1.00 60.31 244 THR D N 1
ATOM 10478 C CA . THR D 1 238 ? -25.792 242.645 -53.880 1.00 62.25 244 THR D CA 1
ATOM 10479 C C . THR D 1 238 ? -25.187 242.149 -55.187 1.00 60.91 244 THR D C 1
ATOM 10480 O O . THR D 1 238 ? -24.517 241.119 -55.209 1.00 59.47 244 THR D O 1
ATOM 10484 N N . TYR D 1 239 ? -25.438 242.881 -56.269 1.00 61.57 245 TYR D N 1
ATOM 10485 C CA . TYR D 1 239 ? -24.859 242.576 -57.582 1.00 60.14 245 TYR D CA 1
ATOM 10486 C C . TYR D 1 239 ? -24.004 243.754 -58.041 1.00 62.23 245 TYR D C 1
ATOM 10487 O O . TYR D 1 239 ? -24.537 244.764 -58.500 1.00 64.36 245 TYR D O 1
ATOM 10496 N N . PRO D 1 240 ? -22.673 243.649 -57.881 1.00 62.15 246 PRO D N 1
ATOM 10497 C CA . PRO D 1 240 ? -21.796 244.754 -58.275 1.00 65.32 246 PRO D CA 1
ATOM 10498 C C . PRO D 1 240 ? -22.173 245.332 -59.645 1.00 66.45 246 PRO D C 1
ATOM 10499 O O . PRO D 1 240 ? -22.361 244.583 -60.595 1.00 65.31 246 PRO D O 1
ATOM 10503 N N . SER D 1 241 ? -22.291 246.654 -59.730 1.00 69.20 247 SER D N 1
ATOM 10504 C CA . SER D 1 241 ? -22.734 247.307 -60.970 1.00 71.23 247 SER D CA 1
ATOM 10505 C C . SER D 1 241 ? -21.774 247.042 -62.141 1.00 69.64 247 SER D C 1
ATOM 10506 O O . SER D 1 241 ? -22.191 247.061 -63.295 1.00 69.71 247 SER D O 1
ATOM 10509 N N . ALA D 1 242 ? -20.496 246.794 -61.824 1.00 68.64 248 ALA D N 1
ATOM 10510 C CA . ALA D 1 242 ? -19.465 246.497 -62.835 1.00 67.71 248 ALA D CA 1
ATOM 10511 C C . ALA D 1 242 ? -19.786 245.254 -63.683 1.00 66.41 248 ALA D C 1
ATOM 10512 O O . ALA D 1 242 ? -19.360 245.169 -64.834 1.00 68.52 248 ALA D O 1
ATOM 10514 N N . TRP D 1 243 ? -20.532 244.299 -63.109 1.00 63.87 249 TRP D N 1
ATOM 10515 C CA . TRP D 1 243 ? -20.931 243.069 -63.828 1.00 60.95 249 TRP D CA 1
ATOM 10516 C C . TRP D 1 243 ? -21.866 243.413 -64.914 1.00 62.29 249 TRP D C 1
ATOM 10517 O O . TRP D 1 243 ? -22.533 244.443 -64.848 1.00 65.36 249 TRP D O 1
ATOM 10528 N N . SER D 1 244 ? -21.964 242.542 -65.916 1.00 60.65 250 SER D N 1
ATOM 10529 C CA . SER D 1 244 ? -22.928 242.737 -66.995 1.00 61.10 250 SER D CA 1
ATOM 10530 C C . SER D 1 244 ? -24.345 242.429 -66.519 1.00 61.54 250 SER D C 1
ATOM 10531 O O . SER D 1 244 ? -24.560 241.521 -65.698 1.00 59.04 250 SER D O 1
ATOM 10534 N N . GLN D 1 245 ? -25.312 243.167 -67.058 1.00 64.40 251 GLN D N 1
ATOM 10535 C CA . GLN D 1 245 ? -26.718 242.961 -66.707 1.00 66.10 251 GLN D CA 1
ATOM 10536 C C . GLN D 1 245 ? -27.227 241.591 -67.152 1.00 64.28 251 GLN D C 1
ATOM 10537 O O . GLN D 1 245 ? -28.239 241.103 -66.648 1.00 64.36 251 GLN D O 1
ATOM 10543 N N . GLU D 1 246 ? -26.539 240.972 -68.102 1.00 64.02 252 GLU D N 1
ATOM 10544 C CA . GLU D 1 246 ? -26.959 239.660 -68.588 1.00 62.24 252 GLU D CA 1
ATOM 10545 C C . GLU D 1 246 ? -26.569 238.567 -67.581 1.00 58.12 252 GLU D C 1
ATOM 10546 O O . GLU D 1 246 ? -27.380 237.711 -67.229 1.00 57.09 252 GLU D O 1
ATOM 10552 N N . MET D 1 247 ? -25.341 238.626 -67.104 1.00 56.84 253 MET D N 1
ATOM 10553 C CA . MET D 1 247 ? -24.880 237.705 -66.066 1.00 55.70 253 MET D CA 1
ATOM 10554 C C . MET D 1 247 ? -25.746 237.907 -64.804 1.00 57.17 253 MET D C 1
ATOM 10555 O O . MET D 1 247 ? -26.295 236.959 -64.255 1.00 58.08 253 MET D O 1
ATOM 10560 N N . VAL D 1 248 ? -25.935 239.157 -64.407 1.00 58.45 254 VAL D N 1
ATOM 10561 C CA . VAL D 1 248 ? -26.732 239.437 -63.249 1.00 59.03 254 VAL D CA 1
ATOM 10562 C C . VAL D 1 248 ? -28.101 238.762 -63.325 1.00 60.47 254 VAL D C 1
ATOM 10563 O O . VAL D 1 248 ? -28.568 238.179 -62.335 1.00 61.88 254 VAL D O 1
ATOM 10567 N N . SER D 1 249 ? -28.740 238.815 -64.490 1.00 60.70 255 SER D N 1
ATOM 10568 C CA . SER D 1 249 ? -30.101 238.283 -64.616 1.00 60.50 255 SER D CA 1
ATOM 10569 C C . SER D 1 249 ? -30.096 236.752 -64.728 1.00 56.69 255 SER D C 1
ATOM 10570 O O . SER D 1 249 ? -31.090 236.102 -64.411 1.00 56.88 255 SER D O 1
ATOM 10573 N N . LEU D 1 250 ? -28.969 236.183 -65.161 1.00 52.91 256 LEU D N 1
ATOM 10574 C CA . LEU D 1 250 ? -28.786 234.725 -65.148 1.00 48.40 256 LEU D CA 1
ATOM 10575 C C . LEU D 1 250 ? -28.602 234.245 -63.687 1.00 46.98 256 LEU D C 1
ATOM 10576 O O . LEU D 1 250 ? -29.307 233.329 -63.214 1.00 45.16 256 LEU D O 1
ATOM 10581 N N . LEU D 1 251 ? -27.656 234.871 -62.986 1.00 46.12 257 LEU D N 1
ATOM 10582 C CA . LEU D 1 251 ? -27.407 234.563 -61.580 1.00 45.50 257 LEU D CA 1
ATOM 10583 C C . LEU D 1 251 ? -28.687 234.668 -60.746 1.00 47.33 257 LEU D C 1
ATOM 10584 O O . LEU D 1 251 ? -28.964 233.799 -59.927 1.00 46.61 257 LEU D O 1
ATOM 10589 N N . LYS D 1 252 ? -29.489 235.709 -61.011 1.00 49.25 258 LYS D N 1
ATOM 10590 C CA . LYS D 1 252 ? -30.789 235.869 -60.367 1.00 50.87 258 LYS D CA 1
ATOM 10591 C C . LYS D 1 252 ? -31.799 234.741 -60.706 1.00 50.09 258 LYS D C 1
ATOM 10592 O O . LYS D 1 252 ? -32.606 234.371 -59.874 1.00 51.33 258 LYS D O 1
ATOM 10598 N N . LYS D 1 253 ? -31.769 234.215 -61.916 1.00 48.75 259 LYS D N 1
ATOM 10599 C CA . LYS D 1 253 ? -32.691 233.137 -62.253 1.00 49.12 259 LYS D CA 1
ATOM 10600 C C . LYS D 1 253 ? -32.291 231.826 -61.597 1.00 47.30 259 LYS D C 1
ATOM 10601 O O . LYS D 1 253 ? -33.153 230.955 -61.373 1.00 48.24 259 LYS D O 1
ATOM 10607 N N . LEU D 1 254 ? -30.989 231.669 -61.304 1.00 44.69 260 LEU D N 1
ATOM 10608 C CA . LEU D 1 254 ? -30.501 230.513 -60.574 1.00 42.75 260 LEU D CA 1
ATOM 10609 C C . LEU D 1 254 ? -30.762 230.687 -59.060 1.00 43.04 260 LEU D C 1
ATOM 10610 O O . LEU D 1 254 ? -31.087 229.733 -58.377 1.00 42.77 260 LEU D O 1
ATOM 10615 N N . LEU D 1 255 ? -30.612 231.909 -58.567 1.00 43.49 261 LEU D N 1
ATOM 10616 C CA . LEU D 1 255 ? -30.849 232.210 -57.156 1.00 44.45 261 LEU D CA 1
ATOM 10617 C C . LEU D 1 255 ? -32.277 232.638 -56.858 1.00 47.01 261 LEU D C 1
ATOM 10618 O O . LEU D 1 255 ? -32.498 233.393 -55.931 1.00 48.93 261 LEU D O 1
ATOM 10623 N N . GLU D 1 256 ? -33.248 232.146 -57.616 1.00 49.03 262 GLU D N 1
ATOM 10624 C CA A GLU D 1 256 ? -34.669 232.398 -57.296 0.50 51.61 262 GLU D CA 1
ATOM 10625 C CA B GLU D 1 256 ? -34.647 232.415 -57.288 0.50 51.64 262 GLU D CA 1
ATOM 10626 C C . GLU D 1 256 ? -35.003 231.666 -56.021 1.00 51.86 262 GLU D C 1
ATOM 10627 O O . GLU D 1 256 ? -34.934 230.452 -55.983 1.00 50.51 262 GLU D O 1
ATOM 10638 N N . PRO D 1 257 ? -35.379 232.402 -54.965 1.00 54.52 263 PRO D N 1
ATOM 10639 C CA . PRO D 1 257 ? -35.731 231.709 -53.726 1.00 54.80 263 PRO D CA 1
ATOM 10640 C C . PRO D 1 257 ? -36.855 230.688 -53.900 1.00 55.17 263 PRO D C 1
ATOM 10641 O O . PRO D 1 257 ? -36.835 229.658 -53.251 1.00 53.78 263 PRO D O 1
ATOM 10645 N N . ASN D 1 258 ? -37.791 230.946 -54.807 1.00 57.12 264 ASN D N 1
ATOM 10646 C CA . ASN D 1 258 ? -38.866 229.976 -55.079 1.00 59.05 264 ASN D CA 1
ATOM 10647 C C . ASN D 1 258 ? -38.506 228.974 -56.183 1.00 58.45 264 ASN D C 1
ATOM 10648 O O . ASN D 1 258 ? -38.494 229.332 -57.360 1.00 58.37 264 ASN D O 1
ATOM 10653 N N . PRO D 1 259 ? -38.299 227.693 -55.815 1.00 58.56 265 PRO D N 1
ATOM 10654 C CA . PRO D 1 259 ? -37.815 226.681 -56.781 1.00 57.23 265 PRO D CA 1
ATOM 10655 C C . PRO D 1 259 ? -38.650 226.589 -58.070 1.00 58.97 265 PRO D C 1
ATOM 10656 O O . PRO D 1 259 ? -38.103 226.278 -59.135 1.00 58.25 265 PRO D O 1
ATOM 10660 N N . ASP D 1 260 ? -39.955 226.842 -57.970 1.00 61.95 266 ASP D N 1
ATOM 10661 C CA . ASP D 1 260 ? -40.852 226.733 -59.130 1.00 63.86 266 ASP D CA 1
ATOM 10662 C C . ASP D 1 260 ? -40.535 227.787 -60.188 1.00 63.81 266 ASP D C 1
ATOM 10663 O O . ASP D 1 260 ? -40.881 227.623 -61.358 1.00 64.55 266 ASP D O 1
ATOM 10668 N N . GLN D 1 261 ? -39.883 228.866 -59.753 1.00 62.78 267 GLN D N 1
ATOM 10669 C CA . GLN D 1 261 ? -39.508 229.972 -60.614 1.00 62.79 267 GLN D CA 1
ATOM 10670 C C . GLN D 1 261 ? -38.054 229.870 -61.014 1.00 59.05 267 GLN D C 1
ATOM 10671 O O . GLN D 1 261 ? -37.547 230.720 -61.739 1.00 60.85 267 GLN D O 1
ATOM 10677 N N . ARG D 1 262 ? -37.366 228.865 -60.495 1.00 56.35 268 ARG D N 1
ATOM 10678 C CA . ARG D 1 262 ? -35.921 228.764 -60.673 1.00 53.27 268 ARG D CA 1
ATOM 10679 C C . ARG D 1 262 ? -35.581 228.001 -61.945 1.00 51.62 268 ARG D C 1
ATOM 10680 O O . ARG D 1 262 ? -36.255 227.016 -62.317 1.00 51.57 268 ARG D O 1
ATOM 10688 N N . PHE D 1 263 ? -34.522 228.440 -62.607 1.00 50.35 269 PHE D N 1
ATOM 10689 C CA . PHE D 1 263 ? -33.923 227.642 -63.668 1.00 48.60 269 PHE D CA 1
ATOM 10690 C C . PHE D 1 263 ? -33.528 226.301 -63.064 1.00 46.02 269 PHE D C 1
ATOM 10691 O O . PHE D 1 263 ? -32.855 226.252 -62.043 1.00 44.68 269 PHE D O 1
ATOM 10699 N N . SER D 1 264 ? -33.997 225.221 -63.670 1.00 45.75 270 SER D N 1
ATOM 10700 C CA . SER D 1 264 ? -33.846 223.902 -63.085 1.00 44.65 270 SER D CA 1
ATOM 10701 C C . SER D 1 264 ? -33.782 222.808 -64.144 1.00 44.50 270 SER D C 1
ATOM 10702 O O . SER D 1 264 ? -34.030 221.649 -63.848 1.00 44.61 270 SER D O 1
ATOM 10705 N N . GLN D 1 265 ? -33.360 223.178 -65.354 1.00 44.64 271 GLN D N 1
ATOM 10706 C CA . GLN D 1 265 ? -33.485 222.322 -66.539 1.00 44.53 271 GLN D CA 1
ATOM 10707 C C . GLN D 1 265 ? -32.603 222.914 -67.660 1.00 43.97 271 GLN D C 1
ATOM 10708 O O . GLN D 1 265 ? -32.414 224.143 -67.737 1.00 43.73 271 GLN D O 1
ATOM 10714 N N . LEU D 1 266 ? -32.059 222.071 -68.518 1.00 42.74 272 LEU D N 1
ATOM 10715 C CA . LEU D 1 266 ? -31.172 222.570 -69.550 1.00 43.00 272 LEU D CA 1
ATOM 10716 C C . LEU D 1 266 ? -31.897 223.592 -70.467 1.00 44.41 272 LEU D C 1
ATOM 10717 O O . LEU D 1 266 ? -31.384 224.687 -70.714 1.00 43.85 272 LEU D O 1
ATOM 10722 N N . SER D 1 267 ? -33.107 223.239 -70.910 1.00 45.88 273 SER D N 1
ATOM 10723 C CA . SER D 1 267 ? -33.897 224.105 -71.796 1.00 47.58 273 SER D CA 1
ATOM 10724 C C . SER D 1 267 ? -34.069 225.531 -71.242 1.00 48.79 273 SER D C 1
ATOM 10725 O O . SER D 1 267 ? -34.058 226.490 -72.006 1.00 51.87 273 SER D O 1
ATOM 10728 N N . ASP D 1 268 ? -34.210 225.678 -69.926 1.00 48.10 274 ASP D N 1
ATOM 10729 C CA . ASP D 1 268 ? -34.324 227.006 -69.340 1.00 48.98 274 ASP D CA 1
ATOM 10730 C C . ASP D 1 268 ? -33.118 227.852 -69.679 1.00 47.20 274 ASP D C 1
ATOM 10731 O O . ASP D 1 268 ? -33.250 229.032 -69.945 1.00 48.25 274 ASP D O 1
ATOM 10736 N N . VAL D 1 269 ? -31.933 227.246 -69.644 1.00 45.04 275 VAL D N 1
ATOM 10737 C CA . VAL D 1 269 ? -30.692 227.989 -69.858 1.00 44.44 275 VAL D CA 1
ATOM 10738 C C . VAL D 1 269 ? -30.471 228.212 -71.350 1.00 45.89 275 VAL D C 1
ATOM 10739 O O . VAL D 1 269 ? -30.090 229.311 -71.773 1.00 47.30 275 VAL D O 1
ATOM 10743 N N . GLN D 1 270 ? -30.757 227.177 -72.148 1.00 45.93 276 GLN D N 1
ATOM 10744 C CA . GLN D 1 270 ? -30.614 227.237 -73.622 1.00 46.39 276 GLN D CA 1
ATOM 10745 C C . GLN D 1 270 ? -31.403 228.378 -74.269 1.00 48.37 276 GLN D C 1
ATOM 10746 O O . GLN D 1 270 ? -30.946 228.975 -75.230 1.00 50.09 276 GLN D O 1
ATOM 10752 N N . ASN D 1 271 ? -32.597 228.658 -73.740 1.00 50.09 277 ASN D N 1
ATOM 10753 C CA . ASN D 1 271 ? -33.511 229.623 -74.350 1.00 51.72 277 ASN D CA 1
ATOM 10754 C C . ASN D 1 271 ? -33.304 231.034 -73.779 1.00 52.21 277 ASN D C 1
ATOM 10755 O O . ASN D 1 271 ? -33.914 231.995 -74.209 1.00 55.76 277 ASN D O 1
ATOM 10760 N N . PHE D 1 272 ? -32.399 231.150 -72.843 1.00 50.56 278 PHE D N 1
ATOM 10761 C CA . PHE D 1 272 ? -32.098 232.427 -72.234 1.00 50.71 278 PHE D CA 1
ATOM 10762 C C . PHE D 1 272 ? -31.211 233.293 -73.172 1.00 52.23 278 PHE D C 1
ATOM 10763 O O . PHE D 1 272 ? -30.136 232.856 -73.608 1.00 52.66 278 PHE D O 1
ATOM 10771 N N . PRO D 1 273 ? -31.648 234.531 -73.459 1.00 54.18 279 PRO D N 1
ATOM 10772 C CA . PRO D 1 273 ? -30.982 235.418 -74.419 1.00 54.19 279 PRO D CA 1
ATOM 10773 C C . PRO D 1 273 ? -29.462 235.520 -74.290 1.00 51.88 279 PRO D C 1
ATOM 10774 O O . PRO D 1 273 ? -28.769 235.463 -75.300 1.00 51.71 279 PRO D O 1
ATOM 10778 N N . TYR D 1 274 ? -28.958 235.710 -73.079 1.00 50.76 280 TYR D N 1
ATOM 10779 C CA . TYR D 1 274 ? -27.485 235.695 -72.820 1.00 50.68 280 TYR D CA 1
ATOM 10780 C C . TYR D 1 274 ? -26.807 234.477 -73.467 1.00 50.21 280 TYR D C 1
ATOM 10781 O O . TYR D 1 274 ? -25.618 234.530 -73.835 1.00 50.87 280 TYR D O 1
ATOM 10790 N N . MET D 1 275 ? -27.560 233.387 -73.614 1.00 49.69 281 MET D N 1
ATOM 10791 C CA . MET D 1 275 ? -26.995 232.126 -74.040 1.00 49.51 281 MET D CA 1
ATOM 10792 C C . MET D 1 275 ? -27.237 231.834 -75.507 1.00 50.52 281 MET D C 1
ATOM 10793 O O . MET D 1 275 ? -26.981 230.730 -75.961 1.00 48.50 281 MET D O 1
ATOM 10798 N N . ASN D 1 276 ? -27.740 232.818 -76.254 1.00 54.03 282 ASN D N 1
ATOM 10799 C CA . ASN D 1 276 ? -28.089 232.590 -77.665 1.00 55.18 282 ASN D CA 1
ATOM 10800 C C . ASN D 1 276 ? -26.875 232.415 -78.553 1.00 53.48 282 ASN D C 1
ATOM 10801 O O . ASN D 1 276 ? -27.018 232.023 -79.682 1.00 55.44 282 ASN D O 1
ATOM 10806 N N . ASP D 1 277 ? -25.681 232.748 -78.045 1.00 51.98 283 ASP D N 1
ATOM 10807 C CA . ASP D 1 277 ? -24.431 232.501 -78.781 1.00 50.05 283 ASP D CA 1
ATOM 10808 C C . ASP D 1 277 ? -23.765 231.140 -78.468 1.00 46.83 283 ASP D C 1
ATOM 10809 O O . ASP D 1 277 ? -22.717 230.817 -79.025 1.00 46.59 283 ASP D O 1
ATOM 10814 N N . ILE D 1 278 ? -24.386 230.338 -77.618 1.00 44.35 284 ILE D N 1
ATOM 10815 C CA . ILE D 1 278 ? -23.767 229.073 -77.173 1.00 41.78 284 ILE D CA 1
ATOM 10816 C C . ILE D 1 278 ? -24.087 227.923 -78.115 1.00 39.78 284 ILE D C 1
ATOM 10817 O O . ILE D 1 278 ? -25.231 227.624 -78.364 1.00 39.55 284 ILE D O 1
ATOM 10822 N N . ASN D 1 279 ? -23.041 227.272 -78.604 1.00 38.33 285 ASN D N 1
ATOM 10823 C CA . ASN D 1 279 ? -23.165 226.025 -79.303 1.00 37.70 285 ASN D CA 1
ATOM 10824 C C . ASN D 1 279 ? -23.066 224.850 -78.312 1.00 36.18 285 ASN D C 1
ATOM 10825 O O . ASN D 1 279 ? -21.996 224.505 -77.830 1.00 34.59 285 ASN D O 1
ATOM 10830 N N . TRP D 1 280 ? -24.197 224.212 -78.070 1.00 36.10 286 TRP D N 1
ATOM 10831 C CA . TRP D 1 280 ? -24.301 223.214 -77.005 1.00 35.36 286 TRP D CA 1
ATOM 10832 C C . TRP D 1 280 ? -23.669 221.926 -77.388 1.00 34.54 286 TRP D C 1
ATOM 10833 O O . TRP D 1 280 ? -23.307 221.119 -76.530 1.00 33.52 286 TRP D O 1
ATOM 10844 N N . ASP D 1 281 ? -23.580 221.686 -78.679 1.00 34.39 287 ASP D N 1
ATOM 10845 C CA . ASP D 1 281 ? -22.858 220.536 -79.157 1.00 34.03 287 ASP D CA 1
ATOM 10846 C C . ASP D 1 281 ? -21.350 220.735 -78.854 1.00 33.29 287 ASP D C 1
ATOM 10847 O O . ASP D 1 281 ? -20.656 219.813 -78.437 1.00 32.65 287 ASP D O 1
ATOM 10852 N N . ALA D 1 282 ? -20.873 221.961 -79.028 1.00 33.15 288 ALA D N 1
ATOM 10853 C CA . ALA D 1 282 ? -19.486 222.280 -78.759 1.00 33.06 288 ALA D CA 1
ATOM 10854 C C . ALA D 1 282 ? -19.225 222.229 -77.252 1.00 32.46 288 ALA D C 1
ATOM 10855 O O . ALA D 1 282 ? -18.180 221.764 -76.815 1.00 32.57 288 ALA D O 1
ATOM 10857 N N . VAL D 1 283 ? -20.188 222.692 -76.463 1.00 32.31 289 VAL D N 1
ATOM 10858 C CA . VAL D 1 283 ? -20.088 222.580 -75.012 1.00 31.68 289 VAL D CA 1
ATOM 10859 C C . VAL D 1 283 ? -19.888 221.139 -74.579 1.00 31.50 289 VAL D C 1
ATOM 10860 O O . VAL D 1 283 ? -18.871 220.813 -73.954 1.00 31.72 289 VAL D O 1
ATOM 10864 N N . PHE D 1 284 ? -20.805 220.265 -74.992 1.00 31.33 290 PHE D N 1
ATOM 10865 C CA . PHE D 1 284 ? -20.732 218.850 -74.647 1.00 31.42 290 PHE D CA 1
ATOM 10866 C C . PHE D 1 284 ? -19.396 218.263 -75.054 1.00 32.61 290 PHE D C 1
ATOM 10867 O O . PHE D 1 284 ? -18.830 217.469 -74.348 1.00 33.44 290 PHE D O 1
ATOM 10875 N N . GLN D 1 285 ? -18.903 218.648 -76.217 1.00 34.19 291 GLN D N 1
ATOM 10876 C CA . GLN D 1 285 ? -17.722 218.018 -76.794 1.00 35.00 291 GLN D CA 1
ATOM 10877 C C . GLN D 1 285 ? -16.434 218.635 -76.249 1.00 35.56 291 GLN D C 1
ATOM 10878 O O . GLN D 1 285 ? -15.319 218.273 -76.693 1.00 35.66 291 GLN D O 1
ATOM 10884 N N . LYS D 1 286 ? -16.581 219.560 -75.290 1.00 35.46 292 LYS D N 1
ATOM 10885 C CA . LYS D 1 286 ? -15.427 220.237 -74.669 1.00 36.20 292 LYS D CA 1
ATOM 10886 C C . LYS D 1 286 ? -14.680 221.110 -75.684 1.00 37.12 292 LYS D C 1
ATOM 10887 O O . LYS D 1 286 ? -13.438 221.203 -75.647 1.00 37.33 292 LYS D O 1
ATOM 10893 N N . ARG D 1 287 ? -15.435 221.745 -76.591 1.00 37.06 293 ARG D N 1
ATOM 10894 C CA . ARG D 1 287 ? -14.841 222.592 -77.630 1.00 38.01 293 ARG D CA 1
ATOM 10895 C C . ARG D 1 287 ? -14.900 224.044 -77.255 1.00 37.92 293 ARG D C 1
ATOM 10896 O O . ARG D 1 287 ? -14.146 224.842 -77.790 1.00 39.02 293 ARG D O 1
ATOM 10904 N N . LEU D 1 288 ? -15.747 224.402 -76.308 1.00 36.89 294 LEU D N 1
ATOM 10905 C CA . LEU D 1 288 ? -15.708 225.766 -75.782 1.00 37.33 294 LEU D CA 1
ATOM 10906 C C . LEU D 1 288 ? -14.754 225.856 -74.574 1.00 37.49 294 LEU D C 1
ATOM 10907 O O . LEU D 1 288 ? -15.069 225.405 -73.487 1.00 36.59 294 LEU D O 1
ATOM 10912 N N . ILE D 1 289 ? -13.578 226.425 -74.792 1.00 39.20 295 ILE D N 1
ATOM 10913 C CA . ILE D 1 289 ? -12.595 226.617 -73.730 1.00 40.03 295 ILE D CA 1
ATOM 10914 C C . ILE D 1 289 ? -13.010 227.803 -72.862 1.00 40.42 295 ILE D C 1
ATOM 10915 O O . ILE D 1 289 ? -13.204 228.904 -73.379 1.00 39.74 295 ILE D O 1
ATOM 10920 N N . PRO D 1 290 ? -13.196 227.571 -71.534 1.00 41.48 296 PRO D N 1
ATOM 10921 C CA . PRO D 1 290 ? -13.698 228.657 -70.645 1.00 41.73 296 PRO D CA 1
ATOM 10922 C C . PRO D 1 290 ? -12.731 229.784 -70.494 1.00 43.63 296 PRO D C 1
ATOM 10923 O O . PRO D 1 290 ? -13.135 230.920 -70.386 1.00 44.31 296 PRO D O 1
ATOM 10927 N N . GLY D 1 291 ? -11.449 229.477 -70.548 1.00 46.07 297 GLY D N 1
ATOM 10928 C CA . GLY D 1 291 ? -10.435 230.504 -70.629 1.00 48.95 297 GLY D CA 1
ATOM 10929 C C . GLY D 1 291 ? -9.723 230.755 -69.325 1.00 51.37 297 GLY D C 1
ATOM 10930 O O . GLY D 1 291 ? -9.061 231.767 -69.169 1.00 52.99 297 GLY D O 1
ATOM 10931 N N . PHE D 1 292 ? -9.865 229.839 -68.377 1.00 53.33 298 PHE D N 1
ATOM 10932 C CA . PHE D 1 292 ? -9.008 229.841 -67.191 1.00 56.67 298 PHE D CA 1
ATOM 10933 C C . PHE D 1 292 ? -8.021 228.695 -67.280 1.00 58.41 298 PHE D C 1
ATOM 10934 O O . PHE D 1 292 ? -8.423 227.560 -67.427 1.00 57.85 298 PHE D O 1
ATOM 10942 N N . ILE D 1 293 ? -6.729 228.993 -67.178 1.00 65.01 299 ILE D N 1
ATOM 10943 C CA . ILE D 1 293 ? -5.701 227.938 -67.223 1.00 71.83 299 ILE D CA 1
ATOM 10944 C C . ILE D 1 293 ? -4.968 227.748 -65.858 1.00 75.55 299 ILE D C 1
ATOM 10945 O O . ILE D 1 293 ? -4.376 228.696 -65.317 1.00 72.72 299 ILE D O 1
ATOM 10950 N N . PRO D 1 294 ? -5.026 226.511 -65.299 1.00 81.10 300 PRO D N 1
ATOM 10951 C CA . PRO D 1 294 ? -4.417 226.173 -63.996 1.00 83.58 300 PRO D CA 1
ATOM 10952 C C . PRO D 1 294 ? -2.997 225.550 -64.081 1.00 86.53 300 PRO D C 1
ATOM 10953 O O . PRO D 1 294 ? -2.575 224.840 -63.165 1.00 87.92 300 PRO D O 1
ATOM 10957 N N . ASN D 1 295 ? -2.283 225.822 -65.167 1.00 91.56 301 ASN D N 1
ATOM 10958 C CA . ASN D 1 295 ? -0.883 225.419 -65.297 1.00 96.73 301 ASN D CA 1
ATOM 10959 C C . ASN D 1 295 ? 0.040 226.647 -65.235 1.00 104.05 301 ASN D C 1
ATOM 10960 O O . ASN D 1 295 ? -0.122 227.592 -66.012 1.00 107.69 301 ASN D O 1
ATOM 10962 N N . LYS D 1 296 ? 0.990 226.636 -64.300 1.00 108.04 302 LYS D N 1
ATOM 10963 C CA . LYS D 1 296 ? 2.017 227.685 -64.228 1.00 111.08 302 LYS D CA 1
ATOM 10964 C C . LYS D 1 296 ? 3.262 227.273 -65.039 1.00 114.96 302 LYS D C 1
ATOM 10965 O O . LYS D 1 296 ? 4.350 227.082 -64.478 1.00 118.45 302 LYS D O 1
ATOM 10967 N N . GLY D 1 297 ? 3.091 227.143 -66.358 1.00 114.20 303 GLY D N 1
ATOM 10968 C CA . GLY D 1 297 ? 4.170 226.675 -67.243 1.00 115.87 303 GLY D CA 1
ATOM 10969 C C . GLY D 1 297 ? 3.923 227.003 -68.715 1.00 115.34 303 GLY D C 1
ATOM 10970 O O . GLY D 1 297 ? 2.928 226.565 -69.300 1.00 108.50 303 GLY D O 1
ATOM 10971 N N . ARG D 1 298 ? 4.847 227.767 -69.312 1.00 120.06 304 ARG D N 1
ATOM 10972 C CA . ARG D 1 298 ? 4.729 228.211 -70.715 1.00 116.94 304 ARG D CA 1
ATOM 10973 C C . ARG D 1 298 ? 5.080 227.079 -71.694 1.00 116.74 304 ARG D C 1
ATOM 10974 O O . ARG D 1 298 ? 5.785 226.132 -71.339 1.00 115.54 304 ARG D O 1
ATOM 10976 N N . LEU D 1 299 ? 4.596 227.202 -72.930 1.00 116.65 305 LEU D N 1
ATOM 10977 C CA . LEU D 1 299 ? 4.627 226.092 -73.913 1.00 114.92 305 LEU D CA 1
ATOM 10978 C C . LEU D 1 299 ? 3.359 225.196 -73.786 1.00 110.65 305 LEU D C 1
ATOM 10979 O O . LEU D 1 299 ? 3.189 224.221 -74.534 1.00 104.02 305 LEU D O 1
ATOM 10981 N N . ASN D 1 300 ? 2.460 225.578 -72.875 1.00 107.33 306 ASN D N 1
ATOM 10982 C CA . ASN D 1 300 ? 1.355 224.724 -72.465 1.00 104.51 306 ASN D CA 1
ATOM 10983 C C . ASN D 1 300 ? 0.174 224.869 -73.389 1.00 100.65 306 ASN D C 1
ATOM 10984 O O . ASN D 1 300 ? -0.887 225.349 -72.977 1.00 99.10 306 ASN D O 1
ATOM 10986 N N . CYS D 1 301 ? 0.352 224.456 -74.642 1.00 101.63 307 CYS D N 1
ATOM 10987 C CA . CYS D 1 301 ? -0.748 224.470 -75.618 1.00 101.77 307 CYS D CA 1
ATOM 10988 C C . CYS D 1 301 ? -1.699 223.321 -75.318 1.00 97.84 307 CYS D C 1
ATOM 10989 O O . CYS D 1 301 ? -2.925 223.491 -75.341 1.00 97.93 307 CYS D O 1
ATOM 10991 N N . ASP D 1 302 ? -1.125 222.141 -75.083 1.00 94.37 308 ASP D N 1
ATOM 10992 C CA . ASP D 1 302 ? -1.785 221.104 -74.287 1.00 89.08 308 ASP D CA 1
ATOM 10993 C C . ASP D 1 302 ? -0.923 220.855 -73.055 1.00 85.04 308 ASP D C 1
ATOM 10994 O O . ASP D 1 302 ? 0.152 220.251 -73.163 1.00 86.97 308 ASP D O 1
ATOM 10996 N N . PRO D 1 303 ? -1.359 221.375 -71.882 1.00 79.68 309 PRO D N 1
ATOM 10997 C CA . PRO D 1 303 ? -0.601 221.150 -70.642 1.00 76.20 309 PRO D CA 1
ATOM 10998 C C . PRO D 1 303 ? -0.770 219.744 -70.059 1.00 70.43 309 PRO D C 1
ATOM 10999 O O . PRO D 1 303 ? -0.139 219.439 -69.045 1.00 66.77 309 PRO D O 1
ATOM 11003 N N . THR D 1 304 ? -1.587 218.894 -70.709 1.00 66.90 310 THR D N 1
ATOM 11004 C CA . THR D 1 304 ? -1.759 217.472 -70.289 1.00 66.81 310 THR D CA 1
ATOM 11005 C C . THR D 1 304 ? -0.425 216.839 -69.835 1.00 69.26 310 THR D C 1
ATOM 11006 O O . THR D 1 304 ? -0.365 216.177 -68.797 1.00 67.42 310 THR D O 1
ATOM 11010 N N . PHE D 1 305 ? 0.640 217.093 -70.605 1.00 71.73 311 PHE D N 1
ATOM 11011 C CA . PHE D 1 305 ? 1.892 216.331 -70.509 1.00 74.23 311 PHE D CA 1
ATOM 11012 C C . PHE D 1 305 ? 2.831 216.871 -69.445 1.00 75.05 311 PHE D C 1
ATOM 11013 O O . PHE D 1 305 ? 3.525 216.100 -68.761 1.00 74.35 311 PHE D O 1
ATOM 11021 N N . GLU D 1 306 ? 2.861 218.197 -69.308 1.00 76.05 312 GLU D N 1
ATOM 11022 C CA . GLU D 1 306 ? 3.626 218.848 -68.236 1.00 77.70 312 GLU D CA 1
ATOM 11023 C C . GLU D 1 306 ? 2.976 218.565 -66.866 1.00 73.58 312 GLU D C 1
ATOM 11024 O O . GLU D 1 306 ? 3.674 218.247 -65.901 1.00 74.42 312 GLU D O 1
ATOM 11030 N N . LEU D 1 307 ? 1.641 218.655 -66.804 1.00 68.10 313 LEU D N 1
ATOM 11031 C CA . LEU D 1 307 ? 0.906 218.405 -65.557 1.00 65.85 313 LEU D CA 1
ATOM 11032 C C . LEU D 1 307 ? 1.107 216.956 -65.091 1.00 65.58 313 LEU D C 1
ATOM 11033 O O . LEU D 1 307 ? 1.304 216.700 -63.901 1.00 64.31 313 LEU D O 1
ATOM 11038 N N . GLU D 1 308 ? 1.065 216.015 -66.036 1.00 65.70 314 GLU D N 1
ATOM 11039 C CA . GLU D 1 308 ? 1.356 214.592 -65.727 1.00 67.68 314 GLU D CA 1
ATOM 11040 C C . GLU D 1 308 ? 2.777 214.373 -65.214 1.00 70.78 314 GLU D C 1
ATOM 11041 O O . GLU D 1 308 ? 2.998 213.542 -64.336 1.00 71.18 314 GLU D O 1
ATOM 11047 N N . GLU D 1 309 ? 3.739 215.106 -65.766 1.00 73.47 315 GLU D N 1
ATOM 11048 C CA . GLU D 1 309 ? 5.120 214.970 -65.332 1.00 77.58 315 GLU D CA 1
ATOM 11049 C C . GLU D 1 309 ? 5.336 215.468 -63.887 1.00 80.08 315 GLU D C 1
ATOM 11050 O O . GLU D 1 309 ? 6.111 214.864 -63.128 1.00 80.18 315 GLU D O 1
ATOM 11056 N N . MET D 1 310 ? 4.682 216.579 -63.524 1.00 80.98 316 MET D N 1
ATOM 11057 C CA . MET D 1 310 ? 4.838 217.159 -62.180 1.00 85.70 316 MET D CA 1
ATOM 11058 C C . MET D 1 310 ? 4.548 216.085 -61.125 1.00 85.19 316 MET D C 1
ATOM 11059 O O . MET D 1 310 ? 5.362 215.848 -60.208 1.00 84.60 316 MET D O 1
ATOM 11064 N N . ILE D 1 311 ? 3.418 215.399 -61.314 1.00 82.12 317 ILE D N 1
ATOM 11065 C CA . ILE D 1 311 ? 2.907 214.413 -60.366 1.00 80.93 317 ILE D CA 1
ATOM 11066 C C . ILE D 1 311 ? 3.873 213.236 -60.158 1.00 84.73 317 ILE D C 1
ATOM 11067 O O . ILE D 1 311 ? 4.378 213.021 -59.052 1.00 83.41 317 ILE D O 1
ATOM 11072 N N . LEU D 1 312 ? 4.110 212.465 -61.214 1.00 87.23 318 LEU D N 1
ATOM 11073 C CA . LEU D 1 312 ? 4.951 211.258 -61.100 1.00 93.90 318 LEU D CA 1
ATOM 11074 C C . LEU D 1 312 ? 6.422 211.603 -60.750 1.00 97.29 318 LEU D C 1
ATOM 11075 O O . LEU D 1 312 ? 7.112 210.812 -60.107 1.00 97.51 318 LEU D O 1
ATOM 11080 N N . GLU D 1 313 ? 6.878 212.788 -61.165 1.00 100.25 319 GLU D N 1
ATOM 11081 C CA . GLU D 1 313 ? 8.219 213.272 -60.811 1.00 105.68 319 GLU D CA 1
ATOM 11082 C C . GLU D 1 313 ? 8.382 213.429 -59.293 1.00 109.68 319 GLU D C 1
ATOM 11083 O O . GLU D 1 313 ? 9.462 213.162 -58.744 1.00 111.66 319 GLU D O 1
ATOM 11085 N N . SER D 1 314 ? 7.304 213.861 -58.628 1.00 111.35 320 SER D N 1
ATOM 11086 C CA . SER D 1 314 ? 7.311 214.126 -57.173 1.00 112.53 320 SER D CA 1
ATOM 11087 C C . SER D 1 314 ? 6.946 212.871 -56.335 1.00 113.11 320 SER D C 1
ATOM 11088 O O . SER D 1 314 ? 7.156 212.848 -55.123 1.00 113.58 320 SER D O 1
ATOM 11091 N N . LYS D 1 315 ? 6.386 211.851 -56.992 1.00 112.94 321 LYS D N 1
ATOM 11092 C CA . LYS D 1 315 ? 6.022 210.586 -56.324 1.00 110.95 321 LYS D CA 1
ATOM 11093 C C . LYS D 1 315 ? 7.117 210.105 -55.376 1.00 108.67 321 LYS D C 1
ATOM 11094 O O . LYS D 1 315 ? 6.890 209.972 -54.174 1.00 102.04 321 LYS D O 1
ATOM 11096 N N . ASP D 1 330 ? -7.711 183.802 -41.817 1.00 123.51 336 ASP D N 1
ATOM 11097 C CA . ASP D 1 330 ? -8.704 182.754 -42.041 1.00 124.92 336 ASP D CA 1
ATOM 11098 C C . ASP D 1 330 ? -9.602 182.533 -40.801 1.00 126.20 336 ASP D C 1
ATOM 11099 O O . ASP D 1 330 ? -10.830 182.591 -40.903 1.00 120.53 336 ASP D O 1
ATOM 11101 N N . MET D 1 331 ? -8.977 182.305 -39.638 1.00 132.80 337 MET D N 1
ATOM 11102 C CA . MET D 1 331 ? -9.699 181.901 -38.408 1.00 128.89 337 MET D CA 1
ATOM 11103 C C . MET D 1 331 ? -10.526 183.051 -37.819 1.00 125.41 337 MET D C 1
ATOM 11104 O O . MET D 1 331 ? -9.966 184.023 -37.299 1.00 125.30 337 MET D O 1
ATOM 11106 N N . ARG D 1 332 ? -11.857 182.926 -37.894 1.00 125.04 338 ARG D N 1
ATOM 11107 C CA . ARG D 1 332 ? -12.781 183.907 -37.272 1.00 118.18 338 ARG D CA 1
ATOM 11108 C C . ARG D 1 332 ? -12.723 183.827 -35.729 1.00 114.89 338 ARG D C 1
ATOM 11109 O O . ARG D 1 332 ? -12.931 182.760 -35.133 1.00 117.11 338 ARG D O 1
ATOM 11113 N N . LYS D 1 333 ? -12.459 184.972 -35.102 1.00 104.04 339 LYS D N 1
ATOM 11114 C CA . LYS D 1 333 ? -11.926 185.014 -33.741 1.00 97.81 339 LYS D CA 1
ATOM 11115 C C . LYS D 1 333 ? -12.886 185.749 -32.794 1.00 88.36 339 LYS D C 1
ATOM 11116 O O . LYS D 1 333 ? -12.499 186.184 -31.702 1.00 87.35 339 LYS D O 1
ATOM 11122 N N . CYS D 1 334 ? -14.129 185.891 -33.248 1.00 79.66 340 CYS D N 1
ATOM 11123 C CA . CYS D 1 334 ? -15.230 186.501 -32.483 1.00 72.72 340 CYS D CA 1
ATOM 11124 C C . CYS D 1 334 ? -15.140 186.297 -30.969 1.00 70.59 340 CYS D C 1
ATOM 11125 O O . CYS D 1 334 ? -15.089 185.162 -30.491 1.00 69.88 340 CYS D O 1
ATOM 11128 N N . ASP D 1 335 ? -15.262 187.391 -30.223 1.00 67.03 341 ASP D N 1
ATOM 11129 C CA . ASP D 1 335 ? -14.883 187.417 -28.799 1.00 64.74 341 ASP D CA 1
ATOM 11130 C C . ASP D 1 335 ? -15.974 188.027 -27.830 1.00 61.80 341 ASP D C 1
ATOM 11131 O O . ASP D 1 335 ? -16.124 187.580 -26.710 1.00 61.94 341 ASP D O 1
ATOM 11136 N N . SER D 1 336 ? -16.710 189.033 -28.301 1.00 59.01 342 SER D N 1
ATOM 11137 C CA . SER D 1 336 ? -17.588 189.865 -27.457 1.00 58.15 342 SER D CA 1
ATOM 11138 C C . SER D 1 336 ? -18.597 190.553 -28.361 1.00 55.96 342 SER D C 1
ATOM 11139 O O . SER D 1 336 ? -18.398 190.609 -29.567 1.00 53.38 342 SER D O 1
ATOM 11142 N N . SER D 1 337 ? -19.662 191.111 -27.796 1.00 56.14 343 SER D N 1
ATOM 11143 C CA . SER D 1 337 ? -20.695 191.746 -28.642 1.00 55.62 343 SER D CA 1
ATOM 11144 C C . SER D 1 337 ? -20.065 192.668 -29.700 1.00 53.47 343 SER D C 1
ATOM 11145 O O . SER D 1 337 ? -20.394 192.593 -30.859 1.00 51.97 343 SER D O 1
ATOM 11148 N N . GLN D 1 338 ? -19.145 193.511 -29.274 1.00 54.10 344 GLN D N 1
ATOM 11149 C CA . GLN D 1 338 ? -18.491 194.453 -30.160 1.00 54.17 344 GLN D CA 1
ATOM 11150 C C . GLN D 1 338 ? -17.695 193.756 -31.273 1.00 51.85 344 GLN D C 1
ATOM 11151 O O . GLN D 1 338 ? -17.928 194.001 -32.445 1.00 50.81 344 GLN D O 1
ATOM 11157 N N . THR D 1 339 ? -16.767 192.889 -30.909 1.00 51.46 345 THR D N 1
ATOM 11158 C CA . THR D 1 339 ? -15.954 192.238 -31.917 1.00 50.32 345 THR D CA 1
ATOM 11159 C C . THR D 1 339 ? -16.815 191.391 -32.840 1.00 49.76 345 THR D C 1
ATOM 11160 O O . THR D 1 339 ? -16.560 191.300 -34.038 1.00 48.37 345 THR D O 1
ATOM 11164 N N . CYS D 1 340 ? -17.862 190.805 -32.286 1.00 52.17 346 CYS D N 1
ATOM 11165 C CA . CYS D 1 340 ? -18.702 189.887 -33.042 1.00 53.27 346 CYS D CA 1
ATOM 11166 C C . CYS D 1 340 ? -19.565 190.599 -34.087 1.00 51.64 346 CYS D C 1
ATOM 11167 O O . CYS D 1 340 ? -19.581 190.204 -35.248 1.00 50.20 346 CYS D O 1
ATOM 11170 N N . LEU D 1 341 ? -20.236 191.673 -33.681 1.00 51.93 347 LEU D N 1
ATOM 11171 C CA . LEU D 1 341 ? -20.982 192.503 -34.625 1.00 52.28 347 LEU D CA 1
ATOM 11172 C C . LEU D 1 341 ? -20.077 193.041 -35.724 1.00 48.76 347 LEU D C 1
ATOM 11173 O O . LEU D 1 341 ? -20.474 193.080 -36.862 1.00 47.16 347 LEU D O 1
ATOM 11178 N N . LEU D 1 342 ? -18.867 193.463 -35.363 1.00 48.14 348 LEU D N 1
ATOM 11179 C CA . LEU D 1 342 ? -17.902 193.951 -36.346 1.00 46.61 348 LEU D CA 1
ATOM 11180 C C . LEU D 1 342 ? -17.615 192.842 -37.352 1.00 45.57 348 LEU D C 1
ATOM 11181 O O . LEU D 1 342 ? -17.789 193.026 -38.552 1.00 43.34 348 LEU D O 1
ATOM 11186 N N . GLN D 1 343 ? -17.233 191.670 -36.860 1.00 47.53 349 GLN D N 1
ATOM 11187 C CA . GLN D 1 343 ? -16.818 190.601 -37.764 1.00 48.13 349 GLN D CA 1
ATOM 11188 C C . GLN D 1 343 ? -17.977 190.179 -38.640 1.00 47.47 349 GLN D C 1
ATOM 11189 O O . GLN D 1 343 ? -17.786 189.884 -39.804 1.00 48.25 349 GLN D O 1
ATOM 11195 N N . GLU D 1 344 ? -19.186 190.179 -38.089 1.00 47.25 350 GLU D N 1
ATOM 11196 C CA . GLU D 1 344 ? -20.376 189.829 -38.882 1.00 48.19 350 GLU D CA 1
ATOM 11197 C C . GLU D 1 344 ? -20.676 190.842 -39.971 1.00 46.34 350 GLU D C 1
ATOM 11198 O O . GLU D 1 344 ? -21.045 190.472 -41.066 1.00 46.29 350 GLU D O 1
ATOM 11204 N N . HIS D 1 345 ? -20.522 192.118 -39.663 1.00 45.94 351 HIS D N 1
ATOM 11205 C CA . HIS D 1 345 ? -20.773 193.149 -40.644 1.00 45.61 351 HIS D CA 1
ATOM 11206 C C . HIS D 1 345 ? -19.724 193.114 -41.726 1.00 43.36 351 HIS D C 1
ATOM 11207 O O . HIS D 1 345 ? -20.070 193.057 -42.907 1.00 41.92 351 HIS D O 1
ATOM 11214 N N . LEU D 1 346 ? -18.442 193.029 -41.336 1.00 41.71 352 LEU D N 1
ATOM 11215 C CA . LEU D 1 346 ? -17.351 192.884 -42.319 1.00 40.31 352 LEU D CA 1
ATOM 11216 C C . LEU D 1 346 ? -17.602 191.709 -43.275 1.00 41.58 352 LEU D C 1
ATOM 11217 O O . LEU D 1 346 ? -17.563 191.880 -44.493 1.00 42.65 352 LEU D O 1
ATOM 11222 N N . ASP D 1 347 ? -17.909 190.541 -42.734 1.00 42.40 353 ASP D N 1
ATOM 11223 C CA . ASP D 1 347 ? -18.240 189.408 -43.576 1.00 44.62 353 ASP D CA 1
ATOM 11224 C C . ASP D 1 347 ? -19.351 189.795 -44.542 1.00 43.30 353 ASP D C 1
ATOM 11225 O O . ASP D 1 347 ? -19.323 189.439 -45.705 1.00 42.06 353 ASP D O 1
ATOM 11230 N N . SER D 1 348 ? -20.335 190.520 -44.047 1.00 43.21 354 SER D N 1
ATOM 11231 C CA . SER D 1 348 ? -21.466 190.911 -44.878 1.00 43.79 354 SER D CA 1
ATOM 11232 C C . SER D 1 348 ? -21.037 191.924 -45.975 1.00 42.18 354 SER D C 1
ATOM 11233 O O . SER D 1 348 ? -21.534 191.899 -47.097 1.00 42.73 354 SER D O 1
ATOM 11236 N N . VAL D 1 349 ? -20.112 192.802 -45.649 1.00 39.87 355 VAL D N 1
ATOM 11237 C CA . VAL D 1 349 ? -19.648 193.713 -46.620 1.00 38.71 355 VAL D CA 1
ATOM 11238 C C . VAL D 1 349 ? -18.898 192.948 -47.736 1.00 39.77 355 VAL D C 1
ATOM 11239 O O . VAL D 1 349 ? -19.163 193.173 -48.901 1.00 39.58 355 VAL D O 1
ATOM 11243 N N . GLN D 1 350 ? -17.994 192.024 -47.366 1.00 40.57 356 GLN D N 1
ATOM 11244 C CA . GLN D 1 350 ? -17.258 191.237 -48.354 1.00 42.19 356 GLN D CA 1
ATOM 11245 C C . GLN D 1 350 ? -18.192 190.562 -49.330 1.00 44.28 356 GLN D C 1
ATOM 11246 O O . GLN D 1 350 ? -17.956 190.596 -50.507 1.00 46.05 356 GLN D O 1
ATOM 11252 N N . LYS D 1 351 ? -19.261 189.961 -48.830 1.00 47.43 357 LYS D N 1
ATOM 11253 C CA . LYS D 1 351 ? -20.166 189.164 -49.664 1.00 51.18 357 LYS D CA 1
ATOM 11254 C C . LYS D 1 351 ? -21.019 190.039 -50.560 1.00 51.74 357 LYS D C 1
ATOM 11255 O O . LYS D 1 351 ? -21.435 189.604 -51.627 1.00 55.44 357 LYS D O 1
ATOM 11261 N N . GLU D 1 352 ? -21.361 191.234 -50.087 1.00 50.83 358 GLU D N 1
ATOM 11262 C CA . GLU D 1 352 ? -22.426 192.029 -50.719 1.00 52.64 358 GLU D CA 1
ATOM 11263 C C . GLU D 1 352 ? -21.861 193.035 -51.692 1.00 48.48 358 GLU D C 1
ATOM 11264 O O . GLU D 1 352 ? -22.588 193.597 -52.510 1.00 46.06 358 GLU D O 1
ATOM 11270 N N . PHE D 1 353 ? -20.559 193.273 -51.588 1.00 45.92 359 PHE D N 1
ATOM 11271 C CA . PHE D 1 353 ? -19.891 194.253 -52.418 1.00 44.85 359 PHE D CA 1
ATOM 11272 C C . PHE D 1 353 ? -19.975 193.841 -53.899 1.00 45.89 359 PHE D C 1
ATOM 11273 O O . PHE D 1 353 ? -19.744 192.675 -54.251 1.00 45.31 359 PHE D O 1
ATOM 11281 N N . ILE D 1 354 ? -20.329 194.786 -54.763 1.00 45.85 360 ILE D N 1
ATOM 11282 C CA . ILE D 1 354 ? -20.402 194.473 -56.193 1.00 48.00 360 ILE D CA 1
ATOM 11283 C C . ILE D 1 354 ? -19.277 195.164 -56.969 1.00 46.44 360 ILE D C 1
ATOM 11284 O O . ILE D 1 354 ? -19.130 196.397 -56.935 1.00 46.76 360 ILE D O 1
ATOM 11289 N N . ILE D 1 355 ? -18.422 194.345 -57.567 1.00 45.50 361 ILE D N 1
ATOM 11290 C CA . ILE D 1 355 ? -17.326 194.841 -58.363 1.00 45.85 361 ILE D CA 1
ATOM 11291 C C . ILE D 1 355 ? -17.885 195.523 -59.596 1.00 43.48 361 ILE D C 1
ATOM 11292 O O . ILE D 1 355 ? -18.792 195.007 -60.238 1.00 44.08 361 ILE D O 1
ATOM 11297 N N . PHE D 1 356 ? -17.374 196.710 -59.878 1.00 40.29 362 PHE D N 1
ATOM 11298 C CA . PHE D 1 356 ? -17.690 197.410 -61.113 1.00 39.44 362 PHE D CA 1
ATOM 11299 C C . PHE D 1 356 ? -16.438 197.618 -61.911 1.00 38.74 362 PHE D C 1
ATOM 11300 O O . PHE D 1 356 ? -15.384 197.869 -61.358 1.00 37.01 362 PHE D O 1
ATOM 11308 N N . ASN D 1 357 ? -16.567 197.461 -63.219 1.00 40.00 363 ASN D N 1
ATOM 11309 C CA . ASN D 1 357 ? -15.488 197.704 -64.133 1.00 41.35 363 ASN D CA 1
ATOM 11310 C C . ASN D 1 357 ? -16.053 198.238 -65.467 1.00 42.31 363 ASN D C 1
ATOM 11311 O O . ASN D 1 357 ? -16.766 197.529 -66.176 1.00 42.44 363 ASN D O 1
ATOM 11316 N N . ARG D 1 358 ? -15.761 199.501 -65.769 1.00 42.15 364 ARG D N 1
ATOM 11317 C CA . ARG D 1 358 ? -16.298 200.135 -66.948 1.00 43.11 364 ARG D CA 1
ATOM 11318 C C . ARG D 1 358 ? -15.612 199.629 -68.241 1.00 46.79 364 ARG D C 1
ATOM 11319 O O . ARG D 1 358 ? -16.269 199.475 -69.261 1.00 48.41 364 ARG D O 1
ATOM 11327 N N . GLU D 1 359 ? -14.311 199.346 -68.193 1.00 49.92 365 GLU D N 1
ATOM 11328 C CA . GLU D 1 359 ? -13.648 198.696 -69.336 1.00 54.34 365 GLU D CA 1
ATOM 11329 C C . GLU D 1 359 ? -14.458 197.484 -69.791 1.00 56.25 365 GLU D C 1
ATOM 11330 O O . GLU D 1 359 ? -14.832 197.386 -70.965 1.00 57.38 365 GLU D O 1
ATOM 11336 N N . LYS D 1 360 ? -14.766 196.587 -68.847 1.00 56.31 366 LYS D N 1
ATOM 11337 C CA . LYS D 1 360 ? -15.590 195.416 -69.142 1.00 57.85 366 LYS D CA 1
ATOM 11338 C C . LYS D 1 360 ? -16.949 195.814 -69.686 1.00 58.59 366 LYS D C 1
ATOM 11339 O O . LYS D 1 360 ? -17.426 195.213 -70.632 1.00 64.55 366 LYS D O 1
ATOM 11345 N N . VAL D 1 361 ? -17.582 196.827 -69.108 1.00 56.29 367 VAL D N 1
ATOM 11346 C CA . VAL D 1 361 ? -18.887 197.244 -69.606 1.00 57.11 367 VAL D CA 1
ATOM 11347 C C . VAL D 1 361 ? -18.762 197.796 -71.029 1.00 61.02 367 VAL D C 1
ATOM 11348 O O . VAL D 1 361 ? -19.689 197.676 -71.834 1.00 63.77 367 VAL D O 1
ATOM 11352 N N . ASN D 1 362 ? -17.603 198.382 -71.335 1.00 60.77 368 ASN D N 1
ATOM 11353 C CA . ASN D 1 362 ? -17.348 198.922 -72.663 1.00 62.99 368 ASN D CA 1
ATOM 11354 C C . ASN D 1 362 ? -17.090 197.769 -73.685 1.00 71.10 368 ASN D C 1
ATOM 11355 O O . ASN D 1 362 ? -17.868 197.589 -74.630 1.00 75.39 368 ASN D O 1
ATOM 11360 N N . ARG D 1 363 ? -16.030 196.986 -73.468 1.00 75.05 369 ARG D N 1
ATOM 11361 C CA . ARG D 1 363 ? -15.813 195.719 -74.224 1.00 82.03 369 ARG D CA 1
ATOM 11362 C C . ARG D 1 363 ? -17.100 194.915 -74.497 1.00 84.64 369 ARG D C 1
ATOM 11363 O O . ARG D 1 363 ? -17.357 194.526 -75.625 1.00 89.40 369 ARG D O 1
ATOM 11371 N N . ASP D 1 364 ? -17.893 194.670 -73.462 1.00 85.94 370 ASP D N 1
ATOM 11372 C CA . ASP D 1 364 ? -19.116 193.858 -73.602 1.00 92.07 370 ASP D CA 1
ATOM 11373 C C . ASP D 1 364 ? -20.308 194.676 -74.161 1.00 91.31 370 ASP D C 1
ATOM 11374 O O . ASP D 1 364 ? -21.451 194.204 -74.172 1.00 91.70 370 ASP D O 1
ATOM 11379 N N . PHE D 1 365 ? -20.029 195.903 -74.600 1.00 86.45 371 PHE D N 1
ATOM 11380 C CA . PHE D 1 365 ? -20.961 196.671 -75.418 1.00 85.70 371 PHE D CA 1
ATOM 11381 C C . PHE D 1 365 ? -20.578 196.503 -76.905 1.00 91.02 371 PHE D C 1
ATOM 11382 O O . PHE D 1 365 ? -21.450 196.501 -77.789 1.00 94.33 371 PHE D O 1
ATOM 11390 N N . ASN D 1 366 ? -19.268 196.331 -77.155 1.00 90.83 372 ASN D N 1
ATOM 11391 C CA . ASN D 1 366 ? -18.711 196.217 -78.516 1.00 94.17 372 ASN D CA 1
ATOM 11392 C C . ASN D 1 366 ? -18.566 194.752 -78.983 1.00 99.37 372 ASN D C 1
ATOM 11393 O O . ASN D 1 366 ? -17.656 194.428 -79.762 1.00 101.42 372 ASN D O 1
ATOM 11398 N N . LYS D 1 367 ? -19.467 193.883 -78.520 1.00 99.84 373 LYS D N 1
ATOM 11399 C CA . LYS D 1 367 ? -19.382 192.453 -78.813 1.00 103.99 373 LYS D CA 1
ATOM 11400 C C . LYS D 1 367 ? -20.662 191.728 -78.384 1.00 106.21 373 LYS D C 1
ATOM 11401 O O . LYS D 1 367 ? -21.766 192.255 -78.529 1.00 104.13 373 LYS D O 1
ATOM 11403 N N . GLU E 1 8 ? -1.481 247.212 -109.598 1.00 102.85 14 GLU E N 1
ATOM 11404 C CA . GLU E 1 8 ? -0.867 247.723 -108.343 1.00 102.67 14 GLU E CA 1
ATOM 11405 C C . GLU E 1 8 ? -0.690 246.564 -107.364 1.00 98.27 14 GLU E C 1
ATOM 11406 O O . GLU E 1 8 ? -1.440 245.590 -107.403 1.00 95.34 14 GLU E O 1
ATOM 11412 N N . ASN E 1 9 ? 0.332 246.668 -106.511 1.00 98.61 15 ASN E N 1
ATOM 11413 C CA . ASN E 1 9 ? 0.586 245.681 -105.450 1.00 92.16 15 ASN E CA 1
ATOM 11414 C C . ASN E 1 9 ? 0.229 246.242 -104.054 1.00 87.95 15 ASN E C 1
ATOM 11415 O O . ASN E 1 9 ? 0.967 246.047 -103.084 1.00 87.86 15 ASN E O 1
ATOM 11420 N N . GLU E 1 10 ? -0.920 246.907 -103.962 1.00 83.64 16 GLU E N 1
ATOM 11421 C CA . GLU E 1 10 ? -1.369 247.515 -102.705 1.00 80.59 16 GLU E CA 1
ATOM 11422 C C . GLU E 1 10 ? -2.177 246.487 -101.859 1.00 72.35 16 GLU E C 1
ATOM 11423 O O . GLU E 1 10 ? -2.982 245.714 -102.390 1.00 65.92 16 GLU E O 1
ATOM 11429 N N . ASP E 1 11 ? -1.944 246.495 -100.551 1.00 66.84 17 ASP E N 1
ATOM 11430 C CA . ASP E 1 11 ? -2.587 245.564 -99.657 1.00 61.56 17 ASP E CA 1
ATOM 11431 C C . ASP E 1 11 ? -4.022 245.997 -99.360 1.00 57.80 17 ASP E C 1
ATOM 11432 O O . ASP E 1 11 ? -4.269 247.147 -99.020 1.00 59.81 17 ASP E O 1
ATOM 11437 N N . VAL E 1 12 ? -4.961 245.054 -99.479 1.00 50.59 18 VAL E N 1
ATOM 11438 C CA . VAL E 1 12 ? -6.334 245.291 -99.109 1.00 46.64 18 VAL E CA 1
ATOM 11439 C C . VAL E 1 12 ? -6.448 245.149 -97.600 1.00 44.37 18 VAL E C 1
ATOM 11440 O O . VAL E 1 12 ? -5.960 244.193 -97.051 1.00 43.32 18 VAL E O 1
ATOM 11444 N N . ASN E 1 13 ? -7.076 246.132 -96.942 1.00 43.51 19 ASN E N 1
ATOM 11445 C CA . ASN E 1 13 ? -7.305 246.084 -95.502 1.00 41.89 19 ASN E CA 1
ATOM 11446 C C . ASN E 1 13 ? -8.649 246.689 -95.161 1.00 41.98 19 ASN E C 1
ATOM 11447 O O . ASN E 1 13 ? -9.375 247.110 -96.055 1.00 42.11 19 ASN E O 1
ATOM 11452 N N . PHE E 1 14 ? -8.950 246.785 -93.862 1.00 41.92 20 PHE E N 1
ATOM 11453 C CA . PHE E 1 14 ? -10.286 247.117 -93.372 1.00 42.48 20 PHE E CA 1
ATOM 11454 C C . PHE E 1 14 ? -10.775 248.486 -93.914 1.00 47.36 20 PHE E C 1
ATOM 11455 O O . PHE E 1 14 ? -11.990 248.708 -94.073 1.00 47.94 20 PHE E O 1
ATOM 11463 N N . ASP E 1 15 ? -9.836 249.392 -94.193 1.00 49.20 21 ASP E N 1
ATOM 11464 C CA . ASP E 1 15 ? -10.184 250.704 -94.697 1.00 53.10 21 ASP E CA 1
ATOM 11465 C C . ASP E 1 15 ? -10.615 250.696 -96.178 1.00 53.43 21 ASP E C 1
ATOM 11466 O O . ASP E 1 15 ? -11.191 251.668 -96.660 1.00 55.99 21 ASP E O 1
ATOM 11471 N N . HIS E 1 16 ? -10.367 249.591 -96.877 1.00 52.49 22 HIS E N 1
ATOM 11472 C CA . HIS E 1 16 ? -10.835 249.438 -98.265 1.00 52.23 22 HIS E CA 1
ATOM 11473 C C . HIS E 1 16 ? -12.295 249.094 -98.370 1.00 49.37 22 HIS E C 1
ATOM 11474 O O . HIS E 1 16 ? -12.781 248.865 -99.459 1.00 50.37 22 HIS E O 1
ATOM 11481 N N . PHE E 1 17 ? -13.007 249.055 -97.250 1.00 48.09 23 PHE E N 1
ATOM 11482 C CA . PHE E 1 17 ? -14.403 248.630 -97.252 1.00 47.90 23 PHE E CA 1
ATOM 11483 C C . PHE E 1 17 ? -15.294 249.578 -96.493 1.00 50.24 23 PHE E C 1
ATOM 11484 O O . PHE E 1 17 ? -14.836 250.336 -95.671 1.00 51.03 23 PHE E O 1
ATOM 11492 N N . GLU E 1 18 ? -16.587 249.457 -96.753 1.00 51.97 24 GLU E N 1
ATOM 11493 C CA . GLU E 1 18 ? -17.617 250.162 -96.029 1.00 56.02 24 GLU E CA 1
ATOM 11494 C C . GLU E 1 18 ? -18.485 249.118 -95.376 1.00 53.70 24 GLU E C 1
ATOM 11495 O O . GLU E 1 18 ? -18.896 248.158 -96.029 1.00 53.90 24 GLU E O 1
ATOM 11501 N N . ILE E 1 19 ? -18.747 249.270 -94.087 1.00 54.37 25 ILE E N 1
ATOM 11502 C CA . ILE E 1 19 ? -19.504 248.261 -93.349 1.00 54.20 25 ILE E CA 1
ATOM 11503 C C . ILE E 1 19 ? -20.975 248.567 -93.407 1.00 55.99 25 ILE E C 1
ATOM 11504 O O . ILE E 1 19 ? -21.390 249.658 -93.084 1.00 61.02 25 ILE E O 1
ATOM 11509 N N . LEU E 1 20 ? -21.763 247.580 -93.811 1.00 55.27 26 LEU E N 1
ATOM 11510 C CA . LEU E 1 20 ? -23.211 247.712 -93.850 1.00 57.63 26 LEU E CA 1
ATOM 11511 C C . LEU E 1 20 ? -23.793 246.767 -92.800 1.00 59.13 26 LEU E C 1
ATOM 11512 O O . LEU E 1 20 ? -23.121 246.389 -91.859 1.00 60.79 26 LEU E O 1
ATOM 11517 N N . ARG E 1 21 ? -25.032 246.388 -92.976 1.00 62.15 27 ARG E N 1
ATOM 11518 C CA . ARG E 1 21 ? -25.781 245.645 -91.972 1.00 64.37 27 ARG E CA 1
ATOM 11519 C C . ARG E 1 21 ? -25.053 244.391 -91.433 1.00 59.30 27 ARG E C 1
ATOM 11520 O O . ARG E 1 21 ? -24.319 243.733 -92.154 1.00 58.44 27 ARG E O 1
ATOM 11528 N N . ALA E 1 22 ? -25.199 244.139 -90.137 1.00 57.15 28 ALA E N 1
ATOM 11529 C CA . ALA E 1 22 ? -24.805 242.878 -89.544 1.00 55.08 28 ALA E CA 1
ATOM 11530 C C . ALA E 1 22 ? -25.800 241.813 -89.959 1.00 54.43 28 ALA E C 1
ATOM 11531 O O . ALA E 1 22 ? -26.965 242.075 -90.007 1.00 57.36 28 ALA E O 1
ATOM 11533 N N . ILE E 1 23 ? -25.339 240.595 -90.216 1.00 52.04 29 ILE E N 1
ATOM 11534 C CA . ILE E 1 23 ? -26.246 239.521 -90.660 1.00 52.25 29 ILE E CA 1
ATOM 11535 C C . ILE E 1 23 ? -26.114 238.239 -89.871 1.00 52.96 29 ILE E C 1
ATOM 11536 O O . ILE E 1 23 ? -26.885 237.297 -90.067 1.00 53.33 29 ILE E O 1
ATOM 11541 N N . GLY E 1 24 ? -25.135 238.185 -88.983 1.00 53.50 30 GLY E N 1
ATOM 11542 C CA . GLY E 1 24 ? -24.972 237.015 -88.125 1.00 55.63 30 GLY E CA 1
ATOM 11543 C C . GLY E 1 24 ? -24.021 237.257 -86.994 1.00 55.26 30 GLY E C 1
ATOM 11544 O O . GLY E 1 24 ? -23.355 238.289 -86.940 1.00 52.67 30 GLY E O 1
ATOM 11545 N N . LYS E 1 25 ? -23.950 236.287 -86.102 1.00 59.10 31 LYS E N 1
ATOM 11546 C CA . LYS E 1 25 ? -23.306 236.469 -84.831 1.00 64.16 31 LYS E CA 1
ATOM 11547 C C . LYS E 1 25 ? -22.345 235.327 -84.594 1.00 65.34 31 LYS E C 1
ATOM 11548 O O . LYS E 1 25 ? -22.507 234.227 -85.133 1.00 63.69 31 LYS E O 1
ATOM 11554 N N . GLY E 1 26 ? -21.329 235.608 -83.799 1.00 68.95 32 GLY E N 1
ATOM 11555 C CA . GLY E 1 26 ? -20.389 234.601 -83.361 1.00 71.44 32 GLY E CA 1
ATOM 11556 C C . GLY E 1 26 ? -19.944 234.888 -81.937 1.00 75.44 32 GLY E C 1
ATOM 11557 O O . GLY E 1 26 ? -20.095 236.019 -81.426 1.00 75.41 32 GLY E O 1
ATOM 11558 N N . SER E 1 27 ? -19.406 233.870 -81.286 1.00 77.47 33 SER E N 1
ATOM 11559 C CA . SER E 1 27 ? -18.825 234.046 -79.972 1.00 78.16 33 SER E CA 1
ATOM 11560 C C . SER E 1 27 ? -17.583 234.951 -80.059 1.00 74.12 33 SER E C 1
ATOM 11561 O O . SER E 1 27 ? -17.240 235.627 -79.083 1.00 79.15 33 SER E O 1
ATOM 11564 N N . PHE E 1 28 ? -16.941 234.993 -81.239 1.00 67.95 34 PHE E N 1
ATOM 11565 C CA . PHE E 1 28 ? -15.690 235.783 -81.426 1.00 64.27 34 PHE E CA 1
ATOM 11566 C C . PHE E 1 28 ? -15.855 237.009 -82.290 1.00 60.19 34 PHE E C 1
ATOM 11567 O O . PHE E 1 28 ? -14.889 237.741 -82.520 1.00 56.03 34 PHE E O 1
ATOM 11575 N N . GLY E 1 29 ? -17.091 237.269 -82.712 1.00 60.60 35 GLY E N 1
ATOM 11576 C CA . GLY E 1 29 ? -17.409 238.481 -83.459 1.00 58.75 35 GLY E CA 1
ATOM 11577 C C . GLY E 1 29 ? -18.488 238.243 -84.493 1.00 57.18 35 GLY E C 1
ATOM 11578 O O . GLY E 1 29 ? -18.876 237.088 -84.766 1.00 56.82 35 GLY E O 1
ATOM 11579 N N . LYS E 1 30 ? -18.939 239.331 -85.104 1.00 54.14 36 LYS E N 1
ATOM 11580 C CA . LYS E 1 30 ? -20.093 239.295 -85.971 1.00 53.75 36 LYS E CA 1
ATOM 11581 C C . LYS E 1 30 ? -19.723 238.928 -87.438 1.00 48.09 36 LYS E C 1
ATOM 11582 O O . LYS E 1 30 ? -18.559 238.972 -87.836 1.00 44.93 36 LYS E O 1
ATOM 11588 N N . VAL E 1 31 ? -20.738 238.567 -88.218 1.00 45.60 37 VAL E N 1
ATOM 11589 C CA . VAL E 1 31 ? -20.637 238.595 -89.677 1.00 41.93 37 VAL E CA 1
ATOM 11590 C C . VAL E 1 31 ? -21.459 239.766 -90.211 1.00 41.40 37 VAL E C 1
ATOM 11591 O O . VAL E 1 31 ? -22.563 239.983 -89.786 1.00 44.31 37 VAL E O 1
ATOM 11595 N N . CYS E 1 32 ? -20.901 240.503 -91.147 1.00 39.44 38 CYS E N 1
ATOM 11596 C CA A CYS E 1 32 ? -21.477 241.744 -91.666 0.50 40.45 38 CYS E CA 1
ATOM 11597 C CA B CYS E 1 32 ? -21.615 241.635 -91.696 0.50 39.96 38 CYS E CA 1
ATOM 11598 C C . CYS E 1 32 ? -21.472 241.723 -93.202 1.00 38.54 38 CYS E C 1
ATOM 11599 O O . CYS E 1 32 ? -20.686 241.008 -93.813 1.00 35.48 38 CYS E O 1
ATOM 11604 N N . ILE E 1 33 ? -22.285 242.580 -93.808 1.00 39.59 39 ILE E N 1
ATOM 11605 C CA . ILE E 1 33 ? -22.175 242.835 -95.253 1.00 38.54 39 ILE E CA 1
ATOM 11606 C C . ILE E 1 33 ? -21.243 244.017 -95.448 1.00 37.69 39 ILE E C 1
ATOM 11607 O O . ILE E 1 33 ? -21.377 245.003 -94.783 1.00 38.83 39 ILE E O 1
ATOM 11612 N N . VAL E 1 34 ? -20.287 243.885 -96.354 1.00 36.38 40 VAL E N 1
ATOM 11613 C CA . VAL E 1 34 ? -19.366 244.969 -96.659 1.00 36.82 40 VAL E CA 1
ATOM 11614 C C . VAL E 1 34 ? -19.390 245.291 -98.137 1.00 36.97 40 VAL E C 1
ATOM 11615 O O . VAL E 1 34 ? -19.786 244.466 -98.941 1.00 35.93 40 VAL E O 1
ATOM 11619 N N . GLN E 1 35 ? -19.043 246.534 -98.470 1.00 38.38 41 GLN E N 1
ATOM 11620 C CA . GLN E 1 35 ? -18.861 246.943 -99.853 1.00 38.79 41 GLN E CA 1
ATOM 11621 C C . GLN E 1 35 ? -17.433 247.423 -100.077 1.00 39.06 41 GLN E C 1
ATOM 11622 O O . GLN E 1 35 ? -16.965 248.333 -99.398 1.00 40.49 41 GLN E O 1
ATOM 11628 N N . LYS E 1 36 ? -16.763 246.848 -101.057 1.00 38.31 42 LYS E N 1
ATOM 11629 C CA . LYS E 1 36 ? -15.428 247.283 -101.389 1.00 39.72 42 LYS E CA 1
ATOM 11630 C C . LYS E 1 36 ? -15.479 248.634 -102.106 1.00 42.36 42 LYS E C 1
ATOM 11631 O O . LYS E 1 36 ? -16.125 248.765 -103.128 1.00 43.10 42 LYS E O 1
ATOM 11637 N N . ASN E 1 37 ? -14.790 249.627 -101.557 1.00 44.08 43 ASN E N 1
ATOM 11638 C CA . ASN E 1 37 ? -14.915 251.013 -102.021 1.00 47.43 43 ASN E CA 1
ATOM 11639 C C . ASN E 1 37 ? -14.631 251.206 -103.502 1.00 48.35 43 ASN E C 1
ATOM 11640 O O . ASN E 1 37 ? -15.329 251.943 -104.160 1.00 49.71 43 ASN E O 1
ATOM 11645 N N . ASP E 1 38 ? -13.601 250.543 -104.021 1.00 47.66 44 ASP E N 1
ATOM 11646 C CA . ASP E 1 38 ? -13.185 250.785 -105.393 1.00 49.34 44 ASP E CA 1
ATOM 11647 C C . ASP E 1 38 ? -14.089 250.120 -106.428 1.00 48.27 44 ASP E C 1
ATOM 11648 O O . ASP E 1 38 ? -14.598 250.806 -107.324 1.00 50.41 44 ASP E O 1
ATOM 11653 N N . THR E 1 39 ? -14.309 248.807 -106.302 1.00 45.04 45 THR E N 1
ATOM 11654 C CA . THR E 1 39 ? -15.145 248.071 -107.260 1.00 44.13 45 THR E CA 1
ATOM 11655 C C . THR E 1 39 ? -16.634 248.228 -106.966 1.00 43.57 45 THR E C 1
ATOM 11656 O O . THR E 1 39 ? -17.467 247.967 -107.823 1.00 44.47 45 THR E O 1
ATOM 11660 N N . LYS E 1 40 ? -16.965 248.560 -105.725 1.00 42.99 46 LYS E N 1
ATOM 11661 C CA . LYS E 1 40 ? -18.364 248.598 -105.268 1.00 42.48 46 LYS E CA 1
ATOM 11662 C C . LYS E 1 40 ? -18.999 247.219 -105.121 1.00 40.51 46 LYS E C 1
ATOM 11663 O O . LYS E 1 40 ? -20.181 247.113 -104.842 1.00 40.78 46 LYS E O 1
ATOM 11669 N N . LYS E 1 41 ? -18.194 246.167 -105.228 1.00 39.38 47 LYS E N 1
ATOM 11670 C CA . LYS E 1 41 ? -18.693 244.791 -105.076 1.00 37.97 47 LYS E CA 1
ATOM 11671 C C . LYS E 1 41 ? -18.987 244.524 -103.572 1.00 36.70 47 LYS E C 1
ATOM 11672 O O . LYS E 1 41 ? -18.341 245.095 -102.699 1.00 36.93 47 LYS E O 1
ATOM 11678 N N . MET E 1 42 ? -20.032 243.752 -103.297 1.00 35.70 48 MET E N 1
ATOM 11679 C CA . MET E 1 42 ? -20.433 243.436 -101.950 1.00 34.71 48 MET E CA 1
ATOM 11680 C C . MET E 1 42 ? -19.953 242.044 -101.534 1.00 32.51 48 MET E C 1
ATOM 11681 O O . MET E 1 42 ? -19.861 241.134 -102.348 1.00 31.92 48 MET E O 1
ATOM 11686 N N . TYR E 1 43 ? -19.633 241.891 -100.250 1.00 31.32 49 TYR E N 1
ATOM 11687 C CA . TYR E 1 43 ? -19.131 240.630 -99.725 1.00 29.65 49 TYR E CA 1
ATOM 11688 C C . TYR E 1 43 ? -19.688 240.442 -98.358 1.00 29.98 49 TYR E C 1
ATOM 11689 O O . TYR E 1 43 ? -20.231 241.395 -97.786 1.00 31.06 49 TYR E O 1
ATOM 11698 N N . ALA E 1 44 ? -19.513 239.233 -97.800 1.00 29.36 50 ALA E N 1
ATOM 11699 C CA . ALA E 1 44 ? -19.696 239.008 -96.366 1.00 30.03 50 ALA E CA 1
ATOM 11700 C C . ALA E 1 44 ? -18.330 239.072 -95.681 1.00 29.56 50 ALA E C 1
ATOM 11701 O O . ALA E 1 44 ? -17.331 238.539 -96.197 1.00 28.51 50 ALA E O 1
ATOM 11703 N N . MET E 1 45 ? -18.279 239.718 -94.520 1.00 31.00 51 MET E N 1
ATOM 11704 C CA . MET E 1 45 ? -17.039 239.760 -93.707 1.00 31.17 51 MET E CA 1
ATOM 11705 C C . MET E 1 45 ? -17.240 239.221 -92.302 1.00 32.90 51 MET E C 1
ATOM 11706 O O . MET E 1 45 ? -18.162 239.641 -91.590 1.00 34.02 51 MET E O 1
ATOM 11711 N N . LYS E 1 46 ? -16.350 238.323 -91.894 1.00 33.58 52 LYS E N 1
ATOM 11712 C CA . LYS E 1 46 ? -16.368 237.787 -90.542 1.00 36.87 52 LYS E CA 1
ATOM 11713 C C . LYS E 1 46 ? -15.300 238.488 -89.655 1.00 38.89 52 LYS E C 1
ATOM 11714 O O . LYS E 1 46 ? -14.126 238.541 -90.010 1.00 37.46 52 LYS E O 1
ATOM 11720 N N . TYR E 1 47 ? -15.778 239.150 -88.582 1.00 44.10 53 TYR E N 1
ATOM 11721 C CA . TYR E 1 47 ? -14.921 239.774 -87.529 1.00 44.62 53 TYR E CA 1
ATOM 11722 C C . TYR E 1 47 ? -14.545 238.702 -86.579 1.00 43.62 53 TYR E C 1
ATOM 11723 O O . TYR E 1 47 ? -15.395 237.971 -86.122 1.00 43.27 53 TYR E O 1
ATOM 11732 N N . MET E 1 48 ? -13.291 238.679 -86.176 1.00 43.32 54 MET E N 1
ATOM 11733 C CA . MET E 1 48 ? -12.868 237.802 -85.091 1.00 43.46 54 MET E CA 1
ATOM 11734 C C . MET E 1 48 ? -11.948 238.604 -84.158 1.00 41.45 54 MET E C 1
ATOM 11735 O O . MET E 1 48 ? -10.931 239.146 -84.583 1.00 39.42 54 MET E O 1
ATOM 11740 N N . ASN E 1 49 ? -12.393 238.775 -82.920 1.00 42.01 55 ASN E N 1
ATOM 11741 C CA . ASN E 1 49 ? -11.687 239.605 -81.929 1.00 42.11 55 ASN E CA 1
ATOM 11742 C C . ASN E 1 49 ? -10.405 238.926 -81.447 1.00 39.93 55 ASN E C 1
ATOM 11743 O O . ASN E 1 49 ? -10.432 237.799 -80.954 1.00 38.93 55 ASN E O 1
ATOM 11748 N N . LYS E 1 50 ? -9.282 239.618 -81.628 1.00 38.73 56 LYS E N 1
ATOM 11749 C CA . LYS E 1 50 ? -7.971 239.045 -81.330 1.00 37.82 56 LYS E CA 1
ATOM 11750 C C . LYS E 1 50 ? -7.877 238.700 -79.848 1.00 39.32 56 LYS E C 1
ATOM 11751 O O . LYS E 1 50 ? -7.461 237.622 -79.493 1.00 38.61 56 LYS E O 1
ATOM 11757 N N . GLN E 1 51 ? -8.298 239.604 -78.992 1.00 41.72 57 GLN E N 1
ATOM 11758 C CA . GLN E 1 51 ? -8.147 239.372 -77.555 1.00 45.01 57 GLN E CA 1
ATOM 11759 C C . GLN E 1 51 ? -8.964 238.169 -77.087 1.00 46.76 57 GLN E C 1
ATOM 11760 O O . GLN E 1 51 ? -8.456 237.319 -76.350 1.00 47.88 57 GLN E O 1
ATOM 11766 N N . LYS E 1 52 ? -10.209 238.069 -77.557 1.00 48.39 58 LYS E N 1
ATOM 11767 C CA . LYS E 1 52 ? -11.066 236.916 -77.214 1.00 50.05 58 LYS E CA 1
ATOM 11768 C C . LYS E 1 52 ? -10.497 235.618 -77.751 1.00 47.19 58 LYS E C 1
ATOM 11769 O O . LYS E 1 52 ? -10.556 234.585 -77.084 1.00 48.40 58 LYS E O 1
ATOM 11775 N N . CYS E 1 53 ? -9.919 235.677 -78.938 1.00 43.83 59 CYS E N 1
ATOM 11776 C CA . CYS E 1 53 ? -9.324 234.509 -79.532 1.00 42.11 59 CYS E CA 1
ATOM 11777 C C . CYS E 1 53 ? -8.131 234.016 -78.734 1.00 42.02 59 CYS E C 1
ATOM 11778 O O . CYS E 1 53 ? -7.947 232.829 -78.581 1.00 42.11 59 CYS E O 1
ATOM 11781 N N . VAL E 1 54 ? -7.317 234.934 -78.230 1.00 42.82 60 VAL E N 1
ATOM 11782 C CA . VAL E 1 54 ? -6.140 234.561 -77.459 1.00 43.33 60 VAL E CA 1
ATOM 11783 C C . VAL E 1 54 ? -6.577 233.974 -76.130 1.00 46.58 60 VAL E C 1
ATOM 11784 O O . VAL E 1 54 ? -6.084 232.932 -75.706 1.00 46.87 60 VAL E O 1
ATOM 11788 N N . GLU E 1 55 ? -7.532 234.632 -75.489 1.00 49.26 61 GLU E N 1
ATOM 11789 C CA . GLU E 1 55 ? -7.998 234.202 -74.175 1.00 53.12 61 GLU E CA 1
ATOM 11790 C C . GLU E 1 55 ? -8.637 232.834 -74.237 1.00 54.05 61 GLU E C 1
ATOM 11791 O O . GLU E 1 55 ? -8.469 232.018 -73.330 1.00 55.47 61 GLU E O 1
ATOM 11797 N N . ARG E 1 56 ? -9.315 232.551 -75.343 1.00 52.91 62 ARG E N 1
ATOM 11798 C CA . ARG E 1 56 ? -10.049 231.315 -75.457 1.00 54.13 62 ARG E CA 1
ATOM 11799 C C . ARG E 1 56 ? -9.359 230.293 -76.314 1.00 50.56 62 ARG E C 1
ATOM 11800 O O . ARG E 1 56 ? -9.931 229.284 -76.634 1.00 50.73 62 ARG E O 1
ATOM 11808 N N . ASN E 1 57 ? -8.093 230.540 -76.623 1.00 48.31 63 ASN E N 1
ATOM 11809 C CA . ASN E 1 57 ? -7.268 229.582 -77.361 1.00 46.93 63 ASN E CA 1
ATOM 11810 C C . ASN E 1 57 ? -7.883 229.216 -78.765 1.00 45.41 63 ASN E C 1
ATOM 11811 O O . ASN E 1 57 ? -7.873 228.056 -79.185 1.00 45.04 63 ASN E O 1
ATOM 11816 N N . GLU E 1 58 ? -8.403 230.224 -79.468 1.00 43.93 64 GLU E N 1
ATOM 11817 C CA . GLU E 1 58 ? -8.961 230.022 -80.806 1.00 42.91 64 GLU E CA 1
ATOM 11818 C C . GLU E 1 58 ? -8.041 230.446 -81.964 1.00 39.96 64 GLU E C 1
ATOM 11819 O O . GLU E 1 58 ? -8.345 230.141 -83.140 1.00 38.84 64 GLU E O 1
ATOM 11825 N N . VAL E 1 59 ? -6.962 231.168 -81.660 1.00 38.41 65 VAL E N 1
ATOM 11826 C CA . VAL E 1 59 ? -6.082 231.630 -82.690 1.00 36.38 65 VAL E CA 1
ATOM 11827 C C . VAL E 1 59 ? -5.658 230.448 -83.594 1.00 35.94 65 VAL E C 1
ATOM 11828 O O . VAL E 1 59 ? -5.717 230.554 -84.780 1.00 33.63 65 VAL E O 1
ATOM 11832 N N . ARG E 1 60 ? -5.347 229.298 -83.013 1.00 35.59 66 ARG E N 1
ATOM 11833 C CA . ARG E 1 60 ? -4.940 228.126 -83.810 1.00 38.60 66 ARG E CA 1
ATOM 11834 C C . ARG E 1 60 ? -5.992 227.892 -84.861 1.00 35.90 66 ARG E C 1
ATOM 11835 O O . ARG E 1 60 ? -5.702 227.658 -86.029 1.00 35.02 66 ARG E O 1
ATOM 11843 N N . ASN E 1 61 ? -7.224 227.898 -84.421 1.00 34.15 67 ASN E N 1
ATOM 11844 C CA . ASN E 1 61 ? -8.277 227.434 -85.243 1.00 33.03 67 ASN E CA 1
ATOM 11845 C C . ASN E 1 61 ? -8.634 228.426 -86.328 1.00 31.53 67 ASN E C 1
ATOM 11846 O O . ASN E 1 61 ? -9.152 228.025 -87.391 1.00 30.90 67 ASN E O 1
ATOM 11851 N N . VAL E 1 62 ? -8.410 229.717 -86.056 1.00 29.77 68 VAL E N 1
ATOM 11852 C CA . VAL E 1 62 ? -8.658 230.742 -87.042 1.00 28.11 68 VAL E CA 1
ATOM 11853 C C . VAL E 1 62 ? -7.588 230.631 -88.133 1.00 27.49 68 VAL E C 1
ATOM 11854 O O . VAL E 1 62 ? -7.893 230.664 -89.311 1.00 25.87 68 VAL E O 1
ATOM 11858 N N . PHE E 1 63 ? -6.335 230.451 -87.731 1.00 28.74 69 PHE E N 1
ATOM 11859 C CA . PHE E 1 63 ? -5.270 230.285 -88.709 1.00 29.27 69 PHE E CA 1
ATOM 11860 C C . PHE E 1 63 ? -5.539 229.068 -89.570 1.00 30.05 69 PHE E C 1
ATOM 11861 O O . PHE E 1 63 ? -5.478 229.157 -90.775 1.00 29.99 69 PHE E O 1
ATOM 11869 N N . LYS E 1 64 ? -5.917 227.952 -88.953 1.00 31.52 70 LYS E N 1
ATOM 11870 C CA . LYS E 1 64 ? -6.186 226.721 -89.691 1.00 32.08 70 LYS E CA 1
ATOM 11871 C C . LYS E 1 64 ? -7.311 226.938 -90.718 1.00 30.98 70 LYS E C 1
ATOM 11872 O O . LYS E 1 64 ? -7.203 226.536 -91.889 1.00 29.99 70 LYS E O 1
ATOM 11878 N N . GLU E 1 65 ? -8.386 227.578 -90.296 1.00 29.04 71 GLU E N 1
ATOM 11879 C CA . GLU E 1 65 ? -9.462 227.840 -91.207 1.00 27.91 71 GLU E CA 1
ATOM 11880 C C . GLU E 1 65 ? -9.035 228.732 -92.388 1.00 26.91 71 GLU E C 1
ATOM 11881 O O . GLU E 1 65 ? -9.354 228.423 -93.549 1.00 25.53 71 GLU E O 1
ATOM 11887 N N . LEU E 1 66 ? -8.308 229.820 -92.109 1.00 27.38 72 LEU E N 1
ATOM 11888 C CA . LEU E 1 66 ? -7.754 230.652 -93.176 1.00 26.65 72 LEU E CA 1
ATOM 11889 C C . LEU E 1 66 ? -6.827 229.860 -94.115 1.00 26.61 72 LEU E C 1
ATOM 11890 O O . LEU E 1 66 ? -6.935 229.962 -95.336 1.00 24.35 72 LEU E O 1
ATOM 11895 N N . GLN E 1 67 ? -5.961 229.042 -93.559 1.00 28.08 73 GLN E N 1
ATOM 11896 C CA . GLN E 1 67 ? -5.062 228.250 -94.393 1.00 31.87 73 GLN E CA 1
ATOM 11897 C C . GLN E 1 67 ? -5.865 227.278 -95.297 1.00 29.86 73 GLN E C 1
ATOM 11898 O O . GLN E 1 67 ? -5.584 227.151 -96.435 1.00 29.41 73 GLN E O 1
ATOM 11904 N N . ILE E 1 68 ? -6.924 226.685 -94.774 1.00 29.15 74 ILE E N 1
ATOM 11905 C CA . ILE E 1 68 ? -7.742 225.805 -95.555 1.00 28.17 74 ILE E CA 1
ATOM 11906 C C . ILE E 1 68 ? -8.488 226.549 -96.651 1.00 27.81 74 ILE E C 1
ATOM 11907 O O . ILE E 1 68 ? -8.446 226.149 -97.784 1.00 26.08 74 ILE E O 1
ATOM 11912 N N . MET E 1 69 ? -9.173 227.643 -96.292 1.00 27.44 75 MET E N 1
ATOM 11913 C CA . MET E 1 69 ? -9.940 228.405 -97.252 1.00 25.19 75 MET E CA 1
ATOM 11914 C C . MET E 1 69 ? -9.076 228.951 -98.417 1.00 25.15 75 MET E C 1
ATOM 11915 O O . MET E 1 69 ? -9.542 229.028 -99.531 1.00 25.25 75 MET E O 1
ATOM 11920 N N . GLN E 1 70 ? -7.850 229.348 -98.150 1.00 25.42 76 GLN E N 1
ATOM 11921 C CA . GLN E 1 70 ? -6.966 229.881 -99.197 1.00 27.98 76 GLN E CA 1
ATOM 11922 C C . GLN E 1 70 ? -6.732 228.918 -100.350 1.00 27.17 76 GLN E C 1
ATOM 11923 O O . GLN E 1 70 ? -6.486 229.326 -101.466 1.00 27.30 76 GLN E O 1
ATOM 11929 N N . GLY E 1 71 ? -6.725 227.647 -100.061 1.00 27.69 77 GLY E N 1
ATOM 11930 C CA . GLY E 1 71 ? -6.442 226.660 -101.069 1.00 28.26 77 GLY E CA 1
ATOM 11931 C C . GLY E 1 71 ? -7.700 226.076 -101.682 1.00 28.87 77 GLY E C 1
ATOM 11932 O O . GLY E 1 71 ? -7.621 225.093 -102.418 1.00 30.57 77 GLY E O 1
ATOM 11933 N N . LEU E 1 72 ? -8.863 226.681 -101.403 1.00 26.27 78 LEU E N 1
ATOM 11934 C CA . LEU E 1 72 ? -10.144 226.186 -101.961 1.00 25.48 78 LEU E CA 1
ATOM 11935 C C . LEU E 1 72 ? -10.843 227.192 -102.891 1.00 25.34 78 LEU E C 1
ATOM 11936 O O . LEU E 1 72 ? -10.984 228.394 -102.554 1.00 22.55 78 LEU E O 1
ATOM 11941 N N . GLU E 1 73 ? -11.364 226.684 -104.023 1.00 25.19 79 GLU E N 1
ATOM 11942 C CA . GLU E 1 73 ? -12.306 227.478 -104.851 1.00 25.31 79 GLU E CA 1
ATOM 11943 C C . GLU E 1 73 ? -13.299 226.584 -105.614 1.00 23.19 79 GLU E C 1
ATOM 11944 O O . GLU E 1 73 ? -12.933 225.716 -106.334 1.00 23.00 79 GLU E O 1
ATOM 11950 N N . HIS E 1 74 ? -14.562 226.830 -105.428 1.00 22.17 80 HIS E N 1
ATOM 11951 C CA . HIS E 1 74 ? -15.564 225.986 -106.016 1.00 22.89 80 HIS E CA 1
ATOM 11952 C C . HIS E 1 74 ? -16.898 226.695 -106.098 1.00 21.83 80 HIS E C 1
ATOM 11953 O O . HIS E 1 74 ? -17.227 227.524 -105.267 1.00 20.91 80 HIS E O 1
ATOM 11960 N N . PRO E 1 75 ? -17.660 226.413 -107.136 1.00 22.98 81 PRO E N 1
ATOM 11961 C CA . PRO E 1 75 ? -18.891 227.179 -107.324 1.00 22.52 81 PRO E CA 1
ATOM 11962 C C . PRO E 1 75 ? -19.934 226.960 -106.255 1.00 21.44 81 PRO E C 1
ATOM 11963 O O . PRO E 1 75 ? -20.760 227.818 -106.057 1.00 20.99 81 PRO E O 1
ATOM 11967 N N . PHE E 1 76 ? -19.861 225.828 -105.550 1.00 20.24 82 PHE E N 1
ATOM 11968 C CA . PHE E 1 76 ? -20.769 225.540 -104.451 1.00 19.72 82 PHE E CA 1
ATOM 11969 C C . PHE E 1 76 ? -20.073 225.568 -103.066 1.00 18.79 82 PHE E C 1
ATOM 11970 O O . PHE E 1 76 ? -20.448 224.865 -102.156 1.00 18.08 82 PHE E O 1
ATOM 11978 N N . LEU E 1 77 ? -19.077 226.430 -102.940 1.00 18.87 83 LEU E N 1
ATOM 11979 C CA . LEU E 1 77 ? -18.555 226.840 -101.630 1.00 18.27 83 LEU E CA 1
ATOM 11980 C C . LEU E 1 77 ? -18.718 228.325 -101.500 1.00 17.69 83 LEU E C 1
ATOM 11981 O O . LEU E 1 77 ? -18.704 229.022 -102.470 1.00 19.05 83 LEU E O 1
ATOM 11986 N N . VAL E 1 78 ? -18.822 228.807 -100.279 1.00 17.39 84 VAL E N 1
ATOM 11987 C CA . VAL E 1 78 ? -18.655 230.199 -100.007 1.00 17.29 84 VAL E CA 1
ATOM 11988 C C . VAL E 1 78 ? -17.143 230.464 -99.897 1.00 17.98 84 VAL E C 1
ATOM 11989 O O . VAL E 1 78 ? -16.538 230.159 -98.926 1.00 16.88 84 VAL E O 1
ATOM 11993 N N . ASN E 1 79 ? -16.577 231.007 -100.973 1.00 19.67 85 ASN E N 1
ATOM 11994 C CA . ASN E 1 79 ? -15.145 231.137 -101.160 1.00 18.93 85 ASN E CA 1
ATOM 11995 C C . ASN E 1 79 ? -14.563 232.355 -100.478 1.00 19.42 85 ASN E C 1
ATOM 11996 O O . ASN E 1 79 ? -15.195 233.427 -100.432 1.00 18.60 85 ASN E O 1
ATOM 12001 N N . LEU E 1 80 ? -13.316 232.213 -100.019 1.00 19.14 86 LEU E N 1
ATOM 12002 C CA . LEU E 1 80 ? -12.557 233.352 -99.419 1.00 19.93 86 LEU E CA 1
ATOM 12003 C C . LEU E 1 80 ? -11.971 234.230 -100.473 1.00 21.28 86 LEU E C 1
ATOM 12004 O O . LEU E 1 80 ? -11.320 233.725 -101.367 1.00 22.46 86 LEU E O 1
ATOM 12009 N N . TRP E 1 81 ? -12.094 235.564 -100.306 1.00 22.77 87 TRP E N 1
ATOM 12010 C CA . TRP E 1 81 ? -11.445 236.541 -101.212 1.00 23.76 87 TRP E CA 1
ATOM 12011 C C . TRP E 1 81 ? -10.308 237.331 -100.572 1.00 24.69 87 TRP E C 1
ATOM 12012 O O . TRP E 1 81 ? -9.275 237.540 -101.194 1.00 25.72 87 TRP E O 1
ATOM 12023 N N . TYR E 1 82 ? -10.499 237.818 -99.353 1.00 24.08 88 TYR E N 1
ATOM 12024 C CA . TYR E 1 82 ? -9.445 238.581 -98.683 1.00 25.27 88 TYR E CA 1
ATOM 12025 C C . TYR E 1 82 ? -9.364 238.183 -97.239 1.00 23.82 88 TYR E C 1
ATOM 12026 O O . TYR E 1 82 ? -10.359 237.774 -96.654 1.00 23.09 88 TYR E O 1
ATOM 12035 N N . SER E 1 83 ? -8.162 238.260 -96.681 1.00 23.72 89 SER E N 1
ATOM 12036 C CA . SER E 1 83 ? -7.968 238.256 -95.248 1.00 23.53 89 SER E CA 1
ATOM 12037 C C . SER E 1 83 ? -7.003 239.359 -94.863 1.00 25.07 89 SER E C 1
ATOM 12038 O O . SER E 1 83 ? -6.083 239.667 -95.589 1.00 25.22 89 SER E O 1
ATOM 12041 N N . PHE E 1 84 ? -7.261 239.984 -93.733 1.00 26.22 90 PHE E N 1
ATOM 12042 C CA . PHE E 1 84 ? -6.414 241.019 -93.229 1.00 28.27 90 PHE E CA 1
ATOM 12043 C C . PHE E 1 84 ? -6.685 241.209 -91.752 1.00 29.08 90 PHE E C 1
ATOM 12044 O O . PHE E 1 84 ? -7.509 240.513 -91.170 1.00 27.03 90 PHE E O 1
ATOM 12052 N N . GLN E 1 85 ? -5.931 242.105 -91.124 1.00 31.84 91 GLN E N 1
ATOM 12053 C CA . GLN E 1 85 ? -6.065 242.343 -89.681 1.00 33.04 91 GLN E CA 1
ATOM 12054 C C . GLN E 1 85 ? -5.922 243.835 -89.378 1.00 36.20 91 GLN E C 1
ATOM 12055 O O . GLN E 1 85 ? -5.292 244.571 -90.113 1.00 36.40 91 GLN E O 1
ATOM 12061 N N . ASP E 1 86 ? -6.466 244.254 -88.257 1.00 39.51 92 ASP E N 1
ATOM 12062 C CA . ASP E 1 86 ? -6.003 245.464 -87.607 1.00 43.07 92 ASP E CA 1
ATOM 12063 C C . ASP E 1 86 ? -5.633 245.147 -86.124 1.00 46.21 92 ASP E C 1
ATOM 12064 O O . ASP E 1 86 ? -5.421 243.986 -85.765 1.00 44.82 92 ASP E O 1
ATOM 12069 N N . GLU E 1 87 ? -5.556 246.168 -85.279 1.00 50.94 93 GLU E N 1
ATOM 12070 C CA . GLU E 1 87 ? -5.116 245.969 -83.899 1.00 54.54 93 GLU E CA 1
ATOM 12071 C C . GLU E 1 87 ? -6.054 245.135 -83.054 1.00 51.55 93 GLU E C 1
ATOM 12072 O O . GLU E 1 87 ? -5.632 244.545 -82.082 1.00 49.96 93 GLU E O 1
ATOM 12078 N N . GLU E 1 88 ? -7.328 245.105 -83.407 1.00 51.04 94 GLU E N 1
ATOM 12079 C CA . GLU E 1 88 ? -8.331 244.460 -82.569 1.00 51.60 94 GLU E CA 1
ATOM 12080 C C . GLU E 1 88 ? -8.905 243.189 -83.173 1.00 47.85 94 GLU E C 1
ATOM 12081 O O . GLU E 1 88 ? -9.404 242.302 -82.442 1.00 46.90 94 GLU E O 1
ATOM 12087 N N . ASP E 1 89 ? -8.864 243.085 -84.500 1.00 43.34 95 ASP E N 1
ATOM 12088 C CA . ASP E 1 89 ? -9.604 242.036 -85.171 1.00 38.99 95 ASP E CA 1
ATOM 12089 C C . ASP E 1 89 ? -8.849 241.428 -86.295 1.00 35.03 95 ASP E C 1
ATOM 12090 O O . ASP E 1 89 ? -8.054 242.096 -86.969 1.00 33.73 95 ASP E O 1
ATOM 12095 N N . MET E 1 90 ? -9.121 240.156 -86.524 1.00 32.13 96 MET E N 1
ATOM 12096 C CA . MET E 1 90 ? -8.770 239.513 -87.756 1.00 30.90 96 MET E CA 1
ATOM 12097 C C . MET E 1 90 ? -10.017 239.429 -88.637 1.00 29.64 96 MET E C 1
ATOM 12098 O O . MET E 1 90 ? -11.121 239.243 -88.134 1.00 29.27 96 MET E O 1
ATOM 12103 N N . PHE E 1 91 ? -9.826 239.530 -89.946 1.00 29.03 97 PHE E N 1
ATOM 12104 C CA . PHE E 1 91 ? -10.945 239.608 -90.900 1.00 28.76 97 PHE E CA 1
ATOM 12105 C C . PHE E 1 91 ? -10.884 238.611 -92.041 1.00 27.64 97 PHE E C 1
ATOM 12106 O O . PHE E 1 91 ? -9.859 238.440 -92.683 1.00 27.77 97 PHE E O 1
ATOM 12114 N N . MET E 1 92 ? -12.037 238.057 -92.349 1.00 28.03 98 MET E N 1
ATOM 12115 C CA . MET E 1 92 ? -12.204 237.124 -93.426 1.00 28.60 98 MET E CA 1
ATOM 12116 C C . MET E 1 92 ? -13.267 237.684 -94.338 1.00 25.98 98 MET E C 1
ATOM 12117 O O . MET E 1 92 ? -14.386 237.836 -93.920 1.00 25.30 98 MET E O 1
ATOM 12122 N N . VAL E 1 93 ? -12.929 237.925 -95.601 1.00 25.12 99 VAL E N 1
ATOM 12123 C CA . VAL E 1 93 ? -13.910 238.431 -96.570 1.00 24.49 99 VAL E CA 1
ATOM 12124 C C . VAL E 1 93 ? -14.192 237.387 -97.627 1.00 22.50 99 VAL E C 1
ATOM 12125 O O . VAL E 1 93 ? -13.289 236.896 -98.278 1.00 21.68 99 VAL E O 1
ATOM 12129 N N . VAL E 1 94 ? -15.465 237.044 -97.758 1.00 21.60 100 VAL E N 1
ATOM 12130 C CA . VAL E 1 94 ? -15.896 235.887 -98.513 1.00 20.28 100 VAL E CA 1
ATOM 12131 C C . VAL E 1 94 ? -17.146 236.261 -99.360 1.00 20.52 100 VAL E C 1
ATOM 12132 O O . VAL E 1 94 ? -17.647 237.423 -99.298 1.00 20.64 100 VAL E O 1
ATOM 12136 N N . ASP E 1 95 ? -17.572 235.333 -100.208 1.00 20.19 101 ASP E N 1
ATOM 12137 C CA . ASP E 1 95 ? -18.762 235.526 -101.069 1.00 22.00 101 ASP E CA 1
ATOM 12138 C C . ASP E 1 95 ? -19.981 235.928 -100.212 1.00 22.49 101 ASP E C 1
ATOM 12139 O O . ASP E 1 95 ? -20.184 235.411 -99.111 1.00 23.80 101 ASP E O 1
ATOM 12144 N N . LEU E 1 96 ? -20.728 236.896 -100.676 1.00 23.69 102 LEU E N 1
ATOM 12145 C CA . LEU E 1 96 ? -22.020 237.203 -100.070 1.00 25.72 102 LEU E CA 1
ATOM 12146 C C . LEU E 1 96 ? -23.095 236.398 -100.750 1.00 25.88 102 LEU E C 1
ATOM 12147 O O . LEU E 1 96 ? -23.284 236.501 -101.932 1.00 27.07 102 LEU E O 1
ATOM 12152 N N . LEU E 1 97 ? -23.790 235.587 -99.988 1.00 27.36 103 LEU E N 1
ATOM 12153 C CA . LEU E 1 97 ? -24.879 234.782 -100.513 1.00 27.57 103 LEU E CA 1
ATOM 12154 C C . LEU E 1 97 ? -26.191 235.429 -100.078 1.00 30.75 103 LEU E C 1
ATOM 12155 O O . LEU E 1 97 ? -26.534 235.418 -98.902 1.00 30.25 103 LEU E O 1
ATOM 12160 N N . LEU E 1 98 ? -26.913 236.018 -101.037 1.00 33.91 104 LEU E N 1
ATOM 12161 C CA . LEU E 1 98 ? -28.014 236.903 -100.713 1.00 36.37 104 LEU E CA 1
ATOM 12162 C C . LEU E 1 98 ? -29.283 236.175 -100.292 1.00 37.75 104 LEU E C 1
ATOM 12163 O O . LEU E 1 98 ? -30.174 236.783 -99.736 1.00 43.33 104 LEU E O 1
ATOM 12168 N N . GLY E 1 99 ? -29.363 234.880 -100.556 1.00 36.86 105 GLY E N 1
ATOM 12169 C CA . GLY E 1 99 ? -30.558 234.108 -100.236 1.00 37.88 105 GLY E CA 1
ATOM 12170 C C . GLY E 1 99 ? -30.643 233.626 -98.800 1.00 38.48 105 GLY E C 1
ATOM 12171 O O . GLY E 1 99 ? -31.671 233.109 -98.365 1.00 38.76 105 GLY E O 1
ATOM 12172 N N . GLY E 1 100 ? -29.552 233.761 -98.069 1.00 39.01 106 GLY E N 1
ATOM 12173 C CA . GLY E 1 100 ? -29.515 233.340 -96.671 1.00 40.07 106 GLY E CA 1
ATOM 12174 C C . GLY E 1 100 ? -29.481 231.833 -96.502 1.00 38.72 106 GLY E C 1
ATOM 12175 O O . GLY E 1 100 ? -29.433 231.082 -97.495 1.00 39.26 106 GLY E O 1
ATOM 12176 N N . ASP E 1 101 ? -29.530 231.392 -95.241 1.00 36.43 107 ASP E N 1
ATOM 12177 C CA . ASP E 1 101 ? -29.320 229.995 -94.901 1.00 34.60 107 ASP E CA 1
ATOM 12178 C C . ASP E 1 101 ? -30.595 229.203 -95.020 1.00 35.38 107 ASP E C 1
ATOM 12179 O O . ASP E 1 101 ? -31.720 229.771 -94.946 1.00 35.62 107 ASP E O 1
ATOM 12184 N N . LEU E 1 102 ? -30.439 227.890 -95.219 1.00 33.42 108 LEU E N 1
ATOM 12185 C CA . LEU E 1 102 ? -31.577 226.984 -95.328 1.00 34.61 108 LEU E CA 1
ATOM 12186 C C . LEU E 1 102 ? -32.380 226.878 -94.010 1.00 37.67 108 LEU E C 1
ATOM 12187 O O . LEU E 1 102 ? -33.603 226.732 -94.031 1.00 43.83 108 LEU E O 1
ATOM 12192 N N . ARG E 1 103 ? -31.695 226.959 -92.862 1.00 37.70 109 ARG E N 1
ATOM 12193 C CA . ARG E 1 103 ? -32.385 226.893 -91.588 1.00 36.66 109 ARG E CA 1
ATOM 12194 C C . ARG E 1 103 ? -33.473 227.926 -91.524 1.00 38.71 109 ARG E C 1
ATOM 12195 O O . ARG E 1 103 ? -34.570 227.637 -91.092 1.00 40.10 109 ARG E O 1
ATOM 12203 N N . TYR E 1 104 ? -33.181 229.150 -91.946 1.00 39.92 110 TYR E N 1
ATOM 12204 C CA . TYR E 1 104 ? -34.216 230.193 -91.949 1.00 43.51 110 TYR E CA 1
ATOM 12205 C C . TYR E 1 104 ? -35.520 229.728 -92.630 1.00 46.01 110 TYR E C 1
ATOM 12206 O O . TYR E 1 104 ? -36.586 229.952 -92.119 1.00 48.84 110 TYR E O 1
ATOM 12215 N N . HIS E 1 105 ? -35.413 229.083 -93.782 1.00 47.00 111 HIS E N 1
ATOM 12216 C CA . HIS E 1 105 ? -36.601 228.627 -94.513 1.00 50.31 111 HIS E CA 1
ATOM 12217 C C . HIS E 1 105 ? -37.304 227.482 -93.875 1.00 52.26 111 HIS E C 1
ATOM 12218 O O . HIS E 1 105 ? -38.526 227.436 -93.876 1.00 59.79 111 HIS E O 1
ATOM 12225 N N . LEU E 1 106 ? -36.553 226.541 -93.320 1.00 52.55 112 LEU E N 1
ATOM 12226 C CA . LEU E 1 106 ? -37.159 225.499 -92.484 1.00 55.29 112 LEU E CA 1
ATOM 12227 C C . LEU E 1 106 ? -37.934 226.116 -91.324 1.00 58.37 112 LEU E C 1
ATOM 12228 O O . LEU E 1 106 ? -39.016 225.637 -90.981 1.00 62.41 112 LEU E O 1
ATOM 12233 N N . GLN E 1 107 ? -37.384 227.182 -90.734 1.00 58.81 113 GLN E N 1
ATOM 12234 C CA . GLN E 1 107 ? -38.031 227.857 -89.600 1.00 64.11 113 GLN E CA 1
ATOM 12235 C C . GLN E 1 107 ? -39.316 228.581 -90.022 1.00 67.91 113 GLN E C 1
ATOM 12236 O O . GLN E 1 107 ? -40.199 228.806 -89.191 1.00 68.49 113 GLN E O 1
ATOM 12242 N N . GLN E 1 108 ? -39.433 228.899 -91.315 1.00 68.32 114 GLN E N 1
ATOM 12243 C CA . GLN E 1 108 ? -40.691 229.401 -91.873 1.00 73.56 114 GLN E CA 1
ATOM 12244 C C . GLN E 1 108 ? -41.606 228.266 -92.331 1.00 77.74 114 GLN E C 1
ATOM 12245 O O . GLN E 1 108 ? -42.518 228.492 -93.137 1.00 79.55 114 GLN E O 1
ATOM 12251 N N . ASN E 1 109 ? -41.356 227.048 -91.832 1.00 78.77 115 ASN E N 1
ATOM 12252 C CA . ASN E 1 109 ? -42.207 225.866 -92.136 1.00 81.14 115 ASN E CA 1
ATOM 12253 C C . ASN E 1 109 ? -42.275 225.521 -93.631 1.00 80.15 115 ASN E C 1
ATOM 12254 O O . ASN E 1 109 ? -43.190 224.831 -94.065 1.00 82.92 115 ASN E O 1
ATOM 12259 N N . VAL E 1 110 ? -41.313 226.010 -94.408 1.00 79.58 116 VAL E N 1
ATOM 12260 C CA . VAL E 1 110 ? -41.196 225.627 -95.811 1.00 78.67 116 VAL E CA 1
ATOM 12261 C C . VAL E 1 110 ? -40.781 224.143 -95.916 1.00 80.58 116 VAL E C 1
ATOM 12262 O O . VAL E 1 110 ? -39.908 223.672 -95.182 1.00 80.24 116 VAL E O 1
ATOM 12266 N N . HIS E 1 111 ? -41.490 223.403 -96.763 1.00 85.36 117 HIS E N 1
ATOM 12267 C CA . HIS E 1 111 ? -41.092 222.062 -97.169 1.00 81.89 117 HIS E CA 1
ATOM 12268 C C . HIS E 1 111 ? -40.657 222.172 -98.587 1.00 75.94 117 HIS E C 1
ATOM 12269 O O . HIS E 1 111 ? -41.370 222.741 -99.422 1.00 76.28 117 HIS E O 1
ATOM 12276 N N . PHE E 1 112 ? -39.485 221.633 -98.885 1.00 69.08 118 PHE E N 1
ATOM 12277 C CA . PHE E 1 112 ? -38.897 221.758 -100.209 1.00 58.90 118 PHE E CA 1
ATOM 12278 C C . PHE E 1 112 ? -39.348 220.619 -101.106 1.00 56.37 118 PHE E C 1
ATOM 12279 O O . PHE E 1 112 ? -39.491 219.469 -100.659 1.00 52.45 118 PHE E O 1
ATOM 12287 N N . LYS E 1 113 ? -39.577 220.933 -102.376 1.00 53.79 119 LYS E N 1
ATOM 12288 C CA . LYS E 1 113 ? -40.013 219.925 -103.317 1.00 53.04 119 LYS E CA 1
ATOM 12289 C C . LYS E 1 113 ? -38.918 218.895 -103.521 1.00 48.59 119 LYS E C 1
ATOM 12290 O O . LYS E 1 113 ? -37.715 219.181 -103.363 1.00 45.32 119 LYS E O 1
ATOM 12296 N N . GLU E 1 114 ? -39.332 217.694 -103.849 1.00 47.13 120 GLU E N 1
ATOM 12297 C CA . GLU E 1 114 ? -38.421 216.606 -104.065 1.00 45.18 120 GLU E CA 1
ATOM 12298 C C . GLU E 1 114 ? -37.386 216.916 -105.163 1.00 44.79 120 GLU E C 1
ATOM 12299 O O . GLU E 1 114 ? -36.229 216.581 -105.034 1.00 44.20 120 GLU E O 1
ATOM 12305 N N . GLU E 1 115 ? -37.808 217.558 -106.236 1.00 46.96 121 GLU E N 1
ATOM 12306 C CA . GLU E 1 115 ? -36.902 217.838 -107.330 1.00 48.19 121 GLU E CA 1
ATOM 12307 C C . GLU E 1 115 ? -35.877 218.902 -106.935 1.00 43.90 121 GLU E C 1
ATOM 12308 O O . GLU E 1 115 ? -34.714 218.829 -107.328 1.00 40.38 121 GLU E O 1
ATOM 12314 N N . THR E 1 116 ? -36.321 219.899 -106.177 1.00 40.63 122 THR E N 1
ATOM 12315 C CA . THR E 1 116 ? -35.439 220.902 -105.670 1.00 37.30 122 THR E CA 1
ATOM 12316 C C . THR E 1 116 ? -34.366 220.275 -104.785 1.00 36.11 122 THR E C 1
ATOM 12317 O O . THR E 1 116 ? -33.160 220.591 -104.905 1.00 33.04 122 THR E O 1
ATOM 12321 N N . VAL E 1 117 ? -34.776 219.373 -103.913 1.00 35.96 123 VAL E N 1
ATOM 12322 C CA . VAL E 1 117 ? -33.815 218.765 -103.021 1.00 35.25 123 VAL E CA 1
ATOM 12323 C C . VAL E 1 117 ? -32.840 217.857 -103.806 1.00 35.31 123 VAL E C 1
ATOM 12324 O O . VAL E 1 117 ? -31.627 217.860 -103.525 1.00 32.41 123 VAL E O 1
ATOM 12328 N N . LYS E 1 118 ? -33.357 217.135 -104.816 1.00 34.19 124 LYS E N 1
ATOM 12329 C CA . LYS E 1 118 ? -32.488 216.365 -105.743 1.00 34.41 124 LYS E CA 1
ATOM 12330 C C . LYS E 1 118 ? -31.347 217.238 -106.288 1.00 32.46 124 LYS E C 1
ATOM 12331 O O . LYS E 1 118 ? -30.223 216.814 -106.335 1.00 31.87 124 LYS E O 1
ATOM 12337 N N . LEU E 1 119 ? -31.672 218.451 -106.708 1.00 32.92 125 LEU E N 1
ATOM 12338 C CA . LEU E 1 119 ? -30.702 219.323 -107.353 1.00 31.43 125 LEU E CA 1
ATOM 12339 C C . LEU E 1 119 ? -29.759 219.926 -106.317 1.00 29.55 125 LEU E C 1
ATOM 12340 O O . LEU E 1 119 ? -28.542 219.925 -106.514 1.00 30.51 125 LEU E O 1
ATOM 12345 N N . PHE E 1 120 ? -30.286 220.310 -105.158 1.00 29.11 126 PHE E N 1
ATOM 12346 C CA . PHE E 1 120 ? -29.426 220.646 -104.010 1.00 27.26 126 PHE E CA 1
ATOM 12347 C C . PHE E 1 120 ? -28.375 219.544 -103.795 1.00 27.05 126 PHE E C 1
ATOM 12348 O O . PHE E 1 120 ? -27.162 219.824 -103.685 1.00 25.25 126 PHE E O 1
ATOM 12356 N N . ILE E 1 121 ? -28.818 218.291 -103.752 1.00 27.62 127 ILE E N 1
ATOM 12357 C CA . ILE E 1 121 ? -27.886 217.202 -103.532 1.00 26.86 127 ILE E CA 1
ATOM 12358 C C . ILE E 1 121 ? -26.798 217.173 -104.614 1.00 26.78 127 ILE E C 1
ATOM 12359 O O . ILE E 1 121 ? -25.616 216.915 -104.324 1.00 26.64 127 ILE E O 1
ATOM 12364 N N . CYS E 1 122 ? -27.179 217.461 -105.853 1.00 26.71 128 CYS E N 1
ATOM 12365 C CA . CYS E 1 122 ? -26.226 217.393 -106.956 1.00 26.23 128 CYS E CA 1
ATOM 12366 C C . CYS E 1 122 ? -25.135 218.443 -106.787 1.00 25.43 128 CYS E C 1
ATOM 12367 O O . CYS E 1 122 ? -23.985 218.162 -106.984 1.00 23.30 128 CYS E O 1
ATOM 12370 N N . GLU E 1 123 ? -25.525 219.646 -106.381 1.00 25.60 129 GLU E N 1
ATOM 12371 C CA . GLU E 1 123 ? -24.601 220.730 -106.221 1.00 25.70 129 GLU E CA 1
ATOM 12372 C C . GLU E 1 123 ? -23.660 220.476 -105.042 1.00 25.72 129 GLU E C 1
ATOM 12373 O O . GLU E 1 123 ? -22.444 220.661 -105.163 1.00 27.33 129 GLU E O 1
ATOM 12379 N N . LEU E 1 124 ? -24.205 220.006 -103.929 1.00 25.32 130 LEU E N 1
ATOM 12380 C CA . LEU E 1 124 ? -23.409 219.831 -102.719 1.00 24.88 130 LEU E CA 1
ATOM 12381 C C . LEU E 1 124 ? -22.501 218.644 -102.819 1.00 25.19 130 LEU E C 1
ATOM 12382 O O . LEU E 1 124 ? -21.402 218.649 -102.257 1.00 25.37 130 LEU E O 1
ATOM 12387 N N . VAL E 1 125 ? -22.910 217.665 -103.599 1.00 25.49 131 VAL E N 1
ATOM 12388 C CA . VAL E 1 125 ? -22.104 216.472 -103.809 1.00 25.48 131 VAL E CA 1
ATOM 12389 C C . VAL E 1 125 ? -20.892 216.790 -104.684 1.00 25.51 131 VAL E C 1
ATOM 12390 O O . VAL E 1 125 ? -19.836 216.166 -104.554 1.00 24.69 131 VAL E O 1
ATOM 12394 N N . MET E 1 126 ? -21.014 217.800 -105.551 1.00 24.92 132 MET E N 1
ATOM 12395 C CA . MET E 1 126 ? -19.851 218.241 -106.307 1.00 24.22 132 MET E CA 1
ATOM 12396 C C . MET E 1 126 ? -18.915 219.000 -105.368 1.00 22.28 132 MET E C 1
ATOM 12397 O O . MET E 1 126 ? -17.719 218.835 -105.436 1.00 22.40 132 MET E O 1
ATOM 12402 N N . ALA E 1 127 ? -19.464 219.818 -104.483 1.00 21.24 133 ALA E N 1
ATOM 12403 C CA . ALA E 1 127 ? -18.618 220.496 -103.464 1.00 22.07 133 ALA E CA 1
ATOM 12404 C C . ALA E 1 127 ? -17.904 219.452 -102.555 1.00 21.62 133 ALA E C 1
ATOM 12405 O O . ALA E 1 127 ? -16.693 219.444 -102.447 1.00 22.24 133 ALA E O 1
ATOM 12407 N N . LEU E 1 128 ? -18.648 218.498 -102.035 1.00 23.21 134 LEU E N 1
ATOM 12408 C CA . LEU E 1 128 ? -18.059 217.509 -101.137 1.00 23.42 134 LEU E CA 1
ATOM 12409 C C . LEU E 1 128 ? -16.981 216.695 -101.817 1.00 23.99 134 LEU E C 1
ATOM 12410 O O . LEU E 1 128 ? -15.956 216.356 -101.205 1.00 25.91 134 LEU E O 1
ATOM 12415 N N . ASP E 1 129 ? -17.195 216.366 -103.078 1.00 23.83 135 ASP E N 1
ATOM 12416 C CA . ASP E 1 129 ? -16.196 215.622 -103.825 1.00 23.93 135 ASP E CA 1
ATOM 12417 C C . ASP E 1 129 ? -14.936 216.446 -104.049 1.00 22.88 135 ASP E C 1
ATOM 12418 O O . ASP E 1 129 ? -13.844 215.952 -103.976 1.00 22.71 135 ASP E O 1
ATOM 12423 N N . TYR E 1 130 ? -15.107 217.711 -104.309 1.00 21.51 136 TYR E N 1
ATOM 12424 C CA . TYR E 1 130 ? -13.987 218.574 -104.458 1.00 21.55 136 TYR E CA 1
ATOM 12425 C C . TYR E 1 130 ? -13.224 218.699 -103.128 1.00 21.25 136 TYR E C 1
ATOM 12426 O O . TYR E 1 130 ? -11.965 218.590 -103.093 1.00 20.23 136 TYR E O 1
ATOM 12435 N N . LEU E 1 131 ? -13.965 218.881 -102.030 1.00 20.38 137 LEU E N 1
ATOM 12436 C CA . LEU E 1 131 ? -13.306 218.980 -100.684 1.00 20.58 137 LEU E CA 1
ATOM 12437 C C . LEU E 1 131 ? -12.452 217.745 -100.467 1.00 22.33 137 LEU E C 1
ATOM 12438 O O . LEU E 1 131 ? -11.247 217.852 -100.143 1.00 23.03 137 LEU E O 1
ATOM 12443 N N . GLN E 1 132 ? -13.020 216.579 -100.763 1.00 22.14 138 GLN E N 1
ATOM 12444 C CA . GLN E 1 132 ? -12.319 215.308 -100.520 1.00 24.05 138 GLN E CA 1
ATOM 12445 C C . GLN E 1 132 ? -11.053 215.198 -101.343 1.00 26.13 138 GLN E C 1
ATOM 12446 O O . GLN E 1 132 ? -10.034 214.717 -100.857 1.00 27.38 138 GLN E O 1
ATOM 12452 N N . ASN E 1 133 ? -11.115 215.613 -102.600 1.00 27.82 139 ASN E N 1
ATOM 12453 C CA . ASN E 1 133 ? -9.948 215.598 -103.443 1.00 30.82 139 ASN E CA 1
ATOM 12454 C C . ASN E 1 133 ? -8.886 216.618 -102.978 1.00 29.27 139 ASN E C 1
ATOM 12455 O O . ASN E 1 133 ? -7.711 216.495 -103.339 1.00 27.52 139 ASN E O 1
ATOM 12460 N N . GLN E 1 134 ? -9.312 217.620 -102.191 1.00 27.06 140 GLN E N 1
ATOM 12461 C CA . GLN E 1 134 ? -8.390 218.545 -101.508 1.00 26.80 140 GLN E CA 1
ATOM 12462 C C . GLN E 1 134 ? -8.041 218.086 -100.058 1.00 26.79 140 GLN E C 1
ATOM 12463 O O . GLN E 1 134 ? -7.372 218.815 -99.309 1.00 24.68 140 GLN E O 1
ATOM 12469 N N . ARG E 1 135 ? -8.505 216.888 -99.689 1.00 26.90 141 ARG E N 1
ATOM 12470 C CA . ARG E 1 135 ? -8.224 216.285 -98.396 1.00 28.19 141 ARG E CA 1
ATOM 12471 C C . ARG E 1 135 ? -8.886 217.015 -97.242 1.00 26.66 141 ARG E C 1
ATOM 12472 O O . ARG E 1 135 ? -8.366 217.004 -96.138 1.00 29.72 141 ARG E O 1
ATOM 12480 N N . ILE E 1 136 ? -10.047 217.606 -97.476 1.00 23.88 142 ILE E N 1
ATOM 12481 C CA . ILE E 1 136 ? -10.768 218.334 -96.440 1.00 22.55 142 ILE E CA 1
ATOM 12482 C C . ILE E 1 136 ? -12.093 217.627 -96.063 1.00 22.02 142 ILE E C 1
ATOM 12483 O O . ILE E 1 136 ? -12.886 217.246 -96.949 1.00 20.72 142 ILE E O 1
ATOM 12488 N N . ILE E 1 137 ? -12.299 217.453 -94.743 1.00 23.10 143 ILE E N 1
ATOM 12489 C CA . ILE E 1 137 ? -13.607 217.144 -94.121 1.00 22.66 143 ILE E CA 1
ATOM 12490 C C . ILE E 1 137 ? -14.164 218.422 -93.521 1.00 22.29 143 ILE E C 1
ATOM 12491 O O . ILE E 1 137 ? -13.493 219.107 -92.779 1.00 23.59 143 ILE E O 1
ATOM 12496 N N . HIS E 1 138 ? -15.403 218.713 -93.793 1.00 21.52 144 HIS E N 1
ATOM 12497 C CA . HIS E 1 138 ? -16.006 219.912 -93.293 1.00 21.05 144 HIS E CA 1
ATOM 12498 C C . HIS E 1 138 ? -16.457 219.738 -91.849 1.00 22.83 144 HIS E C 1
ATOM 12499 O O . HIS E 1 138 ? -16.205 220.642 -90.982 1.00 21.92 144 HIS E O 1
ATOM 12506 N N . ARG E 1 139 ? -17.183 218.625 -91.590 1.00 23.72 145 ARG E N 1
ATOM 12507 C CA . ARG E 1 139 ? -17.672 218.214 -90.224 1.00 25.36 145 ARG E CA 1
ATOM 12508 C C . ARG E 1 139 ? -18.834 218.986 -89.653 1.00 27.41 145 ARG E C 1
ATOM 12509 O O . ARG E 1 139 ? -19.294 218.658 -88.571 1.00 29.96 145 ARG E O 1
ATOM 12517 N N . ASP E 1 140 ? -19.346 219.977 -90.370 1.00 28.52 146 ASP E N 1
ATOM 12518 C CA . ASP E 1 140 ? -20.537 220.687 -89.888 1.00 31.51 146 ASP E CA 1
ATOM 12519 C C . ASP E 1 140 ? -21.510 221.017 -90.993 1.00 28.02 146 ASP E C 1
ATOM 12520 O O . ASP E 1 140 ? -21.939 222.129 -91.099 1.00 26.45 146 ASP E O 1
ATOM 12525 N N . MET E 1 141 ? -21.885 220.015 -91.786 1.00 28.73 147 MET E N 1
ATOM 12526 C CA . MET E 1 141 ? -22.924 220.205 -92.820 1.00 29.37 147 MET E CA 1
ATOM 12527 C C . MET E 1 141 ? -24.294 220.176 -92.184 1.00 30.42 147 MET E C 1
ATOM 12528 O O . MET E 1 141 ? -24.658 219.212 -91.517 1.00 32.63 147 MET E O 1
ATOM 12533 N N . LYS E 1 142 ? -25.067 221.211 -92.428 1.00 29.73 148 LYS E N 1
ATOM 12534 C CA . LYS E 1 142 ? -26.392 221.287 -91.905 1.00 30.78 148 LYS E CA 1
ATOM 12535 C C . LYS E 1 142 ? -27.011 222.551 -92.437 1.00 30.76 148 LYS E C 1
ATOM 12536 O O . LYS E 1 142 ? -26.273 223.472 -92.898 1.00 29.61 148 LYS E O 1
ATOM 12542 N N . PRO E 1 143 ? -28.349 222.659 -92.342 1.00 31.42 149 PRO E N 1
ATOM 12543 C CA . PRO E 1 143 ? -29.024 223.795 -92.930 1.00 31.26 149 PRO E CA 1
ATOM 12544 C C . PRO E 1 143 ? -28.440 225.111 -92.504 1.00 30.38 149 PRO E C 1
ATOM 12545 O O . PRO E 1 143 ? -28.344 226.045 -93.314 1.00 30.78 149 PRO E O 1
ATOM 12549 N N . ASP E 1 144 ? -27.989 225.202 -91.268 1.00 30.33 150 ASP E N 1
ATOM 12550 C CA . ASP E 1 144 ? -27.529 226.490 -90.761 1.00 30.03 150 ASP E CA 1
ATOM 12551 C C . ASP E 1 144 ? -26.272 226.925 -91.493 1.00 28.54 150 ASP E C 1
ATOM 12552 O O . ASP E 1 144 ? -25.978 228.127 -91.584 1.00 29.15 150 ASP E O 1
ATOM 12557 N N . ASN E 1 145 ? -25.572 225.960 -92.087 1.00 27.66 151 ASN E N 1
ATOM 12558 C CA . ASN E 1 145 ? -24.289 226.243 -92.784 1.00 26.32 151 ASN E CA 1
ATOM 12559 C C . ASN E 1 145 ? -24.302 226.141 -94.347 1.00 25.75 151 ASN E C 1
ATOM 12560 O O . ASN E 1 145 ? -23.219 226.121 -94.987 1.00 22.95 151 ASN E O 1
ATOM 12565 N N . ILE E 1 146 ? -25.505 226.095 -94.929 1.00 26.52 152 ILE E N 1
ATOM 12566 C CA . ILE E 1 146 ? -25.691 226.029 -96.362 1.00 26.29 152 ILE E CA 1
ATOM 12567 C C . ILE E 1 146 ? -26.470 227.259 -96.788 1.00 28.39 152 ILE E C 1
ATOM 12568 O O . ILE E 1 146 ? -27.585 227.478 -96.327 1.00 31.68 152 ILE E O 1
ATOM 12573 N N . LEU E 1 147 ? -25.885 228.061 -97.662 1.00 26.55 153 LEU E N 1
ATOM 12574 C CA . LEU E 1 147 ? -26.480 229.324 -98.048 1.00 26.56 153 LEU E CA 1
ATOM 12575 C C . LEU E 1 147 ? -26.902 229.314 -99.494 1.00 26.21 153 LEU E C 1
ATOM 12576 O O . LEU E 1 147 ? -26.279 228.653 -100.316 1.00 23.78 153 LEU E O 1
ATOM 12581 N N . LEU E 1 148 ? -27.933 230.120 -99.795 1.00 27.04 154 LEU E N 1
ATOM 12582 C CA . LEU E 1 148 ? -28.486 230.250 -101.116 1.00 28.34 154 LEU E CA 1
ATOM 12583 C C . LEU E 1 148 ? -28.007 231.513 -101.770 1.00 28.59 154 LEU E C 1
ATOM 12584 O O . LEU E 1 148 ? -27.925 232.585 -101.112 1.00 28.83 154 LEU E O 1
ATOM 12589 N N . ASP E 1 149 ? -27.761 231.450 -103.072 1.00 27.91 155 ASP E N 1
ATOM 12590 C CA . ASP E 1 149 ? -27.630 232.676 -103.814 1.00 29.90 155 ASP E CA 1
ATOM 12591 C C . ASP E 1 149 ? -29.005 233.139 -104.268 1.00 32.69 155 ASP E C 1
ATOM 12592 O O . ASP E 1 149 ? -30.030 232.569 -103.884 1.00 33.67 155 ASP E O 1
ATOM 12597 N N . GLU E 1 150 ? -29.025 234.198 -105.048 1.00 35.95 156 GLU E N 1
ATOM 12598 C CA . GLU E 1 150 ? -30.273 234.803 -105.477 1.00 37.70 156 GLU E CA 1
ATOM 12599 C C . GLU E 1 150 ? -31.046 233.902 -106.443 1.00 37.94 156 GLU E C 1
ATOM 12600 O O . GLU E 1 150 ? -32.221 234.118 -106.630 1.00 40.12 156 GLU E O 1
ATOM 12606 N N . HIS E 1 151 ? -30.382 232.880 -107.037 1.00 35.52 157 HIS E N 1
ATOM 12607 C CA . HIS E 1 151 ? -31.045 231.987 -108.032 1.00 35.88 157 HIS E CA 1
ATOM 12608 C C . HIS E 1 151 ? -31.417 230.683 -107.422 1.00 33.99 157 HIS E C 1
ATOM 12609 O O . HIS E 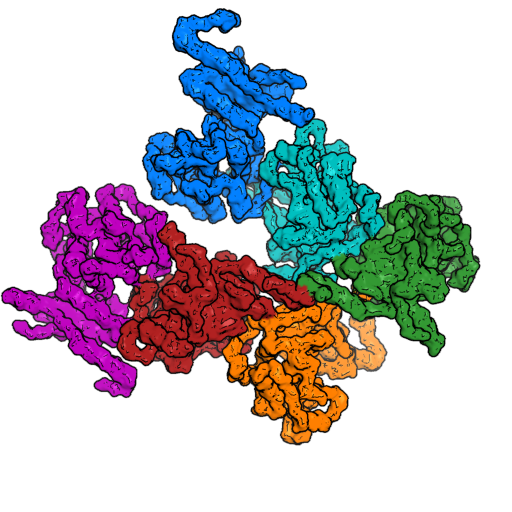1 151 ? -31.926 229.821 -108.072 1.00 34.77 157 HIS E O 1
ATOM 12616 N N . GLY E 1 152 ? -31.130 230.517 -106.154 1.00 32.39 158 GLY E N 1
ATOM 12617 C CA . GLY E 1 152 ? -31.519 229.295 -105.466 1.00 31.45 158 GLY E CA 1
ATOM 12618 C C . GLY E 1 152 ? -30.482 228.195 -105.416 1.00 29.46 158 GLY E C 1
ATOM 12619 O O . GLY E 1 152 ? -30.803 227.079 -105.030 1.00 27.81 158 GLY E O 1
ATOM 12620 N N . HIS E 1 153 ? -29.216 228.514 -105.746 1.00 27.39 159 HIS E N 1
ATOM 12621 C CA . HIS E 1 153 ? -28.148 227.521 -105.650 1.00 24.67 159 HIS E CA 1
ATOM 12622 C C . HIS E 1 153 ? -27.658 227.465 -104.226 1.00 24.12 159 HIS E C 1
ATOM 12623 O O . HIS E 1 153 ? -27.709 228.473 -103.503 1.00 24.22 159 HIS E O 1
ATOM 12630 N N . VAL E 1 154 ? -27.169 226.289 -103.818 1.00 22.56 160 VAL E N 1
ATOM 12631 C CA . VAL E 1 154 ? -26.763 226.056 -102.448 1.00 22.46 160 VAL E CA 1
ATOM 12632 C C . VAL E 1 154 ? -25.242 225.970 -102.318 1.00 22.30 160 VAL E C 1
ATOM 12633 O O . VAL E 1 154 ? -24.554 225.498 -103.243 1.00 21.58 160 VAL E O 1
ATOM 12637 N N . HIS E 1 155 ? -24.725 226.414 -101.152 1.00 21.63 161 HIS E N 1
ATOM 12638 C CA . HIS E 1 155 ? -23.285 226.668 -100.968 1.00 21.39 161 HIS E CA 1
ATOM 12639 C C . HIS E 1 155 ? -22.862 226.344 -99.556 1.00 21.68 161 HIS E C 1
ATOM 12640 O O . HIS E 1 155 ? -23.499 226.788 -98.579 1.00 21.77 161 HIS E O 1
ATOM 12647 N N . ILE E 1 156 ? -21.751 225.637 -99.424 1.00 20.67 162 ILE E N 1
ATOM 12648 C CA . ILE E 1 156 ? -21.211 225.304 -98.124 1.00 19.96 162 ILE E CA 1
ATOM 12649 C C . ILE E 1 156 ? -20.355 226.441 -97.536 1.00 20.88 162 ILE E C 1
ATOM 12650 O O . ILE E 1 156 ? -19.476 226.951 -98.190 1.00 20.91 162 ILE E O 1
ATOM 12655 N N . THR E 1 157 ? -20.660 226.835 -96.295 1.00 22.38 163 THR E N 1
ATOM 12656 C CA . THR E 1 157 ? -19.863 227.780 -95.573 1.00 22.35 163 THR E CA 1
ATOM 12657 C C . THR E 1 157 ? -19.551 227.299 -94.146 1.00 23.80 163 THR E C 1
ATOM 12658 O O . THR E 1 157 ? -19.866 226.139 -93.771 1.00 24.52 163 THR E O 1
ATOM 12662 N N . ASP E 1 158 ? -18.889 228.177 -93.370 1.00 24.46 164 ASP E N 1
ATOM 12663 C CA . ASP E 1 158 ? -18.489 227.896 -91.973 1.00 24.63 164 ASP E CA 1
ATOM 12664 C C . ASP E 1 158 ? -17.579 226.640 -91.836 1.00 24.76 164 ASP E C 1
ATOM 12665 O O . ASP E 1 158 ? -18.010 225.538 -91.387 1.00 22.75 164 ASP E O 1
ATOM 12670 N N . PHE E 1 159 ? -16.309 226.855 -92.139 1.00 24.28 165 PHE E N 1
ATOM 12671 C CA . PHE E 1 159 ? -15.308 225.840 -92.037 1.00 23.76 165 PHE E CA 1
ATOM 12672 C C . PHE E 1 159 ? -14.594 225.883 -90.672 1.00 25.89 165 PHE E C 1
ATOM 12673 O O . PHE E 1 159 ? -13.429 225.634 -90.579 1.00 25.09 165 PHE E O 1
ATOM 12681 N N . ASN E 1 160 ? -15.312 226.211 -89.615 1.00 29.87 166 ASN E N 1
ATOM 12682 C CA . ASN E 1 160 ? -14.656 226.403 -88.329 1.00 32.44 166 ASN E CA 1
ATOM 12683 C C . ASN E 1 160 ? -14.058 225.112 -87.732 1.00 31.09 166 ASN E C 1
ATOM 12684 O O . ASN E 1 160 ? -13.057 225.168 -87.030 1.00 31.18 166 ASN E O 1
ATOM 12689 N N . ILE E 1 161 ? -14.660 223.961 -88.014 1.00 27.92 167 ILE E N 1
ATOM 12690 C CA . ILE E 1 161 ? -14.080 222.713 -87.553 1.00 27.22 167 ILE E CA 1
ATOM 12691 C C . ILE E 1 161 ? -13.716 221.791 -88.667 1.00 25.32 167 ILE E C 1
ATOM 12692 O O . ILE E 1 161 ? -13.726 220.608 -88.492 1.00 25.55 167 ILE E O 1
ATOM 12697 N N . ALA E 1 162 ? -13.402 222.338 -89.831 1.00 23.97 168 ALA E N 1
ATOM 12698 C CA . ALA E 1 162 ? -12.952 221.519 -90.936 1.00 23.00 168 ALA E CA 1
ATOM 12699 C C . ALA E 1 162 ? -11.498 221.068 -90.701 1.00 25.08 168 ALA E C 1
ATOM 12700 O O . ALA E 1 162 ? -10.705 221.764 -90.049 1.00 25.93 168 ALA E O 1
ATOM 12702 N N . ALA E 1 163 ? -11.171 219.874 -91.155 1.00 27.11 169 ALA E N 1
ATOM 12703 C CA . ALA E 1 163 ? -9.855 219.317 -90.936 1.00 29.37 169 ALA E CA 1
ATOM 12704 C C . ALA E 1 163 ? -9.227 218.949 -92.250 1.00 31.61 169 ALA E C 1
ATOM 12705 O O . ALA E 1 163 ? -9.922 218.578 -93.188 1.00 30.12 169 ALA E O 1
ATOM 12707 N N . MET E 1 164 ? -7.901 219.053 -92.306 1.00 35.59 170 MET E N 1
ATOM 12708 C CA . MET E 1 164 ? -7.108 218.469 -93.374 1.00 40.18 170 MET E CA 1
ATOM 12709 C C . MET E 1 164 ? -6.764 217.059 -92.958 1.00 38.36 170 MET E C 1
ATOM 12710 O O . MET E 1 164 ? -6.211 216.859 -91.912 1.00 39.12 170 MET E O 1
ATOM 12715 N N . LEU E 1 165 ? -7.120 216.089 -93.775 1.00 37.14 171 LEU E N 1
ATOM 12716 C CA . LEU E 1 165 ? -6.845 214.677 -93.476 1.00 39.75 171 LEU E CA 1
ATOM 12717 C C . LEU E 1 165 ? -5.769 214.146 -94.433 1.00 42.56 171 LEU E C 1
ATOM 12718 O O . LEU E 1 165 ? -6.047 213.862 -95.594 1.00 39.27 171 LEU E O 1
ATOM 12723 N N . PRO E 1 166 ? -4.528 214.031 -93.949 1.00 47.66 172 PRO E N 1
ATOM 12724 C CA . PRO E 1 166 ? -3.465 213.473 -94.797 1.00 52.31 172 PRO E CA 1
ATOM 12725 C C . PRO E 1 166 ? -3.765 212.060 -95.253 1.00 54.02 172 PRO E C 1
ATOM 12726 O O . PRO E 1 166 ? -4.546 211.359 -94.612 1.00 52.86 172 PRO E O 1
ATOM 12730 N N . ARG E 1 167 ? -3.154 211.651 -96.362 1.00 58.44 173 ARG E N 1
ATOM 12731 C CA . ARG E 1 167 ? -3.401 210.327 -96.921 1.00 63.69 173 ARG E CA 1
ATOM 12732 C C . ARG E 1 167 ? -2.943 209.268 -95.954 1.00 67.63 173 ARG E C 1
ATOM 12733 O O . ARG E 1 167 ? -1.943 209.454 -95.242 1.00 66.08 173 ARG E O 1
ATOM 12741 N N . GLU E 1 168 ? -3.679 208.151 -95.920 1.00 71.42 174 GLU E N 1
ATOM 12742 C CA . GLU E 1 168 ? -3.352 207.041 -95.034 1.00 75.36 174 GLU E CA 1
ATOM 12743 C C . GLU E 1 168 ? -3.194 207.532 -93.600 1.00 74.36 174 GLU E C 1
ATOM 12744 O O . GLU E 1 168 ? -2.222 207.189 -92.916 1.00 78.30 174 GLU E O 1
ATOM 12750 N N . THR E 1 169 ? -4.104 208.399 -93.178 1.00 69.16 175 THR E N 1
ATOM 12751 C CA . THR E 1 169 ? -4.262 208.700 -91.771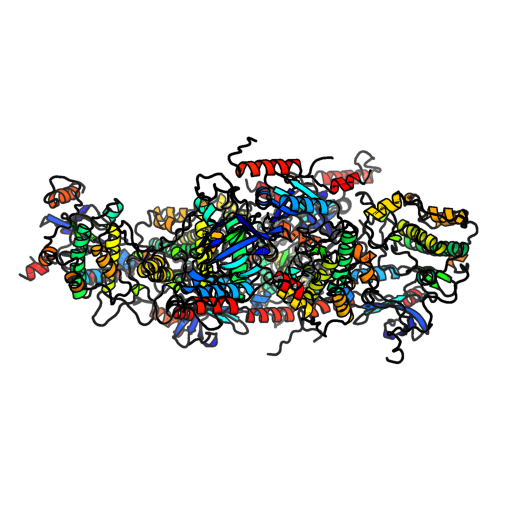 1.00 66.65 175 THR E CA 1
ATOM 12752 C C . THR E 1 169 ? -5.730 208.620 -91.411 1.00 65.71 175 THR E C 1
ATOM 12753 O O . THR E 1 169 ? -6.605 208.603 -92.287 1.00 61.82 175 THR E O 1
ATOM 12757 N N . GLN E 1 170 ? -5.983 208.572 -90.107 1.00 66.53 176 GLN E N 1
ATOM 12758 C CA A GLN E 1 170 ? -7.354 208.550 -89.627 0.50 64.18 176 GLN E CA 1
ATOM 12759 C CA B GLN E 1 170 ? -7.312 208.434 -89.516 0.50 64.13 176 GLN E CA 1
ATOM 12760 C C . GLN E 1 170 ? -7.567 209.626 -88.587 1.00 61.74 176 GLN E C 1
ATOM 12761 O O . GLN E 1 170 ? -6.616 210.174 -88.018 1.00 63.53 176 GLN E O 1
ATOM 12772 N N . ILE E 1 171 ? -8.826 209.962 -88.376 1.00 57.47 177 ILE E N 1
ATOM 12773 C CA . ILE E 1 171 ? -9.195 211.002 -87.447 1.00 52.53 177 ILE E CA 1
ATOM 12774 C C . ILE E 1 171 ? -10.222 210.421 -86.483 1.00 53.17 177 ILE E C 1
ATOM 12775 O O . ILE E 1 171 ? -11.145 209.730 -86.904 1.00 51.44 177 ILE E O 1
ATOM 12780 N N . THR E 1 172 ? -10.017 210.642 -85.183 1.00 53.97 178 THR E N 1
ATOM 12781 C CA . THR E 1 172 ? -10.911 210.094 -84.162 1.00 54.28 178 THR E CA 1
ATOM 12782 C C . THR E 1 172 ? -11.678 211.166 -83.404 1.00 53.76 178 THR E C 1
ATOM 12783 O O . THR E 1 172 ? -12.704 210.877 -82.824 1.00 54.55 178 THR E O 1
ATOM 12787 N N . THR E 1 173 ? -11.176 212.405 -83.396 1.00 53.51 179 THR E N 1
ATOM 12788 C CA . THR E 1 173 ? -11.680 213.403 -82.454 1.00 52.47 179 THR E CA 1
ATOM 12789 C C . THR E 1 173 ? -13.114 213.700 -82.709 1.00 47.12 179 THR E C 1
ATOM 12790 O O . THR E 1 173 ? -13.552 213.739 -83.840 1.00 44.31 179 THR E O 1
ATOM 12794 N N . MET E 1 174 ? -13.859 213.828 -81.630 1.00 47.56 180 MET E N 1
ATOM 12795 C CA . MET E 1 174 ? -15.281 214.071 -81.685 1.00 48.71 180 MET E CA 1
ATOM 12796 C C . MET E 1 174 ? -15.526 215.560 -81.891 1.00 44.49 180 MET E C 1
ATOM 12797 O O . MET E 1 174 ? -15.281 216.353 -81.000 1.00 45.25 180 MET E O 1
ATOM 12802 N N . ALA E 1 175 ? -15.952 215.940 -83.094 1.00 40.99 181 ALA E N 1
ATOM 12803 C CA . ALA E 1 175 ? -16.327 217.322 -83.382 1.00 37.10 181 ALA E CA 1
ATOM 12804 C C . ALA E 1 175 ? -17.441 217.342 -84.421 1.00 35.73 181 ALA E C 1
ATOM 12805 O O . ALA E 1 175 ? -17.329 216.701 -85.475 1.00 37.10 181 ALA E O 1
ATOM 12807 N N . GLY E 1 176 ? -18.533 218.027 -84.116 1.00 33.77 182 GLY E N 1
ATOM 12808 C CA . GLY E 1 176 ? -19.638 218.153 -85.069 1.00 32.51 182 GLY E CA 1
ATOM 12809 C C . GLY E 1 176 ? -20.934 218.574 -84.402 1.00 32.76 182 GLY E C 1
ATOM 12810 O O . GLY E 1 176 ? -20.976 218.781 -83.187 1.00 33.85 182 GLY E O 1
ATOM 12811 N N . THR E 1 177 ? -21.994 218.724 -85.182 1.00 31.52 183 THR E N 1
ATOM 12812 C CA . THR E 1 177 ? -23.325 218.942 -84.577 1.00 33.37 183 THR E CA 1
ATOM 12813 C C . THR E 1 177 ? -24.029 217.567 -84.465 1.00 34.68 183 THR E C 1
ATOM 12814 O O . THR E 1 177 ? -24.262 216.886 -85.469 1.00 34.63 183 THR E O 1
ATOM 12818 N N . LYS E 1 178 ? -24.328 217.161 -83.246 1.00 36.11 184 LYS E N 1
ATOM 12819 C CA . LYS E 1 178 ? -24.604 215.749 -82.943 1.00 37.71 184 LYS E CA 1
ATOM 12820 C C . LYS E 1 178 ? -25.737 215.087 -83.758 1.00 37.50 184 LYS E C 1
ATOM 12821 O O . LYS E 1 178 ? -25.581 213.970 -84.228 1.00 37.09 184 LYS E O 1
ATOM 12827 N N . PRO E 1 179 ? -26.870 215.777 -83.935 1.00 38.57 185 PRO E N 1
ATOM 12828 C CA . PRO E 1 179 ? -27.925 215.164 -84.760 1.00 39.26 185 PRO E CA 1
ATOM 12829 C C . PRO E 1 179 ? -27.542 214.989 -86.252 1.00 38.69 185 PRO E C 1
ATOM 12830 O O . PRO E 1 179 ? -28.243 214.300 -86.966 1.00 42.08 185 PRO E O 1
ATOM 12834 N N . TYR E 1 180 ? -26.418 215.577 -86.686 1.00 35.61 186 TYR E N 1
ATOM 12835 C CA . TYR E 1 180 ? -25.935 215.424 -88.064 1.00 33.72 186 TYR E CA 1
ATOM 12836 C C . TYR E 1 180 ? -24.709 214.557 -88.176 1.00 33.96 186 TYR E C 1
ATOM 12837 O O . TYR E 1 180 ? -24.209 214.364 -89.268 1.00 32.53 186 TYR E O 1
ATOM 12846 N N . MET E 1 181 ? -24.206 214.056 -87.044 1.00 35.98 187 MET E N 1
ATOM 12847 C CA . MET E 1 181 ? -22.940 213.308 -87.032 1.00 36.18 187 MET E CA 1
ATOM 12848 C C . MET E 1 181 ? -23.201 211.823 -87.354 1.00 36.82 187 MET E C 1
ATOM 12849 O O . MET E 1 181 ? -24.238 211.272 -86.984 1.00 37.26 187 MET E O 1
ATOM 12854 N N . ALA E 1 182 ? -22.266 211.205 -88.075 1.00 36.28 188 ALA E N 1
ATOM 12855 C CA . ALA E 1 182 ? -22.429 209.838 -88.561 1.00 37.33 188 ALA E CA 1
ATOM 12856 C C . ALA E 1 182 ? -22.163 208.837 -87.443 1.00 40.22 188 ALA E C 1
ATOM 12857 O O . ALA E 1 182 ? -21.455 209.143 -86.494 1.00 41.49 188 ALA E O 1
ATOM 12859 N N . PRO E 1 183 ? -22.709 207.629 -87.567 1.00 42.23 189 PRO E N 1
ATOM 12860 C CA . PRO E 1 183 ? -22.553 206.620 -86.534 1.00 44.11 189 PRO E CA 1
ATOM 12861 C C . PRO E 1 183 ? -21.104 206.279 -86.250 1.00 45.51 189 PRO E C 1
ATOM 12862 O O . PRO E 1 183 ? -20.759 205.965 -85.098 1.00 47.42 189 PRO E O 1
ATOM 12866 N N . GLU E 1 184 ? -20.259 206.287 -87.278 1.00 44.09 190 GLU E N 1
ATOM 12867 C CA . GLU E 1 184 ? -18.873 205.841 -87.091 1.00 45.49 190 GLU E CA 1
ATOM 12868 C C . GLU E 1 184 ? -18.082 206.841 -86.214 1.00 45.15 190 GLU E C 1
ATOM 12869 O O . GLU E 1 184 ? -17.008 206.524 -85.719 1.00 45.12 190 GLU E O 1
ATOM 12875 N N . MET E 1 185 ? -18.642 208.039 -86.025 1.00 43.13 191 MET E N 1
ATOM 12876 C CA . MET E 1 185 ? -18.024 209.056 -85.188 1.00 42.53 191 MET E CA 1
ATOM 12877 C C . MET E 1 185 ? -18.174 208.722 -83.693 1.00 45.44 191 MET E C 1
ATOM 12878 O O . MET E 1 185 ? -17.426 209.215 -82.876 1.00 45.39 191 MET E O 1
ATOM 12883 N N . PHE E 1 186 ? -19.142 207.879 -83.352 1.00 48.00 192 PHE E N 1
ATOM 12884 C CA . PHE E 1 186 ? -19.415 207.552 -81.961 1.00 51.46 192 PHE E CA 1
ATOM 12885 C C . PHE E 1 186 ? -18.905 206.210 -81.531 1.00 58.02 192 PHE E C 1
ATOM 12886 O O . PHE E 1 186 ? -18.903 205.931 -80.349 1.00 62.12 192 PHE E O 1
ATOM 12894 N N . SER E 1 187 ? -18.517 205.342 -82.457 1.00 64.79 193 SER E N 1
ATOM 12895 C CA A SER E 1 187 ? -18.013 204.016 -82.079 0.50 72.65 193 SER E CA 1
ATOM 12896 C CA B SER E 1 187 ? -18.040 204.024 -82.048 0.50 72.41 193 SER E CA 1
ATOM 12897 C C . SER E 1 187 ? -16.769 204.167 -81.208 1.00 79.52 193 SER E C 1
ATOM 12898 O O . SER E 1 187 ? -15.839 204.906 -81.570 1.00 78.53 193 SER E O 1
ATOM 12903 N N . SER E 1 188 ? -16.767 203.488 -80.056 1.00 90.17 194 SER E N 1
ATOM 12904 C CA . SER E 1 188 ? -15.655 203.534 -79.105 1.00 99.80 194 SER E CA 1
ATOM 12905 C C . SER E 1 188 ? -14.753 202.286 -79.242 1.00 111.93 194 SER E C 1
ATOM 12906 O O . SER E 1 188 ? -13.942 201.996 -78.353 1.00 116.28 194 SER E O 1
ATOM 12909 N N . ARG E 1 189 ? -14.908 201.550 -80.352 1.00 118.89 195 ARG E N 1
ATOM 12910 C CA . ARG E 1 189 ? -13.982 200.457 -80.694 1.00 122.17 195 ARG E CA 1
ATOM 12911 C C . ARG E 1 189 ? -12.586 201.054 -80.891 1.00 125.79 195 ARG E C 1
ATOM 12912 O O . ARG E 1 189 ? -12.418 202.006 -81.664 1.00 130.27 195 ARG E O 1
ATOM 12916 N N . LYS E 1 190 ? -11.596 200.508 -80.180 1.00 128.02 196 LYS E N 1
ATOM 12917 C CA . LYS E 1 190 ? -10.228 201.068 -80.181 1.00 126.01 196 LYS E CA 1
ATOM 12918 C C . LYS E 1 190 ? -9.632 201.126 -81.602 1.00 122.80 196 LYS E C 1
ATOM 12919 O O . LYS E 1 190 ? -8.952 202.094 -81.955 1.00 117.21 196 LYS E O 1
ATOM 12921 N N . GLY E 1 191 ? -9.889 200.081 -82.400 1.00 120.36 197 GLY E N 1
ATOM 12922 C CA . GLY E 1 191 ? -9.557 200.086 -83.835 1.00 114.42 197 GLY E CA 1
ATOM 12923 C C . GLY E 1 191 ? -10.657 200.722 -84.684 1.00 108.62 197 GLY E C 1
ATOM 12924 O O . GLY E 1 191 ? -11.601 200.038 -85.124 1.00 105.88 197 GLY E O 1
ATOM 12925 N N . ALA E 1 192 ? -10.531 202.031 -84.924 1.00 99.60 198 ALA E N 1
ATOM 12926 C CA . ALA E 1 192 ? -11.613 202.808 -85.517 1.00 93.98 198 ALA E CA 1
ATOM 12927 C C . ALA E 1 192 ? -11.126 204.169 -86.034 1.00 88.89 198 ALA E C 1
ATOM 12928 O O . ALA E 1 192 ? -9.922 204.423 -86.121 1.00 92.50 198 ALA E O 1
ATOM 12930 N N . GLY E 1 193 ? -12.087 205.027 -86.381 1.00 76.27 199 GLY E N 1
ATOM 12931 C CA . GLY E 1 193 ? -11.820 206.363 -86.892 1.00 65.28 199 GLY E CA 1
ATOM 12932 C C . GLY E 1 193 ? -12.897 206.717 -87.892 1.00 57.59 199 GLY E C 1
ATOM 12933 O O . GLY E 1 193 ? -13.784 205.906 -88.174 1.00 59.04 199 GLY E O 1
ATOM 12934 N N . TYR E 1 194 ? -12.841 207.918 -88.432 1.00 49.43 200 TYR E N 1
ATOM 12935 C CA . TYR E 1 194 ? -13.741 208.289 -89.507 1.00 45.46 200 TYR E CA 1
ATOM 12936 C C . TYR E 1 194 ? -13.026 209.076 -90.593 1.00 42.38 200 TYR E C 1
ATOM 12937 O O . TYR E 1 194 ? -11.853 209.429 -90.444 1.00 43.65 200 TYR E O 1
ATOM 12946 N N . SER E 1 195 ? -13.750 209.377 -91.673 1.00 39.87 201 SER E N 1
ATOM 12947 C CA . SER E 1 195 ? -13.169 210.018 -92.840 1.00 36.84 201 SER E CA 1
ATOM 12948 C C . SER E 1 195 ? -14.180 210.926 -93.539 1.00 33.88 201 SER E C 1
ATOM 12949 O O . SER E 1 195 ? -15.178 211.317 -92.949 1.00 33.45 201 SER E O 1
ATOM 12952 N N . PHE E 1 196 ? -13.899 211.259 -94.800 1.00 31.76 202 PHE E N 1
ATOM 12953 C CA . PHE E 1 196 ? -14.769 212.133 -95.619 1.00 29.55 202 PHE E CA 1
ATOM 12954 C C . PHE E 1 196 ? -16.226 211.679 -95.648 1.00 29.26 202 PHE E C 1
ATOM 12955 O O . PHE E 1 196 ? -17.135 212.504 -95.747 1.00 28.80 202 PHE E O 1
ATOM 12963 N N . ALA E 1 197 ? -16.449 210.380 -95.535 1.00 30.40 203 ALA E N 1
ATOM 12964 C CA . ALA E 1 197 ? -17.806 209.836 -95.610 1.00 30.45 203 ALA E CA 1
ATOM 12965 C C . ALA E 1 197 ? -18.796 210.493 -94.646 1.00 29.49 203 ALA E C 1
ATOM 12966 O O . ALA E 1 197 ? -19.978 210.443 -94.880 1.00 29.70 203 ALA E O 1
ATOM 12968 N N . VAL E 1 198 ? -18.313 211.086 -93.555 1.00 29.41 204 VAL E N 1
ATOM 12969 C CA . VAL E 1 198 ? -19.218 211.699 -92.566 1.00 29.29 204 VAL E CA 1
ATOM 12970 C C . VAL E 1 198 ? -19.930 212.904 -93.131 1.00 27.65 204 VAL E C 1
ATOM 12971 O O . VAL E 1 198 ? -21.062 213.173 -92.773 1.00 27.63 204 VAL E O 1
ATOM 12975 N N . ASP E 1 199 ? -19.272 213.632 -94.019 1.00 27.25 205 ASP E N 1
ATOM 12976 C CA . ASP E 1 199 ? -19.919 214.779 -94.675 1.00 26.61 205 ASP E CA 1
ATOM 12977 C C . ASP E 1 199 ? -21.089 214.312 -95.566 1.00 27.64 205 ASP E C 1
ATOM 12978 O O . ASP E 1 199 ? -22.053 215.068 -95.815 1.00 27.89 205 ASP E O 1
ATOM 12983 N N . TRP E 1 200 ? -21.029 213.074 -96.028 1.00 28.14 206 TRP E N 1
ATOM 12984 C CA . TRP E 1 200 ? -22.088 212.555 -96.905 1.00 29.94 206 TRP E CA 1
ATOM 12985 C C . TRP E 1 200 ? -23.315 212.080 -96.107 1.00 31.13 206 TRP E C 1
ATOM 12986 O O . TRP E 1 200 ? -24.471 212.335 -96.517 1.00 29.53 206 TRP E O 1
ATOM 12997 N N . TRP E 1 201 ? -23.067 211.486 -94.924 1.00 31.79 207 TRP E N 1
ATOM 12998 C CA . TRP E 1 201 ? -24.123 211.236 -93.923 1.00 32.40 207 TRP E CA 1
ATOM 12999 C C . TRP E 1 201 ? -24.865 212.472 -93.553 1.00 31.89 207 TRP E C 1
ATOM 13000 O O . TRP E 1 201 ? -26.106 212.485 -93.538 1.00 33.28 207 TRP E O 1
ATOM 13011 N N . SER E 1 202 ? -24.145 213.523 -93.204 1.00 29.86 208 SER E N 1
ATOM 13012 C CA . SER E 1 202 ? -24.801 214.754 -92.749 1.00 30.18 208 SER E CA 1
ATOM 13013 C C . SER E 1 202 ? -25.601 215.398 -93.865 1.00 29.30 208 SER E C 1
ATOM 13014 O O . SER E 1 202 ? -26.591 216.117 -93.617 1.00 28.49 208 SER E O 1
ATOM 13017 N N . LEU E 1 203 ? -25.140 215.197 -95.103 1.00 28.93 209 LEU E N 1
ATOM 13018 C CA . LEU E 1 203 ? -25.859 215.680 -96.271 1.00 27.94 209 LEU E CA 1
ATOM 13019 C C . LEU E 1 203 ? -27.193 214.940 -96.362 1.00 28.83 209 LEU E C 1
ATOM 13020 O O . LEU E 1 203 ? -28.260 215.565 -96.540 1.00 27.49 209 LEU E O 1
ATOM 13025 N N . GLY E 1 204 ? -27.129 213.616 -96.199 1.00 29.41 210 GLY E N 1
ATOM 13026 C CA . GLY E 1 204 ? -28.321 212.815 -96.021 1.00 31.23 210 GLY E CA 1
ATOM 13027 C C . GLY E 1 204 ? -29.296 213.393 -95.009 1.00 32.11 210 GLY E C 1
ATOM 13028 O O . GLY E 1 204 ? -30.505 213.525 -95.287 1.00 33.47 210 GLY E O 1
ATOM 13029 N N . VAL E 1 205 ? -28.795 213.688 -93.805 1.00 31.64 211 VAL E N 1
ATOM 13030 C CA . VAL E 1 205 ? -29.654 214.082 -92.725 1.00 31.13 211 VAL E CA 1
ATOM 13031 C C . VAL E 1 205 ? -30.291 215.403 -93.092 1.00 30.85 211 VAL E C 1
ATOM 13032 O O . VAL E 1 205 ? -31.524 215.640 -92.865 1.00 30.47 211 VAL E O 1
ATOM 13036 N N . THR E 1 206 ? -29.477 216.249 -93.714 1.00 28.88 212 THR E N 1
ATOM 13037 C CA . THR E 1 206 ? -29.935 217.548 -94.177 1.00 29.35 212 THR E CA 1
ATOM 13038 C C . THR E 1 206 ? -30.997 217.432 -95.261 1.00 30.23 212 THR E C 1
ATOM 13039 O O . THR E 1 206 ? -32.053 218.073 -95.191 1.00 30.94 212 THR E O 1
ATOM 13043 N N . ALA E 1 207 ? -30.735 216.586 -96.231 1.00 30.71 213 ALA E N 1
ATOM 13044 C CA . ALA E 1 207 ? -31.666 216.365 -97.308 1.00 33.41 213 ALA E CA 1
ATOM 13045 C C . ALA E 1 207 ? -33.011 215.820 -96.763 1.00 35.92 213 ALA E C 1
ATOM 13046 O O . ALA E 1 207 ? -34.080 216.379 -97.051 1.00 36.30 213 ALA E O 1
ATOM 13048 N N . TYR E 1 208 ? -32.938 214.786 -95.918 1.00 36.95 214 TYR E N 1
ATOM 13049 C CA . TYR E 1 208 ? -34.144 214.246 -95.222 1.00 37.66 214 TYR E CA 1
ATOM 13050 C C . TYR E 1 208 ? -34.884 215.391 -94.523 1.00 37.31 214 TYR E C 1
ATOM 13051 O O . TYR E 1 208 ? -36.083 215.587 -94.694 1.00 39.28 214 TYR E O 1
ATOM 13060 N N . GLU E 1 209 ? -34.142 216.185 -93.805 1.00 36.09 215 GLU E N 1
ATOM 13061 C CA . GLU E 1 209 ? -34.720 217.238 -92.980 1.00 36.54 215 GLU E CA 1
ATOM 13062 C C . GLU E 1 209 ? -35.409 218.318 -93.836 1.00 36.23 215 GLU E C 1
ATOM 13063 O O . GLU E 1 209 ? -36.431 218.880 -93.431 1.00 37.47 215 GLU E O 1
ATOM 13069 N N . LEU E 1 210 ? -34.845 218.606 -95.017 1.00 34.91 216 LEU E N 1
ATOM 13070 C CA . LEU E 1 210 ? -35.460 219.559 -95.946 1.00 34.37 216 LEU E CA 1
ATOM 13071 C C . LEU E 1 210 ? -36.781 219.014 -96.499 1.00 36.75 216 LEU E C 1
ATOM 13072 O O . LEU E 1 210 ? -37.777 219.755 -96.608 1.00 37.70 216 LEU E O 1
ATOM 13077 N N . LEU E 1 211 ? -36.809 217.718 -96.817 1.00 36.93 217 LEU E N 1
ATOM 13078 C CA . LEU E 1 211 ? -38.030 217.103 -97.346 1.00 40.66 217 LEU E CA 1
ATOM 13079 C C . LEU E 1 211 ? -39.120 216.947 -96.279 1.00 45.80 217 LEU E C 1
ATOM 13080 O O . LEU E 1 211 ? -40.253 217.398 -96.488 1.00 49.02 217 LEU E O 1
ATOM 13085 N N . ARG E 1 212 ? -38.778 216.313 -95.144 1.00 48.79 218 ARG E N 1
ATOM 13086 C CA . ARG E 1 212 ? -39.779 215.993 -94.116 1.00 52.92 218 ARG E CA 1
ATOM 13087 C C . ARG E 1 212 ? -40.119 217.141 -93.184 1.00 53.47 218 ARG E C 1
ATOM 13088 O O . ARG E 1 212 ? -41.176 217.146 -92.586 1.00 52.41 218 ARG E O 1
ATOM 13096 N N . GLY E 1 213 ? -39.203 218.096 -93.032 1.00 52.78 219 GLY E N 1
ATOM 13097 C CA . GLY E 1 213 ? -39.383 219.184 -92.058 1.00 52.84 219 GLY E CA 1
ATOM 13098 C C . GLY E 1 213 ? -38.849 218.805 -90.683 1.00 53.98 219 GLY E C 1
ATOM 13099 O O . GLY E 1 213 ? -39.018 219.551 -89.708 1.00 55.42 219 GLY E O 1
ATOM 13100 N N . ARG E 1 214 ? -38.227 217.634 -90.588 1.00 51.78 220 ARG E N 1
ATOM 13101 C CA . ARG E 1 214 ? -37.541 217.252 -89.376 1.00 52.77 220 ARG E CA 1
ATOM 13102 C C . ARG E 1 214 ? -36.509 216.198 -89.668 1.00 48.09 220 ARG E C 1
ATOM 13103 O O . ARG E 1 214 ? -36.525 215.553 -90.744 1.00 46.57 220 ARG E O 1
ATOM 13111 N N . ARG E 1 215 ? -35.637 215.993 -88.692 1.00 44.46 221 ARG E N 1
ATOM 13112 C CA A ARG E 1 215 ? -34.496 215.108 -88.828 0.50 42.33 221 ARG E CA 1
ATOM 13113 C CA B ARG E 1 215 ? -34.510 215.114 -88.861 0.50 42.79 221 ARG E CA 1
ATOM 13114 C C . ARG E 1 215 ? -34.933 213.654 -88.671 1.00 43.18 221 ARG E C 1
ATOM 13115 O O . ARG E 1 215 ? -35.962 213.378 -88.074 1.00 44.17 221 ARG E O 1
ATOM 13130 N N . PRO E 1 216 ? -34.152 212.721 -89.221 1.00 41.86 222 PRO E N 1
ATOM 13131 C CA . PRO E 1 216 ? -34.520 211.320 -89.231 1.00 43.91 222 PRO E CA 1
ATOM 13132 C C . PRO E 1 216 ? -34.244 210.576 -87.951 1.00 45.72 222 PRO E C 1
ATOM 13133 O O . PRO E 1 216 ? -34.814 209.503 -87.738 1.00 49.83 222 PRO E O 1
ATOM 13137 N N . TYR E 1 217 ? -33.370 211.114 -87.112 1.00 45.24 223 TYR E N 1
ATOM 13138 C CA . TYR E 1 217 ? -33.173 210.598 -85.736 1.00 47.18 223 TYR E CA 1
ATOM 13139 C C . TYR E 1 217 ? -33.434 211.685 -84.704 1.00 49.37 223 TYR E C 1
ATOM 13140 O O . TYR E 1 217 ? -33.164 212.864 -84.938 1.00 47.40 223 TYR E O 1
ATOM 13149 N N . HIS E 1 218 ? -33.941 211.283 -83.549 1.00 54.74 224 HIS E N 1
ATOM 13150 C CA . HIS E 1 218 ? -34.099 212.202 -82.463 1.00 57.13 224 HIS E CA 1
ATOM 13151 C C . HIS E 1 218 ? -32.871 212.165 -81.595 1.00 55.70 224 HIS E C 1
ATOM 13152 O O . HIS E 1 218 ? -32.618 211.196 -80.876 1.00 59.04 224 HIS E O 1
ATOM 13159 N N . ILE E 1 219 ? -32.090 213.219 -81.700 1.00 51.90 225 ILE E N 1
ATOM 13160 C CA . ILE E 1 219 ? -30.788 213.328 -81.068 1.00 51.02 225 ILE E CA 1
ATOM 13161 C C . ILE E 1 219 ? -30.603 214.788 -80.734 1.00 50.43 225 ILE E C 1
ATOM 13162 O O . ILE E 1 219 ? -30.858 215.646 -81.553 1.00 49.16 225 ILE E O 1
ATOM 13167 N N . ARG E 1 220 ? -30.180 215.080 -79.521 1.00 53.27 226 ARG E N 1
ATOM 13168 C CA . ARG E 1 220 ? -29.935 216.460 -79.141 1.00 52.75 226 ARG E CA 1
ATOM 13169 C C . ARG E 1 220 ? -28.485 216.701 -78.795 1.00 49.45 226 ARG E C 1
ATOM 13170 O O . ARG E 1 220 ? -27.693 215.769 -78.660 1.00 47.29 226 ARG E O 1
ATOM 13178 N N . SER E 1 221 ? -28.164 217.982 -78.644 1.00 45.98 227 SER E N 1
ATOM 13179 C CA A SER E 1 221 ? -26.860 218.399 -78.166 0.50 44.70 227 SER E CA 1
ATOM 13180 C CA B SER E 1 221 ? -26.873 218.435 -78.136 0.50 44.89 227 SER E CA 1
ATOM 13181 C C . SER E 1 221 ? -26.524 217.710 -76.839 1.00 45.33 227 SER E C 1
ATOM 13182 O O . SER E 1 221 ? -25.357 217.431 -76.553 1.00 43.57 227 SER E O 1
ATOM 13187 N N . SER E 1 222 ? -27.551 217.420 -76.061 1.00 45.87 228 SER E N 1
ATOM 13188 C CA . SER E 1 222 ? -27.384 216.928 -74.699 1.00 47.23 228 SER E CA 1
ATOM 13189 C C . SER E 1 222 ? -27.242 215.403 -74.601 1.00 47.38 228 SER E C 1
ATOM 13190 O O . SER E 1 222 ? -26.877 214.885 -73.564 1.00 48.61 228 SER E O 1
ATOM 13193 N N . THR E 1 223 ? -27.564 214.696 -75.673 1.00 46.26 229 THR E N 1
ATOM 13194 C CA . THR E 1 223 ? -27.756 213.248 -75.613 1.00 45.99 229 THR E CA 1
ATOM 13195 C C . THR E 1 223 ? -26.438 212.546 -75.467 1.00 45.73 229 THR E C 1
ATOM 13196 O O . THR E 1 223 ? -25.468 212.857 -76.161 1.00 43.92 229 THR E O 1
ATOM 13200 N N . SER E 1 224 ? -26.423 211.549 -74.610 1.00 47.54 230 SER E N 1
ATOM 13201 C CA . SER E 1 224 ? -25.225 210.799 -74.315 1.00 48.41 230 SER E CA 1
ATOM 13202 C C . SER E 1 224 ? -24.808 210.002 -75.506 1.00 48.24 230 SER E C 1
ATOM 13203 O O . SER E 1 224 ? -25.637 209.598 -76.310 1.00 48.13 230 SER E O 1
ATOM 13206 N N . SER E 1 225 ? -23.520 209.730 -75.595 1.00 49.34 231 SER E N 1
ATOM 13207 C CA . SER E 1 225 ? -22.982 208.990 -76.713 1.00 50.38 231 SER E CA 1
ATOM 13208 C C . SER E 1 225 ? -23.541 207.589 -76.784 1.00 53.88 231 SER E C 1
ATOM 13209 O O . SER E 1 225 ? -23.805 207.073 -77.879 1.00 53.05 231 SER E O 1
ATOM 13212 N N . LYS E 1 226 ? -23.778 206.993 -75.623 1.00 59.86 232 LYS E N 1
ATOM 13213 C CA . LYS E 1 226 ? -24.374 205.666 -75.555 1.00 64.21 232 LYS E CA 1
ATOM 13214 C C . LYS E 1 226 ? -25.795 205.651 -76.103 1.00 61.11 232 LYS E C 1
ATOM 13215 O O . LYS E 1 226 ? -26.156 204.753 -76.860 1.00 58.03 232 LYS E O 1
ATOM 13221 N N . GLU E 1 227 ? -26.607 206.630 -75.716 1.00 59.85 233 GLU E N 1
ATOM 13222 C CA . GLU E 1 227 ? -27.948 206.736 -76.280 1.00 60.94 233 GLU E CA 1
ATOM 13223 C C . GLU E 1 227 ? -27.920 206.995 -77.789 1.00 57.37 233 GLU E C 1
ATOM 13224 O O . GLU E 1 227 ? -28.828 206.594 -78.496 1.00 57.59 233 GLU E O 1
ATOM 13230 N N . ILE E 1 228 ? -26.864 207.636 -78.284 1.00 53.50 234 ILE E N 1
ATOM 13231 C CA . ILE E 1 228 ? -26.755 207.887 -79.709 1.00 50.78 234 ILE E CA 1
ATOM 13232 C C . ILE E 1 228 ? -26.415 206.610 -80.439 1.00 51.45 234 ILE E C 1
ATOM 13233 O O . ILE E 1 228 ? -27.078 206.266 -81.402 1.00 54.71 234 ILE E O 1
ATOM 13238 N N . VAL E 1 229 ? -25.413 205.882 -79.977 1.00 51.02 235 VAL E N 1
ATOM 13239 C CA . VAL E 1 229 ? -25.071 204.621 -80.628 1.00 51.53 235 VAL E CA 1
ATOM 13240 C C . VAL E 1 229 ? -26.304 203.673 -80.661 1.00 55.17 235 VAL E C 1
ATOM 13241 O O . VAL E 1 229 ? -26.499 202.929 -81.612 1.00 56.34 235 VAL E O 1
ATOM 13245 N N . HIS E 1 230 ? -27.145 203.768 -79.640 1.00 57.68 236 HIS E N 1
ATOM 13246 C CA . HIS E 1 230 ? -28.314 202.892 -79.472 1.00 61.08 236 HIS E CA 1
ATOM 13247 C C . HIS E 1 230 ? -29.419 203.292 -80.412 1.00 59.85 236 HIS E C 1
ATOM 13248 O O . HIS E 1 230 ? -30.053 202.439 -81.035 1.00 60.95 236 HIS E O 1
ATOM 13255 N N . THR E 1 231 ? -29.656 204.590 -80.526 1.00 57.95 237 THR E N 1
ATOM 13256 C CA . THR E 1 231 ? -30.601 205.115 -81.517 1.00 57.61 237 THR E CA 1
ATOM 13257 C C . THR E 1 231 ? -30.211 204.667 -82.941 1.00 56.46 237 THR E C 1
ATOM 13258 O O . THR E 1 231 ? -31.049 204.159 -83.692 1.00 57.34 237 THR E O 1
ATOM 13262 N N . PHE E 1 232 ? -28.932 204.783 -83.275 1.00 54.67 238 PHE E N 1
ATOM 13263 C CA . PHE E 1 232 ? -28.455 204.359 -84.594 1.00 55.75 238 PHE E CA 1
ATOM 13264 C C . PHE E 1 232 ? -28.574 202.875 -84.821 1.00 58.29 238 PHE E C 1
ATOM 13265 O O . PHE E 1 232 ? -28.664 202.442 -85.951 1.00 60.43 238 PHE E O 1
ATOM 13273 N N . GLU E 1 233 ? -28.508 202.093 -83.758 1.00 63.39 239 GLU E N 1
ATOM 13274 C CA . GLU E 1 233 ? -28.488 200.648 -83.888 1.00 66.11 239 GLU E CA 1
ATOM 13275 C C . GLU E 1 233 ? -29.881 200.063 -83.861 1.00 66.90 239 GLU E C 1
ATOM 13276 O O . GLU E 1 233 ? -30.086 198.977 -84.367 1.00 67.43 239 GLU E O 1
ATOM 13282 N N . THR E 1 234 ? -30.850 200.808 -83.314 1.00 67.44 240 THR E N 1
ATOM 13283 C CA . THR E 1 234 ? -32.211 200.257 -83.080 1.00 69.34 240 THR E CA 1
ATOM 13284 C C . THR E 1 234 ? -33.367 201.155 -83.570 1.00 68.61 240 THR E C 1
ATOM 13285 O O . THR E 1 234 ? -34.529 200.848 -83.326 1.00 71.10 240 THR E O 1
ATOM 13289 N N . THR E 1 235 ? -33.063 202.263 -84.230 1.00 64.56 241 THR E N 1
ATOM 13290 C CA . THR E 1 235 ? -34.126 203.065 -84.841 1.00 62.84 241 THR E CA 1
ATOM 13291 C C . THR E 1 235 ? -34.094 202.924 -86.358 1.00 60.52 241 THR E C 1
ATOM 13292 O O . THR E 1 235 ? -33.077 203.222 -86.992 1.00 62.55 241 THR E O 1
ATOM 13296 N N . VAL E 1 236 ? -35.193 202.424 -86.927 1.00 59.89 242 VAL E N 1
ATOM 13297 C CA . VAL E 1 236 ? -35.379 202.372 -88.383 1.00 58.17 242 VAL E CA 1
ATOM 13298 C C . VAL E 1 236 ? -35.972 203.688 -88.849 1.00 56.35 242 VAL E C 1
ATOM 13299 O O . VAL E 1 236 ? -36.971 204.173 -88.284 1.00 54.97 242 VAL E O 1
ATOM 13303 N N . VAL E 1 237 ? -35.354 204.279 -89.872 1.00 54.66 243 VAL E N 1
ATOM 13304 C CA . VAL E 1 237 ? -35.781 205.583 -90.359 1.00 54.35 243 VAL E CA 1
ATOM 13305 C C . VAL E 1 237 ? -37.122 205.472 -91.104 1.00 55.59 243 VAL E C 1
ATOM 13306 O O . VAL E 1 237 ? -37.323 204.572 -91.923 1.00 56.94 243 VAL E O 1
ATOM 13310 N N . THR E 1 238 ? -38.038 206.375 -90.781 1.00 56.24 244 THR E N 1
ATOM 13311 C CA . THR E 1 238 ? -39.314 206.443 -91.445 1.00 57.81 244 THR E CA 1
ATOM 13312 C C . THR E 1 238 ? -39.170 207.195 -92.752 1.00 57.49 244 THR E C 1
ATOM 13313 O O . THR E 1 238 ? -38.661 208.313 -92.778 1.00 56.99 244 THR E O 1
ATOM 13317 N N . TYR E 1 239 ? -39.638 206.585 -93.837 1.00 58.77 245 TYR E N 1
ATOM 13318 C CA . TYR E 1 239 ? -39.676 207.242 -95.138 1.00 56.60 245 TYR E CA 1
ATOM 13319 C C . TYR E 1 239 ? -41.122 207.378 -95.625 1.00 57.84 245 TYR E C 1
ATOM 13320 O O . TYR E 1 239 ? -41.689 206.418 -96.177 1.00 60.07 245 TYR E O 1
ATOM 13329 N N . PRO E 1 240 ? -41.722 208.574 -95.454 1.00 57.03 246 PRO E N 1
ATOM 13330 C CA . PRO E 1 240 ? -43.120 208.757 -95.887 1.00 59.67 246 PRO E CA 1
ATOM 13331 C C . PRO E 1 240 ? -43.433 208.109 -97.267 1.00 59.29 246 PRO E C 1
ATOM 13332 O O . PRO E 1 240 ? -42.707 208.290 -98.215 1.00 55.84 246 PRO E O 1
ATOM 13336 N N . SER E 1 241 ? -44.505 207.343 -97.345 1.00 62.39 247 SER E N 1
ATOM 13337 C CA . SER E 1 241 ? -44.813 206.628 -98.576 1.00 62.93 247 SER E CA 1
ATOM 13338 C C . SER E 1 241 ? -45.031 207.602 -99.759 1.00 60.66 247 SER E C 1
ATOM 13339 O O . SER E 1 241 ? -44.760 207.254 -100.912 1.00 59.11 247 SER E O 1
ATOM 13342 N N . ALA E 1 242 ? -45.463 208.833 -99.443 1.00 59.48 248 ALA E N 1
ATOM 13343 C CA . ALA E 1 242 ? -45.719 209.882 -100.448 1.00 58.70 248 ALA E CA 1
ATOM 13344 C C . ALA E 1 242 ? -44.486 210.262 -101.288 1.00 56.33 248 ALA E C 1
ATOM 13345 O O . ALA E 1 242 ? -44.619 210.769 -102.410 1.00 55.58 248 ALA E O 1
ATOM 13347 N N . TRP E 1 243 ? -43.301 210.052 -100.727 1.00 54.62 249 TRP E N 1
ATOM 13348 C CA . TRP E 1 243 ? -42.030 210.331 -101.433 1.00 52.56 249 TRP E CA 1
ATOM 13349 C C . TRP E 1 243 ? -41.851 209.337 -102.508 1.00 52.92 249 TRP E C 1
ATOM 13350 O O . TRP E 1 243 ? -42.368 208.228 -102.408 1.00 54.94 249 TRP E O 1
ATOM 13361 N N . SER E 1 244 ? -41.070 209.691 -103.520 1.00 51.38 250 SER E N 1
ATOM 13362 C CA . SER E 1 244 ? -40.750 208.758 -104.599 1.00 52.15 250 SER E CA 1
ATOM 13363 C C . SER E 1 244 ? -39.769 207.709 -104.115 1.00 52.79 250 SER E C 1
ATOM 13364 O O . SER E 1 244 ? -38.901 207.999 -103.310 1.00 52.63 250 SER E O 1
ATOM 13367 N N . GLN E 1 245 ? -39.879 206.501 -104.648 1.00 55.50 251 GLN E N 1
ATOM 13368 C CA . GLN E 1 245 ? -38.965 205.419 -104.279 1.00 57.65 251 GLN E CA 1
ATOM 13369 C C . GLN E 1 245 ? -37.520 205.693 -104.681 1.00 54.64 251 GLN E C 1
ATOM 13370 O O . GLN E 1 245 ? -36.603 205.089 -104.148 1.00 55.39 251 GLN E O 1
ATOM 13376 N N . GLU E 1 246 ? -37.318 206.586 -105.633 1.00 52.95 252 GLU E N 1
ATOM 13377 C CA . GLU E 1 246 ? -35.984 206.877 -106.096 1.00 51.01 252 GLU E CA 1
ATOM 13378 C C . GLU E 1 246 ? -35.264 207.779 -105.082 1.00 46.55 252 GLU E C 1
ATOM 13379 O O . GLU E 1 246 ? -34.151 207.493 -104.671 1.00 43.11 252 GLU E O 1
ATOM 13385 N N . MET E 1 247 ? -35.946 208.820 -104.630 1.00 44.44 253 MET E N 1
ATOM 13386 C CA . MET E 1 247 ? -35.409 209.677 -103.594 1.00 43.79 253 MET E CA 1
ATOM 13387 C C . MET E 1 247 ? -35.153 208.880 -102.318 1.00 44.46 253 MET E C 1
ATOM 13388 O O . MET E 1 247 ? -34.107 209.029 -101.689 1.00 43.49 253 MET E O 1
ATOM 13393 N N . VAL E 1 248 ? -36.113 208.028 -101.946 1.00 45.44 254 VAL E N 1
ATOM 13394 C CA . VAL E 1 248 ? -35.969 207.193 -100.781 1.00 46.03 254 VAL E CA 1
ATOM 13395 C C . VAL E 1 248 ? -34.723 206.335 -100.840 1.00 47.18 254 VAL E C 1
ATOM 13396 O O . VAL E 1 248 ? -34.009 206.210 -99.849 1.00 49.40 254 VAL E O 1
ATOM 13400 N N . SER E 1 249 ? -34.426 205.766 -101.984 1.00 47.75 255 SER E N 1
ATOM 13401 C CA . SER E 1 249 ? -33.261 204.892 -102.072 1.00 49.98 255 SER E CA 1
ATOM 13402 C C . SER E 1 249 ? -31.946 205.711 -102.135 1.00 48.14 255 SER E C 1
ATOM 13403 O O . SER E 1 249 ? -30.872 205.212 -101.744 1.00 46.81 255 SER E O 1
ATOM 13406 N N . LEU E 1 250 ? -32.031 206.954 -102.627 1.00 45.22 256 LEU E N 1
ATOM 13407 C CA . LEU E 1 250 ? -30.862 207.868 -102.630 1.00 42.55 256 LEU E CA 1
ATOM 13408 C C . LEU E 1 250 ? -30.552 208.303 -101.179 1.00 41.76 256 LEU E C 1
ATOM 13409 O O . LEU E 1 250 ? -29.423 208.105 -100.685 1.00 40.57 256 LEU E O 1
ATOM 13414 N N . LEU E 1 251 ? -31.580 208.818 -100.492 1.00 39.96 257 LEU E N 1
ATOM 13415 C CA . LEU E 1 251 ? -31.476 209.137 -99.069 1.00 39.55 257 LEU E CA 1
ATOM 13416 C C . LEU E 1 251 ? -30.916 207.988 -98.269 1.00 40.59 257 LEU E C 1
ATOM 13417 O O . LEU E 1 251 ? -30.101 208.195 -97.416 1.00 40.26 257 LEU E O 1
ATOM 13422 N N . LYS E 1 252 ? -31.374 206.765 -98.559 1.00 43.06 258 LYS E N 1
ATOM 13423 C CA . LYS E 1 252 ? -30.880 205.571 -97.868 1.00 43.53 258 LYS E CA 1
ATOM 13424 C C . LYS E 1 252 ? -29.429 205.264 -98.175 1.00 41.59 258 LYS E C 1
ATOM 13425 O O . LYS E 1 252 ? -28.726 204.753 -97.316 1.00 42.91 258 LYS E O 1
ATOM 13431 N N . LYS E 1 253 ? -28.965 205.570 -99.378 1.00 39.99 259 LYS E N 1
ATOM 13432 C CA . LYS E 1 253 ? -27.546 205.332 -99.693 1.00 39.39 259 LYS E CA 1
ATOM 13433 C C . LYS E 1 253 ? -26.610 206.357 -99.006 1.00 37.42 259 LYS E C 1
ATOM 13434 O O . LYS E 1 253 ? -25.428 206.055 -98.755 1.00 36.98 259 LYS E O 1
ATOM 13440 N N . LEU E 1 254 ? -27.146 207.545 -98.697 1.00 35.45 260 LEU E N 1
ATOM 13441 C CA . LEU E 1 254 ? -26.395 208.571 -97.965 1.00 34.37 260 LEU E CA 1
ATOM 13442 C C . LEU E 1 254 ? -26.429 208.312 -96.447 1.00 35.06 260 LEU E C 1
ATOM 13443 O O . LEU E 1 254 ? -25.448 208.557 -95.760 1.00 33.79 260 LEU E O 1
ATOM 13448 N N . LEU E 1 255 ? -27.564 207.801 -95.958 1.00 36.23 261 LEU E N 1
ATOM 13449 C CA . LEU E 1 255 ? -27.720 207.424 -94.556 1.00 37.53 261 LEU E CA 1
ATOM 13450 C C . LEU E 1 255 ? -27.362 205.980 -94.292 1.00 40.55 261 LEU E C 1
ATOM 13451 O O . LEU E 1 255 ? -27.875 205.402 -93.369 1.00 43.43 261 LEU E O 1
ATOM 13456 N N . GLU E 1 256 ? -26.444 205.397 -95.069 1.00 43.66 262 GLU E N 1
ATOM 13457 C CA . GLU E 1 256 ? -25.918 204.052 -94.719 1.00 47.42 262 GLU E CA 1
ATOM 13458 C C . GLU E 1 256 ? -25.151 204.159 -93.427 1.00 47.06 262 GLU E C 1
ATOM 13459 O O . GLU E 1 256 ? -24.185 204.898 -93.364 1.00 44.99 262 GLU E O 1
ATOM 13465 N N . PRO E 1 257 ? -25.569 203.406 -92.382 1.00 48.39 263 PRO E N 1
ATOM 13466 C CA . PRO E 1 257 ? -24.814 203.470 -91.118 1.00 47.90 263 PRO E CA 1
ATOM 13467 C C . PRO E 1 257 ? -23.358 203.032 -91.248 1.00 47.95 263 PRO E C 1
ATOM 13468 O O . PRO E 1 257 ? -22.482 203.572 -90.556 1.00 46.59 263 PRO E O 1
ATOM 13472 N N . ASN E 1 258 ? -23.086 202.111 -92.156 1.00 48.23 264 ASN E N 1
ATOM 13473 C CA . ASN E 1 258 ? -21.718 201.687 -92.399 1.00 49.24 264 ASN E CA 1
ATOM 13474 C C . ASN E 1 258 ? -21.070 202.522 -93.503 1.00 48.28 264 ASN E C 1
ATOM 13475 O O . ASN E 1 258 ? -21.428 202.375 -94.650 1.00 48.06 264 ASN E O 1
ATOM 13480 N N . PRO E 1 259 ? -20.051 203.348 -93.155 1.00 47.93 265 PRO E N 1
ATOM 13481 C CA . PRO E 1 259 ? -19.405 204.258 -94.112 1.00 46.47 265 PRO E CA 1
ATOM 13482 C C . PRO E 1 259 ? -18.873 203.583 -95.380 1.00 46.83 265 PRO E C 1
ATOM 13483 O O . PRO E 1 259 ? -18.838 204.215 -96.433 1.00 43.91 265 PRO E O 1
ATOM 13487 N N . ASP E 1 260 ? -18.460 202.311 -95.272 1.00 49.01 266 ASP E N 1
ATOM 13488 C CA . ASP E 1 260 ? -17.911 201.575 -96.421 1.00 50.23 266 ASP E CA 1
ATOM 13489 C C . ASP E 1 260 ? -18.951 201.303 -97.509 1.00 48.72 266 ASP E C 1
ATOM 13490 O O . ASP E 1 260 ? -18.601 201.102 -98.669 1.00 47.79 266 ASP E O 1
ATOM 13495 N N . GLN E 1 261 ? -20.221 201.299 -97.119 1.00 48.10 267 GLN E N 1
ATOM 13496 C CA A GLN E 1 261 ? -21.307 201.075 -98.061 0.50 47.98 267 GLN E CA 1
ATOM 13497 C CA B GLN E 1 261 ? -21.333 201.069 -98.043 0.50 48.17 267 GLN E CA 1
ATOM 13498 C C . GLN E 1 261 ? -22.007 202.401 -98.382 1.00 46.19 267 GLN E C 1
ATOM 13499 O O . GLN E 1 261 ? -23.026 202.432 -99.096 1.00 46.30 267 GLN E O 1
ATOM 13510 N N . ARG E 1 262 ? -21.471 203.496 -97.851 1.00 43.62 268 ARG E N 1
ATOM 13511 C CA . ARG E 1 262 ? -22.099 204.808 -98.033 1.00 41.44 268 ARG E CA 1
ATOM 13512 C C . ARG E 1 262 ? -21.578 205.482 -99.292 1.00 39.27 268 ARG E C 1
ATOM 13513 O O . ARG E 1 262 ? -20.381 205.413 -99.600 1.00 38.77 268 ARG E O 1
ATOM 13521 N N . PHE E 1 263 ? -22.485 206.136 -100.010 1.00 38.07 269 PHE E N 1
ATOM 13522 C CA . PHE E 1 263 ? -22.116 207.052 -101.064 1.00 37.71 269 PHE E CA 1
ATOM 13523 C C . PHE E 1 263 ? -21.157 208.101 -100.466 1.00 35.13 269 PHE E C 1
ATOM 13524 O O . PHE E 1 263 ? -21.456 208.741 -99.468 1.00 33.83 269 PHE E O 1
ATOM 13532 N N . SER E 1 264 ? -19.994 208.229 -101.051 1.00 34.25 270 SER E N 1
ATOM 13533 C CA . SER E 1 264 ? -18.954 209.022 -100.437 1.00 33.60 270 SER E CA 1
ATOM 13534 C C . SER E 1 264 ? -18.018 209.631 -101.499 1.00 32.71 270 SER E C 1
ATOM 13535 O O . SER E 1 264 ? -16.872 209.896 -101.232 1.00 29.93 270 SER E O 1
ATOM 13538 N N . GLN E 1 265 ? -18.569 209.878 -102.695 1.00 34.25 271 GLN E N 1
ATOM 13539 C CA . GLN E 1 265 ? -17.771 210.164 -103.881 1.00 33.92 271 GLN E CA 1
ATOM 13540 C C . GLN E 1 265 ? -18.733 210.567 -104.972 1.00 32.95 271 GLN E C 1
ATOM 13541 O O . GLN E 1 265 ? -19.849 210.081 -105.002 1.00 34.67 271 GLN E O 1
ATOM 13547 N N . LEU E 1 266 ? -18.296 211.438 -105.883 1.00 31.64 272 LEU E N 1
ATOM 13548 C CA . LEU E 1 266 ? -19.170 211.956 -106.922 1.00 29.87 272 LEU E CA 1
ATOM 13549 C C . LEU E 1 266 ? -19.617 210.833 -107.845 1.00 31.03 272 LEU E C 1
ATOM 13550 O O . LEU E 1 266 ? -20.800 210.702 -108.151 1.00 29.97 272 LEU E O 1
ATOM 13555 N N . SER E 1 267 ? -18.673 209.988 -108.251 1.00 32.19 273 SER E N 1
ATOM 13556 C CA . SER E 1 267 ? -19.005 208.854 -109.131 1.00 33.78 273 SER E CA 1
ATOM 13557 C C . SER E 1 267 ? -20.152 207.998 -108.600 1.00 34.59 273 SER E C 1
ATOM 13558 O O . SER E 1 267 ? -21.019 207.584 -109.386 1.00 35.20 273 SER E O 1
ATOM 13561 N N . ASP E 1 268 ? -20.210 207.770 -107.280 1.00 34.11 274 ASP E N 1
ATOM 13562 C CA . ASP E 1 268 ? -21.326 206.979 -106.720 1.00 35.82 274 ASP E CA 1
ATOM 13563 C C . ASP E 1 268 ? -22.673 207.610 -107.096 1.00 35.48 274 ASP E C 1
ATOM 13564 O O . ASP E 1 268 ? -23.628 206.911 -107.363 1.00 37.00 274 ASP E O 1
ATOM 13569 N N . VAL E 1 269 ? -22.742 208.940 -107.095 1.00 34.07 275 VAL E N 1
ATOM 13570 C CA . VAL E 1 269 ? -24.014 209.625 -107.305 1.00 33.32 275 VAL E CA 1
ATOM 13571 C C . VAL E 1 269 ? -24.306 209.700 -108.799 1.00 34.24 275 VAL E C 1
ATOM 13572 O O . VAL E 1 269 ? -25.431 209.458 -109.250 1.00 35.54 275 VAL E O 1
ATOM 13576 N N . GLN E 1 270 ? -23.264 209.952 -109.571 1.00 34.51 276 GLN E N 1
ATOM 13577 C CA . GLN E 1 270 ? -23.368 210.046 -111.037 1.00 34.29 276 GLN E CA 1
ATOM 13578 C C . GLN E 1 270 ? -23.933 208.780 -111.707 1.00 37.22 276 GLN E C 1
ATOM 13579 O O . GLN E 1 270 ? -24.572 208.859 -112.744 1.00 37.28 276 GLN E O 1
ATOM 13585 N N . ASN E 1 271 ? -23.613 207.620 -111.144 1.00 39.53 277 ASN E N 1
ATOM 13586 C CA . ASN E 1 271 ? -23.951 206.348 -111.758 1.00 41.78 277 ASN E CA 1
ATOM 13587 C C . ASN E 1 271 ? -25.281 205.822 -111.225 1.00 42.71 277 ASN E C 1
ATOM 13588 O O . ASN E 1 271 ? -25.805 204.829 -111.708 1.00 45.42 277 ASN E O 1
ATOM 13593 N N . PHE E 1 272 ? -25.859 206.554 -110.286 1.00 40.97 278 PHE E N 1
ATOM 13594 C CA . PHE E 1 272 ? -27.114 206.171 -109.678 1.00 41.13 278 PHE E CA 1
ATOM 13595 C C . PHE E 1 272 ? -28.338 206.479 -110.602 1.00 41.52 278 PHE E C 1
ATOM 13596 O O . PHE E 1 272 ? -28.549 207.629 -111.008 1.00 41.06 278 PHE E O 1
ATOM 13604 N N . PRO E 1 273 ? -29.159 205.450 -110.893 1.00 42.40 279 PRO E N 1
ATOM 13605 C CA . PRO E 1 273 ? -30.239 205.548 -111.870 1.00 42.75 279 PRO E CA 1
ATOM 13606 C C . PRO E 1 273 ? -31.127 206.789 -111.748 1.00 41.75 279 PRO E C 1
ATOM 13607 O O . PRO E 1 273 ? -31.470 207.413 -112.772 1.00 41.12 279 PRO E O 1
ATOM 13611 N N . TYR E 1 274 ? -31.514 207.135 -110.528 1.00 41.78 280 TYR E N 1
ATOM 13612 C CA . TYR E 1 274 ? -32.261 208.397 -110.268 1.00 42.13 280 TYR E CA 1
ATOM 13613 C C . TYR E 1 274 ? -31.531 209.621 -110.866 1.00 40.54 280 TYR E C 1
ATOM 13614 O O . TYR E 1 274 ? -32.155 210.629 -111.179 1.00 41.09 280 TYR E O 1
ATOM 13623 N N . MET E 1 275 ? -30.219 209.509 -111.040 1.00 40.31 281 MET E N 1
ATOM 13624 C CA . MET E 1 275 ? -29.407 210.634 -111.503 1.00 40.53 281 MET E CA 1
ATOM 13625 C C . MET E 1 275 ? -29.019 210.527 -112.983 1.00 40.51 281 MET E C 1
ATOM 13626 O O . MET E 1 275 ? -28.169 211.275 -113.454 1.00 41.87 281 MET E O 1
ATOM 13631 N N . ASN E 1 276 ? -29.644 209.622 -113.719 1.00 41.55 282 ASN E N 1
ATOM 13632 C CA . ASN E 1 276 ? -29.283 209.437 -115.130 1.00 42.18 282 ASN E CA 1
ATOM 13633 C C . ASN E 1 276 ? -29.757 210.556 -116.028 1.00 39.40 282 ASN E C 1
ATOM 13634 O O . ASN E 1 276 ? -29.316 210.658 -117.135 1.00 37.91 282 ASN E O 1
ATOM 13639 N N . ASP E 1 277 ? -30.640 211.410 -115.537 1.00 38.14 283 ASP E N 1
ATOM 13640 C CA . ASP E 1 277 ? -31.015 212.606 -116.302 1.00 37.37 283 ASP E CA 1
ATOM 13641 C C . ASP E 1 277 ? -30.130 213.842 -116.042 1.00 34.45 283 ASP E C 1
ATOM 13642 O O . ASP E 1 277 ? -30.351 214.860 -116.626 1.00 35.26 283 ASP E O 1
ATOM 13647 N N . ILE E 1 278 ? -29.152 213.753 -115.152 1.00 32.20 284 ILE E N 1
ATOM 13648 C CA . ILE E 1 278 ? -28.442 214.965 -114.687 1.00 30.45 284 ILE E CA 1
ATOM 13649 C C . ILE E 1 278 ? -27.293 215.266 -115.576 1.00 29.24 284 ILE E C 1
ATOM 13650 O O . ILE E 1 278 ? -26.447 214.410 -115.816 1.00 28.97 284 ILE E O 1
ATOM 13655 N N . ASN E 1 279 ? -27.237 216.502 -116.054 1.00 28.57 285 ASN E N 1
ATOM 13656 C CA . ASN E 1 279 ? -26.075 217.009 -116.774 1.00 27.09 285 ASN E CA 1
ATOM 13657 C C . ASN E 1 279 ? -25.132 217.665 -115.780 1.00 26.36 285 ASN E C 1
ATOM 13658 O O . ASN E 1 279 ? -25.363 218.777 -115.313 1.00 26.27 285 ASN E O 1
ATOM 13663 N N . TRP E 1 280 ? -24.028 217.007 -115.516 1.00 27.02 286 TRP E N 1
ATOM 13664 C CA . TRP E 1 280 ? -23.119 217.453 -114.450 1.00 26.14 286 TRP E CA 1
ATOM 13665 C C . TRP E 1 280 ? -22.355 218.680 -114.801 1.00 25.51 286 TRP E C 1
ATOM 13666 O O . TRP E 1 280 ? -21.982 219.448 -113.930 1.00 24.93 286 TRP E O 1
ATOM 13677 N N . ASP E 1 281 ? -22.117 218.874 -116.086 1.00 25.83 287 ASP E N 1
ATOM 13678 C CA . ASP E 1 281 ? -21.488 220.080 -116.571 1.00 24.63 287 ASP E CA 1
ATOM 13679 C C . ASP E 1 281 ? -22.454 221.265 -116.311 1.00 23.91 287 ASP E C 1
ATOM 13680 O O . ASP E 1 281 ? -22.025 222.357 -115.952 1.00 23.05 287 ASP E O 1
ATOM 13685 N N . ALA E 1 282 ? -23.757 221.040 -116.514 1.00 23.66 288 ALA E N 1
ATOM 13686 C CA . ALA E 1 282 ? -24.748 222.077 -116.228 1.00 23.87 288 ALA E CA 1
ATOM 13687 C C . ALA E 1 282 ? -24.864 222.318 -114.721 1.00 22.75 288 ALA E C 1
ATOM 13688 O O . ALA E 1 282 ? -25.000 223.447 -114.280 1.00 23.51 288 ALA E O 1
ATOM 13690 N N . VAL E 1 283 ? -24.778 221.284 -113.946 1.00 22.20 289 VAL E N 1
ATOM 13691 C CA . VAL E 1 283 ? -24.750 221.453 -112.473 1.00 22.51 289 VAL E CA 1
ATOM 13692 C C . VAL E 1 283 ? -23.602 222.406 -112.067 1.00 22.33 289 VAL E C 1
ATOM 13693 O O . VAL E 1 283 ? -23.850 223.480 -111.531 1.00 22.88 289 VAL E O 1
ATOM 13697 N N . PHE E 1 284 ? -22.374 222.058 -112.459 1.00 21.80 290 PHE E N 1
ATOM 13698 C CA . PHE E 1 284 ? -21.199 222.828 -112.093 1.00 21.84 290 PHE E CA 1
ATOM 13699 C C . PHE E 1 284 ? -21.340 224.280 -112.487 1.00 22.44 290 PHE E C 1
ATOM 13700 O O . PHE E 1 284 ? -20.930 225.140 -111.775 1.00 21.85 290 PHE E O 1
ATOM 13708 N N . GLN E 1 285 ? -21.909 224.513 -113.669 1.00 23.80 291 GLN E N 1
ATOM 13709 C CA . GLN E 1 285 ? -21.985 225.829 -114.269 1.00 24.47 291 GLN E CA 1
ATOM 13710 C C . GLN E 1 285 ? -23.225 226.603 -113.756 1.00 25.70 291 GLN E C 1
ATOM 13711 O O . GLN E 1 285 ? -23.555 227.655 -114.286 1.00 26.88 291 GLN E O 1
ATOM 13717 N N . LYS E 1 286 ? -23.932 226.044 -112.769 1.00 25.57 292 LYS E N 1
ATOM 13718 C CA . LYS E 1 286 ? -25.109 226.698 -112.199 1.00 26.88 292 LYS E CA 1
ATOM 13719 C C . LYS E 1 286 ? -26.227 226.880 -113.234 1.00 28.26 292 LYS E C 1
ATOM 13720 O O . LYS E 1 286 ? -26.944 227.878 -113.216 1.00 28.97 292 LYS E O 1
ATOM 13726 N N . ARG E 1 287 ? -26.378 225.895 -114.126 1.00 28.52 293 ARG E N 1
ATOM 13727 C CA . ARG E 1 287 ? -27.385 225.968 -115.162 1.00 29.72 293 ARG E CA 1
ATOM 13728 C C . ARG E 1 287 ? -28.612 225.209 -114.792 1.00 29.97 293 ARG E C 1
ATOM 13729 O O . ARG E 1 287 ? -29.653 225.436 -115.360 1.00 29.90 293 ARG E O 1
ATOM 13737 N N . LEU E 1 288 ? -28.493 224.285 -113.849 1.00 30.11 294 LEU E N 1
ATOM 13738 C CA . LEU E 1 288 ? -29.682 223.593 -113.316 1.00 30.89 294 LEU E CA 1
ATOM 13739 C C . LEU E 1 288 ? -30.278 224.375 -112.113 1.00 31.94 294 LEU E C 1
ATOM 13740 O O . LEU E 1 288 ? -29.725 224.362 -110.994 1.00 30.80 294 LEU E O 1
ATOM 13745 N N . ILE E 1 289 ? -31.369 225.079 -112.362 1.00 33.70 295 ILE E N 1
ATOM 13746 C CA . ILE E 1 289 ? -32.064 225.827 -111.315 1.00 36.05 295 ILE E CA 1
ATOM 13747 C C . ILE E 1 289 ? -32.861 224.843 -110.414 1.00 36.58 295 ILE E C 1
ATOM 13748 O O . ILE E 1 289 ? -33.684 224.076 -110.907 1.00 38.26 295 ILE E O 1
ATOM 13753 N N . PRO E 1 290 ? -32.575 224.830 -109.105 1.00 36.84 296 PRO E N 1
ATOM 13754 C CA . PRO E 1 290 ? -33.253 223.869 -108.228 1.00 37.57 296 PRO E CA 1
ATOM 13755 C C . PRO E 1 290 ? -34.742 224.125 -108.081 1.00 38.34 296 PRO E C 1
ATOM 13756 O O . PRO E 1 290 ? -35.493 223.211 -107.866 1.00 36.35 296 PRO E O 1
ATOM 13760 N N . GLY E 1 291 ? -35.137 225.374 -108.190 1.00 41.64 297 GLY E N 1
ATOM 13761 C CA . GLY E 1 291 ? -36.537 225.715 -108.259 1.00 47.12 297 GLY E CA 1
ATOM 13762 C C . GLY E 1 291 ? -37.131 226.147 -106.922 1.00 50.26 297 GLY E C 1
ATOM 13763 O O . GLY E 1 291 ? -38.351 226.177 -106.770 1.00 55.08 297 GLY E O 1
ATOM 13764 N N . PHE E 1 292 ? -36.277 226.516 -105.972 1.00 50.33 298 PHE E N 1
ATOM 13765 C CA . PHE E 1 292 ? -36.718 227.293 -104.823 1.00 55.36 298 PHE E CA 1
ATOM 13766 C C . PHE E 1 292 ? -36.248 228.737 -104.936 1.00 60.05 298 PHE E C 1
ATOM 13767 O O . PHE E 1 292 ? -35.056 228.986 -105.094 1.00 63.65 298 PHE E O 1
ATOM 13775 N N . ILE E 1 293 ? -37.172 229.690 -104.840 1.00 66.47 299 ILE E N 1
ATOM 13776 C CA . ILE E 1 293 ? -36.796 231.116 -104.887 1.00 73.17 299 ILE E CA 1
ATOM 13777 C C . ILE E 1 293 ? -37.025 231.821 -103.525 1.00 76.51 299 ILE E C 1
ATOM 13778 O O . ILE E 1 293 ? -38.137 231.801 -102.998 1.00 79.55 299 ILE E O 1
ATOM 13783 N N . PRO E 1 294 ? -35.948 232.440 -102.953 1.00 83.37 300 PRO E N 1
ATOM 13784 C CA . PRO E 1 294 ? -35.978 233.165 -101.657 1.00 85.11 300 PRO E CA 1
ATOM 13785 C C . PRO E 1 294 ? -36.165 234.710 -101.764 1.00 85.90 300 PRO E C 1
ATOM 13786 O O . PRO E 1 294 ? -35.777 235.447 -100.863 1.00 84.61 300 PRO E O 1
ATOM 13790 N N . ASN E 1 295 ? -36.759 235.167 -102.854 1.00 90.20 301 ASN E N 1
ATOM 13791 C CA . ASN E 1 295 ? -37.110 236.573 -103.028 1.00 94.80 301 ASN E CA 1
ATOM 13792 C C . ASN E 1 295 ? -38.642 236.716 -102.966 1.00 96.54 301 ASN E C 1
ATOM 13793 O O . ASN E 1 295 ? -39.360 236.047 -103.710 1.00 95.36 301 ASN E O 1
ATOM 13798 N N . LYS E 1 296 ? -39.133 237.547 -102.044 1.00 100.81 302 LYS E N 1
ATOM 13799 C CA . LYS E 1 296 ? -40.574 237.889 -101.985 1.00 104.64 302 LYS E CA 1
ATOM 13800 C C . LYS E 1 296 ? -40.862 239.172 -102.806 1.00 109.47 302 LYS E C 1
ATOM 13801 O O . LYS E 1 296 ? -41.271 240.199 -102.255 1.00 110.72 302 LYS E O 1
ATOM 13803 N N . GLY E 1 297 ? -40.635 239.098 -104.123 1.00 111.14 303 GLY E N 1
ATOM 13804 C CA . GLY E 1 297 ? -40.757 240.274 -105.012 1.00 110.56 303 GLY E CA 1
ATOM 13805 C C . GLY E 1 297 ? -40.893 239.906 -106.487 1.00 107.44 303 GLY E C 1
ATOM 13806 O O . GLY E 1 297 ? -39.996 239.306 -107.072 1.00 102.53 303 GLY E O 1
ATOM 13807 N N . ARG E 1 298 ? -42.022 240.284 -107.082 1.00 111.85 304 ARG E N 1
ATOM 13808 C CA . ARG E 1 298 ? -42.326 239.941 -108.471 1.00 113.22 304 ARG E CA 1
ATOM 13809 C C . ARG E 1 298 ? -41.491 240.796 -109.446 1.00 116.60 304 ARG E C 1
ATOM 13810 O O . ARG E 1 298 ? -41.001 241.868 -109.084 1.00 121.74 304 ARG E O 1
ATOM 13812 N N . LEU E 1 299 ? -41.347 240.311 -110.682 1.00 116.78 305 LEU E N 1
ATOM 13813 C CA . LEU E 1 299 ? -40.414 240.902 -111.660 1.00 116.07 305 LEU E CA 1
ATOM 13814 C C . LEU E 1 299 ? -39.012 240.279 -111.527 1.00 111.47 305 LEU E C 1
ATOM 13815 O O . LEU E 1 299 ? -38.097 240.619 -112.284 1.00 110.32 305 LEU E O 1
ATOM 13817 N N . ASN E 1 300 ? -38.874 239.329 -110.597 1.00 104.83 306 ASN E N 1
ATOM 13818 C CA . ASN E 1 300 ? -37.569 238.824 -110.188 1.00 99.01 306 ASN E CA 1
ATOM 13819 C C . ASN E 1 300 ? -37.086 237.719 -111.104 1.00 93.65 306 ASN E C 1
ATOM 13820 O O . ASN E 1 300 ? -36.964 236.571 -110.683 1.00 92.17 306 ASN E O 1
ATOM 13822 N N . CYS E 1 301 ? -36.821 238.065 -112.362 1.00 94.91 307 CYS E N 1
ATOM 13823 C CA . CYS E 1 301 ? -36.285 237.102 -113.339 1.00 94.77 307 CYS E CA 1
ATOM 13824 C C . CYS E 1 301 ? -34.808 236.885 -113.059 1.00 94.26 307 CYS E C 1
ATOM 13825 O O . CYS E 1 301 ? -34.307 235.751 -113.111 1.00 94.58 307 CYS E O 1
ATOM 13827 N N . ASP E 1 302 ? -34.108 237.987 -112.797 1.00 90.26 308 ASP E N 1
ATOM 13828 C CA . ASP E 1 302 ? -32.933 237.955 -111.967 1.00 84.84 308 ASP E CA 1
ATOM 13829 C C . ASP E 1 302 ? -33.185 238.832 -110.739 1.00 82.51 308 ASP E C 1
ATOM 13830 O O . ASP E 1 302 ? -33.256 240.061 -110.855 1.00 83.27 308 ASP E O 1
ATOM 13835 N N . PRO E 1 303 ? -33.349 238.198 -109.558 1.00 77.79 309 PRO E N 1
ATOM 13836 C CA . PRO E 1 303 ? -33.519 238.963 -108.318 1.00 75.38 309 PRO E CA 1
ATOM 13837 C C . PRO E 1 303 ? -32.199 239.510 -107.719 1.00 68.42 309 PRO E C 1
ATOM 13838 O O . PRO E 1 303 ? -32.241 240.184 -106.695 1.00 67.48 309 PRO E O 1
ATOM 13842 N N . THR E 1 304 ? -31.056 239.245 -108.363 1.00 62.55 310 THR E N 1
ATOM 13843 C CA . THR E 1 304 ? -29.770 239.830 -107.924 1.00 62.02 310 THR E CA 1
ATOM 13844 C C . THR E 1 304 ? -29.931 241.295 -107.471 1.00 64.96 310 THR E C 1
ATOM 13845 O O . THR E 1 304 ? -29.428 241.676 -106.409 1.00 63.69 310 THR E O 1
ATOM 13849 N N . PHE E 1 305 ? -30.672 242.083 -108.262 1.00 65.66 311 PHE E N 1
ATOM 13850 C CA . PHE E 1 305 ? -30.649 243.526 -108.167 1.00 67.89 311 PHE E CA 1
ATOM 13851 C C . PHE E 1 305 ? -31.609 244.043 -107.115 1.00 67.67 311 PHE E C 1
ATOM 13852 O O . PHE E 1 305 ? -31.330 245.055 -106.447 1.00 67.63 311 PHE E O 1
ATOM 13860 N N . GLU E 1 306 ? -32.756 243.383 -106.990 1.00 66.68 312 GLU E N 1
ATOM 13861 C CA . GLU E 1 306 ? -33.733 243.734 -105.944 1.00 69.19 312 GLU E CA 1
ATOM 13862 C C . GLU E 1 306 ? -33.199 243.326 -104.545 1.00 64.73 312 GLU E C 1
ATOM 13863 O O . GLU E 1 306 ? -33.350 244.080 -103.553 1.00 63.31 312 GLU E O 1
ATOM 13869 N N . LEU E 1 307 ? -32.560 242.149 -104.485 1.00 58.64 313 LEU E N 1
ATOM 13870 C CA . LEU E 1 307 ? -31.987 241.640 -103.231 1.00 56.67 313 LEU E CA 1
ATOM 13871 C C . LEU E 1 307 ? -30.851 242.524 -102.740 1.00 56.46 313 LEU E C 1
ATOM 13872 O O . LEU E 1 307 ? -30.787 242.860 -101.541 1.00 57.03 313 LEU E O 1
ATOM 13877 N N . GLU E 1 308 ? -29.993 242.955 -103.675 1.00 55.80 314 GLU E N 1
ATOM 13878 C CA . GLU E 1 308 ? -28.965 243.968 -103.377 1.00 56.08 314 GLU E CA 1
ATOM 13879 C C . GLU E 1 308 ? -29.556 245.256 -102.843 1.00 58.87 314 GLU E C 1
ATOM 13880 O O . GLU E 1 308 ? -29.046 245.797 -101.871 1.00 59.58 314 GLU E O 1
ATOM 13886 N N . GLU E 1 309 ? -30.647 245.736 -103.442 1.00 61.49 315 GLU E N 1
ATOM 13887 C CA . GLU E 1 309 ? -31.225 247.023 -103.023 1.00 66.48 315 GLU E CA 1
ATOM 13888 C C . GLU E 1 309 ? -31.767 246.977 -101.587 1.00 69.36 315 GLU E C 1
ATOM 13889 O O . GLU E 1 309 ? -31.650 247.958 -100.840 1.00 70.97 315 GLU E O 1
ATOM 13895 N N . MET E 1 310 ? -32.368 245.848 -101.214 1.00 71.70 316 MET E N 1
ATOM 13896 C CA . MET E 1 310 ? -32.965 245.700 -99.877 1.00 76.75 316 MET E CA 1
ATOM 13897 C C . MET E 1 310 ? -31.918 245.988 -98.798 1.00 77.21 316 MET E C 1
ATOM 13898 O O . MET E 1 310 ? -32.155 246.790 -97.855 1.00 78.27 316 MET E O 1
ATOM 13903 N N . ILE E 1 311 ? -30.744 245.380 -98.984 1.00 74.45 317 ILE E N 1
ATOM 13904 C CA . ILE E 1 311 ? -29.648 245.459 -98.034 1.00 74.13 317 ILE E CA 1
ATOM 13905 C C . ILE E 1 311 ? -29.152 246.889 -97.832 1.00 76.48 317 ILE E C 1
ATOM 13906 O O . ILE E 1 311 ? -29.279 247.443 -96.738 1.00 78.06 317 ILE E O 1
ATOM 13911 N N . LEU E 1 312 ? -28.583 247.480 -98.883 1.00 77.59 318 LEU E N 1
ATOM 13912 C CA . LEU E 1 312 ? -27.977 248.820 -98.781 1.00 83.24 318 LEU E CA 1
ATOM 13913 C C . LEU E 1 312 ? -29.019 249.917 -98.457 1.00 89.11 318 LEU E C 1
ATOM 13914 O O . LEU E 1 312 ? -28.683 250.929 -97.831 1.00 93.61 318 LEU E O 1
ATOM 13916 N N . GLU E 1 313 ? -30.274 249.700 -98.870 1.00 91.85 319 GLU E N 1
ATOM 13917 C CA . GLU E 1 313 ? -31.387 250.607 -98.528 1.00 96.51 319 GLU E CA 1
ATOM 13918 C C . GLU E 1 313 ? -31.609 250.678 -97.008 1.00 100.25 319 GLU E C 1
ATOM 13919 O O . GLU E 1 313 ? -31.903 251.747 -96.457 1.00 100.99 319 GLU E O 1
ATOM 13921 N N . SER E 1 314 ? -31.454 249.535 -96.342 1.00 103.23 320 SER E N 1
ATOM 13922 C CA . SER E 1 314 ? -31.705 249.427 -94.894 1.00 106.45 320 SER E CA 1
ATOM 13923 C C . SER E 1 314 ? -30.453 249.784 -94.046 1.00 108.92 320 SER E C 1
ATOM 13924 O O . SER E 1 314 ? -30.571 250.042 -92.844 1.00 108.21 320 SER E O 1
ATOM 13927 N N . LYS E 1 315 ? -29.270 249.799 -94.684 1.00 108.27 321 LYS E N 1
ATOM 13928 C CA . LYS E 1 315 ? -28.003 250.143 -94.000 1.00 106.15 321 LYS E CA 1
ATOM 13929 C C . LYS E 1 315 ? -28.157 251.391 -93.104 1.00 108.17 321 LYS E C 1
ATOM 13930 O O . LYS E 1 315 ? -27.988 251.324 -91.878 1.00 106.74 321 LYS E O 1
ATOM 13932 N N . LYS E 1 333 ? 1.636 250.936 -75.100 1.00 91.83 339 LYS E N 1
ATOM 13933 C CA . LYS E 1 333 ? 1.349 250.943 -73.669 1.00 91.60 339 LYS E CA 1
ATOM 13934 C C . LYS E 1 333 ? 1.409 249.532 -73.087 1.00 85.22 339 LYS E C 1
ATOM 13935 O O . LYS E 1 333 ? 1.274 248.530 -73.805 1.00 81.57 339 LYS E O 1
ATOM 13937 N N . CYS E 1 334 ? 1.600 249.469 -71.777 1.00 84.00 340 CYS E N 1
ATOM 13938 C CA . CYS E 1 334 ? 1.755 248.216 -71.077 1.00 76.70 340 CYS E CA 1
ATOM 13939 C C . CYS E 1 334 ? 1.814 248.508 -69.585 1.00 79.36 340 CYS E C 1
ATOM 13940 O O . CYS E 1 334 ? 2.671 249.261 -69.134 1.00 83.47 340 CYS E O 1
ATOM 13943 N N . ASP E 1 335 ? 0.908 247.902 -68.825 1.00 78.74 341 ASP E N 1
ATOM 13944 C CA . ASP E 1 335 ? 0.589 248.379 -67.482 1.00 82.23 341 ASP E CA 1
ATOM 13945 C C . ASP E 1 335 ? 1.014 247.396 -66.398 1.00 78.42 341 ASP E C 1
ATOM 13946 O O . ASP E 1 335 ? 1.637 247.786 -65.409 1.00 81.47 341 ASP E O 1
ATOM 13951 N N . SER E 1 336 ? 0.629 246.132 -66.572 1.00 71.75 342 SER E N 1
ATOM 13952 C CA . SER E 1 336 ? 0.849 245.094 -65.564 1.00 69.17 342 SER E CA 1
ATOM 13953 C C . SER E 1 336 ? 1.400 243.859 -66.224 1.00 63.66 342 SER E C 1
ATOM 13954 O O . SER E 1 336 ? 1.574 243.831 -67.442 1.00 59.04 342 SER E O 1
ATOM 13957 N N . SER E 1 337 ? 1.655 242.820 -65.436 1.00 64.05 343 SER E N 1
ATOM 13958 C CA . SER E 1 337 ? 2.164 241.556 -66.004 1.00 63.09 343 SER E CA 1
ATOM 13959 C C . SER E 1 337 ? 1.108 240.855 -66.890 1.00 60.38 343 SER E C 1
ATOM 13960 O O . SER E 1 337 ? 1.431 240.325 -67.944 1.00 56.90 343 SER E O 1
ATOM 13963 N N . GLN E 1 338 ? -0.134 240.841 -66.416 1.00 63.13 344 GLN E N 1
ATOM 13964 C CA . GLN E 1 338 ? -1.253 240.289 -67.161 1.00 63.30 344 GLN E CA 1
ATOM 13965 C C . GLN E 1 338 ? -1.413 240.988 -68.512 1.00 58.68 344 GLN E C 1
ATOM 13966 O O . GLN E 1 338 ? -1.513 240.325 -69.541 1.00 56.84 344 GLN E O 1
ATOM 13972 N N . THR E 1 339 ? -1.414 242.323 -68.499 1.00 57.96 345 THR E N 1
ATOM 13973 C CA . THR E 1 339 ? -1.660 243.107 -69.713 1.00 55.36 345 THR E CA 1
ATOM 13974 C C . THR E 1 339 ? -0.469 243.103 -70.661 1.00 51.53 345 THR E C 1
ATOM 13975 O O . THR E 1 339 ? -0.641 243.264 -71.867 1.00 48.49 345 THR E O 1
ATOM 13979 N N . CYS E 1 340 ? 0.736 242.922 -70.119 1.00 51.16 346 CYS E N 1
ATOM 13980 C CA . CYS E 1 340 ? 1.933 242.853 -70.944 1.00 48.47 346 CYS E CA 1
ATOM 13981 C C . CYS E 1 340 ? 2.060 241.478 -71.608 1.00 45.92 346 CYS E C 1
ATOM 13982 O O . CYS E 1 340 ? 2.395 241.385 -72.772 1.00 42.79 346 CYS E O 1
ATOM 13985 N N . LEU E 1 341 ? 1.710 240.427 -70.881 1.00 47.23 347 LEU E N 1
ATOM 13986 C CA . LEU E 1 341 ? 1.669 239.080 -71.437 1.00 48.04 347 LEU E CA 1
ATOM 13987 C C . LEU E 1 341 ? 0.606 238.975 -72.568 1.00 46.17 347 LEU E C 1
ATOM 13988 O O . LEU E 1 341 ? 0.814 238.266 -73.558 1.00 44.26 347 LEU E O 1
ATOM 13993 N N . LEU E 1 342 ? -0.521 239.667 -72.399 1.00 46.22 348 LEU E N 1
ATOM 13994 C CA . LEU E 1 342 ? -1.539 239.740 -73.444 1.00 45.68 348 LEU E CA 1
ATOM 13995 C C . LEU E 1 342 ? -0.982 240.418 -74.677 1.00 43.64 348 LEU E C 1
ATOM 13996 O O . LEU E 1 342 ? -1.162 239.910 -75.799 1.00 43.46 348 LEU E O 1
ATOM 14001 N N . GLN E 1 343 ? -0.277 241.537 -74.488 1.00 44.12 349 GLN E N 1
ATOM 14002 C CA . GLN E 1 343 ? 0.309 242.266 -75.622 1.00 43.55 349 GLN E CA 1
ATOM 14003 C C . GLN E 1 343 ? 1.293 241.395 -76.395 1.00 41.45 349 GLN E C 1
ATOM 14004 O O . GLN E 1 343 ? 1.269 241.356 -77.618 1.00 38.33 349 GLN E O 1
ATOM 14010 N N . GLU E 1 344 ? 2.159 240.702 -75.681 1.00 42.76 350 GLU E N 1
ATOM 14011 C CA . GLU E 1 344 ? 3.162 239.874 -76.342 1.00 44.62 350 GLU E CA 1
ATOM 14012 C C . GLU E 1 344 ? 2.479 238.830 -77.256 1.00 42.07 350 GLU E C 1
ATOM 14013 O O . GLU E 1 344 ? 2.934 238.578 -78.362 1.00 39.22 350 GLU E O 1
ATOM 14019 N N . HIS E 1 345 ? 1.358 238.282 -76.791 1.00 41.15 351 HIS E N 1
ATOM 14020 C CA . HIS E 1 345 ? 0.617 237.306 -77.547 1.00 41.44 351 HIS E CA 1
ATOM 14021 C C . HIS E 1 345 ? -0.074 237.948 -78.727 1.00 38.30 351 HIS E C 1
ATOM 14022 O O . HIS E 1 345 ? 0.030 237.455 -79.857 1.00 35.32 351 HIS E O 1
ATOM 14029 N N . LEU E 1 346 ? -0.727 239.086 -78.491 1.00 37.46 352 LEU E N 1
ATOM 14030 C CA . LEU E 1 346 ? -1.291 239.853 -79.572 1.00 34.80 352 LEU E CA 1
ATOM 14031 C C . LEU E 1 346 ? -0.213 240.213 -80.595 1.00 33.80 352 LEU E C 1
ATOM 14032 O O . LEU E 1 346 ? -0.401 240.006 -81.793 1.00 35.04 352 LEU E O 1
ATOM 14037 N N . ASP E 1 347 ? 0.926 240.714 -80.143 1.00 33.76 353 ASP E N 1
ATOM 14038 C CA . ASP E 1 347 ? 1.975 241.077 -81.071 1.00 33.77 353 ASP E CA 1
ATOM 14039 C C . ASP E 1 347 ? 2.405 239.840 -81.875 1.00 32.72 353 ASP E C 1
ATOM 14040 O O . ASP E 1 347 ? 2.800 239.936 -83.049 1.00 31.23 353 ASP E O 1
ATOM 14045 N N . SER E 1 348 ? 2.368 238.688 -81.243 1.00 31.77 354 SER E N 1
ATOM 14046 C CA . SER E 1 348 ? 2.679 237.482 -81.952 1.00 33.19 354 SER E CA 1
ATOM 14047 C C . SER E 1 348 ? 1.636 237.125 -83.029 1.00 32.92 354 SER E C 1
ATOM 14048 O O . SER E 1 348 ? 1.990 236.695 -84.136 1.00 33.61 354 SER E O 1
ATOM 14051 N N . VAL E 1 349 ? 0.362 237.280 -82.691 1.00 32.26 355 VAL E N 1
ATOM 14052 C CA . VAL E 1 349 ? -0.694 237.021 -83.623 1.00 32.30 355 VAL E CA 1
ATOM 14053 C C . VAL E 1 349 ? -0.478 237.942 -84.845 1.00 32.56 355 VAL E C 1
ATOM 14054 O O . VAL E 1 349 ? -0.503 237.486 -85.983 1.00 33.02 355 VAL E O 1
ATOM 14058 N N . GLN E 1 350 ? -0.148 239.211 -84.573 1.00 33.02 356 GLN E N 1
ATOM 14059 C CA . GLN E 1 350 ? 0.124 240.225 -85.608 1.00 34.28 356 GLN E CA 1
ATOM 14060 C C . GLN E 1 350 ? 1.242 239.827 -86.573 1.00 34.26 356 GLN E C 1
ATOM 14061 O O . GLN E 1 350 ? 1.143 240.025 -87.776 1.00 34.18 356 GLN E O 1
ATOM 14067 N N . LYS E 1 351 ? 2.299 239.282 -86.041 1.00 36.32 357 LYS E N 1
ATOM 14068 C CA . LYS E 1 351 ? 3.492 238.978 -86.822 1.00 39.97 357 LYS E CA 1
ATOM 14069 C C . LYS E 1 351 ? 3.283 237.732 -87.705 1.00 38.48 357 LYS E C 1
ATOM 14070 O O . LYS E 1 351 ? 3.928 237.589 -88.740 1.00 38.33 357 LYS E O 1
ATOM 14076 N N . GLU E 1 352 ? 2.399 236.832 -87.254 1.00 35.83 358 GLU E N 1
ATOM 14077 C CA . GLU E 1 352 ? 2.274 235.493 -87.818 1.00 37.61 358 GLU E CA 1
ATOM 14078 C C . GLU E 1 352 ? 1.200 235.433 -88.884 1.00 33.21 358 GLU E C 1
ATOM 14079 O O . GLU E 1 352 ? 1.164 234.524 -89.705 1.00 31.07 358 GLU E O 1
ATOM 14085 N N . PHE E 1 353 ? 0.293 236.384 -88.814 1.00 31.54 359 PHE E N 1
ATOM 14086 C CA . PHE E 1 353 ? -0.870 236.403 -89.679 1.00 31.08 359 PHE E CA 1
ATOM 14087 C C . PHE E 1 353 ? -0.407 236.570 -91.128 1.00 31.91 359 PHE E C 1
ATOM 14088 O O . PHE E 1 353 ? 0.486 237.370 -91.404 1.00 34.56 359 PHE E O 1
ATOM 14096 N N . ILE E 1 354 ? -0.956 235.771 -92.035 1.00 31.14 360 ILE E N 1
ATOM 14097 C CA . ILE E 1 354 ? -0.586 235.909 -93.464 1.00 32.74 360 ILE E CA 1
ATOM 14098 C C . ILE E 1 354 ? -1.783 236.440 -94.259 1.00 29.54 360 ILE E C 1
ATOM 14099 O O . ILE E 1 354 ? -2.864 235.902 -94.191 1.00 30.70 360 ILE E O 1
ATOM 14104 N N . ILE E 1 355 ? -1.592 237.596 -94.864 1.00 29.60 361 ILE E N 1
ATOM 14105 C CA . ILE E 1 355 ? -2.611 238.211 -95.683 1.00 29.84 361 ILE E CA 1
ATOM 14106 C C . ILE E 1 355 ? -2.854 237.350 -96.895 1.00 28.36 361 ILE E C 1
ATOM 14107 O O . ILE E 1 355 ? -1.927 236.752 -97.434 1.00 29.07 361 ILE E O 1
ATOM 14112 N N . PHE E 1 356 ? -4.110 237.197 -97.244 1.00 26.62 362 PHE E N 1
ATOM 14113 C CA . PHE E 1 356 ? -4.490 236.523 -98.479 1.00 27.40 362 PHE E CA 1
ATOM 14114 C C . PHE E 1 356 ? -5.347 237.438 -99.319 1.00 28.27 362 PHE E C 1
ATOM 14115 O O . PHE E 1 356 ? -6.238 238.170 -98.803 1.00 26.81 362 PHE E O 1
ATOM 14123 N N . ASN E 1 357 ? -5.084 237.423 -100.611 1.00 29.59 363 ASN E N 1
ATOM 14124 C CA . ASN E 1 357 ? -5.869 238.208 -101.537 1.00 32.57 363 ASN E CA 1
ATOM 14125 C C . ASN E 1 357 ? -6.006 237.454 -102.855 1.00 33.67 363 ASN E C 1
ATOM 14126 O O . ASN E 1 357 ? -5.037 237.212 -103.539 1.00 33.98 363 ASN E O 1
ATOM 14131 N N . ARG E 1 358 ? -7.208 237.009 -103.160 1.00 35.28 364 ARG E N 1
ATOM 14132 C CA . ARG E 1 358 ? -7.414 236.202 -104.362 1.00 36.51 364 ARG E CA 1
ATOM 14133 C C . ARG E 1 358 ? -7.339 237.041 -105.664 1.00 40.31 364 ARG E C 1
ATOM 14134 O O . ARG E 1 358 ? -6.835 236.544 -106.679 1.00 41.15 364 ARG E O 1
ATOM 14142 N N . GLU E 1 359 ? -7.827 238.298 -105.631 1.00 44.11 365 GLU E N 1
ATOM 14143 C CA . GLU E 1 359 ? -7.635 239.222 -106.771 1.00 49.36 365 GLU E CA 1
ATOM 14144 C C . GLU E 1 359 ? -6.171 239.217 -107.175 1.00 51.76 365 GLU E C 1
ATOM 14145 O O . GLU E 1 359 ? -5.854 238.940 -108.328 1.00 57.25 365 GLU E O 1
ATOM 14151 N N . LYS E 1 360 ? -5.274 239.456 -106.205 1.00 51.37 366 LYS E N 1
ATOM 14152 C CA . LYS E 1 360 ? -3.826 239.445 -106.465 1.00 53.80 366 LYS E CA 1
ATOM 14153 C C . LYS E 1 360 ? -3.365 238.114 -106.978 1.00 53.64 366 LYS E C 1
ATOM 14154 O O . LYS E 1 360 ? -2.504 238.065 -107.822 1.00 62.49 366 LYS E O 1
ATOM 14160 N N . VAL E 1 361 ? -3.890 237.024 -106.451 1.00 49.04 367 VAL E N 1
ATOM 14161 C CA . VAL E 1 361 ? -3.490 235.718 -106.960 1.00 50.92 367 VAL E CA 1
ATOM 14162 C C . VAL E 1 361 ? -3.981 235.553 -108.410 1.00 54.27 367 VAL E C 1
ATOM 14163 O O . VAL E 1 361 ? -3.307 234.938 -109.235 1.00 56.75 367 VAL E O 1
ATOM 14167 N N . ASN E 1 362 ? -5.137 236.142 -108.715 1.00 52.97 368 ASN E N 1
ATOM 14168 C CA . ASN E 1 362 ? -5.694 236.062 -110.054 1.00 57.83 368 ASN E CA 1
ATOM 14169 C C . ASN E 1 362 ? -4.858 236.912 -111.046 1.00 63.51 368 ASN E C 1
ATOM 14170 O O . ASN E 1 362 ? -4.235 236.359 -111.942 1.00 65.20 368 ASN E O 1
ATOM 14175 N N . ARG E 1 363 ? -4.810 238.235 -110.834 1.00 66.26 369 ARG E N 1
ATOM 14176 C CA . ARG E 1 363 ? -3.863 239.132 -111.566 1.00 73.19 369 ARG E CA 1
ATOM 14177 C C . ARG E 1 363 ? -2.476 238.521 -111.819 1.00 76.25 369 ARG E C 1
ATOM 14178 O O . ARG E 1 363 ? -1.976 238.561 -112.937 1.00 78.09 369 ARG E O 1
ATOM 14186 N N . ASP E 1 364 ? -1.854 237.982 -110.772 1.00 78.00 370 ASP E N 1
ATOM 14187 C CA . ASP E 1 364 ? -0.495 237.431 -110.882 1.00 86.15 370 ASP E CA 1
ATOM 14188 C C . ASP E 1 364 ? -0.502 235.998 -111.441 1.00 89.01 370 ASP E C 1
ATOM 14189 O O . ASP E 1 364 ? 0.516 235.312 -111.407 1.00 97.75 370 ASP E O 1
ATOM 14194 N N . PHE E 1 365 ? -1.655 235.552 -111.930 1.00 86.73 371 PHE E N 1
ATOM 14195 C CA . PHE E 1 365 ? -1.746 234.336 -112.747 1.00 91.73 371 PHE E CA 1
ATOM 14196 C C . PHE E 1 365 ? -1.772 234.690 -114.254 1.00 96.86 371 PHE E C 1
ATOM 14197 O O . PHE E 1 365 ? -1.315 233.906 -115.090 1.00 103.55 371 PHE E O 1
ATOM 14205 N N . ASN E 1 366 ? -2.293 235.874 -114.587 1.00 95.78 372 ASN E N 1
ATOM 14206 C CA . ASN E 1 366 ? -2.433 236.303 -115.987 1.00 100.99 372 ASN E CA 1
ATOM 14207 C C . ASN E 1 366 ? -1.108 236.808 -116.594 1.00 104.33 372 ASN E C 1
ATOM 14208 O O . ASN E 1 366 ? -0.459 237.702 -116.053 1.00 99.82 372 ASN E O 1
ATOM 14213 N N . GLU F 1 8 ? -73.443 208.544 -26.045 1.00 109.34 14 GLU F N 1
ATOM 14214 C CA . GLU F 1 8 ? -74.030 209.067 -27.312 1.00 107.71 14 GLU F CA 1
ATOM 14215 C C . GLU F 1 8 ? -74.306 207.904 -28.275 1.00 104.23 14 GLU F C 1
ATOM 14216 O O . GLU F 1 8 ? -73.628 206.876 -28.232 1.00 96.05 14 GLU F O 1
ATOM 14222 N N . ASN F 1 9 ? -75.330 208.063 -29.111 1.00 105.69 15 ASN F N 1
ATOM 14223 C CA . ASN F 1 9 ? -75.657 207.069 -30.138 1.00 102.76 15 ASN F CA 1
ATOM 14224 C C . ASN F 1 9 ? -75.280 207.558 -31.547 1.00 95.87 15 ASN F C 1
ATOM 14225 O O . ASN F 1 9 ? -76.036 207.385 -32.499 1.00 94.03 15 ASN F O 1
ATOM 14230 N N . GLU F 1 10 ? -74.086 208.133 -31.667 1.00 90.58 16 GLU F N 1
ATOM 14231 C CA . GLU F 1 10 ? -73.605 208.691 -32.942 1.00 85.11 16 GLU F CA 1
ATOM 14232 C C . GLU F 1 10 ? -72.878 207.614 -33.766 1.00 74.15 16 GLU F C 1
ATOM 14233 O O . GLU F 1 10 ? -72.101 206.829 -33.226 1.00 70.26 16 GLU F O 1
ATOM 14239 N N . ASP F 1 11 ? -73.112 207.612 -35.073 1.00 66.50 17 ASP F N 1
ATOM 14240 C CA . ASP F 1 11 ? -72.534 206.603 -35.954 1.00 60.20 17 ASP F CA 1
ATOM 14241 C C . ASP F 1 11 ? -71.073 206.915 -36.284 1.00 56.43 17 ASP F C 1
ATOM 14242 O O . ASP F 1 11 ? -70.734 208.042 -36.647 1.00 58.57 17 ASP F O 1
ATOM 14247 N N . VAL F 1 12 ? -70.212 205.906 -36.144 1.00 50.12 18 VAL F N 1
ATOM 14248 C CA . VAL F 1 12 ? -68.813 206.031 -36.515 1.00 45.47 18 VAL F CA 1
ATOM 14249 C C . VAL F 1 12 ? -68.695 205.821 -38.035 1.00 42.89 18 VAL F C 1
ATOM 14250 O O . VAL F 1 12 ? -69.269 204.890 -38.590 1.00 40.58 18 VAL F O 1
ATOM 14254 N N . ASN F 1 13 ? -67.991 206.719 -38.702 1.00 40.98 19 ASN F N 1
ATOM 14255 C CA . ASN F 1 13 ? -67.819 206.640 -40.143 1.00 40.18 19 ASN F CA 1
ATOM 14256 C C . ASN F 1 13 ? -66.449 207.141 -40.519 1.00 38.85 19 ASN F C 1
ATOM 14257 O O . ASN F 1 13 ? -65.689 207.492 -39.671 1.00 38.45 19 ASN F O 1
ATOM 14262 N N . PHE F 1 14 ? -66.159 207.183 -41.807 1.00 39.05 20 PHE F N 1
ATOM 14263 C CA . PHE F 1 14 ? -64.810 207.414 -42.311 1.00 40.14 20 PHE F CA 1
ATOM 14264 C C . PHE F 1 14 ? -64.216 208.729 -41.808 1.00 43.53 20 PHE F C 1
ATOM 14265 O O . PHE F 1 14 ? -63.011 208.836 -41.650 1.00 43.52 20 PHE F O 1
ATOM 14273 N N . ASP F 1 15 ? -65.072 209.723 -41.560 1.00 47.19 21 ASP F N 1
ATOM 14274 C CA . ASP F 1 15 ? -64.617 211.032 -41.074 1.00 49.91 21 ASP F CA 1
ATOM 14275 C C . ASP F 1 15 ? -64.192 211.011 -39.604 1.00 49.56 21 ASP F C 1
ATOM 14276 O O . ASP F 1 15 ? -63.527 211.934 -39.158 1.00 51.82 21 ASP F O 1
ATOM 14281 N N . HIS F 1 16 ? -64.527 209.936 -38.870 1.00 46.58 22 HIS F N 1
ATOM 14282 C CA . HIS F 1 16 ? -64.059 209.772 -37.490 1.00 46.33 22 HIS F CA 1
ATOM 14283 C C . HIS F 1 16 ? -62.641 209.299 -37.399 1.00 43.72 22 HIS F C 1
ATOM 14284 O O . HIS F 1 16 ? -62.189 208.967 -36.330 1.00 44.06 22 HIS F O 1
ATOM 14291 N N . PHE F 1 17 ? -61.929 209.239 -38.519 1.00 43.58 23 PHE F N 1
ATOM 14292 C CA . PHE F 1 17 ? -60.564 208.721 -38.514 1.00 44.12 23 PHE F CA 1
ATOM 14293 C C . PHE F 1 17 ? -59.595 209.561 -39.302 1.00 47.28 23 PHE F C 1
ATOM 14294 O O . PHE F 1 17 ? -59.974 210.300 -40.187 1.00 50.19 23 PHE F O 1
ATOM 14302 N N . GLU F 1 18 ? -58.321 209.364 -39.003 1.00 50.85 24 GLU F N 1
ATOM 14303 C CA . GLU F 1 18 ? -57.230 209.954 -39.742 1.00 55.91 24 GLU F CA 1
ATOM 14304 C C . GLU F 1 18 ? -56.437 208.795 -40.358 1.00 51.03 24 GLU F C 1
ATOM 14305 O O . GLU F 1 18 ? -56.080 207.832 -39.665 1.00 48.43 24 GLU F O 1
ATOM 14311 N N . ILE F 1 19 ? -56.181 208.881 -41.649 1.00 49.06 25 ILE F N 1
ATOM 14312 C CA . ILE F 1 19 ? -55.518 207.812 -42.357 1.00 47.68 25 ILE F CA 1
ATOM 14313 C C . ILE F 1 19 ? -54.033 208.038 -42.330 1.00 49.93 25 ILE F C 1
ATOM 14314 O O . ILE F 1 19 ? -53.567 209.088 -42.730 1.00 52.61 25 ILE F O 1
ATOM 14319 N N . LEU F 1 20 ? -53.296 207.026 -41.884 1.00 49.10 26 LEU F N 1
ATOM 14320 C CA . LEU F 1 20 ? -51.855 207.058 -41.873 1.00 53.48 26 LEU F CA 1
ATOM 14321 C C . LEU F 1 20 ? -51.351 206.058 -42.911 1.00 54.86 26 LEU F C 1
ATOM 14322 O O . LEU F 1 20 ? -52.048 205.740 -43.861 1.00 57.92 26 LEU F O 1
ATOM 14327 N N . ARG F 1 21 ? -50.151 205.571 -42.723 1.00 56.64 27 ARG F N 1
ATOM 14328 C CA . ARG F 1 21 ? -49.458 204.762 -43.723 1.00 60.06 27 ARG F CA 1
ATOM 14329 C C . ARG F 1 21 ? -50.254 203.548 -44.249 1.00 55.47 27 ARG F C 1
ATOM 14330 O O . ARG F 1 21 ? -51.008 202.923 -43.513 1.00 55.61 27 ARG F O 1
ATOM 14338 N N . ALA F 1 22 ? -50.131 203.267 -45.538 1.00 53.29 28 ALA F N 1
ATOM 14339 C CA . ALA F 1 22 ? -50.639 202.013 -46.089 1.00 51.59 28 ALA F CA 1
ATOM 14340 C C . ALA F 1 22 ? -49.724 200.877 -45.636 1.00 52.12 28 ALA F C 1
ATOM 14341 O O . ALA F 1 22 ? -48.533 201.053 -45.571 1.00 54.28 28 ALA F O 1
ATOM 14343 N N . ILE F 1 23 ? -50.287 199.713 -45.322 1.00 50.06 29 ILE F N 1
ATOM 14344 C CA . ILE F 1 23 ? -49.463 198.576 -44.863 1.00 50.88 29 ILE F CA 1
ATOM 14345 C C . ILE F 1 23 ? -49.696 197.282 -45.622 1.00 50.87 29 ILE F C 1
ATOM 14346 O O . ILE F 1 23 ? -48.987 196.314 -45.427 1.00 52.14 29 ILE F O 1
ATOM 14351 N N . GLY F 1 24 ? -50.678 197.272 -46.504 1.00 51.27 30 GLY F N 1
ATOM 14352 C CA . GLY F 1 24 ? -50.906 196.113 -47.354 1.00 52.25 30 GLY F CA 1
ATOM 14353 C C . GLY F 1 24 ? -51.872 196.390 -48.468 1.00 51.69 30 GLY F C 1
ATOM 14354 O O . GLY F 1 24 ? -52.513 197.428 -48.508 1.00 47.98 30 GLY F O 1
ATOM 14355 N N . LYS F 1 25 ? -52.014 195.419 -49.343 1.00 57.48 31 LYS F N 1
ATOM 14356 C CA . LYS F 1 25 ? -52.649 195.629 -50.619 1.00 62.21 31 LYS F CA 1
ATOM 14357 C C . LYS F 1 25 ? -53.659 194.550 -50.836 1.00 65.76 31 LYS F C 1
ATOM 14358 O O . LYS F 1 25 ? -53.513 193.420 -50.329 1.00 64.86 31 LYS F O 1
ATOM 14364 N N . GLY F 1 26 ? -54.674 194.886 -51.619 1.00 70.45 32 GLY F N 1
ATOM 14365 C CA . GLY F 1 26 ? -55.692 193.937 -52.020 1.00 75.39 32 GLY F CA 1
ATOM 14366 C C . GLY F 1 26 ? -56.122 194.215 -53.443 1.00 77.99 32 GLY F C 1
ATOM 14367 O O . GLY F 1 26 ? -55.896 195.311 -53.979 1.00 81.11 32 GLY F O 1
ATOM 14368 N N . SER F 1 27 ? -56.732 193.221 -54.064 1.00 81.13 33 SER F N 1
ATOM 14369 C CA . SER F 1 27 ? -57.323 193.398 -55.379 1.00 82.77 33 SER F CA 1
ATOM 14370 C C . SER F 1 27 ? -58.514 194.391 -55.327 1.00 78.43 33 SER F C 1
ATOM 14371 O O . SER F 1 27 ? -58.814 195.051 -56.329 1.00 82.43 33 SER F O 1
ATOM 14374 N N . PHE F 1 28 ? -59.149 194.519 -54.147 1.00 69.49 34 PHE F N 1
ATOM 14375 C CA . PHE F 1 28 ? -60.323 195.412 -53.969 1.00 64.77 34 PHE F CA 1
ATOM 14376 C C . PHE F 1 28 ? -60.046 196.642 -53.121 1.00 58.83 34 PHE F C 1
ATOM 14377 O O . PHE F 1 28 ? -60.946 197.441 -52.874 1.00 56.00 34 PHE F O 1
ATOM 14385 N N . GLY F 1 29 ? -58.799 196.812 -52.707 1.00 55.79 35 GLY F N 1
ATOM 14386 C CA . GLY F 1 29 ? -58.392 198.012 -51.985 1.00 55.13 35 GLY F CA 1
ATOM 14387 C C . GLY F 1 29 ? -57.301 197.743 -50.947 1.00 55.33 35 GLY F C 1
ATOM 14388 O O . GLY F 1 29 ? -56.965 196.590 -50.639 1.00 56.00 35 GLY F O 1
ATOM 14389 N N . LYS F 1 30 ? -56.782 198.808 -50.379 1.00 51.43 36 LYS F N 1
ATOM 14390 C CA . LYS F 1 30 ? -55.639 198.701 -49.512 1.00 51.59 36 LYS F CA 1
ATOM 14391 C C . LYS F 1 30 ? -56.029 198.353 -48.028 1.00 47.07 36 LYS F C 1
ATOM 14392 O O . LYS F 1 30 ? -57.201 198.422 -47.632 1.00 45.57 36 LYS F O 1
ATOM 14398 N N . VAL F 1 31 ? -55.036 197.943 -47.246 1.00 42.51 37 VAL F N 1
ATOM 14399 C CA . VAL F 1 31 ? -55.122 198.019 -45.808 1.00 38.75 37 VAL F CA 1
ATOM 14400 C C . VAL F 1 31 ? -54.212 199.140 -45.337 1.00 38.91 37 VAL F C 1
ATOM 14401 O O . VAL F 1 31 ? -53.138 199.335 -45.884 1.00 40.85 37 VAL F O 1
ATOM 14405 N N . CYS F 1 32 ? -54.646 199.897 -44.347 1.00 37.66 38 CYS F N 1
ATOM 14406 C CA . CYS F 1 32 ? -53.793 200.918 -43.796 1.00 39.19 38 CYS F CA 1
ATOM 14407 C C . CYS F 1 32 ? -54.009 201.162 -42.289 1.00 37.02 38 CYS F C 1
ATOM 14408 O O . CYS F 1 32 ? -54.893 200.560 -41.639 1.00 33.29 38 CYS F O 1
ATOM 14411 N N . ILE F 1 33 ? -53.133 201.991 -41.728 1.00 37.21 39 ILE F N 1
ATOM 14412 C CA . ILE F 1 33 ? -53.209 202.330 -40.327 1.00 35.72 39 ILE F CA 1
ATOM 14413 C C . ILE F 1 33 ? -54.056 203.569 -40.200 1.00 35.32 39 ILE F C 1
ATOM 14414 O O . ILE F 1 33 ? -53.849 204.514 -40.926 1.00 37.20 39 ILE F O 1
ATOM 14419 N N . VAL F 1 34 ? -55.038 203.532 -39.302 1.00 33.42 40 VAL F N 1
ATOM 14420 C CA . VAL F 1 34 ? -55.857 204.693 -38.995 1.00 33.48 40 VAL F CA 1
ATOM 14421 C C . VAL F 1 34 ? -55.767 205.070 -37.498 1.00 33.58 40 VAL F C 1
ATOM 14422 O O . VAL F 1 34 ? -55.404 204.243 -36.636 1.00 31.47 40 VAL F O 1
ATOM 14426 N N . GLN F 1 35 ? -56.032 206.340 -37.210 1.00 34.98 41 GLN F N 1
ATOM 14427 C CA . GLN F 1 35 ? -56.195 206.779 -35.848 1.00 35.39 41 GLN F CA 1
ATOM 14428 C C . GLN F 1 35 ? -57.576 207.359 -35.668 1.00 35.46 41 GLN F C 1
ATOM 14429 O O . GLN F 1 35 ? -57.969 208.233 -36.408 1.00 35.85 41 GLN F O 1
ATOM 14435 N N . LYS F 1 36 ? -58.306 206.862 -34.674 1.00 35.57 42 LYS F N 1
ATOM 14436 C CA . LYS F 1 36 ? -59.603 207.413 -34.344 1.00 37.03 42 LYS F CA 1
ATOM 14437 C C . LYS F 1 36 ? -59.386 208.782 -33.658 1.00 40.46 42 LYS F C 1
ATOM 14438 O O . LYS F 1 36 ? -58.619 208.896 -32.691 1.00 41.08 42 LYS F O 1
ATOM 14444 N N . ASN F 1 37 ? -60.032 209.813 -34.191 1.00 41.87 43 ASN F N 1
ATOM 14445 C CA . ASN F 1 37 ? -59.800 211.193 -33.763 1.00 43.98 43 ASN F CA 1
ATOM 14446 C C . ASN F 1 37 ? -60.097 211.459 -32.296 1.00 44.06 43 ASN F C 1
ATOM 14447 O O . ASN F 1 37 ? -59.388 212.229 -31.649 1.00 45.80 43 ASN F O 1
ATOM 14452 N N . ASP F 1 38 ? -61.169 210.878 -31.771 1.00 42.58 44 ASP F N 1
ATOM 14453 C CA . ASP F 1 38 ? -61.557 211.174 -30.403 1.00 43.07 44 ASP F CA 1
ATOM 14454 C C . ASP F 1 38 ? -60.680 210.449 -29.373 1.00 41.07 44 ASP F C 1
ATOM 14455 O O . ASP F 1 38 ? -60.052 211.106 -28.568 1.00 41.70 44 ASP F O 1
ATOM 14460 N N . THR F 1 39 ? -60.589 209.111 -29.444 1.00 38.49 45 THR F N 1
ATOM 14461 C CA . THR F 1 39 ? -59.800 208.334 -28.455 1.00 37.21 45 THR F CA 1
ATOM 14462 C C . THR F 1 39 ? -58.311 208.353 -28.761 1.00 37.20 45 THR F C 1
ATOM 14463 O O . THR F 1 39 ? -57.508 207.992 -27.914 1.00 37.14 45 THR F O 1
ATOM 14467 N N . LYS F 1 40 ? -57.955 208.722 -29.991 1.00 38.08 46 LYS F N 1
ATOM 14468 C CA . LYS F 1 40 ? -56.561 208.635 -30.472 1.00 38.15 46 LYS F CA 1
ATOM 14469 C C . LYS F 1 40 ? -56.021 207.200 -30.619 1.00 36.26 46 LYS F C 1
ATOM 14470 O O . LYS F 1 40 ? -54.854 207.018 -30.903 1.00 36.31 46 LYS F O 1
ATOM 14476 N N . LYS F 1 41 ? -56.894 206.198 -30.464 1.00 35.16 47 LYS F N 1
ATOM 14477 C CA . LYS F 1 41 ? -56.497 204.770 -30.566 1.00 33.84 47 LYS F CA 1
ATOM 14478 C C . LYS F 1 41 ? -56.241 204.420 -32.067 1.00 33.28 47 LYS F C 1
ATOM 14479 O O . LYS F 1 41 ? -56.855 204.984 -32.956 1.00 33.69 47 LYS F O 1
ATOM 14485 N N . MET F 1 42 ? -55.257 203.567 -32.320 1.00 33.79 48 MET F N 1
ATOM 14486 C CA . MET F 1 42 ? -54.869 203.215 -33.662 1.00 33.52 48 MET F CA 1
ATOM 14487 C C . MET F 1 42 ? -55.428 201.839 -34.038 1.00 31.04 48 MET F C 1
ATOM 14488 O O . MET F 1 42 ? -55.428 200.927 -33.211 1.00 29.96 48 MET F O 1
ATOM 14493 N N . TYR F 1 43 ? -55.816 201.691 -35.316 1.00 29.16 49 TYR F N 1
ATOM 14494 C CA . TYR F 1 43 ? -56.392 200.460 -35.832 1.00 28.47 49 TYR F CA 1
ATOM 14495 C C . TYR F 1 43 ? -55.873 200.186 -37.210 1.00 28.36 49 TYR F C 1
ATOM 14496 O O . TYR F 1 43 ? -55.312 201.067 -37.830 1.00 28.86 49 TYR F O 1
ATOM 14505 N N . ALA F 1 44 ? -56.148 198.981 -37.720 1.00 27.69 50 ALA F N 1
ATOM 14506 C CA . ALA F 1 44 ? -55.976 198.684 -39.131 1.00 28.39 50 ALA F CA 1
ATOM 14507 C C . ALA F 1 44 ? -57.326 198.786 -39.847 1.00 28.29 50 ALA F C 1
ATOM 14508 O O . ALA F 1 44 ? -58.336 198.337 -39.332 1.00 27.80 50 ALA F O 1
ATOM 14510 N N . MET F 1 45 ? -57.348 199.426 -41.014 1.00 29.76 51 MET F N 1
ATOM 14511 C CA . MET F 1 45 ? -58.605 199.558 -41.801 1.00 30.02 51 MET F CA 1
ATOM 14512 C C . MET F 1 45 ? -58.462 198.955 -43.176 1.00 30.00 51 MET F C 1
ATOM 14513 O O . MET F 1 45 ? -57.543 199.293 -43.894 1.00 30.14 51 MET F O 1
ATOM 14518 N N . LYS F 1 46 ? -59.347 198.006 -43.497 1.00 31.06 52 LYS F N 1
ATOM 14519 C CA . LYS F 1 46 ? -59.449 197.424 -44.860 1.00 33.17 52 LYS F CA 1
ATOM 14520 C C . LYS F 1 46 ? -60.500 198.143 -45.720 1.00 34.03 52 LYS F C 1
ATOM 14521 O O . LYS F 1 46 ? -61.630 198.386 -45.272 1.00 31.85 52 LYS F O 1
ATOM 14527 N N . TYR F 1 47 ? -60.060 198.561 -46.922 1.00 37.16 53 TYR F N 1
ATOM 14528 C CA . TYR F 1 47 ? -60.884 199.272 -47.919 1.00 37.99 53 TYR F CA 1
ATOM 14529 C C . TYR F 1 47 ? -61.361 198.265 -48.851 1.00 37.50 53 TYR F C 1
ATOM 14530 O O . TYR F 1 47 ? -60.564 197.513 -49.360 1.00 36.72 53 TYR F O 1
ATOM 14539 N N . MET F 1 48 ? -62.617 198.354 -49.244 1.00 38.04 54 MET F N 1
ATOM 14540 C CA . MET F 1 48 ? -63.107 197.523 -50.324 1.00 38.69 54 MET F CA 1
ATOM 14541 C C . MET F 1 48 ? -63.962 198.359 -51.282 1.00 36.75 54 MET F C 1
ATOM 14542 O O . MET F 1 48 ? -65.053 198.797 -50.915 1.00 35.28 54 MET F O 1
ATOM 14547 N N . ASN F 1 49 ? -63.406 198.632 -52.487 1.00 35.98 55 ASN F N 1
ATOM 14548 C CA . ASN F 1 49 ? -64.037 199.510 -53.498 1.00 34.57 55 ASN F CA 1
ATOM 14549 C C . ASN F 1 49 ? -65.355 198.892 -53.923 1.00 32.82 55 ASN F C 1
ATOM 14550 O O . ASN F 1 49 ? -65.413 197.695 -54.221 1.00 31.29 55 ASN F O 1
ATOM 14555 N N . LYS F 1 50 ? -66.422 199.674 -53.827 1.00 31.50 56 LYS F N 1
ATOM 14556 C CA . LYS F 1 50 ? -67.757 199.180 -54.079 1.00 30.89 56 LYS F CA 1
ATOM 14557 C C . LYS F 1 50 ? -67.895 198.771 -55.539 1.00 30.99 56 LYS F C 1
ATOM 14558 O O . LYS F 1 50 ? -68.404 197.708 -55.837 1.00 29.05 56 LYS F O 1
ATOM 14564 N N . GLN F 1 51 ? -67.433 199.619 -56.440 1.00 32.84 57 GLN F N 1
ATOM 14565 C CA . GLN F 1 51 ? -67.634 199.374 -57.868 1.00 34.21 57 GLN F CA 1
ATOM 14566 C C . GLN F 1 51 ? -66.917 198.084 -58.296 1.00 35.08 57 GLN F C 1
ATOM 14567 O O . GLN F 1 51 ? -67.521 197.238 -59.019 1.00 34.20 57 GLN F O 1
ATOM 14573 N N . LYS F 1 52 ? -65.656 197.918 -57.839 1.00 34.90 58 LYS F N 1
ATOM 14574 C CA . LYS F 1 52 ? -64.872 196.723 -58.164 1.00 36.62 58 LYS F CA 1
ATOM 14575 C C . LYS F 1 52 ? -65.523 195.487 -57.598 1.00 35.56 58 LYS F C 1
ATOM 14576 O O . LYS F 1 52 ? -65.575 194.453 -58.263 1.00 35.65 58 LYS F O 1
ATOM 14582 N N . CYS F 1 53 ? -66.082 195.610 -56.402 1.00 33.90 59 CYS F N 1
ATOM 14583 C CA . CYS F 1 53 ? -66.781 194.519 -55.774 1.00 34.07 59 CYS F CA 1
ATOM 14584 C C . CYS F 1 53 ? -68.031 194.104 -56.551 1.00 33.68 59 CYS F C 1
ATOM 14585 O O . CYS F 1 53 ? -68.354 192.941 -56.614 1.00 33.31 59 CYS F O 1
ATOM 14588 N N . VAL F 1 54 ? -68.769 195.063 -57.082 1.00 33.46 60 VAL F N 1
ATOM 14589 C CA . VAL F 1 54 ? -69.962 194.730 -57.836 1.00 33.44 60 VAL F CA 1
ATOM 14590 C C . VAL F 1 54 ? -69.577 194.088 -59.183 1.00 35.13 60 VAL F C 1
ATOM 14591 O O . VAL F 1 54 ? -70.175 193.120 -59.613 1.00 34.58 60 VAL F O 1
ATOM 14595 N N . GLU F 1 55 ? -68.588 194.664 -59.835 1.00 36.50 61 GLU F N 1
ATOM 14596 C CA . GLU F 1 55 ? -68.153 194.184 -61.124 1.00 39.32 61 GLU F CA 1
ATOM 14597 C C . GLU F 1 55 ? -67.594 192.764 -61.020 1.00 39.10 61 GLU F C 1
ATOM 14598 O O . GLU F 1 55 ? -67.808 191.940 -61.889 1.00 38.74 61 GLU F O 1
ATOM 14604 N N . ARG F 1 56 ? -66.950 192.471 -59.921 1.00 39.34 62 ARG F N 1
ATOM 14605 C CA . ARG F 1 56 ? -66.304 191.194 -59.783 1.00 42.62 62 ARG F CA 1
ATOM 14606 C C . ARG F 1 56 ? -67.082 190.248 -58.897 1.00 42.03 62 ARG F C 1
ATOM 14607 O O . ARG F 1 56 ? -66.612 189.174 -58.568 1.00 42.67 62 ARG F O 1
ATOM 14615 N N . ASN F 1 57 ? -68.318 190.629 -58.573 1.00 41.76 63 ASN F N 1
ATOM 14616 C CA . ASN F 1 57 ? -69.208 189.763 -57.840 1.00 42.27 63 ASN F CA 1
ATOM 14617 C C . ASN F 1 57 ? -68.696 189.394 -56.429 1.00 40.95 63 ASN F C 1
ATOM 14618 O O . ASN F 1 57 ? -68.879 188.281 -55.971 1.00 39.80 63 ASN F O 1
ATOM 14623 N N . GLU F 1 58 ? -68.049 190.337 -55.757 1.00 40.65 64 GLU F N 1
ATOM 14624 C CA . GLU F 1 58 ? -67.507 190.090 -54.404 1.00 41.17 64 GLU F CA 1
ATOM 14625 C C . GLU F 1 58 ? -68.444 190.549 -53.274 1.00 37.40 64 GLU F C 1
ATOM 14626 O O . GLU F 1 58 ? -68.170 190.284 -52.121 1.00 35.13 64 GLU F O 1
ATOM 14632 N N . VAL F 1 59 ? -69.498 191.294 -53.610 1.00 35.93 65 VAL F N 1
ATOM 14633 C CA . VAL F 1 59 ? -70.320 191.948 -52.593 1.00 35.43 65 VAL F CA 1
ATOM 14634 C C . VAL F 1 59 ? -70.873 190.917 -51.599 1.00 36.28 65 VAL F C 1
ATOM 14635 O O . VAL F 1 59 ? -70.773 191.101 -50.386 1.00 35.17 65 VAL F O 1
ATOM 14639 N N . ARG F 1 60 ? -71.392 189.812 -52.097 1.00 38.34 66 ARG F N 1
ATOM 14640 C CA . ARG F 1 60 ? -71.857 188.745 -51.198 1.00 40.72 66 ARG F CA 1
ATOM 14641 C C . ARG F 1 60 ? -70.759 188.183 -50.302 1.00 41.11 66 ARG F C 1
ATOM 14642 O O . ARG F 1 60 ? -71.042 187.766 -49.179 1.00 40.93 66 ARG F O 1
ATOM 14646 N N . ASN F 1 61 ? -69.505 188.201 -50.756 1.00 33.77 67 ASN F N 1
ATOM 14647 C CA . ASN F 1 61 ? -68.419 187.703 -49.922 1.00 33.01 67 ASN F CA 1
ATOM 14648 C C . ASN F 1 61 ? -68.000 188.685 -48.871 1.00 31.33 67 ASN F C 1
ATOM 14649 O O . ASN F 1 61 ? -67.581 188.264 -47.787 1.00 34.31 67 ASN F O 1
ATOM 14654 N N . VAL F 1 62 ? -68.072 189.988 -49.185 1.00 28.48 68 VAL F N 1
ATOM 14655 C CA . VAL F 1 62 ? -67.715 191.025 -48.233 1.00 27.59 68 VAL F CA 1
ATOM 14656 C C . VAL F 1 62 ? -68.728 191.070 -47.108 1.00 27.17 68 VAL F C 1
ATOM 14657 O O . VAL F 1 62 ? -68.359 191.217 -45.961 1.00 25.50 68 VAL F O 1
ATOM 14661 N N . PHE F 1 63 ? -70.014 190.921 -47.460 1.00 28.68 69 PHE F N 1
ATOM 14662 C CA . PHE F 1 63 ? -71.098 190.858 -46.468 1.00 29.03 69 PHE F CA 1
ATOM 14663 C C . PHE F 1 63 ? -71.024 189.625 -45.594 1.00 28.77 69 PHE F C 1
ATOM 14664 O O . PHE F 1 63 ? -71.237 189.716 -44.422 1.00 27.42 69 PHE F O 1
ATOM 14672 N N . LYS F 1 64 ? -70.687 188.477 -46.179 1.00 31.59 70 LYS F N 1
ATOM 14673 C CA . LYS F 1 64 ? -70.498 187.247 -45.410 1.00 32.33 70 LYS F CA 1
ATOM 14674 C C . LYS F 1 64 ? -69.350 187.409 -44.411 1.00 29.44 70 LYS F C 1
ATOM 14675 O O . LYS F 1 64 ? -69.502 187.057 -43.245 1.00 28.71 70 LYS F O 1
ATOM 14681 N N . GLU F 1 65 ? -68.211 187.944 -44.862 1.00 27.32 71 GLU F N 1
ATOM 14682 C CA . GLU F 1 65 ? -67.088 188.171 -43.964 1.00 27.03 71 GLU F CA 1
ATOM 14683 C C . GLU F 1 65 ? -67.487 189.124 -42.791 1.00 25.37 71 GLU F C 1
ATOM 14684 O O . GLU F 1 65 ? -67.255 188.819 -41.635 1.00 23.80 71 GLU F O 1
ATOM 14690 N N . LEU F 1 66 ? -68.120 190.240 -43.106 1.00 25.43 72 LEU F N 1
ATOM 14691 C CA . LEU F 1 66 ? -68.555 191.148 -42.073 1.00 26.97 72 LEU F CA 1
ATOM 14692 C C . LEU F 1 66 ? -69.463 190.469 -41.081 1.00 26.99 72 LEU F C 1
ATOM 14693 O O . LEU F 1 66 ? -69.337 190.689 -39.886 1.00 28.53 72 LEU F O 1
ATOM 14698 N N . GLN F 1 67 ? -70.379 189.657 -41.573 1.00 27.49 73 GLN F N 1
ATOM 14699 C CA . GLN F 1 67 ? -71.329 188.978 -40.729 1.00 29.45 73 GLN F CA 1
ATOM 14700 C C . GLN F 1 67 ? -70.595 188.035 -39.791 1.00 28.96 73 GLN F C 1
ATOM 14701 O O . GLN F 1 67 ? -70.874 187.999 -38.598 1.00 27.65 73 GLN F O 1
ATOM 14707 N N . ILE F 1 68 ? -69.604 187.318 -40.316 1.00 26.16 74 ILE F N 1
ATOM 14708 C CA . ILE F 1 68 ? -68.875 186.404 -39.501 1.00 25.06 74 ILE F CA 1
ATOM 14709 C C . ILE F 1 68 ? -68.076 187.179 -38.425 1.00 25.33 74 ILE F C 1
ATOM 14710 O O . ILE F 1 68 ? -68.126 186.834 -37.237 1.00 26.23 74 ILE F O 1
ATOM 14715 N N . MET F 1 69 ? -67.312 188.190 -38.843 1.00 23.25 75 MET F N 1
ATOM 14716 C CA . MET F 1 69 ? -66.460 188.905 -37.928 1.00 22.99 75 MET F CA 1
ATOM 14717 C C . MET F 1 69 ? -67.249 189.600 -36.776 1.00 24.26 75 MET F C 1
ATOM 14718 O O . MET F 1 69 ? -66.754 189.694 -35.687 1.00 21.93 75 MET F O 1
ATOM 14723 N N . GLN F 1 70 ? -68.477 190.065 -37.026 1.00 25.71 76 GLN F N 1
ATOM 14724 C CA . GLN F 1 70 ? -69.267 190.680 -35.963 1.00 27.50 76 GLN F CA 1
ATOM 14725 C C . GLN F 1 70 ? -69.575 189.733 -34.805 1.00 27.25 76 GLN F C 1
ATOM 14726 O O . GLN F 1 70 ? -69.795 190.171 -33.699 1.00 27.30 76 GLN F O 1
ATOM 14732 N N . GLY F 1 71 ? -69.697 188.455 -35.076 1.00 27.22 77 GLY F N 1
ATOM 14733 C CA . GLY F 1 71 ? -70.044 187.515 -34.020 1.00 27.55 77 GLY F CA 1
ATOM 14734 C C . GLY F 1 71 ? -68.837 186.869 -33.364 1.00 27.27 77 GLY F C 1
ATOM 14735 O O . GLY F 1 71 ? -68.979 185.908 -32.641 1.00 30.40 77 GLY F O 1
ATOM 14736 N N . LEU F 1 72 ? -67.642 187.367 -33.657 1.00 25.82 78 LEU F N 1
ATOM 14737 C CA . LEU F 1 72 ? -66.410 186.765 -33.126 1.00 25.16 78 LEU F CA 1
ATOM 14738 C C . LEU F 1 72 ? -65.623 187.755 -32.269 1.00 24.81 78 LEU F C 1
ATOM 14739 O O . LEU F 1 72 ? -65.505 188.929 -32.611 1.00 24.05 78 LEU F O 1
ATOM 14744 N N . GLU F 1 73 ? -65.089 187.267 -31.153 1.00 24.98 79 GLU F N 1
ATOM 14745 C CA . GLU F 1 73 ? -64.133 188.027 -30.371 1.00 26.28 79 GLU F CA 1
ATOM 14746 C C . GLU F 1 73 ? -63.248 187.070 -29.548 1.00 25.55 79 GLU F C 1
ATOM 14747 O O . GLU F 1 73 ? -63.744 186.255 -28.791 1.00 28.74 79 GLU F O 1
ATOM 14753 N N . HIS F 1 74 ? -61.951 187.199 -29.701 1.00 22.59 80 HIS F N 1
ATOM 14754 C CA . HIS F 1 74 ? -61.031 186.272 -29.084 1.00 23.61 80 HIS F CA 1
ATOM 14755 C C . HIS F 1 74 ? -59.681 186.888 -29.050 1.00 22.30 80 HIS F C 1
ATOM 14756 O O . HIS F 1 74 ? -59.344 187.673 -29.918 1.00 20.82 80 HIS F O 1
ATOM 14763 N N . PRO F 1 75 ? -58.906 186.585 -28.012 1.00 23.50 81 PRO F N 1
ATOM 14764 C CA . PRO F 1 75 ? -57.595 187.258 -27.858 1.00 23.40 81 PRO F CA 1
ATOM 14765 C C . PRO F 1 75 ? -56.604 186.949 -28.939 1.00 22.23 81 PRO F C 1
ATOM 14766 O O . PRO F 1 75 ? -55.732 187.815 -29.223 1.00 23.51 81 PRO F O 1
ATOM 14770 N N . PHE F 1 76 ? -56.735 185.761 -29.578 1.00 20.97 82 PHE F N 1
ATOM 14771 C CA . PHE F 1 76 ? -55.845 185.372 -30.684 1.00 20.40 82 PHE F CA 1
ATOM 14772 C C . PHE F 1 76 ? -56.510 185.430 -32.082 1.00 19.03 82 PHE F C 1
ATOM 14773 O O . PHE F 1 76 ? -56.086 184.748 -33.009 1.00 17.76 82 PHE F O 1
ATOM 14781 N N . LEU F 1 77 ? -57.474 186.338 -32.225 1.00 18.62 83 LEU F N 1
ATOM 14782 C CA . LEU F 1 77 ? -57.957 186.792 -33.516 1.00 18.63 83 LEU F CA 1
ATOM 14783 C C . LEU F 1 77 ? -57.626 188.273 -33.675 1.00 19.60 83 LEU F C 1
ATOM 14784 O O . LEU F 1 77 ? -57.459 188.989 -32.704 1.00 20.71 83 LEU F O 1
ATOM 14789 N N . VAL F 1 78 ? -57.544 188.715 -34.903 1.00 18.97 84 VAL F N 1
ATOM 14790 C CA . VAL F 1 78 ? -57.619 190.104 -35.209 1.00 20.06 84 VAL F CA 1
ATOM 14791 C C . VAL F 1 78 ? -59.113 190.494 -35.318 1.00 21.96 84 VAL F C 1
ATOM 14792 O O . VAL F 1 78 ? -59.793 190.179 -36.311 1.00 24.65 84 VAL F O 1
ATOM 14796 N N . ASN F 1 79 ? -59.609 191.151 -34.275 1.00 21.56 85 ASN F N 1
ATOM 14797 C CA . ASN F 1 79 ? -61.028 191.386 -34.097 1.00 20.64 85 ASN F CA 1
ATOM 14798 C C . ASN F 1 79 ? -61.539 192.624 -34.812 1.00 20.01 85 ASN F C 1
ATOM 14799 O O . ASN F 1 79 ? -60.835 193.664 -34.901 1.00 18.28 85 ASN F O 1
ATOM 14804 N N . LEU F 1 80 ? -62.801 192.545 -35.248 1.00 19.82 86 LEU F N 1
ATOM 14805 C CA . LEU F 1 80 ? -63.483 193.695 -35.872 1.00 20.85 86 LEU F CA 1
ATOM 14806 C C . LEU F 1 80 ? -63.951 194.664 -34.812 1.00 21.63 86 LEU F C 1
ATOM 14807 O O . LEU F 1 80 ? -64.508 194.236 -33.784 1.00 22.26 86 LEU F O 1
ATOM 14812 N N . TRP F 1 81 ? -63.758 195.966 -35.047 1.00 22.05 87 TRP F N 1
ATOM 14813 C CA . TRP F 1 81 ? -64.314 196.995 -34.166 1.00 23.43 87 TRP F CA 1
ATOM 14814 C C . TRP F 1 81 ? -65.355 197.883 -34.807 1.00 24.88 87 TRP F C 1
ATOM 14815 O O . TRP F 1 81 ? -66.307 198.234 -34.170 1.00 24.88 87 TRP F O 1
ATOM 14826 N N . TYR F 1 82 ? -65.151 198.304 -36.047 1.00 25.37 88 TYR F N 1
ATOM 14827 C CA . TYR F 1 82 ? -66.181 199.114 -36.735 1.00 27.88 88 TYR F CA 1
ATOM 14828 C C . TYR F 1 82 ? -66.301 198.710 -38.157 1.00 26.72 88 TYR F C 1
ATOM 14829 O O . TYR F 1 82 ? -65.314 198.346 -38.776 1.00 25.68 88 TYR F O 1
ATOM 14838 N N . SER F 1 83 ? -67.514 198.795 -38.687 1.00 26.92 89 SER F N 1
ATOM 14839 C CA . SER F 1 83 ? -67.721 198.773 -40.132 1.00 27.22 89 SER F CA 1
ATOM 14840 C C . SER F 1 83 ? -68.625 199.931 -40.528 1.00 27.18 89 SER F C 1
ATOM 14841 O O . SER F 1 83 ? -69.505 200.318 -39.792 1.00 27.78 89 SER F O 1
ATOM 14844 N N . PHE F 1 84 ? -68.373 200.477 -41.701 1.00 27.20 90 PHE F N 1
ATOM 14845 C CA . PHE F 1 84 ? -69.152 201.568 -42.225 1.00 28.46 90 PHE F CA 1
ATOM 14846 C C . PHE F 1 84 ? -68.883 201.669 -43.723 1.00 28.38 90 PHE F C 1
ATOM 14847 O O . PHE F 1 84 ? -68.096 200.897 -44.264 1.00 25.99 90 PHE F O 1
ATOM 14855 N N . GLN F 1 85 ? -69.562 202.602 -44.385 1.00 30.37 91 GLN F N 1
ATOM 14856 C CA . GLN F 1 85 ? -69.412 202.800 -45.837 1.00 31.62 91 GLN F CA 1
ATOM 14857 C C . GLN F 1 85 ? -69.487 204.279 -46.197 1.00 33.72 91 GLN F C 1
ATOM 14858 O O . GLN F 1 85 ? -70.069 205.064 -45.479 1.00 33.55 91 GLN F O 1
ATOM 14864 N N . ASP F 1 86 ? -68.902 204.639 -47.324 1.00 36.27 92 ASP F N 1
ATOM 14865 C CA . ASP F 1 86 ? -69.238 205.885 -47.984 1.00 39.80 92 ASP F CA 1
ATOM 14866 C C . ASP F 1 86 ? -69.636 205.548 -49.436 1.00 42.39 92 ASP F C 1
ATOM 14867 O O . ASP F 1 86 ? -69.937 204.391 -49.738 1.00 40.98 92 ASP F O 1
ATOM 14872 N N . GLU F 1 87 ? -69.659 206.540 -50.313 1.00 46.44 93 GLU F N 1
ATOM 14873 C CA . GLU F 1 87 ? -70.128 206.329 -51.683 1.00 50.12 93 GLU F CA 1
ATOM 14874 C C . GLU F 1 87 ? -69.248 205.371 -52.495 1.00 47.93 93 GLU F C 1
ATOM 14875 O O . GLU F 1 87 ? -69.712 204.767 -53.434 1.00 50.32 93 GLU F O 1
ATOM 14881 N N . GLU F 1 88 ? -67.970 205.308 -52.186 1.00 46.98 94 GLU F N 1
ATOM 14882 C CA . GLU F 1 88 ? -67.035 204.587 -53.023 1.00 47.04 94 GLU F CA 1
ATOM 14883 C C . GLU F 1 88 ? -66.591 203.295 -52.400 1.00 43.85 94 GLU F C 1
ATOM 14884 O O . GLU F 1 88 ? -66.257 202.358 -53.107 1.00 41.77 94 GLU F O 1
ATOM 14890 N N . ASP F 1 89 ? -66.596 203.230 -51.072 1.00 41.72 95 ASP F N 1
ATOM 14891 C CA . ASP F 1 89 ? -65.903 202.141 -50.367 1.00 39.58 95 ASP F CA 1
ATOM 14892 C C . ASP F 1 89 ? -66.707 201.595 -49.209 1.00 35.96 95 ASP F C 1
ATOM 14893 O O . ASP F 1 89 ? -67.510 202.300 -48.584 1.00 35.36 95 ASP F O 1
ATOM 14898 N N . MET F 1 90 ? -66.475 200.334 -48.919 1.00 32.08 96 MET F N 1
ATOM 14899 C CA . MET F 1 90 ? -66.905 199.744 -47.670 1.00 30.02 96 MET F CA 1
ATOM 14900 C C . MET F 1 90 ? -65.680 199.561 -46.797 1.00 27.34 96 MET F C 1
ATOM 14901 O O . MET F 1 90 ? -64.611 199.270 -47.301 1.00 26.88 96 MET F O 1
ATOM 14906 N N . PHE F 1 91 ? -65.850 199.694 -45.480 1.00 26.40 97 PHE F N 1
ATOM 14907 C CA . PHE F 1 91 ? -64.722 199.733 -44.557 1.00 25.50 97 PHE F CA 1
ATOM 14908 C C . PHE F 1 91 ? -64.858 198.784 -43.391 1.00 25.11 97 PHE F C 1
ATOM 14909 O O . PHE F 1 91 ? -65.895 198.686 -42.742 1.00 25.65 97 PHE F O 1
ATOM 14917 N N . MET F 1 92 ? -63.745 198.164 -43.080 1.00 26.02 98 MET F N 1
ATOM 14918 C CA . MET F 1 92 ? -63.615 197.259 -41.985 1.00 27.11 98 MET F CA 1
ATOM 14919 C C . MET F 1 92 ? -62.455 197.771 -41.109 1.00 23.89 98 MET F C 1
ATOM 14920 O O . MET F 1 92 ? -61.341 197.827 -41.565 1.00 21.72 98 MET F O 1
ATOM 14925 N N . VAL F 1 93 ? -62.741 198.133 -39.862 1.00 23.18 99 VAL F N 1
ATOM 14926 C CA . VAL F 1 93 ? -61.701 198.626 -38.925 1.00 21.77 99 VAL F CA 1
ATOM 14927 C C . VAL F 1 93 ? -61.487 197.625 -37.825 1.00 19.95 99 VAL F C 1
ATOM 14928 O O . VAL F 1 93 ? -62.372 197.352 -37.069 1.00 18.71 99 VAL F O 1
ATOM 14932 N N . VAL F 1 94 ? -60.260 197.141 -37.713 1.00 19.33 100 VAL F N 1
ATOM 14933 C CA . VAL F 1 94 ? -59.954 195.997 -36.901 1.00 18.74 100 VAL F CA 1
ATOM 14934 C C . VAL F 1 94 ? -58.701 196.274 -36.008 1.00 20.15 100 VAL F C 1
ATOM 14935 O O . VAL F 1 94 ? -58.083 197.342 -36.105 1.00 19.52 100 VAL F O 1
ATOM 14939 N N . ASP F 1 95 ? -58.351 195.307 -35.135 1.00 21.22 101 ASP F N 1
ATOM 14940 C CA . ASP F 1 95 ? -57.154 195.432 -34.269 1.00 22.06 101 ASP F CA 1
ATOM 14941 C C . ASP F 1 95 ? -55.918 195.674 -35.152 1.00 22.64 101 ASP F C 1
ATOM 14942 O O . ASP F 1 95 ? -55.781 195.068 -36.232 1.00 22.62 101 ASP F O 1
ATOM 14947 N N . LEU F 1 96 ? -55.054 196.591 -34.725 1.00 23.38 102 LEU F N 1
ATOM 14948 C CA . LEU F 1 96 ? -53.764 196.796 -35.375 1.00 23.93 102 LEU F CA 1
ATOM 14949 C C . LEU F 1 96 ? -52.742 195.937 -34.663 1.00 24.62 102 LEU F C 1
ATOM 14950 O O . LEU F 1 96 ? -52.570 196.034 -33.462 1.00 25.24 102 LEU F O 1
ATOM 14955 N N . LEU F 1 97 ? -52.070 195.096 -35.415 1.00 26.14 103 LEU F N 1
ATOM 14956 C CA . LEU F 1 97 ? -51.054 194.216 -34.876 1.00 25.62 103 LEU F CA 1
ATOM 14957 C C . LEU F 1 97 ? -49.692 194.729 -35.334 1.00 28.94 103 LEU F C 1
ATOM 14958 O O . LEU F 1 97 ? -49.362 194.687 -36.512 1.00 31.09 103 LEU F O 1
ATOM 14963 N N . LEU F 1 98 ? -48.933 195.290 -34.400 1.00 31.05 104 LEU F N 1
ATOM 14964 C CA . LEU F 1 98 ? -47.778 196.108 -34.748 1.00 33.64 104 LEU F CA 1
ATOM 14965 C C . LEU F 1 98 ? -46.526 195.281 -35.108 1.00 35.71 104 LEU F C 1
ATOM 14966 O O . LEU F 1 98 ? -45.526 195.833 -35.646 1.00 37.24 104 LEU F O 1
ATOM 14971 N N . GLY F 1 99 ? -46.566 193.986 -34.820 1.00 32.14 105 GLY F N 1
ATOM 14972 C CA . GLY F 1 99 ? -45.452 193.126 -35.122 1.00 32.34 105 GLY F CA 1
ATOM 14973 C C . GLY F 1 99 ? -45.396 192.646 -36.547 1.00 33.73 105 GLY F C 1
ATOM 14974 O O . GLY F 1 99 ? -44.369 192.126 -36.979 1.00 33.97 105 GLY F O 1
ATOM 14975 N N . GLY F 1 100 ? -46.507 192.788 -37.276 1.00 34.41 106 GLY F N 1
ATOM 14976 C CA . GLY F 1 100 ? -46.573 192.337 -38.681 1.00 35.55 106 GLY F CA 1
ATOM 14977 C C . GLY F 1 100 ? -46.719 190.850 -38.805 1.00 33.72 106 GLY F C 1
ATOM 14978 O O . GLY F 1 100 ? -46.796 190.125 -37.792 1.00 35.54 106 GLY F O 1
ATOM 14979 N N . ASP F 1 101 ? -46.761 190.386 -40.046 1.00 32.16 107 ASP F N 1
ATOM 14980 C CA . ASP F 1 101 ? -47.069 188.991 -40.340 1.00 30.34 107 ASP F CA 1
ATOM 14981 C C . ASP F 1 101 ? -45.837 188.137 -40.173 1.00 29.10 107 ASP F C 1
ATOM 14982 O O . ASP F 1 101 ? -44.696 188.644 -40.229 1.00 27.19 107 ASP F O 1
ATOM 14987 N N . LEU F 1 102 ? -46.066 186.838 -39.970 1.00 28.05 108 LEU F N 1
ATOM 14988 C CA . LEU F 1 102 ? -44.990 185.855 -39.863 1.00 28.52 108 LEU F CA 1
ATOM 14989 C C . LEU F 1 102 ? -44.220 185.653 -41.170 1.00 31.13 108 LEU F C 1
ATOM 14990 O O . LEU F 1 102 ? -43.009 185.341 -41.137 1.00 35.12 108 LEU F O 1
ATOM 14995 N N . ARG F 1 103 ? -44.899 185.764 -42.322 1.00 31.06 109 ARG F N 1
ATOM 14996 C CA . ARG F 1 103 ? -44.205 185.589 -43.611 1.00 31.49 109 ARG F CA 1
ATOM 14997 C C . ARG F 1 103 ? -43.035 186.527 -43.689 1.00 33.97 109 ARG F C 1
ATOM 14998 O O . ARG F 1 103 ? -41.964 186.144 -44.125 1.00 36.53 109 ARG F O 1
ATOM 15006 N N . TYR F 1 104 ? -43.227 187.770 -43.276 1.00 34.47 110 TYR F N 1
ATOM 15007 C CA . TYR F 1 104 ? -42.141 188.737 -43.333 1.00 38.52 110 TYR F CA 1
ATOM 15008 C C . TYR F 1 104 ? -40.871 188.233 -42.654 1.00 40.63 110 TYR F C 1
ATOM 15009 O O . TYR F 1 104 ? -39.769 188.441 -43.155 1.00 45.24 110 TYR F O 1
ATOM 15018 N N . HIS F 1 105 ? -41.017 187.611 -41.497 1.00 40.81 111 HIS F N 1
ATOM 15019 C CA . HIS F 1 105 ? -39.863 187.101 -40.761 1.00 41.49 111 HIS F CA 1
ATOM 15020 C C . HIS F 1 105 ? -39.247 185.901 -41.402 1.00 43.93 111 HIS F C 1
ATOM 15021 O O . HIS F 1 105 ? -38.021 185.768 -41.391 1.00 46.75 111 HIS F O 1
ATOM 15028 N N . LEU F 1 106 ? -40.069 184.999 -41.951 1.00 42.25 112 LEU F N 1
ATOM 15029 C CA . LEU F 1 106 ? -39.539 183.884 -42.721 1.00 42.71 112 LEU F CA 1
ATOM 15030 C C . LEU F 1 106 ? -38.722 184.427 -43.904 1.00 48.18 112 LEU F C 1
ATOM 15031 O O . LEU F 1 106 ? -37.655 183.878 -44.240 1.00 49.77 112 LEU F O 1
ATOM 15036 N N . GLN F 1 107 ? -39.214 185.508 -44.524 1.00 49.04 113 GLN F N 1
ATOM 15037 C CA . GLN F 1 107 ? -38.540 186.098 -45.677 1.00 52.86 113 GLN F CA 1
ATOM 15038 C C . GLN F 1 107 ? -37.209 186.755 -45.270 1.00 55.92 113 GLN F C 1
ATOM 15039 O O . GLN F 1 107 ? -36.321 186.943 -46.114 1.00 57.03 113 GLN F O 1
ATOM 15045 N N . GLN F 1 108 ? -37.064 187.082 -43.985 1.00 55.75 114 GLN F N 1
ATOM 15046 C CA . GLN F 1 108 ? -35.762 187.513 -43.444 1.00 61.11 114 GLN F CA 1
ATOM 15047 C C . GLN F 1 108 ? -34.911 186.324 -42.959 1.00 65.10 114 GLN F C 1
ATOM 15048 O O . GLN F 1 108 ? -33.987 186.505 -42.169 1.00 66.11 114 GLN F O 1
ATOM 15054 N N . ASN F 1 109 ? -35.249 185.116 -43.419 1.00 67.30 115 ASN F N 1
ATOM 15055 C CA . ASN F 1 109 ? -34.503 183.892 -43.075 1.00 68.87 115 ASN F CA 1
ATOM 15056 C C . ASN F 1 109 ? -34.409 183.593 -41.581 1.00 71.00 115 ASN F C 1
ATOM 15057 O O . ASN F 1 109 ? -33.544 182.827 -41.151 1.00 73.22 115 ASN F O 1
ATOM 15062 N N . VAL F 1 110 ? -35.331 184.163 -40.803 1.00 69.92 116 VAL F N 1
ATOM 15063 C CA . VAL F 1 110 ? -35.476 183.808 -39.397 1.00 68.82 116 VAL F CA 1
ATOM 15064 C C . VAL F 1 110 ? -36.011 182.368 -39.265 1.00 72.83 116 VAL F C 1
ATOM 15065 O O . VAL F 1 110 ? -36.933 181.957 -39.978 1.00 78.76 116 VAL F O 1
ATOM 15069 N N . HIS F 1 111 ? -35.377 181.592 -38.405 1.00 75.52 117 HIS F N 1
ATOM 15070 C CA . HIS F 1 111 ? -35.925 180.312 -37.988 1.00 76.07 117 HIS F CA 1
ATOM 15071 C C . HIS F 1 111 ? -36.305 180.437 -36.553 1.00 69.95 117 HIS F C 1
ATOM 15072 O O . HIS F 1 111 ? -35.543 180.963 -35.728 1.00 66.85 117 HIS F O 1
ATOM 15079 N N . PHE F 1 112 ? -37.508 179.996 -36.243 1.00 60.64 118 PHE F N 1
ATOM 15080 C CA . PHE F 1 112 ? -38.062 180.193 -34.931 1.00 53.66 118 PHE F CA 1
ATOM 15081 C C . PHE F 1 112 ? -37.691 179.041 -34.019 1.00 51.20 118 PHE F C 1
ATOM 15082 O O . PHE F 1 112 ? -37.656 177.887 -34.447 1.00 48.42 118 PHE F O 1
ATOM 15090 N N . LYS F 1 113 ? -37.424 179.360 -32.755 1.00 50.33 119 LYS F N 1
ATOM 15091 C CA . LYS F 1 113 ? -37.064 178.357 -31.767 1.00 47.98 119 LYS F CA 1
ATOM 15092 C C . LYS F 1 113 ? -38.228 177.425 -31.506 1.00 43.58 119 LYS F C 1
ATOM 15093 O O . LYS F 1 113 ? -39.403 177.782 -31.659 1.00 43.08 119 LYS F O 1
ATOM 15099 N N . GLU F 1 114 ? -37.902 176.213 -31.166 1.00 42.64 120 GLU F N 1
ATOM 15100 C CA . GLU F 1 114 ? -38.886 175.196 -30.951 1.00 42.27 120 GLU F CA 1
ATOM 15101 C C . GLU F 1 114 ? -39.908 175.597 -29.875 1.00 43.01 120 GLU F C 1
ATOM 15102 O O . GLU F 1 114 ? -41.091 175.346 -30.025 1.00 38.71 120 GLU F O 1
ATOM 15108 N N . GLU F 1 115 ? -39.435 176.206 -28.787 1.00 45.70 121 GLU F N 1
ATOM 15109 C CA . GLU F 1 115 ? -40.318 176.582 -27.706 1.00 46.88 121 GLU F CA 1
ATOM 15110 C C . GLU F 1 115 ? -41.283 177.665 -28.166 1.00 41.04 121 GLU F C 1
ATOM 15111 O O . GLU F 1 115 ? -42.466 177.607 -27.859 1.00 35.96 121 GLU F O 1
ATOM 15117 N N . THR F 1 116 ? -40.765 178.649 -28.902 1.00 38.51 122 THR F N 1
ATOM 15118 C CA . THR F 1 116 ? -41.573 179.715 -29.406 1.00 37.16 122 THR F CA 1
ATOM 15119 C C . THR F 1 116 ? -42.722 179.144 -30.258 1.00 35.62 122 THR F C 1
ATOM 15120 O O . THR F 1 116 ? -43.904 179.514 -30.089 1.00 35.01 122 THR F O 1
ATOM 15124 N N . VAL F 1 117 ? -42.385 178.210 -31.127 1.00 33.42 123 VAL F N 1
ATOM 15125 C CA . VAL F 1 117 ? -43.361 177.628 -32.006 1.00 32.24 123 VAL F CA 1
ATOM 15126 C C . VAL F 1 117 ? -44.374 176.772 -31.230 1.00 32.35 123 VAL F C 1
ATOM 15127 O O . VAL F 1 117 ? -45.594 176.749 -31.566 1.00 30.14 123 VAL F O 1
ATOM 15131 N N . LYS F 1 118 ? -43.908 176.102 -30.174 1.00 33.16 124 LYS F N 1
ATOM 15132 C CA . LYS F 1 118 ? -44.834 175.432 -29.224 1.00 33.53 124 LYS F CA 1
ATOM 15133 C C . LYS F 1 118 ? -45.897 176.412 -28.718 1.00 30.65 124 LYS F C 1
ATOM 15134 O O . LYS F 1 118 ? -47.065 176.103 -28.711 1.00 30.55 124 LYS F O 1
ATOM 15140 N N . LEU F 1 119 ? -45.474 177.600 -28.322 1.00 30.03 125 LEU F N 1
ATOM 15141 C CA . LEU F 1 119 ? -46.381 178.556 -27.704 1.00 29.42 125 LEU F CA 1
ATOM 15142 C C . LEU F 1 119 ? -47.290 179.184 -28.783 1.00 27.97 125 LEU F C 1
ATOM 15143 O O . LEU F 1 119 ? -48.520 179.270 -28.611 1.00 29.29 125 LEU F O 1
ATOM 15148 N N . PHE F 1 120 ? -46.728 179.507 -29.937 1.00 27.29 126 PHE F N 1
ATOM 15149 C CA . PHE F 1 120 ? -47.572 179.885 -31.075 1.00 25.78 126 PHE F CA 1
ATOM 15150 C C . PHE F 1 120 ? -48.706 178.857 -31.232 1.00 25.93 126 PHE F C 1
ATOM 15151 O O . PHE F 1 120 ? -49.905 179.223 -31.268 1.00 27.05 126 PHE F O 1
ATOM 15159 N N . ILE F 1 121 ? -48.351 177.574 -31.281 1.00 24.97 127 ILE F N 1
ATOM 15160 C CA . ILE F 1 121 ? -49.353 176.546 -31.491 1.00 24.36 127 ILE F CA 1
ATOM 15161 C C . ILE F 1 121 ? -50.442 176.577 -30.423 1.00 25.96 127 ILE F C 1
ATOM 15162 O O . ILE F 1 121 ? -51.622 176.391 -30.740 1.00 27.35 127 ILE F O 1
ATOM 15167 N N . CYS F 1 122 ? -50.052 176.818 -29.167 1.00 26.91 128 CYS F N 1
ATOM 15168 C CA . CYS F 1 122 ? -51.006 176.893 -28.063 1.00 26.88 128 CYS F CA 1
ATOM 15169 C C . CYS F 1 122 ? -51.998 178.063 -28.256 1.00 25.59 128 CYS F C 1
ATOM 15170 O O . CYS F 1 122 ? -53.213 177.920 -28.047 1.00 24.23 128 CYS F O 1
ATOM 15173 N N . GLU F 1 123 ? -51.490 179.203 -28.681 1.00 24.00 129 GLU F N 1
ATOM 15174 C CA . GLU F 1 123 ? -52.339 180.366 -28.851 1.00 22.96 129 GLU F CA 1
ATOM 15175 C C . GLU F 1 123 ? -53.274 180.151 -30.035 1.00 22.22 129 GLU F C 1
ATOM 15176 O O . GLU F 1 123 ? -54.462 180.449 -29.959 1.00 22.48 129 GLU F O 1
ATOM 15182 N N . LEU F 1 124 ? -52.770 179.571 -31.115 1.00 22.46 130 LEU F N 1
ATOM 15183 C CA . LEU F 1 124 ? -53.599 179.465 -32.337 1.00 21.98 130 LEU F CA 1
ATOM 15184 C C . LEU F 1 124 ? -54.621 178.373 -32.217 1.00 23.14 130 LEU F C 1
ATOM 15185 O O . LEU F 1 124 ? -55.707 178.468 -32.788 1.00 23.39 130 LEU F O 1
ATOM 15190 N N . VAL F 1 125 ? -54.302 177.382 -31.402 1.00 23.51 131 VAL F N 1
ATOM 15191 C CA . VAL F 1 125 ? -55.190 176.276 -31.138 1.00 24.00 131 VAL F CA 1
ATOM 15192 C C . VAL F 1 125 ? -56.368 176.712 -30.263 1.00 24.84 131 VAL F C 1
ATOM 15193 O O . VAL F 1 125 ? -57.467 176.196 -30.404 1.00 24.63 131 VAL F O 1
ATOM 15197 N N . MET F 1 126 ? -56.165 177.720 -29.415 1.00 24.67 132 MET F N 1
ATOM 15198 C CA . MET F 1 126 ? -57.294 178.254 -28.657 1.00 24.47 132 MET F CA 1
ATOM 15199 C C . MET F 1 126 ? -58.179 179.036 -29.610 1.00 22.76 132 MET F C 1
ATOM 15200 O O . MET F 1 126 ? -59.389 178.915 -29.576 1.00 24.52 132 MET F O 1
ATOM 15205 N N . ALA F 1 127 ? -57.567 179.807 -30.500 1.00 21.71 133 ALA F N 1
ATOM 15206 C CA . ALA F 1 127 ? -58.321 180.516 -31.553 1.00 20.37 133 ALA F CA 1
ATOM 15207 C C . ALA F 1 127 ? -59.103 179.501 -32.453 1.00 19.95 133 ALA F C 1
ATOM 15208 O O . ALA F 1 127 ? -60.294 179.627 -32.641 1.00 18.48 133 ALA F O 1
ATOM 15210 N N . LEU F 1 128 ? -58.435 178.464 -32.937 1.00 20.34 134 LEU F N 1
ATOM 15211 C CA . LEU F 1 128 ? -59.123 177.509 -33.819 1.00 21.43 134 LEU F CA 1
ATOM 15212 C C . LEU F 1 128 ? -60.261 176.827 -33.139 1.00 23.07 134 LEU F C 1
ATOM 15213 O O . LEU F 1 128 ? -61.344 176.695 -33.711 1.00 26.96 134 LEU F O 1
ATOM 15218 N N . ASP F 1 129 ? -60.062 176.447 -31.892 1.00 24.86 135 ASP F N 1
ATOM 15219 C CA . ASP F 1 129 ? -61.120 175.802 -31.122 1.00 25.65 135 ASP F CA 1
ATOM 15220 C C . ASP F 1 129 ? -62.308 176.732 -30.939 1.00 24.58 135 ASP F C 1
ATOM 15221 O O . ASP F 1 129 ? -63.454 176.314 -31.093 1.00 25.62 135 ASP F O 1
ATOM 15226 N N . TYR F 1 130 ? -62.040 177.998 -30.644 1.00 22.62 136 TYR F N 1
ATOM 15227 C CA . TYR F 1 130 ? -63.099 178.977 -30.513 1.00 22.54 136 TYR F CA 1
ATOM 15228 C C . TYR F 1 130 ? -63.855 179.125 -31.852 1.00 23.12 136 TYR F C 1
ATOM 15229 O O . TYR F 1 130 ? -65.103 179.080 -31.897 1.00 23.79 136 TYR F O 1
ATOM 15238 N N . LEU F 1 131 ? -63.118 179.228 -32.943 1.00 21.32 137 LEU F N 1
ATOM 15239 C CA . LEU F 1 131 ? -63.762 179.316 -34.268 1.00 21.60 137 LEU F CA 1
ATOM 15240 C C . LEU F 1 131 ? -64.706 178.145 -34.483 1.00 22.86 137 LEU F C 1
ATOM 15241 O O . LEU F 1 131 ? -65.888 178.332 -34.907 1.00 22.29 137 LEU F O 1
ATOM 15246 N N . GLN F 1 132 ? -64.234 176.948 -34.143 1.00 23.85 138 GLN F N 1
ATOM 15247 C CA . GLN F 1 132 ? -65.021 175.741 -34.377 1.00 26.11 138 GLN F CA 1
ATOM 15248 C C . GLN F 1 132 ? -66.303 175.774 -33.557 1.00 29.69 138 GLN F C 1
ATOM 15249 O O . GLN F 1 132 ? -67.356 175.397 -34.040 1.00 30.63 138 GLN F O 1
ATOM 15255 N N . ASN F 1 133 ? -66.215 176.223 -32.313 1.00 32.64 139 ASN F N 1
ATOM 15256 C CA . ASN F 1 133 ? -67.377 176.262 -31.462 1.00 35.10 139 ASN F CA 1
ATOM 15257 C C . ASN F 1 133 ? -68.366 177.303 -31.987 1.00 34.24 139 ASN F C 1
ATOM 15258 O O . ASN F 1 133 ? -69.541 177.227 -31.699 1.00 33.58 139 ASN F O 1
ATOM 15263 N N . GLN F 1 134 ? -67.868 178.272 -32.760 1.00 31.49 140 GLN F N 1
ATOM 15264 C CA . GLN F 1 134 ? -68.722 179.264 -33.446 1.00 30.80 140 GLN F CA 1
ATOM 15265 C C . GLN F 1 134 ? -69.111 178.818 -34.889 1.00 32.17 140 GLN F C 1
ATOM 15266 O O . GLN F 1 134 ? -69.710 179.589 -35.660 1.00 29.67 140 GLN F O 1
ATOM 15272 N N . ARG F 1 135 ? -68.731 177.588 -35.242 1.00 32.35 141 ARG F N 1
ATOM 15273 C CA . ARG F 1 135 ? -69.074 176.980 -36.517 1.00 32.32 141 ARG F CA 1
ATOM 15274 C C . ARG F 1 135 ? -68.362 177.644 -37.683 1.00 30.68 141 ARG F C 1
ATOM 15275 O O . ARG F 1 135 ? -68.868 177.631 -38.806 1.00 34.11 141 ARG F O 1
ATOM 15283 N N . ILE F 1 136 ? -67.156 178.143 -37.445 1.00 26.90 142 ILE F N 1
ATOM 15284 C CA . ILE F 1 136 ? -66.381 178.802 -38.488 1.00 25.21 142 ILE F CA 1
ATOM 15285 C C . ILE F 1 136 ? -65.124 178.013 -38.902 1.00 24.59 142 ILE F C 1
ATOM 15286 O O . ILE F 1 136 ? -64.335 177.594 -38.047 1.00 22.71 142 ILE F O 1
ATOM 15291 N N . ILE F 1 137 ? -64.970 177.797 -40.228 1.00 25.30 143 ILE F N 1
ATOM 15292 C CA . ILE F 1 137 ? -63.718 177.350 -40.821 1.00 25.02 143 ILE F CA 1
ATOM 15293 C C . ILE F 1 137 ? -63.076 178.553 -41.459 1.00 24.15 143 ILE F C 1
ATOM 15294 O O . ILE F 1 137 ? -63.709 179.219 -42.271 1.00 27.67 143 ILE F O 1
ATOM 15299 N N . HIS F 1 138 ? -61.808 178.775 -41.180 1.00 21.83 144 HIS F N 1
ATOM 15300 C CA . HIS F 1 138 ? -61.073 179.915 -41.722 1.00 20.90 144 HIS F CA 1
ATOM 15301 C C . HIS F 1 138 ? -60.572 179.695 -43.175 1.00 21.42 144 HIS F C 1
ATOM 15302 O O . HIS F 1 138 ? -60.657 180.594 -43.998 1.00 20.22 144 HIS F O 1
ATOM 15309 N N . ARG F 1 139 ? -59.980 178.516 -43.425 1.00 21.41 145 ARG F N 1
ATOM 15310 C CA . ARG F 1 139 ? -59.526 178.060 -44.757 1.00 22.47 145 ARG F CA 1
ATOM 15311 C C . ARG F 1 139 ? -58.311 178.780 -45.345 1.00 22.83 145 ARG F C 1
ATOM 15312 O O . ARG F 1 139 ? -57.894 178.512 -46.466 1.00 23.57 145 ARG F O 1
ATOM 15320 N N . ASP F 1 140 ? -57.709 179.662 -44.607 1.00 23.71 146 ASP F N 1
ATOM 15321 C CA . ASP F 1 140 ? -56.500 180.263 -45.110 1.00 25.76 146 ASP F CA 1
ATOM 15322 C C . ASP F 1 140 ? -55.489 180.543 -44.048 1.00 23.20 146 ASP F C 1
ATOM 15323 O O . ASP F 1 140 ? -54.920 181.615 -44.009 1.00 20.75 146 ASP F O 1
ATOM 15328 N N . MET F 1 141 ? -55.224 179.551 -43.212 1.00 24.55 147 MET F N 1
ATOM 15329 C CA . MET F 1 141 ? -54.168 179.683 -42.195 1.00 24.72 147 MET F CA 1
ATOM 15330 C C . MET F 1 141 ? -52.851 179.544 -42.873 1.00 25.30 147 MET F C 1
ATOM 15331 O O . MET F 1 141 ? -52.614 178.561 -43.574 1.00 29.28 147 MET F O 1
ATOM 15336 N N . LYS F 1 142 ? -51.979 180.504 -42.648 1.00 24.47 148 LYS F N 1
ATOM 15337 C CA . LYS F 1 142 ? -50.621 180.463 -43.180 1.00 24.35 148 LYS F CA 1
ATOM 15338 C C . LYS F 1 142 ? -49.870 181.699 -42.673 1.00 24.31 148 LYS F C 1
ATOM 15339 O O . LYS F 1 142 ? -50.509 182.675 -42.226 1.00 24.03 148 LYS F O 1
ATOM 15345 N N . PRO F 1 143 ? -48.528 181.702 -42.782 1.00 24.85 149 PRO F N 1
ATOM 15346 C CA . PRO F 1 143 ? -47.766 182.776 -42.207 1.00 25.36 149 PRO F CA 1
ATOM 15347 C C . PRO F 1 143 ? -48.220 184.174 -42.635 1.00 25.89 149 PRO F C 1
ATOM 15348 O O . PRO F 1 143 ? -48.151 185.114 -41.846 1.00 25.98 149 PRO F O 1
ATOM 15352 N N . ASP F 1 144 ? -48.704 184.300 -43.856 1.00 26.76 150 ASP F N 1
ATOM 15353 C CA . ASP F 1 144 ? -49.103 185.588 -44.375 1.00 25.84 150 ASP F CA 1
ATOM 15354 C C . ASP F 1 144 ? -50.310 186.106 -43.624 1.00 24.21 150 ASP F C 1
ATOM 15355 O O . ASP F 1 144 ? -50.525 187.304 -43.541 1.00 23.33 150 ASP F O 1
ATOM 15360 N N . ASN F 1 145 ? -51.055 185.198 -43.012 1.00 23.20 151 ASN F N 1
ATOM 15361 C CA . ASN F 1 145 ? -52.287 185.551 -42.342 1.00 22.96 151 ASN F CA 1
ATOM 15362 C C . ASN F 1 145 ? -52.248 185.477 -40.817 1.00 21.87 151 ASN F C 1
ATOM 15363 O O . ASN F 1 145 ? -53.283 185.590 -40.159 1.00 21.20 151 ASN F O 1
ATOM 15368 N N . ILE F 1 146 ? -51.054 185.384 -40.255 1.00 22.25 152 ILE F N 1
ATOM 15369 C CA . ILE F 1 146 ? -50.879 185.334 -38.817 1.00 22.30 152 ILE F CA 1
ATOM 15370 C C . ILE F 1 146 ? -50.005 186.487 -38.405 1.00 22.83 152 ILE F C 1
ATOM 15371 O O . ILE F 1 146 ? -48.891 186.582 -38.834 1.00 23.04 152 ILE F O 1
ATOM 15376 N N . LEU F 1 147 ? -50.540 187.379 -37.577 1.00 23.03 153 LEU F N 1
ATOM 15377 C CA . LEU F 1 147 ? -49.847 188.590 -37.211 1.00 22.46 153 LEU F CA 1
ATOM 15378 C C . LEU F 1 147 ? -49.440 188.550 -35.725 1.00 24.52 153 LEU F C 1
ATOM 15379 O O . LEU F 1 147 ? -50.140 187.947 -34.860 1.00 22.94 153 LEU F O 1
ATOM 15384 N N . LEU F 1 148 ? -48.374 189.289 -35.437 1.00 24.96 154 LEU F N 1
ATOM 15385 C CA . LEU F 1 148 ? -47.807 189.414 -34.136 1.00 26.32 154 LEU F CA 1
ATOM 15386 C C . LEU F 1 148 ? -48.178 190.745 -33.508 1.00 27.79 154 LEU F C 1
ATOM 15387 O O . LEU F 1 148 ? -48.162 191.783 -34.178 1.00 28.25 154 LEU F O 1
ATOM 15392 N N . ASP F 1 149 ? -48.403 190.744 -32.199 1.00 26.77 155 ASP F N 1
ATOM 15393 C CA . ASP F 1 149 ? -48.446 191.987 -31.499 1.00 29.96 155 ASP F CA 1
ATOM 15394 C C . ASP F 1 149 ? -47.051 192.333 -31.044 1.00 33.10 155 ASP F C 1
ATOM 15395 O O . ASP F 1 149 ? -46.100 191.634 -31.355 1.00 33.03 155 ASP F O 1
ATOM 15400 N N . GLU F 1 150 ? -46.945 193.413 -30.308 1.00 35.77 156 GLU F N 1
ATOM 15401 C CA . GLU F 1 150 ? -45.657 193.942 -29.905 1.00 39.51 156 GLU F CA 1
ATOM 15402 C C . GLU F 1 150 ? -44.953 193.041 -28.890 1.00 39.04 156 GLU F C 1
ATOM 15403 O O . GLU F 1 150 ? -43.766 193.192 -28.674 1.00 41.46 156 GLU F O 1
ATOM 15409 N N . HIS F 1 151 ? -45.689 192.100 -28.275 1.00 36.76 157 HIS F N 1
ATOM 15410 C CA . HIS F 1 151 ? -45.095 191.163 -27.279 1.00 35.26 157 HIS F CA 1
ATOM 15411 C C . HIS F 1 151 ? -44.847 189.805 -27.853 1.00 31.98 157 HIS F C 1
ATOM 15412 O O . HIS F 1 151 ? -44.464 188.871 -27.133 1.00 29.86 157 HIS F O 1
ATOM 15419 N N . GLY F 1 152 ? -45.112 189.652 -29.143 1.00 29.57 158 GLY F N 1
ATOM 15420 C CA . GLY F 1 152 ? -44.850 188.391 -29.819 1.00 28.41 158 GLY F CA 1
ATOM 15421 C C . GLY F 1 152 ? -45.941 187.351 -29.713 1.00 26.97 158 GLY F C 1
ATOM 15422 O O . GLY F 1 152 ? -45.666 186.171 -29.911 1.00 28.55 158 GLY F O 1
ATOM 15423 N N . HIS F 1 153 ? -47.189 187.769 -29.408 1.00 24.86 159 HIS F N 1
ATOM 15424 C CA . HIS F 1 153 ? -48.345 186.865 -29.514 1.00 23.57 159 HIS F CA 1
ATOM 15425 C C . HIS F 1 153 ? -48.833 186.812 -30.934 1.00 23.39 159 HIS F C 1
ATOM 15426 O O . HIS F 1 153 ? -48.658 187.788 -31.706 1.00 23.07 159 HIS F O 1
ATOM 15433 N N . VAL F 1 154 ? -49.390 185.655 -31.321 1.00 22.16 160 VAL F N 1
ATOM 15434 C CA . VAL F 1 154 ? -49.833 185.434 -32.718 1.00 22.40 160 VAL F CA 1
ATOM 15435 C C . VAL F 1 154 ? -51.376 185.489 -32.815 1.00 21.19 160 VAL F C 1
ATOM 15436 O O . VAL F 1 154 ? -52.086 185.162 -31.850 1.00 20.66 160 VAL F O 1
ATOM 15440 N N . HIS F 1 155 ? -51.871 185.930 -33.977 1.00 19.46 161 HIS F N 1
ATOM 15441 C CA . HIS F 1 155 ? -53.284 186.261 -34.179 1.00 18.21 161 HIS F CA 1
ATOM 15442 C C . HIS F 1 155 ? -53.704 185.937 -35.617 1.00 18.53 161 HIS F C 1
ATOM 15443 O O . HIS F 1 155 ? -53.036 186.329 -36.565 1.00 17.29 161 HIS F O 1
ATOM 15450 N N . ILE F 1 156 ? -54.864 185.289 -35.769 1.00 18.20 162 ILE F N 1
ATOM 15451 C CA . ILE F 1 156 ? -55.401 184.965 -37.036 1.00 17.44 162 ILE F CA 1
ATOM 15452 C C . ILE F 1 156 ? -56.170 186.169 -37.634 1.00 18.79 162 ILE F C 1
ATOM 15453 O O . ILE F 1 156 ? -57.003 186.752 -36.974 1.00 21.06 162 ILE F O 1
ATOM 15458 N N . THR F 1 157 ? -55.870 186.513 -38.877 1.00 19.53 163 THR F N 1
ATOM 15459 C CA . THR F 1 157 ? -56.610 187.498 -39.616 1.00 20.21 163 THR F CA 1
ATOM 15460 C C . THR F 1 157 ? -56.946 187.012 -41.039 1.00 21.15 163 THR F C 1
ATOM 15461 O O . THR F 1 157 ? -56.773 185.814 -41.371 1.00 22.09 163 THR F O 1
ATOM 15465 N N . ASP F 1 158 ? -57.499 187.936 -41.848 1.00 22.11 164 ASP F N 1
ATOM 15466 C CA . ASP F 1 158 ? -57.972 187.660 -43.234 1.00 21.87 164 ASP F CA 1
ATOM 15467 C C . ASP F 1 158 ? -58.978 186.511 -43.344 1.00 22.15 164 ASP F C 1
ATOM 15468 O O . ASP F 1 158 ? -58.636 185.388 -43.767 1.00 21.62 164 ASP F O 1
ATOM 15473 N N . PHE F 1 159 ? -60.221 186.819 -43.015 1.00 21.29 165 PHE F N 1
ATOM 15474 C CA . PHE F 1 159 ? -61.320 185.855 -43.075 1.00 22.39 165 PHE F CA 1
ATOM 15475 C C . PHE F 1 159 ? -62.017 186.002 -44.438 1.00 24.24 165 PHE F C 1
ATOM 15476 O O . PHE F 1 159 ? -63.236 185.894 -44.550 1.00 23.66 165 PHE F O 1
ATOM 15484 N N . ASN F 1 160 ? -61.216 186.281 -45.463 1.00 25.18 166 ASN F N 1
ATOM 15485 C CA . ASN F 1 160 ? -61.725 186.507 -46.781 1.00 25.97 166 ASN F CA 1
ATOM 15486 C C . ASN F 1 160 ? -62.459 185.258 -47.340 1.00 25.56 166 ASN F C 1
ATOM 15487 O O . ASN F 1 160 ? -63.428 185.378 -48.078 1.00 23.45 166 ASN F O 1
ATOM 15492 N N . ILE F 1 161 ? -62.005 184.065 -46.994 1.00 22.61 167 ILE F N 1
ATOM 15493 C CA . ILE F 1 161 ? -62.726 182.893 -47.456 1.00 22.72 167 ILE F CA 1
ATOM 15494 C C . ILE F 1 161 ? -63.250 182.034 -46.349 1.00 21.53 167 ILE F C 1
ATOM 15495 O O . ILE F 1 161 ? -63.482 180.873 -46.543 1.00 22.65 167 ILE F O 1
ATOM 15500 N N . ALA F 1 162 ? -63.477 182.613 -45.189 1.00 21.01 168 ALA F N 1
ATOM 15501 C CA . ALA F 1 162 ? -63.978 181.848 -44.078 1.00 21.62 168 ALA F CA 1
ATOM 15502 C C . ALA F 1 162 ? -65.450 181.502 -44.316 1.00 22.95 168 ALA F C 1
ATOM 15503 O O . ALA F 1 162 ? -66.207 182.243 -45.014 1.00 23.63 168 ALA F O 1
ATOM 15505 N N . ALA F 1 163 ? -65.859 180.362 -43.816 1.00 24.12 169 ALA F N 1
ATOM 15506 C CA . ALA F 1 163 ? -67.216 179.916 -44.035 1.00 25.96 169 ALA F CA 1
ATOM 15507 C C . ALA F 1 163 ? -67.869 179.551 -42.732 1.00 27.81 169 ALA F C 1
ATOM 15508 O O . ALA F 1 163 ? -67.216 179.088 -41.809 1.00 26.60 169 ALA F O 1
ATOM 15510 N N . MET F 1 164 ? -69.161 179.791 -42.658 1.00 31.91 170 MET F N 1
ATOM 15511 C CA . MET F 1 164 ? -69.978 179.266 -41.609 1.00 37.60 170 MET F CA 1
ATOM 15512 C C . MET F 1 164 ? -70.402 177.863 -42.029 1.00 38.17 170 MET F C 1
ATOM 15513 O O . MET F 1 164 ? -70.928 177.678 -43.100 1.00 38.40 170 MET F O 1
ATOM 15518 N N . LEU F 1 165 ? -70.120 176.873 -41.204 1.00 37.77 171 LEU F N 1
ATOM 15519 C CA . LEU F 1 165 ? -70.512 175.502 -41.503 1.00 39.60 171 LEU F CA 1
ATOM 15520 C C . LEU F 1 165 ? -71.632 175.055 -40.550 1.00 41.02 171 LEU F C 1
ATOM 15521 O O . LEU F 1 165 ? -71.377 174.703 -39.429 1.00 39.95 171 LEU F O 1
ATOM 15526 N N . PRO F 1 166 ? -72.886 175.077 -41.013 1.00 46.11 172 PRO F N 1
ATOM 15527 C CA . PRO F 1 166 ? -73.991 174.560 -40.152 1.00 50.22 172 PRO F CA 1
ATOM 15528 C C . PRO F 1 166 ? -73.806 173.086 -39.713 1.00 52.23 172 PRO F C 1
ATOM 15529 O O . PRO F 1 166 ? -73.160 172.303 -40.417 1.00 49.15 172 PRO F O 1
ATOM 15533 N N . ARG F 1 167 ? -74.394 172.731 -38.568 1.00 56.52 173 ARG F N 1
ATOM 15534 C CA . ARG F 1 167 ? -74.267 171.386 -38.020 1.00 61.49 173 ARG F CA 1
ATOM 15535 C C . ARG F 1 167 ? -74.806 170.344 -38.989 1.00 62.47 173 ARG F C 1
ATOM 15536 O O . ARG F 1 167 ? -75.780 170.581 -39.680 1.00 61.01 173 ARG F O 1
ATOM 15544 N N . GLU F 1 168 ? -74.153 169.195 -39.036 1.00 64.82 174 GLU F N 1
ATOM 15545 C CA . GLU F 1 168 ? -74.569 168.114 -39.919 1.00 73.78 174 GLU F CA 1
ATOM 15546 C C . GLU F 1 168 ? -74.664 168.580 -41.370 1.00 73.28 174 GLU F C 1
ATOM 15547 O O . GLU F 1 168 ? -75.588 168.196 -42.095 1.00 75.25 174 GLU F O 1
ATOM 15553 N N . THR F 1 169 ? -73.740 169.442 -41.775 1.00 68.42 175 THR F N 1
ATOM 15554 C CA . THR F 1 169 ? -73.556 169.750 -43.182 1.00 67.98 175 THR F CA 1
ATOM 15555 C C . THR F 1 169 ? -72.104 169.601 -43.513 1.00 67.66 175 THR F C 1
ATOM 15556 O O . THR F 1 169 ? -71.254 169.520 -42.625 1.00 63.61 175 THR F O 1
ATOM 15560 N N . GLN F 1 170 ? -71.808 169.546 -44.795 1.00 72.37 176 GLN F N 1
ATOM 15561 C CA . GLN F 1 170 ? -70.430 169.457 -45.229 1.00 72.45 176 GLN F CA 1
ATOM 15562 C C . GLN F 1 170 ? -70.175 170.445 -46.324 1.00 68.21 176 GLN F C 1
ATOM 15563 O O . GLN F 1 170 ? -71.098 171.011 -46.905 1.00 72.91 176 GLN F O 1
ATOM 15569 N N . ILE F 1 171 ? -68.908 170.658 -46.594 1.00 63.59 177 ILE F N 1
ATOM 15570 C CA . ILE F 1 171 ? -68.486 171.656 -47.526 1.00 58.69 177 ILE F CA 1
ATOM 15571 C C . ILE F 1 171 ? -67.524 171.002 -48.503 1.00 56.11 177 ILE F C 1
ATOM 15572 O O . ILE F 1 171 ? -66.697 170.198 -48.107 1.00 53.67 177 ILE F O 1
ATOM 15577 N N . THR F 1 172 ? -67.715 171.265 -49.795 1.00 57.52 178 THR F N 1
ATOM 15578 C CA . THR F 1 172 ? -66.908 170.639 -50.840 1.00 56.56 178 THR F CA 1
ATOM 15579 C C . THR F 1 172 ? -66.072 171.635 -51.630 1.00 56.83 178 THR F C 1
ATOM 15580 O O . THR F 1 172 ? -65.070 171.250 -52.234 1.00 58.19 178 THR F O 1
ATOM 15584 N N . THR F 1 173 ? -66.473 172.914 -51.635 1.00 56.55 179 THR F N 1
ATOM 15585 C CA . THR F 1 173 ? -65.880 173.873 -52.561 1.00 52.76 179 THR F CA 1
ATOM 15586 C C . THR F 1 173 ? -64.400 174.064 -52.271 1.00 47.31 179 THR F C 1
ATOM 15587 O O . THR F 1 173 ? -63.981 174.134 -51.146 1.00 42.45 179 THR F O 1
ATOM 15591 N N . MET F 1 174 ? -63.630 174.093 -53.334 1.00 47.22 180 MET F N 1
ATOM 15592 C CA . MET F 1 174 ? -62.207 174.217 -53.281 1.00 43.94 180 MET F CA 1
ATOM 15593 C C . MET F 1 174 ? -61.863 175.688 -53.099 1.00 39.63 180 MET F C 1
ATOM 15594 O O . MET F 1 174 ? -61.992 176.469 -54.022 1.00 39.91 180 MET F O 1
ATOM 15599 N N . ALA F 1 175 ? -61.432 176.066 -51.897 1.00 34.57 181 ALA F N 1
ATOM 15600 C CA . ALA F 1 175 ? -60.955 177.391 -51.663 1.00 29.95 181 ALA F CA 1
ATOM 15601 C C . ALA F 1 175 ? -59.807 177.337 -50.614 1.00 28.93 181 ALA F C 1
ATOM 15602 O O . ALA F 1 175 ? -59.941 176.725 -49.555 1.00 27.50 181 ALA F O 1
ATOM 15604 N N . GLY F 1 176 ? -58.678 177.957 -50.926 1.00 27.84 182 GLY F N 1
ATOM 15605 C CA . GLY F 1 176 ? -57.568 177.989 -50.000 1.00 26.47 182 GLY F CA 1
ATOM 15606 C C . GLY F 1 176 ? -56.285 178.306 -50.711 1.00 27.70 182 GLY F C 1
ATOM 15607 O O . GLY F 1 176 ? -56.270 178.467 -51.945 1.00 28.82 182 GLY F O 1
ATOM 15608 N N . THR F 1 177 ? -55.192 178.377 -49.953 1.00 26.66 183 THR F N 1
ATOM 15609 C CA . THR F 1 177 ? -53.871 178.490 -50.543 1.00 26.95 183 THR F CA 1
ATOM 15610 C C . THR F 1 177 ? -53.260 177.093 -50.626 1.00 27.62 183 THR F C 1
ATOM 15611 O O . THR F 1 177 ? -53.027 176.432 -49.605 1.00 27.62 183 THR F O 1
ATOM 15615 N N . LYS F 1 178 ? -52.982 176.657 -51.845 1.00 29.28 184 LYS F N 1
ATOM 15616 C CA . LYS F 1 178 ? -52.826 175.188 -52.168 1.00 29.04 184 LYS F CA 1
ATOM 15617 C C . LYS F 1 178 ? -51.730 174.437 -51.354 1.00 29.08 184 LYS F C 1
ATOM 15618 O O . LYS F 1 178 ? -51.956 173.306 -50.898 1.00 29.08 184 LYS F O 1
ATOM 15624 N N . PRO F 1 179 ? -50.564 175.067 -51.142 1.00 28.71 185 PRO F N 1
ATOM 15625 C CA . PRO F 1 179 ? -49.547 174.347 -50.362 1.00 29.71 185 PRO F CA 1
ATOM 15626 C C . PRO F 1 179 ? -49.941 174.171 -48.880 1.00 29.07 185 PRO F C 1
ATOM 15627 O O . PRO F 1 179 ? -49.287 173.426 -48.174 1.00 30.57 185 PRO F O 1
ATOM 15631 N N . TYR F 1 180 ? -51.033 174.823 -48.445 1.00 27.44 186 TYR F N 1
ATOM 15632 C CA . TYR F 1 180 ? -51.497 174.726 -47.078 1.00 26.48 186 TYR F CA 1
ATOM 15633 C C . TYR F 1 180 ? -52.762 173.925 -46.945 1.00 27.34 186 TYR F C 1
ATOM 15634 O O . TYR F 1 180 ? -53.264 173.727 -45.827 1.00 27.82 186 TYR F O 1
ATOM 15643 N N . MET F 1 181 ? -53.294 173.456 -48.066 1.00 28.38 187 MET F N 1
ATOM 15644 C CA . MET F 1 181 ? -54.618 172.833 -48.067 1.00 28.60 187 MET F CA 1
ATOM 15645 C C . MET F 1 181 ? -54.480 171.328 -47.744 1.00 28.69 187 MET F C 1
ATOM 15646 O O . MET F 1 181 ? -53.504 170.701 -48.090 1.00 29.45 187 MET F O 1
ATOM 15651 N N . ALA F 1 182 ? -55.465 170.792 -47.043 1.00 28.66 188 ALA F N 1
ATOM 15652 C CA . ALA F 1 182 ? -55.421 169.431 -46.549 1.00 29.63 188 ALA F CA 1
ATOM 15653 C C . ALA F 1 182 ? -55.784 168.469 -47.658 1.00 31.99 188 ALA F C 1
ATOM 15654 O O . ALA F 1 182 ? -56.579 168.805 -48.549 1.00 32.16 188 ALA F O 1
ATOM 15656 N N . PRO F 1 183 ? -55.262 167.239 -47.581 1.00 33.98 189 PRO F N 1
ATOM 15657 C CA . PRO F 1 183 ? -55.538 166.229 -48.588 1.00 36.62 189 PRO F CA 1
ATOM 15658 C C . PRO F 1 183 ? -57.031 165.976 -48.837 1.00 38.01 189 PRO F C 1
ATOM 15659 O O . PRO F 1 183 ? -57.414 165.682 -49.958 1.00 39.46 189 PRO F O 1
ATOM 15663 N N . GLU F 1 184 ? -57.862 166.040 -47.804 1.00 37.33 190 GLU F N 1
ATOM 15664 C CA . GLU F 1 184 ? -59.281 165.707 -47.999 1.00 39.19 190 GLU F CA 1
ATOM 15665 C C . GLU F 1 184 ? -59.977 166.771 -48.854 1.00 39.68 190 GLU F C 1
ATOM 15666 O O . GLU F 1 184 ? -61.085 166.561 -49.324 1.00 39.71 190 GLU F O 1
ATOM 15672 N N . MET F 1 185 ? -59.319 167.921 -49.031 1.00 38.95 191 MET F N 1
ATOM 15673 C CA . MET F 1 185 ? -59.869 169.002 -49.851 1.00 39.64 191 MET F CA 1
ATOM 15674 C C . MET F 1 185 ? -59.787 168.687 -51.321 1.00 41.58 191 MET F C 1
ATOM 15675 O O . MET F 1 185 ? -60.534 169.232 -52.082 1.00 40.58 191 MET F O 1
ATOM 15680 N N . PHE F 1 186 ? -58.882 167.770 -51.702 1.00 45.29 192 PHE F N 1
ATOM 15681 C CA . PHE F 1 186 ? -58.648 167.436 -53.116 1.00 47.35 192 PHE F CA 1
ATOM 15682 C C . PHE F 1 186 ? -59.307 166.153 -53.555 1.00 55.17 192 PHE F C 1
ATOM 15683 O O . PHE F 1 186 ? -59.389 165.894 -54.744 1.00 59.89 192 PHE F O 1
ATOM 15691 N N . SER F 1 187 ? -59.736 165.308 -52.629 1.00 64.48 193 SER F N 1
ATOM 15692 C CA A SER F 1 187 ? -60.338 164.028 -53.007 0.50 70.48 193 SER F CA 1
ATOM 15693 C CA B SER F 1 187 ? -60.311 164.034 -53.037 0.50 71.06 193 SER F CA 1
ATOM 15694 C C . SER F 1 187 ? -61.572 164.287 -53.872 1.00 76.40 193 SER F C 1
ATOM 15695 O O . SER F 1 187 ? -62.430 165.111 -53.517 1.00 73.76 193 SER F O 1
ATOM 15700 N N . SER F 1 188 ? -61.636 163.609 -55.018 1.00 87.14 194 SER F N 1
ATOM 15701 C CA . SER F 1 188 ? -62.741 163.739 -55.957 1.00 90.42 194 SER F CA 1
ATOM 15702 C C . SER F 1 188 ? -63.739 162.572 -55.801 1.00 99.18 194 SER F C 1
ATOM 15703 O O . SER F 1 188 ? -64.590 162.357 -56.674 1.00 104.70 194 SER F O 1
ATOM 15706 N N . ARG F 1 189 ? -63.627 161.819 -54.696 1.00 100.75 195 ARG F N 1
ATOM 15707 C CA . ARG F 1 189 ? -64.646 160.816 -54.341 1.00 100.72 195 ARG F CA 1
ATOM 15708 C C . ARG F 1 189 ? -65.990 161.518 -54.127 1.00 102.49 195 ARG F C 1
ATOM 15709 O O . ARG F 1 189 ? -66.079 162.482 -53.356 1.00 106.76 195 ARG F O 1
ATOM 15717 N N . LYS F 1 190 ? -67.022 161.047 -54.830 1.00 104.32 196 LYS F N 1
ATOM 15718 C CA . LYS F 1 190 ? -68.340 161.707 -54.831 1.00 102.87 196 LYS F CA 1
ATOM 15719 C C . LYS F 1 190 ? -68.929 161.797 -53.419 1.00 100.06 196 LYS F C 1
ATOM 15720 O O . LYS F 1 190 ? -69.570 162.790 -53.074 1.00 97.00 196 LYS F O 1
ATOM 15722 N N . GLY F 1 191 ? -68.735 160.737 -52.626 1.00 101.09 197 GLY F N 1
ATOM 15723 C CA . GLY F 1 191 ? -69.045 160.759 -51.187 1.00 99.30 197 GLY F CA 1
ATOM 15724 C C . GLY F 1 191 ? -67.881 161.313 -50.361 1.00 97.70 197 GLY F C 1
ATOM 15725 O O . GLY F 1 191 ? -66.971 160.564 -49.949 1.00 97.03 197 GLY F O 1
ATOM 15726 N N . ALA F 1 192 ? -67.910 162.626 -50.114 1.00 88.11 198 ALA F N 1
ATOM 15727 C CA . ALA F 1 192 ? -66.766 163.317 -49.540 1.00 84.15 198 ALA F CA 1
ATOM 15728 C C . ALA F 1 192 ? -67.142 164.702 -48.998 1.00 77.46 198 ALA F C 1
ATOM 15729 O O . ALA F 1 192 ? -68.318 165.045 -48.884 1.00 79.10 198 ALA F O 1
ATOM 15731 N N . GLY F 1 193 ? -66.120 165.476 -48.656 1.00 68.18 199 GLY F N 1
ATOM 15732 C CA . GLY F 1 193 ? -66.281 166.841 -48.153 1.00 61.10 199 GLY F CA 1
ATOM 15733 C C . GLY F 1 193 ? -65.145 167.143 -47.197 1.00 53.19 199 GLY F C 1
ATOM 15734 O O . GLY F 1 193 ? -64.266 166.321 -47.010 1.00 52.32 199 GLY F O 1
ATOM 15735 N N . TYR F 1 194 ? -65.149 168.325 -46.600 1.00 46.23 200 TYR F N 1
ATOM 15736 C CA . TYR F 1 194 ? -64.204 168.615 -45.548 1.00 42.52 200 TYR F CA 1
ATOM 15737 C C . TYR F 1 194 ? -64.829 169.472 -44.458 1.00 43.02 200 TYR F C 1
ATOM 15738 O O . TYR F 1 194 ? -65.965 169.930 -44.596 1.00 43.28 200 TYR F O 1
ATOM 15747 N N . SER F 1 195 ? -64.065 169.696 -43.374 1.00 42.23 201 SER F N 1
ATOM 15748 C CA . SER F 1 195 ? -64.576 170.367 -42.196 1.00 39.08 201 SER F CA 1
ATOM 15749 C C . SER F 1 195 ? -63.481 171.145 -41.483 1.00 35.63 201 SER F C 1
ATOM 15750 O O . SER F 1 195 ? -62.404 171.403 -42.044 1.00 34.47 201 SER F O 1
ATOM 15753 N N . PHE F 1 196 ? -63.740 171.487 -40.221 1.00 32.62 202 PHE F N 1
ATOM 15754 C CA . PHE F 1 196 ? -62.825 172.305 -39.431 1.00 28.82 202 PHE F CA 1
ATOM 15755 C C . PHE F 1 196 ? -61.408 171.770 -39.425 1.00 28.03 202 PHE F C 1
ATOM 15756 O O . PHE F 1 196 ? -60.445 172.548 -39.362 1.00 26.64 202 PHE F O 1
ATOM 15764 N N . ALA F 1 197 ? -61.265 170.453 -39.509 1.00 27.44 203 ALA F N 1
ATOM 15765 C CA . ALA F 1 197 ? -59.954 169.842 -39.426 1.00 27.04 203 ALA F CA 1
ATOM 15766 C C . ALA F 1 197 ? -58.934 170.409 -40.404 1.00 25.89 203 ALA F C 1
ATOM 15767 O O . ALA F 1 197 ? -57.754 170.280 -40.179 1.00 25.38 203 ALA F O 1
ATOM 15769 N N . VAL F 1 198 ? -59.389 170.990 -41.520 1.00 26.42 204 VAL F N 1
ATOM 15770 C CA . VAL F 1 198 ? -58.459 171.547 -42.523 1.00 25.53 204 VAL F CA 1
ATOM 15771 C C . VAL F 1 198 ? -57.634 172.696 -41.956 1.00 25.17 204 VAL F C 1
ATOM 15772 O O . VAL F 1 198 ? -56.448 172.837 -42.295 1.00 24.77 204 VAL F O 1
ATOM 15776 N N . ASP F 1 199 ? -58.233 173.490 -41.050 1.00 24.19 205 ASP F N 1
ATOM 15777 C CA . ASP F 1 199 ? -57.479 174.567 -40.383 1.00 23.80 205 ASP F CA 1
ATOM 15778 C C . ASP F 1 199 ? -56.336 174.029 -39.518 1.00 23.93 205 ASP F C 1
ATOM 15779 O O . ASP F 1 199 ? -55.388 174.749 -39.225 1.00 21.96 205 ASP F O 1
ATOM 15784 N N . TRP F 1 200 ? -56.456 172.786 -39.067 1.00 25.64 206 TRP F N 1
ATOM 15785 C CA . TRP F 1 200 ? -55.446 172.189 -38.151 1.00 26.39 206 TRP F CA 1
ATOM 15786 C C . TRP F 1 200 ? -54.314 171.612 -38.934 1.00 27.47 206 TRP F C 1
ATOM 15787 O O . TRP F 1 200 ? -53.142 171.789 -38.556 1.00 25.50 206 TRP F O 1
ATOM 15798 N N . TRP F 1 201 ? -54.635 171.037 -40.116 1.00 27.67 207 TRP F N 1
ATOM 15799 C CA . TRP F 1 201 ? -53.594 170.739 -41.135 1.00 28.10 207 TRP F CA 1
ATOM 15800 C C . TRP F 1 201 ? -52.770 171.954 -41.524 1.00 27.98 207 TRP F C 1
ATOM 15801 O O . TRP F 1 201 ? -51.534 171.917 -41.503 1.00 28.79 207 TRP F O 1
ATOM 15812 N N . SER F 1 202 ? -53.427 173.043 -41.909 1.00 27.34 208 SER F N 1
ATOM 15813 C CA . SER F 1 202 ? -52.684 174.241 -42.354 1.00 27.64 208 SER F CA 1
ATOM 15814 C C . SER F 1 202 ? -51.821 174.839 -41.238 1.00 27.62 208 SER F C 1
ATOM 15815 O O . SER F 1 202 ? -50.725 175.397 -41.506 1.00 27.07 208 SER F O 1
ATOM 15818 N N . LEU F 1 203 ? -52.312 174.731 -39.992 1.00 26.67 209 LEU F N 1
ATOM 15819 C CA . LEU F 1 203 ? -51.532 175.110 -38.806 1.00 25.41 209 LEU F CA 1
ATOM 15820 C C . LEU F 1 203 ? -50.248 174.269 -38.697 1.00 26.13 209 LEU F C 1
ATOM 15821 O O . LEU F 1 203 ? -49.144 174.811 -38.469 1.00 26.45 209 LEU F O 1
ATOM 15826 N N . GLY F 1 204 ? -50.397 172.951 -38.844 1.00 25.87 210 GLY F N 1
ATOM 15827 C CA . GLY F 1 204 ? -49.265 172.072 -39.001 1.00 26.08 210 GLY F CA 1
ATOM 15828 C C . GLY F 1 204 ? -48.251 172.542 -40.027 1.00 26.41 210 GLY F C 1
ATOM 15829 O O . GLY F 1 204 ? -47.048 172.619 -39.730 1.00 27.51 210 GLY F O 1
ATOM 15830 N N . VAL F 1 205 ? -48.722 172.810 -41.258 1.00 25.85 211 VAL F N 1
ATOM 15831 C CA . VAL F 1 205 ? -47.844 173.155 -42.352 1.00 25.54 211 VAL F CA 1
ATOM 15832 C C . VAL F 1 205 ? -47.103 174.439 -41.974 1.00 25.24 211 VAL F C 1
ATOM 15833 O O . VAL F 1 205 ? -45.888 174.563 -42.161 1.00 25.08 211 VAL F O 1
ATOM 15837 N N . THR F 1 206 ? -47.845 175.371 -41.390 1.00 24.88 212 THR F N 1
ATOM 15838 C CA . THR F 1 206 ? -47.294 176.636 -40.928 1.00 24.99 212 THR F CA 1
ATOM 15839 C C . THR F 1 206 ? -46.244 176.462 -39.839 1.00 26.05 212 THR F C 1
ATOM 15840 O O . THR F 1 206 ? -45.154 177.070 -39.890 1.00 26.21 212 THR F O 1
ATOM 15844 N N . ALA F 1 207 ? -46.559 175.629 -38.867 1.00 26.35 213 ALA F N 1
ATOM 15845 C CA . ALA F 1 207 ? -45.631 175.364 -37.769 1.00 28.27 213 ALA F CA 1
ATOM 15846 C C . ALA F 1 207 ? -44.331 174.687 -38.288 1.00 30.47 213 ALA F C 1
ATOM 15847 O O . ALA F 1 207 ? -43.223 175.119 -37.952 1.00 31.64 213 ALA F O 1
ATOM 15849 N N . TYR F 1 208 ? -44.489 173.684 -39.159 1.00 31.02 214 TYR F N 1
ATOM 15850 C CA . TYR F 1 208 ? -43.354 173.054 -39.849 1.00 32.34 214 TYR F CA 1
ATOM 15851 C C . TYR F 1 208 ? -42.507 174.118 -40.546 1.00 31.99 214 TYR F C 1
ATOM 15852 O O . TYR F 1 208 ? -41.262 174.126 -40.458 1.00 33.26 214 TYR F O 1
ATOM 15861 N N . GLU F 1 209 ? -43.180 175.009 -41.228 1.00 30.20 215 GLU F N 1
ATOM 15862 C CA . GLU F 1 209 ? -42.512 175.975 -42.107 1.00 30.87 215 GLU F CA 1
ATOM 15863 C C . GLU F 1 209 ? -41.760 177.012 -41.255 1.00 31.19 215 GLU F C 1
ATOM 15864 O O . GLU F 1 209 ? -40.716 177.502 -41.639 1.00 33.42 215 GLU F O 1
ATOM 15870 N N . LEU F 1 210 ? -42.302 177.329 -40.092 1.00 31.17 216 LEU F N 1
ATOM 15871 C CA . LEU F 1 210 ? -41.653 178.263 -39.184 1.00 31.87 216 LEU F CA 1
ATOM 15872 C C . LEU F 1 210 ? -40.361 177.636 -38.607 1.00 34.73 216 LEU F C 1
ATOM 15873 O O . LEU F 1 210 ? -39.330 178.309 -38.497 1.00 35.58 216 LEU F O 1
ATOM 15878 N N . LEU F 1 211 ? -40.419 176.345 -38.283 1.00 35.77 217 LEU F N 1
ATOM 15879 C CA . LEU F 1 211 ? -39.244 175.624 -37.766 1.00 38.93 217 LEU F CA 1
ATOM 15880 C C . LEU F 1 211 ? -38.210 175.389 -38.827 1.00 42.49 217 LEU F C 1
ATOM 15881 O O . LEU F 1 211 ? -37.057 175.739 -38.628 1.00 47.36 217 LEU F O 1
ATOM 15886 N N . ARG F 1 212 ? -38.604 174.782 -39.953 1.00 44.40 218 ARG F N 1
ATOM 15887 C CA . ARG F 1 212 ? -37.618 174.381 -40.985 1.00 47.17 218 ARG F CA 1
ATOM 15888 C C . ARG F 1 212 ? -37.186 175.513 -41.934 1.00 46.66 218 ARG F C 1
ATOM 15889 O O . ARG F 1 212 ? -36.117 175.466 -42.507 1.00 46.89 218 ARG F O 1
ATOM 15897 N N . GLY F 1 213 ? -38.039 176.503 -42.117 1.00 45.97 219 GLY F N 1
ATOM 15898 C CA . GLY F 1 213 ? -37.772 177.552 -43.100 1.00 45.82 219 GLY F CA 1
ATOM 15899 C C . GLY F 1 213 ? -38.292 177.190 -44.482 1.00 44.90 219 GLY F C 1
ATOM 15900 O O . GLY F 1 213 ? -38.000 177.866 -45.453 1.00 42.52 219 GLY F O 1
ATOM 15901 N N . ARG F 1 214 ? -39.052 176.104 -44.562 1.00 44.39 220 ARG F N 1
ATOM 15902 C CA . ARG F 1 214 ? -39.773 175.765 -45.777 1.00 44.31 220 ARG F CA 1
ATOM 15903 C C . ARG F 1 214 ? -40.892 174.779 -45.477 1.00 39.83 220 ARG F C 1
ATOM 15904 O O . ARG F 1 214 ? -40.932 174.173 -44.405 1.00 39.37 220 ARG F O 1
ATOM 15912 N N . ARG F 1 215 ? -41.774 174.600 -46.442 1.00 35.99 221 ARG F N 1
ATOM 15913 C CA A ARG F 1 215 ? -42.970 173.822 -46.265 0.50 35.21 221 ARG F CA 1
ATOM 15914 C CA B ARG F 1 215 ? -42.949 173.810 -46.221 0.50 34.36 221 ARG F CA 1
ATOM 15915 C C . ARG F 1 215 ? -42.635 172.355 -46.423 1.00 35.85 221 ARG F C 1
ATOM 15916 O O . ARG F 1 215 ? -41.614 172.012 -46.997 1.00 38.18 221 ARG F O 1
ATOM 15931 N N . PRO F 1 216 ? -43.479 171.481 -45.884 1.00 36.20 222 PRO F N 1
ATOM 15932 C CA . PRO F 1 216 ? -43.205 170.054 -45.853 1.00 37.27 222 PRO F CA 1
ATOM 15933 C C . PRO F 1 216 ? -43.595 169.319 -47.104 1.00 38.75 222 PRO F C 1
ATOM 15934 O O . PRO F 1 216 ? -43.242 168.163 -47.246 1.00 41.57 222 PRO F O 1
ATOM 15938 N N . TYR F 1 217 ? -44.406 169.946 -47.962 1.00 38.78 223 TYR F N 1
ATOM 15939 C CA . TYR F 1 217 ? -44.660 169.422 -49.335 1.00 39.70 223 TYR F CA 1
ATOM 15940 C C . TYR F 1 217 ? -44.302 170.439 -50.391 1.00 39.60 223 TYR F C 1
ATOM 15941 O O . TYR F 1 217 ? -44.495 171.632 -50.193 1.00 39.19 223 TYR F O 1
ATOM 15950 N N . HIS F 1 218 ? -43.803 169.970 -51.532 1.00 42.72 224 HIS F N 1
ATOM 15951 C CA A HIS F 1 218 ? -43.582 170.866 -52.655 0.50 42.74 224 HIS F CA 1
ATOM 15952 C CA B HIS F 1 218 ? -43.542 170.836 -52.681 0.50 44.20 224 HIS F CA 1
ATOM 15953 C C . HIS F 1 218 ? -44.805 170.943 -53.480 1.00 42.84 224 HIS F C 1
ATOM 15954 O O . HIS F 1 218 ? -45.131 170.014 -54.240 1.00 44.67 224 HIS F O 1
ATOM 15967 N N . ILE F 1 219 ? -45.524 172.054 -53.313 1.00 39.71 225 ILE F N 1
ATOM 15968 C CA . ILE F 1 219 ? -46.817 172.275 -53.955 1.00 39.07 225 ILE F CA 1
ATOM 15969 C C . ILE F 1 219 ? -46.907 173.736 -54.302 1.00 38.35 225 ILE F C 1
ATOM 15970 O O . ILE F 1 219 ? -46.653 174.585 -53.454 1.00 35.54 225 ILE F O 1
ATOM 15975 N N . ARG F 1 220 ? -47.245 174.041 -55.552 1.00 40.07 226 ARG F N 1
ATOM 15976 C CA . ARG F 1 220 ? -47.411 175.435 -55.951 1.00 39.56 226 ARG F CA 1
ATOM 15977 C C . ARG F 1 220 ? -48.869 175.772 -56.275 1.00 36.03 226 ARG F C 1
ATOM 15978 O O . ARG F 1 220 ? -49.733 174.890 -56.371 1.00 35.14 226 ARG F O 1
ATOM 15986 N N . SER F 1 221 ? -49.094 177.068 -56.468 1.00 33.73 227 SER F N 1
ATOM 15987 C CA A SER F 1 221 ? -50.373 177.605 -56.909 0.50 32.03 227 SER F CA 1
ATOM 15988 C CA B SER F 1 221 ? -50.379 177.590 -56.888 0.50 32.13 227 SER F CA 1
ATOM 15989 C C . SER F 1 221 ? -50.770 176.970 -58.224 1.00 33.10 227 SER F C 1
ATOM 15990 O O . SER F 1 221 ? -51.945 176.803 -58.513 1.00 32.48 227 SER F O 1
ATOM 15995 N N . SER F 1 222 ? -49.769 176.600 -59.010 1.00 34.22 228 SER F N 1
ATOM 15996 C CA . SER F 1 222 ? -49.980 176.090 -60.366 1.00 35.84 228 SER F CA 1
ATOM 15997 C C . SER F 1 222 ? -50.232 174.588 -60.443 1.00 36.22 228 SER F C 1
ATOM 15998 O O . SER F 1 222 ? -50.646 174.110 -61.455 1.00 37.25 228 SER F O 1
ATOM 16001 N N . THR F 1 223 ? -49.927 173.850 -59.382 1.00 35.39 229 THR F N 1
ATOM 16002 C CA . THR F 1 223 ? -49.838 172.395 -59.470 1.00 36.89 229 THR F CA 1
ATOM 16003 C C . THR F 1 223 ? -51.207 171.806 -59.613 1.00 36.81 229 THR F C 1
ATOM 16004 O O . THR F 1 223 ? -52.126 172.200 -58.935 1.00 35.40 229 THR F O 1
ATOM 16008 N N . SER F 1 224 ? -51.318 170.818 -60.475 1.00 39.49 230 SER F N 1
ATOM 16009 C CA . SER F 1 224 ? -52.575 170.159 -60.744 1.00 40.53 230 SER F CA 1
ATOM 16010 C C . SER F 1 224 ? -53.033 169.412 -59.524 1.00 40.37 230 SER F C 1
ATOM 16011 O O . SER F 1 224 ? -52.209 168.979 -58.695 1.00 39.30 230 SER F O 1
ATOM 16014 N N . SER F 1 225 ? -54.345 169.240 -59.419 1.00 40.93 231 SER F N 1
ATOM 16015 C CA . SER F 1 225 ? -54.922 168.528 -58.311 1.00 41.98 231 SER F CA 1
ATOM 16016 C C . SER F 1 225 ? -54.462 167.073 -58.249 1.00 45.69 231 SER F C 1
ATOM 16017 O O . SER F 1 225 ? -54.250 166.541 -57.150 1.00 45.26 231 SER F O 1
ATOM 16020 N N . LYS F 1 226 ? -54.264 166.452 -59.410 1.00 50.04 232 LYS F N 1
ATOM 16021 C CA . LYS F 1 226 ? -53.795 165.074 -59.458 1.00 55.12 232 LYS F CA 1
ATOM 16022 C C . LYS F 1 226 ? -52.388 164.956 -58.928 1.00 53.61 232 LYS F C 1
ATOM 16023 O O . LYS F 1 226 ? -52.080 164.000 -58.221 1.00 54.02 232 LYS F O 1
ATOM 16029 N N . GLU F 1 227 ? -51.518 165.905 -59.279 1.00 52.09 233 GLU F N 1
ATOM 16030 C CA . GLU F 1 227 ? -50.171 165.903 -58.731 1.00 52.96 233 GLU F CA 1
ATOM 16031 C C . GLU F 1 227 ? -50.166 166.147 -57.220 1.00 49.30 233 GLU F C 1
ATOM 16032 O O . GLU F 1 227 ? -49.332 165.633 -56.519 1.00 51.46 233 GLU F O 1
ATOM 16038 N N . ILE F 1 228 ? -51.145 166.869 -56.724 1.00 45.58 234 ILE F N 1
ATOM 16039 C CA . ILE F 1 228 ? -51.235 167.132 -55.308 1.00 43.14 234 ILE F CA 1
ATOM 16040 C C . ILE F 1 228 ? -51.681 165.891 -54.547 1.00 44.10 234 ILE F C 1
ATOM 16041 O O . ILE F 1 228 ? -51.086 165.542 -53.537 1.00 44.07 234 ILE F O 1
ATOM 16046 N N . VAL F 1 229 ? -52.716 165.217 -55.030 1.00 44.29 235 VAL F N 1
ATOM 16047 C CA . VAL F 1 229 ? -53.160 163.987 -54.387 1.00 45.14 235 VAL F CA 1
ATOM 16048 C C . VAL F 1 229 ? -52.015 162.956 -54.355 1.00 47.53 235 VAL F C 1
ATOM 16049 O O . VAL F 1 229 ? -51.866 162.217 -53.397 1.00 47.76 235 VAL F O 1
ATOM 16053 N N . HIS F 1 230 ? -51.177 162.985 -55.384 1.00 49.87 236 HIS F N 1
ATOM 16054 C CA . HIS F 1 230 ? -50.070 162.027 -55.556 1.00 52.61 236 HIS F CA 1
ATOM 16055 C C . HIS F 1 230 ? -48.927 162.354 -54.643 1.00 50.89 236 HIS F C 1
ATOM 16056 O O . HIS F 1 230 ? -48.312 161.459 -54.086 1.00 51.98 236 HIS F O 1
ATOM 16063 N N . THR F 1 231 ? -48.626 163.646 -54.498 1.00 47.98 237 THR F N 1
ATOM 16064 C CA . THR F 1 231 ? -47.640 164.113 -53.508 1.00 46.95 237 THR F CA 1
ATOM 16065 C C . THR F 1 231 ? -48.043 163.697 -52.074 1.00 45.90 237 THR F C 1
ATOM 16066 O O . THR F 1 231 ? -47.229 163.194 -51.322 1.00 47.17 237 THR F O 1
ATOM 16070 N N . PHE F 1 232 ? -49.311 163.868 -51.731 1.00 45.75 238 PHE F N 1
ATOM 16071 C CA . PHE F 1 232 ? -49.800 163.501 -50.390 1.00 47.05 238 PHE F CA 1
ATOM 16072 C C . PHE F 1 232 ? -49.772 161.992 -50.170 1.00 50.93 238 PHE F C 1
ATOM 16073 O O . PHE F 1 232 ? -49.645 161.534 -49.042 1.00 51.23 238 PHE F O 1
ATOM 16081 N N . GLU F 1 233 ? -49.930 161.228 -51.244 1.00 55.14 239 GLU F N 1
ATOM 16082 C CA . GLU F 1 233 ? -50.045 159.791 -51.129 1.00 59.56 239 GLU F CA 1
ATOM 16083 C C . GLU F 1 233 ? -48.699 159.092 -51.204 1.00 61.05 239 GLU F C 1
ATOM 16084 O O . GLU F 1 233 ? -48.590 157.966 -50.776 1.00 62.32 239 GLU F O 1
ATOM 16090 N N . THR F 1 234 ? -47.672 159.783 -51.706 1.00 61.41 240 THR F N 1
ATOM 16091 C CA . THR F 1 234 ? -46.371 159.148 -51.939 1.00 64.77 240 THR F CA 1
ATOM 16092 C C . THR F 1 234 ? -45.147 159.952 -51.441 1.00 65.85 240 THR F C 1
ATOM 16093 O O . THR F 1 234 ? -44.003 159.531 -51.642 1.00 67.43 240 THR F O 1
ATOM 16097 N N . THR F 1 235 ? -45.371 161.085 -50.788 1.00 64.29 241 THR F N 1
ATOM 16098 C CA . THR F 1 235 ? -44.264 161.815 -50.170 1.00 63.84 241 THR F CA 1
ATOM 16099 C C . THR F 1 235 ? -44.315 161.668 -48.659 1.00 59.87 241 THR F C 1
ATOM 16100 O O . THR F 1 235 ? -45.306 162.048 -48.025 1.00 56.51 241 THR F O 1
ATOM 16104 N N . VAL F 1 236 ? -43.243 161.110 -48.091 1.00 57.47 242 VAL F N 1
ATOM 16105 C CA . VAL F 1 236 ? -43.048 161.080 -46.629 1.00 54.22 242 VAL F CA 1
ATOM 16106 C C . VAL F 1 236 ? -42.366 162.372 -46.166 1.00 50.75 242 VAL F C 1
ATOM 16107 O O . VAL F 1 236 ? -41.353 162.798 -46.727 1.00 50.90 242 VAL F O 1
ATOM 16111 N N . VAL F 1 237 ? -42.911 162.982 -45.131 1.00 47.63 243 VAL F N 1
ATOM 16112 C CA . VAL F 1 237 ? -42.394 164.253 -44.664 1.00 46.62 243 VAL F CA 1
ATOM 16113 C C . VAL F 1 237 ? -41.077 164.024 -43.943 1.00 47.49 243 VAL F C 1
ATOM 16114 O O . VAL F 1 237 ? -40.951 163.098 -43.164 1.00 47.08 243 VAL F O 1
ATOM 16118 N N . THR F 1 238 ? -40.096 164.866 -44.249 1.00 49.48 244 THR F N 1
ATOM 16119 C CA . THR F 1 238 ? -38.811 164.849 -43.592 1.00 51.73 244 THR F CA 1
ATOM 16120 C C . THR F 1 238 ? -38.908 165.616 -42.280 1.00 52.31 244 THR F C 1
ATOM 16121 O O . THR F 1 238 ? -39.362 166.738 -42.258 1.00 52.35 244 THR F O 1
ATOM 16125 N N . TYR F 1 239 ? -38.455 164.998 -41.198 1.00 55.10 245 TYR F N 1
ATOM 16126 C CA . TYR F 1 239 ? -38.362 165.655 -39.902 1.00 54.71 245 TYR F CA 1
ATOM 16127 C C . TYR F 1 239 ? -36.889 165.700 -39.412 1.00 57.51 245 TYR F C 1
ATOM 16128 O O . TYR F 1 239 ? -36.386 164.717 -38.864 1.00 59.24 245 TYR F O 1
ATOM 16137 N N . PRO F 1 240 ? -36.205 166.846 -39.606 1.00 57.20 246 PRO F N 1
ATOM 16138 C CA . PRO F 1 240 ? -34.798 166.938 -39.185 1.00 59.20 246 PRO F CA 1
ATOM 16139 C C . PRO F 1 240 ? -34.562 166.305 -37.816 1.00 60.34 246 PRO F C 1
ATOM 16140 O O . PRO F 1 240 ? -35.338 166.525 -36.886 1.00 59.44 246 PRO F O 1
ATOM 16144 N N . SER F 1 241 ? -33.525 165.487 -37.712 1.00 62.60 247 SER F N 1
ATOM 16145 C CA . SER F 1 241 ? -33.261 164.748 -36.479 1.00 63.34 247 SER F CA 1
ATOM 16146 C C . SER F 1 241 ? -32.933 165.682 -35.307 1.00 59.52 247 SER F C 1
ATOM 16147 O O . SER F 1 241 ? -33.170 165.337 -34.161 1.00 57.91 247 SER F O 1
ATOM 16150 N N . ALA F 1 242 ? -32.423 166.876 -35.616 1.00 57.51 248 ALA F N 1
ATOM 16151 C CA . ALA F 1 242 ? -32.104 167.896 -34.578 1.00 55.90 248 ALA F CA 1
ATOM 16152 C C . ALA F 1 242 ? -33.330 168.338 -33.745 1.00 52.61 248 ALA F C 1
ATOM 16153 O O . ALA F 1 242 ? -33.183 168.784 -32.618 1.00 52.72 248 ALA F O 1
ATOM 16155 N N . TRP F 1 243 ? -34.517 168.241 -34.325 1.00 49.68 249 TRP F N 1
ATOM 16156 C CA . TRP F 1 243 ? -35.753 168.621 -33.631 1.00 48.34 249 TRP F CA 1
ATOM 16157 C C . TRP F 1 243 ? -36.016 167.655 -32.558 1.00 50.17 249 TRP F C 1
ATOM 16158 O O . TRP F 1 243 ? -35.565 166.518 -32.630 1.00 51.48 249 TRP F O 1
ATOM 16169 N N . SER F 1 244 ? -36.804 168.069 -31.572 1.00 50.02 250 SER F N 1
ATOM 16170 C CA . SER F 1 244 ? -37.186 167.175 -30.490 1.00 51.08 250 SER F CA 1
ATOM 16171 C C . SER F 1 244 ? -38.227 166.178 -30.968 1.00 49.84 250 SER F C 1
ATOM 16172 O O . SER F 1 244 ? -39.095 166.518 -31.757 1.00 50.43 250 SER F O 1
ATOM 16175 N N . GLN F 1 245 ? -38.193 164.979 -30.416 1.00 51.06 251 GLN F N 1
ATOM 16176 C CA . GLN F 1 245 ? -39.185 163.952 -30.755 1.00 52.06 251 GLN F CA 1
ATOM 16177 C C . GLN F 1 245 ? -40.604 164.312 -30.323 1.00 48.54 251 GLN F C 1
ATOM 16178 O O . GLN F 1 245 ? -41.553 163.757 -30.817 1.00 45.64 251 GLN F O 1
ATOM 16184 N N . GLU F 1 246 ? -40.733 165.232 -29.381 1.00 50.28 252 GLU F N 1
ATOM 16185 C CA . GLU F 1 246 ? -42.042 165.650 -28.923 1.00 48.77 252 GLU F CA 1
ATOM 16186 C C . GLU F 1 246 ? -42.700 166.580 -29.936 1.00 44.52 252 GLU F C 1
ATOM 16187 O O . GLU F 1 246 ? -43.855 166.375 -30.308 1.00 46.15 252 GLU F O 1
ATOM 16193 N N . MET F 1 247 ? -41.960 167.580 -30.399 1.00 41.52 253 MET F N 1
ATOM 16194 C CA . MET F 1 247 ? -42.449 168.472 -31.449 1.00 38.38 253 MET F CA 1
ATOM 16195 C C . MET F 1 247 ? -42.744 167.658 -32.728 1.00 38.36 253 MET F C 1
ATOM 16196 O O . MET F 1 247 ? -43.785 167.827 -33.351 1.00 36.85 253 MET F O 1
ATOM 16201 N N . VAL F 1 248 ? -41.837 166.760 -33.092 1.00 39.25 254 VAL F N 1
ATOM 16202 C CA . VAL F 1 248 ? -42.051 165.936 -34.238 1.00 39.85 254 VAL F CA 1
ATOM 16203 C C . VAL F 1 248 ? -43.398 165.237 -34.133 1.00 41.15 254 VAL F C 1
ATOM 16204 O O . VAL F 1 248 ? -44.186 165.259 -35.066 1.00 40.46 254 VAL F O 1
ATOM 16208 N N . SER F 1 249 ? -43.703 164.670 -32.987 1.00 42.99 255 SER F N 1
ATOM 16209 C CA . SER F 1 249 ? -44.926 163.865 -32.892 1.00 44.76 255 SER F CA 1
ATOM 16210 C C . SER F 1 249 ? -46.178 164.747 -32.813 1.00 43.02 255 SER F C 1
ATOM 16211 O O . SER F 1 249 ? -47.275 164.296 -33.145 1.00 44.23 255 SER F O 1
ATOM 16214 N N . LEU F 1 250 ? -46.012 165.996 -32.381 1.00 39.68 256 LEU F N 1
ATOM 16215 C CA . LEU F 1 250 ? -47.111 166.970 -32.414 1.00 37.19 256 LEU F CA 1
ATOM 16216 C C . LEU F 1 250 ? -47.385 167.390 -33.886 1.00 36.06 256 LEU F C 1
ATOM 16217 O O . LEU F 1 250 ? -48.536 167.296 -34.379 1.00 36.07 256 LEU F O 1
ATOM 16222 N N . LEU F 1 251 ? -46.337 167.851 -34.569 1.00 34.46 257 LEU F N 1
ATOM 16223 C CA . LEU F 1 251 ? -46.423 168.205 -35.984 1.00 33.64 257 LEU F CA 1
ATOM 16224 C C . LEU F 1 251 ? -47.034 167.083 -36.804 1.00 35.71 257 LEU F C 1
ATOM 16225 O O . LEU F 1 251 ? -47.817 167.336 -37.699 1.00 35.91 257 LEU F O 1
ATOM 16230 N N . LYS F 1 252 ? -46.651 165.834 -36.508 1.00 38.51 258 LYS F N 1
ATOM 16231 C CA . LYS F 1 252 ? -47.254 164.675 -37.169 1.00 39.98 258 LYS F CA 1
ATOM 16232 C C . LYS F 1 252 ? -48.757 164.510 -36.865 1.00 39.86 258 LYS F C 1
ATOM 16233 O O . LYS F 1 252 ? -49.513 164.132 -37.745 1.00 41.88 258 LYS F O 1
ATOM 16239 N N . LYS F 1 253 ? -49.198 164.808 -35.650 1.00 38.65 259 LYS F N 1
ATOM 16240 C CA . LYS F 1 253 ? -50.641 164.677 -35.342 1.00 38.57 259 LYS F CA 1
ATOM 16241 C C . LYS F 1 253 ? -51.474 165.795 -36.050 1.00 36.92 259 LYS F C 1
ATOM 16242 O O . LYS F 1 253 ? -52.683 165.646 -36.283 1.00 38.03 259 LYS F O 1
ATOM 16248 N N . LEU F 1 254 ? -50.828 166.902 -36.381 1.00 34.45 260 LEU F N 1
ATOM 16249 C CA . LEU F 1 254 ? -51.502 167.978 -37.087 1.00 33.46 260 LEU F CA 1
ATOM 16250 C C . LEU F 1 254 ? -51.508 167.685 -38.594 1.00 33.10 260 LEU F C 1
ATOM 16251 O O . LEU F 1 254 ? -52.488 167.967 -39.292 1.00 30.13 260 LEU F O 1
ATOM 16256 N N . LEU F 1 255 ? -50.430 167.062 -39.060 1.00 34.08 261 LEU F N 1
ATOM 16257 C CA . LEU F 1 255 ? -50.288 166.679 -40.452 1.00 34.68 261 LEU F CA 1
ATOM 16258 C C . LEU F 1 255 ? -50.716 165.244 -40.712 1.00 37.66 261 LEU F C 1
ATOM 16259 O O . LEU F 1 255 ? -50.174 164.590 -41.606 1.00 37.90 261 LEU F O 1
ATOM 16264 N N . GLU F 1 256 ? -51.687 164.743 -39.946 1.00 41.32 262 GLU F N 1
ATOM 16265 C CA . GLU F 1 256 ? -52.282 163.422 -40.258 1.00 45.19 262 GLU F CA 1
ATOM 16266 C C . GLU F 1 256 ? -53.092 163.592 -41.521 1.00 43.37 262 GLU F C 1
ATOM 16267 O O . GLU F 1 256 ? -54.018 164.422 -41.553 1.00 39.94 262 GLU F O 1
ATOM 16273 N N . PRO F 1 257 ? -52.727 162.845 -42.590 1.00 44.00 263 PRO F N 1
ATOM 16274 C CA . PRO F 1 257 ? -53.462 162.979 -43.863 1.00 43.54 263 PRO F CA 1
ATOM 16275 C C . PRO F 1 257 ? -54.948 162.663 -43.739 1.00 43.14 263 PRO F C 1
ATOM 16276 O O . PRO F 1 257 ? -55.761 163.292 -44.407 1.00 40.90 263 PRO F O 1
ATOM 16280 N N . ASN F 1 258 ? -55.290 161.735 -42.846 1.00 44.48 264 ASN F N 1
ATOM 16281 C CA . ASN F 1 258 ? -56.686 161.405 -42.573 1.00 45.50 264 ASN F CA 1
ATOM 16282 C C . ASN F 1 258 ? -57.273 162.309 -41.476 1.00 45.82 264 ASN F C 1
ATOM 16283 O O . ASN F 1 258 ? -56.876 162.208 -40.323 1.00 45.64 264 ASN F O 1
ATOM 16288 N N . PRO F 1 259 ? -58.259 163.166 -41.830 1.00 47.32 265 PRO F N 1
ATOM 16289 C CA . PRO F 1 259 ? -58.820 164.132 -40.869 1.00 45.54 265 PRO F CA 1
ATOM 16290 C C . PRO F 1 259 ? -59.408 163.488 -39.601 1.00 46.04 265 PRO F C 1
ATOM 16291 O O . PRO F 1 259 ? -59.435 164.120 -38.546 1.00 45.84 265 PRO F O 1
ATOM 16295 N N . ASP F 1 260 ? -59.886 162.258 -39.707 1.00 47.04 266 ASP F N 1
ATOM 16296 C CA . ASP F 1 260 ? -60.487 161.578 -38.549 1.00 49.67 266 ASP F CA 1
ATOM 16297 C C . ASP F 1 260 ? -59.466 161.218 -37.481 1.00 47.67 266 ASP F C 1
ATOM 16298 O O . ASP F 1 260 ? -59.822 161.000 -36.349 1.00 46.64 266 ASP F O 1
ATOM 16303 N N . GLN F 1 261 ? -58.198 161.173 -37.863 1.00 48.20 267 GLN F N 1
ATOM 16304 C CA . GLN F 1 261 ? -57.109 160.899 -36.939 1.00 50.90 267 GLN F CA 1
ATOM 16305 C C . GLN F 1 261 ? -56.327 162.165 -36.622 1.00 46.76 267 GLN F C 1
ATOM 16306 O O . GLN F 1 261 ? -55.318 162.119 -35.948 1.00 46.24 267 GLN F O 1
ATOM 16312 N N . ARG F 1 262 ? -56.773 163.286 -37.150 1.00 44.04 268 ARG F N 1
ATOM 16313 C CA . ARG F 1 262 ? -56.046 164.541 -36.984 1.00 41.43 268 ARG F CA 1
ATOM 16314 C C . ARG F 1 262 ? -56.505 165.281 -35.741 1.00 38.87 268 ARG F C 1
ATOM 16315 O O . ARG F 1 262 ? -57.711 165.331 -35.433 1.00 35.70 268 ARG F O 1
ATOM 16323 N N . PHE F 1 263 ? -55.542 165.884 -35.048 1.00 37.31 269 PHE F N 1
ATOM 16324 C CA . PHE F 1 263 ? -55.850 166.826 -33.983 1.00 36.12 269 PHE F CA 1
ATOM 16325 C C . PHE F 1 263 ? -56.730 167.917 -34.593 1.00 34.07 269 PHE F C 1
ATOM 16326 O O . PHE F 1 263 ? -56.405 168.465 -35.625 1.00 33.37 269 PHE F O 1
ATOM 16334 N N . SER F 1 264 ? -57.873 168.161 -33.991 1.00 34.25 270 SER F N 1
ATOM 16335 C CA . SER F 1 264 ? -58.848 169.014 -34.580 1.00 34.68 270 SER F CA 1
ATOM 16336 C C . SER F 1 264 ? -59.722 169.706 -33.530 1.00 34.80 270 SER F C 1
ATOM 16337 O O . SER F 1 264 ? -60.820 170.167 -33.832 1.00 34.46 270 SER F O 1
ATOM 16340 N N . GLN F 1 265 ? -59.179 169.865 -32.327 1.00 36.34 271 GLN F N 1
ATOM 16341 C CA . GLN F 1 265 ? -59.962 170.245 -31.161 1.00 36.97 271 GLN F CA 1
ATOM 16342 C C . GLN F 1 265 ? -58.964 170.623 -30.055 1.00 36.43 271 GLN F C 1
ATOM 16343 O O . GLN F 1 265 ? -57.876 170.068 -29.995 1.00 35.47 271 GLN F O 1
ATOM 16349 N N . LEU F 1 266 ? -59.354 171.533 -29.161 1.00 36.45 272 LEU F N 1
ATOM 16350 C CA . LEU F 1 266 ? -58.442 172.006 -28.123 1.00 34.69 272 LEU F CA 1
ATOM 16351 C C . LEU F 1 266 ? -58.044 170.854 -27.184 1.00 36.93 272 LEU F C 1
ATOM 16352 O O . LEU F 1 266 ? -56.852 170.674 -26.887 1.00 33.80 272 LEU F O 1
ATOM 16357 N N . SER F 1 267 ? -59.043 170.047 -26.779 1.00 38.63 273 SER F N 1
ATOM 16358 C CA . SER F 1 267 ? -58.814 168.914 -25.891 1.00 40.39 273 SER F CA 1
ATOM 16359 C C . SER F 1 267 ? -57.740 167.951 -26.419 1.00 41.90 273 SER F C 1
ATOM 16360 O O . SER F 1 267 ? -56.940 167.418 -25.620 1.00 43.39 273 SER F O 1
ATOM 16363 N N . ASP F 1 268 ? -57.690 167.732 -27.748 1.00 40.54 274 ASP F N 1
ATOM 16364 C CA . ASP F 1 268 ? -56.660 166.859 -28.317 1.00 41.25 274 ASP F CA 1
ATOM 16365 C C . ASP F 1 268 ? -55.267 167.390 -27.941 1.00 39.74 274 ASP F C 1
ATOM 16366 O O . ASP F 1 268 ? -54.370 166.622 -27.613 1.00 40.97 274 ASP F O 1
ATOM 16371 N N . VAL F 1 269 ? -55.096 168.703 -27.991 1.00 36.69 275 VAL F N 1
ATOM 16372 C CA . VAL F 1 269 ? -53.781 169.305 -27.750 1.00 36.10 275 VAL F CA 1
ATOM 16373 C C . VAL F 1 269 ? -53.501 169.349 -26.244 1.00 38.28 275 VAL F C 1
ATOM 16374 O O . VAL F 1 269 ? -52.406 169.016 -25.787 1.00 39.91 275 VAL F O 1
ATOM 16378 N N . GLN F 1 270 ? -54.522 169.684 -25.476 1.00 39.84 276 GLN F N 1
ATOM 16379 C CA . GLN F 1 270 ? -54.395 169.790 -24.007 1.00 40.72 276 GLN F CA 1
ATOM 16380 C C . GLN F 1 270 ? -53.928 168.474 -23.347 1.00 43.97 276 GLN F C 1
ATOM 16381 O O . GLN F 1 270 ? -53.224 168.495 -22.343 1.00 47.46 276 GLN F O 1
ATOM 16387 N N . ASN F 1 271 ? -54.385 167.341 -23.877 1.00 44.64 277 ASN F N 1
ATOM 16388 C CA . ASN F 1 271 ? -54.125 166.048 -23.247 1.00 45.99 277 ASN F CA 1
ATOM 16389 C C . ASN F 1 271 ? -52.834 165.400 -23.788 1.00 46.37 277 ASN F C 1
ATOM 16390 O O . ASN F 1 271 ? -52.433 164.318 -23.346 1.00 49.48 277 ASN F O 1
ATOM 16395 N N . PHE F 1 272 ? -52.189 166.080 -24.735 1.00 42.97 278 PHE F N 1
ATOM 16396 C CA . PHE F 1 272 ? -50.957 165.601 -25.353 1.00 41.80 278 PHE F CA 1
ATOM 16397 C C . PHE F 1 272 ? -49.728 165.849 -24.443 1.00 41.98 278 PHE F C 1
ATOM 16398 O O . PHE F 1 272 ? -49.500 166.985 -24.002 1.00 42.20 278 PHE F O 1
ATOM 16406 N N . PRO F 1 273 ? -48.916 164.791 -24.190 1.00 43.13 279 PRO F N 1
ATOM 16407 C CA . PRO F 1 273 ? -47.847 164.815 -23.168 1.00 44.30 279 PRO F CA 1
ATOM 16408 C C . PRO F 1 273 ? -46.853 165.996 -23.272 1.00 42.66 279 PRO F C 1
ATOM 16409 O O . PRO F 1 273 ? -46.486 166.581 -22.267 1.00 42.87 279 PRO F O 1
ATOM 16413 N N . TYR F 1 274 ? -46.430 166.319 -24.475 1.00 41.29 280 TYR F N 1
ATOM 16414 C CA . TYR F 1 274 ? -45.618 167.521 -24.718 1.00 41.13 280 TYR F CA 1
ATOM 16415 C C . TYR F 1 274 ? -46.260 168.793 -24.076 1.00 41.91 280 TYR F C 1
ATOM 16416 O O . TYR F 1 274 ? -45.554 169.755 -23.716 1.00 41.22 280 TYR F O 1
ATOM 16425 N N . MET F 1 275 ? -47.594 168.784 -23.942 1.00 40.82 281 MET F N 1
ATOM 16426 C CA . MET F 1 275 ? -48.319 169.946 -23.513 1.00 39.79 281 MET F CA 1
ATOM 16427 C C . MET F 1 275 ? -48.717 169.893 -22.041 1.00 40.77 281 MET F C 1
ATOM 16428 O O . MET F 1 275 ? -49.518 170.704 -21.576 1.00 39.30 281 MET F O 1
ATOM 16433 N N . ASN F 1 276 ? -48.162 168.946 -21.301 1.00 43.15 282 ASN F N 1
ATOM 16434 C CA . ASN F 1 276 ? -48.533 168.790 -19.895 1.00 44.98 282 ASN F CA 1
ATOM 16435 C C . ASN F 1 276 ? -47.965 169.873 -18.999 1.00 44.80 282 ASN F C 1
ATOM 16436 O O . ASN F 1 276 ? -48.350 169.969 -17.840 1.00 45.99 282 ASN F O 1
ATOM 16441 N N . ASP F 1 277 ? -47.043 170.680 -19.521 1.00 42.32 283 ASP F N 1
ATOM 16442 C CA . ASP F 1 277 ? -46.562 171.837 -18.775 1.00 41.88 283 ASP F CA 1
ATOM 16443 C C . ASP F 1 277 ? -47.321 173.155 -19.089 1.00 38.67 283 ASP F C 1
ATOM 16444 O O . ASP F 1 277 ? -46.982 174.207 -18.546 1.00 38.01 283 ASP F O 1
ATOM 16449 N N . ILE F 1 278 ? -48.320 173.102 -19.962 1.00 35.66 284 ILE F N 1
ATOM 16450 C CA . ILE F 1 278 ? -48.980 174.337 -20.418 1.00 33.49 284 ILE F CA 1
ATOM 16451 C C . ILE F 1 278 ? -50.100 174.732 -19.475 1.00 33.22 284 ILE F C 1
ATOM 16452 O O . ILE F 1 278 ? -50.972 173.929 -19.162 1.00 33.37 284 ILE F O 1
ATOM 16457 N N . ASN F 1 279 ? -50.043 175.969 -18.987 1.00 32.74 285 ASN F N 1
ATOM 16458 C CA . ASN F 1 279 ? -51.159 176.574 -18.266 1.00 32.08 285 ASN F CA 1
ATOM 16459 C C . ASN F 1 279 ? -52.040 177.334 -19.265 1.00 31.14 285 ASN F C 1
ATOM 16460 O O . ASN F 1 279 ? -51.659 178.392 -19.760 1.00 29.23 285 ASN F O 1
ATOM 16465 N N . TRP F 1 280 ? -53.232 176.787 -19.523 1.00 31.89 286 TRP F N 1
ATOM 16466 C CA . TRP F 1 280 ? -54.090 177.247 -20.616 1.00 30.45 286 TRP F CA 1
ATOM 16467 C C . TRP F 1 280 ? -54.790 178.500 -20.282 1.00 30.34 286 TRP F C 1
ATOM 16468 O O . TRP F 1 280 ? -55.163 179.265 -21.180 1.00 29.31 286 TRP F O 1
ATOM 16479 N N . ASP F 1 281 ? -55.002 178.724 -18.992 1.00 31.19 287 ASP F N 1
ATOM 16480 C CA . ASP F 1 281 ? -55.549 179.984 -18.531 1.00 30.89 287 ASP F CA 1
ATOM 16481 C C . ASP F 1 281 ? -54.522 181.141 -18.833 1.00 30.19 287 ASP F C 1
ATOM 16482 O O . ASP F 1 281 ? -54.899 182.241 -19.210 1.00 28.00 287 ASP F O 1
ATOM 16487 N N . ALA F 1 282 ? -53.230 180.844 -18.659 1.00 31.27 288 ALA F N 1
ATOM 16488 C CA . ALA F 1 282 ? -52.152 181.802 -18.914 1.00 30.42 288 ALA F CA 1
ATOM 16489 C C . ALA F 1 282 ? -51.969 182.012 -20.378 1.00 28.09 288 ALA F C 1
ATOM 16490 O O . ALA F 1 282 ? -51.717 183.140 -20.818 1.00 27.93 288 ALA F O 1
ATOM 16492 N N . VAL F 1 283 ? -52.141 180.952 -21.159 1.00 27.35 289 VAL F N 1
ATOM 16493 C CA . VAL F 1 283 ? -52.179 181.105 -22.633 1.00 25.89 289 VAL F CA 1
ATOM 16494 C C . VAL F 1 283 ? -53.258 182.125 -23.045 1.00 25.41 289 VAL F C 1
ATOM 16495 O O . VAL F 1 283 ? -52.955 183.134 -23.645 1.00 25.55 289 VAL F O 1
ATOM 16499 N N . PHE F 1 284 ? -54.503 181.881 -22.636 1.00 25.93 290 PHE F N 1
ATOM 16500 C CA . PHE F 1 284 ? -55.616 182.731 -23.013 1.00 25.22 290 PHE F CA 1
ATOM 16501 C C . PHE F 1 284 ? -55.366 184.171 -22.608 1.00 26.62 290 PHE F C 1
ATOM 16502 O O . PHE F 1 284 ? -55.760 185.116 -23.311 1.00 27.01 290 PHE F O 1
ATOM 16510 N N . GLN F 1 285 ? -54.764 184.346 -21.439 1.00 27.94 291 GLN F N 1
ATOM 16511 C CA . GLN F 1 285 ? -54.574 185.651 -20.866 1.00 27.92 291 GLN F CA 1
ATOM 16512 C C . GLN F 1 285 ? -53.281 186.329 -21.390 1.00 28.49 291 GLN F C 1
ATOM 16513 O O . GLN F 1 285 ? -52.859 187.347 -20.869 1.00 28.46 291 GLN F O 1
ATOM 16519 N N . LYS F 1 286 ? -52.648 185.732 -22.388 1.00 28.98 292 LYS F N 1
ATOM 16520 C CA . LYS F 1 286 ? -51.418 186.294 -22.969 1.00 29.78 292 LYS F CA 1
ATOM 16521 C C . LYS F 1 286 ? -50.262 186.382 -21.950 1.00 30.85 292 LYS F C 1
ATOM 16522 O O . LYS F 1 286 ? -49.430 187.276 -22.024 1.00 32.82 292 LYS F O 1
ATOM 16528 N N . ARG F 1 287 ? -50.215 185.431 -21.015 1.00 30.81 293 ARG F N 1
ATOM 16529 C CA . ARG F 1 287 ? -49.199 185.421 -19.981 1.00 32.08 293 ARG F CA 1
ATOM 16530 C C . ARG F 1 287 ? -48.047 184.484 -20.328 1.00 32.52 293 ARG F C 1
ATOM 16531 O O . ARG F 1 287 ? -47.002 184.543 -19.707 1.00 33.82 293 ARG F O 1
ATOM 16539 N N . LEU F 1 288 ? -48.234 183.620 -21.304 1.00 32.14 294 LEU F N 1
ATOM 16540 C CA . LEU F 1 288 ? -47.107 182.849 -21.830 1.00 33.90 294 LEU F CA 1
ATOM 16541 C C . LEU F 1 288 ? -46.469 183.589 -23.050 1.00 33.44 294 LEU F C 1
ATOM 16542 O O . LEU F 1 288 ? -47.046 183.632 -24.140 1.00 30.23 294 LEU F O 1
ATOM 16547 N N . ILE F 1 289 ? -45.307 184.194 -22.819 1.00 35.00 295 ILE F N 1
ATOM 16548 C CA . ILE F 1 289 ? -44.571 184.887 -23.866 1.00 35.01 295 ILE F CA 1
ATOM 16549 C C . ILE F 1 289 ? -43.846 183.847 -24.715 1.00 34.66 295 ILE F C 1
ATOM 16550 O O . ILE F 1 289 ? -43.069 183.061 -24.176 1.00 33.92 295 ILE F O 1
ATOM 16555 N N . PRO F 1 290 ? -44.138 183.808 -26.050 1.00 33.33 296 PRO F N 1
ATOM 16556 C CA . PRO F 1 290 ? -43.521 182.799 -26.926 1.00 33.35 296 PRO F CA 1
ATOM 16557 C C . PRO F 1 290 ? -41.996 182.961 -27.075 1.00 35.01 296 PRO F C 1
ATOM 16558 O O . PRO F 1 290 ? -41.268 181.986 -27.243 1.00 32.99 296 PRO F O 1
ATOM 16562 N N . GLY F 1 291 ? -41.528 184.191 -26.996 1.00 37.91 297 GLY F N 1
ATOM 16563 C CA . GLY F 1 291 ? -40.115 184.441 -26.950 1.00 42.35 297 GLY F CA 1
ATOM 16564 C C . GLY F 1 291 ? -39.510 184.781 -28.304 1.00 43.46 297 GLY F C 1
ATOM 16565 O O . GLY F 1 291 ? -38.324 184.587 -28.521 1.00 47.17 297 GLY F O 1
ATOM 16566 N N . PHE F 1 292 ? -40.326 185.257 -29.218 1.00 43.37 298 PHE F N 1
ATOM 16567 C CA . PHE F 1 292 ? -39.826 185.962 -30.382 1.00 46.96 298 PHE F CA 1
ATOM 16568 C C . PHE F 1 292 ? -40.196 187.443 -30.278 1.00 49.46 298 PHE F C 1
ATOM 16569 O O . PHE F 1 292 ? -41.379 187.774 -30.131 1.00 49.02 298 PHE F O 1
ATOM 16577 N N . ILE F 1 293 ? -39.207 188.328 -30.389 1.00 53.87 299 ILE F N 1
ATOM 16578 C CA . ILE F 1 293 ? -39.479 189.773 -30.365 1.00 61.75 299 ILE F CA 1
ATOM 16579 C C . ILE F 1 293 ? -39.214 190.456 -31.749 1.00 61.85 299 ILE F C 1
ATOM 16580 O O . ILE F 1 293 ? -38.106 190.347 -32.308 1.00 62.61 299 ILE F O 1
ATOM 16585 N N . PRO F 1 294 ? -40.249 191.149 -32.302 1.00 117.93 300 PRO F N 1
ATOM 16586 C CA . PRO F 1 294 ? -40.174 191.852 -33.599 1.00 113.04 300 PRO F CA 1
ATOM 16587 C C . PRO F 1 294 ? -39.871 193.383 -33.516 1.00 108.75 300 PRO F C 1
ATOM 16588 O O . PRO F 1 294 ? -40.208 194.138 -34.434 1.00 104.14 300 PRO F O 1
ATOM 16592 N N . ASN F 1 295 ? -39.236 193.816 -32.434 1.00 110.49 301 ASN F N 1
ATOM 16593 C CA . ASN F 1 295 ? -38.755 195.187 -32.319 1.00 107.64 301 ASN F CA 1
ATOM 16594 C C . ASN F 1 295 ? -37.221 195.206 -32.360 1.00 111.01 301 ASN F C 1
ATOM 16595 O O . ASN F 1 295 ? -36.561 194.514 -31.582 1.00 113.25 301 ASN F O 1
ATOM 16597 N N . LYS F 1 296 ? -36.661 195.983 -33.284 1.00 111.45 302 LYS F N 1
ATOM 16598 C CA . LYS F 1 296 ? -35.205 196.215 -33.325 1.00 112.80 302 LYS F CA 1
ATOM 16599 C C . LYS F 1 296 ? -34.844 197.492 -32.522 1.00 113.39 302 LYS F C 1
ATOM 16600 O O . LYS F 1 296 ? -34.383 198.491 -33.090 1.00 112.85 302 LYS F O 1
ATOM 16602 N N . GLY F 1 297 ? -35.074 197.447 -31.207 1.00 115.22 303 GLY F N 1
ATOM 16603 C CA . GLY F 1 297 ? -34.862 198.613 -30.331 1.00 114.62 303 GLY F CA 1
ATOM 16604 C C . GLY F 1 297 ? -34.757 198.237 -28.858 1.00 118.50 303 GLY F C 1
ATOM 16605 O O . GLY F 1 297 ? -35.707 197.705 -28.277 1.00 117.37 303 GLY F O 1
ATOM 16606 N N . ARG F 1 298 ? -33.597 198.526 -28.256 1.00 123.02 304 ARG F N 1
ATOM 16607 C CA . ARG F 1 298 ? -33.316 198.170 -26.849 1.00 127.59 304 ARG F CA 1
ATOM 16608 C C . ARG F 1 298 ? -34.075 199.101 -25.880 1.00 126.67 304 ARG F C 1
ATOM 16609 O O . ARG F 1 298 ? -34.484 200.207 -26.254 1.00 123.29 304 ARG F O 1
ATOM 16611 N N . LEU F 1 299 ? -34.248 198.644 -24.639 1.00 130.17 305 LEU F N 1
ATOM 16612 C CA . LEU F 1 299 ? -35.142 199.314 -23.668 1.00 128.72 305 LEU F CA 1
ATOM 16613 C C . LEU F 1 299 ? -36.591 198.808 -23.815 1.00 123.57 305 LEU F C 1
ATOM 16614 O O . LEU F 1 299 ? -37.493 199.250 -23.092 1.00 121.25 305 LEU F O 1
ATOM 16616 N N . ASN F 1 300 ? -36.791 197.849 -24.724 1.00 120.42 306 ASN F N 1
ATOM 16617 C CA . ASN F 1 300 ? -38.128 197.427 -25.137 1.00 114.78 306 ASN F CA 1
ATOM 16618 C C . ASN F 1 300 ? -38.709 196.369 -24.207 1.00 117.14 306 ASN F C 1
ATOM 16619 O O . ASN F 1 300 ? -38.950 195.233 -24.623 1.00 117.43 306 ASN F O 1
ATOM 16621 N N . CYS F 1 301 ? -38.938 196.745 -22.948 1.00 118.41 307 CYS F N 1
ATOM 16622 C CA . CYS F 1 301 ? -39.560 195.833 -21.975 1.00 122.83 307 CYS F CA 1
ATOM 16623 C C . CYS F 1 301 ? -41.048 195.713 -22.283 1.00 118.28 307 CYS F C 1
ATOM 16624 O O . CYS F 1 301 ? -41.618 194.616 -22.246 1.00 122.11 307 CYS F O 1
ATOM 16626 N N . ASP F 1 302 ? -41.678 196.858 -22.540 1.00 110.18 308 ASP F N 1
ATOM 16627 C CA . ASP F 1 302 ? -42.889 196.910 -23.347 1.00 103.41 308 ASP F CA 1
ATOM 16628 C C . ASP F 1 302 ? -42.580 197.762 -24.579 1.00 96.09 308 ASP F C 1
ATOM 16629 O O . ASP F 1 302 ? -42.452 198.986 -24.472 1.00 93.80 308 ASP F O 1
ATOM 16631 N N . PRO F 1 303 ? -42.403 197.111 -25.750 1.00 92.92 309 PRO F N 1
ATOM 16632 C CA . PRO F 1 303 ? -42.166 197.852 -26.988 1.00 87.10 309 PRO F CA 1
ATOM 16633 C C . PRO F 1 303 ? -43.439 198.476 -27.595 1.00 81.86 309 PRO F C 1
ATOM 16634 O O . PRO F 1 303 ? -43.352 199.106 -28.643 1.00 79.49 309 PRO F O 1
ATOM 16638 N N . THR F 1 304 ? -44.599 198.310 -26.943 1.00 80.93 310 THR F N 1
ATOM 16639 C CA . THR F 1 304 ? -45.841 198.985 -27.381 1.00 77.65 310 THR F CA 1
ATOM 16640 C C . THR F 1 304 ? -45.574 200.437 -27.852 1.00 74.02 310 THR F C 1
ATOM 16641 O O . THR F 1 304 ? -46.048 200.854 -28.902 1.00 71.96 310 THR F O 1
ATOM 16645 N N . PHE F 1 305 ? -44.778 201.169 -27.081 1.00 73.82 311 PHE F N 1
ATOM 16646 C CA . PHE F 1 305 ? -44.696 202.618 -27.196 1.00 71.98 311 PHE F CA 1
ATOM 16647 C C . PHE F 1 305 ? -43.717 203.043 -28.284 1.00 70.10 311 PHE F C 1
ATOM 16648 O O . PHE F 1 305 ? -43.974 204.003 -29.024 1.00 68.13 311 PHE F O 1
ATOM 16656 N N . GLU F 1 306 ? -42.596 202.327 -28.384 1.00 70.78 312 GLU F N 1
ATOM 16657 C CA . GLU F 1 306 ? -41.593 202.597 -29.436 1.00 69.83 312 GLU F CA 1
ATOM 16658 C C . GLU F 1 306 ? -42.152 202.203 -30.822 1.00 67.10 312 GLU F C 1
ATOM 16659 O O . GLU F 1 306 ? -41.931 202.908 -31.818 1.00 65.49 312 GLU F O 1
ATOM 16665 N N . LEU F 1 307 ? -42.880 201.080 -30.867 1.00 66.70 313 LEU F N 1
ATOM 16666 C CA . LEU F 1 307 ? -43.507 200.605 -32.116 1.00 65.90 313 LEU F CA 1
ATOM 16667 C C . LEU F 1 307 ? -44.571 201.580 -32.618 1.00 64.72 313 LEU F C 1
ATOM 16668 O O . LEU F 1 307 ? -44.582 201.926 -33.807 1.00 64.46 313 LEU F O 1
ATOM 16673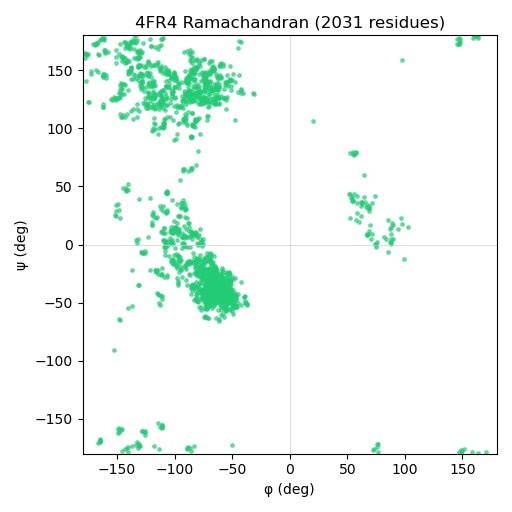 N N . GLU F 1 308 ? -45.410 202.074 -31.696 1.00 64.65 314 GLU F N 1
ATOM 16674 C CA . GLU F 1 308 ? -46.374 203.145 -32.012 1.00 64.70 314 GLU F CA 1
ATOM 16675 C C . GLU F 1 308 ? -45.702 204.408 -32.544 1.00 64.56 314 GLU F C 1
ATOM 16676 O O . GLU F 1 308 ? -46.199 205.016 -33.488 1.00 64.60 314 GLU F O 1
ATOM 16682 N N . GLU F 1 309 ? -44.568 204.797 -31.950 1.00 65.14 315 GLU F N 1
ATOM 16683 C CA . GLU F 1 309 ? -43.883 206.030 -32.365 1.00 66.51 315 GLU F CA 1
ATOM 16684 C C . GLU F 1 309 ? -43.341 205.922 -33.800 1.00 67.60 315 GLU F C 1
ATOM 16685 O O . GLU F 1 309 ? -43.366 206.903 -34.555 1.00 68.99 315 GLU F O 1
ATOM 16691 N N . MET F 1 310 ? -42.839 204.744 -34.163 1.00 68.35 316 MET F N 1
ATOM 16692 C CA . MET F 1 310 ? -42.252 204.539 -35.496 1.00 70.31 316 MET F CA 1
ATOM 16693 C C . MET F 1 310 ? -43.278 204.887 -36.577 1.00 71.59 316 MET F C 1
ATOM 16694 O O . MET F 1 310 ? -42.981 205.611 -37.548 1.00 72.36 316 MET F O 1
ATOM 16699 N N . ILE F 1 311 ? -44.494 204.398 -36.367 1.00 72.11 317 ILE F N 1
ATOM 16700 C CA . ILE F 1 311 ? -45.582 204.537 -37.325 1.00 74.49 317 ILE F CA 1
ATOM 16701 C C . ILE F 1 311 ? -45.991 205.985 -37.552 1.00 77.29 317 ILE F C 1
ATOM 16702 O O . ILE F 1 311 ? -45.897 206.489 -38.671 1.00 79.71 317 ILE F O 1
ATOM 16707 N N . LEU F 1 312 ? -46.481 206.642 -36.498 1.00 78.50 318 LEU F N 1
ATOM 16708 C CA . LEU F 1 312 ? -47.001 208.023 -36.619 1.00 82.61 318 LEU F CA 1
ATOM 16709 C C . LEU F 1 312 ? -45.883 209.043 -36.968 1.00 84.89 318 LEU F C 1
ATOM 16710 O O . LEU F 1 312 ? -46.148 210.059 -37.617 1.00 88.64 318 LEU F O 1
ATOM 16712 N N . GLU F 1 313 ? -44.643 208.748 -36.546 1.00 83.93 319 GLU F N 1
ATOM 16713 C CA . GLU F 1 313 ? -43.469 209.572 -36.894 1.00 86.21 319 GLU F CA 1
ATOM 16714 C C . GLU F 1 313 ? -43.227 209.597 -38.415 1.00 89.58 319 GLU F C 1
ATOM 16715 O O . GLU F 1 313 ? -42.812 210.618 -38.978 1.00 93.90 319 GLU F O 1
ATOM 16717 N N . SER F 1 314 ? -43.485 208.463 -39.068 1.00 89.29 320 SER F N 1
ATOM 16718 C CA . SER F 1 314 ? -43.247 208.314 -40.517 1.00 91.08 320 SER F CA 1
ATOM 16719 C C . SER F 1 314 ? -44.483 208.733 -41.364 1.00 94.54 320 SER F C 1
ATOM 16720 O O . SER F 1 314 ? -44.370 208.924 -42.578 1.00 97.19 320 SER F O 1
ATOM 16723 N N . LYS F 1 315 ? -45.651 208.848 -40.717 1.00 94.03 321 LYS F N 1
ATOM 16724 C CA . LYS F 1 315 ? -46.891 209.271 -41.397 1.00 97.76 321 LYS F CA 1
ATOM 16725 C C . LYS F 1 315 ? -46.639 210.435 -42.358 1.00 102.38 321 LYS F C 1
ATOM 16726 O O . LYS F 1 315 ? -46.838 210.310 -43.569 1.00 104.84 321 LYS F O 1
ATOM 16728 N N . ASP F 1 330 ? -76.161 213.259 -56.543 1.00 135.31 336 ASP F N 1
ATOM 16729 C CA . ASP F 1 330 ? -77.593 213.118 -56.313 1.00 137.14 336 ASP F CA 1
ATOM 16730 C C . ASP F 1 330 ? -78.296 212.500 -57.530 1.00 136.27 336 ASP F C 1
ATOM 16731 O O . ASP F 1 330 ? -78.982 211.482 -57.404 1.00 128.06 336 ASP F O 1
ATOM 16733 N N . MET F 1 331 ? -78.103 213.114 -58.704 1.00 141.36 337 MET F N 1
ATOM 16734 C CA . MET F 1 331 ? -78.858 212.753 -59.926 1.00 137.44 337 MET F CA 1
ATOM 16735 C C . MET F 1 331 ? -78.430 211.390 -60.493 1.00 130.89 337 MET F C 1
ATOM 16736 O O . MET F 1 331 ? -77.322 211.251 -61.023 1.00 124.64 337 MET F O 1
ATOM 16739 N N . ARG F 1 332 ? -79.321 210.393 -60.387 1.00 131.27 338 ARG F N 1
ATOM 16740 C CA . ARG F 1 332 ? -79.080 209.053 -60.975 1.00 123.27 338 ARG F CA 1
ATOM 16741 C C . ARG F 1 332 ? -79.090 209.135 -62.509 1.00 122.13 338 ARG F C 1
ATOM 16742 O O . ARG F 1 332 ? -80.047 209.634 -63.116 1.00 122.45 338 ARG F O 1
ATOM 16744 N N . LYS F 1 333 ? -78.020 208.637 -63.123 1.00 112.46 339 LYS F N 1
ATOM 16745 C CA . LYS F 1 333 ? -77.668 209.007 -64.492 1.00 109.58 339 LYS F CA 1
ATOM 16746 C C . LYS F 1 333 ? -77.647 207.791 -65.408 1.00 98.82 339 LYS F C 1
ATOM 16747 O O . LYS F 1 333 ? -77.076 207.835 -66.497 1.00 100.04 339 LYS F O 1
ATOM 16753 N N . CYS F 1 334 ? -78.273 206.712 -64.936 1.00 84.52 340 CYS F N 1
ATOM 16754 C CA . CYS F 1 334 ? -78.431 205.450 -65.672 1.00 74.01 340 CYS F CA 1
ATOM 16755 C C . CYS F 1 334 ? -78.559 205.589 -67.191 1.00 69.93 340 CYS F C 1
ATOM 16756 O O . CYS F 1 334 ? -79.443 206.282 -67.681 1.00 71.54 340 CYS F O 1
ATOM 16759 N N . ASP F 1 335 ? -77.763 204.814 -67.919 1.00 63.73 341 ASP F N 1
ATOM 16760 C CA . ASP F 1 335 ? -77.498 205.079 -69.337 1.00 63.03 341 ASP F CA 1
ATOM 16761 C C . ASP F 1 335 ? -77.644 203.833 -70.279 1.00 58.43 341 ASP F C 1
ATOM 16762 O O . ASP F 1 335 ? -78.079 203.964 -71.409 1.00 60.85 341 ASP F O 1
ATOM 16767 N N . SER F 1 336 ? -77.290 202.653 -69.778 1.00 52.38 342 SER F N 1
ATOM 16768 C CA . SER F 1 336 ? -77.145 201.419 -70.592 1.00 50.40 342 SER F CA 1
ATOM 16769 C C . SER F 1 336 ? -77.223 200.226 -69.640 1.00 46.93 342 SER F C 1
ATOM 16770 O O . SER F 1 336 ? -77.115 200.393 -68.435 1.00 44.66 342 SER F O 1
ATOM 16773 N N . SER F 1 337 ? -77.364 199.018 -70.151 1.00 47.27 343 SER F N 1
ATOM 16774 C CA A SER F 1 337 ? -77.517 197.869 -69.261 0.50 46.66 343 SER F CA 1
ATOM 16775 C CA B SER F 1 337 ? -77.489 197.849 -69.269 0.50 46.53 343 SER F CA 1
ATOM 16776 C C . SER F 1 337 ? -76.349 197.817 -68.230 1.00 44.70 343 SER F C 1
ATOM 16777 O O . SER F 1 337 ? -76.579 197.661 -67.053 1.00 44.02 343 SER F O 1
ATOM 16782 N N . GLN F 1 338 ? -75.125 198.012 -68.686 1.00 45.54 344 GLN F N 1
ATOM 16783 C CA . GLN F 1 338 ? -73.960 198.032 -67.792 1.00 44.97 344 GLN F CA 1
ATOM 16784 C C . GLN F 1 338 ? -74.050 199.123 -66.710 1.00 43.54 344 GLN F C 1
ATOM 16785 O O . GLN F 1 338 ? -73.967 198.835 -65.513 1.00 40.85 344 GLN F O 1
ATOM 16791 N N . THR F 1 339 ? -74.219 200.372 -67.111 1.00 44.71 345 THR F N 1
ATOM 16792 C CA . THR F 1 339 ? -74.233 201.440 -66.114 1.00 44.29 345 THR F CA 1
ATOM 16793 C C . THR F 1 339 ? -75.423 201.279 -65.192 1.00 43.39 345 THR F C 1
ATOM 16794 O O . THR F 1 339 ? -75.327 201.545 -63.981 1.00 42.17 345 THR F O 1
ATOM 16798 N N . CYS F 1 340 ? -76.523 200.789 -65.747 1.00 45.67 346 CYS F N 1
ATOM 16799 C CA . CYS F 1 340 ? -77.762 200.646 -64.992 1.00 47.07 346 CYS F CA 1
ATOM 16800 C C . CYS F 1 340 ? -77.689 199.556 -63.918 1.00 44.88 346 CYS F C 1
ATOM 16801 O O . CYS F 1 340 ? -77.960 199.821 -62.735 1.00 42.84 346 CYS F O 1
ATOM 16804 N N . LEU F 1 341 ? -77.268 198.357 -64.309 1.00 43.08 347 LEU F N 1
ATOM 16805 C CA . LEU F 1 341 ? -77.037 197.301 -63.336 1.00 41.49 347 LEU F CA 1
ATOM 16806 C C . LEU F 1 341 ? -76.075 197.790 -62.242 1.00 37.60 347 LEU F C 1
ATOM 16807 O O . LEU F 1 341 ? -76.315 197.572 -61.066 1.00 34.24 347 LEU F O 1
ATOM 16812 N N . LEU F 1 342 ? -75.012 198.481 -62.636 1.00 37.26 348 LEU F N 1
ATOM 16813 C CA . LEU F 1 342 ? -74.062 198.990 -61.657 1.00 37.18 348 LEU F CA 1
ATOM 16814 C C . LEU F 1 342 ? -74.799 199.866 -60.668 1.00 36.07 348 LEU F C 1
ATOM 16815 O O . LEU F 1 342 ? -74.787 199.612 -59.457 1.00 34.33 348 LEU F O 1
ATOM 16820 N N . GLN F 1 343 ? -75.508 200.854 -61.174 1.00 38.04 349 GLN F N 1
ATOM 16821 C CA . GLN F 1 343 ? -76.123 201.820 -60.280 1.00 38.35 349 GLN F CA 1
ATOM 16822 C C . GLN F 1 343 ? -77.116 201.112 -59.358 1.00 36.17 349 GLN F C 1
ATOM 16823 O O . GLN F 1 343 ? -77.107 201.333 -58.160 1.00 34.76 349 GLN F O 1
ATOM 16829 N N . GLU F 1 344 ? -77.900 200.203 -59.901 1.00 35.51 350 GLU F N 1
ATOM 16830 C CA . GLU F 1 344 ? -78.886 199.488 -59.094 1.00 36.79 350 GLU F CA 1
ATOM 16831 C C . GLU F 1 344 ? -78.234 198.650 -57.977 1.00 35.47 350 GLU F C 1
ATOM 16832 O O . GLU F 1 344 ? -78.765 198.583 -56.864 1.00 35.46 350 GLU F O 1
ATOM 16838 N N . HIS F 1 345 ? -77.108 197.994 -58.292 1.00 33.44 351 HIS F N 1
ATOM 16839 C CA . HIS F 1 345 ? -76.376 197.208 -57.297 1.00 32.66 351 HIS F CA 1
ATOM 16840 C C . HIS F 1 345 ? -75.728 198.080 -56.268 1.00 31.06 351 HIS F C 1
ATOM 16841 O O . HIS F 1 345 ? -75.776 197.751 -55.063 1.00 30.80 351 HIS F O 1
ATOM 16848 N N . LEU F 1 346 ? -75.151 199.213 -56.697 1.00 29.60 352 LEU F N 1
ATOM 16849 C CA . LEU F 1 346 ? -74.657 200.203 -55.740 1.00 29.48 352 LEU F CA 1
ATOM 16850 C C . LEU F 1 346 ? -75.764 200.658 -54.798 1.00 30.79 352 LEU F C 1
ATOM 16851 O O . LEU F 1 346 ? -75.651 200.535 -53.587 1.00 30.57 352 LEU F O 1
ATOM 16856 N N . ASP F 1 347 ? -76.871 201.113 -55.346 1.00 35.49 353 ASP F N 1
ATOM 16857 C CA . ASP F 1 347 ? -77.978 201.528 -54.511 1.00 37.70 353 ASP F CA 1
ATOM 16858 C C . ASP F 1 347 ? -78.311 200.423 -53.535 1.00 36.01 353 ASP F C 1
ATOM 16859 O O . ASP F 1 347 ? -78.566 200.680 -52.379 1.00 36.84 353 ASP F O 1
ATOM 16864 N N . SER F 1 348 ? -78.290 199.189 -53.997 1.00 34.48 354 SER F N 1
ATOM 16865 C CA . SER F 1 348 ? -78.637 198.059 -53.140 1.00 36.01 354 SER F CA 1
ATOM 16866 C C . SER F 1 348 ? -77.615 197.830 -52.026 1.00 35.67 354 SER F C 1
ATOM 16867 O O . SER F 1 348 ? -77.976 197.468 -50.902 1.00 38.58 354 SER F O 1
ATOM 16870 N N . VAL F 1 349 ? -76.341 198.041 -52.329 1.00 32.80 355 VAL F N 1
ATOM 16871 C CA . VAL F 1 349 ? -75.338 197.873 -51.342 1.00 31.49 355 VAL F CA 1
ATOM 16872 C C . VAL F 1 349 ? -75.504 198.924 -50.204 1.00 32.78 355 VAL F C 1
ATOM 16873 O O . VAL F 1 349 ? -75.517 198.554 -49.039 1.00 32.08 355 VAL F O 1
ATOM 16877 N N . GLN F 1 350 ? -75.649 200.214 -50.560 1.00 32.40 356 GLN F N 1
ATOM 16878 C CA . GLN F 1 350 ? -75.881 201.271 -49.568 1.00 34.05 356 GLN F CA 1
ATOM 16879 C C . GLN F 1 350 ? -76.989 200.894 -48.584 1.00 35.66 356 GLN F C 1
ATOM 16880 O O . GLN F 1 350 ? -76.850 201.107 -47.395 1.00 36.52 356 GLN F O 1
ATOM 16886 N N . LYS F 1 351 ? -78.085 200.346 -49.092 1.00 37.03 357 LYS F N 1
ATOM 16887 C CA . LYS F 1 351 ? -79.276 200.112 -48.274 1.00 40.57 357 LYS F CA 1
ATOM 16888 C C . LYS F 1 351 ? -79.135 198.875 -47.393 1.00 40.53 357 LYS F C 1
ATOM 16889 O O . LYS F 1 351 ? -79.814 198.745 -46.381 1.00 41.60 357 LYS F O 1
ATOM 16891 N N . GLU F 1 352 ? -78.309 197.932 -47.812 1.00 39.79 358 GLU F N 1
ATOM 16892 C CA . GLU F 1 352 ? -78.286 196.644 -47.148 1.00 40.20 358 GLU F CA 1
ATOM 16893 C C . GLU F 1 352 ? -77.136 196.576 -46.147 1.00 36.53 358 GLU F C 1
ATOM 16894 O O . GLU F 1 352 ? -77.121 195.729 -45.279 1.00 34.54 358 GLU F O 1
ATOM 16900 N N . PHE F 1 353 ? -76.176 197.479 -46.286 1.00 34.42 359 PHE F N 1
ATOM 16901 C CA . PHE F 1 353 ? -74.989 197.436 -45.467 1.00 35.02 359 PHE F CA 1
ATOM 16902 C C . PHE F 1 353 ? -75.381 197.630 -43.991 1.00 38.50 359 PHE F C 1
ATOM 16903 O O . PHE F 1 353 ? -76.198 198.500 -43.668 1.00 40.80 359 PHE F O 1
ATOM 16911 N N . ILE F 1 354 ? -74.831 196.794 -43.110 1.00 39.02 360 ILE F N 1
ATOM 16912 C CA . ILE F 1 354 ? -75.123 196.922 -41.697 1.00 41.38 360 ILE F CA 1
ATOM 16913 C C . ILE F 1 354 ? -73.925 197.456 -40.925 1.00 37.85 360 ILE F C 1
ATOM 16914 O O . ILE F 1 354 ? -72.860 196.857 -40.926 1.00 34.11 360 ILE F O 1
ATOM 16919 N N . ILE F 1 355 ? -74.096 198.647 -40.351 1.00 37.43 361 ILE F N 1
ATOM 16920 C CA . ILE F 1 355 ? -73.057 199.278 -39.532 1.00 36.52 361 ILE F CA 1
ATOM 16921 C C . ILE F 1 355 ? -72.829 198.440 -38.283 1.00 34.68 361 ILE F C 1
ATOM 16922 O O . ILE F 1 355 ? -73.787 197.938 -37.666 1.00 36.29 361 ILE F O 1
ATOM 16927 N N . PHE F 1 356 ? -71.569 198.199 -37.976 1.00 31.78 362 PHE F N 1
ATOM 16928 C CA . PHE F 1 356 ? -71.202 197.516 -36.741 1.00 32.05 362 PHE F CA 1
ATOM 16929 C C . PHE F 1 356 ? -70.279 198.384 -35.944 1.00 31.64 362 PHE F C 1
ATOM 16930 O O . PHE F 1 356 ? -69.367 199.007 -36.488 1.00 30.57 362 PHE F O 1
ATOM 16938 N N . ASN F 1 357 ? -70.512 198.420 -34.648 1.00 33.08 363 ASN F N 1
ATOM 16939 C CA . ASN F 1 357 ? -69.694 199.211 -33.743 1.00 34.35 363 ASN F CA 1
ATOM 16940 C C . ASN F 1 357 ? -69.578 198.494 -32.385 1.00 35.82 363 ASN F C 1
ATOM 16941 O O . ASN F 1 357 ? -70.568 198.347 -31.661 1.00 36.04 363 ASN F O 1
ATOM 16946 N N . ARG F 1 358 ? -68.385 197.990 -32.081 1.00 36.59 364 ARG F N 1
ATOM 16947 C CA . ARG F 1 358 ? -68.197 197.179 -30.884 1.00 37.60 364 ARG F CA 1
ATOM 16948 C C . ARG F 1 358 ? -68.254 198.037 -29.599 1.00 40.65 364 ARG F C 1
ATOM 16949 O O . ARG F 1 358 ? -68.835 197.610 -28.609 1.00 41.17 364 ARG F O 1
ATOM 16957 N N . GLU F 1 359 ? -67.690 199.256 -29.634 1.00 43.28 365 GLU F N 1
ATOM 16958 C CA . GLU F 1 359 ? -67.843 200.197 -28.510 1.00 46.48 365 GLU F CA 1
ATOM 16959 C C . GLU F 1 359 ? -69.314 200.247 -28.088 1.00 48.57 365 GLU F C 1
ATOM 16960 O O . GLU F 1 359 ? -69.630 199.986 -26.940 1.00 52.01 365 GLU F O 1
ATOM 16966 N N . LYS F 1 360 ? -70.214 200.496 -29.041 1.00 47.46 366 LYS F N 1
ATOM 16967 C CA . LYS F 1 360 ? -71.650 200.494 -28.753 1.00 49.31 366 LYS F CA 1
ATOM 16968 C C . LYS F 1 360 ? -72.116 199.160 -28.177 1.00 48.03 366 LYS F C 1
ATOM 16969 O O . LYS F 1 360 ? -72.895 199.127 -27.240 1.00 50.00 366 LYS F O 1
ATOM 16975 N N . VAL F 1 361 ? -71.666 198.059 -28.741 1.00 45.60 367 VAL F N 1
ATOM 16976 C CA . VAL F 1 361 ? -72.100 196.765 -28.230 1.00 47.15 367 VAL F CA 1
ATOM 16977 C C . VAL F 1 361 ? -71.603 196.605 -26.780 1.00 50.49 367 VAL F C 1
ATOM 16978 O O . VAL F 1 361 ? -72.281 195.987 -25.940 1.00 53.38 367 VAL F O 1
ATOM 16982 N N . ASN F 1 362 ? -70.440 197.203 -26.484 1.00 49.00 368 ASN F N 1
ATOM 16983 C CA . ASN F 1 362 ? -69.849 197.102 -25.162 1.00 51.09 368 ASN F CA 1
ATOM 16984 C C . ASN F 1 362 ? -70.613 197.969 -24.148 1.00 56.20 368 ASN F C 1
ATOM 16985 O O . ASN F 1 362 ? -71.188 197.444 -23.204 1.00 59.17 368 ASN F O 1
ATOM 16990 N N . ARG F 1 363 ? -70.635 199.287 -24.371 1.00 61.22 369 ARG F N 1
ATOM 16991 C CA . ARG F 1 363 ? -71.565 200.212 -23.644 1.00 67.58 369 ARG F CA 1
ATOM 16992 C C . ARG F 1 363 ? -72.961 199.617 -23.384 1.00 68.62 369 ARG F C 1
ATOM 16993 O O . ARG F 1 363 ? -73.422 199.600 -22.254 1.00 71.79 369 ARG F O 1
ATOM 17001 N N . ASP F 1 364 ? -73.611 199.113 -24.425 1.00 69.43 370 ASP F N 1
ATOM 17002 C CA . ASP F 1 364 ? -74.982 198.573 -24.293 1.00 75.47 370 ASP F CA 1
ATOM 17003 C C . ASP F 1 364 ? -75.001 197.124 -23.741 1.00 76.22 370 ASP F C 1
ATOM 17004 O O . ASP F 1 364 ? -76.034 196.452 -23.764 1.00 79.20 370 ASP F O 1
ATOM 17009 N N . PHE F 1 365 ? -73.852 196.656 -23.269 1.00 74.34 371 PHE F N 1
ATOM 17010 C CA . PHE F 1 365 ? -73.780 195.447 -22.442 1.00 76.89 371 PHE F CA 1
ATOM 17011 C C . PHE F 1 365 ? -73.764 195.818 -20.935 1.00 79.53 371 PHE F C 1
ATOM 17012 O O . PHE F 1 365 ? -74.153 195.017 -20.086 1.00 81.38 371 PHE F O 1
ATOM 17020 N N . ASN F 1 366 ? -73.331 197.039 -20.631 1.00 77.96 372 ASN F N 1
ATOM 17021 C CA . ASN F 1 366 ? -73.503 197.624 -19.301 1.00 81.65 372 ASN F CA 1
ATOM 17022 C C . ASN F 1 366 ? -74.946 198.213 -19.125 1.00 83.58 372 ASN F C 1
ATOM 17023 O O . ASN F 1 366 ? -75.131 199.433 -19.062 1.00 83.82 372 ASN F O 1
ATOM 17028 N N . LYS F 1 367 ? -75.948 197.327 -19.074 1.00 83.87 373 LYS F N 1
ATOM 17029 C CA . LYS F 1 367 ? -77.357 197.743 -18.984 1.00 88.17 373 LYS F CA 1
ATOM 17030 C C . LYS F 1 367 ? -78.273 196.545 -18.718 1.00 91.23 373 LYS F C 1
ATOM 17031 O O . LYS F 1 367 ? -77.968 195.419 -19.111 1.00 88.23 373 LYS F O 1
#

B-factor: mean 44.07, std 20.74, range [14.37, 149.94]

Foldseek 3Di:
DPDFDDPVQKDWDDFQAADPQGTWTWIAGPPVRDIWIKGKGFLLVCVVVVVLVLVQQLVVLLLPDDAPQAFHWFWWDDDLTTTMTTTHDAQQAFQVQCLVVVAADDLLLLVLQCLLVQVVLQRCVVVQKAQQEDARNQWGHHPLGHIHGDDSSPMDRHDPPGFAQDQDYFPLLFALQNLDPPVPGGDGSLRNLSSSLQRSVCSNPSHGQFDDHPPDDSVVSNVRLVPDDGDDPPPDDPLSVVLSVLSRDSDSVSHDRHSVVQCPRPVCVPDDSVCSRVVNDRSDDDDPDGSDDPDDDPPPPCPVVVDDDPPCVVVDDDDPVRVVSVVSSVVCNVVPDIDHVVVVVVVVVD/DPDADDPVQKDWDDWQAADPQGTKTWIAGPPVRDIWIKTKGFLLVCVVVVNLVLVQVVVVLLLPDDAPQAFHWFWWDDDLTITMTTTHDAPQAFQVQCLVVVDADDLQLLLLQCLLVQVVLQRCVVVQKAQQEDARNQWGHHPLGHIHGDDSSPMDRHDPPGFAQDQDHFLLLFALQNLDPPPPGGDGSLRNLSSSLQRSVCNRPSHGQWDDHPPDDSVVSNVRLVPDDGDDPPVDDPLSVVLSCLSNPNDSVSHDRHSVVSCPRPVCVVDDSVCSRVVNDRSDDDDPDHSDDPDDDPDPPPVCVVDDDDDPVDDCDDDPVSVVSVVSSVVSVVPDDIDHVVVVVVVVVD/DPDADDPVQKDWDDWQAADPQFTWTWIAGNPVRDIWIKTKGFPLVCVVVVNLVLVVVLVVLLQPDDAPQAFHWFWWDDDLTTTMTTTHDAQQAFQVQCLVVVAADDPQLLVLQCLLVQVVLQRCVVVQKAQQEDARNQWGHHPLGHIHGDDSSPMDRHDPPDFAQDQDHFVLLFALQNLDPPPPGGDGSLRNLSSSLQRSVCNNPSHGQFDDHPPDDSVVSNVRLVPDDGDDDPVDDPLSVVLSCLSNDNDSVSHDRHSVVVCPRVVCVVDDSVCSRVVNDRSDDDDPDHSDDPPDDPDPVCVCVPDDVCDDDPVSVVSVVSSVVSVVVDDIDHVVVVVVVVVD/DPDADDPVQKDWKDWDAADPQGTWTWIAGNPVRDIWIKTKGFLLVCLVVVNLVLVQQLVVLLLVDDAPQAFHWFWWDDDLTTTMTTTHDALLAFQVVVLVVVDAADPLLLVLQCLLVQVVLQVCVVVQKAQQEDARNQWGHHQLGHIHGDDSSPMDRHDPPDFAQDQDYFVLLFALQNLDPPPPGGDGSLRNLSSSLQRSVCNRPSHGQFDDHPPDDSVVSNVRLVPPDGDDPPPDDPLSVVLSCLSNPNDSVSHDRHSVVVCPRPVCVPDDSVCSRVVNDRSPDGSDPDPPPPPCNVVSVCVRVVPIDDDDDDDPVSNSSVVVSVVSNVVDDIDHVVVVVVVVVD/DPDADDPVQKDWKAWDAADPQGTKTWIAGNPVRDIWIKTKGFLLVCVVVVNLVLVQVVVVLLQVDDAPQAFGWFWWDDDLTTTMTTTHDALLAFQVVVLVVVDAADPLLLVLQCLLVQVVLQVCVVVQKAQQEDARNQWGHHQLGHIHGDDSSPMDRHDPPDFAQDQDHFQLLFALQNLDPPVPGGDGSLRNLSSSLQRSVCNRPSHGQFDDHPPDDSVVSNVRLVPPDGDDPPPDDPLSVVLSCLSNPNDSVSHDRHSVVVCVRPVNVVDDSVCSRVVNDRSPDGSDPDPPPPPCNVVSVCVGVVPIDDDDPVRVVSVVVSVVSVVPDDIDHVVVVVVVVD/DPDFDDPVQKDWKDFDAADPQGTKGWIAGVPVRDIWIKDKGFLLVCLVVVCLVLVQQLVVLLQVDDAPQAFHWFWWDDDLTITMTTTHDALLAFQVVVLVVVDAADPLLLVLQCLLVQVVLQRCVVQQKAQQEDARNQWGHHQLGHIHGDDSSPMDRHDPPDFAQDQDYFPLLFALQNLDPPPPGGDGSLRNLSSSLQRSVCNRPSHGQFDDHPPDDSVVSNVRLVPPDGDDPPPDDPLSVVLSCLSNPNDSVSHDRHSVVVCVRPVNVPDDSVCSRVVNDRSPDGSDPDPPPPPCNVVSVCVGVVPIDDDDDDDPVSNSSVVVSVVSNVPDDIDHVVVVVVVVVD